Protein 5B0W (pdb70)

Radius of gyration: 25.66 Å; Cα contacts (8 Å, |Δi|>4): 11441; chains: 6; bounding box: 57×66×59 Å

Nearest PDB structures (foldseek):
  5etz-assembly1_A  TM=1.001E+00  e=5.081E-35  Natronomonas pharaonis DSM 2160
  5ahz-assembly1_A  TM=9.775E-01  e=1.800E-21  Halobacterium salinarum
  2jaf-assembly1_A  TM=9.583E-01  e=9.092E-22  Halobacterium salinarum R1
  1e12-assembly1_A  TM=9.573E-01  e=1.016E-20  Halobacterium salinarum
  4gyc-assembly1_A-2  TM=9.167E-01  e=1.493E-10  Natronomonas pharaonis

Sequence (1559 aa):
EVTQRELFEFVLNDPLLASSLYINIALAGLSILLFVFMTRGLDDPRAKLIAVSTILVPVVSIASYTGLASGLTISVLEMPAGHFAEGSSVMLGGEEVDGVVTMWGRYLTWALSTPMILLALGLLAGSNATKLFTAITFDIAMCVTGLAAALTTSSHLMRWFWYAISCACFIVVLYILLVEWAQDAKAAGTADIFSTLKLLTVVMWLGYPIVWALGVEGVAVLPVGYTSWAYSALDIVAKYIFAFLLLNYLTSNEGVVSGSIEVTQRELFEFVLNDPLLASSLYINIALAGLSILLFVFMTRGLDDPRAKLIAVSTILVPVVSIASYTGLASGLTISVLEMPAGHFAEGSSVMLGGEEVDGVVTMWGRYLTWALSTPMILLALGLLAGSNATKLFTAITFDIAMCVTGLAAALTTSSHLMRWFWYAISCACFIVVLYILLVEWAQDAKAAGTADIFSTLKLLTVVMWLGYPIVWALGVEGVAVLPVGYTSWAYSALDIVAKYIFAFLLLNYLTSNEGVVSGSEVTQRELFEFVLNDPLLASSLYINIALAGLSILLFVFMTRGLDDPRAKLIAVSTILVPVVSIASYTGLASGLTISVLEMPAGHFAEGSSVMLGGEEVDGVVTMWGRYLTWALSTPMILLALGLLAGSNATKLFTAITFDIAMCVTGLAAALTTSSHLMRWFWYAISCACFIVVLYILLVEWAQDAKAAGTADIFSTLKLLTVVMWLGYPIVWALGVEGVAVLPVGYTSWAYSALDIVAKYIFAFLLLNYLTSNEGVVSGEVTQRELFEFVLNDPLLASSLYINIALAGLSILLFVFMTRGLDDPRAKLIAVSTILVPVVSIASYTGLASGLTISVLEMPAGHFAEGSSVMLGGEEVDGVVTMWGRYLTWALSTPMILLALGLLAGSNATKLFTAITFDIAMCVTGLAAALTTSSHLMRWFWYAISCACFIVVLYILLVEWAQDAKAAGTADIFSTLKLLTVVMWLGYPIVWALGVEGVAVLPVGYTSWAYSALDIVAKYIFAFLLLNYLTSNEGVVSGSEVTQRELFEFVLNDPLLASSLYINIALAGLSILLFVFMTRGLDDPRAKLIAVSTILVPVVSIASYTGLASGLTISVLEMPAGHFAEGSSVMLGGEEVDGVVTMWGRYLTWALSTPMILLALGLLAGSNATKLFTAITFDIAMCVTGLAAALTTSSHLMRWFWYAISCACFIVVLYILLVEWAQDAKAAGTADIFSTLKLLTVVMWLGYPIVWALGVEGVAVLPVGYTSWAYSALDIVAKYIFAFLLLNYLTSNEGVVSGSEVTQRELFEFVLNDPLLASSLYINIALAGLSILLFVFMTRGLDDPRAKLIAVSTILVPVVSIASYTGLASGLTISVLEMPAGHFAEGSSVMLGGEEVDGVVTMWGRYLTWALSTPMILLALGLLAGSNATKLFTAITFDIAMCVTGLAAALTTSSHLMRWFWYAISCACFIVVLYILLVEWAQDAKAAGTADIFSTLKLLTVVMWLGYPIVWALGVEGVAVLPVGYTSWAYSALDIVAKYIFAFLLLNYLTSNEGVVSG

CATH classification: 1.20.1070.10

Structure (mmCIF, N/CA/C/O backbone):
data_5B0W
#
_entry.id   5B0W
#
_cell.length_a   154.320
_cell.length_b   97.930
_cell.length_c   101.530
_cell.angle_alpha   90.00
_cell.angle_beta   128.67
_cell.angle_gamma   90.00
#
_symmetry.space_group_name_H-M   'C 1 2 1'
#
loop_
_entity.id
_entity.type
_entity.pdbx_description
1 polymer Halorhodopsin
2 non-polymer RETINAL
3 non-polymer BACTERIORUBERIN
4 non-polymer "2,3-DI-O-PHYTANLY-3-SN-GLYCERO-1-PHOSPHORYL-3'-SN-GLYCEROL-1'-PHOSPHATE"
5 non-polymer 'nonyl beta-D-glucopyranoside'
6 non-polymer ISOLEUCINE
7 water water
#
loop_
_atom_site.group_PDB
_atom_site.id
_atom_site.type_symbol
_atom_site.label_atom_id
_atom_site.label_alt_id
_atom_site.label_comp_id
_atom_site.label_asym_id
_atom_site.label_entity_id
_atom_site.label_seq_id
_atom_site.pdbx_PDB_ins_code
_atom_site.Cartn_x
_atom_site.Cartn_y
_atom_site.Cartn_z
_atom_site.occupancy
_atom_site.B_iso_or_equiv
_atom_site.auth_seq_id
_atom_site.auth_comp_id
_atom_site.auth_asym_id
_atom_site.auth_atom_id
_atom_site.pdbx_PDB_model_num
ATOM 1 N N A GLU A 1 18 ? 22.593 -26.938 22.954 0.35 32.36 18 GLU A N 1
ATOM 2 C CA A GLU A 1 18 ? 23.333 -28.058 23.605 0.35 32.39 18 GLU A CA 1
ATOM 3 C C A GLU A 1 18 ? 23.794 -27.599 24.985 0.35 31.64 18 GLU A C 1
ATOM 4 O O A GLU A 1 18 ? 23.194 -27.968 25.998 0.35 33.38 18 GLU A O 1
ATOM 6 N N A VAL A 1 19 ? 24.857 -26.797 25.023 0.35 30.00 19 VAL A N 1
ATOM 7 C CA A VAL A 1 19 ? 25.376 -26.276 26.287 0.35 26.61 19 VAL A CA 1
ATOM 8 C C A VAL A 1 19 ? 24.369 -25.245 26.787 0.35 25.43 19 VAL A C 1
ATOM 9 O O A VAL A 1 19 ? 24.251 -24.177 26.194 0.35 25.83 19 VAL A O 1
ATOM 13 N N A THR A 1 20 ? 23.661 -25.548 27.876 0.35 22.52 20 THR A N 1
ATOM 14 C CA A THR A 1 20 ? 22.657 -24.614 28.379 0.35 20.36 20 THR A CA 1
ATOM 15 C C A THR A 1 20 ? 23.227 -23.519 29.233 0.35 18.32 20 THR A C 1
ATOM 16 O O A THR A 1 20 ? 24.314 -23.630 29.819 0.35 17.54 20 THR A O 1
ATOM 20 N N A GLN A 1 21 ? 22.463 -22.446 29.308 0.35 16.36 21 GLN A N 1
ATOM 21 C CA A GLN A 1 21 ? 22.865 -21.330 30.132 0.35 15.43 21 GLN A CA 1
ATOM 22 C C A GLN A 1 21 ? 23.080 -21.803 31.574 0.35 15.66 21 GLN A C 1
ATOM 23 O O A GLN A 1 21 ? 24.046 -21.407 32.239 0.35 15.30 21 GLN A O 1
ATOM 29 N N A ARG A 1 22 ? 22.179 -22.648 32.081 0.35 15.85 22 ARG A N 1
ATOM 30 C CA A ARG A 1 22 ? 22.351 -23.117 33.453 0.35 15.22 22 ARG A CA 1
ATOM 31 C C A ARG A 1 22 ? 23.654 -23.905 33.616 0.35 14.53 22 ARG A C 1
ATOM 32 O O A ARG A 1 22 ? 24.275 -23.838 34.666 0.35 14.34 22 ARG A O 1
ATOM 40 N N A GLU A 1 23 ? 24.058 -24.671 32.602 0.35 14.75 23 GLU A N 1
ATOM 41 C CA A GLU A 1 23 ? 25.321 -25.425 32.699 0.35 15.01 23 GLU A CA 1
ATOM 42 C C A GLU A 1 23 ? 26.522 -24.479 32.898 0.35 15.34 23 GLU A C 1
ATOM 43 O O A GLU A 1 23 ? 27.479 -24.805 33.617 0.35 15.57 23 GLU A O 1
ATOM 49 N N A LEU A 1 24 ? 26.484 -23.313 32.255 0.35 14.76 24 LEU A N 1
ATOM 50 C CA A LEU A 1 24 ? 27.585 -22.352 32.386 0.35 13.88 24 LEU A CA 1
ATOM 51 C C A LEU A 1 24 ? 27.578 -21.602 33.715 0.35 14.92 24 LEU A C 1
ATOM 52 O O A LEU A 1 24 ? 28.630 -21.314 34.280 0.35 14.76 24 LEU A O 1
ATOM 57 N N A PHE A 1 25 ? 26.387 -21.291 34.213 0.35 15.15 25 PHE A N 1
ATOM 58 C CA A PHE A 1 25 ? 26.194 -20.634 35.505 0.35 15.48 25 PHE A CA 1
ATOM 59 C C A PHE A 1 25 ? 26.798 -21.518 36.617 0.35 16.87 25 PHE A C 1
ATOM 60 O O A PHE A 1 25 ? 27.456 -21.020 37.533 0.35 15.93 25 PHE A O 1
ATOM 68 N N A GLU A 1 26 ? 26.563 -22.831 36.534 0.35 17.17 26 GLU A N 1
ATOM 69 C CA A GLU A 1 26 ? 27.107 -23.751 37.536 0.35 17.61 26 GLU A CA 1
ATOM 70 C C A GLU A 1 26 ? 28.622 -23.894 37.413 0.35 17.05 26 GLU A C 1
ATOM 71 O O A GLU A 1 26 ? 29.330 -23.886 38.422 0.35 17.09 26 GLU A O 1
ATOM 77 N N A PHE A 1 27 ? 29.118 -24.013 36.184 0.35 16.70 27 PHE A N 1
ATOM 78 C CA A PHE A 1 27 ? 30.554 -24.127 35.961 0.35 18.41 27 PHE A CA 1
ATOM 79 C C A PHE A 1 27 ? 31.253 -22.928 36.622 0.35 17.41 27 PHE A C 1
ATOM 80 O O A PHE A 1 27 ? 32.244 -23.079 37.354 0.35 16.34 27 PHE A O 1
ATOM 88 N N A VAL A 1 28 ? 30.730 -21.734 36.364 0.35 15.56 28 VAL A N 1
ATOM 89 C CA A VAL A 1 28 ? 31.289 -20.515 36.964 0.35 14.57 28 VAL A CA 1
ATOM 90 C C A VAL A 1 28 ? 31.242 -20.559 38.500 0.35 14.97 28 VAL A C 1
ATOM 91 O O A VAL A 1 28 ? 32.246 -20.279 39.162 0.35 13.11 28 VAL A O 1
ATOM 95 N N A LEU A 1 29 ? 30.093 -20.909 39.078 0.35 13.25 29 LEU A N 1
ATOM 96 C CA A LEU A 1 29 ? 29.986 -20.982 40.534 0.35 13.76 29 LEU A CA 1
ATOM 97 C C A LEU A 1 29 ? 30.980 -22.002 41.097 0.35 12.32 29 LEU A C 1
ATOM 98 O O A LEU A 1 29 ? 31.506 -21.832 42.197 0.35 8.75 29 LEU A O 1
ATOM 103 N N A ASN A 1 30 ? 31.213 -23.058 40.313 0.35 12.73 30 ASN A N 1
ATOM 104 C CA A ASN A 1 30 ? 32.125 -24.165 40.615 0.35 15.65 30 ASN A CA 1
ATOM 105 C C A ASN A 1 30 ? 33.625 -23.966 40.301 0.35 15.22 30 ASN A C 1
ATOM 106 O O A ASN A 1 30 ? 34.437 -24.855 40.579 0.35 15.57 30 ASN A O 1
ATOM 111 N N A ASP A 1 31 ? 34.003 -22.835 39.709 0.35 13.21 31 ASP A N 1
ATOM 112 C CA A ASP A 1 31 ? 35.417 -22.553 39.402 0.35 15.69 31 ASP A CA 1
ATOM 113 C C A ASP A 1 31 ? 35.899 -21.374 40.242 0.35 16.49 31 ASP A C 1
ATOM 114 O O A ASP A 1 31 ? 35.329 -20.264 40.183 0.35 14.78 31 ASP A O 1
ATOM 119 N N A PRO A 1 32 ? 36.957 -21.587 41.036 0.35 16.17 32 PRO A N 1
ATOM 120 C CA A PRO A 1 32 ? 37.503 -20.534 41.892 0.35 18.44 32 PRO A CA 1
ATOM 121 C C A PRO A 1 32 ? 37.796 -19.183 41.258 0.35 17.13 32 PRO A C 1
ATOM 122 O O A PRO A 1 32 ? 37.432 -18.156 41.816 0.35 18.58 32 PRO A O 1
ATOM 126 N N A LEU A 1 33 ? 38.437 -19.184 40.093 0.35 18.36 33 LEU A N 1
ATOM 127 C CA A LEU A 1 33 ? 38.807 -17.937 39.413 0.35 17.62 33 LEU A CA 1
ATOM 128 C C A LEU A 1 33 ? 37.670 -17.184 38.755 0.35 17.40 33 LEU A C 1
ATOM 129 O O A LEU A 1 33 ? 37.612 -15.955 38.826 0.35 15.24 33 LEU A O 1
ATOM 134 N N A LEU A 1 34 ? 36.766 -17.913 38.116 0.35 16.41 34 LEU A N 1
ATOM 135 C CA A LEU A 1 34 ? 35.643 -17.276 37.447 0.35 18.07 34 LEU A CA 1
ATOM 136 C C A LEU A 1 34 ? 34.617 -16.695 38.414 0.35 17.64 34 LEU A C 1
ATOM 137 O O A LEU A 1 34 ? 34.196 -15.540 38.266 0.35 16.67 34 LEU A O 1
ATOM 142 N N A ALA A 1 35 ? 34.201 -17.472 39.412 0.35 16.68 35 ALA A N 1
ATOM 143 C CA A ALA A 1 35 ? 33.209 -16.928 40.325 0.35 13.91 35 ALA A CA 1
ATOM 144 C C A ALA A 1 35 ? 33.772 -15.712 41.049 0.35 13.97 35 ALA A C 1
ATOM 145 O O A ALA A 1 35 ? 33.116 -14.679 41.115 0.35 13.27 35 ALA A O 1
ATOM 147 N N A SER A 1 36 ? 34.984 -15.818 41.584 0.35 11.20 36 SER A N 1
ATOM 148 C CA A SER A 1 36 ? 35.524 -14.673 42.288 0.35 11.81 36 SER A CA 1
ATOM 149 C C A SER A 1 36 ? 35.791 -13.514 41.324 0.35 11.01 36 SER A C 1
ATOM 150 O O A SER A 1 36 ? 35.457 -12.367 41.634 0.35 11.33 36 SER A O 1
ATOM 153 N N A SER A 1 37 ? 36.326 -13.795 40.141 0.35 11.72 37 SER A N 1
ATOM 154 C CA A SER A 1 37 ? 36.591 -12.682 39.216 0.35 11.53 37 SER A CA 1
ATOM 155 C C A SER A 1 37 ? 35.304 -11.969 38.776 0.35 11.81 37 SER A C 1
ATOM 156 O O A SER A 1 37 ? 35.297 -10.744 38.577 0.35 11.16 37 SER A O 1
ATOM 159 N N A LEU A 1 38 ? 34.203 -12.712 38.654 0.35 10.73 38 LEU A N 1
ATOM 160 C CA A LEU A 1 38 ? 32.955 -12.092 38.245 0.35 12.07 38 LEU A CA 1
ATOM 161 C C A LEU A 1 38 ? 32.178 -11.496 39.421 0.35 11.66 38 LEU A C 1
ATOM 162 O O A LEU A 1 38 ? 31.836 -10.307 39.413 0.35 9.94 38 LEU A O 1
ATOM 167 N N A TYR A 1 39 ? 31.879 -12.309 40.443 0.35 10.94 39 TYR A N 1
ATOM 168 C CA A TYR A 1 39 ? 31.093 -11.776 41.543 0.35 12.63 39 TYR A CA 1
ATOM 169 C C A TYR A 1 39 ? 31.760 -10.655 42.329 0.35 12.84 39 TYR A C 1
ATOM 170 O O A TYR A 1 39 ? 31.061 -9.803 42.869 0.35 13.14 39 TYR A O 1
ATOM 179 N N A ILE A 1 40 ? 33.090 -10.632 42.411 0.35 13.94 40 ILE A N 1
ATOM 180 C CA A ILE A 1 40 ? 33.727 -9.526 43.122 0.35 14.50 40 ILE A CA 1
ATOM 181 C C A ILE A 1 40 ? 33.435 -8.230 42.355 0.35 13.44 40 ILE A C 1
ATOM 182 O O A ILE A 1 40 ? 33.271 -7.162 42.964 0.35 11.76 40 ILE A O 1
ATOM 187 N N A ASN A 1 41 ? 33.343 -8.293 41.023 0.35 12.01 41 ASN A N 1
ATOM 188 C CA A ASN A 1 41 ? 33.072 -7.046 40.331 0.35 11.94 41 ASN A CA 1
ATOM 189 C C A ASN A 1 41 ? 31.638 -6.569 40.405 0.35 11.09 41 ASN A C 1
ATOM 190 O O A ASN A 1 41 ? 31.392 -5.365 40.371 0.35 12.11 41 ASN A O 1
ATOM 195 N N A ILE A 1 42 ? 30.694 -7.500 40.495 0.35 9.47 42 ILE A N 1
ATOM 196 C CA A ILE A 1 42 ? 29.302 -7.099 40.668 0.35 10.99 42 ILE A CA 1
ATOM 197 C C A ILE A 1 42 ? 29.269 -6.360 42.025 0.35 10.21 42 ILE A C 1
ATOM 198 O O A ILE A 1 42 ? 28.669 -5.285 42.136 0.35 10.86 42 ILE A O 1
ATOM 203 N N A ALA A 1 43 ? 29.922 -6.929 43.046 0.35 10.97 43 ALA A N 1
ATOM 204 C CA A ALA A 1 43 ? 29.974 -6.311 44.376 0.35 11.68 43 ALA A CA 1
ATOM 205 C C A ALA A 1 43 ? 30.620 -4.926 44.364 0.35 12.99 43 ALA A C 1
ATOM 206 O O A ALA A 1 43 ? 30.024 -3.966 44.844 0.35 12.12 43 ALA A O 1
ATOM 208 N N A LEU A 1 44 ? 31.825 -4.818 43.823 0.35 10.83 44 LEU A N 1
ATOM 209 C CA A LEU A 1 44 ? 32.497 -3.515 43.776 0.35 12.40 44 LEU A CA 1
ATOM 210 C C A LEU A 1 44 ? 31.737 -2.488 42.938 0.35 10.88 44 LEU A C 1
ATOM 211 O O A LEU A 1 44 ? 31.764 -1.295 43.262 0.35 10.17 44 LEU A O 1
ATOM 216 N N A ALA A 1 45 ? 31.074 -2.935 41.870 0.35 10.29 45 ALA A N 1
ATOM 217 C CA A ALA A 1 45 ? 30.293 -2.004 41.050 0.35 10.51 45 ALA A CA 1
ATOM 218 C C A ALA A 1 45 ? 29.163 -1.456 41.923 0.35 10.71 45 ALA A C 1
ATOM 219 O O A ALA A 1 45 ? 28.950 -0.260 41.991 0.35 9.32 45 ALA A O 1
ATOM 221 N N A GLY A 1 46 ? 28.445 -2.349 42.605 0.35 11.34 46 GLY A N 1
ATOM 222 C CA A GLY A 1 46 ? 27.341 -1.906 43.453 0.35 13.42 46 GLY A CA 1
ATOM 223 C C A GLY A 1 46 ? 27.797 -0.913 44.516 0.35 13.09 46 GLY A C 1
ATOM 224 O O A GLY A 1 46 ? 27.170 0.120 44.730 0.35 13.01 46 GLY A O 1
ATOM 225 N N A LEU A 1 47 ? 28.899 -1.210 45.181 0.35 13.06 47 LEU A N 1
ATOM 226 C CA A LEU A 1 47 ? 29.388 -0.293 46.202 0.35 13.05 47 LEU A CA 1
ATOM 227 C C A LEU A 1 47 ? 29.853 1.026 45.587 0.35 13.53 47 LEU A C 1
ATOM 228 O O A LEU A 1 47 ? 29.641 2.096 46.173 0.35 12.61 47 LEU A O 1
ATOM 233 N N A SER A 1 48 ? 30.482 0.952 44.411 0.35 11.25 48 SER A N 1
ATOM 234 C CA A SER A 1 48 ? 30.940 2.167 43.721 0.35 12.03 48 SER A CA 1
ATOM 235 C C A SER A 1 48 ? 29.752 3.109 43.437 0.35 12.52 48 SER A C 1
ATOM 236 O O A SER A 1 48 ? 29.848 4.330 43.616 0.35 12.84 48 SER A O 1
ATOM 239 N N A ILE A 1 49 ? 28.653 2.543 42.952 0.35 11.62 49 ILE A N 1
ATOM 240 C CA A ILE A 1 49 ? 27.457 3.347 42.657 0.35 12.84 49 ILE A CA 1
ATOM 241 C C A ILE A 1 49 ? 26.985 4.059 43.936 0.35 13.50 49 ILE A C 1
ATOM 242 O O A ILE A 1 49 ? 26.690 5.260 43.926 0.35 13.12 49 ILE A O 1
ATOM 247 N N A LEU A 1 50 ? 26.890 3.314 45.035 0.35 13.89 50 LEU A N 1
ATOM 248 C CA A LEU A 1 50 ? 26.460 3.911 46.308 0.35 15.72 50 LEU A CA 1
ATOM 249 C C A LEU A 1 50 ? 27.361 5.088 46.697 0.35 15.11 50 LEU A C 1
ATOM 250 O O A LEU A 1 50 ? 26.896 6.203 46.960 0.35 14.70 50 LEU A O 1
ATOM 255 N N A LEU A 1 51 ? 28.662 4.841 46.721 0.35 13.33 51 LEU A N 1
ATOM 256 C CA A LEU A 1 51 ? 29.611 5.883 47.070 0.35 13.10 51 LEU A CA 1
ATOM 257 C C A LEU A 1 51 ? 29.540 7.095 46.132 0.35 12.71 51 LEU A C 1
ATOM 258 O O A LEU A 1 51 ? 29.514 8.242 46.591 0.35 12.89 51 LEU A O 1
ATOM 263 N N A PHE A 1 52 ? 29.512 6.845 44.823 0.35 11.99 52 PHE A N 1
ATOM 264 C CA A PHE A 1 52 ? 29.516 7.931 43.838 0.35 11.91 52 PHE A CA 1
ATOM 265 C C A PHE A 1 52 ? 28.268 8.789 43.960 0.35 13.67 52 PHE A C 1
ATOM 266 O O A PHE A 1 52 ? 28.343 10.012 43.842 0.35 13.61 52 PHE A O 1
ATOM 274 N N A VAL A 1 53 ? 27.121 8.156 44.199 0.35 14.84 53 VAL A N 1
ATOM 275 C CA A VAL A 1 53 ? 25.892 8.942 44.378 0.35 17.33 53 VAL A CA 1
ATOM 276 C C A VAL A 1 53 ? 26.021 9.815 45.636 0.35 18.05 53 VAL A C 1
ATOM 277 O O A VAL A 1 53 ? 25.691 11.009 45.624 0.35 19.23 53 VAL A O 1
ATOM 281 N N A PHE A 1 54 ? 26.511 9.231 46.720 0.35 17.73 54 PHE A N 1
ATOM 282 C CA A PHE A 1 54 ? 26.684 9.998 47.951 0.35 18.66 54 PHE A CA 1
ATOM 283 C C A PHE A 1 54 ? 27.691 11.139 47.751 0.35 18.08 54 PHE A C 1
ATOM 284 O O A PHE A 1 54 ? 27.504 12.245 48.245 0.35 16.66 54 PHE A O 1
ATOM 292 N N A MET A 1 55 ? 28.773 10.875 47.026 0.35 15.16 55 MET A N 1
ATOM 293 C CA A MET A 1 55 ? 29.782 11.913 46.780 0.35 16.37 55 MET A CA 1
ATOM 294 C C A MET A 1 55 ? 29.293 13.101 45.976 0.35 16.66 55 MET A C 1
ATOM 295 O O A MET A 1 55 ? 29.683 14.243 46.225 0.35 17.29 55 MET A O 1
ATOM 300 N N A THR A 1 56 ? 28.432 12.819 45.005 0.35 16.67 56 THR A N 1
ATOM 301 C CA A THR A 1 56 ? 27.981 13.836 44.069 0.35 17.29 56 THR A CA 1
ATOM 302 C C A THR A 1 56 ? 26.733 14.649 44.372 0.35 19.26 56 THR A C 1
ATOM 303 O O A THR A 1 56 ? 26.373 15.507 43.578 0.35 18.86 56 THR A O 1
ATOM 307 N N A ARG A 1 57 ? 26.100 14.400 45.511 0.35 22.03 57 ARG A N 1
ATOM 308 C CA A ARG A 1 57 ? 24.884 15.129 45.874 0.35 25.16 57 ARG A CA 1
ATOM 309 C C A ARG A 1 57 ? 25.055 16.658 46.001 0.35 24.49 57 ARG A C 1
ATOM 310 O O A ARG A 1 57 ? 24.076 17.403 45.973 0.35 25.35 57 ARG A O 1
ATOM 318 N N A GLY A 1 58 ? 26.289 17.138 46.113 0.35 23.43 58 GLY A N 1
ATOM 319 C CA A GLY A 1 58 ? 26.496 18.582 46.218 0.35 22.64 58 GLY A CA 1
ATOM 320 C C A GLY A 1 58 ? 26.541 19.361 44.893 0.35 21.83 58 GLY A C 1
ATOM 321 O O A GLY A 1 58 ? 26.649 20.585 44.899 0.35 19.69 58 GLY A O 1
ATOM 322 N N A LEU A 1 59 ? 26.443 18.666 43.757 0.35 20.19 59 LEU A N 1
ATOM 323 C CA A LEU A 1 59 ? 26.494 19.310 42.434 0.35 19.06 59 LEU A CA 1
ATOM 324 C C A LEU A 1 59 ? 25.191 19.973 41.977 0.35 19.57 59 LEU A C 1
ATOM 325 O O A LEU A 1 59 ? 24.110 19.434 42.189 0.35 19.38 59 LEU A O 1
ATOM 330 N N A ASP A 1 60 ? 25.321 21.124 41.317 0.35 20.45 60 ASP A N 1
ATOM 331 C CA A ASP A 1 60 ? 24.166 21.865 40.799 0.35 21.78 60 ASP A CA 1
ATOM 332 C C A ASP A 1 60 ? 24.274 22.214 39.323 0.35 20.21 60 ASP A C 1
ATOM 333 O O A ASP A 1 60 ? 23.273 22.252 38.605 0.35 20.47 60 ASP A O 1
ATOM 338 N N A ASP A 1 61 ? 25.489 22.503 38.875 0.35 18.46 61 ASP A N 1
ATOM 339 C CA A ASP A 1 61 ? 25.692 22.913 37.492 0.35 17.96 61 ASP A CA 1
ATOM 340 C C A ASP A 1 61 ? 25.384 21.833 36.466 0.35 15.96 61 ASP A C 1
ATOM 341 O O A ASP A 1 61 ? 25.861 20.706 36.586 0.35 15.73 61 ASP A O 1
ATOM 346 N N A PRO A 1 62 ? 24.582 22.162 35.442 0.35 14.44 62 PRO A N 1
ATOM 347 C CA A PRO A 1 62 ? 24.272 21.134 34.437 0.35 12.94 62 PRO A CA 1
ATOM 348 C C A PRO A 1 62 ? 25.467 20.406 33.801 0.35 14.09 62 PRO A C 1
ATOM 349 O O A PRO A 1 62 ? 25.402 19.191 33.554 0.35 12.60 62 PRO A O 1
ATOM 353 N N A ARG A 1 63 ? 26.546 21.136 33.520 0.35 13.62 63 ARG A N 1
ATOM 354 C CA A ARG A 1 63 ? 27.704 20.510 32.897 0.35 13.66 63 ARG A CA 1
ATOM 355 C C A ARG A 1 63 ? 28.446 19.630 33.924 0.35 13.98 63 ARG A C 1
ATOM 356 O O A ARG A 1 63 ? 28.886 18.524 33.609 0.35 12.55 63 ARG A O 1
ATOM 364 N N A ALA A 1 64 ? 28.581 20.106 35.153 0.35 13.64 64 ALA A N 1
ATOM 365 C CA A ALA A 1 64 ? 29.245 19.304 36.175 0.35 13.72 64 ALA A CA 1
ATOM 366 C C A ALA A 1 64 ? 28.466 18.014 36.332 0.35 14.70 64 ALA A C 1
ATOM 367 O O A ALA A 1 64 ? 29.051 16.931 36.403 0.35 12.35 64 ALA A O 1
ATOM 369 N N A LYS A 1 65 ? 27.137 18.137 36.356 0.35 13.38 65 LYS A N 1
ATOM 370 C CA A LYS A 1 65 ? 26.272 16.972 36.527 0.35 12.17 65 LYS A CA 1
ATOM 371 C C A LYS A 1 65 ? 26.398 15.987 35.367 0.35 11.20 65 LYS A C 1
ATOM 372 O O A LYS A 1 65 ? 26.331 14.783 35.590 0.35 11.67 65 LYS A O 1
ATOM 378 N N A LEU A 1 66 ? 26.615 16.475 34.148 0.35 9.96 66 LEU A N 1
ATOM 379 C CA A LEU A 1 66 ? 26.770 15.573 32.998 0.35 9.82 66 LEU A CA 1
ATOM 380 C C A LEU A 1 66 ? 28.080 14.789 33.166 0.35 8.90 66 LEU A C 1
ATOM 381 O O A LEU A 1 66 ? 28.164 13.609 32.834 0.35 8.34 66 LEU A O 1
ATOM 386 N N A ILE A 1 67 ? 29.118 15.453 33.653 0.35 9.84 67 ILE A N 1
ATOM 387 C CA A ILE A 1 67 ? 30.373 14.737 33.877 0.35 9.50 67 ILE A CA 1
ATOM 388 C C A ILE A 1 67 ? 30.134 13.706 34.969 0.35 8.91 67 ILE A C 1
ATOM 389 O O A ILE A 1 67 ? 30.678 12.595 34.921 0.35 9.89 67 ILE A O 1
ATOM 394 N N A ALA A 1 68 ? 29.312 14.068 35.940 0.35 9.37 68 ALA A N 1
ATOM 395 C CA A ALA A 1 68 ? 28.962 13.150 37.030 0.35 10.11 68 ALA A CA 1
ATOM 396 C C A ALA A 1 68 ? 28.098 11.971 36.564 0.35 9.75 68 ALA A C 1
ATOM 397 O O A ALA A 1 68 ? 28.398 10.834 36.910 0.35 10.86 68 ALA A O 1
ATOM 399 N N A VAL A 1 69 ? 27.042 12.199 35.773 0.35 10.05 69 VAL A N 1
ATOM 400 C CA A VAL A 1 69 ? 26.204 11.051 35.375 0.35 9.20 69 VAL A CA 1
ATOM 401 C C A VAL A 1 69 ? 26.918 10.104 34.444 0.35 9.28 69 VAL A C 1
ATOM 402 O O A VAL A 1 69 ? 26.750 8.902 34.564 0.35 9.38 69 VAL A O 1
ATOM 406 N N A SER A 1 70 ? 27.692 10.640 33.509 0.35 8.34 70 SER A N 1
ATOM 407 C CA A SER A 1 70 ? 28.441 9.775 32.598 0.35 9.75 70 SER A CA 1
ATOM 408 C C A SER A 1 70 ? 29.381 8.884 33.426 0.35 9.22 70 SER A C 1
ATOM 409 O O A SER A 1 70 ? 29.536 7.698 33.150 0.35 8.57 70 SER A O 1
ATOM 412 N N A THR A 1 71 ? 30.006 9.460 34.446 0.35 8.54 71 THR A N 1
ATOM 413 C CA A THR A 1 71 ? 30.925 8.690 35.292 0.35 8.66 71 THR A CA 1
ATOM 414 C C A THR A 1 71 ? 30.175 7.616 36.095 0.35 9.64 71 THR A C 1
ATOM 415 O O A THR A 1 71 ? 30.644 6.487 36.241 0.35 8.37 71 THR A O 1
ATOM 419 N N A ILE A 1 72 ? 29.015 7.983 36.635 0.35 8.57 72 ILE A N 1
ATOM 420 C CA A ILE A 1 72 ? 28.190 7.053 37.399 0.35 8.34 72 ILE A CA 1
ATOM 421 C C A ILE A 1 72 ? 27.705 5.887 36.523 0.35 8.34 72 ILE A C 1
ATOM 422 O O A ILE A 1 72 ? 27.579 4.750 37.000 0.35 8.67 72 ILE A O 1
ATOM 427 N N A LEU A 1 73 ? 27.432 6.154 35.245 0.35 9.73 73 LEU A N 1
ATOM 428 C CA A LEU A 1 73 ? 26.995 5.070 34.351 0.35 9.04 73 LEU A CA 1
ATOM 429 C C A LEU A 1 73 ? 28.081 4.007 34.164 0.35 9.69 73 LEU A C 1
ATOM 430 O O A LEU A 1 73 ? 27.760 2.891 33.741 0.35 9.63 73 LEU A O 1
ATOM 435 N N A VAL A 1 74 ? 29.337 4.318 34.517 0.35 8.34 74 VAL A N 1
ATOM 436 C CA A VAL A 1 74 ? 30.392 3.301 34.361 0.35 8.34 74 VAL A CA 1
ATOM 437 C C A VAL A 1 74 ? 30.110 2.076 35.263 0.35 8.34 74 VAL A C 1
ATOM 438 O O A VAL A 1 74 ? 30.064 0.940 34.753 0.35 8.34 74 VAL A O 1
ATOM 442 N N A PRO A 1 75 ? 29.950 2.259 36.594 0.35 8.41 75 PRO A N 1
ATOM 443 C CA A PRO A 1 75 ? 29.657 1.038 37.372 0.35 8.34 75 PRO A CA 1
ATOM 444 C C A PRO A 1 75 ? 28.214 0.506 37.182 0.35 8.94 75 PRO A C 1
ATOM 445 O O A PRO A 1 75 ? 27.916 -0.619 37.594 0.35 9.11 75 PRO A O 1
ATOM 449 N N A VAL A 1 76 ? 27.321 1.305 36.593 0.35 9.04 76 VAL A N 1
ATOM 450 C CA A VAL A 1 76 ? 25.961 0.827 36.311 0.35 9.73 76 VAL A CA 1
ATOM 451 C C A VAL A 1 76 ? 26.074 -0.164 35.136 0.35 9.75 76 VAL A C 1
ATOM 452 O O A VAL A 1 76 ? 25.513 -1.265 35.172 0.35 9.80 76 VAL A O 1
ATOM 456 N N A VAL A 1 77 ? 26.819 0.218 34.098 0.35 9.30 77 VAL A N 1
ATOM 457 C CA A VAL A 1 77 ? 27.064 -0.679 32.961 0.35 9.85 77 VAL A CA 1
ATOM 458 C C A VAL A 1 77 ? 27.803 -1.927 33.473 0.35 10.25 77 VAL A C 1
ATOM 459 O O A VAL A 1 77 ? 27.551 -3.058 33.029 0.35 10.30 77 VAL A O 1
ATOM 463 N N A SER A 1 78 ? 28.714 -1.719 34.422 0.35 8.34 78 SER A N 1
ATOM 464 C CA A SER A 1 78 ? 29.496 -2.833 34.944 0.35 8.69 78 SER A CA 1
ATOM 465 C C A SER A 1 78 ? 28.657 -3.825 35.749 0.35 9.62 78 SER A C 1
ATOM 466 O O A SER A 1 78 ? 28.753 -5.037 35.538 0.35 8.34 78 SER A O 1
ATOM 469 N N A ILE A 1 79 ? 27.822 -3.341 36.665 0.35 8.34 79 ILE A N 1
ATOM 470 C CA A ILE A 1 79 ? 27.068 -4.312 37.469 0.35 8.80 79 ILE A CA 1
ATOM 471 C C A ILE A 1 79 ? 26.081 -5.111 36.633 0.35 9.44 79 ILE A C 1
ATOM 472 O O A ILE A 1 79 ? 25.873 -6.327 36.878 0.35 9.94 79 ILE A O 1
ATOM 477 N N A ALA A 1 80 ? 25.494 -4.452 35.642 0.35 9.78 80 ALA A N 1
ATOM 478 C CA A ALA A 1 80 ? 24.538 -5.114 34.768 0.35 10.19 80 ALA A CA 1
ATOM 479 C C A ALA A 1 80 ? 25.205 -6.123 33.831 0.35 10.23 80 ALA A C 1
ATOM 480 O O A ALA A 1 80 ? 24.771 -7.279 33.737 0.35 9.34 80 ALA A O 1
ATOM 482 N N A SER A 1 81 ? 26.253 -5.701 33.125 0.35 8.71 81 SER A N 1
ATOM 483 C CA A SER A 1 81 ? 26.922 -6.611 32.192 0.35 8.34 81 SER A CA 1
ATOM 484 C C A SER A 1 81 ? 27.704 -7.711 32.899 0.35 8.57 81 SER A C 1
ATOM 485 O O A SER A 1 81 ? 27.809 -8.831 32.377 0.35 9.90 81 SER A O 1
ATOM 488 N N A TYR A 1 82 ? 28.250 -7.450 34.094 0.35 8.42 82 TYR A N 1
ATOM 489 C CA A TYR A 1 82 ? 28.938 -8.554 34.771 0.35 8.78 82 TYR A CA 1
ATOM 490 C C A TYR A 1 82 ? 27.877 -9.571 35.180 0.35 9.22 82 TYR A C 1
ATOM 491 O O A TYR A 1 82 ? 28.141 -10.765 35.169 0.35 8.34 82 TYR A O 1
ATOM 500 N N A THR A 1 83 ? 26.690 -9.096 35.562 0.35 9.34 83 THR A N 1
ATOM 501 C CA A THR A 1 83 ? 25.612 -10.041 35.921 0.35 8.83 83 THR A CA 1
ATOM 502 C C A THR A 1 83 ? 25.316 -10.866 34.659 0.35 9.39 83 THR A C 1
ATOM 503 O O A THR A 1 83 ? 25.049 -12.077 34.742 0.35 8.34 83 THR A O 1
ATOM 507 N N A GLY A 1 84 ? 25.378 -10.226 33.488 0.35 8.34 84 GLY A N 1
ATOM 508 C CA A GLY A 1 84 ? 25.216 -10.980 32.238 0.35 9.84 84 GLY A CA 1
ATOM 509 C C A GLY A 1 84 ? 26.157 -12.185 32.236 0.35 9.44 84 GLY A C 1
ATOM 510 O O A GLY A 1 84 ? 25.740 -13.335 31.996 0.35 8.34 84 GLY A O 1
ATOM 511 N N A LEU A 1 85 ? 27.434 -11.949 32.529 0.35 8.47 85 LEU A N 1
ATOM 512 C CA A LEU A 1 85 ? 28.404 -13.054 32.591 0.35 8.65 85 LEU A CA 1
ATOM 513 C C A LEU A 1 85 ? 28.042 -14.052 33.695 0.35 8.34 85 LEU A C 1
ATOM 514 O O A LEU A 1 85 ? 27.889 -15.251 33.415 0.35 8.34 85 LEU A O 1
ATOM 519 N N A ALA A 1 86 ? 27.878 -13.564 34.927 0.35 8.71 86 ALA A N 1
ATOM 520 C CA A ALA A 1 86 ? 27.566 -14.430 36.071 0.35 9.77 86 ALA A CA 1
ATOM 521 C C A ALA A 1 86 ? 26.345 -15.319 35.862 0.35 10.74 86 ALA A C 1
ATOM 522 O O A ALA A 1 86 ? 26.376 -16.498 36.210 0.35 10.76 86 ALA A O 1
ATOM 524 N N A SER A 1 87 ? 25.290 -14.769 35.278 0.35 10.65 87 SER A N 1
ATOM 525 C CA A SER A 1 87 ? 24.073 -15.564 35.063 0.35 11.22 87 SER A CA 1
ATOM 526 C C A SER A 1 87 ? 24.268 -16.654 34.015 0.35 12.52 87 SER A C 1
ATOM 527 O O A SER A 1 87 ? 23.456 -17.596 33.937 0.35 11.36 87 SER A O 1
ATOM 530 N N A GLY A 1 88 ? 25.319 -16.508 33.201 0.35 11.93 88 GLY A N 1
ATOM 531 C CA A GLY A 1 88 ? 25.591 -17.439 32.110 0.35 11.74 88 GLY A CA 1
ATOM 532 C C A GLY A 1 88 ? 24.993 -16.959 30.779 0.35 10.94 88 GLY A C 1
ATOM 533 O O A GLY A 1 88 ? 25.189 -17.572 29.727 0.35 10.95 88 GLY A O 1
ATOM 534 N N A LEU A 1 89 ? 24.274 -15.837 30.818 0.35 9.51 89 LEU A N 1
ATOM 535 C CA A LEU A 1 89 ? 23.611 -15.297 29.633 0.35 9.12 89 LEU A CA 1
ATOM 536 C C A LEU A 1 89 ? 24.544 -14.889 28.489 0.35 9.95 89 LEU A C 1
ATOM 537 O O A LEU A 1 89 ? 24.252 -15.131 27.283 0.35 9.21 89 LEU A O 1
ATOM 542 N N A THR A 1 90 ? 25.674 -14.283 28.851 0.35 9.94 90 THR A N 1
ATOM 543 C CA A THR A 1 90 ? 26.605 -13.815 27.841 0.35 10.24 90 THR A CA 1
ATOM 544 C C A THR A 1 90 ? 27.907 -14.617 27.793 0.35 9.77 90 THR A C 1
ATOM 545 O O A THR A 1 90 ? 28.992 -14.088 27.569 0.35 10.44 90 THR A O 1
ATOM 549 N N A ILE A 1 91 ? 27.772 -15.931 27.975 0.35 11.17 91 ILE A N 1
ATOM 550 C CA A ILE A 1 91 ? 28.909 -16.837 27.859 0.35 10.29 91 ILE A CA 1
ATOM 551 C C A ILE A 1 91 ? 28.570 -17.818 26.723 0.35 10.26 91 ILE A C 1
ATOM 552 O O A ILE A 1 91 ? 27.401 -18.141 26.496 0.35 9.47 91 ILE A O 1
ATOM 557 N N A SER A 1 92 ? 29.598 -18.260 26.004 0.35 11.27 92 SER A N 1
ATOM 558 C CA A SER A 1 92 ? 29.438 -19.247 24.919 0.35 13.75 92 SER A CA 1
ATOM 559 C C A SER A 1 92 ? 30.539 -20.276 25.106 0.35 14.29 92 SER A C 1
ATOM 560 O O A SER A 1 92 ? 31.464 -20.048 25.871 0.35 14.28 92 SER A O 1
ATOM 563 N N A VAL A 1 93 ? 30.426 -21.433 24.449 0.35 14.30 93 VAL A N 1
ATOM 564 C CA A VAL A 1 93 ? 31.523 -22.404 24.494 0.35 14.37 93 VAL A CA 1
ATOM 565 C C A VAL A 1 93 ? 31.855 -22.479 23.018 0.35 14.91 93 VAL A C 1
ATOM 566 O O A VAL A 1 93 ? 31.016 -22.896 22.198 0.35 15.60 93 VAL A O 1
ATOM 570 N N A LEU A 1 94 ? 33.055 -22.028 22.676 0.35 14.29 94 LEU A N 1
ATOM 571 C CA A LEU A 1 94 ? 33.493 -21.983 21.287 0.35 15.55 94 LEU A CA 1
ATOM 572 C C A LEU A 1 94 ? 34.679 -22.891 21.060 0.35 16.13 94 LEU A C 1
ATOM 573 O O A LEU A 1 94 ? 35.546 -23.036 21.928 0.35 17.72 94 LEU A O 1
ATOM 578 N N A GLU A 1 95 ? 34.716 -23.508 19.886 0.35 17.38 95 GLU A N 1
ATOM 579 C CA A GLU A 1 95 ? 35.838 -24.371 19.552 0.35 17.28 95 GLU A CA 1
ATOM 580 C C A GLU A 1 95 ? 36.817 -23.534 18.716 0.35 16.22 95 GLU A C 1
ATOM 581 O O A GLU A 1 95 ? 36.426 -22.961 17.696 0.35 17.44 95 GLU A O 1
ATOM 587 N N A MET A 1 96 ? 38.078 -23.452 19.144 0.35 15.47 96 MET A N 1
ATOM 588 C CA A MET A 1 96 ? 39.071 -22.667 18.411 0.35 16.09 96 MET A CA 1
ATOM 589 C C A MET A 1 96 ? 39.569 -23.380 17.155 0.35 17.43 96 MET A C 1
ATOM 590 O O A MET A 1 96 ? 39.764 -24.608 17.140 0.35 16.55 96 MET A O 1
ATOM 595 N N A PRO A 1 97 ? 39.800 -22.602 16.097 0.35 17.12 97 PRO A N 1
ATOM 596 C CA A PRO A 1 97 ? 40.270 -23.080 14.798 0.35 18.06 97 PRO A CA 1
ATOM 597 C C A PRO A 1 97 ? 41.654 -23.696 14.819 0.35 18.21 97 PRO A C 1
ATOM 598 O O A PRO A 1 97 ? 42.398 -23.614 15.802 0.35 17.06 97 PRO A O 1
ATOM 602 N N A ALA A 1 98 ? 41.992 -24.287 13.682 0.35 19.01 98 ALA A N 1
ATOM 603 C CA A ALA A 1 98 ? 43.274 -24.953 13.467 0.35 20.37 98 ALA A CA 1
ATOM 604 C C A ALA A 1 98 ? 44.496 -24.091 13.760 0.35 19.98 98 ALA A C 1
ATOM 605 O O A ALA A 1 98 ? 44.654 -23.015 13.207 0.35 20.08 98 ALA A O 1
ATOM 607 N N A GLY A 1 99 ? 45.378 -24.587 14.617 0.35 20.67 99 GLY A N 1
ATOM 608 C CA A GLY A 1 99 ? 46.576 -23.842 14.929 0.35 20.72 99 GLY A CA 1
ATOM 609 C C A GLY A 1 99 ? 46.423 -22.888 16.103 0.35 21.28 99 GLY A C 1
ATOM 610 O O A GLY A 1 99 ? 47.429 -22.408 16.634 0.35 20.45 99 GLY A O 1
ATOM 611 N N A HIS A 1 100 ? 45.186 -22.588 16.500 0.35 20.31 100 HIS A N 1
ATOM 612 C CA A HIS A 1 100 ? 44.993 -21.701 17.649 0.35 20.39 100 HIS A CA 1
ATOM 613 C C A HIS A 1 100 ? 45.625 -22.469 18.800 0.35 21.10 100 HIS A C 1
ATOM 614 O O A HIS A 1 100 ? 45.532 -23.702 18.856 0.35 20.85 100 HIS A O 1
ATOM 621 N N A PHE A 1 101 ? 46.282 -21.766 19.716 0.35 21.09 101 PHE A N 1
ATOM 622 C CA A PHE A 1 101 ? 46.934 -22.466 20.805 0.35 22.29 101 PHE A CA 1
ATOM 623 C C A PHE A 1 101 ? 46.018 -23.126 21.827 0.35 22.19 101 PHE A C 1
ATOM 624 O O A PHE A 1 101 ? 46.485 -23.897 22.663 0.35 22.09 101 PHE A O 1
ATOM 632 N N A ALA A 1 102 ? 44.717 -22.839 21.760 0.35 21.57 102 ALA A N 1
ATOM 633 C CA A ALA A 1 102 ? 43.751 -23.465 22.658 0.35 21.65 102 ALA A CA 1
ATOM 634 C C A ALA A 1 102 ? 42.807 -24.384 21.848 0.35 22.57 102 ALA A C 1
ATOM 635 O O A ALA A 1 102 ? 41.745 -24.788 22.331 0.35 24.06 102 ALA A O 1
ATOM 637 N N A GLU A 1 103 ? 43.185 -24.709 20.617 0.35 23.45 103 GLU A N 1
ATOM 638 C CA A GLU A 1 103 ? 42.346 -25.591 19.803 0.35 25.30 103 GLU A CA 1
ATOM 639 C C A GLU A 1 103 ? 42.263 -26.955 20.508 0.35 25.71 103 GLU A C 1
ATOM 640 O O A GLU A 1 103 ? 43.183 -27.356 21.216 0.35 24.56 103 GLU A O 1
ATOM 646 N N A GLY A 1 104 ? 41.148 -27.658 20.348 0.35 26.90 104 GLY A N 1
ATOM 647 C CA A GLY A 1 104 ? 41.032 -28.967 20.978 0.35 29.91 104 GLY A CA 1
ATOM 648 C C A GLY A 1 104 ? 40.878 -29.025 22.493 0.35 31.12 104 GLY A C 1
ATOM 649 O O A GLY A 1 104 ? 40.851 -30.121 23.066 0.35 30.41 104 GLY A O 1
ATOM 650 N N A SER A 1 105 ? 40.804 -27.866 23.152 0.35 30.89 105 SER A N 1
ATOM 651 C CA A SER A 1 105 ? 40.599 -27.833 24.595 0.35 31.08 105 SER A CA 1
ATOM 652 C C A SER A 1 105 ? 39.205 -28.425 24.824 0.35 29.84 105 SER A C 1
ATOM 653 O O A SER A 1 105 ? 38.439 -28.565 23.877 0.35 28.28 105 SER A O 1
ATOM 656 N N A SER A 1 106 ? 38.888 -28.760 26.074 0.35 31.08 106 SER A N 1
ATOM 657 C CA A SER A 1 106 ? 37.591 -29.339 26.465 0.35 32.30 106 SER A CA 1
ATOM 658 C C A SER A 1 106 ? 37.311 -28.851 27.894 0.35 32.85 106 SER A C 1
ATOM 659 O O A SER A 1 106 ? 38.260 -28.530 28.608 0.35 31.96 106 SER A O 1
ATOM 662 N N A VAL A 1 107 ? 36.047 -28.824 28.336 0.35 34.02 107 VAL A N 1
ATOM 663 C CA A VAL A 1 107 ? 35.756 -28.275 29.671 0.35 37.42 107 VAL A CA 1
ATOM 664 C C A VAL A 1 107 ? 34.811 -28.900 30.717 0.35 38.50 107 VAL A C 1
ATOM 665 O O A VAL A 1 107 ? 34.535 -28.261 31.730 0.35 41.82 107 VAL A O 1
ATOM 669 N N A MET A 1 108 ? 34.289 -30.093 30.508 0.35 38.41 108 MET A N 1
ATOM 670 C CA A MET A 1 108 ? 33.387 -30.659 31.520 0.35 36.97 108 MET A CA 1
ATOM 671 C C A MET A 1 108 ? 32.218 -29.730 31.877 0.35 35.36 108 MET A C 1
ATOM 672 O O A MET A 1 108 ? 32.327 -28.866 32.749 0.35 33.56 108 MET A O 1
ATOM 677 N N A LEU A 1 109 ? 31.100 -29.927 31.194 0.35 34.71 109 LEU A N 1
ATOM 678 C CA A LEU A 1 109 ? 29.897 -29.133 31.403 0.35 36.23 109 LEU A CA 1
ATOM 679 C C A LEU A 1 109 ? 28.724 -30.085 31.548 0.35 36.95 109 LEU A C 1
ATOM 680 O O A LEU A 1 109 ? 28.583 -31.023 30.760 0.35 37.91 109 LEU A O 1
ATOM 685 N N A GLY A 1 110 ? 27.884 -29.849 32.548 0.35 36.98 110 GLY A N 1
ATOM 686 C CA A GLY A 1 110 ? 26.745 -30.722 32.756 0.35 38.24 110 GLY A CA 1
ATOM 687 C C A GLY A 1 110 ? 27.220 -32.155 32.915 0.35 38.75 110 GLY A C 1
ATOM 688 O O A GLY A 1 110 ? 26.519 -33.095 32.544 0.35 37.27 110 GLY A O 1
ATOM 689 N N A GLY A 1 111 ? 28.423 -32.308 33.468 0.35 39.30 111 GLY A N 1
ATOM 690 C CA A GLY A 1 111 ? 28.997 -33.623 33.676 0.35 40.86 111 GLY A CA 1
ATOM 691 C C A GLY A 1 111 ? 29.761 -34.133 32.466 0.35 41.83 111 GLY A C 1
ATOM 692 O O A GLY A 1 111 ? 30.810 -34.769 32.607 0.35 43.34 111 GLY A O 1
ATOM 693 N N A GLU A 1 112 ? 29.242 -33.850 31.274 0.35 41.58 112 GLU A N 1
ATOM 694 C CA A GLU A 1 112 ? 29.868 -34.306 30.039 0.35 41.16 112 GLU A CA 1
ATOM 695 C C A GLU A 1 112 ? 31.047 -33.453 29.605 0.35 39.74 112 GLU A C 1
ATOM 696 O O A GLU A 1 112 ? 31.210 -32.310 30.045 0.35 39.06 112 GLU A O 1
ATOM 702 N N A GLU A 1 113 ? 31.877 -34.020 28.741 0.35 37.65 113 GLU A N 1
ATOM 703 C CA A GLU A 1 113 ? 33.013 -33.285 28.218 0.35 36.05 113 GLU A CA 1
ATOM 704 C C A GLU A 1 113 ? 32.521 -32.655 26.923 0.35 33.52 113 GLU A C 1
ATOM 705 O O A GLU A 1 113 ? 31.889 -33.314 26.098 0.35 33.24 113 GLU A O 1
ATOM 711 N N A VAL A 1 114 ? 32.790 -31.365 26.765 0.35 29.77 114 VAL A N 1
ATOM 712 C CA A VAL A 1 114 ? 32.375 -30.628 25.586 0.35 27.15 114 VAL A CA 1
ATOM 713 C C A VAL A 1 114 ? 33.632 -30.033 24.972 0.35 25.53 114 VAL A C 1
ATOM 714 O O A VAL A 1 114 ? 34.496 -29.537 25.699 0.35 25.06 114 VAL A O 1
ATOM 718 N N A ASP A 1 115 ? 33.755 -30.088 23.649 0.35 24.45 115 ASP A N 1
ATOM 719 C CA A ASP A 1 115 ? 34.931 -29.503 23.010 0.35 23.17 115 ASP A CA 1
ATOM 720 C C A ASP A 1 115 ? 34.734 -27.986 23.036 0.35 21.45 115 ASP A C 1
ATOM 721 O O A ASP A 1 115 ? 33.627 -27.488 22.809 0.35 21.94 115 ASP A O 1
ATOM 726 N N A GLY A 1 116 ? 35.795 -27.250 23.315 0.35 19.37 116 GLY A N 1
ATOM 727 C CA A GLY A 1 116 ? 35.634 -25.808 23.325 0.35 18.46 116 GLY A CA 1
ATOM 728 C C A GLY A 1 116 ? 36.182 -25.139 24.559 0.35 17.14 116 GLY A C 1
ATOM 729 O O A GLY A 1 116 ? 36.597 -25.793 25.522 0.35 16.91 116 GLY A O 1
ATOM 730 N N A VAL A 1 117 ? 36.185 -23.813 24.511 0.35 15.18 117 VAL A N 1
ATOM 731 C CA A VAL A 1 117 ? 36.695 -23.006 25.608 0.35 13.93 117 VAL A CA 1
ATOM 732 C C A VAL A 1 117 ? 35.527 -22.129 26.044 0.35 13.40 117 VAL A C 1
ATOM 733 O O A VAL A 1 117 ? 34.820 -21.572 25.202 0.35 13.85 117 VAL A O 1
ATOM 737 N N A VAL A 1 118 ? 35.284 -22.081 27.350 0.35 12.63 118 VAL A N 1
ATOM 738 C CA A VAL A 1 118 ? 34.203 -21.259 27.897 0.35 10.86 118 VAL A CA 1
ATOM 739 C C A VAL A 1 118 ? 34.658 -19.822 27.582 0.35 11.43 118 VAL A C 1
ATOM 740 O O A VAL A 1 118 ? 35.717 -19.368 28.023 0.35 12.24 118 VAL A O 1
ATOM 744 N N A THR A 1 119 ? 33.827 -19.142 26.795 0.35 10.13 119 THR A N 1
ATOM 745 C CA A THR A 1 119 ? 34.135 -17.831 26.247 0.35 10.00 119 THR A CA 1
ATOM 746 C C A THR A 1 119 ? 33.217 -16.766 26.816 0.35 9.84 119 THR A C 1
ATOM 747 O O A THR A 1 119 ? 32.043 -16.693 26.477 0.35 10.53 119 THR A O 1
ATOM 751 N N A MET A 1 120 ? 33.766 -15.917 27.676 0.35 10.09 120 MET A N 1
ATOM 752 C CA A MET A 1 120 ? 32.920 -14.903 28.301 0.35 10.02 120 MET A CA 1
ATOM 753 C C A MET A 1 120 ? 32.857 -13.646 27.413 0.35 9.11 120 MET A C 1
ATOM 754 O O A MET A 1 120 ? 33.422 -12.568 27.716 0.35 10.29 120 MET A O 1
ATOM 759 N N A TRP A 1 121 ? 32.151 -13.808 26.292 0.35 9.63 121 TRP A N 1
ATOM 760 C CA A TRP A 1 121 ? 32.047 -12.735 25.305 0.35 8.70 121 TRP A CA 1
ATOM 761 C C A TRP A 1 121 ? 31.338 -11.488 25.836 0.35 9.42 121 TRP A C 1
ATOM 762 O O A TRP A 1 121 ? 31.534 -10.385 25.304 0.35 8.69 121 TRP A O 1
ATOM 773 N N A GLY A 1 122 ? 30.550 -11.648 26.896 0.35 8.34 122 GLY A N 1
ATOM 774 C CA A GLY A 1 122 ? 29.865 -10.492 27.483 0.35 9.08 122 GLY A CA 1
ATOM 775 C C A GLY A 1 122 ? 30.840 -9.424 27.978 0.35 8.95 122 GLY A C 1
ATOM 776 O O A GLY A 1 122 ? 30.432 -8.281 28.221 0.35 8.34 122 GLY A O 1
ATOM 777 N N A ARG A 1 123 ? 32.116 -9.777 28.133 0.35 8.34 123 ARG A N 1
ATOM 778 C CA A ARG A 1 123 ? 33.082 -8.768 28.564 0.35 8.85 123 ARG A CA 1
ATOM 779 C C A ARG A 1 123 ? 33.147 -7.612 27.556 0.35 8.34 123 ARG A C 1
ATOM 780 O O A ARG A 1 123 ? 33.362 -6.462 27.954 0.35 8.40 123 ARG A O 1
ATOM 788 N N A TYR A 1 124 ? 32.979 -7.916 26.262 0.35 8.86 124 TYR A N 1
ATOM 789 C CA A TYR A 1 124 ? 33.063 -6.860 25.240 0.35 8.34 124 TYR A CA 1
ATOM 790 C C A TYR A 1 124 ? 31.844 -5.956 25.336 0.35 10.71 124 TYR A C 1
ATOM 791 O O A TYR A 1 124 ? 31.911 -4.762 24.986 0.35 9.72 124 TYR A O 1
ATOM 800 N N A LEU A 1 125 ? 30.715 -6.523 25.787 0.35 9.68 125 LEU A N 1
ATOM 801 C CA A LEU A 1 125 ? 29.489 -5.733 25.994 0.35 10.30 125 LEU A CA 1
ATOM 802 C C A LEU A 1 125 ? 29.747 -4.764 27.141 0.35 9.47 125 LEU A C 1
ATOM 803 O O A LEU A 1 125 ? 29.286 -3.626 27.120 0.35 10.15 125 LEU A O 1
ATOM 808 N N A THR A 1 126 ? 30.453 -5.205 28.176 0.35 9.70 126 THR A N 1
ATOM 809 C CA A THR A 1 126 ? 30.740 -4.271 29.260 0.35 9.49 126 THR A CA 1
ATOM 810 C C A THR A 1 126 ? 31.568 -3.093 28.685 0.35 10.39 126 THR A C 1
ATOM 811 O O A THR A 1 126 ? 31.222 -1.898 28.816 0.35 9.00 126 THR A O 1
ATOM 815 N N A TRP A 1 127 ? 32.675 -3.457 28.053 0.35 8.95 127 TRP A N 1
ATOM 816 C CA A TRP A 1 127 ? 33.601 -2.476 27.483 0.35 8.34 127 TRP A CA 1
ATOM 817 C C A TRP A 1 127 ? 32.975 -1.554 26.442 0.35 9.13 127 TRP A C 1
ATOM 818 O O A TRP A 1 127 ? 33.285 -0.341 26.386 0.35 9.83 127 TRP A O 1
ATOM 829 N N A ALA A 1 128 ? 32.084 -2.106 25.628 0.35 9.09 128 ALA A N 1
ATOM 830 C CA A ALA A 1 128 ? 31.423 -1.307 24.606 0.35 8.76 128 ALA A CA 1
ATOM 831 C C A ALA A 1 128 ? 30.585 -0.189 25.236 0.35 9.22 128 ALA A C 1
ATOM 832 O O A ALA A 1 128 ? 30.505 0.901 24.682 0.35 8.34 128 ALA A O 1
ATOM 834 N N A LEU A 1 129 ? 29.957 -0.485 26.375 0.35 8.34 129 LEU A N 1
ATOM 835 C CA A LEU A 1 129 ? 29.099 0.459 27.107 0.35 9.96 129 LEU A CA 1
ATOM 836 C C A LEU A 1 129 ? 29.819 1.368 28.088 0.35 10.22 129 LEU A C 1
ATOM 837 O O A LEU A 1 129 ? 29.373 2.500 28.306 0.35 12.15 129 LEU A O 1
ATOM 842 N N A SER A 1 130 ? 30.900 0.887 28.701 0.35 10.07 130 SER A N 1
ATOM 843 C CA A SER A 1 130 ? 31.621 1.708 29.677 0.35 10.12 130 SER A CA 1
ATOM 844 C C A SER A 1 130 ? 32.578 2.709 29.035 0.35 9.93 130 SER A C 1
ATOM 845 O O A SER A 1 130 ? 32.617 3.883 29.417 0.35 8.34 130 SER A O 1
ATOM 848 N N A THR A 1 131 ? 33.353 2.244 28.062 0.35 9.41 131 THR A N 1
ATOM 849 C CA A THR A 1 131 ? 34.334 3.124 27.432 0.35 8.57 131 THR A CA 1
ATOM 850 C C A THR A 1 131 ? 33.760 4.411 26.815 0.35 9.63 131 THR A C 1
ATOM 851 O O A THR A 1 131 ? 34.383 5.467 26.929 0.35 8.40 131 THR A O 1
ATOM 855 N N A PRO A 1 132 ? 32.579 4.366 26.159 0.35 8.73 132 PRO A N 1
ATOM 856 C CA A PRO A 1 132 ? 32.160 5.694 25.663 0.35 9.96 132 PRO A CA 1
ATOM 857 C C A PRO A 1 132 ? 31.820 6.645 26.840 0.35 10.02 132 PRO A C 1
ATOM 858 O O A PRO A 1 132 ? 31.949 7.867 26.716 0.35 9.37 132 PRO A O 1
ATOM 862 N N A MET A 1 133 ? 31.383 6.099 27.985 0.35 9.88 133 MET A N 1
ATOM 863 C CA A MET A 1 133 ? 31.062 6.950 29.145 0.35 10.28 133 MET A CA 1
ATOM 864 C C A MET A 1 133 ? 32.360 7.503 29.782 0.35 10.04 133 MET A C 1
ATOM 865 O O A MET A 1 133 ? 32.382 8.593 30.355 0.35 10.50 133 MET A O 1
ATOM 870 N N A ILE A 1 134 ? 33.450 6.756 29.665 0.35 8.34 134 ILE A N 1
ATOM 871 C CA A ILE A 1 134 ? 34.749 7.204 30.189 0.35 8.34 134 ILE A CA 1
ATOM 872 C C A ILE A 1 134 ? 35.291 8.325 29.272 0.35 8.43 134 ILE A C 1
ATOM 873 O O A ILE A 1 134 ? 35.855 9.327 29.744 0.35 8.36 134 ILE A O 1
ATOM 878 N N A LEU A 1 135 ? 35.113 8.160 27.963 0.35 8.54 135 LEU A N 1
ATOM 879 C CA A LEU A 1 135 ? 35.634 9.183 27.044 0.35 8.45 135 LEU A CA 1
ATOM 880 C C A LEU A 1 135 ? 34.794 10.444 27.060 0.35 8.66 135 LEU A C 1
ATOM 881 O O A LEU A 1 135 ? 35.334 11.548 26.944 0.35 8.35 135 LEU A O 1
ATOM 886 N N A LEU A 1 136 ? 33.479 10.288 27.180 0.35 8.34 136 LEU A N 1
ATOM 887 C CA A LEU A 1 136 ? 32.621 11.467 27.260 0.35 8.57 136 LEU A CA 1
ATOM 888 C C A LEU A 1 136 ? 33.067 12.302 28.474 0.35 9.82 136 LEU A C 1
ATOM 889 O O A LEU A 1 136 ? 33.313 13.529 28.346 0.35 8.65 136 LEU A O 1
ATOM 894 N N A ALA A 1 137 ? 33.208 11.648 29.636 0.35 9.87 137 ALA A N 1
ATOM 895 C CA A ALA A 1 137 ? 33.616 12.365 30.854 0.35 9.57 137 ALA A CA 1
ATOM 896 C C A ALA A 1 137 ? 34.989 13.008 30.706 0.35 9.79 137 ALA A C 1
ATOM 897 O O A ALA A 1 137 ? 35.158 14.186 31.033 0.35 9.91 137 ALA A O 1
ATOM 899 N N A LEU A 1 138 ? 35.980 12.253 30.227 0.35 10.55 138 LEU A N 1
ATOM 900 C CA A LEU A 1 138 ? 37.319 12.819 30.065 0.35 9.82 138 LEU A CA 1
ATOM 901 C C A LEU A 1 138 ? 37.338 13.948 29.023 0.35 11.04 138 LEU A C 1
ATOM 902 O O A LEU A 1 138 ? 38.066 14.939 29.188 0.35 10.50 138 LEU A O 1
ATOM 907 N N A GLY A 1 139 ? 36.550 13.793 27.957 0.35 10.61 139 GLY A N 1
ATOM 908 C CA A GLY A 1 139 ? 36.502 14.807 26.905 0.35 10.92 139 GLY A CA 1
ATOM 909 C C A GLY A 1 139 ? 35.855 16.079 27.416 0.35 11.56 139 GLY A C 1
ATOM 910 O O A GLY A 1 139 ? 36.266 17.193 27.058 0.35 11.45 139 GLY A O 1
ATOM 911 N N A LEU A 1 140 ? 34.827 15.920 28.239 0.35 11.38 140 LEU A N 1
ATOM 912 C CA A LEU A 1 140 ? 34.182 17.087 28.858 0.35 11.91 140 LEU A CA 1
ATOM 913 C C A LEU A 1 140 ? 35.201 17.703 29.813 0.35 12.28 140 LEU A C 1
ATOM 914 O O A LEU A 1 140 ? 35.420 18.928 29.807 0.35 11.55 140 LEU A O 1
ATOM 919 N N A LEU A 1 141 ? 35.842 16.871 30.637 0.35 11.86 141 LEU A N 1
ATOM 920 C CA A LEU A 1 141 ? 36.849 17.404 31.553 0.35 11.84 141 LEU A CA 1
ATOM 921 C C A LEU A 1 141 ? 37.838 18.301 30.782 0.35 12.28 141 LEU A C 1
ATOM 922 O O A LEU A 1 141 ? 38.118 19.439 31.192 0.35 12.20 141 LEU A O 1
ATOM 927 N N A ALA A 1 142 ? 38.359 17.785 29.670 0.35 12.44 142 ALA A N 1
ATOM 928 C CA A ALA A 1 142 ? 39.331 18.504 28.832 0.35 12.99 142 ALA A CA 1
ATOM 929 C C A ALA A 1 142 ? 38.813 19.716 28.074 0.35 14.58 142 ALA A C 1
ATOM 930 O O A ALA A 1 142 ? 39.605 20.502 27.601 0.35 16.51 142 ALA A O 1
ATOM 932 N N A GLY A 1 143 ? 37.504 19.879 27.933 0.35 15.66 143 GLY A N 1
ATOM 933 C CA A GLY A 1 143 ? 37.030 21.015 27.152 0.35 15.43 143 GLY A CA 1
ATOM 934 C C A GLY A 1 143 ? 37.109 20.661 25.672 0.35 16.81 143 GLY A C 1
ATOM 935 O O A GLY A 1 143 ? 37.529 21.447 24.822 0.35 15.47 143 GLY A O 1
ATOM 936 N N A SER A 1 144 ? 36.692 19.443 25.364 0.35 15.55 144 SER A N 1
ATOM 937 C CA A SER A 1 144 ? 36.715 18.944 23.999 0.35 16.83 144 SER A CA 1
ATOM 938 C C A SER A 1 144 ? 35.612 19.516 23.136 0.35 16.89 144 SER A C 1
ATOM 939 O O A SER A 1 144 ? 34.506 19.724 23.625 0.35 17.60 144 SER A O 1
ATOM 942 N N A ASN A 1 145 ? 35.911 19.746 21.860 0.35 16.37 145 ASN A N 1
ATOM 943 C CA A ASN A 1 145 ? 34.872 20.194 20.933 0.35 17.27 145 ASN A CA 1
ATOM 944 C C A ASN A 1 145 ? 34.139 18.914 20.507 0.35 16.74 145 ASN A C 1
ATOM 945 O O A ASN A 1 145 ? 34.600 17.810 20.813 0.35 17.47 145 ASN A O 1
ATOM 950 N N A ALA A 1 146 ? 32.997 19.053 19.839 0.35 17.11 146 ALA A N 1
ATOM 951 C CA A ALA A 1 146 ? 32.189 17.906 19.409 0.35 17.12 146 ALA A CA 1
ATOM 952 C C A ALA A 1 146 ? 32.863 16.976 18.418 0.35 16.89 146 ALA A C 1
ATOM 953 O O A ALA A 1 146 ? 32.616 15.762 18.430 0.35 16.31 146 ALA A O 1
ATOM 955 N N A THR A 1 147 ? 33.707 17.530 17.552 0.35 14.50 147 THR A N 1
ATOM 956 C CA A THR A 1 147 ? 34.393 16.709 16.555 0.35 14.87 147 THR A CA 1
ATOM 957 C C A THR A 1 147 ? 35.253 15.632 17.207 0.35 14.29 147 THR A C 1
ATOM 958 O O A THR A 1 147 ? 35.161 14.453 16.857 0.35 15.27 147 THR A O 1
ATOM 962 N N A LYS A 1 148 ? 36.090 16.035 18.148 0.35 13.69 148 LYS A N 1
ATOM 963 C CA A LYS A 1 148 ? 36.954 15.073 18.799 0.35 13.76 148 LYS A CA 1
ATOM 964 C C A LYS A 1 148 ? 36.172 14.143 19.736 0.35 13.90 148 LYS A C 1
ATOM 965 O O A LYS A 1 148 ? 36.593 13.013 19.934 0.35 13.18 148 LYS A O 1
ATOM 971 N N A LEU A 1 149 ? 35.059 14.606 20.309 0.35 13.58 149 LEU A N 1
ATOM 972 C CA A LEU A 1 149 ? 34.245 13.731 21.168 0.35 14.03 149 LEU A CA 1
ATOM 973 C C A LEU A 1 149 ? 33.651 12.660 20.264 0.35 13.42 149 LEU A C 1
ATOM 974 O O A LEU A 1 149 ? 33.502 11.489 20.652 0.35 11.75 149 LEU A O 1
ATOM 979 N N A PHE A 1 150 ? 33.286 13.072 19.051 0.35 12.00 150 PHE A N 1
ATOM 980 C CA A PHE A 1 150 ? 32.702 12.147 18.089 0.35 12.04 150 PHE A CA 1
ATOM 981 C C A PHE A 1 150 ? 33.726 11.142 17.591 0.35 11.82 150 PHE A C 1
ATOM 982 O O A PHE A 1 150 ? 33.455 9.931 17.563 0.35 12.06 150 PHE A O 1
ATOM 990 N N A THR A 1 151 ? 34.910 11.632 17.223 0.35 10.38 151 THR A N 1
ATOM 991 C CA A THR A 1 151 ? 35.977 10.760 16.719 0.35 11.80 151 THR A CA 1
ATOM 992 C C A THR A 1 151 ? 36.423 9.722 17.761 0.35 11.23 151 THR A C 1
ATOM 993 O O A THR A 1 151 ? 36.553 8.536 17.460 0.35 10.37 151 THR A O 1
ATOM 997 N N A ALA A 1 152 ? 36.647 10.169 18.994 0.35 9.94 152 ALA A N 1
ATOM 998 C CA A ALA A 1 152 ? 37.093 9.230 20.028 0.35 9.22 152 ALA A CA 1
ATOM 999 C C A ALA A 1 152 ? 36.028 8.171 20.308 0.35 10.77 152 ALA A C 1
ATOM 1000 O O A ALA A 1 152 ? 36.329 6.982 20.344 0.35 10.99 152 ALA A O 1
ATOM 1002 N N A ILE A 1 153 ? 34.783 8.593 20.502 0.35 9.65 153 ILE A N 1
ATOM 1003 C CA A ILE A 1 153 ? 33.736 7.631 20.837 0.35 9.65 153 ILE A CA 1
ATOM 1004 C C A ILE A 1 153 ? 33.415 6.671 19.682 0.35 10.06 153 ILE A C 1
ATOM 1005 O O A ILE A 1 153 ? 33.339 5.454 19.886 0.35 8.34 153 ILE A O 1
ATOM 1010 N N A THR A 1 154 ? 33.238 7.176 18.463 0.35 8.94 154 THR A N 1
ATOM 1011 C CA A THR A 1 154 ? 32.942 6.223 17.390 0.35 10.29 154 THR A CA 1
ATOM 1012 C C A THR A 1 154 ? 34.087 5.228 17.181 0.35 9.74 154 THR A C 1
ATOM 1013 O O A THR A 1 154 ? 33.847 4.027 17.014 0.35 10.56 154 THR A O 1
ATOM 1017 N N A PHE A 1 155 ? 35.337 5.674 17.217 0.35 8.96 155 PHE A N 1
ATOM 1018 C CA A PHE A 1 155 ? 36.409 4.709 17.005 0.35 9.97 155 PHE A CA 1
ATOM 1019 C C A PHE A 1 155 ? 36.569 3.775 18.194 0.35 10.97 155 PHE A C 1
ATOM 1020 O O A PHE A 1 155 ? 36.947 2.624 18.050 0.35 10.68 155 PHE A O 1
ATOM 1028 N N A ASP A 1 156 ? 36.265 4.273 19.379 0.35 8.62 156 ASP A N 1
ATOM 1029 C CA A ASP A 1 156 ? 36.353 3.398 20.544 0.35 8.34 156 ASP A CA 1
ATOM 1030 C C A ASP A 1 156 ? 35.292 2.263 20.460 0.35 8.36 156 ASP A C 1
ATOM 1031 O O A ASP A 1 156 ? 35.594 1.092 20.708 0.35 9.53 156 ASP A O 1
ATOM 1036 N N A ILE A 1 157 ? 34.051 2.599 20.118 0.35 8.58 157 ILE A N 1
ATOM 1037 C CA A ILE A 1 157 ? 32.994 1.563 19.994 0.35 8.58 157 ILE A CA 1
ATOM 1038 C C A ILE A 1 157 ? 33.437 0.549 18.920 0.35 9.73 157 ILE A C 1
ATOM 1039 O O A ILE A 1 157 ? 33.325 -0.663 19.130 0.35 10.44 157 ILE A O 1
ATOM 1044 N N A ALA A 1 158 ? 33.972 1.043 17.797 0.35 10.27 158 ALA A N 1
ATOM 1045 C CA A ALA A 1 158 ? 34.468 0.152 16.717 0.35 8.34 158 ALA A CA 1
ATOM 1046 C C A ALA A 1 158 ? 35.545 -0.771 17.277 0.35 8.92 158 ALA A C 1
ATOM 1047 O O A ALA A 1 158 ? 35.614 -1.954 16.929 0.35 8.88 158 ALA A O 1
ATOM 1049 N N A MET A 1 159 ? 36.392 -0.229 18.146 0.35 8.34 159 MET A N 1
ATOM 1050 C CA A MET A 1 159 ? 37.439 -1.027 18.795 0.35 8.34 159 MET A CA 1
ATOM 1051 C C A MET A 1 159 ? 36.797 -2.226 19.528 0.35 9.05 159 MET A C 1
ATOM 1052 O O A MET A 1 159 ? 37.171 -3.383 19.298 0.35 8.34 159 MET A O 1
ATOM 1057 N N A CYS A 1 160 ? 35.820 -1.951 20.388 0.35 8.34 160 CYS A N 1
ATOM 1058 C CA A CYS A 1 160 ? 35.192 -3.040 21.146 0.35 9.28 160 CYS A CA 1
ATOM 1059 C C A CYS A 1 160 ? 34.508 -4.094 20.291 0.35 8.34 160 CYS A C 1
ATOM 1060 O O A CYS A 1 160 ? 34.665 -5.276 20.507 0.35 10.68 160 CYS A O 1
ATOM 1063 N N A VAL A 1 161 ? 33.701 -3.649 19.348 0.35 8.34 161 VAL A N 1
ATOM 1064 C CA A VAL A 1 161 ? 32.962 -4.579 18.511 0.35 9.24 161 VAL A CA 1
ATOM 1065 C C A VAL A 1 161 ? 33.896 -5.418 17.648 0.35 8.69 161 VAL A C 1
ATOM 1066 O O A VAL A 1 161 ? 33.688 -6.632 17.517 0.35 8.34 161 VAL A O 1
ATOM 1070 N N A THR A 1 162 ? 34.910 -4.796 17.053 0.35 10.00 162 THR A N 1
ATOM 1071 C CA A THR A 1 162 ? 35.863 -5.588 16.266 0.35 10.42 162 THR A CA 1
ATOM 1072 C C A THR A 1 162 ? 36.638 -6.518 17.209 0.35 12.16 162 THR A C 1
ATOM 1073 O O A THR A 1 162 ? 37.144 -7.556 16.781 0.35 9.66 162 THR A O 1
ATOM 1077 N N A GLY A 1 163 ? 36.721 -6.167 18.494 0.35 11.14 163 GLY A N 1
ATOM 1078 C CA A GLY A 1 163 ? 37.375 -7.071 19.444 0.35 10.35 163 GLY A CA 1
ATOM 1079 C C A GLY A 1 163 ? 36.460 -8.277 19.724 0.35 9.13 163 GLY A C 1
ATOM 1080 O O A GLY A 1 163 ? 36.903 -9.442 19.758 0.35 10.01 163 GLY A O 1
ATOM 1081 N N A LEU A 1 164 ? 35.176 -7.996 19.940 0.35 9.05 164 LEU A N 1
ATOM 1082 C CA A LEU A 1 164 ? 34.179 -9.055 20.161 0.35 9.30 164 LEU A CA 1
ATOM 1083 C C A LEU A 1 164 ? 34.215 -9.989 18.923 0.35 9.79 164 LEU A C 1
ATOM 1084 O O A LEU A 1 164 ? 34.194 -11.219 19.052 0.35 9.37 164 LEU A O 1
ATOM 1089 N N A ALA A 1 165 ? 34.280 -9.387 17.734 0.35 10.32 165 ALA A N 1
ATOM 1090 C CA A ALA A 1 165 ? 34.323 -10.171 16.478 0.35 10.94 165 ALA A CA 1
ATOM 1091 C C A ALA A 1 165 ? 35.527 -11.099 16.495 0.35 11.50 165 ALA A C 1
ATOM 1092 O O A ALA A 1 165 ? 35.428 -12.290 16.134 0.35 10.56 165 ALA A O 1
ATOM 1094 N N A ALA A 1 166 ? 36.675 -10.564 16.898 0.35 11.26 166 ALA A N 1
ATOM 1095 C CA A ALA A 1 166 ? 37.866 -11.397 16.992 0.35 11.20 166 ALA A CA 1
ATOM 1096 C C A ALA A 1 166 ? 37.551 -12.581 17.902 0.35 12.26 166 ALA A C 1
ATOM 1097 O O A ALA A 1 166 ? 37.754 -13.741 17.521 0.35 11.52 166 ALA A O 1
ATOM 1099 N N A ALA A 1 167 ? 37.056 -12.301 19.109 0.35 10.61 167 ALA A N 1
ATOM 1100 C CA A ALA A 1 167 ? 36.734 -13.360 20.072 0.35 10.31 167 ALA A CA 1
ATOM 1101 C C A ALA A 1 167 ? 35.767 -14.415 19.544 0.35 10.48 167 ALA A C 1
ATOM 1102 O O A ALA A 1 167 ? 35.985 -15.608 19.771 0.35 11.49 167 ALA A O 1
ATOM 1104 N N A LEU A 1 168 ? 34.704 -13.991 18.855 0.35 10.19 168 LEU A N 1
ATOM 1105 C CA A LEU A 1 168 ? 33.710 -14.936 18.323 0.35 10.39 168 LEU A CA 1
ATOM 1106 C C A LEU A 1 168 ? 34.108 -15.639 17.028 0.35 12.40 168 LEU A C 1
ATOM 1107 O O A LEU A 1 168 ? 33.354 -16.474 16.549 0.35 13.86 168 LEU A O 1
ATOM 1112 N N A THR A 1 169 ? 35.259 -15.326 16.454 0.35 12.96 169 THR A N 1
ATOM 1113 C CA A THR A 1 169 ? 35.612 -15.964 15.186 0.35 12.96 169 THR A CA 1
ATOM 1114 C C A THR A 1 169 ? 36.195 -17.354 15.418 0.35 13.96 169 THR A C 1
ATOM 1115 O O A THR A 1 169 ? 37.225 -17.518 16.097 0.35 13.59 169 THR A O 1
ATOM 1119 N N A THR A 1 170 ? 35.506 -18.363 14.881 0.35 13.74 170 THR A N 1
ATOM 1120 C CA A THR A 1 170 ? 35.952 -19.750 15.034 0.35 14.17 170 THR A CA 1
ATOM 1121 C C A THR A 1 170 ? 36.319 -20.356 13.681 0.35 14.67 170 THR A C 1
ATOM 1122 O O A THR A 1 170 ? 36.855 -21.464 13.616 0.35 13.95 170 THR A O 1
ATOM 1126 N N A SER A 1 171 ? 36.047 -19.616 12.614 0.35 13.50 171 SER A N 1
ATOM 1127 C CA A SER A 1 171 ? 36.299 -20.120 11.255 0.35 15.11 171 SER A CA 1
ATOM 1128 C C A SER A 1 171 ? 37.763 -20.272 10.888 0.35 15.35 171 SER A C 1
ATOM 1129 O O A SER A 1 171 ? 38.138 -21.168 10.107 0.35 15.32 171 SER A O 1
ATOM 1132 N N A SER A 1 172 ? 38.596 -19.413 11.462 0.35 14.27 172 SER A N 1
ATOM 1133 C CA A SER A 1 172 ? 39.982 -19.360 11.080 0.35 16.41 172 SER A CA 1
ATOM 1134 C C A SER A 1 172 ? 40.826 -18.660 12.139 0.35 17.64 172 SER A C 1
ATOM 1135 O O A SER A 1 172 ? 40.379 -17.680 12.739 0.35 16.07 172 SER A O 1
ATOM 1138 N N A HIS A 1 173 ? 42.042 -19.161 12.346 0.35 17.81 173 HIS A N 1
ATOM 1139 C CA A HIS A 1 173 ? 42.973 -18.581 13.323 0.35 18.70 173 HIS A CA 1
ATOM 1140 C C A HIS A 1 173 ? 43.427 -17.224 12.784 0.35 19.27 173 HIS A C 1
ATOM 1141 O O A HIS A 1 173 ? 43.344 -16.200 13.467 0.35 19.21 173 HIS A O 1
ATOM 1148 N N A LEU A 1 174 ? 43.904 -17.216 11.543 0.35 20.13 174 LEU A N 1
ATOM 1149 C CA A LEU A 1 174 ? 44.356 -15.989 10.897 0.35 20.71 174 LEU A CA 1
ATOM 1150 C C A LEU A 1 174 ? 43.285 -14.884 10.962 0.35 20.19 174 LEU A C 1
ATOM 1151 O O A LEU A 1 174 ? 43.592 -13.723 11.267 0.35 20.72 174 LEU A O 1
ATOM 1156 N N A MET A 1 175 ? 42.031 -15.237 10.691 0.35 19.26 175 MET A N 1
ATOM 1157 C CA A MET A 1 175 ? 40.935 -14.256 10.740 0.35 18.42 175 MET A CA 1
ATOM 1158 C C A MET A 1 175 ? 40.870 -13.563 12.109 0.35 16.98 175 MET A C 1
ATOM 1159 O O A MET A 1 175 ? 40.583 -12.374 12.190 0.35 17.18 175 MET A O 1
ATOM 1164 N N A ARG A 1 176 ? 41.093 -14.324 13.175 0.35 16.86 176 ARG A N 1
ATOM 1165 C CA A ARG A 1 176 ? 41.039 -13.769 14.538 0.35 15.54 176 ARG A CA 1
ATOM 1166 C C A ARG A 1 176 ? 42.049 -12.640 14.722 0.35 16.40 176 ARG A C 1
ATOM 1167 O O A ARG A 1 176 ? 41.722 -11.563 15.257 0.35 14.93 176 ARG A O 1
ATOM 1175 N N A TRP A 1 177 ? 43.276 -12.860 14.271 0.35 15.32 177 TRP A N 1
ATOM 1176 C CA A TRP A 1 177 ? 44.292 -11.837 14.435 0.35 15.47 177 TRP A CA 1
ATOM 1177 C C A TRP A 1 177 ? 44.128 -10.635 13.505 0.35 15.31 177 TRP A C 1
ATOM 1178 O O A TRP A 1 177 ? 44.662 -9.557 13.786 0.35 16.87 177 TRP A O 1
ATOM 1189 N N A PHE A 1 178 ? 43.386 -10.800 12.403 0.35 15.41 178 PHE A N 1
ATOM 1190 C CA A PHE A 1 178 ? 43.117 -9.683 11.480 0.35 14.78 178 PHE A CA 1
ATOM 1191 C C A PHE A 1 178 ? 42.118 -8.737 12.177 0.35 14.62 178 PHE A C 1
ATOM 1192 O O A PHE A 1 178 ? 42.267 -7.518 12.114 0.35 13.42 178 PHE A O 1
ATOM 1200 N N A TRP A 1 179 ? 41.097 -9.306 12.819 0.35 13.81 179 TRP A N 1
ATOM 1201 C CA A TRP A 1 179 ? 40.110 -8.495 13.577 0.35 14.23 179 TRP A CA 1
ATOM 1202 C C A TRP A 1 179 ? 40.879 -7.765 14.695 0.35 13.25 179 TRP A C 1
ATOM 1203 O O A TRP A 1 179 ? 40.615 -6.587 15.013 0.35 12.34 179 TRP A O 1
ATOM 1214 N N A TYR A 1 180 ? 41.795 -8.496 15.325 0.35 12.86 180 TYR A N 1
ATOM 1215 C CA A TYR A 1 180 ? 42.630 -7.937 16.398 0.35 13.52 180 TYR A CA 1
ATOM 1216 C C A TYR A 1 180 ? 43.426 -6.726 15.916 0.35 13.78 180 TYR A C 1
ATOM 1217 O O A TYR A 1 180 ? 43.504 -5.701 16.603 0.35 14.00 180 TYR A O 1
ATOM 1226 N N A ALA A 1 181 ? 44.004 -6.819 14.726 0.35 13.69 181 ALA A N 1
ATOM 1227 C CA A ALA A 1 181 ? 44.766 -5.707 14.173 0.35 13.53 181 ALA A CA 1
ATOM 1228 C C A ALA A 1 181 ? 43.871 -4.514 13.811 0.35 13.62 181 ALA A C 1
ATOM 1229 O O A ALA A 1 181 ? 44.247 -3.366 14.048 0.35 14.37 181 ALA A O 1
ATOM 1231 N N A ILE A 1 182 ? 42.699 -4.758 13.224 0.35 13.50 182 ILE A N 1
ATOM 1232 C CA A ILE A 1 182 ? 41.779 -3.648 12.914 0.35 13.87 182 ILE A CA 1
ATOM 1233 C C A ILE A 1 182 ? 41.421 -2.940 14.232 0.35 13.24 182 ILE A C 1
ATOM 1234 O O A ILE A 1 182 ? 41.428 -1.711 14.309 0.35 12.77 182 ILE A O 1
ATOM 1239 N N A SER A 1 183 ? 41.094 -3.732 15.256 0.35 12.61 183 SER A N 1
ATOM 1240 C CA A SER A 1 183 ? 40.755 -3.185 16.579 0.35 13.63 183 SER A CA 1
ATOM 1241 C C A SER A 1 183 ? 41.870 -2.245 17.072 0.35 14.72 183 SER A C 1
ATOM 1242 O O A SER A 1 183 ? 41.599 -1.089 17.484 0.35 13.29 183 SER A O 1
ATOM 1245 N N A CYS A 1 184 ? 43.111 -2.732 17.019 0.35 13.13 184 CYS A N 1
ATOM 1246 C CA A CYS A 1 184 ? 44.283 -1.943 17.432 0.35 15.08 184 CYS A CA 1
ATOM 1247 C C A CYS A 1 184 ? 44.368 -0.641 16.638 0.35 14.58 184 CYS A C 1
ATOM 1248 O O A CYS A 1 184 ? 44.765 0.392 17.183 0.35 14.74 184 CYS A O 1
ATOM 1251 N N A ALA A 1 185 ? 43.991 -0.676 15.356 0.35 14.52 185 ALA A N 1
ATOM 1252 C CA A ALA A 1 185 ? 44.016 0.527 14.529 0.35 13.52 185 ALA A CA 1
ATOM 1253 C C A ALA A 1 185 ? 43.060 1.551 15.126 0.35 14.99 185 ALA A C 1
ATOM 1254 O O A ALA A 1 185 ? 43.384 2.731 15.219 0.35 14.12 185 ALA A O 1
ATOM 1256 N N A CYS A 1 186 ? 41.878 1.086 15.526 0.35 13.10 186 CYS A N 1
ATOM 1257 C CA A CYS A 1 186 ? 40.875 1.961 16.131 0.35 11.79 186 CYS A CA 1
ATOM 1258 C C A CYS A 1 186 ? 41.412 2.523 17.461 0.35 11.58 186 CYS A C 1
ATOM 1259 O O A CYS A 1 186 ? 41.219 3.706 17.756 0.35 12.24 186 CYS A O 1
ATOM 1262 N N A PHE A 1 187 ? 42.056 1.662 18.253 0.35 12.23 187 PHE A N 1
ATOM 1263 C CA A PHE A 1 187 ? 42.645 2.049 19.559 0.35 12.48 187 PHE A CA 1
ATOM 1264 C C A PHE A 1 187 ? 43.611 3.214 19.364 0.35 12.44 187 PHE A C 1
ATOM 1265 O O A PHE A 1 187 ? 43.498 4.256 20.015 0.35 9.92 187 PHE A O 1
ATOM 1273 N N A ILE A 1 188 ? 44.541 3.058 18.434 0.35 11.67 188 ILE A N 1
ATOM 1274 C CA A ILE A 1 188 ? 45.509 4.124 18.190 0.35 13.93 188 ILE A CA 1
ATOM 1275 C C A ILE A 1 188 ? 44.850 5.488 17.936 0.35 13.14 188 ILE A C 1
ATOM 1276 O O A ILE A 1 188 ? 45.382 6.517 18.355 0.35 13.47 188 ILE A O 1
ATOM 1281 N N A VAL A 1 189 ? 43.688 5.514 17.283 0.35 13.79 189 VAL A N 1
ATOM 1282 C CA A VAL A 1 189 ? 42.989 6.786 17.064 0.35 13.65 189 VAL A CA 1
ATOM 1283 C C A VAL A 1 189 ? 42.539 7.380 18.409 0.35 13.18 189 VAL A C 1
ATOM 1284 O O A VAL A 1 189 ? 42.705 8.571 18.663 0.35 14.57 189 VAL A O 1
ATOM 1288 N N A VAL A 1 190 ? 41.954 6.552 19.273 0.35 12.25 190 VAL A N 1
ATOM 1289 C CA A VAL A 1 190 ? 41.515 7.045 20.596 0.35 11.23 190 VAL A CA 1
ATOM 1290 C C A VAL A 1 190 ? 42.711 7.519 21.435 0.35 10.80 190 VAL A C 1
ATOM 1291 O O A VAL A 1 190 ? 42.606 8.528 22.139 0.35 11.84 190 VAL A O 1
ATOM 1295 N N A LEU A 1 191 ? 43.829 6.789 21.375 0.35 11.20 191 LEU A N 1
ATOM 1296 C CA A LEU A 1 191 ? 45.045 7.175 22.121 0.35 10.81 191 LEU A CA 1
ATOM 1297 C C A LEU A 1 191 ? 45.519 8.546 21.633 0.35 11.81 191 LEU A C 1
ATOM 1298 O O A LEU A 1 191 ? 45.908 9.398 22.427 0.35 12.72 191 LEU A O 1
ATOM 1303 N N A TYR A 1 192 ? 45.466 8.756 20.319 0.35 13.36 192 TYR A N 1
ATOM 1304 C CA A TYR A 1 192 ? 45.918 10.027 19.756 0.35 14.41 192 TYR A CA 1
ATOM 1305 C C A TYR A 1 192 ? 45.127 11.178 20.329 0.35 14.04 192 TYR A C 1
ATOM 1306 O O A TYR A 1 192 ? 45.697 12.183 20.745 0.35 15.07 192 TYR A O 1
ATOM 1315 N N A ILE A 1 193 ? 43.806 11.050 20.329 0.35 12.03 193 ILE A N 1
ATOM 1316 C CA A ILE A 1 193 ? 42.983 12.105 20.885 0.35 12.00 193 ILE A CA 1
ATOM 1317 C C A ILE A 1 193 ? 43.364 12.276 22.352 0.35 10.66 193 ILE A C 1
ATOM 1318 O O A ILE A 1 193 ? 43.706 13.367 22.784 0.35 10.50 193 ILE A O 1
ATOM 1323 N N A LEU A 1 194 ? 43.321 11.192 23.125 0.35 10.77 194 LEU A N 1
ATOM 1324 C CA A LEU A 1 194 ? 43.693 11.294 24.540 0.35 10.94 194 LEU A CA 1
ATOM 1325 C C A LEU A 1 194 ? 45.056 11.924 24.797 0.35 11.40 194 LEU A C 1
ATOM 1326 O O A LEU A 1 194 ? 45.183 12.778 25.666 0.35 11.55 194 LEU A O 1
ATOM 1331 N N A LEU A 1 195 ? 46.064 11.509 24.035 0.35 11.84 195 LEU A N 1
ATOM 1332 C CA A LEU A 1 195 ? 47.437 11.954 24.288 0.35 13.18 195 LEU A CA 1
ATOM 1333 C C A LEU A 1 195 ? 47.930 13.158 23.545 0.35 14.47 195 LEU A C 1
ATOM 1334 O O A LEU A 1 195 ? 48.928 13.769 23.950 0.35 15.14 195 LEU A O 1
ATOM 1339 N N A VAL A 1 196 ? 47.240 13.492 22.465 0.35 14.02 196 VAL A N 1
ATOM 1340 C CA A VAL A 1 196 ? 47.647 14.643 21.666 0.35 15.92 196 VAL A CA 1
ATOM 1341 C C A VAL A 1 196 ? 46.685 15.806 21.735 0.35 15.96 196 VAL A C 1
ATOM 1342 O O A VAL A 1 196 ? 47.088 16.949 21.968 0.35 19.24 196 VAL A O 1
ATOM 1346 N N A GLU A 1 197 ? 45.403 15.520 21.555 0.35 14.73 197 GLU A N 1
ATOM 1347 C CA A GLU A 1 197 ? 44.417 16.577 21.497 0.35 14.28 197 GLU A CA 1
ATOM 1348 C C A GLU A 1 197 ? 43.793 17.055 22.817 0.35 14.99 197 GLU A C 1
ATOM 1349 O O A GLU A 1 197 ? 43.750 18.256 23.065 0.35 14.62 197 GLU A O 1
ATOM 1355 N N A TRP A 1 198 ? 43.302 16.151 23.670 0.35 13.18 198 TRP A N 1
ATOM 1356 C CA A TRP A 1 198 ? 42.687 16.616 24.908 0.35 13.72 198 TRP A CA 1
ATOM 1357 C C A TRP A 1 198 ? 43.716 17.117 25.910 0.35 13.65 198 TRP A C 1
ATOM 1358 O O A TRP A 1 198 ? 43.393 17.897 26.800 0.35 13.35 198 TRP A O 1
ATOM 1369 N N A ALA A 1 199 ? 44.952 16.671 25.748 0.35 14.89 199 ALA A N 1
ATOM 1370 C CA A ALA A 1 199 ? 46.021 17.136 26.619 0.35 16.54 199 ALA A CA 1
ATOM 1371 C C A ALA A 1 199 ? 46.112 18.646 26.370 0.35 16.58 199 ALA A C 1
ATOM 1372 O O A ALA A 1 199 ? 46.059 19.444 27.301 0.35 16.28 199 ALA A O 1
ATOM 1374 N N A GLN A 1 200 ? 46.209 19.037 25.106 0.35 17.33 200 GLN A N 1
ATOM 1375 C CA A GLN A 1 200 ? 46.278 20.462 24.772 0.35 19.34 200 GLN A CA 1
ATOM 1376 C C A GLN A 1 200 ? 44.969 21.172 25.161 0.35 19.14 200 GLN A C 1
ATOM 1377 O O A GLN A 1 200 ? 44.993 22.270 25.713 0.35 20.06 200 GLN A O 1
ATOM 1383 N N A ASP A 1 201 ? 43.828 20.544 24.879 0.35 18.61 201 ASP A N 1
ATOM 1384 C CA A ASP A 1 201 ? 42.522 21.116 25.220 0.35 18.58 201 ASP A CA 1
ATOM 1385 C C A ASP A 1 201 ? 42.336 21.418 26.707 0.35 17.16 201 ASP A C 1
ATOM 1386 O O A ASP A 1 201 ? 41.744 22.435 27.076 0.35 18.48 201 ASP A O 1
ATOM 1391 N N A ALA A 1 202 ? 42.819 20.522 27.558 0.35 16.29 202 ALA A N 1
ATOM 1392 C CA A ALA A 1 202 ? 42.663 20.678 29.000 0.35 15.52 202 ALA A CA 1
ATOM 1393 C C A ALA A 1 202 ? 43.453 21.877 29.527 0.35 16.92 202 ALA A C 1
ATOM 1394 O O A ALA A 1 202 ? 43.083 22.496 30.516 0.35 15.20 202 ALA A O 1
ATOM 1396 N N A LYS A 1 203 ? 44.558 22.192 28.878 0.35 18.14 203 LYS A N 1
ATOM 1397 C CA A LYS A 1 203 ? 45.334 23.335 29.341 0.35 21.72 203 LYS A CA 1
ATOM 1398 C C A LYS A 1 203 ? 44.489 24.585 29.096 0.35 21.67 203 LYS A C 1
ATOM 1399 O O A LYS A 1 203 ? 44.403 25.479 29.943 0.35 24.19 203 LYS A O 1
ATOM 1405 N N A ALA A 1 204 ? 43.818 24.628 27.955 0.35 22.33 204 ALA A N 1
ATOM 1406 C CA A ALA A 1 204 ? 42.990 25.779 27.639 0.35 22.60 204 ALA A CA 1
ATOM 1407 C C A ALA A 1 204 ? 41.738 25.786 28.527 0.35 22.21 204 ALA A C 1
ATOM 1408 O O A ALA A 1 204 ? 41.236 26.847 28.903 0.35 22.21 204 ALA A O 1
ATOM 1410 N N A ALA A 1 205 ? 41.270 24.595 28.906 0.35 19.92 205 ALA A N 1
ATOM 1411 C CA A ALA A 1 205 ? 40.069 24.454 29.721 0.35 18.76 205 ALA A CA 1
ATOM 1412 C C A ALA A 1 205 ? 40.257 24.719 31.212 0.35 17.00 205 ALA A C 1
ATOM 1413 O O A ALA A 1 205 ? 39.281 24.857 31.936 0.35 19.36 205 ALA A O 1
ATOM 1415 N N A GLY A 1 206 ? 41.503 24.765 31.674 0.35 18.81 206 GLY A N 1
ATOM 1416 C CA A GLY A 1 206 ? 41.765 24.992 33.091 0.35 17.93 206 GLY A CA 1
ATOM 1417 C C A GLY A 1 206 ? 41.662 23.724 33.928 0.35 17.42 206 GLY A C 1
ATOM 1418 O O A GLY A 1 206 ? 41.346 23.771 35.115 0.35 15.81 206 GLY A O 1
ATOM 1419 N N A THR A 1 207 ? 41.931 22.585 33.292 0.35 16.15 207 THR A N 1
ATOM 1420 C CA A THR A 1 207 ? 41.852 21.289 33.959 0.35 15.79 207 THR A CA 1
ATOM 1421 C C A THR A 1 207 ? 43.074 20.433 33.614 0.35 15.92 207 THR A C 1
ATOM 1422 O O A THR A 1 207 ? 43.057 19.217 33.820 0.35 15.16 207 THR A O 1
ATOM 1426 N N A ALA A 1 208 ? 44.137 21.059 33.116 0.35 15.90 208 ALA A N 1
ATOM 1427 C CA A ALA A 1 208 ? 45.329 20.316 32.698 0.35 17.54 208 ALA A CA 1
ATOM 1428 C C A ALA A 1 208 ? 45.922 19.290 33.650 0.35 18.06 208 ALA A C 1
ATOM 1429 O O A ALA A 1 208 ? 46.282 18.183 33.217 0.35 18.06 208 ALA A O 1
ATOM 1431 N N A ASP A 1 209 ? 46.045 19.648 34.927 0.35 17.72 209 ASP A N 1
ATOM 1432 C CA A ASP A 1 209 ? 46.639 18.757 35.919 0.35 18.15 209 ASP A CA 1
ATOM 1433 C C A ASP A 1 209 ? 45.820 17.484 36.130 0.35 17.20 209 ASP A C 1
ATOM 1434 O O A ASP A 1 209 ? 46.355 16.371 35.986 0.35 16.78 209 ASP A O 1
ATOM 1439 N N A ILE A 1 210 ? 44.551 17.646 36.510 0.35 15.90 210 ILE A N 1
ATOM 1440 C CA A ILE A 1 210 ? 43.697 16.478 36.755 0.35 14.22 210 ILE A CA 1
ATOM 1441 C C A ILE A 1 210 ? 43.512 15.719 35.444 0.35 13.39 210 ILE A C 1
ATOM 1442 O O A ILE A 1 210 ? 43.492 14.466 35.436 0.35 13.42 210 ILE A O 1
ATOM 1447 N N A PHE A 1 211 ? 43.401 16.440 34.327 0.35 11.96 211 PHE A N 1
ATOM 1448 C CA A PHE A 1 211 ? 43.237 15.720 33.071 0.35 10.47 211 PHE A CA 1
ATOM 1449 C C A PHE A 1 211 ? 44.502 14.932 32.799 0.35 11.47 211 PHE A C 1
ATOM 1450 O O A PHE A 1 211 ? 44.439 13.809 32.271 0.35 9.85 211 PHE A O 1
ATOM 1458 N N A SER A 1 212 ? 45.663 15.498 33.146 0.35 8.39 212 SER A N 1
ATOM 1459 C CA A SER A 1 212 ? 46.876 14.751 32.865 0.35 9.87 212 SER A CA 1
ATOM 1460 C C A SER A 1 212 ? 46.999 13.465 33.706 0.35 8.97 212 SER A C 1
ATOM 1461 O O A SER A 1 212 ? 47.440 12.423 33.201 0.35 8.34 212 SER A O 1
ATOM 1464 N N A THR A 1 213 ? 46.648 13.530 34.989 0.35 8.34 213 THR A N 1
ATOM 1465 C CA A THR A 1 213 ? 46.725 12.323 35.805 0.35 8.68 213 THR A CA 1
ATOM 1466 C C A THR A 1 213 ? 45.734 11.253 35.337 0.35 9.87 213 THR A C 1
ATOM 1467 O O A THR A 1 213 ? 46.068 10.069 35.283 0.35 8.53 213 THR A O 1
ATOM 1471 N N A LEU A 1 214 ? 44.507 11.669 35.014 0.35 8.78 214 LEU A N 1
ATOM 1472 C CA A LEU A 1 214 ? 43.479 10.693 34.599 0.35 10.64 214 LEU A CA 1
ATOM 1473 C C A LEU A 1 214 ? 43.800 10.099 33.234 0.35 9.38 214 LEU A C 1
ATOM 1474 O O A LEU A 1 214 ? 43.645 8.891 32.995 0.35 8.37 214 LEU A O 1
ATOM 1479 N N A LYS A 1 215 ? 44.248 10.961 32.329 0.35 9.24 215 LYS A N 1
ATOM 1480 C CA A LYS A 1 215 ? 44.656 10.541 30.994 0.35 9.40 215 LYS A CA 1
ATOM 1481 C C A LYS A 1 215 ? 45.750 9.478 31.100 0.35 8.78 215 LYS A C 1
ATOM 1482 O O A LYS A 1 215 ? 45.680 8.441 30.443 0.35 8.34 215 LYS A O 1
ATOM 1488 N N A LEU A 1 216 ? 46.779 9.719 31.917 0.35 8.43 216 LEU A N 1
ATOM 1489 C CA A LEU A 1 216 ? 47.831 8.722 32.035 0.35 8.66 216 LEU A CA 1
ATOM 1490 C C A LEU A 1 216 ? 47.326 7.444 32.704 0.35 9.39 216 LEU A C 1
ATOM 1491 O O A LEU A 1 216 ? 47.737 6.347 32.345 0.35 8.34 216 LEU A O 1
ATOM 1496 N N A LEU A 1 217 ? 46.447 7.576 33.682 0.35 9.76 217 LEU A N 1
ATOM 1497 C CA A LEU A 1 217 ? 45.937 6.357 34.334 0.35 9.35 217 LEU A CA 1
ATOM 1498 C C A LEU A 1 217 ? 45.095 5.583 33.309 0.35 9.87 217 LEU A C 1
ATOM 1499 O O A LEU A 1 217 ? 45.095 4.332 33.277 0.35 9.21 217 LEU A O 1
ATOM 1504 N N A THR A 1 218 ? 44.402 6.326 32.453 0.35 8.34 218 THR A N 1
ATOM 1505 C CA A THR A 1 218 ? 43.591 5.717 31.389 0.35 8.38 218 THR A CA 1
ATOM 1506 C C A THR A 1 218 ? 44.474 5.029 30.351 0.35 9.21 218 THR A C 1
ATOM 1507 O O A THR A 1 218 ? 44.288 3.854 30.044 0.35 8.34 218 THR A O 1
ATOM 1511 N N A VAL A 1 219 ? 45.438 5.750 29.794 0.35 8.34 219 VAL A N 1
ATOM 1512 C CA A VAL A 1 219 ? 46.307 5.126 28.806 0.35 9.46 219 VAL A CA 1
ATOM 1513 C C A VAL A 1 219 ? 47.044 3.894 29.362 0.35 9.23 219 VAL A C 1
ATOM 1514 O O A VAL A 1 219 ? 47.145 2.864 28.693 0.35 9.05 219 VAL A O 1
ATOM 1518 N N A VAL A 1 220 ? 47.555 3.987 30.590 0.35 8.34 220 VAL A N 1
ATOM 1519 C CA A VAL A 1 220 ? 48.270 2.848 31.179 0.35 9.24 220 VAL A CA 1
ATOM 1520 C C A VAL A 1 220 ? 47.393 1.600 31.333 0.35 8.96 220 VAL A C 1
ATOM 1521 O O A VAL A 1 220 ? 47.769 0.481 30.962 0.35 8.51 220 VAL A O 1
ATOM 1525 N N A MET A 1 221 ? 46.207 1.783 31.881 0.35 8.34 221 MET A N 1
ATOM 1526 C CA A MET A 1 221 ? 45.340 0.625 32.093 0.35 8.56 221 MET A CA 1
ATOM 1527 C C A MET A 1 221 ? 44.746 0.096 30.790 0.35 8.70 221 MET A C 1
ATOM 1528 O O A MET A 1 221 ? 44.515 -1.118 30.642 0.35 9.57 221 MET A O 1
ATOM 1533 N N A TRP A 1 222 ? 44.487 0.997 29.852 0.35 8.34 222 TRP A N 1
ATOM 1534 C CA A TRP A 1 222 ? 43.884 0.578 28.590 0.35 8.55 222 TRP A CA 1
ATOM 1535 C C A TRP A 1 222 ? 44.870 -0.254 27.795 0.35 8.97 222 TRP A C 1
ATOM 1536 O O A TRP A 1 222 ? 44.479 -1.253 27.190 0.35 8.34 222 TRP A O 1
ATOM 1547 N N A LEU A 1 223 ? 46.150 0.111 27.807 0.35 8.94 223 LEU A N 1
ATOM 1548 C CA A LEU A 1 223 ? 47.143 -0.698 27.080 0.35 9.81 223 LEU A CA 1
ATOM 1549 C C A LEU A 1 223 ? 47.162 -2.142 27.585 0.35 10.14 223 LEU A C 1
ATOM 1550 O O A LEU A 1 223 ? 47.612 -3.065 26.888 0.35 9.21 223 LEU A O 1
ATOM 1555 N N A GLY A 1 224 ? 46.699 -2.327 28.817 0.35 9.62 224 GLY A N 1
ATOM 1556 C CA A GLY A 1 224 ? 46.651 -3.650 29.395 0.35 11.23 224 GLY A CA 1
ATOM 1557 C C A GLY A 1 224 ? 45.703 -4.623 28.706 0.35 11.08 224 GLY A C 1
ATOM 1558 O O A GLY A 1 224 ? 46.026 -5.809 28.635 0.35 10.93 224 GLY A O 1
ATOM 1559 N N A TYR A 1 225 ? 44.570 -4.150 28.169 0.35 9.43 225 TYR A N 1
ATOM 1560 C CA A TYR A 1 225 ? 43.614 -5.078 27.568 0.35 10.77 225 TYR A CA 1
ATOM 1561 C C A TYR A 1 225 ? 44.126 -5.851 26.328 0.35 8.53 225 TYR A C 1
ATOM 1562 O O A TYR A 1 225 ? 44.033 -7.067 26.310 0.35 9.77 225 TYR A O 1
ATOM 1571 N N A PRO A 1 226 ? 44.657 -5.167 25.292 0.35 10.80 226 PRO A N 1
ATOM 1572 C CA A PRO A 1 226 ? 45.134 -5.988 24.161 0.35 10.30 226 PRO A CA 1
ATOM 1573 C C A PRO A 1 226 ? 46.290 -6.899 24.583 0.35 11.53 226 PRO A C 1
ATOM 1574 O O A PRO A 1 226 ? 46.477 -7.981 24.022 0.35 10.13 226 PRO A O 1
ATOM 1578 N N A ILE A 1 227 ? 47.070 -6.486 25.580 0.35 11.20 227 ILE A N 1
ATOM 1579 C CA A ILE A 1 227 ? 48.161 -7.361 26.022 0.35 12.06 227 ILE A CA 1
ATOM 1580 C C A ILE A 1 227 ? 47.562 -8.635 26.606 0.35 11.08 227 ILE A C 1
ATOM 1581 O O A ILE A 1 227 ? 47.941 -9.746 26.220 0.35 11.23 227 ILE A O 1
ATOM 1586 N N A VAL A 1 228 ? 46.610 -8.486 27.526 0.35 9.60 228 VAL A N 1
ATOM 1587 C CA A VAL A 1 228 ? 45.952 -9.638 28.131 0.35 9.40 228 VAL A CA 1
ATOM 1588 C C A VAL A 1 228 ? 45.240 -10.476 27.053 0.35 9.06 228 VAL A C 1
ATOM 1589 O O A VAL A 1 228 ? 45.323 -11.710 27.054 0.35 11.26 228 VAL A O 1
ATOM 1593 N N A TRP A 1 229 ? 44.548 -9.817 26.124 0.35 8.91 229 TRP A N 1
ATOM 1594 C CA A TRP A 1 229 ? 43.858 -10.558 25.066 0.35 10.47 229 TRP A CA 1
ATOM 1595 C C A TRP A 1 229 ? 44.902 -11.457 24.367 0.35 10.09 229 TRP A C 1
ATOM 1596 O O A TRP A 1 229 ? 44.689 -12.645 24.181 0.35 10.61 229 TRP A O 1
ATOM 1607 N N A ALA A 1 230 ? 46.030 -10.878 24.002 0.35 10.98 230 ALA A N 1
ATOM 1608 C CA A ALA A 1 230 ? 47.060 -11.657 23.304 0.35 13.05 230 ALA A CA 1
ATOM 1609 C C A ALA A 1 230 ? 47.634 -12.801 24.142 0.35 14.06 230 ALA A C 1
ATOM 1610 O O A ALA A 1 230 ? 47.791 -13.927 23.650 0.35 15.07 230 ALA A O 1
ATOM 1612 N N A LEU A 1 231 ? 47.930 -12.528 25.408 0.35 13.66 231 LEU A N 1
ATOM 1613 C CA A LEU A 1 231 ? 48.508 -13.545 26.285 0.35 15.22 231 LEU A CA 1
ATOM 1614 C C A LEU A 1 231 ? 47.514 -14.596 26.748 0.35 14.84 231 LEU A C 1
ATOM 1615 O O A LEU A 1 231 ? 47.898 -15.736 27.050 0.35 14.76 231 LEU A O 1
ATOM 1620 N N A GLY A 1 232 ? 46.244 -14.200 26.799 0.35 14.15 232 GLY A N 1
ATOM 1621 C CA A GLY A 1 232 ? 45.182 -15.062 27.271 0.35 11.96 232 GLY A CA 1
ATOM 1622 C C A GLY A 1 232 ? 44.533 -16.035 26.311 0.35 13.49 232 GLY A C 1
ATOM 1623 O O A GLY A 1 232 ? 44.896 -16.155 25.138 0.35 12.29 232 GLY A O 1
ATOM 1624 N N A VAL A 1 233 ? 43.538 -16.718 26.846 0.35 13.35 233 VAL A N 1
ATOM 1625 C CA A VAL A 1 233 ? 42.820 -17.759 26.138 0.35 14.05 233 VAL A CA 1
ATOM 1626 C C A VAL A 1 233 ? 42.321 -17.370 24.753 0.35 12.92 233 VAL A C 1
ATOM 1627 O O A VAL A 1 233 ? 42.141 -18.240 23.896 0.35 14.49 233 VAL A O 1
ATOM 1631 N N A GLU A 1 234 ? 42.118 -16.074 24.514 0.35 11.62 234 GLU A N 1
ATOM 1632 C CA A GLU A 1 234 ? 41.651 -15.638 23.200 0.35 12.18 234 GLU A CA 1
ATOM 1633 C C A GLU A 1 234 ? 42.820 -15.573 22.203 0.35 12.70 234 GLU A C 1
ATOM 1634 O O A GLU A 1 234 ? 42.640 -15.853 21.012 0.35 13.90 234 GLU A O 1
ATOM 1640 N N A GLY A 1 235 ? 44.007 -15.219 22.703 0.35 12.45 235 GLY A N 1
ATOM 1641 C CA A GLY A 1 235 ? 45.197 -15.089 21.879 0.35 12.78 235 GLY A CA 1
ATOM 1642 C C A GLY A 1 235 ? 46.031 -16.363 21.876 0.35 14.07 235 GLY A C 1
ATOM 1643 O O A GLY A 1 235 ? 45.589 -17.345 21.282 0.35 14.06 235 GLY A O 1
ATOM 1644 N N A VAL A 1 236 ? 47.201 -16.377 22.540 0.35 14.03 236 VAL A N 1
ATOM 1645 C CA A VAL A 1 236 ? 48.040 -17.603 22.561 0.35 15.06 236 VAL A CA 1
ATOM 1646 C C A VAL A 1 236 ? 47.836 -18.510 23.790 0.35 16.40 236 VAL A C 1
ATOM 1647 O O A VAL A 1 236 ? 48.465 -19.561 23.922 0.35 15.50 236 VAL A O 1
ATOM 1651 N N A ALA A 1 237 ? 46.949 -18.103 24.689 0.35 13.84 237 ALA A N 1
ATOM 1652 C CA A ALA A 1 237 ? 46.599 -18.919 25.840 0.35 15.58 237 ALA A CA 1
ATOM 1653 C C A ALA A 1 237 ? 47.700 -19.316 26.808 0.35 16.24 237 ALA A C 1
ATOM 1654 O O A ALA A 1 237 ? 47.755 -20.477 27.254 0.35 17.20 237 ALA A O 1
ATOM 1656 N N A VAL A 1 238 ? 48.576 -18.375 27.131 0.35 17.19 238 VAL A N 1
ATOM 1657 C CA A VAL A 1 238 ? 49.578 -18.663 28.146 0.35 18.47 238 VAL A CA 1
ATOM 1658 C C A VAL A 1 238 ? 48.831 -18.466 29.468 0.35 18.33 238 VAL A C 1
ATOM 1659 O O A VAL A 1 238 ? 49.284 -18.914 30.520 0.35 19.25 238 VAL A O 1
ATOM 1663 N N A LEU A 1 239 ? 47.682 -17.781 29.408 0.35 17.84 239 LEU A N 1
ATOM 1664 C CA A LEU A 1 239 ? 46.828 -17.602 30.589 0.35 16.85 239 LEU A CA 1
ATOM 1665 C C A LEU A 1 239 ? 45.578 -18.419 30.309 0.35 16.84 239 LEU A C 1
ATOM 1666 O O A LEU A 1 239 ? 44.888 -18.146 29.326 0.35 16.70 239 LEU A O 1
ATOM 1671 N N A PRO A 1 240 ? 45.263 -19.426 31.147 0.35 16.80 240 PRO A N 1
ATOM 1672 C CA A PRO A 1 240 ? 44.048 -20.214 30.894 0.35 17.61 240 PRO A CA 1
ATOM 1673 C C A PRO A 1 240 ? 42.801 -19.358 31.174 0.35 17.28 240 PRO A C 1
ATOM 1674 O O A PRO A 1 240 ? 42.926 -18.202 31.622 0.35 16.60 240 PRO A O 1
ATOM 1678 N N A VAL A 1 241 ? 41.609 -19.914 30.959 0.35 15.95 241 VAL A N 1
ATOM 1679 C CA A VAL A 1 241 ? 40.370 -19.137 31.142 0.35 15.80 241 VAL A CA 1
ATOM 1680 C C A VAL A 1 241 ? 40.186 -18.397 32.470 0.35 15.62 241 VAL A C 1
ATOM 1681 O O A VAL A 1 241 ? 39.761 -17.235 32.467 0.35 14.37 241 VAL A O 1
ATOM 1685 N N A GLY A 1 242 ? 40.478 -19.049 33.600 0.35 13.61 242 GLY A N 1
ATOM 1686 C CA A GLY A 1 242 ? 40.301 -18.384 34.882 0.35 13.36 242 GLY A CA 1
ATOM 1687 C C A GLY A 1 242 ? 41.288 -17.245 35.093 0.35 13.36 242 GLY A C 1
ATOM 1688 O O A GLY A 1 242 ? 40.939 -16.209 35.695 0.35 13.05 242 GLY A O 1
ATOM 1689 N N A TYR A 1 243 ? 42.520 -17.433 34.613 0.35 12.04 243 TYR A N 1
ATOM 1690 C CA A TYR A 1 243 ? 43.544 -16.411 34.763 0.35 12.53 243 TYR A CA 1
ATOM 1691 C C A TYR A 1 243 ? 43.321 -15.267 33.794 0.35 12.16 243 TYR A C 1
ATOM 1692 O O A TYR A 1 243 ? 43.625 -14.109 34.095 0.35 11.51 243 TYR A O 1
ATOM 1701 N N A THR A 1 244 ? 42.825 -15.598 32.613 0.35 10.64 244 THR A N 1
ATOM 1702 C CA A THR A 1 244 ? 42.500 -14.551 31.634 0.35 10.58 244 THR A CA 1
ATOM 1703 C C A THR A 1 244 ? 41.407 -13.690 32.277 0.35 10.90 244 THR A C 1
ATOM 1704 O O A THR A 1 244 ? 41.489 -12.456 32.278 0.35 8.76 244 THR A O 1
ATOM 1708 N N A SER A 1 245 ? 40.393 -14.352 32.834 0.35 9.67 245 SER A N 1
ATOM 1709 C CA A SER A 1 245 ? 39.287 -13.643 33.468 0.35 10.17 245 SER A CA 1
ATOM 1710 C C A SER A 1 245 ? 39.752 -12.736 34.609 0.35 9.39 245 SER A C 1
ATOM 1711 O O A SER A 1 245 ? 39.303 -11.581 34.717 0.35 9.12 245 SER A O 1
ATOM 1714 N N A TRP A 1 246 ? 40.650 -13.221 35.469 0.35 8.58 246 TRP A N 1
ATOM 1715 C CA A TRP A 1 246 ? 41.088 -12.348 36.541 0.35 9.95 246 TRP A CA 1
ATOM 1716 C C A TRP A 1 246 ? 41.908 -11.172 36.023 0.35 10.81 246 TRP A C 1
ATOM 1717 O O A TRP A 1 246 ? 41.789 -10.070 36.551 0.35 8.99 246 TRP A O 1
ATOM 1728 N N A ALA A 1 247 ? 42.729 -11.395 34.998 0.35 9.15 247 ALA A N 1
ATOM 1729 C CA A ALA A 1 247 ? 43.549 -10.298 34.450 0.35 8.62 247 ALA A CA 1
ATOM 1730 C C A ALA A 1 247 ? 42.614 -9.200 33.941 0.35 9.72 247 ALA A C 1
ATOM 1731 O O A ALA A 1 247 ? 42.881 -8.005 34.124 0.35 9.17 247 ALA A O 1
ATOM 1733 N N A TYR A 1 248 ? 41.544 -9.603 33.251 0.35 9.14 248 TYR A N 1
ATOM 1734 C CA A TYR A 1 248 ? 40.606 -8.592 32.789 0.35 9.23 248 TYR A CA 1
ATOM 1735 C C A TYR A 1 248 ? 39.825 -7.953 33.953 0.35 8.60 248 TYR A C 1
ATOM 1736 O O A TYR A 1 248 ? 39.504 -6.766 33.880 0.35 8.34 248 TYR A O 1
ATOM 1745 N N A SER A 1 249 ? 39.481 -8.724 34.997 0.35 8.34 249 SER A N 1
ATOM 1746 C CA A SER A 1 249 ? 38.731 -8.154 36.115 0.35 9.20 249 SER A CA 1
ATOM 1747 C C A SER A 1 249 ? 39.562 -7.187 36.948 0.35 8.34 249 SER A C 1
ATOM 1748 O O A SER A 1 249 ? 39.020 -6.230 37.505 0.35 9.23 249 SER A O 1
ATOM 1751 N N A ALA A 1 250 ? 40.857 -7.454 37.054 0.35 9.10 250 ALA A N 1
ATOM 1752 C CA A ALA A 1 250 ? 41.731 -6.565 37.838 0.35 9.20 250 ALA A CA 1
ATOM 1753 C C A ALA A 1 250 ? 41.877 -5.247 37.077 0.35 9.30 250 ALA A C 1
ATOM 1754 O O A ALA A 1 250 ? 41.818 -4.173 37.682 0.35 8.42 250 ALA A O 1
ATOM 1756 N N A LEU A 1 251 ? 42.071 -5.318 35.760 0.35 8.60 251 LEU A N 1
ATOM 1757 C CA A LEU A 1 251 ? 42.192 -4.083 34.971 0.35 8.36 251 LEU A CA 1
ATOM 1758 C C A LEU A 1 251 ? 40.881 -3.297 35.109 0.35 9.75 251 LEU A C 1
ATOM 1759 O O A LEU A 1 251 ? 40.911 -2.081 35.245 0.35 8.61 251 LEU A O 1
ATOM 1764 N N A ASP A 1 252 ? 39.735 -3.986 35.059 0.35 8.34 252 ASP A N 1
ATOM 1765 C CA A ASP A 1 252 ? 38.453 -3.275 35.176 0.35 10.03 252 ASP A CA 1
ATOM 1766 C C A ASP A 1 252 ? 38.345 -2.557 36.525 0.35 8.34 252 ASP A C 1
ATOM 1767 O O A ASP A 1 252 ? 37.742 -1.482 36.613 0.35 8.84 252 ASP A O 1
ATOM 1772 N N A ILE A 1 253 ? 38.865 -3.149 37.599 0.35 8.34 253 ILE A N 1
ATOM 1773 C CA A ILE A 1 253 ? 38.740 -2.482 38.894 0.35 8.80 253 ILE A CA 1
ATOM 1774 C C A ILE A 1 253 ? 39.452 -1.130 38.905 0.35 11.10 253 ILE A C 1
ATOM 1775 O O A ILE A 1 253 ? 38.929 -0.139 39.446 0.35 8.96 253 ILE A O 1
ATOM 1780 N N A VAL A 1 254 ? 40.615 -1.059 38.278 0.35 9.56 254 VAL A N 1
ATOM 1781 C CA A VAL A 1 254 ? 41.315 0.220 38.259 0.35 9.84 254 VAL A CA 1
ATOM 1782 C C A VAL A 1 254 ? 40.755 1.146 37.174 0.35 8.88 254 VAL A C 1
ATOM 1783 O O A VAL A 1 254 ? 40.329 2.267 37.469 0.35 10.16 254 VAL A O 1
ATOM 1787 N N A ALA A 1 255 ? 40.732 0.683 35.925 0.35 8.34 255 ALA A N 1
ATOM 1788 C CA A ALA A 1 255 ? 40.242 1.527 34.826 0.35 8.34 255 ALA A CA 1
ATOM 1789 C C A ALA A 1 255 ? 38.789 1.970 34.979 0.35 10.53 255 ALA A C 1
ATOM 1790 O O A ALA A 1 255 ? 38.390 3.001 34.420 0.35 10.65 255 ALA A O 1
ATOM 1792 N N A LYS A 1 256 ? 37.988 1.205 35.726 0.35 8.34 256 LYS A N 1
ATOM 1793 C CA A LYS A 1 256 ? 36.598 1.596 35.912 0.35 9.98 256 LYS A CA 1
ATOM 1794 C C A LYS A 1 256 ? 36.286 2.238 37.245 0.35 9.77 256 LYS A C 1
ATOM 1795 O O A LYS A 1 256 ? 35.983 3.431 37.299 0.35 9.80 256 LYS A O 1
ATOM 1801 N N A TYR A 1 257 ? 36.379 1.450 38.327 0.35 8.61 257 TYR A N 1
ATOM 1802 C CA A TYR A 1 257 ? 35.974 1.965 39.639 0.35 9.77 257 TYR A CA 1
ATOM 1803 C C A TYR A 1 257 ? 36.925 2.946 40.314 0.35 8.94 257 TYR A C 1
ATOM 1804 O O A TYR A 1 257 ? 36.472 3.934 40.909 0.35 8.37 257 TYR A O 1
ATOM 1813 N N A ILE A 1 258 ? 38.223 2.679 40.269 0.35 8.34 258 ILE A N 1
ATOM 1814 C CA A ILE A 1 258 ? 39.175 3.610 40.879 0.35 9.29 258 ILE A CA 1
ATOM 1815 C C A ILE A 1 258 ? 39.278 4.861 40.018 0.35 8.41 258 ILE A C 1
ATOM 1816 O O A ILE A 1 258 ? 39.237 6.004 40.531 0.35 10.31 258 ILE A O 1
ATOM 1821 N N A PHE A 1 259 ? 39.349 4.667 38.702 0.35 8.56 259 PHE A N 1
ATOM 1822 C CA A PHE A 1 259 ? 39.416 5.800 37.775 0.35 8.34 259 PHE A CA 1
ATOM 1823 C C A PHE A 1 259 ? 38.256 6.767 38.044 0.35 8.72 259 PHE A C 1
ATOM 1824 O O A PHE A 1 259 ? 38.446 7.994 38.090 0.35 10.12 259 PHE A O 1
ATOM 1832 N N A ALA A 1 260 ? 37.059 6.206 38.203 0.35 8.67 260 ALA A N 1
ATOM 1833 C CA A ALA A 1 260 ? 35.856 7.009 38.458 0.35 9.56 260 ALA A CA 1
ATOM 1834 C C A ALA A 1 260 ? 35.875 7.714 39.826 0.35 8.95 260 ALA A C 1
ATOM 1835 O O A ALA A 1 260 ? 35.486 8.893 39.935 0.35 10.67 260 ALA A O 1
ATOM 1837 N N A PHE A 1 261 ? 36.322 7.002 40.858 0.35 9.28 261 PHE A N 1
ATOM 1838 C CA A PHE A 1 261 ? 36.422 7.558 42.218 0.35 9.98 261 PHE A CA 1
ATOM 1839 C C A PHE A 1 261 ? 37.321 8.803 42.129 0.35 11.66 261 PHE A C 1
ATOM 1840 O O A PHE A 1 261 ? 36.967 9.900 42.622 0.35 10.08 261 PHE A O 1
ATOM 1848 N N A LEU A 1 262 ? 38.475 8.663 41.481 0.35 9.82 262 LEU A N 1
ATOM 1849 C CA A LEU A 1 262 ? 39.397 9.803 41.370 0.35 9.90 262 LEU A CA 1
ATOM 1850 C C A LEU A 1 262 ? 38.796 10.948 40.544 0.35 10.24 262 LEU A C 1
ATOM 1851 O O A LEU A 1 262 ? 38.954 12.138 40.883 0.35 10.84 262 LEU A O 1
ATOM 1856 N N A LEU A 1 263 ? 38.093 10.615 39.464 0.35 8.34 263 LEU A N 1
ATOM 1857 C CA A LEU A 1 263 ? 37.511 11.684 38.657 0.35 10.42 263 LEU A CA 1
ATOM 1858 C C A LEU A 1 263 ? 36.446 12.431 39.482 0.35 9.19 263 LEU A C 1
ATOM 1859 O O A LEU A 1 263 ? 36.436 13.668 39.526 0.35 11.19 263 LEU A O 1
ATOM 1864 N N A LEU A 1 264 ? 35.566 11.707 40.172 0.35 8.92 264 LEU A N 1
ATOM 1865 C CA A LEU A 1 264 ? 34.513 12.380 40.952 0.35 10.09 264 LEU A CA 1
ATOM 1866 C C A LEU A 1 264 ? 35.050 13.101 42.207 0.35 11.49 264 LEU A C 1
ATOM 1867 O O A LEU A 1 264 ? 34.406 14.014 42.734 0.35 10.77 264 LEU A O 1
ATOM 1872 N N A ASN A 1 265 ? 36.231 12.698 42.668 0.35 11.38 265 ASN A N 1
ATOM 1873 C CA A ASN A 1 265 ? 36.875 13.328 43.832 0.35 12.04 265 ASN A CA 1
ATOM 1874 C C A ASN A 1 265 ? 37.307 14.738 43.398 0.35 13.77 265 ASN A C 1
ATOM 1875 O O A ASN A 1 265 ? 37.177 15.709 44.158 0.35 13.66 265 ASN A O 1
ATOM 1880 N N A TYR A 1 266 ? 37.803 14.858 42.170 0.35 11.87 266 TYR A N 1
ATOM 1881 C CA A TYR A 1 266 ? 38.215 16.165 41.653 0.35 12.81 266 TYR A CA 1
ATOM 1882 C C A TYR A 1 266 ? 36.994 17.026 41.330 0.35 12.68 266 TYR A C 1
ATOM 1883 O O A TYR A 1 266 ? 36.974 18.241 41.575 0.35 12.76 266 TYR A O 1
ATOM 1892 N N A LEU A 1 267 ? 35.988 16.384 40.742 0.35 12.03 267 LEU A N 1
ATOM 1893 C CA A LEU A 1 267 ? 34.786 17.091 40.323 0.35 13.91 267 LEU A CA 1
ATOM 1894 C C A LEU A 1 267 ? 33.988 17.709 41.459 0.35 14.36 267 LEU A C 1
ATOM 1895 O O A LEU A 1 267 ? 33.508 18.836 41.333 0.35 14.08 267 LEU A O 1
ATOM 1900 N N A THR A 1 268 ? 33.842 16.981 42.561 0.35 15.37 268 THR A N 1
ATOM 1901 C CA A THR A 1 268 ? 33.029 17.494 43.659 0.35 18.25 268 THR A CA 1
ATOM 1902 C C A THR A 1 268 ? 33.742 18.488 44.565 0.35 18.70 268 THR A C 1
ATOM 1903 O O A THR A 1 268 ? 33.163 18.959 45.550 0.35 19.12 268 THR A O 1
ATOM 1907 N N A SER A 1 269 ? 34.983 18.816 44.217 0.35 18.44 269 SER A N 1
ATOM 1908 C CA A SER A 1 269 ? 35.765 19.813 44.954 0.35 18.45 269 SER A CA 1
ATOM 1909 C C A SER A 1 269 ? 36.027 20.987 44.026 0.35 16.92 269 SER A C 1
ATOM 1910 O O A SER A 1 269 ? 36.509 22.029 44.462 0.35 18.17 269 SER A O 1
ATOM 1913 N N A ASN A 1 270 ? 35.691 20.817 42.743 0.35 14.28 270 ASN A N 1
ATOM 1914 C CA A ASN A 1 270 ? 35.971 21.822 41.724 0.35 14.72 270 ASN A CA 1
ATOM 1915 C C A ASN A 1 270 ? 34.822 22.061 40.766 0.35 14.21 270 ASN A C 1
ATOM 1916 O O A ASN A 1 270 ? 35.040 22.269 39.571 0.35 14.48 270 ASN A O 1
ATOM 1921 N N A GLU A 1 271 ? 33.602 22.032 41.284 0.35 14.99 271 GLU A N 1
ATOM 1922 C CA A GLU A 1 271 ? 32.433 22.233 40.433 0.35 15.54 271 GLU A CA 1
ATOM 1923 C C A GLU A 1 271 ? 32.576 23.480 39.560 0.35 17.10 271 GLU A C 1
ATOM 1924 O O A GLU A 1 271 ? 32.199 23.473 38.374 0.35 16.25 271 GLU A O 1
ATOM 1930 N N A GLY A 1 272 ? 33.129 24.547 40.148 0.35 16.98 272 GLY A N 1
ATOM 1931 C CA A GLY A 1 272 ? 33.311 25.801 39.426 0.35 17.89 272 GLY A CA 1
ATOM 1932 C C A GLY A 1 272 ? 34.168 25.828 38.165 0.35 18.44 272 GLY A C 1
ATOM 1933 O O A GLY A 1 272 ? 33.906 26.614 37.242 0.35 18.03 272 GLY A O 1
ATOM 1934 N N A VAL A 1 273 ? 35.196 24.984 38.092 0.35 17.75 273 VAL A N 1
ATOM 1935 C CA A VAL A 1 273 ? 36.060 24.974 36.912 0.35 17.02 273 VAL A CA 1
ATOM 1936 C C A VAL A 1 273 ? 35.399 24.407 35.651 0.35 17.73 273 VAL A C 1
ATOM 1937 O O A VAL A 1 273 ? 35.635 24.892 34.542 0.35 17.68 273 VAL A O 1
ATOM 1941 N N A VAL A 1 274 ? 34.588 23.367 35.828 0.35 18.32 274 VAL A N 1
ATOM 1942 C CA A VAL A 1 274 ? 33.939 22.693 34.715 0.35 19.48 274 VAL A CA 1
ATOM 1943 C C A VAL A 1 274 ? 32.483 23.114 34.541 0.35 22.27 274 VAL A C 1
ATOM 1944 O O A VAL A 1 274 ? 31.731 22.475 33.800 0.35 21.74 274 VAL A O 1
ATOM 1948 N N A SER A 1 275 ? 32.070 24.170 35.235 0.35 24.32 275 SER A N 1
ATOM 1949 C CA A SER A 1 275 ? 30.687 24.622 35.107 0.35 28.08 275 SER A CA 1
ATOM 1950 C C A SER A 1 275 ? 30.492 25.303 33.763 0.35 30.99 275 SER A C 1
ATOM 1951 O O A SER A 1 275 ? 31.386 25.986 33.272 0.35 31.32 275 SER A O 1
ATOM 1954 N N A GLY A 1 276 ? 29.321 25.121 33.163 0.35 34.73 276 GLY A N 1
ATOM 1955 C CA A GLY A 1 276 ? 29.074 25.746 31.878 0.35 38.67 276 GLY A CA 1
ATOM 1956 C C A GLY A 1 276 ? 28.068 24.996 31.030 0.35 41.08 276 GLY A C 1
ATOM 1957 O O A GLY A 1 276 ? 27.340 24.136 31.528 0.35 41.41 276 GLY A O 1
ATOM 1958 N N A SER A 1 277 ? 28.020 25.330 29.745 0.35 43.13 277 SER A N 1
ATOM 1959 C CA A SER A 1 277 ? 27.095 24.683 28.823 0.35 44.61 277 SER A CA 1
ATOM 1960 C C A SER A 1 277 ? 27.730 23.403 28.311 0.35 45.55 277 SER A C 1
ATOM 1961 O O A SER A 1 277 ? 28.931 23.205 28.466 0.35 45.11 277 SER A O 1
ATOM 1964 N N A ILE A 1 278 ? 26.930 22.533 27.705 0.35 45.89 278 ILE A N 1
ATOM 1965 C CA A ILE A 1 278 ? 27.451 21.275 27.192 0.35 46.65 278 ILE A CA 1
ATOM 1966 C C A ILE A 1 278 ? 27.315 21.143 25.689 0.35 46.48 278 ILE A C 1
ATOM 1967 O O A ILE A 1 278 ? 28.310 20.960 24.991 0.35 46.49 278 ILE A O 1
ATOM 1972 N N A GLU B 1 18 ? 23.063 -25.995 11.715 0.38 35.53 18 GLU B N 1
ATOM 1973 C CA A GLU B 1 18 ? 24.172 -26.917 12.109 0.38 34.79 18 GLU B CA 1
ATOM 1974 C C A GLU B 1 18 ? 25.435 -26.554 11.347 0.38 33.10 18 GLU B C 1
ATOM 1975 O O A GLU B 1 18 ? 26.528 -26.987 11.707 0.38 34.91 18 GLU B O 1
ATOM 1977 N N A VAL B 1 19 ? 25.278 -25.753 10.297 0.38 30.07 19 VAL B N 1
ATOM 1978 C CA A VAL B 1 19 ? 26.408 -25.335 9.474 0.38 26.81 19 VAL B CA 1
ATOM 1979 C C A VAL B 1 19 ? 27.372 -24.528 10.334 0.38 26.52 19 VAL B C 1
ATOM 1980 O O A VAL B 1 19 ? 26.939 -23.656 11.089 0.38 27.57 19 VAL B O 1
ATOM 1984 N N A THR B 1 20 ? 28.671 -24.797 10.220 0.38 23.27 20 THR B N 1
ATOM 1985 C CA A THR B 1 20 ? 29.620 -24.060 11.040 0.38 20.57 20 THR B CA 1
ATOM 1986 C C A THR B 1 20 ? 30.131 -22.795 10.391 0.38 18.83 20 THR B C 1
ATOM 1987 O O A THR B 1 20 ? 29.944 -22.533 9.192 0.38 16.33 20 THR B O 1
ATOM 1991 N N A GLN B 1 21 ? 30.786 -21.984 11.213 0.38 16.41 21 GLN B N 1
ATOM 1992 C CA A GLN B 1 21 ? 31.351 -20.766 10.716 0.38 14.60 21 GLN B CA 1
ATOM 1993 C C A GLN B 1 21 ? 32.458 -21.080 9.699 0.38 15.25 21 GLN B C 1
ATOM 1994 O O A GLN B 1 21 ? 32.558 -20.421 8.660 0.38 14.96 21 GLN B O 1
ATOM 2000 N N A ARG B 1 22 ? 33.307 -22.061 10.013 0.38 14.29 22 ARG B N 1
ATOM 2001 C CA A ARG B 1 22 ? 34.399 -22.418 9.110 0.38 16.73 22 ARG B CA 1
ATOM 2002 C C A ARG B 1 22 ? 33.843 -22.856 7.754 0.38 16.10 22 ARG B C 1
ATOM 2003 O O A ARG B 1 22 ? 34.388 -22.511 6.696 0.38 17.01 22 ARG B O 1
ATOM 2011 N N A GLU B 1 23 ? 32.773 -23.636 7.798 0.38 15.42 23 GLU B N 1
ATOM 2012 C CA A GLU B 1 23 ? 32.162 -24.102 6.559 0.38 16.92 23 GLU B CA 1
ATOM 2013 C C A GLU B 1 23 ? 31.636 -22.960 5.687 0.38 17.56 23 GLU B C 1
ATOM 2014 O O A GLU B 1 23 ? 31.654 -23.067 4.466 0.38 15.78 23 GLU B O 1
ATOM 2020 N N A LEU B 1 24 ? 31.186 -21.856 6.298 0.38 15.86 24 LEU B N 1
ATOM 2021 C CA A LEU B 1 24 ? 30.695 -20.712 5.518 0.38 13.99 24 LEU B CA 1
ATOM 2022 C C A LEU B 1 24 ? 31.874 -19.838 5.028 0.38 14.69 24 LEU B C 1
ATOM 2023 O O A LEU B 1 24 ? 31.798 -19.246 3.954 0.38 15.78 24 LEU B O 1
ATOM 2028 N N A PHE B 1 25 ? 32.965 -19.765 5.806 0.38 13.11 25 PHE B N 1
ATOM 2029 C CA A PHE B 1 25 ? 34.199 -19.054 5.408 0.38 15.23 25 PHE B CA 1
ATOM 2030 C C A PHE B 1 25 ? 34.798 -19.789 4.182 0.38 15.93 25 PHE B C 1
ATOM 2031 O O A PHE B 1 25 ? 35.339 -19.162 3.250 0.38 16.26 25 PHE B O 1
ATOM 2039 N N A GLU B 1 26 ? 34.712 -21.116 4.200 0.38 18.05 26 GLU B N 1
ATOM 2040 C CA A GLU B 1 26 ? 35.259 -21.917 3.080 0.38 18.31 26 GLU B CA 1
ATOM 2041 C C A GLU B 1 26 ? 34.366 -21.821 1.845 0.38 18.78 26 GLU B C 1
ATOM 2042 O O A GLU B 1 26 ? 34.854 -21.670 0.714 0.38 19.78 26 GLU B O 1
ATOM 2048 N N A PHE B 1 27 ? 33.058 -21.922 2.054 0.38 18.13 27 PHE B N 1
ATOM 2049 C CA A PHE B 1 27 ? 32.118 -21.809 0.936 0.38 20.17 27 PHE B CA 1
ATOM 2050 C C A PHE B 1 27 ? 32.469 -20.499 0.207 0.38 20.92 27 PHE B C 1
ATOM 2051 O O A PHE B 1 27 ? 32.781 -20.485 -0.990 0.38 20.01 27 PHE B O 1
ATOM 2059 N N A VAL B 1 28 ? 32.451 -19.391 0.945 0.38 20.56 28 VAL B N 1
ATOM 2060 C CA A VAL B 1 28 ? 32.781 -18.099 0.366 0.38 19.39 28 VAL B CA 1
ATOM 2061 C C A VAL B 1 28 ? 34.142 -18.079 -0.335 0.38 18.89 28 VAL B C 1
ATOM 2062 O O A VAL B 1 28 ? 34.256 -17.694 -1.517 0.38 20.13 28 VAL B O 1
ATOM 2066 N N A LEU B 1 29 ? 35.170 -18.494 0.388 0.38 17.34 29 LEU B N 1
ATOM 2067 C CA A LEU B 1 29 ? 36.538 -18.497 -0.113 0.38 17.69 29 LEU B CA 1
ATOM 2068 C C A LEU B 1 29 ? 36.695 -19.276 -1.412 0.38 17.62 29 LEU B C 1
ATOM 2069 O O A LEU B 1 29 ? 37.489 -18.904 -2.275 0.38 13.83 29 LEU B O 1
ATOM 2074 N N A ASN B 1 30 ? 35.927 -20.358 -1.531 0.38 19.61 30 ASN B N 1
ATOM 2075 C CA A ASN B 1 30 ? 36.012 -21.225 -2.690 0.38 22.62 30 ASN B CA 1
ATOM 2076 C C A ASN B 1 30 ? 34.964 -21.099 -3.779 0.38 24.55 30 ASN B C 1
ATOM 2077 O O A ASN B 1 30 ? 34.805 -21.998 -4.614 0.38 25.98 30 ASN B O 1
ATOM 2082 N N A ASP B 1 31 ? 34.268 -19.970 -3.778 0.38 24.01 31 ASP B N 1
ATOM 2083 C CA A ASP B 1 31 ? 33.288 -19.651 -4.801 0.38 26.23 31 ASP B CA 1
ATOM 2084 C C A ASP B 1 31 ? 33.796 -18.356 -5.418 0.38 27.26 31 ASP B C 1
ATOM 2085 O O A ASP B 1 31 ? 33.929 -17.338 -4.728 0.38 24.17 31 ASP B O 1
ATOM 2090 N N A PRO B 1 32 ? 34.105 -18.380 -6.724 0.38 28.19 32 PRO B N 1
ATOM 2091 C CA A PRO B 1 32 ? 34.608 -17.220 -7.460 0.38 28.52 32 PRO B CA 1
ATOM 2092 C C A PRO B 1 32 ? 33.847 -15.913 -7.267 0.38 27.88 32 PRO B C 1
ATOM 2093 O O A PRO B 1 32 ? 34.459 -14.891 -6.943 0.38 27.73 32 PRO B O 1
ATOM 2097 N N A LEU B 1 33 ? 32.527 -15.943 -7.466 0.38 28.63 33 LEU B N 1
ATOM 2098 C CA A LEU B 1 33 ? 31.683 -14.750 -7.319 0.38 29.43 33 LEU B CA 1
ATOM 2099 C C A LEU B 1 33 ? 31.616 -14.220 -5.893 0.38 28.78 33 LEU B C 1
ATOM 2100 O O A LEU B 1 33 ? 31.570 -13.005 -5.667 0.38 27.86 33 LEU B O 1
ATOM 2105 N N A LEU B 1 34 ? 31.578 -15.135 -4.934 0.38 28.58 34 LEU B N 1
ATOM 2106 C CA A LEU B 1 34 ? 31.495 -14.758 -3.527 0.38 27.43 34 LEU B CA 1
ATOM 2107 C C A LEU B 1 34 ? 32.794 -14.191 -2.989 0.38 26.20 34 LEU B C 1
ATOM 2108 O O A LEU B 1 34 ? 32.816 -13.084 -2.430 0.38 25.11 34 LEU B O 1
ATOM 2113 N N A ALA B 1 35 ? 33.877 -14.948 -3.144 0.38 23.88 35 ALA B N 1
ATOM 2114 C CA A ALA B 1 35 ? 35.159 -14.491 -2.642 0.38 23.04 35 ALA B CA 1
ATOM 2115 C C A ALA B 1 35 ? 35.435 -13.131 -3.247 0.38 23.90 35 ALA B C 1
ATOM 2116 O O A ALA B 1 35 ? 35.944 -12.229 -2.577 0.38 22.23 35 ALA B O 1
ATOM 2118 N N A SER B 1 36 ? 35.080 -12.977 -4.523 0.38 21.87 36 SER B N 1
ATOM 2119 C CA A SER B 1 36 ? 35.321 -11.716 -5.185 0.38 21.92 36 SER B CA 1
ATOM 2120 C C A SER B 1 36 ? 34.436 -10.601 -4.636 0.38 19.33 36 SER B C 1
ATOM 2121 O O A SER B 1 36 ? 34.938 -9.564 -4.238 0.38 21.99 36 SER B O 1
ATOM 2124 N N A SER B 1 37 ? 33.124 -10.792 -4.591 0.38 20.20 37 SER B N 1
ATOM 2125 C CA A SER B 1 37 ? 32.298 -9.694 -4.097 0.38 19.30 37 SER B CA 1
ATOM 2126 C C A SER B 1 37 ? 32.797 -9.204 -2.722 0.38 19.79 37 SER B C 1
ATOM 2127 O O A SER B 1 37 ? 33.148 -8.031 -2.538 0.38 18.17 37 SER B O 1
ATOM 2130 N N A LEU B 1 38 ? 32.898 -10.122 -1.781 0.38 17.93 38 LEU B N 1
ATOM 2131 C CA A LEU B 1 38 ? 33.319 -9.755 -0.432 0.38 20.43 38 LEU B CA 1
ATOM 2132 C C A LEU B 1 38 ? 34.753 -9.255 -0.260 0.38 20.00 38 LEU B C 1
ATOM 2133 O O A LEU B 1 38 ? 34.966 -8.129 0.186 0.38 19.55 38 LEU B O 1
ATOM 2138 N N A TYR B 1 39 ? 35.743 -10.075 -0.606 0.38 21.07 39 TYR B N 1
ATOM 2139 C CA A TYR B 1 39 ? 37.124 -9.654 -0.413 0.38 20.72 39 TYR B CA 1
ATOM 2140 C C A TYR B 1 39 ? 37.538 -8.418 -1.206 0.38 21.72 39 TYR B C 1
ATOM 2141 O O A TYR B 1 39 ? 38.469 -7.708 -0.814 0.38 20.23 39 TYR B O 1
ATOM 2150 N N A ILE B 1 40 ? 36.856 -8.139 -2.314 0.38 21.25 40 ILE B N 1
ATOM 2151 C CA A ILE B 1 40 ? 37.203 -6.945 -3.072 0.38 22.63 40 ILE B CA 1
ATOM 2152 C C A ILE B 1 40 ? 36.780 -5.715 -2.296 0.38 21.71 40 ILE B C 1
ATOM 2153 O O A ILE B 1 40 ? 37.407 -4.661 -2.380 0.38 20.08 40 ILE B O 1
ATOM 2158 N N A ASN B 1 41 ? 35.703 -5.832 -1.539 0.38 22.60 41 ASN B N 1
ATOM 2159 C CA A ASN B 1 41 ? 35.293 -4.673 -0.782 0.38 21.98 41 ASN B CA 1
ATOM 2160 C C A ASN B 1 41 ? 36.090 -4.492 0.503 0.38 20.58 41 ASN B C 1
ATOM 2161 O O A ASN B 1 41 ? 36.205 -3.377 0.994 0.38 21.22 41 ASN B O 1
ATOM 2166 N N A ILE B 1 42 ? 36.686 -5.559 1.026 0.38 19.15 42 ILE B N 1
ATOM 2167 C CA A ILE B 1 42 ? 37.536 -5.397 2.212 0.38 18.40 42 ILE B CA 1
ATOM 2168 C C A ILE B 1 42 ? 38.742 -4.559 1.735 0.38 19.98 42 ILE B C 1
ATOM 2169 O O A ILE B 1 42 ? 39.053 -3.511 2.298 0.38 19.06 42 ILE B O 1
ATOM 2174 N N A ALA B 1 43 ? 39.399 -5.030 0.670 0.38 19.54 43 ALA B N 1
ATOM 2175 C CA A ALA B 1 43 ? 40.543 -4.329 0.104 0.38 20.80 43 ALA B CA 1
ATOM 2176 C C A ALA B 1 43 ? 40.248 -2.882 -0.290 0.38 18.26 43 ALA B C 1
ATOM 2177 O O A ALA B 1 43 ? 41.013 -1.994 0.063 0.38 19.92 43 ALA B O 1
ATOM 2179 N N A LEU B 1 44 ? 39.154 -2.617 -0.995 0.38 19.57 44 LEU B N 1
ATOM 2180 C CA A LEU B 1 44 ? 38.878 -1.231 -1.379 0.38 19.61 44 LEU B CA 1
ATOM 2181 C C A LEU B 1 44 ? 38.641 -0.339 -0.150 0.38 19.89 44 LEU B C 1
ATOM 2182 O O A LEU B 1 44 ? 39.162 0.777 -0.083 0.38 19.88 44 LEU B O 1
ATOM 2187 N N A ALA B 1 45 ? 37.884 -0.833 0.828 0.38 19.02 45 ALA B N 1
ATOM 2188 C CA A ALA B 1 45 ? 37.631 -0.042 2.045 0.38 17.96 45 ALA B CA 1
ATOM 2189 C C A ALA B 1 45 ? 38.964 0.258 2.726 0.38 17.23 45 ALA B C 1
ATOM 2190 O O A ALA B 1 45 ? 39.228 1.395 3.133 0.38 18.28 45 ALA B O 1
ATOM 2192 N N A GLY B 1 46 ? 39.819 -0.759 2.836 0.38 18.02 46 GLY B N 1
ATOM 2193 C CA A GLY B 1 46 ? 41.126 -0.581 3.447 0.38 19.79 46 GLY B CA 1
ATOM 2194 C C A GLY B 1 46 ? 41.909 0.504 2.717 0.38 21.35 46 GLY B C 1
ATOM 2195 O O A GLY B 1 46 ? 42.608 1.308 3.332 0.38 20.46 46 GLY B O 1
ATOM 2196 N N A LEU B 1 47 ? 41.788 0.531 1.395 0.38 21.68 47 LEU B N 1
ATOM 2197 C CA A LEU B 1 47 ? 42.474 1.561 0.618 0.38 23.06 47 LEU B CA 1
ATOM 2198 C C A LEU B 1 47 ? 41.736 2.896 0.732 0.38 21.45 47 LEU B C 1
ATOM 2199 O O A LEU B 1 47 ? 42.366 3.955 0.730 0.38 23.02 47 LEU B O 1
ATOM 2204 N N A SER B 1 48 ? 40.409 2.861 0.817 0.38 21.60 48 SER B N 1
ATOM 2205 C CA A SER B 1 48 ? 39.660 4.109 0.960 0.38 20.25 48 SER B CA 1
ATOM 2206 C C A SER B 1 48 ? 40.111 4.782 2.253 0.38 20.23 48 SER B C 1
ATOM 2207 O O A SER B 1 48 ? 40.402 5.970 2.276 0.38 20.35 48 SER B O 1
ATOM 2210 N N A ILE B 1 49 ? 40.170 4.013 3.333 0.38 19.10 49 ILE B N 1
ATOM 2211 C CA A ILE B 1 49 ? 40.598 4.574 4.611 0.38 19.69 49 ILE B CA 1
ATOM 2212 C C A ILE B 1 49 ? 41.970 5.239 4.477 0.38 19.77 49 ILE B C 1
ATOM 2213 O O A ILE B 1 49 ? 42.152 6.398 4.864 0.38 18.88 49 ILE B O 1
ATOM 2218 N N A LEU B 1 50 ? 42.933 4.518 3.915 0.38 19.66 50 LEU B N 1
ATOM 2219 C CA A LEU B 1 50 ? 44.279 5.074 3.755 0.38 22.27 50 LEU B CA 1
ATOM 2220 C C A LEU B 1 50 ? 44.280 6.352 2.929 0.38 22.31 50 LEU B C 1
ATOM 2221 O O A LEU B 1 50 ? 44.914 7.337 3.306 0.38 22.65 50 LEU B O 1
ATOM 2226 N N A LEU B 1 51 ? 43.554 6.333 1.815 0.38 21.67 51 LEU B N 1
ATOM 2227 C CA A LEU B 1 51 ? 43.446 7.491 0.933 0.38 22.20 51 LEU B CA 1
ATOM 2228 C C A LEU B 1 51 ? 42.716 8.668 1.580 0.38 22.59 51 LEU B C 1
ATOM 2229 O O A LEU B 1 51 ? 43.146 9.824 1.487 0.38 22.08 51 LEU B O 1
ATOM 2234 N N A PHE B 1 52 ? 41.593 8.379 2.225 0.38 21.60 52 PHE B N 1
ATOM 2235 C CA A PHE B 1 52 ? 40.800 9.435 2.830 0.38 20.99 52 PHE B CA 1
ATOM 2236 C C A PHE B 1 52 ? 41.497 10.126 3.982 0.38 20.32 52 PHE B C 1
ATOM 2237 O O A PHE B 1 52 ? 41.303 11.325 4.193 0.38 20.35 52 PHE B O 1
ATOM 2245 N N A VAL B 1 53 ? 42.301 9.375 4.727 0.38 21.88 53 VAL B N 1
ATOM 2246 C CA A VAL B 1 53 ? 43.046 9.944 5.844 0.38 22.36 53 VAL B CA 1
ATOM 2247 C C A VAL B 1 53 ? 44.115 10.866 5.258 0.38 21.94 53 VAL B C 1
ATOM 2248 O O A VAL B 1 53 ? 44.428 11.911 5.816 0.38 20.53 53 VAL B O 1
ATOM 2252 N N A PHE B 1 54 ? 44.657 10.469 4.114 0.38 23.18 54 PHE B N 1
ATOM 2253 C CA A PHE B 1 54 ? 45.672 11.267 3.416 0.38 21.93 54 PHE B CA 1
ATOM 2254 C C A PHE B 1 54 ? 45.041 12.563 2.899 0.38 21.56 54 PHE B C 1
ATOM 2255 O O A PHE B 1 54 ? 45.521 13.664 3.178 0.38 22.68 54 PHE B O 1
ATOM 2263 N N A MET B 1 55 ? 43.964 12.425 2.137 0.38 20.85 55 MET B N 1
ATOM 2264 C CA A MET B 1 55 ? 43.262 13.579 1.564 0.38 21.52 55 MET B CA 1
ATOM 2265 C C A MET B 1 55 ? 42.939 14.661 2.571 0.38 21.30 55 MET B C 1
ATOM 2266 O O A MET B 1 55 ? 43.142 15.847 2.315 0.38 20.09 55 MET B O 1
ATOM 2271 N N A THR B 1 56 ? 42.419 14.237 3.724 0.38 19.74 56 THR B N 1
ATOM 2272 C CA A THR B 1 56 ? 41.982 15.150 4.762 0.38 18.21 56 THR B CA 1
ATOM 2273 C C A THR B 1 56 ? 43.032 15.597 5.793 0.38 19.24 56 THR B C 1
ATOM 2274 O O A THR B 1 56 ? 42.710 16.306 6.739 0.38 19.92 56 THR B O 1
ATOM 2278 N N A ARG B 1 57 ? 44.283 15.216 5.591 0.38 20.84 57 ARG B N 1
ATOM 2279 C CA A ARG B 1 57 ? 45.336 15.569 6.541 0.38 23.40 57 ARG B CA 1
ATOM 2280 C C A ARG B 1 57 ? 45.571 17.075 6.712 0.38 24.86 57 ARG B C 1
ATOM 2281 O O A ARG B 1 57 ? 46.238 17.483 7.663 0.38 26.27 57 ARG B O 1
ATOM 2289 N N A GLY B 1 58 ? 45.027 17.893 5.809 0.38 23.75 58 GLY B N 1
ATOM 2290 C CA A GLY B 1 58 ? 45.208 19.332 5.920 0.38 24.28 58 GLY B CA 1
ATOM 2291 C C A GLY B 1 58 ? 44.017 20.119 6.439 0.38 24.11 58 GLY B C 1
ATOM 2292 O O A GLY B 1 58 ? 44.021 21.354 6.405 0.38 24.23 58 GLY B O 1
ATOM 2293 N N A LEU B 1 59 ? 42.976 19.434 6.915 0.38 22.72 59 LEU B N 1
ATOM 2294 C CA A LEU B 1 59 ? 41.801 20.142 7.431 0.38 22.76 59 LEU B CA 1
ATOM 2295 C C A LEU B 1 59 ? 42.090 20.731 8.801 0.38 23.43 59 LEU B C 1
ATOM 2296 O O A LEU B 1 59 ? 42.792 20.114 9.597 0.38 24.26 59 LEU B O 1
ATOM 2301 N N A ASP B 1 60 ? 41.543 21.914 9.075 0.38 24.35 60 ASP B N 1
ATOM 2302 C CA A ASP B 1 60 ? 41.732 22.579 10.363 0.38 25.59 60 ASP B CA 1
ATOM 2303 C C A ASP B 1 60 ? 40.418 22.913 11.067 0.38 24.80 60 ASP B C 1
ATOM 2304 O O A ASP B 1 60 ? 40.329 22.836 12.286 0.38 23.05 60 ASP B O 1
ATOM 2309 N N A ASP B 1 61 ? 39.399 23.292 10.301 0.38 23.43 61 ASP B N 1
ATOM 2310 C CA A ASP B 1 61 ? 38.119 23.668 10.886 0.38 23.12 61 ASP B CA 1
ATOM 2311 C C A ASP B 1 61 ? 37.391 22.492 11.531 0.38 22.29 61 ASP B C 1
ATOM 2312 O O A ASP B 1 61 ? 37.335 21.416 10.957 0.38 21.64 61 ASP B O 1
ATOM 2317 N N A PRO B 1 62 ? 36.817 22.692 12.731 0.38 22.18 62 PRO B N 1
ATOM 2318 C CA A PRO B 1 62 ? 36.099 21.585 13.386 0.38 21.72 62 PRO B CA 1
ATOM 2319 C C A PRO B 1 62 ? 34.927 20.976 12.594 0.38 21.93 62 PRO B C 1
ATOM 2320 O O A PRO B 1 62 ? 34.729 19.758 12.621 0.38 20.76 62 PRO B O 1
ATOM 2324 N N A ARG B 1 63 ? 34.134 21.810 11.913 0.38 19.40 63 ARG B N 1
ATOM 2325 C CA A ARG B 1 63 ? 32.983 21.299 11.161 0.38 19.05 63 ARG B CA 1
ATOM 2326 C C A ARG B 1 63 ? 33.419 20.441 9.975 0.38 19.11 63 ARG B C 1
ATOM 2327 O O A ARG B 1 63 ? 32.890 19.342 9.759 0.38 15.93 63 ARG B O 1
ATOM 2335 N N A ALA B 1 64 ? 34.382 20.931 9.203 0.38 17.67 64 ALA B N 1
ATOM 2336 C CA A ALA B 1 64 ? 34.894 20.155 8.078 0.38 18.70 64 ALA B CA 1
ATOM 2337 C C A ALA B 1 64 ? 35.487 18.829 8.570 0.38 18.41 64 ALA B C 1
ATOM 2338 O O A ALA B 1 64 ? 35.370 17.788 7.911 0.38 16.95 64 ALA B O 1
ATOM 2340 N N A LYS B 1 65 ? 36.147 18.864 9.722 0.38 17.96 65 LYS B N 1
ATOM 2341 C CA A LYS B 1 65 ? 36.744 17.638 10.236 0.38 17.65 65 LYS B CA 1
ATOM 2342 C C A LYS B 1 65 ? 35.653 16.667 10.655 0.38 17.30 65 LYS B C 1
ATOM 2343 O O A LYS B 1 65 ? 35.812 15.452 10.494 0.38 18.16 65 LYS B O 1
ATOM 2349 N N A LEU B 1 66 ? 34.547 17.189 11.172 0.38 16.74 66 LEU B N 1
ATOM 2350 C CA A LEU B 1 66 ? 33.440 16.309 11.568 0.38 17.30 66 LEU B CA 1
ATOM 2351 C C A LEU B 1 66 ? 32.842 15.668 10.304 0.38 18.67 66 LEU B C 1
ATOM 2352 O O A LEU B 1 66 ? 32.286 14.572 10.358 0.38 18.34 66 LEU B O 1
ATOM 2357 N N A ILE B 1 67 ? 32.917 16.363 9.167 0.38 18.22 67 ILE B N 1
ATOM 2358 C CA A ILE B 1 67 ? 32.377 15.791 7.935 0.38 18.29 67 ILE B CA 1
ATOM 2359 C C A ILE B 1 67 ? 33.335 14.712 7.455 0.38 17.58 67 ILE B C 1
ATOM 2360 O O A ILE B 1 67 ? 32.920 13.623 7.042 0.38 18.67 67 ILE B O 1
ATOM 2365 N N A ALA B 1 68 ? 34.626 15.016 7.526 0.38 17.06 68 ALA B N 1
ATOM 2366 C CA A ALA B 1 68 ? 35.642 14.065 7.106 0.38 17.31 68 ALA B CA 1
ATOM 2367 C C A ALA B 1 68 ? 35.549 12.776 7.927 0.38 17.23 68 ALA B C 1
ATOM 2368 O O A ALA B 1 68 ? 35.391 11.697 7.357 0.38 16.99 68 ALA B O 1
ATOM 2370 N N A VAL B 1 69 ? 35.648 12.875 9.256 0.38 17.04 69 VAL B N 1
ATOM 2371 C CA A VAL B 1 69 ? 35.581 11.654 10.078 0.38 15.12 69 VAL B CA 1
ATOM 2372 C C A VAL B 1 69 ? 34.269 10.882 9.901 0.38 15.36 69 VAL B C 1
ATOM 2373 O O A VAL B 1 69 ? 34.286 9.651 9.882 0.38 16.42 69 VAL B O 1
ATOM 2377 N N A SER B 1 70 ? 33.135 11.564 9.762 0.38 15.07 70 SER B N 1
ATOM 2378 C CA A SER B 1 70 ? 31.901 10.832 9.536 0.38 16.00 70 SER B CA 1
ATOM 2379 C C A SER B 1 70 ? 32.006 10.041 8.218 0.38 15.98 70 SER B C 1
ATOM 2380 O O A SER B 1 70 ? 31.572 8.895 8.119 0.38 11.94 70 SER B O 1
ATOM 2383 N N A THR B 1 71 ? 32.591 10.663 7.197 0.38 15.95 71 THR B N 1
ATOM 2384 C CA A THR B 1 71 ? 32.727 10.012 5.901 0.38 14.63 71 THR B CA 1
ATOM 2385 C C A THR B 1 71 ? 33.824 8.929 5.950 0.38 15.11 71 THR B C 1
ATOM 2386 O O A THR B 1 71 ? 33.742 7.888 5.285 0.38 14.91 71 THR B O 1
ATOM 2390 N N A ILE B 1 72 ? 34.853 9.139 6.764 0.38 14.12 72 ILE B N 1
ATOM 2391 C CA A ILE B 1 72 ? 35.900 8.135 6.854 0.38 13.41 72 ILE B CA 1
ATOM 2392 C C A ILE B 1 72 ? 35.336 6.911 7.574 0.38 14.41 72 ILE B C 1
ATOM 2393 O O A ILE B 1 72 ? 35.740 5.787 7.300 0.38 13.76 72 ILE B O 1
ATOM 2398 N N A LEU B 1 73 ? 34.375 7.131 8.467 0.38 15.16 73 LEU B N 1
ATOM 2399 C CA A LEU B 1 73 ? 33.790 5.995 9.182 0.38 15.01 73 LEU B CA 1
ATOM 2400 C C A LEU B 1 73 ? 33.114 5.074 8.164 0.38 16.48 73 LEU B C 1
ATOM 2401 O O A LEU B 1 73 ? 32.852 3.913 8.455 0.38 14.95 73 LEU B O 1
ATOM 2406 N N A VAL B 1 74 ? 32.865 5.568 6.943 0.38 15.50 74 VAL B N 1
ATOM 2407 C CA A VAL B 1 74 ? 32.227 4.701 5.956 0.38 16.08 74 VAL B CA 1
ATOM 2408 C C A VAL B 1 74 ? 33.088 3.485 5.600 0.38 15.86 74 VAL B C 1
ATOM 2409 O O A VAL B 1 74 ? 32.646 2.330 5.750 0.38 15.47 74 VAL B O 1
ATOM 2413 N N A PRO B 1 75 ? 34.324 3.706 5.131 0.38 15.68 75 PRO B N 1
ATOM 2414 C CA A PRO B 1 75 ? 35.092 2.490 4.821 0.38 16.01 75 PRO B CA 1
ATOM 2415 C C A PRO B 1 75 ? 35.552 1.707 6.090 0.38 14.99 75 PRO B C 1
ATOM 2416 O O A PRO B 1 75 ? 35.861 0.516 6.013 0.38 16.18 75 PRO B O 1
ATOM 2420 N N A VAL B 1 76 ? 35.603 2.357 7.253 0.38 13.73 76 VAL B N 1
ATOM 2421 C CA A VAL B 1 76 ? 35.959 1.628 8.483 0.38 13.32 76 VAL B CA 1
ATOM 2422 C C A VAL B 1 76 ? 34.788 0.675 8.815 0.38 13.15 76 VAL B C 1
ATOM 2423 O O A VAL B 1 76 ? 34.994 -0.517 9.065 0.38 13.67 76 VAL B O 1
ATOM 2427 N N A VAL B 1 77 ? 33.564 1.190 8.822 0.38 13.84 77 VAL B N 1
ATOM 2428 C CA A VAL B 1 77 ? 32.406 0.309 9.055 0.38 14.56 77 VAL B CA 1
ATOM 2429 C C A VAL B 1 77 ? 32.486 -0.779 7.956 0.38 15.82 77 VAL B C 1
ATOM 2430 O O A VAL B 1 77 ? 32.230 -1.969 8.188 0.38 14.75 77 VAL B O 1
ATOM 2434 N N A SER B 1 78 ? 32.844 -0.357 6.746 0.38 14.89 78 SER B N 1
ATOM 2435 C CA A SER B 1 78 ? 32.970 -1.260 5.606 0.38 15.60 78 SER B CA 1
ATOM 2436 C C A SER B 1 78 ? 34.005 -2.378 5.746 0.38 14.82 78 SER B C 1
ATOM 2437 O O A SER B 1 78 ? 33.714 -3.549 5.496 0.38 14.25 78 SER B O 1
ATOM 2440 N N A ILE B 1 79 ? 35.229 -2.035 6.133 0.38 13.48 79 ILE B N 1
ATOM 2441 C CA A ILE B 1 79 ? 36.221 -3.086 6.223 0.38 13.49 79 ILE B CA 1
ATOM 2442 C C A ILE B 1 79 ? 35.872 -4.093 7.324 0.38 13.50 79 ILE B C 1
ATOM 2443 O O A ILE B 1 79 ? 36.085 -5.304 7.170 0.38 13.98 79 ILE B O 1
ATOM 2448 N N A ALA B 1 80 ? 35.280 -3.613 8.413 0.38 12.42 80 ALA B N 1
ATOM 2449 C CA A ALA B 1 80 ? 34.940 -4.526 9.504 0.38 11.41 80 ALA B CA 1
ATOM 2450 C C A ALA B 1 80 ? 33.667 -5.358 9.274 0.38 10.90 80 ALA B C 1
ATOM 2451 O O A ALA B 1 80 ? 33.637 -6.529 9.639 0.38 12.07 80 ALA B O 1
ATOM 2453 N N A SER B 1 81 ? 32.621 -4.788 8.676 0.38 12.17 81 SER B N 1
ATOM 2454 C CA A SER B 1 81 ? 31.393 -5.571 8.483 0.38 11.62 81 SER B CA 1
ATOM 2455 C C A SER B 1 81 ? 31.512 -6.545 7.302 0.38 12.42 81 SER B C 1
ATOM 2456 O O A SER B 1 81 ? 30.884 -7.600 7.311 0.38 11.85 81 SER B O 1
ATOM 2459 N N A TYR B 1 82 ? 32.325 -6.207 6.295 0.38 14.04 82 TYR B N 1
ATOM 2460 C CA A TYR B 1 82 ? 32.557 -7.156 5.188 0.38 13.96 82 TYR B CA 1
ATOM 2461 C C A TYR B 1 82 ? 33.393 -8.329 5.746 0.38 15.08 82 TYR B C 1
ATOM 2462 O O A TYR B 1 82 ? 33.158 -9.495 5.376 0.38 16.46 82 TYR B O 1
ATOM 2471 N N A THR B 1 83 ? 34.339 -8.048 6.661 0.38 13.03 83 THR B N 1
ATOM 2472 C CA A THR B 1 83 ? 35.138 -9.134 7.266 0.38 11.73 83 THR B CA 1
ATOM 2473 C C A THR B 1 83 ? 34.119 -9.976 8.025 0.38 11.47 83 THR B C 1
ATOM 2474 O O A THR B 1 83 ? 34.215 -11.206 8.074 0.38 11.73 83 THR B O 1
ATOM 2478 N N A GLY B 1 84 ? 33.139 -9.318 8.640 0.38 10.11 84 GLY B N 1
ATOM 2479 C CA A GLY B 1 84 ? 32.104 -10.066 9.325 0.38 10.90 84 GLY B CA 1
ATOM 2480 C C A GLY B 1 84 ? 31.576 -11.132 8.367 0.38 12.86 84 GLY B C 1
ATOM 2481 O O A GLY B 1 84 ? 31.440 -12.317 8.713 0.38 12.80 84 GLY B O 1
ATOM 2482 N N A LEU B 1 85 ? 31.270 -10.701 7.149 0.38 13.53 85 LEU B N 1
ATOM 2483 C CA A LEU B 1 85 ? 30.754 -11.628 6.142 0.38 13.87 85 LEU B CA 1
ATOM 2484 C C A LEU B 1 85 ? 31.817 -12.655 5.736 0.38 14.63 85 LEU B C 1
ATOM 2485 O O A LEU B 1 85 ? 31.573 -13.859 5.818 0.38 15.67 85 LEU B O 1
ATOM 2490 N N A ALA B 1 86 ? 32.990 -12.189 5.315 0.38 14.95 86 ALA B N 1
ATOM 2491 C CA A ALA B 1 86 ? 34.046 -13.107 4.867 0.38 15.56 86 ALA B CA 1
ATOM 2492 C C A ALA B 1 86 ? 34.454 -14.198 5.877 0.38 16.81 86 ALA B C 1
ATOM 2493 O O A ALA B 1 86 ? 34.970 -15.254 5.481 0.38 15.85 86 ALA B O 1
ATOM 2495 N N A SER B 1 87 ? 34.204 -13.974 7.170 0.38 15.30 87 SER B N 1
ATOM 2496 C CA A SER B 1 87 ? 34.569 -14.982 8.176 0.38 14.29 87 SER B CA 1
ATOM 2497 C C A SER B 1 87 ? 33.468 -15.990 8.509 0.38 13.95 87 SER B C 1
ATOM 2498 O O A SER B 1 87 ? 33.714 -16.961 9.222 0.38 14.14 87 SER B O 1
ATOM 2501 N N A GLY B 1 88 ? 32.253 -15.757 8.017 0.38 15.15 88 GLY B N 1
ATOM 2502 C CA A GLY B 1 88 ? 31.153 -16.641 8.342 0.38 14.83 88 GLY B CA 1
ATOM 2503 C C A GLY B 1 88 ? 30.401 -16.180 9.580 0.38 16.25 88 GLY B C 1
ATOM 2504 O O A GLY B 1 88 ? 29.324 -16.674 9.890 0.38 16.40 88 GLY B O 1
ATOM 2505 N N A LEU B 1 89 ? 30.985 -15.231 10.306 0.38 15.78 89 LEU B N 1
ATOM 2506 C CA A LEU B 1 89 ? 30.372 -14.726 11.530 0.38 13.28 89 LEU B CA 1
ATOM 2507 C C A LEU B 1 89 ? 28.960 -14.198 11.295 0.38 14.30 89 LEU B C 1
ATOM 2508 O O A LEU B 1 89 ? 28.032 -14.509 12.058 0.38 12.33 89 LEU B O 1
ATOM 2513 N N A THR B 1 90 ? 28.782 -13.420 10.222 0.38 13.34 90 THR B N 1
ATOM 2514 C CA A THR B 1 90 ? 27.480 -12.837 9.927 0.38 14.15 90 THR B CA 1
ATOM 2515 C C A THR B 1 90 ? 26.786 -13.406 8.681 0.38 16.06 90 THR B C 1
ATOM 2516 O O A THR B 1 90 ? 26.157 -12.678 7.888 0.38 14.86 90 THR B O 1
ATOM 2520 N N A ILE B 1 91 ? 26.896 -14.724 8.533 0.38 15.31 91 ILE B N 1
ATOM 2521 C CA A ILE B 1 91 ? 26.219 -15.438 7.448 0.38 16.82 91 ILE B CA 1
ATOM 2522 C C A ILE B 1 91 ? 25.378 -16.525 8.113 0.38 16.71 91 ILE B C 1
ATOM 2523 O O A ILE B 1 91 ? 25.786 -17.104 9.123 0.38 16.24 91 ILE B O 1
ATOM 2528 N N A SER B 1 92 ? 24.191 -16.779 7.572 0.38 17.29 92 SER B N 1
ATOM 2529 C CA A SER B 1 92 ? 23.320 -17.842 8.089 0.38 19.51 92 SER B CA 1
ATOM 2530 C C A SER B 1 92 ? 22.751 -18.593 6.869 0.38 19.67 92 SER B C 1
ATOM 2531 O O A SER B 1 92 ? 22.396 -17.966 5.889 0.38 17.36 92 SER B O 1
ATOM 2534 N N A VAL B 1 93 ? 22.696 -19.921 6.912 0.38 21.05 93 VAL B N 1
ATOM 2535 C CA A VAL B 1 93 ? 22.073 -20.647 5.793 0.38 19.62 93 VAL B CA 1
ATOM 2536 C C A VAL B 1 93 ? 20.623 -20.696 6.227 0.38 18.96 93 VAL B C 1
ATOM 2537 O O A VAL B 1 93 ? 20.340 -21.201 7.313 0.38 21.35 93 VAL B O 1
ATOM 2541 N N A LEU B 1 94 ? 19.715 -20.158 5.408 0.38 19.35 94 LEU B N 1
ATOM 2542 C CA A LEU B 1 94 ? 18.283 -20.102 5.750 0.38 18.95 94 LEU B CA 1
ATOM 2543 C C A LEU B 1 94 ? 17.324 -20.821 4.772 0.38 19.90 94 LEU B C 1
ATOM 2544 O O A LEU B 1 94 ? 17.379 -20.586 3.569 0.38 20.97 94 LEU B O 1
ATOM 2549 N N A GLU B 1 95 ? 16.424 -21.643 5.307 0.38 19.87 95 GLU B N 1
ATOM 2550 C CA A GLU B 1 95 ? 15.424 -22.356 4.494 0.38 21.26 95 GLU B CA 1
ATOM 2551 C C A GLU B 1 95 ? 14.273 -21.399 4.179 0.38 21.69 95 GLU B C 1
ATOM 2552 O O A GLU B 1 95 ? 13.578 -20.953 5.087 0.38 21.74 95 GLU B O 1
ATOM 2558 N N A MET B 1 96 ? 14.066 -21.075 2.900 0.38 23.21 96 MET B N 1
ATOM 2559 C CA A MET B 1 96 ? 12.992 -20.145 2.531 0.38 23.46 96 MET B CA 1
ATOM 2560 C C A MET B 1 96 ? 11.633 -20.808 2.698 0.38 25.04 96 MET B C 1
ATOM 2561 O O A MET B 1 96 ? 11.491 -22.027 2.507 0.38 24.66 96 MET B O 1
ATOM 2566 N N A PRO B 1 97 ? 10.609 -20.020 3.067 0.38 24.88 97 PRO B N 1
ATOM 2567 C CA A PRO B 1 97 ? 9.258 -20.543 3.269 0.38 24.69 97 PRO B CA 1
ATOM 2568 C C A PRO B 1 97 ? 8.567 -20.975 1.976 0.38 25.17 97 PRO B C 1
ATOM 2569 O O A PRO B 1 97 ? 8.985 -20.616 0.876 0.38 24.90 97 PRO B O 1
ATOM 2573 N N A ALA B 1 98 ? 7.512 -21.763 2.135 0.38 26.13 98 ALA B N 1
ATOM 2574 C CA A ALA B 1 98 ? 6.725 -22.248 1.003 0.38 26.22 98 ALA B CA 1
ATOM 2575 C C A ALA B 1 98 ? 6.277 -21.067 0.137 0.38 26.72 98 ALA B C 1
ATOM 2576 O O A ALA B 1 98 ? 5.778 -20.067 0.651 0.38 27.61 98 ALA B O 1
ATOM 2578 N N A GLY B 1 99 ? 6.450 -21.186 -1.177 0.38 26.71 99 GLY B N 1
ATOM 2579 C CA A GLY B 1 99 ? 6.047 -20.118 -2.080 0.38 25.76 99 GLY B CA 1
ATOM 2580 C C A GLY B 1 99 ? 7.205 -19.240 -2.524 0.38 26.64 99 GLY B C 1
ATOM 2581 O O A GLY B 1 99 ? 7.222 -18.722 -3.649 0.38 24.87 99 GLY B O 1
ATOM 2582 N N A HIS B 1 100 ? 8.181 -19.044 -1.640 0.38 24.94 100 HIS B N 1
ATOM 2583 C CA A HIS B 1 100 ? 9.327 -18.231 -2.000 0.38 24.35 100 HIS B CA 1
ATOM 2584 C C A HIS B 1 100 ? 9.908 -18.930 -3.215 0.38 25.58 100 HIS B C 1
ATOM 2585 O O A HIS B 1 100 ? 9.885 -20.159 -3.286 0.38 25.82 100 HIS B O 1
ATOM 2592 N N A PHE B 1 101 ? 10.414 -18.166 -4.175 0.38 26.85 101 PHE B N 1
ATOM 2593 C CA A PHE B 1 101 ? 10.964 -18.777 -5.374 0.38 28.66 101 PHE B CA 1
ATOM 2594 C C A PHE B 1 101 ? 12.273 -19.507 -5.169 0.38 29.21 101 PHE B C 1
ATOM 2595 O O A PHE B 1 101 ? 12.822 -20.081 -6.112 0.38 27.84 101 PHE B O 1
ATOM 2603 N N A ALA B 1 102 ? 12.777 -19.479 -3.935 0.38 28.33 102 ALA B N 1
ATOM 2604 C CA A ALA B 1 102 ? 14.009 -20.181 -3.610 0.38 28.05 102 ALA B CA 1
ATOM 2605 C C A ALA B 1 102 ? 13.710 -21.288 -2.603 0.38 28.93 102 ALA B C 1
ATOM 2606 O O A ALA B 1 102 ? 14.624 -21.936 -2.097 0.38 29.08 102 ALA B O 1
ATOM 2608 N N A GLU B 1 103 ? 12.438 -21.505 -2.293 0.38 30.25 103 GLU B N 1
ATOM 2609 C CA A GLU B 1 103 ? 12.105 -22.555 -1.339 0.38 33.20 103 GLU B CA 1
ATOM 2610 C C A GLU B 1 103 ? 12.631 -23.882 -1.877 0.38 33.98 103 GLU B C 1
ATOM 2611 O O A GLU B 1 103 ? 12.743 -24.069 -3.092 0.38 35.69 103 GLU B O 1
ATOM 2617 N N A GLY B 1 104 ? 12.986 -24.789 -0.977 0.38 33.81 104 GLY B N 1
ATOM 2618 C CA A GLY B 1 104 ? 13.498 -26.073 -1.420 0.38 35.49 104 GLY B CA 1
ATOM 2619 C C A GLY B 1 104 ? 14.940 -26.054 -1.899 0.38 35.85 104 GLY B C 1
ATOM 2620 O O A GLY B 1 104 ? 15.538 -27.122 -2.085 0.38 35.46 104 GLY B O 1
ATOM 2621 N N A SER B 1 105 ? 15.504 -24.862 -2.120 0.38 35.13 105 SER B N 1
ATOM 2622 C CA A SER B 1 105 ? 16.903 -24.759 -2.557 0.38 34.20 105 SER B CA 1
ATOM 2623 C C A SER B 1 105 ? 17.780 -25.525 -1.571 0.38 31.90 105 SER B C 1
ATOM 2624 O O A SER B 1 105 ? 17.327 -25.872 -0.487 0.38 29.27 105 SER B O 1
ATOM 2627 N N A SER B 1 106 ? 19.025 -25.785 -1.965 0.38 33.08 106 SER B N 1
ATOM 2628 C CA A SER B 1 106 ? 20.013 -26.491 -1.135 0.38 33.14 106 SER B CA 1
ATOM 2629 C C A SER B 1 106 ? 21.402 -26.002 -1.556 0.38 33.04 106 SER B C 1
ATOM 2630 O O A SER B 1 106 ? 21.531 -25.402 -2.624 0.38 32.83 106 SER B O 1
ATOM 2633 N N A VAL B 1 107 ? 22.439 -26.270 -0.757 0.38 32.64 107 VAL B N 1
ATOM 2634 C CA A VAL B 1 107 ? 23.775 -25.759 -1.094 0.38 33.68 107 VAL B CA 1
ATOM 2635 C C A VAL B 1 107 ? 25.025 -26.638 -1.185 0.38 34.52 107 VAL B C 1
ATOM 2636 O O A VAL B 1 107 ? 25.776 -26.571 -2.153 0.38 35.92 107 VAL B O 1
ATOM 2640 N N A MET B 1 108 ? 25.264 -27.435 -0.164 0.38 34.26 108 MET B N 1
ATOM 2641 C CA A MET B 1 108 ? 26.485 -28.253 -0.081 0.38 32.80 108 MET B CA 1
ATOM 2642 C C A MET B 1 108 ? 27.462 -27.348 0.652 0.38 30.35 108 MET B C 1
ATOM 2643 O O A MET B 1 108 ? 28.047 -26.398 0.101 0.38 28.56 108 MET B O 1
ATOM 2648 N N A LEU B 1 109 ? 27.574 -27.658 1.923 0.38 28.00 109 LEU B N 1
ATOM 2649 C CA A LEU B 1 109 ? 28.405 -26.959 2.873 0.38 26.30 109 LEU B CA 1
ATOM 2650 C C A LEU B 1 109 ? 28.893 -28.117 3.726 0.38 24.95 109 LEU B C 1
ATOM 2651 O O A LEU B 1 109 ? 28.141 -29.077 3.953 0.38 22.95 109 LEU B O 1
ATOM 2656 N N A GLY B 1 110 ? 30.129 -28.029 4.198 0.38 22.30 110 GLY B N 1
ATOM 2657 C CA A GLY B 1 110 ? 30.682 -29.100 5.001 0.38 25.83 110 GLY B CA 1
ATOM 2658 C C A GLY B 1 110 ? 30.668 -30.404 4.224 0.38 28.01 110 GLY B C 1
ATOM 2659 O O A GLY B 1 110 ? 30.633 -31.484 4.807 0.38 29.40 110 GLY B O 1
ATOM 2660 N N A GLY B 1 111 ? 30.684 -30.301 2.899 0.38 29.31 111 GLY B N 1
ATOM 2661 C CA A GLY B 1 111 ? 30.669 -31.488 2.058 0.38 31.47 111 GLY B CA 1
ATOM 2662 C C A GLY B 1 111 ? 29.318 -32.173 1.997 0.38 33.55 111 GLY B C 1
ATOM 2663 O O A GLY B 1 111 ? 29.158 -33.179 1.297 0.38 33.95 111 GLY B O 1
ATOM 2664 N N A GLU B 1 112 ? 28.339 -31.624 2.717 0.38 34.37 112 GLU B N 1
ATOM 2665 C CA A GLU B 1 112 ? 26.996 -32.199 2.765 0.38 35.81 112 GLU B CA 1
ATOM 2666 C C A GLU B 1 112 ? 26.007 -31.364 1.975 0.38 35.11 112 GLU B C 1
ATOM 2667 O O A GLU B 1 112 ? 26.188 -30.163 1.789 0.38 35.10 112 GLU B O 1
ATOM 2673 N N A GLU B 1 113 ? 24.944 -31.999 1.515 0.38 34.04 113 GLU B N 1
ATOM 2674 C CA A GLU B 1 113 ? 23.933 -31.263 0.787 0.38 33.34 113 GLU B CA 1
ATOM 2675 C C A GLU B 1 113 ? 23.070 -30.655 1.894 0.38 31.92 113 GLU B C 1
ATOM 2676 O O A GLU B 1 113 ? 22.539 -31.379 2.734 0.38 32.67 113 GLU B O 1
ATOM 2682 N N A VAL B 1 114 ? 22.953 -29.329 1.916 0.38 29.65 114 VAL B N 1
ATOM 2683 C CA A VAL B 1 114 ? 22.178 -28.655 2.958 0.38 27.08 114 VAL B CA 1
ATOM 2684 C C A VAL B 1 114 ? 20.979 -27.865 2.439 0.38 26.15 114 VAL B C 1
ATOM 2685 O O A VAL B 1 114 ? 21.099 -27.101 1.490 0.38 26.61 114 VAL B O 1
ATOM 2689 N N A ASP B 1 115 ? 19.833 -28.060 3.082 0.38 24.42 115 ASP B N 1
ATOM 2690 C CA A ASP B 1 115 ? 18.591 -27.375 2.724 0.38 25.81 115 ASP B CA 1
ATOM 2691 C C A ASP B 1 115 ? 18.664 -25.871 3.018 0.38 24.69 115 ASP B C 1
ATOM 2692 O O A ASP B 1 115 ? 18.894 -25.484 4.167 0.38 26.64 115 ASP B O 1
ATOM 2697 N N A GLY B 1 116 ? 18.460 -25.035 2.002 0.38 23.98 116 GLY B N 1
ATOM 2698 C CA A GLY B 1 116 ? 18.467 -23.597 2.230 0.38 23.81 116 GLY B CA 1
ATOM 2699 C C A GLY B 1 116 ? 19.347 -22.753 1.335 0.38 23.69 116 GLY B C 1
ATOM 2700 O O A GLY B 1 116 ? 19.926 -23.248 0.362 0.38 23.11 116 GLY B O 1
ATOM 2701 N N A VAL B 1 117 ? 19.449 -21.460 1.666 0.38 20.65 117 VAL B N 1
ATOM 2702 C CA A VAL B 1 117 ? 20.259 -20.547 0.880 0.38 20.91 117 VAL B CA 1
ATOM 2703 C C A VAL B 1 117 ? 21.238 -19.832 1.804 0.38 19.96 117 VAL B C 1
ATOM 2704 O O A VAL B 1 117 ? 20.872 -19.460 2.915 0.38 19.43 117 VAL B O 1
ATOM 2708 N N A VAL B 1 118 ? 22.472 -19.669 1.345 0.38 18.69 118 VAL B N 1
ATOM 2709 C CA A VAL B 1 118 ? 23.490 -18.975 2.136 0.38 18.66 118 VAL B CA 1
ATOM 2710 C C A VAL B 1 118 ? 23.026 -17.516 2.161 0.38 17.88 118 VAL B C 1
ATOM 2711 O O A VAL B 1 118 ? 22.892 -16.867 1.111 0.38 18.14 118 VAL B O 1
ATOM 2715 N N A THR B 1 119 ? 22.783 -17.020 3.381 0.38 16.04 119 THR B N 1
ATOM 2716 C CA A THR B 1 119 ? 22.232 -15.692 3.611 0.38 14.48 119 THR B CA 1
ATOM 2717 C C A THR B 1 119 ? 23.217 -14.745 4.270 0.38 15.20 119 THR B C 1
ATOM 2718 O O A THR B 1 119 ? 23.523 -14.853 5.461 0.38 13.24 119 THR B O 1
ATOM 2722 N N A MET B 1 120 ? 23.728 -13.813 3.491 0.38 14.45 120 MET B N 1
ATOM 2723 C CA A MET B 1 120 ? 24.710 -12.894 4.041 0.38 14.79 120 MET B CA 1
ATOM 2724 C C A MET B 1 120 ? 24.024 -11.724 4.745 0.38 12.82 120 MET B C 1
ATOM 2725 O O A MET B 1 120 ? 24.077 -10.570 4.301 0.38 13.84 120 MET B O 1
ATOM 2730 N N A TRP B 1 121 ? 23.382 -12.038 5.866 0.38 10.93 121 TRP B N 1
ATOM 2731 C CA A TRP B 1 121 ? 22.638 -11.009 6.603 0.38 11.73 121 TRP B CA 1
ATOM 2732 C C A TRP B 1 121 ? 23.572 -9.916 7.140 0.38 11.84 121 TRP B C 1
ATOM 2733 O O A TRP B 1 121 ? 23.124 -8.812 7.472 0.38 13.26 121 TRP B O 1
ATOM 2744 N N A GLY B 1 122 ? 24.868 -10.226 7.202 0.38 11.56 122 GLY B N 1
ATOM 2745 C CA A GLY B 1 122 ? 25.865 -9.264 7.654 0.38 11.61 122 GLY B CA 1
ATOM 2746 C C A GLY B 1 122 ? 25.893 -7.992 6.808 0.38 10.64 122 GLY B C 1
ATOM 2747 O O A GLY B 1 122 ? 26.425 -6.956 7.224 0.38 9.70 122 GLY B O 1
ATOM 2748 N N A ARG B 1 123 ? 25.291 -8.041 5.617 0.38 10.32 123 ARG B N 1
ATOM 2749 C CA A ARG B 1 123 ? 25.257 -6.839 4.795 0.38 9.90 123 ARG B CA 1
ATOM 2750 C C A ARG B 1 123 ? 24.403 -5.744 5.434 0.38 9.88 123 ARG B C 1
ATOM 2751 O O A ARG B 1 123 ? 24.711 -4.566 5.307 0.38 10.24 123 ARG B O 1
ATOM 2759 N N A TYR B 1 124 ? 23.322 -6.116 6.104 0.38 10.65 124 TYR B N 1
ATOM 2760 C CA A TYR B 1 124 ? 22.481 -5.103 6.729 0.38 12.10 124 TYR B CA 1
ATOM 2761 C C A TYR B 1 124 ? 23.197 -4.418 7.885 0.38 13.50 124 TYR B C 1
ATOM 2762 O O A TYR B 1 124 ? 22.825 -3.292 8.258 0.38 14.01 124 TYR B O 1
ATOM 2771 N N A LEU B 1 125 ? 24.208 -5.084 8.455 0.38 13.98 125 LEU B N 1
ATOM 2772 C CA A LEU B 1 125 ? 24.989 -4.471 9.542 0.38 12.67 125 LEU B CA 1
ATOM 2773 C C A LEU B 1 125 ? 25.775 -3.364 8.896 0.38 11.42 125 LEU B C 1
ATOM 2774 O O A LEU B 1 125 ? 25.807 -2.250 9.396 0.38 13.00 125 LEU B O 1
ATOM 2779 N N A THR B 1 126 ? 26.440 -3.688 7.798 0.38 11.82 126 THR B N 1
ATOM 2780 C CA A THR B 1 126 ? 27.193 -2.697 7.056 0.38 12.29 126 THR B CA 1
ATOM 2781 C C A THR B 1 126 ? 26.313 -1.478 6.734 0.38 13.80 126 THR B C 1
ATOM 2782 O O A THR B 1 126 ? 26.727 -0.322 6.891 0.38 17.14 126 THR B O 1
ATOM 2786 N N A TRP B 1 127 ? 25.109 -1.727 6.228 0.38 12.39 127 TRP B N 1
ATOM 2787 C CA A TRP B 1 127 ? 24.232 -0.618 5.855 0.38 10.44 127 TRP B CA 1
ATOM 2788 C C A TRP B 1 127 ? 23.678 0.147 7.031 0.38 9.73 127 TRP B C 1
ATOM 2789 O O A TRP B 1 127 ? 23.635 1.370 7.008 0.38 10.52 127 TRP B O 1
ATOM 2800 N N A ALA B 1 128 ? 23.252 -0.570 8.068 0.38 8.58 128 ALA B N 1
ATOM 2801 C CA A ALA B 1 128 ? 22.716 0.096 9.235 0.38 9.32 128 ALA B CA 1
ATOM 2802 C C A ALA B 1 128 ? 23.784 0.980 9.891 0.38 10.08 128 ALA B C 1
ATOM 2803 O O A ALA B 1 128 ? 23.461 2.016 10.475 0.38 9.83 128 ALA B O 1
ATOM 2805 N N A LEU B 1 129 ? 25.040 0.573 9.780 0.38 10.52 129 LEU B N 1
ATOM 2806 C CA A LEU B 1 129 ? 26.132 1.313 10.397 0.38 13.48 129 LEU B CA 1
ATOM 2807 C C A LEU B 1 129 ? 26.722 2.397 9.514 0.38 13.85 129 LEU B C 1
ATOM 2808 O O A LEU B 1 129 ? 27.252 3.396 10.011 0.38 15.14 129 LEU B O 1
ATOM 2813 N N A SER B 1 130 ? 26.648 2.223 8.201 0.38 13.78 130 SER B N 1
ATOM 2814 C CA A SER B 1 130 ? 27.236 3.256 7.364 0.38 13.51 130 SER B CA 1
ATOM 2815 C C A SER B 1 130 ? 26.246 4.294 6.818 0.38 15.15 130 SER B C 1
ATOM 2816 O O A SER B 1 130 ? 26.616 5.465 6.667 0.38 13.45 130 SER B O 1
ATOM 2819 N N A THR B 1 131 ? 25.000 3.900 6.542 0.38 15.08 131 THR B N 1
ATOM 2820 C CA A THR B 1 131 ? 24.048 4.878 6.007 0.38 16.22 131 THR B CA 1
ATOM 2821 C C A THR B 1 131 ? 23.811 6.092 6.925 0.38 16.78 131 THR B C 1
ATOM 2822 O O A THR B 1 131 ? 23.635 7.221 6.437 0.38 15.75 131 THR B O 1
ATOM 2826 N N A PRO B 1 132 ? 23.812 5.897 8.257 0.38 15.48 132 PRO B N 1
ATOM 2827 C CA A PRO B 1 132 ? 23.609 7.076 9.116 0.38 15.77 132 PRO B CA 1
ATOM 2828 C C A PRO B 1 132 ? 24.783 8.043 8.950 0.38 15.07 132 PRO B C 1
ATOM 2829 O O A PRO B 1 132 ? 24.615 9.268 9.057 0.38 15.77 132 PRO B O 1
ATOM 2833 N N A MET B 1 133 ? 25.979 7.501 8.723 0.38 15.55 133 MET B N 1
ATOM 2834 C CA A MET B 1 133 ? 27.149 8.359 8.554 0.38 17.18 133 MET B CA 1
ATOM 2835 C C A MET B 1 133 ? 26.992 9.106 7.238 0.38 17.56 133 MET B C 1
ATOM 2836 O O A MET B 1 133 ? 27.379 10.264 7.125 0.38 17.30 133 MET B O 1
ATOM 2841 N N A ILE B 1 134 ? 26.404 8.440 6.251 0.38 18.02 134 ILE B N 1
ATOM 2842 C CA A ILE B 1 134 ? 26.174 9.083 4.948 0.38 17.59 134 ILE B CA 1
ATOM 2843 C C A ILE B 1 134 ? 25.241 10.292 5.103 0.38 17.39 134 ILE B C 1
ATOM 2844 O O A ILE B 1 134 ? 25.522 11.381 4.576 0.38 17.55 134 ILE B O 1
ATOM 2849 N N A LEU B 1 135 ? 24.145 10.118 5.833 0.38 17.92 135 LEU B N 1
ATOM 2850 C CA A LEU B 1 135 ? 23.197 11.211 6.014 0.38 18.41 135 LEU B CA 1
ATOM 2851 C C A LEU B 1 135 ? 23.739 12.334 6.885 0.38 18.80 135 LEU B C 1
ATOM 2852 O O A LEU B 1 135 ? 23.486 13.502 6.600 0.38 16.06 135 LEU B O 1
ATOM 2857 N N A LEU B 1 136 ? 24.494 12.005 7.941 0.38 17.43 136 LEU B N 1
ATOM 2858 C CA A LEU B 1 136 ? 25.064 13.061 8.781 0.38 15.84 136 LEU B CA 1
ATOM 2859 C C A LEU B 1 136 ? 25.969 13.956 7.936 0.38 17.65 136 LEU B C 1
ATOM 2860 O O A LEU B 1 136 ? 25.820 15.182 7.944 0.38 17.19 136 LEU B O 1
ATOM 2865 N N A ALA B 1 137 ? 26.894 13.341 7.194 0.38 18.18 137 ALA B N 1
ATOM 2866 C CA A ALA B 1 137 ? 27.825 14.096 6.352 0.38 19.21 137 ALA B CA 1
ATOM 2867 C C A ALA B 1 137 ? 27.120 14.885 5.246 0.38 19.94 137 ALA B C 1
ATOM 2868 O O A ALA B 1 137 ? 27.511 16.024 4.957 0.38 21.21 137 ALA B O 1
ATOM 2870 N N A LEU B 1 138 ? 26.105 14.283 4.629 0.38 20.55 138 LEU B N 1
ATOM 2871 C CA A LEU B 1 138 ? 25.338 14.947 3.551 0.38 20.84 138 LEU B CA 1
ATOM 2872 C C A LEU B 1 138 ? 24.512 16.072 4.141 0.38 20.51 138 LEU B C 1
ATOM 2873 O O A LEU B 1 138 ? 24.474 17.187 3.599 0.38 19.34 138 LEU B O 1
ATOM 2878 N N A GLY B 1 139 ? 23.832 15.766 5.249 0.38 18.69 139 GLY B N 1
ATOM 2879 C CA A GLY B 1 139 ? 23.008 16.758 5.921 0.38 18.54 139 GLY B CA 1
ATOM 2880 C C A GLY B 1 139 ? 23.825 17.951 6.390 0.38 19.97 139 GLY B C 1
ATOM 2881 O O A GLY B 1 139 ? 23.458 19.113 6.155 0.38 19.66 139 GLY B O 1
ATOM 2882 N N A LEU B 1 140 ? 24.927 17.685 7.083 0.38 18.66 140 LEU B N 1
ATOM 2883 C CA A LEU B 1 140 ? 25.779 18.789 7.526 0.38 18.25 140 LEU B CA 1
ATOM 2884 C C A LEU B 1 140 ? 26.246 19.580 6.286 0.38 18.29 140 LEU B C 1
ATOM 2885 O O A LEU B 1 140 ? 26.331 20.816 6.320 0.38 18.82 140 LEU B O 1
ATOM 2890 N N A LEU B 1 141 ? 26.544 18.883 5.194 0.38 18.51 141 LEU B N 1
ATOM 2891 C CA A LEU B 1 141 ? 26.982 19.594 3.981 0.38 21.12 141 LEU B CA 1
ATOM 2892 C C A LEU B 1 141 ? 25.881 20.557 3.522 0.38 21.60 141 LEU B C 1
ATOM 2893 O O A LEU B 1 141 ? 26.155 21.702 3.106 0.38 21.45 141 LEU B O 1
ATOM 2898 N N A ALA B 1 142 ? 24.636 20.109 3.639 0.38 21.52 142 ALA B N 1
ATOM 2899 C CA A ALA B 1 142 ? 23.471 20.896 3.225 0.38 21.73 142 ALA B CA 1
ATOM 2900 C C A ALA B 1 142 ? 22.975 21.947 4.217 0.38 22.14 142 ALA B C 1
ATOM 2901 O O A ALA B 1 142 ? 22.005 22.663 3.923 0.38 22.13 142 ALA B O 1
ATOM 2903 N N A GLY B 1 143 ? 23.611 22.033 5.390 0.38 21.16 143 GLY B N 1
ATOM 2904 C CA A GLY B 1 143 ? 23.200 23.016 6.383 0.38 21.58 143 GLY B CA 1
ATOM 2905 C C A GLY B 1 143 ? 21.920 22.646 7.096 0.38 22.16 143 GLY B C 1
ATOM 2906 O O A GLY B 1 143 ? 21.175 23.504 7.576 0.38 20.76 143 GLY B O 1
ATOM 2907 N N A SER B 1 144 ? 21.646 21.348 7.172 0.38 21.83 144 SER B N 1
ATOM 2908 C CA A SER B 1 144 ? 20.439 20.883 7.837 0.38 21.29 144 SER B CA 1
ATOM 2909 C C A SER B 1 144 ? 20.346 21.275 9.304 0.38 21.06 144 SER B C 1
ATOM 2910 O O A SER B 1 144 ? 21.364 21.382 9.997 0.38 21.85 144 SER B O 1
ATOM 2913 N N A ASN B 1 145 ? 19.122 21.489 9.776 0.38 20.92 145 ASN B N 1
ATOM 2914 C CA A ASN B 1 145 ? 18.923 21.766 11.187 0.38 20.57 145 ASN B CA 1
ATOM 2915 C C A ASN B 1 145 ? 18.839 20.365 11.840 0.38 20.67 145 ASN B C 1
ATOM 2916 O O A ASN B 1 145 ? 18.557 19.364 11.163 0.38 19.88 145 ASN B O 1
ATOM 2921 N N A ALA B 1 146 ? 19.111 20.282 13.134 0.38 21.80 146 ALA B N 1
ATOM 2922 C CA A ALA B 1 146 ? 19.110 18.977 13.817 0.38 20.62 146 ALA B CA 1
ATOM 2923 C C A ALA B 1 146 ? 17.859 18.122 13.586 0.38 20.42 146 ALA B C 1
ATOM 2924 O O A ALA B 1 146 ? 17.941 16.892 13.518 0.38 19.25 146 ALA B O 1
ATOM 2926 N N A THR B 1 147 ? 16.704 18.770 13.469 0.38 19.98 147 THR B N 1
ATOM 2927 C CA A THR B 1 147 ? 15.432 18.064 13.284 0.38 19.81 147 THR B CA 1
ATOM 2928 C C A THR B 1 147 ? 15.366 17.191 12.029 0.38 19.97 147 THR B C 1
ATOM 2929 O O A THR B 1 147 ? 14.963 16.025 12.094 0.38 19.76 147 THR B O 1
ATOM 2933 N N A LYS B 1 148 ? 15.755 17.738 10.886 0.38 18.94 148 LYS B N 1
ATOM 2934 C CA A LYS B 1 148 ? 15.718 16.947 9.655 0.38 18.28 148 LYS B CA 1
ATOM 2935 C C A LYS B 1 148 ? 16.837 15.906 9.665 0.38 17.81 148 LYS B C 1
ATOM 2936 O O A LYS B 1 148 ? 16.701 14.833 9.076 0.38 18.40 148 LYS B O 1
ATOM 2942 N N A LEU B 1 149 ? 17.945 16.227 10.325 0.38 16.83 149 LEU B N 1
ATOM 2943 C CA A LEU B 1 149 ? 19.065 15.283 10.415 0.38 17.11 149 LEU B CA 1
ATOM 2944 C C A LEU B 1 149 ? 18.601 14.085 11.256 0.38 16.83 149 LEU B C 1
ATOM 2945 O O A LEU B 1 149 ? 18.900 12.925 10.930 0.38 18.17 149 LEU B O 1
ATOM 2950 N N A PHE B 1 150 ? 17.853 14.372 12.321 0.38 15.53 150 PHE B N 1
ATOM 2951 C CA A PHE B 1 150 ? 17.325 13.333 13.202 0.38 16.98 150 PHE B CA 1
ATOM 2952 C C A PHE B 1 150 ? 16.309 12.510 12.408 0.38 16.77 150 PHE B C 1
ATOM 2953 O O A PHE B 1 150 ? 16.259 11.290 12.505 0.38 15.80 150 PHE B O 1
ATOM 2961 N N A THR B 1 151 ? 15.483 13.187 11.621 0.38 16.76 151 THR B N 1
ATOM 2962 C CA A THR B 1 151 ? 14.474 12.493 10.827 0.38 16.29 151 THR B CA 1
ATOM 2963 C C A THR B 1 151 ? 15.129 11.578 9.771 0.38 17.08 151 THR B C 1
ATOM 2964 O O A THR B 1 151 ? 14.749 10.400 9.624 0.38 17.08 151 THR B O 1
ATOM 2968 N N A ALA B 1 152 ? 16.095 12.102 9.016 0.38 16.09 152 ALA B N 1
ATOM 2969 C CA A ALA B 1 152 ? 16.775 11.291 7.997 0.38 15.52 152 ALA B CA 1
ATOM 2970 C C A ALA B 1 152 ? 17.512 10.070 8.571 0.38 16.46 152 ALA B C 1
ATOM 2971 O O A ALA B 1 152 ? 17.542 8.991 7.957 0.38 14.01 152 ALA B O 1
ATOM 2973 N N A ILE B 1 153 ? 18.123 10.238 9.743 0.38 15.59 153 ILE B N 1
ATOM 2974 C CA A ILE B 1 153 ? 18.868 9.115 10.313 0.38 15.33 153 ILE B CA 1
ATOM 2975 C C A ILE B 1 153 ? 18.008 8.065 10.996 0.38 14.81 153 ILE B C 1
ATOM 2976 O O A ILE B 1 153 ? 18.270 6.865 10.838 0.38 15.27 153 ILE B O 1
ATOM 2981 N N A THR B 1 154 ? 16.991 8.482 11.749 0.38 14.74 154 THR B N 1
ATOM 2982 C CA A THR B 1 154 ? 16.149 7.498 12.425 0.38 14.69 154 THR B CA 1
ATOM 2983 C C A THR B 1 154 ? 15.402 6.667 11.398 0.38 14.88 154 THR B C 1
ATOM 2984 O O A THR B 1 154 ? 15.452 5.433 11.434 0.38 13.71 154 THR B O 1
ATOM 2988 N N A PHE B 1 155 ? 14.730 7.324 10.449 0.38 13.92 155 PHE B N 1
ATOM 2989 C CA A PHE B 1 155 ? 14.020 6.542 9.459 0.38 14.27 155 PHE B CA 1
ATOM 2990 C C A PHE B 1 155 ? 14.962 5.691 8.624 0.38 14.28 155 PHE B C 1
ATOM 2991 O O A PHE B 1 155 ? 14.603 4.575 8.211 0.38 14.74 155 PHE B O 1
ATOM 2999 N N A ASP B 1 156 ? 16.168 6.190 8.377 0.38 15.14 156 ASP B N 1
ATOM 3000 C CA A ASP B 1 156 ? 17.151 5.415 7.621 0.38 14.73 156 ASP B CA 1
ATOM 3001 C C A ASP B 1 156 ? 17.438 4.131 8.407 0.38 16.30 156 ASP B C 1
ATOM 3002 O O A ASP B 1 156 ? 17.347 3.021 7.879 0.38 15.90 156 ASP B O 1
ATOM 3007 N N A ILE B 1 157 ? 17.814 4.281 9.677 0.38 15.16 157 ILE B N 1
ATOM 3008 C CA A ILE B 1 157 ? 18.105 3.098 10.480 0.38 15.05 157 ILE B CA 1
ATOM 3009 C C A ILE B 1 157 ? 16.924 2.125 10.497 0.38 15.37 157 ILE B C 1
ATOM 3010 O O A ILE B 1 157 ? 17.127 0.917 10.346 0.38 14.53 157 ILE B O 1
ATOM 3015 N N A ALA B 1 158 ? 15.701 2.639 10.625 0.38 15.49 158 ALA B N 1
ATOM 3016 C CA A ALA B 1 158 ? 14.502 1.787 10.648 0.38 16.55 158 ALA B CA 1
ATOM 3017 C C A ALA B 1 158 ? 14.409 1.027 9.318 0.38 16.62 158 ALA B C 1
ATOM 3018 O O A ALA B 1 158 ? 14.120 -0.170 9.287 0.38 17.14 158 ALA B O 1
ATOM 3020 N N A MET B 1 159 ? 14.636 1.735 8.215 0.38 15.84 159 MET B N 1
ATOM 3021 C CA A MET B 1 159 ? 14.609 1.095 6.890 0.38 16.55 159 MET B CA 1
ATOM 3022 C C A MET B 1 159 ? 15.586 -0.103 6.854 0.38 16.10 159 MET B C 1
ATOM 3023 O O A MET B 1 159 ? 15.231 -1.201 6.423 0.38 15.76 159 MET B O 1
ATOM 3028 N N A CYS B 1 160 ? 16.812 0.101 7.339 0.38 15.48 160 CYS B N 1
ATOM 3029 C CA A CYS B 1 160 ? 17.822 -0.960 7.329 0.38 15.15 160 CYS B CA 1
ATOM 3030 C C A CYS B 1 160 ? 17.510 -2.177 8.193 0.38 14.85 160 CYS B C 1
ATOM 3031 O O A CYS B 1 160 ? 17.843 -3.302 7.811 0.38 15.47 160 CYS B O 1
ATOM 3034 N N A VAL B 1 161 ? 16.914 -1.934 9.359 0.38 15.13 161 VAL B N 1
ATOM 3035 C CA A VAL B 1 161 ? 16.582 -2.992 10.310 0.38 15.12 161 VAL B CA 1
ATOM 3036 C C A VAL B 1 161 ? 15.366 -3.770 9.842 0.38 15.04 161 VAL B C 1
ATOM 3037 O O A VAL B 1 161 ? 15.262 -4.974 10.098 0.38 14.78 161 VAL B O 1
ATOM 3041 N N A THR B 1 162 ? 14.434 -3.098 9.161 0.38 15.62 162 THR B N 1
ATOM 3042 C CA A THR B 1 162 ? 13.267 -3.820 8.663 0.38 16.02 162 THR B CA 1
ATOM 3043 C C A THR B 1 162 ? 13.720 -4.658 7.469 0.38 15.75 162 THR B C 1
ATOM 3044 O O A THR B 1 162 ? 13.220 -5.761 7.262 0.38 17.05 162 THR B O 1
ATOM 3048 N N A GLY B 1 163 ? 14.702 -4.149 6.725 0.38 16.07 163 GLY B N 1
ATOM 3049 C CA A GLY B 1 163 ? 15.285 -4.884 5.608 0.38 16.27 163 GLY B CA 1
ATOM 3050 C C A GLY B 1 163 ? 15.953 -6.149 6.132 0.38 16.90 163 GLY B C 1
ATOM 3051 O O A GLY B 1 163 ? 15.810 -7.237 5.566 0.38 16.82 163 GLY B O 1
ATOM 3052 N N A LEU B 1 164 ? 16.691 -6.014 7.236 0.38 15.70 164 LEU B N 1
ATOM 3053 C CA A LEU B 1 164 ? 17.333 -7.161 7.826 0.38 15.42 164 LEU B CA 1
ATOM 3054 C C A LEU B 1 164 ? 16.243 -8.138 8.303 0.38 15.09 164 LEU B C 1
ATOM 3055 O O A LEU B 1 164 ? 16.338 -9.351 8.075 0.38 15.90 164 LEU B O 1
ATOM 3060 N N A ALA B 1 165 ? 15.201 -7.625 8.950 0.38 14.26 165 ALA B N 1
ATOM 3061 C CA A ALA B 1 165 ? 14.144 -8.502 9.420 0.38 14.79 165 ALA B CA 1
ATOM 3062 C C A ALA B 1 165 ? 13.530 -9.237 8.223 0.38 16.15 165 ALA B C 1
ATOM 3063 O O A ALA B 1 165 ? 13.323 -10.446 8.280 0.38 16.59 165 ALA B O 1
ATOM 3065 N N A ALA B 1 166 ? 13.253 -8.514 7.143 0.38 16.04 166 ALA B N 1
ATOM 3066 C CA A ALA B 1 166 ? 12.688 -9.144 5.938 0.38 16.78 166 ALA B CA 1
ATOM 3067 C C A ALA B 1 166 ? 13.581 -10.296 5.459 0.38 17.15 166 ALA B C 1
ATOM 3068 O O A ALA B 1 166 ? 13.097 -11.348 5.024 0.38 17.35 166 ALA B O 1
ATOM 3070 N N A ALA B 1 167 ? 14.888 -10.111 5.571 0.38 17.05 167 ALA B N 1
ATOM 3071 C CA A ALA B 1 167 ? 15.832 -11.116 5.116 0.38 17.23 167 ALA B CA 1
ATOM 3072 C C A ALA B 1 167 ? 15.937 -12.318 6.057 0.38 17.44 167 ALA B C 1
ATOM 3073 O O A ALA B 1 167 ? 16.197 -13.435 5.619 0.38 16.72 167 ALA B O 1
ATOM 3075 N N A LEU B 1 168 ? 15.711 -12.076 7.349 0.38 17.65 168 LEU B N 1
ATOM 3076 C CA A LEU B 1 168 ? 15.797 -13.113 8.379 0.38 17.99 168 LEU B CA 1
ATOM 3077 C C A LEU B 1 168 ? 14.472 -13.862 8.606 0.38 17.94 168 LEU B C 1
ATOM 3078 O O A LEU B 1 168 ? 14.433 -14.861 9.320 0.38 17.10 168 LEU B O 1
ATOM 3083 N N A THR B 1 169 ? 13.392 -13.399 7.982 0.38 17.47 169 THR B N 1
ATOM 3084 C CA A THR B 1 169 ? 12.114 -14.058 8.180 0.38 18.89 169 THR B CA 1
ATOM 3085 C C A THR B 1 169 ? 11.951 -15.293 7.279 0.38 19.37 169 THR B C 1
ATOM 3086 O O A THR B 1 169 ? 12.037 -15.211 6.051 0.38 21.03 169 THR B O 1
ATOM 3090 N N A THR B 1 170 ? 11.722 -16.437 7.911 0.38 19.77 170 THR B N 1
ATOM 3091 C CA A THR B 1 170 ? 11.546 -17.693 7.184 0.38 20.45 170 THR B CA 1
ATOM 3092 C C A THR B 1 170 ? 10.168 -18.297 7.418 0.38 20.35 170 THR B C 1
ATOM 3093 O O A THR B 1 170 ? 9.835 -19.310 6.791 0.38 20.65 170 THR B O 1
ATOM 3097 N N A SER B 1 171 ? 9.370 -17.679 8.296 0.38 19.40 171 SER B N 1
ATOM 3098 C CA A SER B 1 171 ? 8.042 -18.200 8.644 0.38 19.82 171 SER B CA 1
ATOM 3099 C C A SER B 1 171 ? 6.990 -18.249 7.528 0.38 20.55 171 SER B C 1
ATOM 3100 O O A SER B 1 171 ? 6.158 -19.157 7.516 0.38 20.15 171 SER B O 1
ATOM 3103 N N A SER B 1 172 ? 6.998 -17.259 6.641 0.38 22.32 172 SER B N 1
ATOM 3104 C CA A SER B 1 172 ? 6.072 -17.216 5.508 0.38 22.64 172 SER B CA 1
ATOM 3105 C C A SER B 1 172 ? 6.614 -16.258 4.461 0.38 23.01 172 SER B C 1
ATOM 3106 O O A SER B 1 172 ? 7.225 -15.234 4.774 0.38 21.83 172 SER B O 1
ATOM 3109 N N A HIS B 1 173 ? 6.402 -16.605 3.201 0.38 23.31 173 HIS B N 1
ATOM 3110 C CA A HIS B 1 173 ? 6.877 -15.783 2.101 0.38 24.14 173 HIS B CA 1
ATOM 3111 C C A HIS B 1 173 ? 6.241 -14.395 2.176 0.38 24.68 173 HIS B C 1
ATOM 3112 O O A HIS B 1 173 ? 6.896 -13.373 1.955 0.38 24.60 173 HIS B O 1
ATOM 3119 N N A LEU B 1 174 ? 4.952 -14.370 2.486 0.38 25.44 174 LEU B N 1
ATOM 3120 C CA A LEU B 1 174 ? 4.213 -13.120 2.579 0.38 26.21 174 LEU B CA 1
ATOM 3121 C C A LEU B 1 174 ? 4.883 -12.119 3.526 0.38 24.79 174 LEU B C 1
ATOM 3122 O O A LEU B 1 174 ? 5.326 -11.044 3.103 0.38 23.30 174 LEU B O 1
ATOM 3127 N N A MET B 1 175 ? 4.925 -12.476 4.810 0.38 22.79 175 MET B N 1
ATOM 3128 C CA A MET B 1 175 ? 5.505 -11.616 5.842 0.38 20.73 175 MET B CA 1
ATOM 3129 C C A MET B 1 175 ? 6.836 -11.005 5.410 0.38 21.24 175 MET B C 1
ATOM 3130 O O A MET B 1 175 ? 7.132 -9.869 5.779 0.38 20.39 175 MET B O 1
ATOM 3135 N N A ARG B 1 176 ? 7.640 -11.742 4.639 0.38 19.71 176 ARG B N 1
ATOM 3136 C CA A ARG B 1 176 ? 8.922 -11.213 4.152 0.38 20.64 176 ARG B CA 1
ATOM 3137 C C A ARG B 1 176 ? 8.723 -9.990 3.271 0.38 20.60 176 ARG B C 1
ATOM 3138 O O A ARG B 1 176 ? 9.337 -8.941 3.485 0.38 18.40 176 ARG B O 1
ATOM 3146 N N A TRP B 1 177 ? 7.872 -10.128 2.255 0.38 18.78 177 TRP B N 1
ATOM 3147 C CA A TRP B 1 177 ? 7.621 -9.014 1.362 0.38 20.22 177 TRP B CA 1
ATOM 3148 C C A TRP B 1 177 ? 6.954 -7.872 2.111 0.38 19.51 177 TRP B C 1
ATOM 3149 O O A TRP B 1 177 ? 7.051 -6.718 1.714 0.38 19.10 177 TRP B O 1
ATOM 3160 N N A PHE B 1 178 ? 6.253 -8.200 3.195 0.38 20.38 178 PHE B N 1
ATOM 3161 C CA A PHE B 1 178 ? 5.608 -7.169 4.010 0.38 20.44 178 PHE B CA 1
ATOM 3162 C C A PHE B 1 178 ? 6.722 -6.315 4.662 0.38 20.35 178 PHE B C 1
ATOM 3163 O O A PHE B 1 178 ? 6.754 -5.074 4.533 0.38 18.11 178 PHE B O 1
ATOM 3171 N N A TRP B 1 179 ? 7.645 -6.970 5.365 0.38 19.81 179 TRP B N 1
ATOM 3172 C CA A TRP B 1 179 ? 8.742 -6.204 5.984 0.38 19.18 179 TRP B CA 1
ATOM 3173 C C A TRP B 1 179 ? 9.358 -5.322 4.902 0.38 19.15 179 TRP B C 1
ATOM 3174 O O A TRP B 1 179 ? 9.777 -4.183 5.141 0.38 18.92 179 TRP B O 1
ATOM 3185 N N A TYR B 1 180 ? 9.425 -5.861 3.694 0.38 19.07 180 TYR B N 1
ATOM 3186 C CA A TYR B 1 180 ? 10.002 -5.122 2.588 0.38 19.99 180 TYR B CA 1
ATOM 3187 C C A TYR B 1 180 ? 9.237 -3.820 2.373 0.38 20.01 180 TYR B C 1
ATOM 3188 O O A TYR B 1 180 ? 9.842 -2.781 2.099 0.38 19.15 180 TYR B O 1
ATOM 3197 N N A ALA B 1 181 ? 7.912 -3.878 2.525 0.38 21.15 181 ALA B N 1
ATOM 3198 C CA A ALA B 1 181 ? 7.057 -2.712 2.339 0.38 21.96 181 ALA B CA 1
ATOM 3199 C C A ALA B 1 181 ? 7.205 -1.703 3.483 0.38 22.86 181 ALA B C 1
ATOM 3200 O O A ALA B 1 181 ? 7.221 -0.493 3.242 0.38 23.98 181 ALA B O 1
ATOM 3202 N N A ILE B 1 182 ? 7.294 -2.188 4.725 0.38 21.45 182 ILE B N 1
ATOM 3203 C CA A ILE B 1 182 ? 7.482 -1.277 5.858 0.38 20.67 182 ILE B CA 1
ATOM 3204 C C A ILE B 1 182 ? 8.808 -0.556 5.604 0.38 19.34 182 ILE B C 1
ATOM 3205 O O A ILE B 1 182 ? 8.913 0.651 5.772 0.38 20.10 182 ILE B O 1
ATOM 3210 N N A SER B 1 183 ? 9.806 -1.313 5.163 0.38 20.04 183 SER B N 1
ATOM 3211 C CA A SER B 1 183 ? 11.128 -0.779 4.868 0.38 20.69 183 SER B CA 1
ATOM 3212 C C A SER B 1 183 ? 11.087 0.230 3.719 0.38 22.57 183 SER B C 1
ATOM 3213 O O A SER B 1 183 ? 12.081 0.927 3.478 0.38 21.38 183 SER B O 1
ATOM 3216 N N A CYS B 1 184 ? 9.942 0.292 3.022 0.38 21.78 184 CYS B N 1
ATOM 3217 C CA A CYS B 1 184 ? 9.734 1.233 1.917 0.38 22.01 184 CYS B CA 1
ATOM 3218 C C A CYS B 1 184 ? 9.091 2.514 2.443 0.38 20.82 184 CYS B C 1
ATOM 3219 O O A CYS B 1 184 ? 9.473 3.617 2.057 0.38 20.90 184 CYS B O 1
ATOM 3222 N N A ALA B 1 185 ? 8.111 2.369 3.330 0.38 20.24 185 ALA B N 1
ATOM 3223 C CA A ALA B 1 185 ? 7.453 3.538 3.894 0.38 19.79 185 ALA B CA 1
ATOM 3224 C C A ALA B 1 185 ? 8.495 4.380 4.626 0.38 19.32 185 ALA B C 1
ATOM 3225 O O A ALA B 1 185 ? 8.419 5.614 4.618 0.38 18.26 185 ALA B O 1
ATOM 3227 N N A CYS B 1 186 ? 9.460 3.709 5.264 0.38 19.74 186 CYS B N 1
ATOM 3228 C CA A CYS B 1 186 ? 10.544 4.404 5.975 0.38 18.86 186 CYS B CA 1
ATOM 3229 C C A CYS B 1 186 ? 11.465 5.058 4.946 0.38 18.56 186 CYS B C 1
ATOM 3230 O O A CYS B 1 186 ? 11.837 6.221 5.082 0.38 20.10 186 CYS B O 1
ATOM 3233 N N A PHE B 1 187 ? 11.831 4.304 3.912 0.38 18.90 187 PHE B N 1
ATOM 3234 C CA A PHE B 1 187 ? 12.716 4.791 2.853 0.38 19.44 187 PHE B CA 1
ATOM 3235 C C A PHE B 1 187 ? 12.112 6.038 2.171 0.38 20.65 187 PHE B C 1
ATOM 3236 O O A PHE B 1 187 ? 12.820 6.991 1.833 0.38 19.88 187 PHE B O 1
ATOM 3244 N N A ILE B 1 188 ? 10.795 6.034 2.003 0.38 21.25 188 ILE B N 1
ATOM 3245 C CA A ILE B 1 188 ? 10.116 7.170 1.391 0.38 22.58 188 ILE B CA 1
ATOM 3246 C C A ILE B 1 188 ? 10.313 8.446 2.206 0.38 21.89 188 ILE B C 1
ATOM 3247 O O A ILE B 1 188 ? 10.432 9.539 1.640 0.38 21.88 188 ILE B O 1
ATOM 3252 N N A VAL B 1 189 ? 10.344 8.322 3.533 0.38 21.34 189 VAL B N 1
ATOM 3253 C CA A VAL B 1 189 ? 10.566 9.497 4.379 0.38 19.96 189 VAL B CA 1
ATOM 3254 C C A VAL B 1 189 ? 11.953 10.052 4.117 0.38 19.21 189 VAL B C 1
ATOM 3255 O O A VAL B 1 189 ? 12.142 11.267 4.029 0.38 18.99 189 VAL B O 1
ATOM 3259 N N A VAL B 1 190 ? 12.932 9.157 4.012 0.38 17.85 190 VAL B N 1
ATOM 3260 C CA A VAL B 1 190 ? 14.300 9.578 3.772 0.38 17.83 190 VAL B CA 1
ATOM 3261 C C A VAL B 1 190 ? 14.397 10.272 2.419 0.38 19.04 190 VAL B C 1
ATOM 3262 O O A VAL B 1 190 ? 15.016 11.333 2.294 0.38 20.04 190 VAL B O 1
ATOM 3266 N N A LEU B 1 191 ? 13.788 9.668 1.403 0.38 20.15 191 LEU B N 1
ATOM 3267 C CA A LEU B 1 191 ? 13.802 10.257 0.059 0.38 20.59 191 LEU B CA 1
ATOM 3268 C C A LEU B 1 191 ? 13.219 11.663 0.062 0.38 20.25 191 LEU B C 1
ATOM 3269 O O A LEU B 1 191 ? 13.728 12.551 -0.614 0.38 22.19 191 LEU B O 1
ATOM 3274 N N A TYR B 1 192 ? 12.144 11.887 0.808 0.38 21.23 192 TYR B N 1
ATOM 3275 C CA A TYR B 1 192 ? 11.593 13.236 0.827 0.38 22.20 192 TYR B CA 1
ATOM 3276 C C A TYR B 1 192 ? 12.609 14.234 1.373 0.38 21.39 192 TYR B C 1
ATOM 3277 O O A TYR B 1 192 ? 12.706 15.375 0.907 0.38 22.41 192 TYR B O 1
ATOM 3286 N N A ILE B 1 193 ? 13.375 13.814 2.374 0.38 21.24 193 ILE B N 1
ATOM 3287 C CA A ILE B 1 193 ? 14.384 14.711 2.947 0.38 19.95 193 ILE B CA 1
ATOM 3288 C C A ILE B 1 193 ? 15.525 15.013 1.985 0.38 19.58 193 ILE B C 1
ATOM 3289 O O A ILE B 1 193 ? 15.915 16.173 1.822 0.38 18.60 193 ILE B O 1
ATOM 3294 N N A LEU B 1 194 ? 16.071 13.985 1.337 0.38 20.98 194 LEU B N 1
ATOM 3295 C CA A LEU B 1 194 ? 17.166 14.189 0.397 0.38 21.93 194 LEU B CA 1
ATOM 3296 C C A LEU B 1 194 ? 16.768 15.098 -0.779 0.38 23.34 194 LEU B C 1
ATOM 3297 O O A LEU B 1 194 ? 17.178 16.259 -0.873 0.38 22.60 194 LEU B O 1
ATOM 3302 N N A LEU B 1 195 ? 15.985 14.514 -1.679 0.38 25.59 195 LEU B N 1
ATOM 3303 C CA A LEU B 1 195 ? 15.498 15.172 -2.891 0.38 26.04 195 LEU B CA 1
ATOM 3304 C C A LEU B 1 195 ? 14.990 16.594 -2.656 0.38 26.85 195 LEU B C 1
ATOM 3305 O O A LEU B 1 195 ? 15.470 17.551 -3.277 0.38 28.73 195 LEU B O 1
ATOM 3310 N N A VAL B 1 196 ? 14.025 16.721 -1.753 0.38 26.23 196 VAL B N 1
ATOM 3311 C CA A VAL B 1 196 ? 13.413 17.998 -1.451 0.38 26.80 196 VAL B CA 1
ATOM 3312 C C A VAL B 1 196 ? 14.091 18.921 -0.436 0.38 28.43 196 VAL B C 1
ATOM 3313 O O A VAL B 1 196 ? 14.838 19.837 -0.807 0.38 28.77 196 VAL B O 1
ATOM 3317 N N A GLU B 1 197 ? 13.832 18.663 0.845 0.38 28.58 197 GLU B N 1
ATOM 3318 C CA A GLU B 1 197 ? 14.327 19.500 1.923 0.38 28.09 197 GLU B CA 1
ATOM 3319 C C A GLU B 1 197 ? 15.799 19.884 1.953 0.38 26.08 197 GLU B C 1
ATOM 3320 O O A GLU B 1 197 ? 16.113 21.067 2.078 0.38 25.26 197 GLU B O 1
ATOM 3326 N N A TRP B 1 198 ? 16.709 18.922 1.845 0.38 24.25 198 TRP B N 1
ATOM 3327 C CA A TRP B 1 198 ? 18.113 19.290 1.887 0.38 24.62 198 TRP B CA 1
ATOM 3328 C C A TRP B 1 198 ? 18.557 20.033 0.628 0.38 25.19 198 TRP B C 1
ATOM 3329 O O A TRP B 1 198 ? 19.497 20.823 0.668 0.38 24.13 198 TRP B O 1
ATOM 3340 N N A ALA B 1 199 ? 17.877 19.776 -0.485 0.38 25.89 199 ALA B N 1
ATOM 3341 C CA A ALA B 1 199 ? 18.191 20.480 -1.725 0.38 27.01 199 ALA B CA 1
ATOM 3342 C C A ALA B 1 199 ? 17.902 21.964 -1.455 0.38 27.33 199 ALA B C 1
ATOM 3343 O O A ALA B 1 199 ? 18.671 22.839 -1.858 0.38 29.03 199 ALA B O 1
ATOM 3345 N N A GLN B 1 200 ? 16.807 22.244 -0.754 0.38 27.30 200 GLN B N 1
ATOM 3346 C CA A GLN B 1 200 ? 16.459 23.630 -0.421 0.38 27.72 200 GLN B CA 1
ATOM 3347 C C A GLN B 1 200 ? 17.438 24.197 0.606 0.38 27.17 200 GLN B C 1
ATOM 3348 O O A GLN B 1 200 ? 17.894 25.331 0.491 0.38 25.34 200 GLN B O 1
ATOM 3354 N N A ASP B 1 201 ? 17.767 23.397 1.617 0.38 25.14 201 ASP B N 1
ATOM 3355 C CA A ASP B 1 201 ? 18.691 23.847 2.648 0.38 23.57 201 ASP B CA 1
ATOM 3356 C C A ASP B 1 201 ? 20.079 24.163 2.096 0.38 21.59 201 ASP B C 1
ATOM 3357 O O A ASP B 1 201 ? 20.696 25.148 2.505 0.38 20.80 201 ASP B O 1
ATOM 3362 N N A ALA B 1 202 ? 20.560 23.344 1.166 0.38 21.87 202 ALA B N 1
ATOM 3363 C CA A ALA B 1 202 ? 21.885 23.520 0.574 0.38 22.68 202 ALA B CA 1
ATOM 3364 C C A ALA B 1 202 ? 22.075 24.856 -0.147 0.38 25.47 202 ALA B C 1
ATOM 3365 O O A ALA B 1 202 ? 23.008 25.606 0.159 0.38 24.14 202 ALA B O 1
ATOM 3367 N N A LYS B 1 203 ? 21.198 25.152 -1.100 0.38 26.67 203 LYS B N 1
ATOM 3368 C CA A LYS B 1 203 ? 21.305 26.416 -1.848 0.38 29.40 203 LYS B CA 1
ATOM 3369 C C A LYS B 1 203 ? 22.000 27.489 -0.996 0.38 30.09 203 LYS B C 1
ATOM 3370 O O A LYS B 1 203 ? 23.064 28.001 -1.368 0.38 30.52 203 LYS B O 1
ATOM 3376 N N A ALA B 1 204 ? 21.426 27.784 0.172 0.38 31.40 204 ALA B N 1
ATOM 3377 C CA A ALA B 1 204 ? 21.972 28.791 1.093 0.38 31.54 204 ALA B CA 1
ATOM 3378 C C A ALA B 1 204 ? 23.323 28.461 1.736 0.38 32.61 204 ALA B C 1
ATOM 3379 O O A ALA B 1 204 ? 24.126 29.356 2.004 0.38 32.35 204 ALA B O 1
ATOM 3381 N N A ALA B 1 205 ? 23.567 27.185 2.014 0.38 31.78 205 ALA B N 1
ATOM 3382 C CA A ALA B 1 205 ? 24.820 26.779 2.633 0.38 30.60 205 ALA B CA 1
ATOM 3383 C C A ALA B 1 205 ? 25.984 26.965 1.668 0.38 29.95 205 ALA B C 1
ATOM 3384 O O A ALA B 1 205 ? 27.144 26.771 2.032 0.38 30.62 205 ALA B O 1
ATOM 3386 N N A GLY B 1 206 ? 25.674 27.337 0.431 0.38 29.50 206 GLY B N 1
ATOM 3387 C CA A GLY B 1 206 ? 26.717 27.533 -0.558 0.38 26.78 206 GLY B CA 1
ATOM 3388 C C A GLY B 1 206 ? 27.239 26.220 -1.109 0.38 26.75 206 GLY B C 1
ATOM 3389 O O A GLY B 1 206 ? 28.304 26.173 -1.741 0.38 25.19 206 GLY B O 1
ATOM 3390 N N A THR B 1 207 ? 26.482 25.151 -0.855 0.38 25.44 207 THR B N 1
ATOM 3391 C CA A THR B 1 207 ? 26.827 23.814 -1.306 0.38 24.66 207 THR B CA 1
ATOM 3392 C C A THR B 1 207 ? 25.739 23.262 -2.223 0.38 25.67 207 THR B C 1
ATOM 3393 O O A THR B 1 207 ? 25.669 22.046 -2.447 0.38 26.42 207 THR B O 1
ATOM 3397 N N A ALA B 1 208 ? 24.888 24.137 -2.761 0.38 25.65 208 ALA B N 1
ATOM 3398 C CA A ALA B 1 208 ? 23.811 23.667 -3.628 0.38 25.15 208 ALA B CA 1
ATOM 3399 C C A ALA B 1 208 ? 24.352 22.827 -4.771 0.38 24.98 208 ALA B C 1
ATOM 3400 O O A ALA B 1 208 ? 23.764 21.799 -5.119 0.38 23.79 208 ALA B O 1
ATOM 3402 N N A ASP B 1 209 ? 25.466 23.262 -5.357 0.38 26.57 209 ASP B N 1
ATOM 3403 C CA A ASP B 1 209 ? 26.051 22.545 -6.489 0.38 26.78 209 ASP B CA 1
ATOM 3404 C C A ASP B 1 209 ? 26.579 21.161 -6.126 0.38 27.34 209 ASP B C 1
ATOM 3405 O O A ASP B 1 209 ? 26.160 20.171 -6.721 0.38 25.63 209 ASP B O 1
ATOM 3410 N N A ILE B 1 210 ? 27.498 21.066 -5.162 0.38 26.47 210 ILE B N 1
ATOM 3411 C CA A ILE B 1 210 ? 27.993 19.746 -4.805 0.38 25.65 210 ILE B CA 1
ATOM 3412 C C A ILE B 1 210 ? 26.838 18.908 -4.238 0.38 24.56 210 ILE B C 1
ATOM 3413 O O A ILE B 1 210 ? 26.783 17.704 -4.457 0.38 25.08 210 ILE B O 1
ATOM 3418 N N A PHE B 1 211 ? 25.892 19.534 -3.542 0.38 25.18 211 PHE B N 1
ATOM 3419 C CA A PHE B 1 211 ? 24.786 18.744 -2.987 0.38 24.78 211 PHE B CA 1
ATOM 3420 C C A PHE B 1 211 ? 23.934 18.075 -4.070 0.38 25.42 211 PHE B C 1
ATOM 3421 O O A PHE B 1 211 ? 23.305 17.043 -3.831 0.38 22.77 211 PHE B O 1
ATOM 3429 N N A SER B 1 212 ? 23.908 18.656 -5.267 0.38 25.56 212 SER B N 1
ATOM 3430 C CA A SER B 1 212 ? 23.126 18.057 -6.348 0.38 25.78 212 SER B CA 1
ATOM 3431 C C A SER B 1 212 ? 23.801 16.810 -6.890 0.38 24.25 212 SER B C 1
ATOM 3432 O O A SER B 1 212 ? 23.139 15.805 -7.177 0.38 25.62 212 SER B O 1
ATOM 3435 N N A THR B 1 213 ? 25.120 16.871 -7.026 0.38 24.46 213 THR B N 1
ATOM 3436 C CA A THR B 1 213 ? 25.880 15.750 -7.550 0.38 25.22 213 THR B CA 1
ATOM 3437 C C A THR B 1 213 ? 25.898 14.555 -6.600 0.38 25.44 213 THR B C 1
ATOM 3438 O O A THR B 1 213 ? 25.761 13.408 -7.031 0.38 25.19 213 THR B O 1
ATOM 3442 N N A LEU B 1 214 ? 26.086 14.823 -5.311 0.38 24.47 214 LEU B N 1
ATOM 3443 C CA A LEU B 1 214 ? 26.127 13.730 -4.344 0.38 24.57 214 LEU B CA 1
ATOM 3444 C C A LEU B 1 214 ? 24.728 13.178 -4.089 0.38 24.39 214 LEU B C 1
ATOM 3445 O O A LEU B 1 214 ? 24.567 11.986 -3.842 0.38 25.50 214 LEU B O 1
ATOM 3450 N N A LYS B 1 215 ? 23.722 14.049 -4.151 0.38 24.94 215 LYS B N 1
ATOM 3451 C CA A LYS B 1 215 ? 22.328 13.653 -3.965 0.38 25.36 215 LYS B CA 1
ATOM 3452 C C A LYS B 1 215 ? 21.887 12.770 -5.126 0.38 25.24 215 LYS B C 1
ATOM 3453 O O A LYS B 1 215 ? 21.163 11.792 -4.925 0.38 22.96 215 LYS B O 1
ATOM 3459 N N A LEU B 1 216 ? 22.308 13.131 -6.341 0.38 24.55 216 LEU B N 1
ATOM 3460 C CA A LEU B 1 216 ? 21.955 12.372 -7.548 0.38 25.07 216 LEU B CA 1
ATOM 3461 C C A LEU B 1 216 ? 22.528 10.958 -7.448 0.38 24.60 216 LEU B C 1
ATOM 3462 O O A LEU B 1 216 ? 21.810 9.964 -7.603 0.38 24.20 216 LEU B O 1
ATOM 3467 N N A LEU B 1 217 ? 23.829 10.880 -7.192 0.38 23.37 217 LEU B N 1
ATOM 3468 C CA A LEU B 1 217 ? 24.497 9.598 -7.048 0.38 24.06 217 LEU B CA 1
ATOM 3469 C C A LEU B 1 217 ? 23.782 8.824 -5.927 0.38 23.92 217 LEU B C 1
ATOM 3470 O O A LEU B 1 217 ? 23.403 7.668 -6.106 0.38 22.94 217 LEU B O 1
ATOM 3475 N N A THR B 1 218 ? 23.561 9.482 -4.791 0.38 23.23 218 THR B N 1
ATOM 3476 C CA A THR B 1 218 ? 22.907 8.825 -3.654 0.38 22.39 218 THR B CA 1
ATOM 3477 C C A THR B 1 218 ? 21.501 8.304 -3.941 0.38 22.08 218 THR B C 1
ATOM 3478 O O A THR B 1 218 ? 21.195 7.134 -3.667 0.38 21.63 218 THR B O 1
ATOM 3482 N N A VAL B 1 219 ? 20.625 9.152 -4.474 0.38 22.19 219 VAL B N 1
ATOM 3483 C CA A VAL B 1 219 ? 19.267 8.695 -4.751 0.38 22.28 219 VAL B CA 1
ATOM 3484 C C A VAL B 1 219 ? 19.284 7.547 -5.748 0.38 23.03 219 VAL B C 1
ATOM 3485 O O A VAL B 1 219 ? 18.608 6.541 -5.541 0.38 22.61 219 VAL B O 1
ATOM 3489 N N A VAL B 1 220 ? 20.070 7.689 -6.816 0.38 23.47 220 VAL B N 1
ATOM 3490 C CA A VAL B 1 220 ? 20.165 6.642 -7.838 0.38 23.65 220 VAL B CA 1
ATOM 3491 C C A VAL B 1 220 ? 20.671 5.308 -7.278 0.38 23.71 220 VAL B C 1
ATOM 3492 O O A VAL B 1 220 ? 20.001 4.269 -7.413 0.38 23.41 220 VAL B O 1
ATOM 3496 N N A MET B 1 221 ? 21.853 5.320 -6.669 0.38 22.31 221 MET B N 1
ATOM 3497 C CA A MET B 1 221 ? 22.398 4.079 -6.100 0.38 21.54 221 MET B CA 1
ATOM 3498 C C A MET B 1 221 ? 21.495 3.501 -5.003 0.38 20.85 221 MET B C 1
ATOM 3499 O O A MET B 1 221 ? 21.211 2.302 -4.984 0.38 20.57 221 MET B O 1
ATOM 3504 N N A TRP B 1 222 ? 21.025 4.347 -4.091 0.38 20.76 222 TRP B N 1
ATOM 3505 C CA A TRP B 1 222 ? 20.181 3.843 -3.012 0.38 19.63 222 TRP B CA 1
ATOM 3506 C C A TRP B 1 222 ? 18.908 3.170 -3.526 0.38 20.57 222 TRP B C 1
ATOM 3507 O O A TRP B 1 222 ? 18.519 2.122 -3.022 0.38 18.01 222 TRP B O 1
ATOM 3518 N N A LEU B 1 223 ? 18.259 3.768 -4.530 0.38 19.84 223 LEU B N 1
ATOM 3519 C CA A LEU B 1 223 ? 17.038 3.183 -5.095 0.38 19.93 223 LEU B CA 1
ATOM 3520 C C A LEU B 1 223 ? 17.241 1.732 -5.532 0.38 18.95 223 LEU B C 1
ATOM 3521 O O A LEU B 1 223 ? 16.333 0.892 -5.437 0.38 19.53 223 LEU B O 1
ATOM 3526 N N A GLY B 1 224 ? 18.435 1.431 -6.014 0.38 17.74 224 GLY B N 1
ATOM 3527 C CA A GLY B 1 224 ? 18.701 0.080 -6.457 0.38 17.52 224 GLY B CA 1
ATOM 3528 C C A GLY B 1 224 ? 18.619 -1.002 -5.395 0.38 17.66 224 GLY B C 1
ATOM 3529 O O A GLY B 1 224 ? 18.253 -2.141 -5.683 0.38 18.87 224 GLY B O 1
ATOM 3530 N N A TYR B 1 225 ? 18.944 -0.676 -4.151 0.38 18.92 225 TYR B N 1
ATOM 3531 C CA A TYR B 1 225 ? 18.911 -1.738 -3.145 0.38 18.21 225 TYR B CA 1
ATOM 3532 C C A TYR B 1 225 ? 17.577 -2.480 -3.035 0.38 18.97 225 TYR B C 1
ATOM 3533 O O A TYR B 1 225 ? 17.554 -3.715 -2.966 0.38 19.98 225 TYR B O 1
ATOM 3542 N N A PRO B 1 226 ? 16.448 -1.752 -2.986 0.38 19.85 226 PRO B N 1
ATOM 3543 C CA A PRO B 1 226 ? 15.190 -2.502 -2.895 0.38 20.07 226 PRO B CA 1
ATOM 3544 C C A PRO B 1 226 ? 14.878 -3.267 -4.197 0.38 20.89 226 PRO B C 1
ATOM 3545 O O A PRO B 1 226 ? 14.162 -4.275 -4.172 0.38 20.24 226 PRO B O 1
ATOM 3549 N N A ILE B 1 227 ? 15.418 -2.795 -5.318 0.38 20.39 227 ILE B N 1
ATOM 3550 C CA A ILE B 1 227 ? 15.217 -3.476 -6.608 0.38 21.07 227 ILE B CA 1
ATOM 3551 C C A ILE B 1 227 ? 16.081 -4.747 -6.633 0.38 20.85 227 ILE B C 1
ATOM 3552 O O A ILE B 1 227 ? 15.618 -5.821 -7.037 0.38 23.19 227 ILE B O 1
ATOM 3557 N N A VAL B 1 228 ? 17.330 -4.645 -6.183 0.38 21.53 228 VAL B N 1
ATOM 3558 C CA A VAL B 1 228 ? 18.189 -5.831 -6.138 0.38 19.88 228 VAL B CA 1
ATOM 3559 C C A VAL B 1 228 ? 17.599 -6.833 -5.141 0.38 19.56 228 VAL B C 1
ATOM 3560 O O A VAL B 1 228 ? 17.556 -8.039 -5.397 0.38 20.84 228 VAL B O 1
ATOM 3564 N N A TRP B 1 229 ? 17.140 -6.336 -3.996 0.38 20.59 229 TRP B N 1
ATOM 3565 C CA A TRP B 1 229 ? 16.559 -7.220 -2.985 0.38 19.60 229 TRP B CA 1
ATOM 3566 C C A 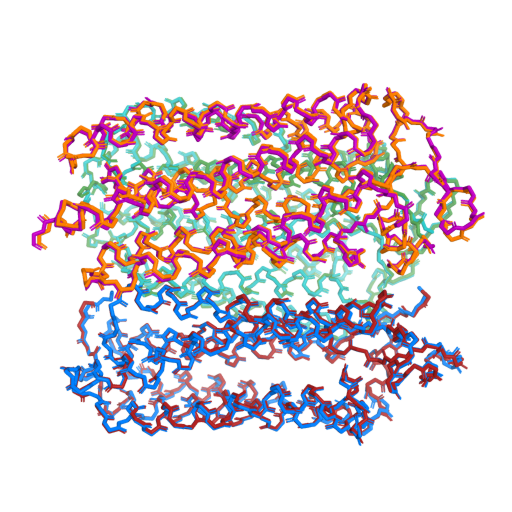TRP B 1 229 ? 15.408 -8.026 -3.614 0.38 21.13 229 TRP B C 1
ATOM 3567 O O A TRP B 1 229 ? 15.309 -9.246 -3.441 0.38 20.27 229 TRP B O 1
ATOM 3578 N N A ALA B 1 230 ? 14.543 -7.325 -4.336 0.38 19.77 230 ALA B N 1
ATOM 3579 C CA A ALA B 1 230 ? 13.387 -7.941 -4.984 0.38 21.52 230 ALA B CA 1
ATOM 3580 C C A ALA B 1 230 ? 13.766 -8.965 -6.052 0.38 21.73 230 ALA B C 1
ATOM 3581 O O A ALA B 1 230 ? 13.113 -10.003 -6.177 0.38 22.72 230 ALA B O 1
ATOM 3583 N N A LEU B 1 231 ? 14.820 -8.679 -6.806 0.38 22.84 231 LEU B N 1
ATOM 3584 C CA A LEU B 1 231 ? 15.278 -9.572 -7.877 0.38 23.86 231 LEU B CA 1
ATOM 3585 C C A LEU B 1 231 ? 16.257 -10.665 -7.450 0.38 24.04 231 LEU B C 1
ATOM 3586 O O A LEU B 1 231 ? 16.313 -11.734 -8.067 0.38 24.40 231 LEU B O 1
ATOM 3591 N N A GLY B 1 232 ? 17.043 -10.392 -6.407 0.38 23.25 232 GLY B N 1
ATOM 3592 C CA A GLY B 1 232 ? 18.022 -11.360 -5.942 0.38 20.33 232 GLY B CA 1
ATOM 3593 C C A GLY B 1 232 ? 17.457 -12.507 -5.129 0.38 20.78 232 GLY B C 1
ATOM 3594 O O A GLY B 1 232 ? 16.244 -12.604 -4.973 0.38 19.49 232 GLY B O 1
ATOM 3595 N N A VAL B 1 233 ? 18.337 -13.349 -4.571 0.38 19.38 233 VAL B N 1
ATOM 3596 C CA A VAL B 1 233 ? 17.904 -14.514 -3.796 0.38 19.51 233 VAL B CA 1
ATOM 3597 C C A VAL B 1 233 ? 16.980 -14.273 -2.623 0.38 19.37 233 VAL B C 1
ATOM 3598 O O A VAL B 1 233 ? 16.308 -15.195 -2.189 0.38 19.23 233 VAL B O 1
ATOM 3602 N N A GLU B 1 234 ? 16.980 -13.059 -2.084 0.38 20.26 234 GLU B N 1
ATOM 3603 C CA A GLU B 1 234 ? 16.104 -12.718 -0.975 0.38 20.81 234 GLU B CA 1
ATOM 3604 C C A GLU B 1 234 ? 14.716 -12.463 -1.543 0.38 22.47 234 GLU B C 1
ATOM 3605 O O A GLU B 1 234 ? 13.706 -12.594 -0.842 0.38 20.46 234 GLU B O 1
ATOM 3611 N N A GLY B 1 235 ? 14.692 -12.107 -2.830 0.38 23.67 235 GLY B N 1
ATOM 3612 C CA A GLY B 1 235 ? 13.444 -11.828 -3.511 0.38 23.58 235 GLY B CA 1
ATOM 3613 C C A GLY B 1 235 ? 13.039 -12.996 -4.395 0.38 24.70 235 GLY B C 1
ATOM 3614 O O A GLY B 1 235 ? 12.969 -14.135 -3.928 0.38 23.23 235 GLY B O 1
ATOM 3615 N N A VAL B 1 236 ? 12.789 -12.727 -5.674 0.38 25.04 236 VAL B N 1
ATOM 3616 C CA A VAL B 1 236 ? 12.352 -13.785 -6.582 0.38 27.07 236 VAL B CA 1
ATOM 3617 C C A VAL B 1 236 ? 13.469 -14.681 -7.104 0.38 28.85 236 VAL B C 1
ATOM 3618 O O A VAL B 1 236 ? 13.235 -15.589 -7.910 0.38 28.51 236 VAL B O 1
ATOM 3622 N N A ALA B 1 237 ? 14.690 -14.417 -6.658 0.38 27.59 237 ALA B N 1
ATOM 3623 C CA A ALA B 1 237 ? 15.828 -15.251 -7.010 0.38 28.49 237 ALA B CA 1
ATOM 3624 C C A ALA B 1 237 ? 16.235 -15.431 -8.482 0.38 29.07 237 ALA B C 1
ATOM 3625 O O A ALA B 1 237 ? 16.739 -16.496 -8.860 0.38 29.34 237 ALA B O 1
ATOM 3627 N N A VAL B 1 238 ? 16.038 -14.417 -9.313 0.38 29.03 238 VAL B N 1
ATOM 3628 C CA A VAL B 1 238 ? 16.489 -14.545 -10.696 0.38 30.40 238 VAL B CA 1
ATOM 3629 C C A VAL B 1 238 ? 18.011 -14.493 -10.576 0.38 30.13 238 VAL B C 1
ATOM 3630 O O A VAL B 1 238 ? 18.742 -15.123 -11.341 0.38 27.50 238 VAL B O 1
ATOM 3634 N N A LEU B 1 239 ? 18.483 -13.742 -9.576 0.38 29.79 239 LEU B N 1
ATOM 3635 C CA A LEU B 1 239 ? 19.912 -13.616 -9.301 0.38 29.19 239 LEU B CA 1
ATOM 3636 C C A LEU B 1 239 ? 20.228 -14.622 -8.199 0.38 28.77 239 LEU B C 1
ATOM 3637 O O A LEU B 1 239 ? 19.677 -14.522 -7.107 0.38 28.08 239 LEU B O 1
ATOM 3642 N N A PRO B 1 240 ? 21.094 -15.613 -8.473 0.38 27.31 240 PRO B N 1
ATOM 3643 C CA A PRO B 1 240 ? 21.424 -16.597 -7.434 0.38 27.62 240 PRO B CA 1
ATOM 3644 C C A PRO B 1 240 ? 22.209 -15.893 -6.327 0.38 26.77 240 PRO B C 1
ATOM 3645 O O A PRO B 1 240 ? 22.300 -14.664 -6.320 0.38 26.44 240 PRO B O 1
ATOM 3649 N N A VAL B 1 241 ? 22.791 -16.664 -5.413 0.38 26.55 241 VAL B N 1
ATOM 3650 C CA A VAL B 1 241 ? 23.566 -16.079 -4.316 0.38 26.77 241 VAL B CA 1
ATOM 3651 C C A VAL B 1 241 ? 24.742 -15.203 -4.782 0.38 25.76 241 VAL B C 1
ATOM 3652 O O A VAL B 1 241 ? 24.855 -14.030 -4.384 0.38 25.57 241 VAL B O 1
ATOM 3656 N N A GLY B 1 242 ? 25.609 -15.764 -5.621 0.38 24.58 242 GLY B N 1
ATOM 3657 C CA A GLY B 1 242 ? 26.768 -15.041 -6.112 0.38 22.85 242 GLY B CA 1
ATOM 3658 C C A GLY B 1 242 ? 26.486 -13.750 -6.859 0.38 24.30 242 GLY B C 1
ATOM 3659 O O A GLY B 1 242 ? 27.234 -12.773 -6.724 0.38 22.39 242 GLY B O 1
ATOM 3660 N N A TYR B 1 243 ? 25.429 -13.734 -7.671 0.38 24.49 243 TYR B N 1
ATOM 3661 C CA A TYR B 1 243 ? 25.087 -12.522 -8.414 0.38 25.33 243 TYR B CA 1
ATOM 3662 C C A TYR B 1 243 ? 24.358 -11.551 -7.489 0.38 23.34 243 TYR B C 1
ATOM 3663 O O A TYR B 1 243 ? 24.429 -10.334 -7.654 0.38 21.26 243 TYR B O 1
ATOM 3672 N N A THR B 1 244 ? 23.609 -12.099 -6.545 0.38 22.61 244 THR B N 1
ATOM 3673 C CA A THR B 1 244 ? 22.915 -11.265 -5.594 0.38 22.15 244 THR B CA 1
ATOM 3674 C C A THR B 1 244 ? 24.010 -10.539 -4.810 0.38 21.31 244 THR B C 1
ATOM 3675 O O A THR B 1 244 ? 23.969 -9.323 -4.652 0.38 20.13 244 THR B O 1
ATOM 3679 N N A SER B 1 245 ? 25.015 -11.282 -4.369 0.38 21.28 245 SER B N 1
ATOM 3680 C CA A SER B 1 245 ? 26.107 -10.666 -3.623 0.38 20.89 245 SER B CA 1
ATOM 3681 C C A SER B 1 245 ? 26.725 -9.538 -4.457 0.38 20.92 245 SER B C 1
ATOM 3682 O O A SER B 1 245 ? 26.790 -8.395 -3.999 0.38 17.80 245 SER B O 1
ATOM 3685 N N A TRP B 1 246 ? 27.138 -9.840 -5.693 0.38 20.65 246 TRP B N 1
ATOM 3686 C CA A TRP B 1 246 ? 27.761 -8.811 -6.534 0.38 19.73 246 TRP B CA 1
ATOM 3687 C C A TRP B 1 246 ? 26.848 -7.626 -6.843 0.38 19.98 246 TRP B C 1
ATOM 3688 O O A TRP B 1 246 ? 27.312 -6.481 -6.941 0.38 21.66 246 TRP B O 1
ATOM 3699 N N A ALA B 1 247 ? 25.552 -7.875 -6.980 0.38 18.43 247 ALA B N 1
ATOM 3700 C CA A ALA B 1 247 ? 24.629 -6.783 -7.251 0.38 19.23 247 ALA B CA 1
ATOM 3701 C C A ALA B 1 247 ? 24.680 -5.799 -6.063 0.38 19.56 247 ALA B C 1
ATOM 3702 O O A ALA B 1 247 ? 24.802 -4.599 -6.244 0.38 16.70 247 ALA B O 1
ATOM 3704 N N A TYR B 1 248 ? 24.617 -6.320 -4.843 0.38 17.26 248 TYR B N 1
ATOM 3705 C CA A TYR B 1 248 ? 24.675 -5.426 -3.685 0.38 18.51 248 TYR B CA 1
ATOM 3706 C C A TYR B 1 248 ? 26.064 -4.842 -3.488 0.38 17.90 248 TYR B C 1
ATOM 3707 O O A TYR B 1 248 ? 26.197 -3.702 -3.055 0.38 19.80 248 TYR B O 1
ATOM 3716 N N A SER B 1 249 ? 27.099 -5.632 -3.765 0.38 17.82 249 SER B N 1
ATOM 3717 C CA A SER B 1 249 ? 28.462 -5.149 -3.587 0.38 19.30 249 SER B CA 1
ATOM 3718 C C A SER B 1 249 ? 28.807 -4.046 -4.564 0.38 20.66 249 SER B C 1
ATOM 3719 O O A SER B 1 249 ? 29.667 -3.201 -4.287 0.38 19.79 249 SER B O 1
ATOM 3722 N N A ALA B 1 250 ? 28.133 -4.052 -5.717 0.38 20.20 250 ALA B N 1
ATOM 3723 C CA A ALA B 1 250 ? 28.358 -3.039 -6.735 0.38 19.86 250 ALA B CA 1
ATOM 3724 C C A ALA B 1 250 ? 27.747 -1.713 -6.299 0.38 19.27 250 ALA B C 1
ATOM 3725 O O A ALA B 1 250 ? 28.347 -0.656 -6.461 0.38 18.96 250 ALA B O 1
ATOM 3727 N N A LEU B 1 251 ? 26.539 -1.765 -5.752 0.38 18.35 251 LEU B N 1
ATOM 3728 C CA A LEU B 1 251 ? 25.901 -0.553 -5.283 0.38 18.61 251 LEU B CA 1
ATOM 3729 C C A LEU B 1 251 ? 26.721 0.038 -4.151 0.38 19.04 251 LEU B C 1
ATOM 3730 O O A LEU B 1 251 ? 26.797 1.261 -4.022 0.38 16.90 251 LEU B O 1
ATOM 3735 N N A ASP B 1 252 ? 27.314 -0.832 -3.329 0.38 18.82 252 ASP B N 1
ATOM 3736 C CA A ASP B 1 252 ? 28.127 -0.350 -2.205 0.38 20.45 252 ASP B CA 1
ATOM 3737 C C A ASP B 1 252 ? 29.366 0.382 -2.679 0.38 21.29 252 ASP B C 1
ATOM 3738 O O A ASP B 1 252 ? 29.658 1.470 -2.189 0.38 21.77 252 ASP B O 1
ATOM 3743 N N A ILE B 1 253 ? 30.108 -0.221 -3.615 0.38 21.51 253 ILE B N 1
ATOM 3744 C CA A ILE B 1 253 ? 31.329 0.405 -4.116 0.38 21.73 253 ILE B CA 1
ATOM 3745 C C A ILE B 1 253 ? 31.065 1.824 -4.602 0.38 21.02 253 ILE B C 1
ATOM 3746 O O A ILE B 1 253 ? 31.897 2.711 -4.406 0.38 22.35 253 ILE B O 1
ATOM 3751 N N A VAL B 1 254 ? 29.902 2.059 -5.197 0.38 20.50 254 VAL B N 1
ATOM 3752 C CA A VAL B 1 254 ? 29.591 3.404 -5.662 0.38 20.98 254 VAL B CA 1
ATOM 3753 C C A VAL B 1 254 ? 28.893 4.240 -4.573 0.38 20.83 254 VAL B C 1
ATOM 3754 O O A VAL B 1 254 ? 29.229 5.404 -4.339 0.38 20.23 254 VAL B O 1
ATOM 3758 N N A ALA B 1 255 ? 27.912 3.651 -3.905 0.38 20.19 255 ALA B N 1
ATOM 3759 C CA A ALA B 1 255 ? 27.194 4.373 -2.866 0.38 19.55 255 ALA B CA 1
ATOM 3760 C C A ALA B 1 255 ? 28.101 4.698 -1.679 0.38 20.05 255 ALA B C 1
ATOM 3761 O O A ALA B 1 255 ? 27.784 5.586 -0.886 0.38 20.86 255 ALA B O 1
ATOM 3763 N N A LYS B 1 256 ? 29.227 3.994 -1.575 0.38 18.67 256 LYS B N 1
ATOM 3764 C CA A LYS B 1 256 ? 30.142 4.194 -0.455 0.38 19.59 256 LYS B CA 1
ATOM 3765 C C A LYS B 1 256 ? 31.480 4.834 -0.743 0.38 18.72 256 LYS B C 1
ATOM 3766 O O A LYS B 1 256 ? 31.703 5.985 -0.355 0.38 18.88 256 LYS B O 1
ATOM 3772 N N A TYR B 1 257 ? 32.365 4.101 -1.422 0.38 18.52 257 TYR B N 1
ATOM 3773 C CA A TYR B 1 257 ? 33.703 4.596 -1.671 0.38 19.11 257 TYR B CA 1
ATOM 3774 C C A TYR B 1 257 ? 33.763 5.725 -2.685 0.38 20.15 257 TYR B C 1
ATOM 3775 O O A TYR B 1 257 ? 34.513 6.674 -2.488 0.38 18.83 257 TYR B O 1
ATOM 3784 N N A ILE B 1 258 ? 33.001 5.638 -3.771 0.38 20.35 258 ILE B N 1
ATOM 3785 C CA A ILE B 1 258 ? 33.058 6.738 -4.732 0.38 19.06 258 ILE B CA 1
ATOM 3786 C C A ILE B 1 258 ? 32.327 7.920 -4.153 0.38 19.12 258 ILE B C 1
ATOM 3787 O O A ILE B 1 258 ? 32.813 9.036 -4.230 0.38 19.64 258 ILE B O 1
ATOM 3792 N N A PHE B 1 259 ? 31.164 7.680 -3.551 0.38 19.19 259 PHE B N 1
ATOM 3793 C CA A PHE B 1 259 ? 30.421 8.762 -2.926 0.38 20.97 259 PHE B CA 1
ATOM 3794 C C A PHE B 1 259 ? 31.322 9.485 -1.924 0.38 21.38 259 PHE B C 1
ATOM 3795 O O A PHE B 1 259 ? 31.282 10.717 -1.817 0.38 23.20 259 PHE B O 1
ATOM 3803 N N A ALA B 1 260 ? 32.122 8.708 -1.193 0.38 21.43 260 ALA B N 1
ATOM 3804 C CA A ALA B 1 260 ? 33.020 9.249 -0.178 0.38 21.28 260 ALA B CA 1
ATOM 3805 C C A ALA B 1 260 ? 34.153 10.043 -0.795 0.38 22.16 260 ALA B C 1
ATOM 3806 O O A ALA B 1 260 ? 34.455 11.137 -0.335 0.38 22.76 260 ALA B O 1
ATOM 3808 N N A PHE B 1 261 ? 34.784 9.473 -1.821 0.38 21.79 261 PHE B N 1
ATOM 3809 C CA A PHE B 1 261 ? 35.882 10.139 -2.513 0.38 23.21 261 PHE B CA 1
ATOM 3810 C C A PHE B 1 261 ? 35.384 11.482 -3.025 0.38 22.12 261 PHE B C 1
ATOM 3811 O O A PHE B 1 261 ? 36.003 12.515 -2.769 0.38 23.55 261 PHE B O 1
ATOM 3819 N N A LEU B 1 262 ? 34.266 11.462 -3.748 0.38 22.09 262 LEU B N 1
ATOM 3820 C CA A LEU B 1 262 ? 33.687 12.681 -4.305 0.38 23.17 262 LEU B CA 1
ATOM 3821 C C A LEU B 1 262 ? 33.371 13.722 -3.247 0.38 23.15 262 LEU B C 1
ATOM 3822 O O A LEU B 1 262 ? 33.669 14.910 -3.423 0.38 22.44 262 LEU B O 1
ATOM 3827 N N A LEU B 1 263 ? 32.772 13.287 -2.138 0.38 21.03 263 LEU B N 1
ATOM 3828 C CA A LEU B 1 263 ? 32.405 14.223 -1.089 0.38 20.06 263 LEU B CA 1
ATOM 3829 C C A LEU B 1 263 ? 33.631 14.821 -0.411 0.38 18.36 263 LEU B C 1
ATOM 3830 O O A LEU B 1 263 ? 33.622 15.996 -0.047 0.38 18.35 263 LEU B O 1
ATOM 3835 N N A LEU B 1 264 ? 34.671 14.012 -0.233 0.38 19.44 264 LEU B N 1
ATOM 3836 C CA A LEU B 1 264 ? 35.904 14.475 0.399 0.38 21.23 264 LEU B CA 1
ATOM 3837 C C A LEU B 1 264 ? 36.668 15.365 -0.564 0.38 21.91 264 LEU B C 1
ATOM 3838 O O A LEU B 1 264 ? 37.421 16.241 -0.140 0.38 21.52 264 LEU B O 1
ATOM 3843 N N A ASN B 1 265 ? 36.497 15.099 -1.856 0.38 22.19 265 ASN B N 1
ATOM 3844 C CA A ASN B 1 265 ? 37.160 15.893 -2.888 0.38 24.59 265 ASN B CA 1
ATOM 3845 C C A ASN B 1 265 ? 36.607 17.309 -2.849 0.38 22.77 265 ASN B C 1
ATOM 3846 O O A ASN B 1 265 ? 37.336 18.273 -3.084 0.38 25.11 265 ASN B O 1
ATOM 3851 N N A TYR B 1 266 ? 35.314 17.447 -2.573 0.38 22.88 266 TYR B N 1
ATOM 3852 C CA A TYR B 1 266 ? 34.725 18.769 -2.474 0.38 22.59 266 TYR B CA 1
ATOM 3853 C C A TYR B 1 266 ? 35.120 19.399 -1.139 0.38 23.16 266 TYR B C 1
ATOM 3854 O O A TYR B 1 266 ? 35.217 20.625 -1.025 0.38 21.85 266 TYR B O 1
ATOM 3863 N N A LEU B 1 267 ? 35.326 18.563 -0.116 0.38 21.84 267 LEU B N 1
ATOM 3864 C CA A LEU B 1 267 ? 35.702 19.068 1.209 0.38 20.73 267 LEU B CA 1
ATOM 3865 C C A LEU B 1 267 ? 37.132 19.593 1.267 0.38 19.74 267 LEU B C 1
ATOM 3866 O O A LEU B 1 267 ? 37.419 20.621 1.880 0.38 19.14 267 LEU B O 1
ATOM 3871 N N A THR B 1 268 ? 38.036 18.850 0.654 0.38 21.10 268 THR B N 1
ATOM 3872 C CA A THR B 1 268 ? 39.439 19.200 0.615 0.38 22.29 268 THR B CA 1
ATOM 3873 C C A THR B 1 268 ? 39.616 20.526 -0.144 0.38 22.54 268 THR B C 1
ATOM 3874 O O A THR B 1 268 ? 40.597 21.240 0.058 0.38 22.50 268 THR B O 1
ATOM 3878 N N A SER B 1 269 ? 38.619 20.859 -0.960 0.38 23.23 269 SER B N 1
ATOM 3879 C CA A SER B 1 269 ? 38.630 22.080 -1.789 0.38 24.89 269 SER B CA 1
ATOM 3880 C C A SER B 1 269 ? 37.783 23.245 -1.268 0.38 25.43 269 SER B C 1
ATOM 3881 O O A SER B 1 269 ? 38.050 24.417 -1.602 0.38 25.29 269 SER B O 1
ATOM 3884 N N A ASN B 1 270 ? 36.762 22.934 -0.468 0.38 24.74 270 ASN B N 1
ATOM 3885 C CA A ASN B 1 270 ? 35.853 23.959 0.063 0.38 25.62 270 ASN B CA 1
ATOM 3886 C C A ASN B 1 270 ? 35.769 24.039 1.575 0.38 25.49 270 ASN B C 1
ATOM 3887 O O A ASN B 1 270 ? 34.725 24.403 2.118 0.38 25.60 270 ASN B O 1
ATOM 3892 N N A GLU B 1 271 ? 36.856 23.708 2.253 0.38 25.67 271 GLU B N 1
ATOM 3893 C CA A GLU B 1 271 ? 36.859 23.732 3.709 0.38 25.26 271 GLU B CA 1
ATOM 3894 C C A GLU B 1 271 ? 36.261 25.024 4.247 0.38 24.67 271 GLU B C 1
ATOM 3895 O O A GLU B 1 271 ? 35.396 25.005 5.124 0.38 23.30 271 GLU B O 1
ATOM 3901 N N A GLY B 1 272 ? 36.707 26.153 3.703 0.38 25.06 272 GLY B N 1
ATOM 3902 C CA A GLY B 1 272 ? 36.201 27.432 4.166 0.38 24.70 272 GLY B CA 1
ATOM 3903 C C A GLY B 1 272 ? 34.696 27.546 4.085 0.38 25.75 272 GLY B C 1
ATOM 3904 O O A GLY B 1 272 ? 34.060 28.117 4.964 0.38 25.52 272 GLY B O 1
ATOM 3905 N N A VAL B 1 273 ? 34.118 26.994 3.023 0.38 27.40 273 VAL B N 1
ATOM 3906 C CA A VAL B 1 273 ? 32.669 27.025 2.819 0.38 28.92 273 VAL B CA 1
ATOM 3907 C C A VAL B 1 273 ? 31.829 26.401 3.942 0.38 28.69 273 VAL B C 1
ATOM 3908 O O A VAL B 1 273 ? 30.859 27.000 4.417 0.38 27.68 273 VAL B O 1
ATOM 3912 N N A VAL B 1 274 ? 32.190 25.199 4.379 0.38 29.24 274 VAL B N 1
ATOM 3913 C CA A VAL B 1 274 ? 31.382 24.549 5.408 0.38 29.81 274 VAL B CA 1
ATOM 3914 C C A VAL B 1 274 ? 31.751 24.856 6.851 0.38 31.60 274 VAL B C 1
ATOM 3915 O O A VAL B 1 274 ? 31.065 24.423 7.771 0.38 31.96 274 VAL B O 1
ATOM 3919 N N A SER B 1 275 ? 32.821 25.613 7.062 0.38 33.75 275 SER B N 1
ATOM 3920 C CA A SER B 1 275 ? 33.210 25.959 8.423 0.38 35.83 275 SER B CA 1
ATOM 3921 C C A SER B 1 275 ? 32.129 26.876 8.985 0.38 38.72 275 SER B C 1
ATOM 3922 O O A SER B 1 275 ? 32.054 27.099 10.190 0.38 38.96 275 SER B O 1
ATOM 3925 N N A GLY B 1 276 ? 31.297 27.406 8.092 0.38 42.09 276 GLY B N 1
ATOM 3926 C CA A GLY B 1 276 ? 30.229 28.301 8.497 0.38 45.38 276 GLY B CA 1
ATOM 3927 C C A GLY B 1 276 ? 30.736 29.702 8.788 0.38 47.44 276 GLY B C 1
ATOM 3928 O O A GLY B 1 276 ? 30.311 30.673 8.160 0.38 47.49 276 GLY B O 1
ATOM 3929 N N A SER B 1 277 ? 31.646 29.803 9.752 0.38 48.83 277 SER B N 1
ATOM 3930 C CA A SER B 1 277 ? 32.226 31.083 10.143 0.38 50.22 277 SER B CA 1
ATOM 3931 C C A SER B 1 277 ? 33.661 30.873 10.596 0.38 50.48 277 SER B C 1
ATOM 3932 O O A SER B 1 277 ? 33.999 29.821 11.142 0.38 50.74 277 SER B O 1
ATOM 3935 N N A GLU C 1 18 ? 14.494 -27.083 19.606 0.37 37.28 18 GLU D N 1
ATOM 3936 C CA A GLU C 1 18 ? 14.881 -26.249 18.431 0.37 37.30 18 GLU D CA 1
ATOM 3937 C C A GLU C 1 18 ? 13.663 -26.034 17.536 0.37 36.51 18 GLU D C 1
ATOM 3938 O O A GLU C 1 18 ? 13.577 -26.589 16.441 0.37 37.27 18 GLU D O 1
ATOM 3940 N N A VAL C 1 19 ? 12.724 -25.222 18.014 0.37 35.35 19 VAL D N 1
ATOM 3941 C CA A VAL C 1 19 ? 11.507 -24.951 17.273 0.37 32.97 19 VAL D CA 1
ATOM 3942 C C A VAL C 1 19 ? 11.815 -24.075 16.068 0.37 31.33 19 VAL D C 1
ATOM 3943 O O A VAL C 1 19 ? 12.883 -23.470 15.986 0.37 31.47 19 VAL D O 1
ATOM 3947 N N A THR C 1 20 ? 10.888 -24.033 15.119 0.37 28.57 20 THR D N 1
ATOM 3948 C CA A THR C 1 20 ? 11.081 -23.225 13.927 0.37 24.89 20 THR D CA 1
ATOM 3949 C C A THR C 1 20 ? 10.345 -21.906 14.074 0.37 22.77 20 THR D C 1
ATOM 3950 O O A THR C 1 20 ? 9.395 -21.773 14.837 0.37 19.44 20 THR D O 1
ATOM 3954 N N A GLN C 1 21 ? 10.790 -20.926 13.311 0.37 23.02 21 GLN D N 1
ATOM 3955 C CA A GLN C 1 21 ? 10.137 -19.642 13.328 0.37 22.55 21 GLN D CA 1
ATOM 3956 C C A GLN C 1 21 ? 8.716 -19.861 12.781 0.37 22.70 21 GLN D C 1
ATOM 3957 O O A GLN C 1 21 ? 7.750 -19.282 13.282 0.37 21.28 21 GLN D O 1
ATOM 3963 N N A ARG C 1 22 ? 8.582 -20.721 11.771 0.37 22.55 22 ARG D N 1
ATOM 3964 C CA A ARG C 1 22 ? 7.256 -20.999 11.206 0.37 22.86 22 ARG D CA 1
ATOM 3965 C C A ARG C 1 22 ? 6.350 -21.597 12.282 0.37 21.69 22 ARG D C 1
ATOM 3966 O O A ARG C 1 22 ? 5.175 -21.259 12.358 0.37 21.16 22 ARG D O 1
ATOM 3974 N N A GLU C 1 23 ? 6.895 -22.489 13.110 0.37 22.35 23 GLU D N 1
ATOM 3975 C CA A GLU C 1 23 ? 6.115 -23.097 14.180 0.37 21.96 23 GLU D CA 1
ATOM 3976 C C A GLU C 1 23 ? 5.573 -22.042 15.136 0.37 21.17 23 GLU D C 1
ATOM 3977 O O A GLU C 1 23 ? 4.414 -22.096 15.548 0.37 20.09 23 GLU D O 1
ATOM 3983 N N A LEU C 1 24 ? 6.411 -21.072 15.498 0.37 20.90 24 LEU D N 1
ATOM 3984 C CA A LEU C 1 24 ? 5.954 -20.015 16.389 0.37 20.60 24 LEU D CA 1
ATOM 3985 C C A LEU C 1 24 ? 4.988 -19.089 15.632 0.37 21.04 24 LEU D C 1
ATOM 3986 O O A LEU C 1 24 ? 4.018 -18.590 16.200 0.37 21.46 24 LEU D O 1
ATOM 3991 N N A PHE C 1 25 ? 5.250 -18.873 14.346 0.37 20.87 25 PHE D N 1
ATOM 3992 C CA A PHE C 1 25 ? 4.373 -18.040 13.514 0.37 21.51 25 PHE D CA 1
ATOM 3993 C C A PHE C 1 25 ? 2.963 -18.663 13.488 0.37 23.09 25 PHE D C 1
ATOM 3994 O O A PHE C 1 25 ? 1.950 -17.955 13.474 0.37 22.82 25 PHE D O 1
ATOM 4002 N N A GLU C 1 26 ? 2.901 -19.991 13.489 0.37 22.62 26 GLU D N 1
ATOM 4003 C CA A GLU C 1 26 ? 1.604 -20.672 13.497 0.37 23.82 26 GLU D CA 1
ATOM 4004 C C A GLU C 1 26 ? 1.021 -20.815 14.898 0.37 24.19 26 GLU D C 1
ATOM 4005 O O A GLU C 1 26 ? -0.194 -20.703 15.090 0.37 25.17 26 GLU D O 1
ATOM 4011 N N A PHE C 1 27 ? 1.880 -21.070 15.882 0.37 24.55 27 PHE D N 1
ATOM 4012 C CA A PHE C 1 27 ? 1.397 -21.199 17.251 0.37 24.26 27 PHE D CA 1
ATOM 4013 C C A PHE C 1 27 ? 0.599 -19.938 17.595 0.37 24.34 27 PHE D C 1
ATOM 4014 O O A PHE C 1 27 ? -0.522 -20.019 18.102 0.37 25.13 27 PHE D O 1
ATOM 4022 N N A VAL C 1 28 ? 1.161 -18.769 17.290 0.37 23.11 28 VAL D N 1
ATOM 4023 C CA A VAL C 1 28 ? 0.475 -17.510 17.571 0.37 23.24 28 VAL D CA 1
ATOM 4024 C C A VAL C 1 28 ? -0.875 -17.426 16.836 0.37 24.23 28 VAL D C 1
ATOM 4025 O O A VAL C 1 28 ? -1.901 -17.161 17.454 0.37 24.24 28 VAL D O 1
ATOM 4029 N N A LEU C 1 29 ? -0.868 -17.647 15.528 0.37 25.25 29 LEU D N 1
ATOM 4030 C CA A LEU C 1 29 ? -2.106 -17.588 14.743 0.37 27.35 29 LEU D CA 1
ATOM 4031 C C A LEU C 1 29 ? -3.185 -18.486 15.367 0.37 28.66 29 LEU D C 1
ATOM 4032 O O A LEU C 1 29 ? -4.370 -18.148 15.380 0.37 26.13 29 LEU D O 1
ATOM 4037 N N A ASN C 1 30 ? -2.742 -19.633 15.876 0.37 30.45 30 ASN D N 1
ATOM 4038 C CA A ASN C 1 30 ? -3.605 -20.623 16.508 0.37 32.73 30 ASN D CA 1
ATOM 4039 C C A ASN C 1 30 ? -4.003 -20.360 17.959 0.37 32.68 30 ASN D C 1
ATOM 4040 O O A ASN C 1 30 ? -4.793 -21.113 18.527 0.37 32.78 30 ASN D O 1
ATOM 4045 N N A ASP C 1 31 ? -3.466 -19.311 18.575 0.37 31.89 31 ASP D N 1
ATOM 4046 C CA A ASP C 1 31 ? -3.842 -18.988 19.949 0.37 32.63 31 ASP D CA 1
ATOM 4047 C C A ASP C 1 31 ? -4.682 -17.715 19.940 0.37 32.84 31 ASP D C 1
ATOM 4048 O O A ASP C 1 31 ? -4.236 -16.661 19.470 0.37 31.24 31 ASP D O 1
ATOM 4053 N N A PRO C 1 32 ? -5.907 -17.796 20.482 0.37 32.37 32 PRO D N 1
ATOM 4054 C CA A PRO C 1 32 ? -6.856 -16.681 20.552 0.37 32.19 32 PRO D CA 1
ATOM 4055 C C A PRO C 1 32 ? -6.267 -15.372 21.053 0.37 30.44 32 PRO D C 1
ATOM 4056 O O A PRO C 1 32 ? -6.287 -14.363 20.344 0.37 30.23 32 PRO D O 1
ATOM 4060 N N A LEU C 1 33 ? -5.746 -15.411 22.274 0.37 29.41 33 LEU D N 1
ATOM 4061 C CA A LEU C 1 33 ? -5.174 -14.243 22.935 0.37 28.74 33 LEU D CA 1
ATOM 4062 C C A LEU C 1 33 ? -3.945 -13.661 22.260 0.37 28.24 33 LEU D C 1
ATOM 4063 O O A LEU C 1 33 ? -3.866 -12.452 22.072 0.37 27.78 33 LEU D O 1
ATOM 4068 N N A LEU C 1 34 ? -2.987 -14.512 21.899 0.37 27.51 34 LEU D N 1
ATOM 4069 C CA A LEU C 1 34 ? -1.760 -14.035 21.258 0.37 26.82 34 LEU D CA 1
ATOM 4070 C C A LEU C 1 34 ? -2.004 -13.399 19.903 0.37 26.40 34 LEU D C 1
ATOM 4071 O O A LEU C 1 34 ? -1.532 -12.283 19.621 0.37 23.21 34 LEU D O 1
ATOM 4076 N N A ALA C 1 35 ? -2.731 -14.115 19.051 0.37 25.07 35 ALA D N 1
ATOM 4077 C CA A ALA C 1 35 ? -3.016 -13.612 17.725 0.37 25.29 35 ALA D CA 1
ATOM 4078 C C A ALA C 1 35 ? -3.566 -12.205 17.836 0.37 24.49 35 ALA D C 1
ATOM 4079 O O A ALA C 1 35 ? -3.042 -11.283 17.223 0.37 25.35 35 ALA D O 1
ATOM 4081 N N A SER C 1 36 ? -4.616 -12.043 18.632 0.37 22.90 36 SER D N 1
ATOM 4082 C CA A SER C 1 36 ? -5.234 -10.742 18.780 0.37 22.45 36 SER D CA 1
ATOM 4083 C C A SER C 1 36 ? -4.335 -9.742 19.490 0.37 21.49 36 SER D C 1
ATOM 4084 O O A SER C 1 36 ? -4.281 -8.575 19.084 0.37 21.82 36 SER D O 1
ATOM 4087 N N A SER C 1 37 ? -3.622 -10.183 20.528 0.37 20.11 37 SER D N 1
ATOM 4088 C CA A SER C 1 37 ? -2.758 -9.241 21.267 0.37 19.04 37 SER D CA 1
ATOM 4089 C C A SER C 1 37 ? -1.700 -8.586 20.379 0.37 18.46 37 SER D C 1
ATOM 4090 O O A SER C 1 37 ? -1.322 -7.444 20.608 0.37 17.64 37 SER D O 1
ATOM 4093 N N A LEU C 1 38 ? -1.220 -9.308 19.375 0.37 17.82 38 LEU D N 1
ATOM 4094 C CA A LEU C 1 38 ? -0.197 -8.784 18.462 0.37 20.04 38 LEU D CA 1
ATOM 4095 C C A LEU C 1 38 ? -0.776 -8.087 17.235 0.37 20.19 38 LEU D C 1
ATOM 4096 O O A LEU C 1 38 ? -0.328 -7.004 16.841 0.37 19.80 38 LEU D O 1
ATOM 4101 N N A TYR C 1 39 ? -1.772 -8.705 16.605 0.37 20.49 39 TYR D N 1
ATOM 4102 C CA A TYR C 1 39 ? -2.310 -8.085 15.411 0.37 21.24 39 TYR D CA 1
ATOM 4103 C C A TYR C 1 39 ? -3.151 -6.842 15.661 0.37 21.43 39 TYR D C 1
ATOM 4104 O O A TYR C 1 39 ? -3.138 -5.925 14.846 0.37 23.75 39 TYR D O 1
ATOM 4113 N N A ILE C 1 40 ? -3.870 -6.778 16.774 0.37 22.76 40 ILE D N 1
ATOM 4114 C CA A ILE C 1 40 ? -4.658 -5.574 17.034 0.37 23.24 40 ILE D CA 1
ATOM 4115 C C A ILE C 1 40 ? -3.735 -4.390 17.283 0.37 22.82 40 ILE D C 1
ATOM 4116 O O A ILE C 1 40 ? -4.084 -3.248 16.980 0.37 21.61 40 ILE D O 1
ATOM 4121 N N A ASN C 1 41 ? -2.548 -4.640 17.833 0.37 21.03 41 ASN D N 1
ATOM 4122 C CA A ASN C 1 41 ? -1.654 -3.508 18.048 0.37 20.88 41 ASN D CA 1
ATOM 4123 C C A ASN C 1 41 ? -0.889 -3.182 16.792 0.37 19.71 41 ASN D C 1
ATOM 4124 O O A ASN C 1 41 ? -0.445 -2.047 16.610 0.37 19.35 41 ASN D O 1
ATOM 4129 N N A ILE C 1 42 ? -0.733 -4.162 15.909 0.37 19.07 42 ILE D N 1
ATOM 4130 C CA A ILE C 1 42 ? -0.088 -3.878 14.635 0.37 19.55 42 ILE D CA 1
ATOM 4131 C C A ILE C 1 42 ? -1.088 -2.944 13.923 0.37 20.75 42 ILE D C 1
ATOM 4132 O O A ILE C 1 42 ? -0.722 -1.905 13.371 0.37 20.31 42 ILE D O 1
ATOM 4137 N N A ALA C 1 43 ? -2.365 -3.306 13.974 0.37 20.01 43 ALA D N 1
ATOM 4138 C CA A ALA C 1 43 ? -3.400 -2.496 13.315 0.37 21.20 43 ALA D CA 1
ATOM 4139 C C A ALA C 1 43 ? -3.472 -1.080 13.887 0.37 19.51 43 ALA D C 1
ATOM 4140 O O A ALA C 1 43 ? -3.420 -0.103 13.139 0.37 21.67 43 ALA D O 1
ATOM 4142 N N A LEU C 1 44 ? -3.575 -0.964 15.207 0.37 20.21 44 LEU D N 1
ATOM 4143 C CA A LEU C 1 44 ? -3.659 0.357 15.826 0.37 20.52 44 LEU D CA 1
ATOM 4144 C C A LEU C 1 44 ? -2.414 1.225 15.568 0.37 21.02 44 LEU D C 1
ATOM 4145 O O A LEU C 1 44 ? -2.522 2.447 15.459 0.37 19.92 44 LEU D O 1
ATOM 4150 N N A ALA C 1 45 ? -1.235 0.607 15.475 0.37 21.18 45 ALA D N 1
ATOM 4151 C CA A ALA C 1 45 ? -0.009 1.371 15.197 0.37 21.08 45 ALA D CA 1
ATOM 4152 C C A ALA C 1 45 ? -0.075 1.974 13.787 0.37 21.32 45 ALA D C 1
ATOM 4153 O O A ALA C 1 45 ? 0.329 3.108 13.560 0.37 20.52 45 ALA D O 1
ATOM 4155 N N A GLY C 1 46 ? -0.556 1.191 12.828 0.37 20.69 46 GLY D N 1
ATOM 4156 C CA A GLY C 1 46 ? -0.673 1.695 11.472 0.37 21.95 46 GLY D CA 1
ATOM 4157 C C A GLY C 1 46 ? -1.646 2.866 11.441 0.37 22.84 46 GLY D C 1
ATOM 4158 O O A GLY C 1 46 ? -1.358 3.902 10.856 0.37 22.36 46 GLY D O 1
ATOM 4159 N N A LEU C 1 47 ? -2.784 2.716 12.106 0.37 23.32 47 LEU D N 1
ATOM 4160 C CA A LEU C 1 47 ? -3.794 3.769 12.133 0.37 23.64 47 LEU D CA 1
ATOM 4161 C C A LEU C 1 47 ? -3.330 5.013 12.906 0.37 23.73 47 LEU D C 1
ATOM 4162 O O A LEU C 1 47 ? -3.988 6.061 12.868 0.37 21.85 47 LEU D O 1
ATOM 4167 N N A SER C 1 48 ? -2.196 4.895 13.604 0.37 22.70 48 SER D N 1
ATOM 4168 C CA A SER C 1 48 ? -1.637 6.028 14.355 0.37 21.93 48 SER D CA 1
ATOM 4169 C C A SER C 1 48 ? -0.698 6.821 13.470 0.37 21.32 48 SER D C 1
ATOM 4170 O O A SER C 1 48 ? -0.723 8.051 13.457 0.37 21.37 48 SER D O 1
ATOM 4173 N N A ILE C 1 49 ? 0.176 6.114 12.762 0.37 20.16 49 ILE D N 1
ATOM 4174 C CA A ILE C 1 49 ? 1.126 6.772 11.876 0.37 20.39 49 ILE D CA 1
ATOM 4175 C C A ILE C 1 49 ? 0.324 7.636 10.887 0.37 22.75 49 ILE D C 1
ATOM 4176 O O A ILE C 1 49 ? 0.747 8.743 10.496 0.37 21.52 49 ILE D O 1
ATOM 4181 N N A LEU C 1 50 ? -0.850 7.129 10.511 0.37 23.58 50 LEU D N 1
ATOM 4182 C CA A LEU C 1 50 ? -1.724 7.838 9.577 0.37 23.92 50 LEU D CA 1
ATOM 4183 C C A LEU C 1 50 ? -2.362 9.043 10.250 0.37 22.45 50 LEU D C 1
ATOM 4184 O O A LEU C 1 50 ? -2.207 10.164 9.777 0.37 22.93 50 LEU D O 1
ATOM 4189 N N A LEU C 1 51 ? -3.058 8.818 11.360 0.37 22.97 51 LEU D N 1
ATOM 4190 C CA A LEU C 1 51 ? -3.719 9.910 12.082 0.37 22.63 51 LEU D CA 1
ATOM 4191 C C A LEU C 1 51 ? -2.745 10.999 12.529 0.37 23.47 51 LEU D C 1
ATOM 4192 O O A LEU C 1 51 ? -3.122 12.177 12.620 0.37 22.60 51 LEU D O 1
ATOM 4197 N N A PHE C 1 52 ? -1.498 10.603 12.810 0.37 22.87 52 PHE D N 1
ATOM 4198 C CA A PHE C 1 52 ? -0.479 11.547 13.270 0.37 22.80 52 PHE D CA 1
ATOM 4199 C C A PHE C 1 52 ? 0.184 12.340 12.146 0.37 23.26 52 PHE D C 1
ATOM 4200 O O A PHE C 1 52 ? 0.509 13.518 12.313 0.37 23.27 52 PHE D O 1
ATOM 4208 N N A VAL C 1 53 ? 0.419 11.698 11.008 0.37 24.40 53 VAL D N 1
ATOM 4209 C CA A VAL C 1 53 ? 1.027 12.404 9.895 0.37 26.23 53 VAL D CA 1
ATOM 4210 C C A VAL C 1 53 ? 0.006 13.439 9.419 0.37 27.37 53 VAL D C 1
ATOM 4211 O O A VAL C 1 53 ? 0.372 14.528 8.969 0.37 28.33 53 VAL D O 1
ATOM 4215 N N A PHE C 1 54 ? -1.271 13.090 9.569 0.37 28.92 54 PHE D N 1
ATOM 4216 C CA A PHE C 1 54 ? -2.403 13.951 9.193 0.37 30.02 54 PHE D CA 1
ATOM 4217 C C A PHE C 1 54 ? -2.501 15.142 10.149 0.37 29.21 54 PHE D C 1
ATOM 4218 O O A PHE C 1 54 ? -2.505 16.303 9.712 0.37 29.46 54 PHE D O 1
ATOM 4226 N N A MET C 1 55 ? -2.592 14.833 11.444 0.37 28.35 55 MET D N 1
ATOM 4227 C CA A MET C 1 55 ? -2.691 15.826 12.518 0.37 27.67 55 MET D CA 1
ATOM 4228 C C A MET C 1 55 ? -1.592 16.884 12.518 0.37 28.18 55 MET D C 1
ATOM 4229 O O A MET C 1 55 ? -1.838 18.064 12.804 0.37 27.05 55 MET D O 1
ATOM 4234 N N A THR C 1 56 ? -0.375 16.452 12.211 0.37 27.53 56 THR D N 1
ATOM 4235 C CA A THR C 1 56 ? 0.780 17.334 12.263 0.37 27.42 56 THR D CA 1
ATOM 4236 C C A THR C 1 56 ? 1.203 18.076 11.005 0.37 28.35 56 THR D C 1
ATOM 4237 O O A THR C 1 56 ? 2.281 18.667 10.974 0.37 27.52 56 THR D O 1
ATOM 4241 N N A ARG C 1 57 ? 0.359 18.065 9.976 0.37 29.86 57 ARG D N 1
ATOM 4242 C CA A ARG C 1 57 ? 0.695 18.770 8.744 0.37 32.31 57 ARG D CA 1
ATOM 4243 C C A ARG C 1 57 ? 0.793 20.277 8.983 0.37 31.55 57 ARG D C 1
ATOM 4244 O O A ARG C 1 57 ? 1.590 20.963 8.343 0.37 31.94 57 ARG D O 1
ATOM 4252 N N A GLY C 1 58 ? -0.007 20.788 9.912 0.37 31.24 58 GLY D N 1
ATOM 4253 C CA A GLY C 1 58 ? 0.011 22.217 10.196 0.37 30.03 58 GLY D CA 1
ATOM 4254 C C A GLY C 1 58 ? 1.256 22.787 10.872 0.37 29.65 58 GLY D C 1
ATOM 4255 O O A GLY C 1 58 ? 1.349 24.005 11.052 0.37 28.65 58 GLY D O 1
ATOM 4256 N N A LEU C 1 59 ? 2.217 21.929 11.233 0.37 27.98 59 LEU D N 1
ATOM 4257 C CA A LEU C 1 59 ? 3.446 22.369 11.907 0.37 26.62 59 LEU D CA 1
ATOM 4258 C C A LEU C 1 59 ? 4.549 22.871 10.989 0.37 27.13 59 LEU D C 1
ATOM 4259 O O A LEU C 1 59 ? 4.775 22.317 9.912 0.37 28.03 59 LEU D O 1
ATOM 4264 N N A ASP C 1 60 ? 5.253 23.907 11.443 0.37 27.80 60 ASP D N 1
ATOM 4265 C CA A ASP C 1 60 ? 6.337 24.510 10.679 0.37 28.45 60 ASP D CA 1
ATOM 4266 C C A ASP C 1 60 ? 7.603 24.808 11.494 0.37 27.10 60 ASP D C 1
ATOM 4267 O O A ASP C 1 60 ? 8.693 24.902 10.931 0.37 27.02 60 ASP D O 1
ATOM 4272 N N A ASP C 1 61 ? 7.467 24.981 12.807 0.37 26.11 61 ASP D N 1
ATOM 4273 C CA A ASP C 1 61 ? 8.639 25.281 13.635 0.37 25.58 61 ASP D CA 1
ATOM 4274 C C A ASP C 1 61 ? 9.554 24.052 13.809 0.37 25.39 61 ASP D C 1
ATOM 4275 O O A ASP C 1 61 ? 9.079 22.955 14.061 0.37 24.98 61 ASP D O 1
ATOM 4280 N N A PRO C 1 62 ? 10.875 24.237 13.699 0.37 25.68 62 PRO D N 1
ATOM 4281 C CA A PRO C 1 62 ? 11.821 23.121 13.847 0.37 25.87 62 PRO D CA 1
ATOM 4282 C C A PRO C 1 62 ? 11.736 22.340 15.151 0.37 24.35 62 PRO D C 1
ATOM 4283 O O A PRO C 1 62 ? 11.902 21.113 15.152 0.37 23.10 62 PRO D O 1
ATOM 4287 N N A ARG C 1 63 ? 11.474 23.032 16.258 0.37 22.47 63 ARG D N 1
ATOM 4288 C CA A ARG C 1 63 ? 11.391 22.356 17.549 0.37 20.86 63 ARG D CA 1
ATOM 4289 C C A ARG C 1 63 ? 10.047 21.641 17.686 0.37 21.27 63 ARG D C 1
ATOM 4290 O O A ARG C 1 63 ? 9.970 20.518 18.185 0.37 18.70 63 ARG D O 1
ATOM 4298 N N A ALA C 1 64 ? 8.970 22.286 17.249 0.37 19.75 64 ALA D N 1
ATOM 4299 C CA A ALA C 1 64 ? 7.678 21.629 17.302 0.37 20.09 64 ALA D CA 1
ATOM 4300 C C A ALA C 1 64 ? 7.769 20.354 16.449 0.37 19.51 64 ALA D C 1
ATOM 4301 O O A ALA C 1 64 ? 7.230 19.307 16.819 0.37 18.59 64 ALA D O 1
ATOM 4303 N N A LYS C 1 65 ? 8.471 20.442 15.325 0.37 18.89 65 LYS D N 1
ATOM 4304 C CA A LYS C 1 65 ? 8.594 19.289 14.429 0.37 20.29 65 LYS D CA 1
ATOM 4305 C C A LYS C 1 65 ? 9.537 18.193 14.939 0.37 19.82 65 LYS D C 1
ATOM 4306 O O A LYS C 1 65 ? 9.504 17.067 14.440 0.37 20.84 65 LYS D O 1
ATOM 4312 N N A LEU C 1 66 ? 10.383 18.512 15.918 0.37 19.55 66 LEU D N 1
ATOM 4313 C CA A LEU C 1 66 ? 11.267 17.480 16.481 0.37 18.85 66 LEU D CA 1
ATOM 4314 C C A LEU C 1 66 ? 10.400 16.705 17.460 0.37 18.30 66 LEU D C 1
ATOM 4315 O O A LEU C 1 66 ? 10.464 15.471 17.549 0.37 18.39 66 LEU D O 1
ATOM 4320 N N A ILE C 1 67 ? 9.597 17.435 18.227 0.37 16.87 67 ILE D N 1
ATOM 4321 C CA A ILE C 1 67 ? 8.708 16.799 19.181 0.37 16.85 67 ILE D CA 1
ATOM 4322 C C A ILE C 1 67 ? 7.712 15.939 18.409 0.37 17.08 67 ILE D C 1
ATOM 4323 O O A ILE C 1 67 ? 7.351 14.838 18.850 0.37 17.02 67 ILE D O 1
ATOM 4328 N N A ALA C 1 68 ? 7.263 16.434 17.257 0.37 16.37 68 ALA D N 1
ATOM 4329 C CA A ALA C 1 68 ? 6.306 15.669 16.462 0.37 17.31 68 ALA D CA 1
ATOM 4330 C C A ALA C 1 68 ? 6.878 14.351 15.934 0.37 16.96 68 ALA D C 1
ATOM 4331 O O A ALA C 1 68 ? 6.261 13.291 16.091 0.37 16.50 68 ALA D O 1
ATOM 4333 N N A VAL C 1 69 ? 8.053 14.416 15.324 0.37 17.06 69 VAL D N 1
ATOM 4334 C CA A VAL C 1 69 ? 8.650 13.211 14.736 0.37 17.53 69 VAL D CA 1
ATOM 4335 C C A VAL C 1 69 ? 9.162 12.190 15.759 0.37 16.82 69 VAL D C 1
ATOM 4336 O O A VAL C 1 69 ? 9.070 10.973 15.524 0.37 15.26 69 VAL D O 1
ATOM 4340 N N A SER C 1 70 ? 9.715 12.654 16.877 0.37 16.77 70 SER D N 1
ATOM 4341 C CA A SER C 1 70 ? 10.142 11.668 17.861 0.37 18.23 70 SER D CA 1
ATOM 4342 C C A SER C 1 70 ? 8.860 10.971 18.311 0.37 17.71 70 SER D C 1
ATOM 4343 O O A SER C 1 70 ? 8.828 9.748 18.438 0.37 18.23 70 SER D O 1
ATOM 4346 N N A THR C 1 71 ? 7.774 11.730 18.509 0.37 18.04 71 THR D N 1
ATOM 4347 C CA A THR C 1 71 ? 6.504 11.119 18.907 0.37 17.65 71 THR D CA 1
ATOM 4348 C C A THR C 1 71 ? 6.002 10.133 17.830 0.37 17.68 71 THR D C 1
ATOM 4349 O O A THR C 1 71 ? 5.616 9.006 18.127 0.37 17.27 71 THR D O 1
ATOM 4353 N N A ILE C 1 72 ? 5.995 10.562 16.576 0.37 16.98 72 ILE D N 1
ATOM 4354 C CA A ILE C 1 72 ? 5.532 9.704 15.489 0.37 16.26 72 ILE D CA 1
ATOM 4355 C C A ILE C 1 72 ? 6.362 8.408 15.358 0.37 16.73 72 ILE D C 1
ATOM 4356 O O A ILE C 1 72 ? 5.842 7.359 14.963 0.37 16.60 72 ILE D O 1
ATOM 4361 N N A LEU C 1 73 ? 7.644 8.473 15.707 0.37 16.34 73 LEU D N 1
ATOM 4362 C CA A LEU C 1 73 ? 8.488 7.279 15.659 0.37 15.51 73 LEU D CA 1
ATOM 4363 C C A LEU C 1 73 ? 7.978 6.192 16.600 0.37 15.86 73 LEU D C 1
ATOM 4364 O O A LEU C 1 73 ? 8.235 5.007 16.372 0.37 14.40 73 LEU D O 1
ATOM 4369 N N A VAL C 1 74 ? 7.238 6.585 17.638 0.37 15.37 74 VAL D N 1
ATOM 4370 C CA A VAL C 1 74 ? 6.711 5.611 18.601 0.37 16.27 74 VAL D CA 1
ATOM 4371 C C A VAL C 1 74 ? 5.880 4.522 17.893 0.37 17.50 74 VAL D C 1
ATOM 4372 O O A VAL C 1 74 ? 6.187 3.324 18.004 0.37 16.25 74 VAL D O 1
ATOM 4376 N N A PRO C 1 75 ? 4.827 4.909 17.142 0.37 17.47 75 PRO D N 1
ATOM 4377 C CA A PRO C 1 75 ? 4.067 3.839 16.468 0.37 17.41 75 PRO D CA 1
ATOM 4378 C C A PRO C 1 75 ? 4.841 3.197 15.318 0.37 16.72 75 PRO D C 1
ATOM 4379 O O A PRO C 1 75 ? 4.512 2.084 14.887 0.37 17.62 75 PRO D O 1
ATOM 4383 N N A VAL C 1 76 ? 5.856 3.895 14.805 0.37 16.44 76 VAL D N 1
ATOM 4384 C CA A VAL C 1 76 ? 6.679 3.334 13.734 0.37 16.56 76 VAL D CA 1
ATOM 4385 C C A VAL C 1 76 ? 7.499 2.195 14.345 0.37 17.07 76 VAL D C 1
ATOM 4386 O O A VAL C 1 76 ? 7.700 1.155 13.720 0.37 16.79 76 VAL D O 1
ATOM 4390 N N A VAL C 1 77 ? 8.013 2.414 15.555 0.37 16.84 77 VAL D N 1
ATOM 4391 C CA A VAL C 1 77 ? 8.774 1.363 16.238 0.37 16.88 77 VAL D CA 1
ATOM 4392 C C A VAL C 1 77 ? 7.800 0.264 16.619 0.37 16.05 77 VAL D C 1
ATOM 4393 O O A VAL C 1 77 ? 8.101 -0.918 16.496 0.37 15.49 77 VAL D O 1
ATOM 4397 N N A SER C 1 78 ? 6.620 0.657 17.083 0.37 15.88 78 SER D N 1
ATOM 4398 C CA A SER C 1 78 ? 5.633 -0.329 17.500 0.37 15.73 78 SER D CA 1
ATOM 4399 C C A SER C 1 78 ? 5.182 -1.210 16.323 0.37 15.76 78 SER D C 1
ATOM 4400 O O A SER C 1 78 ? 5.164 -2.449 16.430 0.37 12.45 78 SER D O 1
ATOM 4403 N N A ILE C 1 79 ? 4.831 -0.615 15.189 0.37 14.08 79 ILE D N 1
ATOM 4404 C CA A ILE C 1 79 ? 4.399 -1.497 14.103 0.37 15.77 79 ILE D CA 1
ATOM 4405 C C A ILE C 1 79 ? 5.507 -2.471 13.657 0.37 15.61 79 ILE D C 1
ATOM 4406 O O A ILE C 1 79 ? 5.248 -3.648 13.417 0.37 16.63 79 ILE D O 1
ATOM 4411 N N A ALA C 1 80 ? 6.744 -2.006 13.564 0.37 16.20 80 ALA D N 1
ATOM 4412 C CA A ALA C 1 80 ? 7.822 -2.897 13.137 0.37 16.03 80 ALA D CA 1
ATOM 4413 C C A ALA C 1 80 ? 8.118 -3.995 14.167 0.37 15.98 80 ALA D C 1
ATOM 4414 O O A ALA C 1 80 ? 8.149 -5.183 13.828 0.37 15.24 80 ALA D O 1
ATOM 4416 N N A SER C 1 81 ? 8.293 -3.611 15.433 0.37 14.65 81 SER D N 1
ATOM 4417 C CA A SER C 1 81 ? 8.622 -4.597 16.461 0.37 15.42 81 SER D CA 1
ATOM 4418 C C A SER C 1 81 ? 7.501 -5.614 16.706 0.37 15.57 81 SER D C 1
ATOM 4419 O O A SER C 1 81 ? 7.784 -6.791 16.941 0.37 13.24 81 SER D O 1
ATOM 4422 N N A TYR C 1 82 ? 6.234 -5.191 16.640 0.37 15.95 82 TYR D N 1
ATOM 4423 C CA A TYR C 1 82 ? 5.147 -6.156 16.802 0.37 16.06 82 TYR D CA 1
ATOM 4424 C C A TYR C 1 82 ? 5.191 -7.102 15.597 0.37 16.51 82 TYR D C 1
ATOM 4425 O O A TYR C 1 82 ? 4.866 -8.270 15.727 0.37 16.37 82 TYR D O 1
ATOM 4434 N N A THR C 1 83 ? 5.594 -6.609 14.428 0.37 16.16 83 THR D N 1
ATOM 4435 C CA A THR C 1 83 ? 5.721 -7.491 13.267 0.37 16.29 83 THR D CA 1
ATOM 4436 C C A THR C 1 83 ? 6.852 -8.520 13.506 0.37 15.59 83 THR D C 1
ATOM 4437 O O A THR C 1 83 ? 6.793 -9.653 13.027 0.37 15.21 83 THR D O 1
ATOM 4441 N N A GLY C 1 84 ? 7.871 -8.139 14.276 0.37 14.76 84 GLY D N 1
ATOM 4442 C CA A GLY C 1 84 ? 8.948 -9.076 14.584 0.37 13.89 84 GLY D CA 1
ATOM 4443 C C A GLY C 1 84 ? 8.407 -10.239 15.404 0.37 15.12 84 GLY D C 1
ATOM 4444 O O A GLY C 1 84 ? 8.805 -11.392 15.209 0.37 13.73 84 GLY D O 1
ATOM 4445 N N A LEU C 1 85 ? 7.514 -9.932 16.342 0.37 14.30 85 LEU D N 1
ATOM 4446 C CA A LEU C 1 85 ? 6.898 -10.969 17.162 0.37 15.64 85 LEU D CA 1
ATOM 4447 C C A LEU C 1 85 ? 5.952 -11.796 16.274 0.37 18.33 85 LEU D C 1
ATOM 4448 O O A LEU C 1 85 ? 6.034 -13.034 16.220 0.37 17.56 85 LEU D O 1
ATOM 4453 N N A ALA C 1 86 ? 5.072 -11.092 15.564 0.37 18.59 86 ALA D N 1
ATOM 4454 C CA A ALA C 1 86 ? 4.090 -11.737 14.704 0.37 20.43 86 ALA D CA 1
ATOM 4455 C C A ALA C 1 86 ? 4.715 -12.759 13.774 0.37 20.61 86 ALA D C 1
ATOM 4456 O O A ALA C 1 86 ? 4.218 -13.884 13.652 0.37 21.34 86 ALA D O 1
ATOM 4458 N N A SER C 1 87 ? 5.809 -12.374 13.131 0.37 19.54 87 SER D N 1
ATOM 4459 C CA A SER C 1 87 ? 6.504 -13.248 12.195 0.37 19.50 87 SER D CA 1
ATOM 4460 C C A SER C 1 87 ? 7.206 -14.415 12.875 0.37 19.84 87 SER D C 1
ATOM 4461 O O A SER C 1 87 ? 7.693 -15.315 12.197 0.37 19.11 87 SER D O 1
ATOM 4464 N N A GLY C 1 88 ? 7.281 -14.380 14.205 0.37 19.32 88 GLY D N 1
ATOM 4465 C CA A GLY C 1 88 ? 7.957 -15.427 14.952 0.37 19.43 88 GLY D CA 1
ATOM 4466 C C A GLY C 1 88 ? 9.453 -15.169 15.021 0.37 19.08 88 GLY D C 1
ATOM 4467 O O A GLY C 1 88 ? 10.219 -16.004 15.500 0.37 19.10 88 GLY D O 1
ATOM 4468 N N A LEU C 1 89 ? 9.875 -13.999 14.558 0.37 17.80 89 LEU D N 1
ATOM 4469 C CA A LEU C 1 89 ? 11.291 -13.662 14.548 0.37 17.64 89 LEU D CA 1
ATOM 4470 C C A LEU C 1 89 ? 11.834 -13.369 15.939 0.37 17.52 89 LEU D C 1
ATOM 4471 O O A LEU C 1 89 ? 12.962 -13.755 16.253 0.37 17.07 89 LEU D O 1
ATOM 4476 N N A THR C 1 90 ? 11.034 -12.724 16.787 0.37 15.86 90 THR D N 1
ATOM 4477 C CA A THR C 1 90 ? 11.516 -12.378 18.133 0.37 16.05 90 THR D CA 1
ATOM 4478 C C A THR C 1 90 ? 10.775 -13.032 19.296 0.37 15.00 90 THR D C 1
ATOM 4479 O O A THR C 1 90 ? 10.522 -12.407 20.337 0.37 13.81 90 THR D O 1
ATOM 4483 N N A ILE C 1 91 ? 10.427 -14.301 19.105 0.37 15.33 91 ILE D N 1
ATOM 4484 C CA A ILE C 1 91 ? 9.770 -15.097 20.148 0.37 16.57 91 ILE D CA 1
ATOM 4485 C C A ILE C 1 91 ? 10.694 -16.302 20.341 0.37 16.00 91 ILE D C 1
ATOM 4486 O O A ILE C 1 91 ? 11.319 -16.757 19.388 0.37 17.00 91 ILE D O 1
ATOM 4491 N N A SER C 1 92 ? 10.805 -16.790 21.567 0.37 16.82 92 SER D N 1
ATOM 4492 C CA A SER C 1 92 ? 11.621 -17.976 21.837 0.37 17.36 92 SER D CA 1
ATOM 4493 C C A SER C 1 92 ? 10.843 -18.855 22.787 0.37 16.37 92 SER D C 1
ATOM 4494 O O A SER C 1 92 ? 9.895 -18.398 23.428 0.37 16.39 92 SER D O 1
ATOM 4497 N N A VAL C 1 93 ? 11.219 -20.132 22.844 0.37 16.80 93 VAL D N 1
ATOM 4498 C CA A VAL C 1 93 ? 10.626 -21.037 23.823 0.37 16.64 93 VAL D CA 1
ATOM 4499 C C A VAL C 1 93 ? 11.760 -21.245 24.830 0.37 16.75 93 VAL D C 1
ATOM 4500 O O A VAL C 1 93 ? 12.816 -21.791 24.494 0.37 18.45 93 VAL D O 1
ATOM 4504 N N A LEU C 1 94 ? 11.550 -20.788 26.056 0.37 16.15 94 LEU D N 1
ATOM 4505 C CA A LEU C 1 94 ? 12.567 -20.898 27.096 0.37 16.49 94 LEU D CA 1
ATOM 4506 C C A LEU C 1 94 ? 12.149 -21.820 28.221 0.37 17.05 94 LEU D C 1
ATOM 4507 O O A LEU C 1 94 ? 11.002 -21.790 28.647 0.37 18.07 94 LEU D O 1
ATOM 4512 N N A GLU C 1 95 ? 13.086 -22.619 28.715 0.37 17.47 95 GLU D N 1
ATOM 4513 C CA A GLU C 1 95 ? 12.792 -23.517 29.840 0.37 18.26 95 GLU D CA 1
ATOM 4514 C C A GLU C 1 95 ? 13.181 -22.791 31.130 0.37 17.94 95 GLU D C 1
ATOM 4515 O O A GLU C 1 95 ? 14.371 -22.507 31.360 0.37 18.57 95 GLU D O 1
ATOM 4521 N N A MET C 1 96 ? 12.190 -22.485 31.967 0.37 16.68 96 MET D N 1
ATOM 4522 C CA A MET C 1 96 ? 12.419 -21.768 33.225 0.37 15.00 96 MET D CA 1
ATOM 4523 C C A MET C 1 96 ? 13.203 -22.577 34.247 0.37 16.18 96 MET D C 1
ATOM 4524 O O A MET C 1 96 ? 13.137 -23.817 34.265 0.37 16.83 96 MET D O 1
ATOM 4529 N N A PRO C 1 97 ? 13.968 -21.885 35.110 0.37 15.42 97 PRO D N 1
ATOM 4530 C CA A PRO C 1 97 ? 14.783 -22.540 36.130 0.37 16.30 97 PRO D CA 1
ATOM 4531 C C A PRO C 1 97 ? 13.997 -23.198 37.251 0.37 15.97 97 PRO D C 1
ATOM 4532 O O A PRO C 1 97 ? 12.869 -22.818 37.548 0.37 16.69 97 PRO D O 1
ATOM 4536 N N A ALA C 1 98 ? 14.631 -24.180 37.875 0.37 17.88 98 ALA D N 1
ATOM 4537 C CA A ALA C 1 98 ? 14.032 -24.904 38.985 0.37 19.00 98 ALA D CA 1
ATOM 4538 C C A ALA C 1 98 ? 13.494 -23.891 39.977 0.37 19.68 98 ALA D C 1
ATOM 4539 O O A ALA C 1 98 ? 14.163 -22.903 40.297 0.37 20.01 98 ALA D O 1
ATOM 4541 N N A GLY C 1 99 ? 12.282 -24.134 40.464 0.37 18.98 99 GLY D N 1
ATOM 4542 C CA A GLY C 1 99 ? 11.689 -23.235 41.433 0.37 18.45 99 GLY D CA 1
ATOM 4543 C C A GLY C 1 99 ? 10.852 -22.148 40.793 0.37 16.76 99 GLY D C 1
ATOM 4544 O O A GLY C 1 99 ? 10.036 -21.513 41.460 0.37 17.06 99 GLY D O 1
ATOM 4545 N N A HIS C 1 100 ? 11.049 -21.912 39.500 0.37 17.54 100 HIS D N 1
ATOM 4546 C CA A HIS C 1 100 ? 10.279 -20.878 38.813 0.37 17.57 100 HIS D CA 1
ATOM 4547 C C A HIS C 1 100 ? 8.845 -21.370 38.641 0.37 18.11 100 HIS D C 1
ATOM 4548 O O A HIS C 1 100 ? 8.633 -22.527 38.298 0.37 19.10 100 HIS D O 1
ATOM 4555 N N A PHE C 1 101 ? 7.868 -20.495 38.858 0.37 18.94 101 PHE D N 1
ATOM 4556 C CA A PHE C 1 101 ? 6.471 -20.922 38.754 0.37 19.81 101 PHE D CA 1
ATOM 4557 C C A PHE C 1 101 ? 6.024 -21.485 37.414 0.37 20.92 101 PHE D C 1
ATOM 4558 O O A PHE C 1 101 ? 5.042 -22.241 37.364 0.37 21.16 101 PHE D O 1
ATOM 4566 N N A ALA C 1 102 ? 6.729 -21.155 36.329 0.37 18.58 102 ALA D N 1
ATOM 4567 C CA A ALA C 1 102 ? 6.368 -21.685 35.021 0.37 17.34 102 ALA D CA 1
ATOM 4568 C C A ALA C 1 102 ? 7.327 -22.776 34.534 0.37 16.87 102 ALA D C 1
ATOM 4569 O O A ALA C 1 102 ? 7.245 -23.240 33.395 0.37 17.33 102 ALA D O 1
ATOM 4571 N N A GLU C 1 103 ? 8.262 -23.181 35.378 0.37 17.55 103 GLU D N 1
ATOM 4572 C CA A GLU C 1 103 ? 9.155 -24.267 35.003 0.37 18.59 103 GLU D CA 1
ATOM 4573 C C A GLU C 1 103 ? 8.175 -25.451 34.948 0.37 20.37 103 GLU D C 1
ATOM 4574 O O A GLU C 1 103 ? 7.175 -25.454 35.665 0.37 21.48 103 GLU D O 1
ATOM 4580 N N A GLY C 1 104 ? 8.442 -26.432 34.102 0.37 21.53 104 GLY D N 1
ATOM 4581 C CA A GLY C 1 104 ? 7.530 -27.566 33.999 0.37 22.82 104 GLY D CA 1
ATOM 4582 C C A GLY C 1 104 ? 6.523 -27.388 32.872 0.37 24.36 104 GLY D C 1
ATOM 4583 O O A GLY C 1 104 ? 5.882 -28.356 32.429 0.37 23.20 104 GLY D O 1
ATOM 4584 N N A SER C 1 105 ? 6.373 -26.145 32.416 0.37 24.53 105 SER D N 1
ATOM 4585 C CA A SER C 1 105 ? 5.465 -25.810 31.317 0.37 25.58 105 SER D CA 1
ATOM 4586 C C A SER C 1 105 ? 5.876 -26.559 30.062 0.37 25.13 105 SER D C 1
ATOM 4587 O O A SER C 1 105 ? 7.021 -26.979 29.932 0.37 23.47 105 SER D O 1
ATOM 4590 N N A SER C 1 106 ? 4.934 -26.707 29.135 0.37 25.85 106 SER D N 1
ATOM 4591 C CA A SER C 1 106 ? 5.190 -27.371 27.864 0.37 26.18 106 SER D CA 1
ATOM 4592 C C A SER C 1 106 ? 4.258 -26.754 26.828 0.37 27.10 106 SER D C 1
ATOM 4593 O O A SER C 1 106 ? 3.216 -26.198 27.171 0.37 27.68 106 SER D O 1
ATOM 4596 N N A VAL C 1 107 ? 4.644 -26.843 25.562 0.37 27.00 107 VAL D N 1
ATOM 4597 C CA A VAL C 1 107 ? 3.846 -26.275 24.484 0.37 28.84 107 VAL D CA 1
ATOM 4598 C C A VAL C 1 107 ? 3.814 -27.166 23.256 0.37 28.83 107 VAL D C 1
ATOM 4599 O O A VAL C 1 107 ? 4.814 -27.781 22.906 0.37 28.30 107 VAL D O 1
ATOM 4603 N N A MET C 1 108 ? 2.654 -27.215 22.604 0.37 30.18 108 MET D N 1
ATOM 4604 C CA A MET C 1 108 ? 2.481 -27.994 21.387 0.37 30.89 108 MET D CA 1
ATOM 4605 C C A MET C 1 108 ? 3.019 -27.156 20.228 0.37 30.11 108 MET D C 1
ATOM 4606 O O A MET C 1 108 ? 2.441 -26.131 19.881 0.37 29.00 108 MET D O 1
ATOM 4611 N N A LEU C 1 109 ? 4.132 -27.587 19.644 0.37 31.12 109 LEU D N 1
ATOM 4612 C CA A LEU C 1 109 ? 4.752 -26.877 18.522 0.37 33.54 109 LEU D CA 1
ATOM 4613 C C A LEU C 1 109 ? 5.027 -27.878 17.409 0.37 34.51 109 LEU D C 1
ATOM 4614 O O A LEU C 1 109 ? 5.655 -28.908 17.640 0.37 34.89 109 LEU D O 1
ATOM 4619 N N A GLY C 1 110 ? 4.568 -27.571 16.201 0.37 35.68 110 GLY D N 1
ATOM 4620 C CA A GLY C 1 110 ? 4.778 -28.486 15.098 0.37 37.79 110 GLY D CA 1
ATOM 4621 C C A GLY C 1 110 ? 4.098 -29.794 15.455 0.37 38.93 110 GLY D C 1
ATOM 4622 O O A GLY C 1 110 ? 2.931 -29.802 15.842 0.37 39.95 110 GLY D O 1
ATOM 4623 N N A GLY C 1 111 ? 4.818 -30.900 15.352 0.37 40.09 111 GLY D N 1
ATOM 4624 C CA A GLY C 1 111 ? 4.208 -32.174 15.687 0.37 42.24 111 GLY D CA 1
ATOM 4625 C C A GLY C 1 111 ? 4.711 -32.767 16.991 0.37 43.30 111 GLY D C 1
ATOM 4626 O O A GLY C 1 111 ? 4.771 -33.994 17.126 0.37 44.22 111 GLY D O 1
ATOM 4627 N N A GLU C 1 112 ? 5.051 -31.918 17.962 0.37 43.14 112 GLU D N 1
ATOM 4628 C CA A GLU C 1 112 ? 5.568 -32.422 19.230 0.37 42.82 112 GLU D CA 1
ATOM 4629 C C A GLU C 1 112 ? 5.405 -31.534 20.464 0.37 41.81 112 GLU D C 1
ATOM 4630 O O A GLU C 1 112 ? 5.184 -30.321 20.366 0.37 41.10 112 GLU D O 1
ATOM 4636 N N A GLU C 1 113 ? 5.509 -32.163 21.634 0.37 39.79 113 GLU D N 1
ATOM 4637 C CA A GLU C 1 113 ? 5.422 -31.444 22.899 0.37 37.87 113 GLU D CA 1
ATOM 4638 C C A GLU C 1 113 ? 6.839 -30.917 23.103 0.37 35.12 113 GLU D C 1
ATOM 4639 O O A GLU C 1 113 ? 7.812 -31.631 22.850 0.37 34.59 113 GLU D O 1
ATOM 4645 N N A VAL C 1 114 ? 6.959 -29.663 23.528 0.37 32.04 114 VAL D N 1
ATOM 4646 C CA A VAL C 1 114 ? 8.270 -29.062 23.748 0.37 28.66 114 VAL D CA 1
ATOM 4647 C C A VAL C 1 114 ? 8.323 -28.440 25.137 0.37 26.13 114 VAL D C 1
ATOM 4648 O O A VAL C 1 114 ? 7.400 -27.748 25.552 0.37 25.24 114 VAL D O 1
ATOM 4652 N N A ASP C 1 115 ? 9.403 -28.701 25.860 0.37 23.98 115 ASP D N 1
ATOM 4653 C CA A ASP C 1 115 ? 9.544 -28.156 27.201 0.37 23.70 115 ASP D CA 1
ATOM 4654 C C A ASP C 1 115 ? 9.775 -26.650 27.166 0.37 22.13 115 ASP D C 1
ATOM 4655 O O A ASP C 1 115 ? 10.584 -26.161 26.388 0.37 22.38 115 ASP D O 1
ATOM 4660 N N A GLY C 1 116 ? 9.063 -25.914 28.006 0.37 20.89 116 GLY D N 1
ATOM 4661 C CA A GLY C 1 116 ? 9.294 -24.483 28.030 0.37 21.34 116 GLY D CA 1
ATOM 4662 C C A GLY C 1 116 ? 8.099 -23.576 27.922 0.37 20.75 116 GLY D C 1
ATOM 4663 O O A GLY C 1 116 ? 6.941 -24.019 27.845 0.37 20.41 116 GLY D O 1
ATOM 4664 N N A VAL C 1 117 ? 8.403 -22.280 27.923 0.37 18.21 117 VAL D N 1
ATOM 4665 C CA A VAL C 1 117 ? 7.396 -21.226 27.855 0.37 17.29 117 VAL D CA 1
ATOM 4666 C C A VAL C 1 117 ? 7.644 -20.411 26.594 0.37 17.23 117 VAL D C 1
ATOM 4667 O O A VAL C 1 117 ? 8.779 -20.026 26.335 0.37 14.62 117 VAL D O 1
ATOM 4671 N N A VAL C 1 118 ? 6.602 -20.193 25.795 0.37 16.17 118 VAL D N 1
ATOM 4672 C CA A VAL C 1 118 ? 6.723 -19.359 24.607 0.37 15.17 118 VAL D CA 1
ATOM 4673 C C A VAL C 1 118 ? 6.931 -17.951 25.201 0.37 16.51 118 VAL D C 1
ATOM 4674 O O A VAL C 1 118 ? 6.094 -17.441 25.967 0.37 16.79 118 VAL D O 1
ATOM 4678 N N A THR C 1 119 ? 8.063 -17.354 24.830 0.37 15.93 119 THR D N 1
ATOM 4679 C CA A THR C 1 119 ? 8.542 -16.091 25.366 0.37 14.33 119 THR D CA 1
ATOM 4680 C C A THR C 1 119 ? 8.636 -15.037 24.258 0.37 14.25 119 THR D C 1
ATOM 4681 O O A THR C 1 119 ? 9.453 -15.143 23.352 0.37 13.17 119 THR D O 1
ATOM 4685 N N A MET C 1 120 ? 7.793 -14.021 24.350 0.37 14.56 120 MET D N 1
ATOM 4686 C CA A MET C 1 120 ? 7.762 -12.965 23.347 0.37 13.64 120 MET D CA 1
ATOM 4687 C C A MET C 1 120 ? 8.742 -11.854 23.702 0.37 13.34 120 MET D C 1
ATOM 4688 O O A MET C 1 120 ? 8.367 -10.685 23.798 0.37 11.52 120 MET D O 1
ATOM 4693 N N A TRP C 1 121 ? 10.007 -12.219 23.876 0.37 13.08 121 TRP D N 1
ATOM 4694 C CA A TRP C 1 121 ? 10.993 -11.227 24.280 0.37 13.61 121 TRP D CA 1
ATOM 4695 C C A TRP C 1 121 ? 11.104 -10.056 23.313 0.37 14.10 121 TRP D C 1
ATOM 4696 O O A TRP C 1 121 ? 11.769 -9.068 23.616 0.37 13.69 121 TRP D O 1
ATOM 4707 N N A GLY C 1 122 ? 10.469 -10.156 22.145 0.37 13.47 122 GLY D N 1
ATOM 4708 C CA A GLY C 1 122 ? 10.508 -9.034 21.212 0.37 13.08 122 GLY D CA 1
ATOM 4709 C C A GLY C 1 122 ? 9.867 -7.786 21.810 0.37 11.45 122 GLY D C 1
ATOM 4710 O O A GLY C 1 122 ? 10.075 -6.662 21.320 0.37 11.91 122 GLY D O 1
ATOM 4711 N N A ARG C 1 123 ? 9.055 -7.976 22.839 0.37 11.02 123 ARG D N 1
ATOM 4712 C CA A ARG C 1 123 ? 8.440 -6.843 23.520 0.37 11.74 123 ARG D CA 1
ATOM 4713 C C A ARG C 1 123 ? 9.506 -5.871 24.096 0.37 11.53 123 ARG D C 1
ATOM 4714 O O A ARG C 1 123 ? 9.301 -4.653 24.093 0.37 11.58 123 ARG D O 1
ATOM 4722 N N A TYR C 1 124 ? 10.631 -6.390 24.582 0.37 11.41 124 TYR D N 1
ATOM 4723 C CA A TYR C 1 124 ? 11.656 -5.494 25.123 0.37 11.62 124 TYR D CA 1
ATOM 4724 C C A TYR C 1 124 ? 12.311 -4.670 24.014 0.37 11.59 124 TYR D C 1
ATOM 4725 O O A TYR C 1 124 ? 12.749 -3.545 24.249 0.37 12.14 124 TYR D O 1
ATOM 4734 N N A LEU C 1 125 ? 12.411 -5.222 22.809 0.37 12.03 125 LEU D N 1
ATOM 4735 C CA A LEU C 1 125 ? 12.970 -4.446 21.708 0.37 11.60 125 LEU D CA 1
ATOM 4736 C C A LEU C 1 125 ? 11.981 -3.332 21.399 0.37 13.67 125 LEU D C 1
ATOM 4737 O O A LEU C 1 125 ? 12.387 -2.196 21.192 0.37 12.99 125 LEU D O 1
ATOM 4742 N N A THR C 1 126 ? 10.676 -3.620 21.394 0.37 14.13 126 THR D N 1
ATOM 4743 C CA A THR C 1 126 ? 9.752 -2.524 21.145 0.37 13.99 126 THR D CA 1
ATOM 4744 C C A THR C 1 126 ? 9.989 -1.464 22.238 0.37 14.16 126 THR D C 1
ATOM 4745 O O A THR C 1 126 ? 10.170 -0.277 21.936 0.37 14.51 126 THR D O 1
ATOM 4749 N N A TRP C 1 127 ? 10.005 -1.894 23.505 0.37 12.34 127 TRP D N 1
ATOM 4750 C CA A TRP C 1 127 ? 10.193 -0.941 24.613 0.37 12.42 127 TRP D CA 1
ATOM 4751 C C A TRP C 1 127 ? 11.516 -0.172 24.593 0.37 11.60 127 TRP D C 1
ATOM 4752 O O A TRP C 1 127 ? 11.535 1.027 24.873 0.37 12.31 127 TRP D O 1
ATOM 4763 N N A ALA C 1 128 ? 12.611 -0.843 24.256 0.37 10.39 128 ALA D N 1
ATOM 4764 C CA A ALA C 1 128 ? 13.901 -0.187 24.227 0.37 10.50 128 ALA D CA 1
ATOM 4765 C C A ALA C 1 128 ? 13.908 0.929 23.197 0.37 10.52 128 ALA D C 1
ATOM 4766 O O A ALA C 1 128 ? 14.607 1.931 23.368 0.37 11.91 128 ALA D O 1
ATOM 4768 N N A LEU C 1 129 ? 13.131 0.748 22.138 0.37 11.28 129 LEU D N 1
ATOM 4769 C CA A LEU C 1 129 ? 13.077 1.719 21.051 0.37 13.48 129 LEU D CA 1
ATOM 4770 C C A LEU C 1 129 ? 12.021 2.794 21.237 0.37 14.15 129 LEU D C 1
ATOM 4771 O O A LEU C 1 129 ? 12.241 3.947 20.850 0.37 16.67 129 LEU D O 1
ATOM 4776 N N A SER C 1 130 ? 10.889 2.468 21.850 0.37 13.83 130 SER D N 1
ATOM 4777 C CA A SER C 1 130 ? 9.890 3.527 21.993 0.37 14.78 130 SER D CA 1
ATOM 4778 C C A SER C 1 130 ? 10.012 4.399 23.229 0.37 15.07 130 SER D C 1
ATOM 4779 O O A SER C 1 130 ? 9.616 5.572 23.190 0.37 14.02 130 SER D O 1
ATOM 4782 N N A THR C 1 131 ? 10.547 3.863 24.327 0.37 14.14 131 THR D N 1
ATOM 4783 C CA A THR C 1 131 ? 10.641 4.677 25.538 0.37 12.79 131 THR D CA 1
ATOM 4784 C C A THR C 1 131 ? 11.621 5.865 25.408 0.37 12.97 131 THR D C 1
ATOM 4785 O O A THR C 1 131 ? 11.367 6.942 25.985 0.37 12.88 131 THR D O 1
ATOM 4789 N N A PRO C 1 132 ? 12.755 5.701 24.694 0.37 13.39 132 PRO D N 1
ATOM 4790 C CA A PRO C 1 132 ? 13.627 6.897 24.601 0.37 11.64 132 PRO D CA 1
ATOM 4791 C C A PRO C 1 132 ? 12.947 7.979 23.733 0.37 13.17 132 PRO D C 1
ATOM 4792 O O A PRO C 1 132 ? 13.251 9.175 23.856 0.37 13.10 132 PRO D O 1
ATOM 4796 N N A MET C 1 133 ? 12.035 7.566 22.846 0.37 12.77 133 MET D N 1
ATOM 4797 C CA A MET C 1 133 ? 11.325 8.553 22.016 0.37 12.42 133 MET D CA 1
ATOM 4798 C C A MET C 1 133 ? 10.272 9.247 22.881 0.37 14.28 133 MET D C 1
ATOM 4799 O O A MET C 1 133 ? 10.072 10.462 22.766 0.37 14.05 133 MET D O 1
ATOM 4804 N N A ILE C 1 134 ? 9.595 8.490 23.741 0.37 14.03 134 ILE D N 1
ATOM 4805 C CA A ILE C 1 134 ? 8.617 9.109 24.656 0.37 14.18 134 ILE D CA 1
ATOM 4806 C C A ILE C 1 134 ? 9.332 10.108 25.586 0.37 15.11 134 ILE D C 1
ATOM 4807 O O A ILE C 1 134 ? 8.852 11.226 25.792 0.37 13.68 134 ILE D O 1
ATOM 4812 N N A LEU C 1 135 ? 10.480 9.715 26.151 0.37 12.66 135 LEU D N 1
ATOM 4813 C CA A LEU C 1 135 ? 11.225 10.607 27.048 0.37 13.03 135 LEU D CA 1
ATOM 4814 C C A LEU C 1 135 ? 11.785 11.828 26.288 0.37 13.64 135 LEU D C 1
ATOM 4815 O O A LEU C 1 135 ? 11.825 12.947 26.829 0.37 13.14 135 LEU D O 1
ATOM 4820 N N A LEU C 1 136 ? 12.213 11.630 25.047 0.37 13.34 136 LEU D N 1
ATOM 4821 C CA A LEU C 1 136 ? 12.738 12.764 24.273 0.37 14.23 136 LEU D CA 1
ATOM 4822 C C A LEU C 1 136 ? 11.620 13.779 24.003 0.37 15.46 136 LEU D C 1
ATOM 4823 O O A LEU C 1 136 ? 11.770 14.992 24.242 0.37 15.59 136 LEU D O 1
ATOM 4828 N N A ALA C 1 137 ? 10.497 13.295 23.490 0.37 15.84 137 ALA D N 1
ATOM 4829 C CA A ALA C 1 137 ? 9.380 14.207 23.226 0.37 16.12 137 ALA D CA 1
ATOM 4830 C C A ALA C 1 137 ? 8.936 14.882 24.534 0.37 16.06 137 ALA D C 1
ATOM 4831 O O A ALA C 1 137 ? 8.783 16.105 24.592 0.37 15.69 137 ALA D O 1
ATOM 4833 N N A LEU C 1 138 ? 8.729 14.095 25.583 0.37 15.80 138 LEU D N 1
ATOM 4834 C CA A LEU C 1 138 ? 8.316 14.660 26.865 0.37 16.73 138 LEU D CA 1
ATOM 4835 C C A LEU C 1 138 ? 9.363 15.605 27.448 0.37 16.32 138 LEU D C 1
ATOM 4836 O O A LEU C 1 138 ? 9.021 16.612 28.074 0.37 14.87 138 LEU D O 1
ATOM 4841 N N A GLY C 1 139 ? 10.639 15.265 27.271 0.37 14.97 139 GLY D N 1
ATOM 4842 C CA A GLY C 1 139 ? 11.698 16.126 27.782 0.37 15.57 139 GLY D CA 1
ATOM 4843 C C A GLY C 1 139 ? 11.723 17.467 27.071 0.37 16.11 139 GLY D C 1
ATOM 4844 O O A GLY C 1 139 ? 11.791 18.535 27.704 0.37 17.64 139 GLY D O 1
ATOM 4845 N N A LEU C 1 140 ? 11.698 17.436 25.747 0.37 16.40 140 LEU D N 1
ATOM 4846 C CA A LEU C 1 140 ? 11.691 18.689 24.998 0.37 16.39 140 LEU D CA 1
ATOM 4847 C C A LEU C 1 140 ? 10.417 19.481 25.380 0.37 17.90 140 LEU D C 1
ATOM 4848 O O A LEU C 1 140 ? 10.474 20.702 25.560 0.37 16.64 140 LEU D O 1
ATOM 4853 N N A LEU C 1 141 ? 9.282 18.796 25.507 0.37 17.12 141 LEU D N 1
ATOM 4854 C CA A LEU C 1 141 ? 8.037 19.483 25.882 0.37 18.07 141 LEU D CA 1
ATOM 4855 C C A LEU C 1 141 ? 8.234 20.292 27.172 0.37 18.07 141 LEU D C 1
ATOM 4856 O O A LEU C 1 141 ? 7.777 21.445 27.274 0.37 18.28 141 LEU D O 1
ATOM 4861 N N A ALA C 1 142 ? 8.910 19.685 28.156 0.37 16.66 142 ALA D N 1
ATOM 4862 C CA A ALA C 1 142 ? 9.169 20.335 29.441 0.37 16.13 142 ALA D CA 1
ATOM 4863 C C A ALA C 1 142 ? 10.330 21.333 29.375 0.37 16.18 142 ALA D C 1
ATOM 4864 O O A ALA C 1 142 ? 10.626 21.992 30.363 0.37 17.01 142 ALA D O 1
ATOM 4866 N N A GLY C 1 143 ? 10.984 21.455 28.216 0.37 15.22 143 GLY D N 1
ATOM 4867 C CA A GLY C 1 143 ? 12.111 22.372 28.118 0.37 14.77 143 GLY D CA 1
ATOM 4868 C C A GLY C 1 143 ? 13.262 21.904 29.007 0.37 16.11 143 GLY D C 1
ATOM 4869 O O A GLY C 1 143 ? 13.885 22.677 29.728 0.37 17.00 143 GLY D O 1
ATOM 4870 N N A SER C 1 144 ? 13.545 20.612 28.964 0.37 14.87 144 SER D N 1
ATOM 4871 C CA A SER C 1 144 ? 14.630 20.050 29.781 0.37 14.85 144 SER D CA 1
ATOM 4872 C C A SER C 1 144 ? 16.011 20.368 29.186 0.37 15.02 144 SER D C 1
ATOM 4873 O O A SER C 1 144 ? 16.145 20.518 27.969 0.37 16.38 144 SER D O 1
ATOM 4876 N N A ASN C 1 145 ? 17.040 20.501 30.027 0.37 15.46 145 ASN D N 1
ATOM 4877 C CA A ASN C 1 145 ? 18.367 20.722 29.458 0.37 14.97 145 ASN D CA 1
ATOM 4878 C C A ASN C 1 145 ? 18.885 19.334 29.006 0.37 16.03 145 ASN D C 1
ATOM 4879 O O A ASN C 1 145 ? 18.251 18.299 29.281 0.37 14.96 145 ASN D O 1
ATOM 4884 N N A ALA C 1 146 ? 20.024 19.311 28.323 0.37 14.98 146 ALA D N 1
ATOM 4885 C CA A ALA C 1 146 ? 20.567 18.046 27.814 0.37 15.55 146 ALA D CA 1
ATOM 4886 C C A ALA C 1 146 ? 20.950 17.023 28.881 0.37 14.96 146 ALA D C 1
ATOM 4887 O O A ALA C 1 146 ? 20.803 15.810 28.668 0.37 14.09 146 ALA D O 1
ATOM 4889 N N A THR C 1 147 ? 21.469 17.492 30.013 0.37 13.99 147 THR D N 1
ATOM 4890 C CA A THR C 1 147 ? 21.889 16.567 31.069 0.37 14.42 147 THR D CA 1
ATOM 4891 C C A THR C 1 147 ? 20.725 15.691 31.523 0.37 14.49 147 THR D C 1
ATOM 4892 O O A THR C 1 147 ? 20.813 14.463 31.490 0.37 12.50 147 THR D O 1
ATOM 4896 N N A LYS C 1 148 ? 19.621 16.296 31.953 0.37 13.68 148 LYS D N 1
ATOM 4897 C CA A LYS C 1 148 ? 18.490 15.473 32.376 0.37 13.74 148 LYS D CA 1
ATOM 4898 C C A LYS C 1 148 ? 17.980 14.592 31.237 0.37 13.31 148 LYS D C 1
ATOM 4899 O O A LYS C 1 148 ? 17.505 13.479 31.473 0.37 13.23 148 LYS D O 1
ATOM 4905 N N A LEU C 1 149 ? 18.058 15.085 30.000 0.37 13.34 149 LEU D N 1
ATOM 4906 C CA A LEU C 1 149 ? 17.609 14.293 28.859 0.37 13.32 149 LEU D CA 1
ATOM 4907 C C A LEU C 1 149 ? 18.518 13.071 28.782 0.37 13.45 149 LEU D C 1
ATOM 4908 O O A LEU C 1 149 ? 18.056 11.930 28.607 0.37 13.23 149 LEU D O 1
ATOM 4913 N N A PHE C 1 150 ? 19.817 13.331 28.902 0.37 12.66 150 PHE D N 1
ATOM 4914 C CA A PHE C 1 150 ? 20.820 12.269 28.894 0.37 12.33 150 PHE D CA 1
ATOM 4915 C C A PHE C 1 150 ? 20.526 11.252 29.998 0.37 12.60 150 PHE D C 1
ATOM 4916 O O A PHE C 1 150 ? 20.393 10.043 29.739 0.37 12.28 150 PHE D O 1
ATOM 4924 N N A THR C 1 151 ? 20.440 11.742 31.235 0.37 10.19 151 THR D N 1
ATOM 4925 C CA A THR C 1 151 ? 20.182 10.882 32.389 0.37 10.31 151 THR D CA 1
ATOM 4926 C C A THR C 1 151 ? 18.922 10.036 32.204 0.37 11.10 151 THR D C 1
ATOM 4927 O O A THR C 1 151 ? 18.919 8.825 32.466 0.37 10.30 151 THR D O 1
ATOM 4931 N N A ALA C 1 152 ? 17.831 10.673 31.786 0.37 11.07 152 ALA D N 1
ATOM 4932 C CA A ALA C 1 152 ? 16.593 9.922 31.624 0.37 11.55 152 ALA D CA 1
ATOM 4933 C C A ALA C 1 152 ? 16.738 8.805 30.610 0.37 11.32 152 ALA D C 1
ATOM 4934 O O A ALA C 1 152 ? 16.420 7.641 30.902 0.37 10.27 152 ALA D O 1
ATOM 4936 N N A ILE C 1 153 ? 17.239 9.147 29.427 0.37 11.24 153 ILE D N 1
ATOM 4937 C CA A ILE C 1 153 ? 17.309 8.152 28.357 0.37 11.29 153 ILE D CA 1
ATOM 4938 C C A ILE C 1 153 ? 18.301 7.022 28.614 0.37 11.10 153 ILE D C 1
ATOM 4939 O O A ILE C 1 153 ? 18.011 5.859 28.271 0.37 10.52 153 ILE D O 1
ATOM 4944 N N A THR C 1 154 ? 19.437 7.321 29.245 0.37 9.84 154 THR D N 1
ATOM 4945 C CA A THR C 1 154 ? 20.401 6.251 29.501 0.37 10.30 154 THR D CA 1
ATOM 4946 C C A THR C 1 154 ? 19.830 5.268 30.514 0.37 10.13 154 THR D C 1
ATOM 4947 O O A THR C 1 154 ? 19.831 4.059 30.269 0.37 9.25 154 THR D O 1
ATOM 4951 N N A PHE C 1 155 ? 19.323 5.772 31.640 0.37 9.80 155 PHE D N 1
ATOM 4952 C CA A PHE C 1 155 ? 18.760 4.855 32.640 0.37 9.51 155 PHE D CA 1
ATOM 4953 C C A PHE C 1 155 ? 17.520 4.146 32.145 0.37 9.81 155 PHE D C 1
ATOM 4954 O O A PHE C 1 155 ? 17.229 3.038 32.592 0.37 9.66 155 PHE D O 1
ATOM 4962 N N A ASP C 1 156 ? 16.799 4.772 31.217 0.37 9.80 156 ASP D N 1
ATOM 4963 C CA A ASP C 1 156 ? 15.611 4.144 30.645 0.37 10.31 156 ASP D CA 1
ATOM 4964 C C A ASP C 1 156 ? 16.033 2.950 29.756 0.37 11.51 156 ASP D C 1
ATOM 4965 O O A ASP C 1 156 ? 15.433 1.872 29.809 0.37 11.72 156 ASP D O 1
ATOM 4970 N N A ILE C 1 157 ? 17.067 3.139 28.938 0.37 10.16 157 ILE D N 1
ATOM 4971 C CA A ILE C 1 157 ? 17.521 2.043 28.070 0.37 9.78 157 ILE D CA 1
ATOM 4972 C C A ILE C 1 157 ? 18.058 0.916 28.961 0.37 10.78 157 ILE D C 1
ATOM 4973 O O A ILE C 1 157 ? 17.740 -0.265 28.760 0.37 10.86 157 ILE D O 1
ATOM 4978 N N A ALA C 1 158 ? 18.850 1.273 29.962 0.37 10.57 158 ALA D N 1
ATOM 4979 C CA A ALA C 1 158 ? 19.364 0.274 30.901 0.37 10.79 158 ALA D CA 1
ATOM 4980 C C A ALA C 1 158 ? 18.198 -0.460 31.561 0.37 12.04 158 ALA D C 1
ATOM 4981 O O A ALA C 1 158 ? 18.219 -1.685 31.721 0.37 11.08 158 ALA D O 1
ATOM 4983 N N A MET C 1 159 ? 17.161 0.283 31.930 0.37 11.29 159 MET D N 1
ATOM 4984 C CA A MET C 1 159 ? 15.983 -0.326 32.543 0.37 12.82 159 MET D CA 1
ATOM 4985 C C A MET C 1 159 ? 15.383 -1.386 31.605 0.37 10.41 159 MET D C 1
ATOM 4986 O O A MET C 1 159 ? 15.058 -2.500 32.037 0.37 11.74 159 MET D O 1
ATOM 4991 N N A CYS C 1 160 ? 15.242 -1.050 30.327 0.37 10.03 160 CYS D N 1
ATOM 4992 C CA A CYS C 1 160 ? 14.661 -2.003 29.375 0.37 11.25 160 CYS D CA 1
ATOM 4993 C C A CYS C 1 160 ? 15.545 -3.183 29.084 0.37 10.68 160 CYS D C 1
ATOM 4994 O O A CYS C 1 160 ? 15.061 -4.311 29.018 0.37 11.25 160 CYS D O 1
ATOM 4997 N N A VAL C 1 161 ? 16.844 -2.932 28.922 0.37 11.31 161 VAL D N 1
ATOM 4998 C CA A VAL C 1 161 ? 17.767 -4.004 28.596 0.37 10.52 161 VAL D CA 1
ATOM 4999 C C A VAL C 1 161 ? 17.985 -4.981 29.745 0.37 10.12 161 VAL D C 1
ATOM 5000 O O A VAL C 1 161 ? 18.191 -6.171 29.491 0.37 11.24 161 VAL D O 1
ATOM 5004 N N A THR C 1 162 ? 17.981 -4.496 30.992 0.37 10.15 162 THR D N 1
ATOM 5005 C CA A THR C 1 162 ? 18.146 -5.420 32.111 0.37 10.27 162 THR D CA 1
ATOM 5006 C C A THR C 1 162 ? 16.844 -6.212 32.256 0.37 9.58 162 THR D C 1
ATOM 5007 O O A THR C 1 162 ? 16.879 -7.392 32.576 0.37 8.34 162 THR D O 1
ATOM 5011 N N A GLY C 1 163 ? 15.702 -5.583 31.997 0.37 10.24 163 GLY D N 1
ATOM 5012 C CA A GLY C 1 163 ? 14.458 -6.351 32.014 0.37 10.01 163 GLY D CA 1
ATOM 5013 C C A GLY C 1 163 ? 14.554 -7.511 31.000 0.37 10.00 163 GLY D C 1
ATOM 5014 O O A GLY C 1 163 ? 14.219 -8.676 31.305 0.37 10.05 163 GLY D O 1
ATOM 5015 N N A LEU C 1 164 ? 14.998 -7.218 29.779 0.37 9.73 164 LEU D N 1
ATOM 5016 C CA A LEU C 1 164 ? 15.158 -8.266 28.766 0.37 10.86 164 LEU D CA 1
ATOM 5017 C C A LEU C 1 164 ? 16.105 -9.350 29.311 0.37 11.01 164 LEU D C 1
ATOM 5018 O O A LEU C 1 164 ? 15.831 -10.553 29.178 0.37 11.31 164 LEU D O 1
ATOM 5023 N N A ALA C 1 165 ? 17.212 -8.960 29.939 0.37 10.35 165 ALA D N 1
ATOM 5024 C CA A ALA C 1 165 ? 18.110 -10.003 30.473 0.37 9.22 165 ALA D CA 1
ATOM 5025 C C A ALA C 1 165 ? 17.371 -10.765 31.578 0.37 9.97 165 ALA D C 1
ATOM 5026 O O A ALA C 1 165 ? 17.560 -11.965 31.734 0.37 9.93 165 ALA D O 1
ATOM 5028 N N A ALA C 1 166 ? 16.534 -10.084 32.363 0.37 9.14 166 ALA D N 1
ATOM 5029 C CA A ALA C 1 166 ? 15.771 -10.832 33.365 0.37 10.60 166 ALA D CA 1
ATOM 5030 C C A ALA C 1 166 ? 14.919 -11.883 32.626 0.37 11.10 166 ALA D C 1
ATOM 5031 O O A ALA C 1 166 ? 14.901 -13.069 33.004 0.37 13.00 166 ALA D O 1
ATOM 5033 N N A ALA C 1 167 ? 14.244 -11.472 31.555 0.37 12.72 167 ALA D N 1
ATOM 5034 C CA A ALA C 1 167 ? 13.388 -12.407 30.790 0.37 14.09 167 ALA D CA 1
ATOM 5035 C C A ALA C 1 167 ? 14.152 -13.593 30.186 0.37 15.15 167 ALA D C 1
ATOM 5036 O O A ALA C 1 167 ? 13.677 -14.735 30.229 0.37 14.51 167 ALA D O 1
ATOM 5038 N N A LEU C 1 168 ? 15.340 -13.321 29.641 0.37 13.27 168 LEU D N 1
ATOM 5039 C CA A LEU C 1 168 ? 16.176 -14.329 28.994 0.37 13.91 168 LEU D CA 1
ATOM 5040 C C A LEU C 1 168 ? 17.000 -15.255 29.910 0.37 13.90 168 LEU D C 1
ATOM 5041 O O A LEU C 1 168 ? 17.621 -16.214 29.420 0.37 14.14 168 LEU D O 1
ATOM 5046 N N A THR C 1 169 ? 17.009 -14.991 31.211 0.37 12.33 169 THR D N 1
ATOM 5047 C CA A THR C 1 169 ? 17.813 -15.793 32.135 0.37 13.26 169 THR D CA 1
ATOM 5048 C C A THR C 1 169 ? 17.096 -17.062 32.559 0.37 14.09 169 THR D C 1
ATOM 5049 O O A THR C 1 169 ? 16.084 -17.000 33.234 0.37 15.66 169 THR D O 1
ATOM 5053 N N A THR C 1 170 ? 17.662 -18.192 32.147 0.37 13.60 170 THR D N 1
ATOM 5054 C CA A THR C 1 170 ? 17.119 -19.520 32.451 0.37 15.64 170 THR D CA 1
ATOM 5055 C C A THR C 1 170 ? 17.994 -20.275 33.445 0.37 16.48 170 THR D C 1
ATOM 5056 O O A THR C 1 170 ? 17.593 -21.319 33.970 0.37 16.28 170 THR D O 1
ATOM 5060 N N A SER C 1 171 ? 19.193 -19.758 33.696 0.37 14.88 171 SER D N 1
ATOM 5061 C CA A SER C 1 171 ? 20.143 -20.414 34.590 0.37 14.54 171 SER D CA 1
ATOM 5062 C C A SER C 1 171 ? 19.693 -20.594 36.038 0.37 14.41 171 SER D C 1
ATOM 5063 O O A SER C 1 171 ? 19.974 -21.620 36.673 0.37 14.98 171 SER D O 1
ATOM 5066 N N A SER C 1 172 ? 19.016 -19.586 36.563 0.37 13.75 172 SER D N 1
ATOM 5067 C CA A SER C 1 172 ? 18.634 -19.583 37.945 0.37 15.26 172 SER D CA 1
ATOM 5068 C C A SER C 1 172 ? 17.429 -18.677 38.159 0.37 14.67 172 SER D C 1
ATOM 5069 O O A SER C 1 172 ? 17.263 -17.687 37.452 0.37 13.47 172 SER D O 1
ATOM 5072 N N A HIS C 1 173 ? 16.598 -19.027 39.137 0.37 14.67 173 HIS D N 1
ATOM 5073 C CA A HIS C 1 173 ? 15.408 -18.244 39.471 0.37 15.67 173 HIS D CA 1
ATOM 5074 C C A HIS C 1 173 ? 15.794 -16.960 40.211 0.37 16.23 173 HIS D C 1
ATOM 5075 O O A HIS C 1 173 ? 15.291 -15.881 39.889 0.37 16.55 173 HIS D O 1
ATOM 5082 N N A LEU C 1 174 ? 16.680 -17.058 41.204 0.37 16.52 174 LEU D N 1
ATOM 5083 C CA A LEU C 1 174 ? 17.127 -15.872 41.947 0.37 17.20 174 LEU D CA 1
ATOM 5084 C C A LEU C 1 174 ? 17.780 -14.863 41.007 0.37 15.58 174 LEU D C 1
ATOM 5085 O O A LEU C 1 174 ? 17.557 -13.665 41.143 0.37 13.40 174 LEU D O 1
ATOM 5090 N N A MET C 1 175 ? 18.581 -15.345 40.055 0.37 14.53 175 MET D N 1
ATOM 5091 C CA A MET C 1 175 ? 19.232 -14.438 39.122 0.37 15.93 175 MET D CA 1
ATOM 5092 C C A MET C 1 175 ? 18.174 -13.600 38.383 0.37 14.79 175 MET D C 1
ATOM 5093 O O A MET C 1 175 ? 18.329 -12.388 38.242 0.37 15.01 175 MET D O 1
ATOM 5098 N N A ARG C 1 176 ? 17.078 -14.216 37.948 0.37 14.07 176 ARG D N 1
ATOM 5099 C CA A ARG C 1 176 ? 16.040 -13.438 37.255 0.37 13.59 176 ARG D CA 1
ATOM 5100 C C A ARG C 1 176 ? 15.538 -12.265 38.121 0.37 13.31 176 ARG D C 1
ATOM 5101 O O A ARG C 1 176 ? 15.401 -11.133 37.640 0.37 13.28 176 ARG D O 1
ATOM 5109 N N A TRP C 1 177 ? 15.250 -12.520 39.394 0.37 13.26 177 TRP D N 1
ATOM 5110 C CA A TRP C 1 177 ? 14.760 -11.454 40.261 0.37 12.97 177 TRP D CA 1
ATOM 5111 C C A TRP C 1 177 ? 15.843 -10.426 40.587 0.37 13.67 177 TRP D C 1
ATOM 5112 O O A TRP C 1 177 ? 15.546 -9.279 40.925 0.37 12.93 177 TRP D O 1
ATOM 5123 N N A PHE C 1 178 ? 17.103 -10.832 40.503 0.37 12.26 178 PHE D N 1
ATOM 5124 C CA A PHE C 1 178 ? 18.203 -9.883 40.747 0.37 13.21 178 PHE D CA 1
ATOM 5125 C C A PHE C 1 178 ? 18.205 -8.870 39.576 0.37 11.85 178 PHE D C 1
ATOM 5126 O O A PHE C 1 178 ? 18.309 -7.659 39.804 0.37 12.41 178 PHE D O 1
ATOM 5134 N N A TRP C 1 179 ? 18.090 -9.352 38.330 0.37 11.18 179 TRP D N 1
ATOM 5135 C CA A TRP C 1 179 ? 18.026 -8.435 37.181 0.37 10.45 179 TRP D CA 1
ATOM 5136 C C A TRP C 1 179 ? 16.811 -7.515 37.388 0.37 11.53 179 TRP D C 1
ATOM 5137 O O A TRP C 1 179 ? 16.878 -6.287 37.212 0.37 9.92 179 TRP D O 1
ATOM 5148 N N A TYR C 1 180 ? 15.670 -8.117 37.729 0.37 11.54 180 TYR D N 1
ATOM 5149 C CA A TYR C 1 180 ? 14.450 -7.327 37.967 0.37 12.62 180 TYR D CA 1
ATOM 5150 C C A TYR C 1 180 ? 14.762 -6.167 38.927 0.37 13.56 180 TYR D C 1
ATOM 5151 O O A TYR C 1 180 ? 14.366 -5.024 38.682 0.37 14.31 180 TYR D O 1
ATOM 5160 N N A ALA C 1 181 ? 15.488 -6.443 40.005 0.37 13.11 181 ALA D N 1
ATOM 5161 C CA A ALA C 1 181 ? 15.845 -5.387 40.955 0.37 13.18 181 ALA D CA 1
ATOM 5162 C C A ALA C 1 181 ? 16.711 -4.308 40.286 0.37 12.83 181 ALA D C 1
ATOM 5163 O O A ALA C 1 181 ? 16.556 -3.107 40.547 0.37 12.18 181 ALA D O 1
ATOM 5165 N N A ILE C 1 182 ? 17.637 -4.726 39.433 0.37 11.28 182 ILE D N 1
ATOM 5166 C CA A ILE C 1 182 ? 18.511 -3.750 38.762 0.37 11.84 182 ILE D CA 1
ATOM 5167 C C A ILE C 1 182 ? 17.668 -2.849 37.851 0.37 11.57 182 ILE D C 1
ATOM 5168 O O A ILE C 1 182 ? 17.932 -1.647 37.697 0.37 12.36 182 ILE D O 1
ATOM 5173 N N A SER C 1 183 ? 16.653 -3.441 37.247 0.37 11.23 183 SER D N 1
ATOM 5174 C CA A SER C 1 183 ? 15.761 -2.713 36.353 0.37 12.60 183 SER D CA 1
ATOM 5175 C C A SER C 1 183 ? 14.901 -1.731 37.158 0.37 13.97 183 SER D C 1
ATOM 5176 O O A SER C 1 183 ? 14.571 -0.650 36.672 0.37 13.71 183 SER D O 1
ATOM 5179 N N A CYS C 1 184 ? 14.527 -2.128 38.374 0.37 15.51 184 CYS D N 1
ATOM 5180 C CA A CYS C 1 184 ? 13.735 -1.267 39.264 0.37 16.64 184 CYS D CA 1
ATOM 5181 C C A CYS C 1 184 ? 14.519 -0.029 39.678 0.37 16.13 184 CYS D C 1
ATOM 5182 O O A CYS C 1 184 ? 13.966 1.064 39.796 0.37 13.99 184 CYS D O 1
ATOM 5185 N N A ALA C 1 185 ? 15.806 -0.212 39.948 0.37 14.65 185 ALA D N 1
ATOM 5186 C CA A ALA C 1 185 ? 16.653 0.902 40.358 0.37 14.41 185 ALA D CA 1
ATOM 5187 C C A ALA C 1 185 ? 16.782 1.925 39.229 0.37 14.69 185 ALA D C 1
ATOM 5188 O O A ALA C 1 185 ? 16.696 3.142 39.468 0.37 13.59 185 ALA D O 1
ATOM 5190 N N A CYS C 1 186 ? 16.953 1.472 37.990 0.37 13.39 186 CYS D N 1
ATOM 5191 C CA A CYS C 1 186 ? 17.044 2.462 36.907 0.37 15.98 186 CYS D CA 1
ATOM 5192 C C A CYS C 1 186 ? 15.694 3.118 36.651 0.37 14.41 186 CYS D C 1
ATOM 5193 O O A CYS C 1 186 ? 15.631 4.197 36.075 0.37 12.85 186 CYS D O 1
ATOM 5196 N N A PHE C 1 187 ? 14.614 2.421 37.003 0.37 14.23 187 PHE D N 1
ATOM 5197 C CA A PHE C 1 187 ? 13.262 2.959 36.832 0.37 13.52 187 PHE D CA 1
ATOM 5198 C C A PHE C 1 187 ? 13.116 4.119 37.811 0.37 14.84 187 PHE D C 1
ATOM 5199 O O A PHE C 1 187 ? 12.548 5.170 37.488 0.37 12.58 187 PHE D O 1
ATOM 5207 N N A ILE C 1 188 ? 13.648 3.952 39.011 0.37 14.60 188 ILE D N 1
ATOM 5208 C CA A ILE C 1 188 ? 13.521 5.033 39.995 0.37 14.88 188 ILE D CA 1
ATOM 5209 C C A ILE C 1 188 ? 14.196 6.341 39.557 0.37 13.87 188 ILE D C 1
ATOM 5210 O O A ILE C 1 188 ? 13.711 7.438 39.879 0.37 12.38 188 ILE D O 1
ATOM 5215 N N A VAL C 1 189 ? 15.305 6.254 38.826 0.37 12.10 189 VAL D N 1
ATOM 5216 C CA A VAL C 1 189 ? 15.971 7.468 38.352 0.37 11.94 189 VAL D CA 1
ATOM 5217 C C A VAL C 1 189 ? 15.093 8.180 37.322 0.37 12.88 189 VAL D C 1
ATOM 5218 O O A VAL C 1 189 ? 14.983 9.423 37.336 0.37 12.19 189 VAL D O 1
ATOM 5222 N N A VAL C 1 190 ? 14.480 7.401 36.431 0.37 12.12 190 VAL D N 1
ATOM 5223 C CA A VAL C 1 190 ? 13.593 7.978 35.417 0.37 12.20 190 VAL D CA 1
ATOM 5224 C C A VAL C 1 190 ? 12.367 8.593 36.111 0.37 11.96 190 VAL D C 1
ATOM 5225 O O A VAL C 1 190 ? 11.934 9.685 35.763 0.37 12.92 190 VAL D O 1
ATOM 5229 N N A LEU C 1 191 ? 11.807 7.882 37.093 0.37 12.95 191 LEU D N 1
ATOM 5230 C CA A LEU C 1 191 ? 10.641 8.406 37.813 0.37 13.88 191 LEU D CA 1
ATOM 5231 C C A LEU C 1 191 ? 10.967 9.711 38.500 0.37 15.72 191 LEU D C 1
ATOM 5232 O O A LEU C 1 191 ? 10.126 10.619 38.576 0.37 14.56 191 LEU D O 1
ATOM 5237 N N A TYR C 1 192 ? 12.181 9.816 39.025 0.37 15.20 192 TYR D N 1
ATOM 5238 C CA A TYR C 1 192 ? 12.562 11.055 39.677 0.37 16.86 192 TYR D CA 1
ATOM 5239 C C A TYR C 1 192 ? 12.629 12.222 38.688 0.37 17.03 192 TYR D C 1
ATOM 5240 O O A TYR C 1 192 ? 12.208 13.357 38.995 0.37 17.38 192 TYR D O 1
ATOM 5249 N N A ILE C 1 193 ? 13.145 11.962 37.490 0.37 15.28 193 ILE D N 1
ATOM 5250 C CA A ILE C 1 193 ? 13.229 13.013 36.487 0.37 14.97 193 ILE D CA 1
ATOM 5251 C C A ILE C 1 193 ? 11.820 13.427 36.052 0.37 15.95 193 ILE D C 1
ATOM 5252 O O A ILE C 1 193 ? 11.507 14.623 35.984 0.37 17.42 193 ILE D O 1
ATOM 5257 N N A LEU C 1 194 ? 10.954 12.457 35.797 0.37 14.87 194 LEU D N 1
ATOM 5258 C CA A LEU C 1 194 ? 9.583 12.776 35.378 0.37 16.58 194 LEU D CA 1
ATOM 5259 C C A LEU C 1 194 ? 8.809 13.555 36.444 0.37 17.86 194 LEU D C 1
ATOM 5260 O O A LEU C 1 194 ? 8.201 14.598 36.156 0.37 19.02 194 LEU D O 1
ATOM 5265 N N A LEU C 1 195 ? 8.861 13.056 37.674 0.37 17.99 195 LEU D N 1
ATOM 5266 C CA A LEU C 1 195 ? 8.079 13.617 38.768 0.37 18.42 195 LEU D CA 1
ATOM 5267 C C A LEU C 1 195 ? 8.620 14.810 39.531 0.37 19.49 195 LEU D C 1
ATOM 5268 O O A LEU C 1 195 ? 7.840 15.590 40.106 0.37 17.75 195 LEU D O 1
ATOM 5273 N N A VAL C 1 196 ? 9.935 14.964 39.546 0.37 18.99 196 VAL D N 1
ATOM 5274 C CA A VAL C 1 196 ? 10.550 16.051 40.306 0.37 19.71 196 VAL D CA 1
ATOM 5275 C C A VAL C 1 196 ? 11.285 17.090 39.468 0.37 20.10 196 VAL D C 1
ATOM 5276 O O A VAL C 1 196 ? 11.267 18.291 39.786 0.37 19.21 196 VAL D O 1
ATOM 5280 N N A GLU C 1 197 ? 11.939 16.652 38.397 0.37 18.86 197 GLU D N 1
ATOM 5281 C CA A GLU C 1 197 ? 12.701 17.604 37.602 0.37 18.39 197 GLU D CA 1
ATOM 5282 C C A GLU C 1 197 ? 11.944 18.176 36.422 0.37 17.00 197 GLU D C 1
ATOM 5283 O O A GLU C 1 197 ? 11.824 19.398 36.313 0.37 16.43 197 GLU D O 1
ATOM 5289 N N A TRP C 1 198 ? 11.400 17.330 35.554 0.37 15.30 198 TRP D N 1
ATOM 5290 C CA A TRP C 1 198 ? 10.687 17.911 34.431 0.37 15.56 198 TRP D CA 1
ATOM 5291 C C A TRP C 1 198 ? 9.364 18.558 34.865 0.37 16.17 198 TRP D C 1
ATOM 5292 O O A TRP C 1 198 ? 8.886 19.467 34.184 0.37 18.05 198 TRP D O 1
ATOM 5303 N N A ALA C 1 199 ? 8.795 18.108 35.987 0.37 16.16 199 ALA D N 1
ATOM 5304 C CA A ALA C 1 199 ? 7.548 18.712 36.514 0.37 16.43 199 ALA D CA 1
ATOM 5305 C C A ALA C 1 199 ? 7.853 20.177 36.816 0.37 17.41 199 ALA D C 1
ATOM 5306 O O A ALA C 1 199 ? 7.004 21.068 36.647 0.37 16.64 199 ALA D O 1
ATOM 5308 N N A GLN C 1 200 ? 9.073 20.430 37.272 0.37 15.65 200 GLN D N 1
ATOM 5309 C CA A GLN C 1 200 ? 9.471 21.797 37.576 0.37 16.59 200 GLN D CA 1
ATOM 5310 C C A GLN C 1 200 ? 9.903 22.551 36.316 0.37 16.11 200 GLN D C 1
ATOM 5311 O O A GLN C 1 200 ? 9.574 23.722 36.140 0.37 17.00 200 GLN D O 1
ATOM 5317 N N A ASP C 1 201 ? 10.658 21.890 35.440 0.37 14.76 201 ASP D N 1
ATOM 5318 C CA A ASP C 1 201 ? 11.129 22.522 34.207 0.37 14.59 201 ASP D CA 1
ATOM 5319 C C A ASP C 1 201 ? 9.982 23.003 33.304 0.37 14.60 201 ASP D C 1
ATOM 5320 O O A ASP C 1 201 ? 10.098 24.042 32.647 0.37 14.30 201 ASP D O 1
ATOM 5325 N N A ALA C 1 202 ? 8.889 22.246 33.262 0.37 13.80 202 ALA D N 1
ATOM 5326 C CA A ALA C 1 202 ? 7.776 22.596 32.383 0.37 15.41 202 ALA D CA 1
ATOM 5327 C C A ALA C 1 202 ? 7.212 23.993 32.694 0.37 15.57 202 ALA D C 1
ATOM 5328 O O A ALA C 1 202 ? 6.644 24.644 31.819 0.37 16.66 202 ALA D O 1
ATOM 5330 N N A LYS C 1 203 ? 7.394 24.453 33.925 0.37 17.42 203 LYS D N 1
ATOM 5331 C CA A LYS C 1 203 ? 6.893 25.782 34.302 0.37 17.93 203 LYS D CA 1
ATOM 5332 C C A LYS C 1 203 ? 7.618 26.860 33.492 0.37 19.67 203 LYS D C 1
ATOM 5333 O O A LYS C 1 203 ? 6.968 27.721 32.890 0.37 19.57 203 LYS D O 1
ATOM 5339 N N A ALA C 1 204 ? 8.952 26.813 33.448 0.37 18.54 204 ALA D N 1
ATOM 5340 C CA A ALA C 1 204 ? 9.703 27.795 32.665 0.37 19.53 204 ALA D CA 1
ATOM 5341 C C A ALA C 1 204 ? 9.342 27.694 31.179 0.37 19.49 204 ALA D C 1
ATOM 5342 O O A ALA C 1 204 ? 9.401 28.688 30.445 0.37 19.95 204 ALA D O 1
ATOM 5344 N N A ALA C 1 205 ? 8.977 26.498 30.724 0.37 18.24 205 ALA D N 1
ATOM 5345 C CA A ALA C 1 205 ? 8.607 26.325 29.318 0.37 19.57 205 ALA D CA 1
ATOM 5346 C C A ALA C 1 205 ? 7.129 26.655 29.033 0.37 19.05 205 ALA D C 1
ATOM 5347 O O A ALA C 1 205 ? 6.720 26.652 27.879 0.37 20.22 205 ALA D O 1
ATOM 5349 N N A GLY C 1 206 ? 6.336 26.904 30.076 0.37 21.06 206 GLY D N 1
ATOM 5350 C CA A GLY C 1 206 ? 4.913 27.200 29.885 0.37 20.89 206 GLY D CA 1
ATOM 5351 C C A GLY C 1 206 ? 4.032 26.000 29.543 0.37 21.60 206 GLY D C 1
ATOM 5352 O O A GLY C 1 206 ? 2.894 26.158 29.080 0.37 19.03 206 GLY D O 1
ATOM 5353 N N A THR C 1 207 ? 4.548 24.793 29.778 0.37 20.39 207 THR D N 1
ATOM 5354 C CA A THR C 1 207 ? 3.817 23.558 29.480 0.37 19.84 207 THR D CA 1
ATOM 5355 C C A THR C 1 207 ? 3.400 22.784 30.728 0.37 20.06 207 THR D C 1
ATOM 5356 O O A THR C 1 207 ? 3.154 21.583 30.656 0.37 20.33 207 THR D O 1
ATOM 5360 N N A ALA C 1 208 ? 3.306 23.451 31.874 0.37 20.40 208 ALA D N 1
ATOM 5361 C CA A ALA C 1 208 ? 2.957 22.741 33.102 0.37 21.06 208 ALA D CA 1
ATOM 5362 C C A ALA C 1 208 ? 1.652 21.964 33.011 0.37 21.68 208 ALA D C 1
ATOM 5363 O O A ALA C 1 208 ? 1.602 20.789 33.349 0.37 21.56 208 ALA D O 1
ATOM 5365 N N A ASP C 1 209 ? 0.582 22.624 32.580 0.37 22.92 209 ASP D N 1
ATOM 5366 C CA A ASP C 1 209 ? -0.714 21.964 32.486 0.37 23.33 209 ASP D CA 1
ATOM 5367 C C A ASP C 1 209 ? -0.662 20.609 31.785 0.37 22.63 209 ASP D C 1
ATOM 5368 O O A ASP C 1 209 ? -0.920 19.554 32.395 0.37 22.08 209 ASP D O 1
ATOM 5373 N N A ILE C 1 210 ? -0.342 20.646 30.498 0.37 21.49 210 ILE D N 1
ATOM 5374 C CA A ILE C 1 210 ? -0.273 19.430 29.710 0.37 21.99 210 ILE D CA 1
ATOM 5375 C C A ILE C 1 210 ? 0.782 18.471 30.252 0.37 21.38 210 ILE D C 1
ATOM 5376 O O A ILE C 1 210 ? 0.585 17.260 30.213 0.37 20.89 210 ILE D O 1
ATOM 5381 N N A PHE C 1 211 ? 1.884 18.993 30.788 0.37 20.76 211 PHE D N 1
ATOM 5382 C CA A PHE C 1 211 ? 2.909 18.080 31.301 0.37 18.71 211 PHE D CA 1
ATOM 5383 C C A PHE C 1 211 ? 2.345 17.254 32.446 0.37 18.14 211 PHE D C 1
ATOM 5384 O O A PHE C 1 211 ? 2.536 16.050 32.509 0.37 15.19 211 PHE D O 1
ATOM 5392 N N A SER C 1 212 ? 1.637 17.896 33.365 0.37 17.43 212 SER D N 1
ATOM 5393 C CA A SER C 1 212 ? 1.094 17.138 34.491 0.37 17.45 212 SER D CA 1
ATOM 5394 C C A SER C 1 212 ? 0.184 16.010 34.027 0.37 18.28 212 SER D C 1
ATOM 5395 O O A SER C 1 212 ? 0.131 14.947 34.645 0.37 17.94 212 SER D O 1
ATOM 5398 N N A THR C 1 213 ? -0.552 16.243 32.948 0.37 18.36 213 THR D N 1
ATOM 5399 C CA A THR C 1 213 ? -1.445 15.221 32.443 0.37 18.89 213 THR D CA 1
ATOM 5400 C C A THR C 1 213 ? -0.656 14.079 31.792 0.37 18.57 213 THR D C 1
ATOM 5401 O O A THR C 1 213 ? -0.837 12.915 32.160 0.37 17.08 213 THR D O 1
ATOM 5405 N N A LEU C 1 214 ? 0.217 14.416 30.844 0.37 17.59 214 LEU D N 1
ATOM 5406 C CA A LEU C 1 214 ? 1.012 13.396 30.143 0.37 18.05 214 LEU D CA 1
ATOM 5407 C C A LEU C 1 214 ? 1.934 12.635 31.087 0.37 17.97 214 LEU D C 1
ATOM 5408 O O A LEU C 1 214 ? 2.208 11.442 30.881 0.37 18.24 214 LEU D O 1
ATOM 5413 N N A LYS C 1 215 ? 2.401 13.331 32.118 0.37 17.86 215 LYS D N 1
ATOM 5414 C CA A LYS C 1 215 ? 3.279 12.750 33.140 0.37 18.67 215 LYS D CA 1
ATOM 5415 C C A LYS C 1 215 ? 2.461 11.817 34.039 0.37 19.19 215 LYS D C 1
ATOM 5416 O O A LYS C 1 215 ? 2.901 10.719 34.399 0.37 17.28 215 LYS D O 1
ATOM 5422 N N A LEU C 1 216 ? 1.257 12.250 34.407 0.37 19.14 216 LEU D N 1
ATOM 5423 C CA A LEU C 1 216 ? 0.423 11.417 35.264 0.37 20.28 216 LEU D CA 1
ATOM 5424 C C A LEU C 1 216 ? 0.091 10.102 34.551 0.37 19.10 216 LEU D C 1
ATOM 5425 O O A LEU C 1 216 ? 0.173 9.016 35.133 0.37 19.79 216 LEU D O 1
ATOM 5430 N N A LEU C 1 217 ? -0.279 10.204 33.286 0.37 18.42 217 LEU D N 1
ATOM 5431 C CA A LEU C 1 217 ? -0.605 9.018 32.502 0.37 18.14 217 LEU D CA 1
ATOM 5432 C C A LEU C 1 217 ? 0.630 8.109 32.441 0.37 17.41 217 LEU D C 1
ATOM 5433 O O A LEU C 1 217 ? 0.575 6.921 32.775 0.37 14.37 217 LEU D O 1
ATOM 5438 N N A THR C 1 218 ? 1.739 8.695 32.009 0.37 16.99 218 THR D N 1
ATOM 5439 C CA A THR C 1 218 ? 3.014 7.978 31.863 0.37 16.41 218 THR D CA 1
ATOM 5440 C C A THR C 1 218 ? 3.405 7.265 33.149 0.37 16.44 218 THR D C 1
ATOM 5441 O O A THR C 1 218 ? 3.576 6.049 33.159 0.37 16.22 218 THR D O 1
ATOM 5445 N N A VAL C 1 219 ? 3.514 7.992 34.254 0.37 16.36 219 VAL D N 1
ATOM 5446 C CA A VAL C 1 219 ? 3.911 7.345 35.497 0.37 16.75 219 VAL D CA 1
ATOM 5447 C C A VAL C 1 219 ? 2.955 6.221 35.918 0.37 18.14 219 VAL D C 1
ATOM 5448 O O A VAL C 1 219 ? 3.385 5.175 36.390 0.37 16.71 219 VAL D O 1
ATOM 5452 N N A VAL C 1 220 ? 1.656 6.429 35.737 0.37 17.14 220 VAL D N 1
ATOM 5453 C CA A VAL C 1 220 ? 0.696 5.402 36.094 0.37 17.83 220 VAL D CA 1
ATOM 5454 C C A VAL C 1 220 ? 0.838 4.184 35.196 0.37 17.51 220 VAL D C 1
ATOM 5455 O O A VAL C 1 220 ? 0.964 3.061 35.688 0.37 18.08 220 VAL D O 1
ATOM 5459 N N A MET C 1 221 ? 0.838 4.393 33.887 0.37 17.40 221 MET D N 1
ATOM 5460 C CA A MET C 1 221 ? 0.977 3.265 32.981 0.37 18.00 221 MET D CA 1
ATOM 5461 C C A MET C 1 221 ? 2.360 2.616 33.093 0.37 17.56 221 MET D C 1
ATOM 5462 O O A MET C 1 221 ? 2.481 1.395 32.973 0.37 16.59 221 MET D O 1
ATOM 5467 N N A TRP C 1 222 ? 3.399 3.417 33.325 0.37 14.94 222 TRP D N 1
ATOM 5468 C CA A TRP C 1 222 ? 4.736 2.832 33.434 0.37 15.19 222 TRP D CA 1
ATOM 5469 C C A TRP C 1 222 ? 4.891 1.941 34.664 0.37 14.96 222 TRP D C 1
ATOM 5470 O O A TRP C 1 222 ? 5.557 0.911 34.607 0.37 14.05 222 TRP D O 1
ATOM 5481 N N A LEU C 1 223 ? 4.281 2.325 35.777 0.37 15.32 223 LEU D N 1
ATOM 5482 C CA A LEU C 1 223 ? 4.376 1.517 36.987 0.37 17.03 223 LEU D CA 1
ATOM 5483 C C A LEU C 1 223 ? 3.698 0.182 36.775 0.37 16.21 223 LEU D C 1
ATOM 5484 O O A LEU C 1 223 ? 3.989 -0.785 37.473 0.37 17.59 223 LEU D O 1
ATOM 5489 N N A GLY C 1 224 ? 2.787 0.127 35.808 0.37 15.73 224 GLY D N 1
ATOM 5490 C CA A GLY C 1 224 ? 2.077 -1.109 35.546 0.37 15.89 224 GLY D CA 1
ATOM 5491 C C A GLY C 1 224 ? 2.968 -2.217 35.013 0.37 14.93 224 GLY D C 1
ATOM 5492 O O A GLY C 1 224 ? 2.754 -3.379 35.333 0.37 14.32 224 GLY D O 1
ATOM 5493 N N A TYR C 1 225 ? 3.974 -1.863 34.213 0.37 13.90 225 TYR D N 1
ATOM 5494 C CA A TYR C 1 225 ? 4.853 -2.869 33.628 0.37 13.69 225 TYR D CA 1
ATOM 5495 C C A TYR C 1 225 ? 5.565 -3.782 34.623 0.37 12.58 225 TYR D C 1
ATOM 5496 O O A TYR C 1 225 ? 5.482 -5.000 34.489 0.37 14.36 225 TYR D O 1
ATOM 5505 N N A PRO C 1 226 ? 6.253 -3.231 35.633 0.37 13.12 226 PRO D N 1
ATOM 5506 C CA A PRO C 1 226 ? 6.907 -4.164 36.570 0.37 14.94 226 PRO D CA 1
ATOM 5507 C C A PRO C 1 226 ? 5.912 -4.925 37.461 0.37 14.01 226 PRO D C 1
ATOM 5508 O O A PRO C 1 226 ? 6.258 -5.953 38.036 0.37 15.70 226 PRO D O 1
ATOM 5512 N N A ILE C 1 227 ? 4.694 -4.411 37.605 0.37 14.76 227 ILE D N 1
ATOM 5513 C CA A ILE C 1 227 ? 3.713 -5.137 38.418 0.37 14.41 227 ILE D CA 1
ATOM 5514 C C A ILE C 1 227 ? 3.250 -6.338 37.598 0.37 14.58 227 ILE D C 1
ATOM 5515 O O A ILE C 1 227 ? 3.147 -7.449 38.119 0.37 16.27 227 ILE D O 1
ATOM 5520 N N A VAL C 1 228 ? 2.999 -6.128 36.308 0.37 16.65 228 VAL D N 1
ATOM 5521 C CA A VAL C 1 228 ? 2.567 -7.220 35.431 0.37 15.64 228 VAL D CA 1
ATOM 5522 C C A VAL C 1 228 ? 3.681 -8.243 35.256 0.37 16.37 228 VAL D C 1
ATOM 5523 O O A VAL C 1 228 ? 3.436 -9.467 35.218 0.37 15.71 228 VAL D O 1
ATOM 5527 N N A TRP C 1 229 ? 4.915 -7.748 35.136 0.37 15.23 229 TRP D N 1
ATOM 5528 C CA A TRP C 1 229 ? 6.048 -8.654 34.977 0.37 15.75 229 TRP D CA 1
ATOM 5529 C C A TRP C 1 229 ? 6.002 -9.607 36.155 0.37 14.78 229 TRP D C 1
ATOM 5530 O O A TRP C 1 229 ? 6.041 -10.822 35.982 0.37 16.23 229 TRP D O 1
ATOM 5541 N N A ALA C 1 230 ? 5.923 -9.034 37.353 0.37 15.62 230 ALA D N 1
ATOM 5542 C CA A ALA C 1 230 ? 5.915 -9.808 38.594 0.37 15.88 230 ALA D CA 1
ATOM 5543 C C A ALA C 1 230 ? 4.773 -10.794 38.757 0.37 16.71 230 ALA D C 1
ATOM 5544 O O A ALA C 1 230 ? 4.972 -11.880 39.304 0.37 17.07 230 ALA D O 1
ATOM 5546 N N A LEU C 1 231 ? 3.582 -10.432 38.290 0.37 18.12 231 LEU D N 1
ATOM 5547 C CA A LEU C 1 231 ? 2.429 -11.323 38.455 0.37 17.76 231 LEU D CA 1
ATOM 5548 C C A LEU C 1 231 ? 2.229 -12.230 37.261 0.37 17.11 231 LEU D C 1
ATOM 5549 O O A LEU C 1 231 ? 1.585 -13.288 37.366 0.37 15.86 231 LEU D O 1
ATOM 5554 N N A GLY C 1 232 ? 2.778 -11.794 36.129 0.37 17.28 232 GLY D N 1
ATOM 5555 C CA A GLY C 1 232 ? 2.676 -12.536 34.889 0.37 16.90 232 GLY D CA 1
ATOM 5556 C C A GLY C 1 232 ? 3.620 -13.712 34.824 0.37 16.02 232 GLY D C 1
ATOM 5557 O O A GLY C 1 232 ? 4.339 -14.011 35.794 0.37 15.24 232 GLY D O 1
ATOM 5558 N N A VAL C 1 233 ? 3.643 -14.372 33.669 0.37 16.61 233 VAL D N 1
ATOM 5559 C CA A VAL C 1 233 ? 4.468 -15.561 33.481 0.37 17.42 233 VAL D CA 1
ATOM 5560 C C A VAL C 1 233 ? 5.976 -15.410 33.676 0.37 18.04 233 VAL D C 1
ATOM 5561 O O A VAL C 1 233 ? 6.648 -16.377 34.055 0.37 16.97 233 VAL D O 1
ATOM 5565 N N A GLU C 1 234 ? 6.518 -14.222 33.406 0.37 17.29 234 GLU D N 1
ATOM 5566 C CA A GLU C 1 234 ? 7.954 -14.018 33.617 0.37 15.96 234 GLU D CA 1
ATOM 5567 C C A GLU C 1 234 ? 8.244 -14.027 35.118 0.37 16.10 234 GLU D C 1
ATOM 5568 O O A GLU C 1 234 ? 9.382 -14.266 35.560 0.37 14.98 234 GLU D O 1
ATOM 5574 N N A GLY C 1 235 ? 7.207 -13.744 35.899 0.37 15.78 235 GLY D N 1
ATOM 5575 C CA A GLY C 1 235 ? 7.324 -13.709 37.344 0.37 16.71 235 GLY D CA 1
ATOM 5576 C C A GLY C 1 235 ? 6.666 -14.926 37.974 0.37 18.18 235 GLY D C 1
ATOM 5577 O O A GLY C 1 235 ? 6.989 -16.044 37.591 0.37 19.60 235 GLY D O 1
ATOM 5578 N N A VAL C 1 236 ? 5.727 -14.719 38.896 0.37 18.66 236 VAL D N 1
ATOM 5579 C CA A VAL C 1 236 ? 5.083 -15.850 39.589 0.37 18.33 236 VAL D CA 1
ATOM 5580 C C A VAL C 1 236 ? 3.888 -16.487 38.876 0.37 19.29 236 VAL D C 1
ATOM 5581 O O A VAL C 1 236 ? 3.208 -17.359 39.428 0.37 19.67 236 VAL D O 1
ATOM 5585 N N A ALA C 1 237 ? 3.634 -16.028 37.657 0.37 18.98 237 ALA D N 1
ATOM 5586 C CA A ALA C 1 237 ? 2.604 -16.575 36.794 0.37 21.50 237 ALA D CA 1
ATOM 5587 C C A ALA C 1 237 ? 1.169 -16.731 37.299 0.37 22.55 237 ALA D C 1
ATOM 5588 O O A ALA C 1 237 ? 0.594 -17.824 37.194 0.37 21.75 237 ALA D O 1
ATOM 5590 N N A VAL C 1 238 ? 0.591 -15.670 37.850 0.37 24.45 238 VAL D N 1
ATOM 5591 C CA A VAL C 1 238 ? -0.807 -15.758 38.264 0.37 25.35 238 VAL D CA 1
ATOM 5592 C C A VAL C 1 238 ? -1.531 -15.483 36.944 0.37 25.30 238 VAL D C 1
ATOM 5593 O O A VAL C 1 238 ? -2.709 -15.785 36.787 0.37 24.70 238 VAL D O 1
ATOM 5597 N N A LEU C 1 239 ? -0.799 -14.898 35.991 0.37 25.45 239 LEU D N 1
ATOM 5598 C CA A LEU C 1 239 ? -1.335 -14.584 34.663 0.37 24.79 239 LEU D CA 1
ATOM 5599 C C A LEU C 1 239 ? -0.708 -15.491 33.601 0.37 24.74 239 LEU D C 1
ATOM 5600 O O A LEU C 1 239 ? 0.508 -15.488 33.424 0.37 24.05 239 LEU D O 1
ATOM 5605 N N A PRO C 1 240 ? -1.527 -16.283 32.884 0.37 24.64 240 PRO D N 1
ATOM 5606 C CA A PRO C 1 240 ? -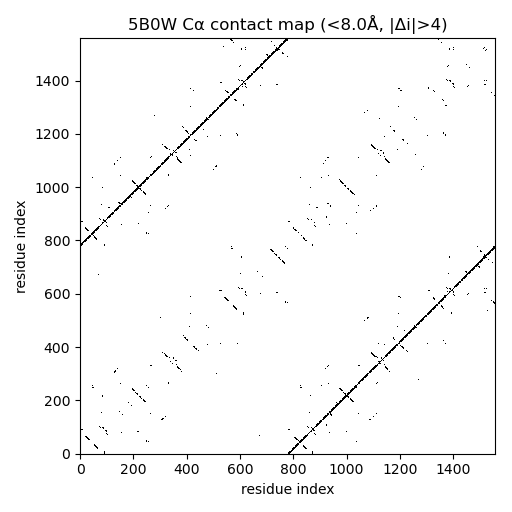1.012 -17.178 31.837 0.37 25.04 240 PRO D CA 1
ATOM 5607 C C A PRO C 1 240 ? -0.332 -16.392 30.702 0.37 24.86 240 PRO D C 1
ATOM 5608 O O A PRO C 1 240 ? -0.402 -15.155 30.662 0.37 24.81 240 PRO D O 1
ATOM 5612 N N A VAL C 1 241 ? 0.307 -17.105 29.778 0.37 24.55 241 VAL D N 1
ATOM 5613 C CA A VAL C 1 241 ? 1.000 -16.457 28.677 0.37 25.05 241 VAL D CA 1
ATOM 5614 C C A VAL C 1 241 ? 0.106 -15.481 27.896 0.37 24.20 241 VAL D C 1
ATOM 5615 O O A VAL C 1 241 ? 0.473 -14.312 27.717 0.37 22.65 241 VAL D O 1
ATOM 5619 N N A GLY C 1 242 ? -1.070 -15.939 27.457 0.37 22.78 242 GLY D N 1
ATOM 5620 C CA A GLY C 1 242 ? -1.970 -15.070 26.699 0.37 21.24 242 GLY D CA 1
ATOM 5621 C C A GLY C 1 242 ? -2.461 -13.844 27.452 0.37 21.17 242 GLY D C 1
ATOM 5622 O O A GLY C 1 242 ? -2.644 -12.767 26.861 0.37 22.40 242 GLY D O 1
ATOM 5623 N N A TYR C 1 243 ? -2.695 -13.989 28.752 0.37 20.64 243 TYR D N 1
ATOM 5624 C CA A TYR C 1 243 ? -3.144 -12.864 29.558 0.37 21.27 243 TYR D CA 1
ATOM 5625 C C A TYR C 1 243 ? -1.960 -11.978 29.946 0.37 19.74 243 TYR D C 1
ATOM 5626 O O A TYR C 1 243 ? -2.114 -10.777 30.183 0.37 16.73 243 TYR D O 1
ATOM 5635 N N A THR C 1 244 ? -0.787 -12.584 30.059 0.37 17.21 244 THR D N 1
ATOM 5636 C CA A THR C 1 244 ? 0.375 -11.767 30.369 0.37 17.79 244 THR D CA 1
ATOM 5637 C C A THR C 1 244 ? 0.531 -10.866 29.131 0.37 15.37 244 THR D C 1
ATOM 5638 O O A THR C 1 244 ? 0.718 -9.652 29.247 0.37 17.14 244 THR D O 1
ATOM 5642 N N A SER C 1 245 ? 0.401 -11.457 27.945 0.37 15.79 245 SER D N 1
ATOM 5643 C CA A SER C 1 245 ? 0.494 -10.718 26.685 0.37 16.61 245 SER D CA 1
ATOM 5644 C C A SER C 1 245 ? -0.575 -9.613 26.534 0.37 18.11 245 SER D C 1
ATOM 5645 O O A SER C 1 245 ? -0.252 -8.453 26.217 0.37 14.55 245 SER D O 1
ATOM 5648 N N A TRP C 1 246 ? -1.850 -9.926 26.755 0.37 17.71 246 TRP D N 1
ATOM 5649 C CA A TRP C 1 246 ? -2.825 -8.854 26.583 0.37 18.58 246 TRP D CA 1
ATOM 5650 C C A TRP C 1 246 ? -2.656 -7.741 27.615 0.37 17.36 246 TRP D C 1
ATOM 5651 O O A TRP C 1 246 ? -3.009 -6.591 27.351 0.37 17.92 246 TRP D O 1
ATOM 5662 N N A ALA C 1 247 ? -2.125 -8.045 28.796 0.37 16.32 247 ALA D N 1
ATOM 5663 C CA A ALA C 1 247 ? -1.938 -6.967 29.760 0.37 15.68 247 ALA D CA 1
ATOM 5664 C C A ALA C 1 247 ? -0.874 -6.019 29.179 0.37 15.70 247 ALA D C 1
ATOM 5665 O O A ALA C 1 247 ? -1.076 -4.795 29.135 0.37 14.11 247 ALA D O 1
ATOM 5667 N N A TYR C 1 248 ? 0.256 -6.571 28.729 0.37 13.97 248 TYR D N 1
ATOM 5668 C CA A TYR C 1 248 ? 1.297 -5.715 28.137 0.37 15.21 248 TYR D CA 1
ATOM 5669 C C A TYR C 1 248 ? 0.763 -4.980 26.900 0.37 15.15 248 TYR D C 1
ATOM 5670 O O A TYR C 1 248 ? 1.062 -3.801 26.667 0.37 14.32 248 TYR D O 1
ATOM 5679 N N A SER C 1 249 ? -0.025 -5.675 26.087 0.37 15.84 249 SER D N 1
ATOM 5680 C CA A SER C 1 249 ? -0.568 -5.049 24.886 0.37 15.92 249 SER D CA 1
ATOM 5681 C C A SER C 1 249 ? -1.532 -3.893 25.209 0.37 16.29 249 SER D C 1
ATOM 5682 O O A SER C 1 249 ? -1.536 -2.868 24.511 0.37 16.29 249 SER D O 1
ATOM 5685 N N A ALA C 1 250 ? -2.332 -4.054 26.259 0.37 15.57 250 ALA D N 1
ATOM 5686 C CA A ALA C 1 250 ? -3.279 -3.021 26.668 0.37 17.58 250 ALA D CA 1
ATOM 5687 C C A ALA C 1 250 ? -2.506 -1.803 27.161 0.37 16.83 250 ALA D C 1
ATOM 5688 O O A ALA C 1 250 ? -2.746 -0.672 26.716 0.37 17.38 250 ALA D O 1
ATOM 5690 N N A LEU C 1 251 ? -1.568 -2.043 28.074 0.37 16.87 251 LEU D N 1
ATOM 5691 C CA A LEU C 1 251 ? -0.728 -0.966 28.597 0.37 16.13 251 LEU D CA 1
ATOM 5692 C C A LEU C 1 251 ? -0.067 -0.227 27.427 0.37 14.63 251 LEU D C 1
ATOM 5693 O O A LEU C 1 251 ? 0.028 0.992 27.466 0.37 16.56 251 LEU D O 1
ATOM 5698 N N A ASP C 1 252 ? 0.385 -0.940 26.383 0.37 15.85 252 ASP D N 1
ATOM 5699 C CA A ASP C 1 252 ? 1.025 -0.279 25.230 0.37 16.60 252 ASP D CA 1
ATOM 5700 C C A ASP C 1 252 ? 0.052 0.647 24.470 0.37 18.02 252 ASP D C 1
ATOM 5701 O O A ASP C 1 252 ? 0.410 1.753 24.042 0.37 16.22 252 ASP D O 1
ATOM 5706 N N A ILE C 1 253 ? -1.171 0.186 24.253 0.37 16.81 253 ILE D N 1
ATOM 5707 C CA A ILE C 1 253 ? -2.108 1.039 23.519 0.37 16.54 253 ILE D CA 1
ATOM 5708 C C A ILE C 1 253 ? -2.273 2.379 24.247 0.37 16.78 253 ILE D C 1
ATOM 5709 O O A ILE C 1 253 ? -2.337 3.431 23.607 0.37 17.31 253 ILE D O 1
ATOM 5714 N N A VAL C 1 254 ? -2.303 2.341 25.575 0.37 16.34 254 VAL D N 1
ATOM 5715 C CA A VAL C 1 254 ? -2.453 3.553 26.381 0.37 18.28 254 VAL D CA 1
ATOM 5716 C C A VAL C 1 254 ? -1.162 4.373 26.557 0.37 18.55 254 VAL D C 1
ATOM 5717 O O A VAL C 1 254 ? -1.140 5.580 26.295 0.37 18.26 254 VAL D O 1
ATOM 5721 N N A ALA C 1 255 ? -0.094 3.726 27.018 0.37 16.84 255 ALA D N 1
ATOM 5722 C CA A ALA C 1 255 ? 1.167 4.438 27.232 0.37 17.74 255 ALA D CA 1
ATOM 5723 C C A ALA C 1 255 ? 1.769 4.933 25.932 0.37 16.73 255 ALA D C 1
ATOM 5724 O O A ALA C 1 255 ? 2.584 5.865 25.929 0.37 19.08 255 ALA D O 1
ATOM 5726 N N A LYS C 1 256 ? 1.376 4.318 24.822 0.37 16.40 256 LYS D N 1
ATOM 5727 C CA A LYS C 1 256 ? 1.906 4.701 23.527 0.37 16.27 256 LYS D CA 1
ATOM 5728 C C A LYS C 1 256 ? 0.998 5.484 22.570 0.37 16.64 256 LYS D C 1
ATOM 5729 O O A LYS C 1 256 ? 1.105 6.705 22.465 0.37 18.32 256 LYS D O 1
ATOM 5735 N N A TYR C 1 257 ? 0.106 4.793 21.867 0.37 17.54 257 TYR D N 1
ATOM 5736 C CA A TYR C 1 257 ? -0.741 5.478 20.878 0.37 17.38 257 TYR D CA 1
ATOM 5737 C C A TYR C 1 257 ? -1.604 6.604 21.436 0.37 17.57 257 TYR D C 1
ATOM 5738 O O A TYR C 1 257 ? -1.638 7.681 20.847 0.37 17.77 257 TYR D O 1
ATOM 5747 N N A ILE C 1 258 ? -2.294 6.381 22.550 0.37 17.13 258 ILE D N 1
ATOM 5748 C CA A ILE C 1 258 ? -3.105 7.461 23.089 0.37 19.53 258 ILE D CA 1
ATOM 5749 C C A ILE C 1 258 ? -2.215 8.557 23.643 0.37 19.63 258 ILE D C 1
ATOM 5750 O O A ILE C 1 258 ? -2.437 9.737 23.378 0.37 17.64 258 ILE D O 1
ATOM 5755 N N A PHE C 1 259 ? -1.184 8.166 24.388 0.37 18.97 259 PHE D N 1
ATOM 5756 C CA A PHE C 1 259 ? -0.240 9.133 24.903 0.37 18.27 259 PHE D CA 1
ATOM 5757 C C A PHE C 1 259 ? 0.174 10.017 23.728 0.37 18.06 259 PHE D C 1
ATOM 5758 O O A PHE C 1 259 ? 0.149 11.241 23.830 0.37 17.14 259 PHE D O 1
ATOM 5766 N N A ALA C 1 260 ? 0.537 9.390 22.608 0.37 17.29 260 ALA D N 1
ATOM 5767 C CA A ALA C 1 260 ? 0.984 10.112 21.418 0.37 16.89 260 ALA D CA 1
ATOM 5768 C C A ALA C 1 260 ? -0.154 10.973 20.860 0.37 17.59 260 ALA D C 1
ATOM 5769 O O A ALA C 1 260 ? 0.078 12.059 20.311 0.37 14.97 260 ALA D O 1
ATOM 5771 N N A PHE C 1 261 ? -1.379 10.476 20.987 0.37 16.80 261 PHE D N 1
ATOM 5772 C CA A PHE C 1 261 ? -2.521 11.258 20.527 0.37 20.03 261 PHE D CA 1
ATOM 5773 C C A PHE C 1 261 ? -2.747 12.434 21.478 0.37 18.24 261 PHE D C 1
ATOM 5774 O O A PHE C 1 261 ? -2.950 13.571 21.037 0.37 20.69 261 PHE D O 1
ATOM 5782 N N A LEU C 1 262 ? -2.701 12.173 22.783 0.37 19.80 262 LEU D N 1
ATOM 5783 C CA A LEU C 1 262 ? -2.931 13.226 23.765 0.37 19.37 262 LEU D CA 1
ATOM 5784 C C A LEU C 1 262 ? -1.869 14.313 23.711 0.37 20.80 262 LEU D C 1
ATOM 5785 O O A LEU C 1 262 ? -2.171 15.481 23.950 0.37 18.16 262 LEU D O 1
ATOM 5790 N N A LEU C 1 263 ? -0.622 13.928 23.413 0.37 20.62 263 LEU D N 1
ATOM 5791 C CA A LEU C 1 263 ? 0.466 14.900 23.324 0.37 20.75 263 LEU D CA 1
ATOM 5792 C C A LEU C 1 263 ? 0.407 15.652 21.999 0.37 20.49 263 LEU D C 1
ATOM 5793 O O A LEU C 1 263 ? 0.689 16.853 21.949 0.37 23.08 263 LEU D O 1
ATOM 5798 N N A LEU C 1 264 ? 0.020 14.961 20.930 0.37 20.96 264 LEU D N 1
ATOM 5799 C CA A LEU C 1 264 ? -0.055 15.566 19.602 0.37 21.58 264 LEU D CA 1
ATOM 5800 C C A LEU C 1 264 ? -1.308 16.447 19.449 0.37 21.65 264 LEU D C 1
ATOM 5801 O O A LEU C 1 264 ? -1.326 17.351 18.619 0.37 23.19 264 LEU D O 1
ATOM 5806 N N A ASN C 1 265 ? -2.352 16.176 20.228 0.37 21.29 265 ASN D N 1
ATOM 5807 C CA A ASN C 1 265 ? -3.565 17.002 20.141 0.37 23.12 265 ASN D CA 1
ATOM 5808 C C A ASN C 1 265 ? -3.286 18.320 20.882 0.37 22.49 265 ASN D C 1
ATOM 5809 O O A ASN C 1 265 ? -3.925 19.337 20.622 0.37 22.95 265 ASN D O 1
ATOM 5814 N N A TYR C 1 266 ? -2.329 18.306 21.811 0.37 21.52 266 TYR D N 1
ATOM 5815 C CA A TYR C 1 266 ? -1.977 19.541 22.504 0.37 21.75 266 TYR D CA 1
ATOM 5816 C C A TYR C 1 266 ? -1.018 20.352 21.643 0.37 22.06 266 TYR D C 1
ATOM 5817 O O A TYR C 1 266 ? -1.114 21.579 21.583 0.37 22.69 266 TYR D O 1
ATOM 5826 N N A LEU C 1 267 ? -0.088 19.654 20.991 0.37 23.26 267 LEU D N 1
ATOM 5827 C CA A LEU C 1 267 ? 0.961 20.272 20.176 0.37 23.92 267 LEU D CA 1
ATOM 5828 C C A LEU C 1 267 ? 0.508 21.029 18.933 0.37 25.81 267 LEU D C 1
ATOM 5829 O O A LEU C 1 267 ? 1.001 22.127 18.629 0.37 25.77 267 LEU D O 1
ATOM 5834 N N A THR C 1 268 ? -0.436 20.435 18.219 0.37 26.41 268 THR D N 1
ATOM 5835 C CA A THR C 1 268 ? -0.922 21.009 16.983 0.37 28.42 268 THR D CA 1
ATOM 5836 C C A THR C 1 268 ? -2.004 22.080 17.233 0.37 28.47 268 THR D C 1
ATOM 5837 O O A THR C 1 268 ? -2.735 22.480 16.322 0.37 28.61 268 THR D O 1
ATOM 5841 N N A SER C 1 269 ? -2.069 22.530 18.486 0.37 29.04 269 SER D N 1
ATOM 5842 C CA A SER C 1 269 ? -2.978 23.586 18.947 0.37 29.78 269 SER D CA 1
ATOM 5843 C C A SER C 1 269 ? -2.121 24.672 19.599 0.37 29.61 269 SER D C 1
ATOM 5844 O O A SER C 1 269 ? -2.581 25.801 19.793 0.37 30.09 269 SER D O 1
ATOM 5847 N N A ASN C 1 270 ? -0.872 24.338 19.934 0.37 28.68 270 ASN D N 1
ATOM 5848 C CA A ASN C 1 270 ? 0.013 25.302 20.607 0.37 28.22 270 ASN D CA 1
ATOM 5849 C C A ASN C 1 270 ? 1.427 25.386 20.057 0.37 27.85 270 ASN D C 1
ATOM 5850 O O A ASN C 1 270 ? 2.387 25.524 20.829 0.37 28.65 270 ASN D O 1
ATOM 5855 N N A GLU C 1 271 ? 1.564 25.316 18.741 0.37 26.85 271 GLU D N 1
ATOM 5856 C CA A GLU C 1 271 ? 2.875 25.356 18.108 0.37 26.89 271 GLU D CA 1
ATOM 5857 C C A GLU C 1 271 ? 3.768 26.501 18.571 0.37 27.87 271 GLU D C 1
ATOM 5858 O O A GLU C 1 271 ? 4.995 26.350 18.646 0.37 28.38 271 GLU D O 1
ATOM 5864 N N A GLY C 1 272 ? 3.158 27.644 18.885 0.37 27.03 272 GLY D N 1
ATOM 5865 C CA A GLY C 1 272 ? 3.929 28.792 19.332 0.37 28.03 272 GLY D CA 1
ATOM 5866 C C A GLY C 1 272 ? 4.599 28.617 20.692 0.37 27.40 272 GLY D C 1
ATOM 5867 O O A GLY C 1 272 ? 5.727 29.059 20.886 0.37 28.46 272 GLY D O 1
ATOM 5868 N N A VAL C 1 273 ? 3.915 27.976 21.634 0.37 26.56 273 VAL D N 1
ATOM 5869 C CA A VAL C 1 273 ? 4.485 27.788 22.962 0.37 26.48 273 VAL D CA 1
ATOM 5870 C C A VAL C 1 273 ? 5.788 26.985 22.928 0.37 27.16 273 VAL D C 1
ATOM 5871 O O A VAL C 1 273 ? 6.779 27.356 23.576 0.37 25.59 273 VAL D O 1
ATOM 5875 N N A VAL C 1 274 ? 5.800 25.913 22.139 0.37 28.01 274 VAL D N 1
ATOM 5876 C CA A VAL C 1 274 ? 6.969 25.035 22.054 0.37 30.51 274 VAL D CA 1
ATOM 5877 C C A VAL C 1 274 ? 8.051 25.420 21.053 0.37 32.79 274 VAL D C 1
ATOM 5878 O O A VAL C 1 274 ? 9.095 24.768 21.008 0.37 33.11 274 VAL D O 1
ATOM 5882 N N A SER C 1 275 ? 7.822 26.453 20.244 0.37 34.53 275 SER D N 1
ATOM 5883 C CA A SER C 1 275 ? 8.810 26.828 19.237 0.37 37.39 275 SER D CA 1
ATOM 5884 C C A SER C 1 275 ? 10.074 27.476 19.787 0.37 39.19 275 SER D C 1
ATOM 5885 O O A SER C 1 275 ? 10.327 27.474 20.997 0.37 39.93 275 SER D O 1
ATOM 5888 N N A GLY C 1 276 ? 10.875 28.024 18.879 0.37 40.36 276 GLY D N 1
ATOM 5889 C CA A GLY C 1 276 ? 12.112 28.668 19.272 0.37 41.41 276 GLY D CA 1
ATOM 5890 C C A GLY C 1 276 ? 13.269 27.998 18.572 0.37 42.09 276 GLY D C 1
ATOM 5891 O O A GLY C 1 276 ? 13.077 26.969 17.924 0.37 42.81 276 GLY D O 1
ATOM 5892 N N B GLU D 1 18 ? 23.660 -27.420 22.634 0.65 35.45 18 GLU E N 1
ATOM 5893 C CA B GLU D 1 18 ? 23.828 -28.532 23.616 0.65 34.56 18 GLU E CA 1
ATOM 5894 C C B GLU D 1 18 ? 24.091 -28.009 25.029 0.65 33.42 18 GLU E C 1
ATOM 5895 O O B GLU D 1 18 ? 23.451 -28.453 25.986 0.65 35.08 18 GLU E O 1
ATOM 5897 N N B VAL D 1 19 ? 25.028 -27.071 25.165 0.65 31.50 19 VAL E N 1
ATOM 5898 C CA B VAL D 1 19 ? 25.353 -26.512 26.477 0.65 27.04 19 VAL E CA 1
ATOM 5899 C C B VAL D 1 19 ? 24.280 -25.510 26.899 0.65 25.87 19 VAL E C 1
ATOM 5900 O O B VAL D 1 19 ? 23.862 -24.678 26.099 0.65 26.24 19 VAL E O 1
ATOM 5904 N N B THR D 1 20 ? 23.835 -25.594 28.152 0.65 22.94 20 THR E N 1
ATOM 5905 C CA B THR D 1 20 ? 22.801 -24.686 28.639 0.65 21.40 20 THR E CA 1
ATOM 5906 C C B THR D 1 20 ? 23.371 -23.563 29.483 0.65 19.75 20 THR E C 1
ATOM 5907 O O B THR D 1 20 ? 24.512 -23.618 29.954 0.65 18.49 20 THR E O 1
ATOM 5911 N N B GLN D 1 21 ? 22.550 -22.542 29.679 0.65 18.88 21 GLN E N 1
ATOM 5912 C CA B GLN D 1 21 ? 22.938 -21.397 30.489 0.65 16.88 21 GLN E CA 1
ATOM 5913 C C B GLN D 1 21 ? 23.208 -21.859 31.928 0.65 17.79 21 GLN E C 1
ATOM 5914 O O B GLN D 1 21 ? 24.122 -21.380 32.611 0.65 15.74 21 GLN E O 1
ATOM 5920 N N B ARG D 1 22 ? 22.382 -22.794 32.392 0.65 17.20 22 ARG E N 1
ATOM 5921 C CA B ARG D 1 22 ? 22.515 -23.341 33.732 0.65 16.99 22 ARG E CA 1
ATOM 5922 C C B ARG D 1 22 ? 23.880 -24.012 33.893 0.65 15.28 22 ARG E C 1
ATOM 5923 O O B ARG D 1 22 ? 24.566 -23.823 34.898 0.65 16.49 22 ARG E O 1
ATOM 5931 N N B GLU D 1 23 ? 24.249 -24.838 32.917 0.65 16.46 23 GLU E N 1
ATOM 5932 C CA B GLU D 1 23 ? 25.532 -25.530 32.973 0.65 15.29 23 GLU E CA 1
ATOM 5933 C C B GLU D 1 23 ? 26.686 -24.529 33.028 0.65 16.19 23 GLU E C 1
ATOM 5934 O O B GLU D 1 23 ? 27.688 -24.768 33.709 0.65 15.60 23 GLU E O 1
ATOM 5940 N N B LEU D 1 24 ? 26.558 -23.414 32.308 0.65 15.47 24 LEU E N 1
ATOM 5941 C CA B LEU D 1 24 ? 27.615 -22.405 32.318 0.65 14.44 24 LEU E CA 1
ATOM 5942 C C B LEU D 1 24 ? 27.624 -21.630 33.625 0.65 15.31 24 LEU E C 1
ATOM 5943 O O B LEU D 1 24 ? 28.680 -21.283 34.145 0.65 15.23 24 LEU E O 1
ATOM 5948 N N B PHE D 1 25 ? 26.436 -21.360 34.154 0.65 15.93 25 PHE E N 1
ATOM 5949 C CA B PHE D 1 25 ? 26.271 -20.689 35.437 0.65 15.88 25 PHE E CA 1
ATOM 5950 C C B PHE D 1 25 ? 26.930 -21.574 36.515 0.65 17.26 25 PHE E C 1
ATOM 5951 O O B PHE D 1 25 ? 27.654 -21.086 37.382 0.65 15.98 25 PHE E O 1
ATOM 5959 N N B GLU D 1 26 ? 26.676 -22.881 36.452 0.65 17.61 26 GLU E N 1
ATOM 5960 C CA B GLU D 1 26 ? 27.260 -23.793 37.437 0.65 18.51 26 GLU E CA 1
ATOM 5961 C C B GLU D 1 26 ? 28.759 -23.971 37.234 0.65 17.75 26 GLU E C 1
ATOM 5962 O O B GLU D 1 26 ? 29.490 -24.178 38.197 0.65 18.56 26 GLU E O 1
ATOM 5968 N N B PHE D 1 27 ? 29.217 -23.884 35.989 0.65 17.88 27 PHE E N 1
ATOM 5969 C CA B PHE D 1 27 ? 30.644 -24.002 35.709 0.65 20.19 27 PHE E CA 1
ATOM 5970 C C B PHE D 1 27 ? 31.375 -22.833 36.382 0.65 19.40 27 PHE E C 1
ATOM 5971 O O B PHE D 1 27 ? 32.405 -23.023 37.046 0.65 18.13 27 PHE E O 1
ATOM 5979 N N B VAL D 1 28 ? 30.847 -21.624 36.200 0.65 18.40 28 VAL E N 1
ATOM 5980 C CA B VAL D 1 28 ? 31.431 -20.433 36.832 0.65 18.98 28 VAL E CA 1
ATOM 5981 C C B VAL D 1 28 ? 31.469 -20.672 38.341 0.65 21.20 28 VAL E C 1
ATOM 5982 O O B VAL D 1 28 ? 32.517 -20.497 38.976 0.65 19.43 28 VAL E O 1
ATOM 5986 N N B LEU D 1 29 ? 30.329 -21.057 38.920 0.65 22.65 29 LEU E N 1
ATOM 5987 C CA B LEU D 1 29 ? 30.295 -21.380 40.344 0.65 25.78 29 LEU E CA 1
ATOM 5988 C C B LEU D 1 29 ? 31.141 -22.647 40.352 0.65 27.28 29 LEU E C 1
ATOM 5989 O O B LEU D 1 29 ? 31.334 -23.253 39.305 0.65 31.17 29 LEU E O 1
ATOM 5994 N N B ASN D 1 30 ? 31.661 -23.056 41.494 0.65 28.43 30 ASN E N 1
ATOM 5995 C CA B ASN D 1 30 ? 32.471 -24.267 41.524 0.65 28.94 30 ASN E CA 1
ATOM 5996 C C B ASN D 1 30 ? 33.872 -24.012 40.969 0.65 27.23 30 ASN E C 1
ATOM 5997 O O B ASN D 1 30 ? 34.761 -24.838 41.135 0.65 26.61 30 ASN E O 1
ATOM 6002 N N B ASP D 1 31 ? 34.066 -22.884 40.284 0.65 24.51 31 ASP E N 1
ATOM 6003 C CA B ASP D 1 31 ? 35.397 -22.521 39.793 0.65 23.63 31 ASP E CA 1
ATOM 6004 C C B ASP D 1 31 ? 35.735 -21.240 40.560 0.65 22.79 31 ASP E C 1
ATOM 6005 O O B ASP D 1 31 ? 35.415 -20.125 40.124 0.65 19.72 31 ASP E O 1
ATOM 6010 N N B PRO D 1 32 ? 36.360 -21.392 41.739 0.65 21.06 32 PRO E N 1
ATOM 6011 C CA B PRO D 1 32 ? 36.769 -20.313 42.640 0.65 22.04 32 PRO E CA 1
ATOM 6012 C C B PRO D 1 32 ? 37.333 -19.073 41.944 0.65 20.24 32 PRO E C 1
ATOM 6013 O O B PRO D 1 32 ? 36.873 -17.954 42.188 0.65 19.35 32 PRO E O 1
ATOM 6017 N N B LEU D 1 33 ? 38.338 -19.285 41.103 0.65 20.27 33 LEU E N 1
ATOM 6018 C CA B LEU D 1 33 ? 38.988 -18.198 40.379 0.65 21.36 33 LEU E CA 1
ATOM 6019 C C B LEU D 1 33 ? 37.993 -17.483 39.503 0.65 19.53 33 LEU E C 1
ATOM 6020 O O B LEU D 1 33 ? 37.798 -16.274 39.609 0.65 20.03 33 LEU E O 1
ATOM 6025 N N B LEU D 1 34 ? 37.355 -18.255 38.635 0.65 17.79 34 LEU E N 1
ATOM 6026 C CA B LEU D 1 34 ? 36.398 -17.698 37.715 0.65 17.51 34 LEU E CA 1
ATOM 6027 C C B LEU D 1 34 ? 35.258 -17.028 38.462 0.65 17.03 34 LEU E C 1
ATOM 6028 O O B LEU D 1 34 ? 34.918 -15.880 38.164 0.65 17.53 34 LEU E O 1
ATOM 6033 N N B ALA D 1 35 ? 34.683 -17.711 39.452 0.65 15.50 35 ALA E N 1
ATOM 6034 C CA B ALA D 1 35 ? 33.573 -17.123 40.206 0.65 15.69 35 ALA E CA 1
ATOM 6035 C C B ALA D 1 35 ? 33.930 -15.793 40.879 0.65 16.24 35 ALA E C 1
ATOM 6036 O O B ALA D 1 35 ? 33.198 -14.809 40.741 0.65 15.24 35 ALA E O 1
ATOM 6038 N N B SER D 1 36 ? 35.046 -15.770 41.605 0.65 13.41 36 SER E N 1
ATOM 6039 C CA B SER D 1 36 ? 35.467 -14.565 42.309 0.65 14.81 36 SER E CA 1
ATOM 6040 C C B SER D 1 36 ? 35.721 -13.379 41.379 0.65 13.58 36 SER E C 1
ATOM 6041 O O B SER D 1 36 ? 35.348 -12.248 41.701 0.65 13.70 36 SER E O 1
ATOM 6044 N N B SER D 1 37 ? 36.327 -13.634 40.226 0.65 14.44 37 SER E N 1
ATOM 6045 C CA B SER D 1 37 ? 36.621 -12.538 39.292 0.65 13.67 37 SER E CA 1
ATOM 6046 C C B SER D 1 37 ? 35.342 -11.845 38.826 0.65 13.94 37 SER E C 1
ATOM 6047 O O B SER D 1 37 ? 35.351 -10.655 38.491 0.65 13.31 37 SER E O 1
ATOM 6050 N N B LEU D 1 38 ? 34.236 -12.586 38.815 0.65 13.40 38 LEU E N 1
ATOM 6051 C CA B LEU D 1 38 ? 32.969 -12.031 38.385 0.65 14.22 38 LEU E CA 1
ATOM 6052 C C B LEU D 1 38 ? 32.154 -11.408 39.513 0.65 13.98 38 LEU E C 1
ATOM 6053 O O B LEU D 1 38 ? 31.715 -10.256 39.417 0.65 11.77 38 LEU E O 1
ATOM 6058 N N B TYR D 1 39 ? 31.921 -12.177 40.583 0.65 13.88 39 TYR E N 1
ATOM 6059 C CA B TYR D 1 39 ? 31.112 -11.663 41.678 0.65 15.33 39 TYR E CA 1
ATOM 6060 C C B TYR D 1 39 ? 31.740 -10.522 42.463 0.65 15.71 39 TYR E C 1
ATOM 6061 O O B TYR D 1 39 ? 31.027 -9.676 42.990 0.65 16.02 39 TYR E O 1
ATOM 6070 N N B ILE D 1 40 ? 33.064 -10.491 42.565 0.65 16.33 40 ILE E N 1
ATOM 6071 C CA B ILE D 1 40 ? 33.697 -9.384 43.270 0.65 17.20 40 ILE E CA 1
ATOM 6072 C C B ILE D 1 40 ? 33.426 -8.084 42.507 0.65 16.65 40 ILE E C 1
ATOM 6073 O O B ILE D 1 40 ? 33.239 -7.023 43.112 0.65 15.06 40 ILE E O 1
ATOM 6078 N N B ASN D 1 41 ? 33.381 -8.148 41.177 0.65 15.96 41 ASN E N 1
ATOM 6079 C CA B ASN D 1 41 ? 33.130 -6.921 40.439 0.65 15.56 41 ASN E CA 1
ATOM 6080 C C B ASN D 1 41 ? 31.664 -6.512 40.462 0.65 14.87 41 ASN E C 1
ATOM 6081 O O B ASN D 1 41 ? 31.350 -5.332 40.326 0.65 15.96 41 ASN E O 1
ATOM 6086 N N B ILE D 1 42 ? 30.766 -7.477 40.648 0.65 13.79 42 ILE E N 1
ATOM 6087 C CA B ILE D 1 42 ? 29.350 -7.144 40.782 0.65 14.96 42 ILE E CA 1
ATOM 6088 C C B ILE D 1 42 ? 29.247 -6.338 42.092 0.65 13.73 42 ILE E C 1
ATOM 6089 O O B ILE D 1 42 ? 28.587 -5.293 42.136 0.65 13.89 42 ILE E O 1
ATOM 6094 N N B ALA D 1 43 ? 29.907 -6.830 43.147 0.65 13.65 43 ALA E N 1
ATOM 6095 C CA B ALA D 1 43 ? 29.903 -6.170 44.458 0.65 13.97 43 ALA E CA 1
ATOM 6096 C C B ALA D 1 43 ? 30.595 -4.811 44.436 0.65 15.16 43 ALA E C 1
ATOM 6097 O O B ALA D 1 43 ? 30.081 -3.844 44.983 0.65 14.75 43 ALA E O 1
ATOM 6099 N N B LEU D 1 44 ? 31.758 -4.736 43.813 0.65 13.56 44 LEU E N 1
ATOM 6100 C CA B LEU D 1 44 ? 32.468 -3.462 43.755 0.65 15.12 44 LEU E CA 1
ATOM 6101 C C B LEU D 1 44 ? 31.743 -2.422 42.904 0.65 13.93 44 LEU E C 1
ATOM 6102 O O B LEU D 1 44 ? 31.755 -1.234 43.248 0.65 13.12 44 LEU E O 1
ATOM 6107 N N B ALA D 1 45 ? 31.114 -2.855 41.809 0.65 13.37 45 ALA E N 1
ATOM 6108 C CA B ALA D 1 45 ? 30.378 -1.913 40.965 0.65 13.73 45 ALA E CA 1
ATOM 6109 C C B ALA D 1 45 ? 29.179 -1.367 41.744 0.65 14.14 45 ALA E C 1
ATOM 6110 O O B ALA D 1 45 ? 28.870 -0.192 41.661 0.65 14.28 45 ALA E O 1
ATOM 6112 N N B GLY D 1 46 ? 28.506 -2.227 42.509 0.65 15.13 46 GLY E N 1
ATOM 6113 C CA B GLY D 1 46 ? 27.348 -1.773 43.272 0.65 16.30 46 GLY E CA 1
ATOM 6114 C C B GLY D 1 46 ? 27.741 -0.785 44.361 0.65 16.44 46 GLY E C 1
ATOM 6115 O O B GLY D 1 46 ? 27.091 0.242 44.545 0.65 16.32 46 GLY E O 1
ATOM 6116 N N B LEU D 1 47 ? 28.803 -1.100 45.090 0.65 15.86 47 LEU E N 1
ATOM 6117 C CA B LEU D 1 47 ? 29.286 -0.213 46.143 0.65 16.28 47 LEU E CA 1
ATOM 6118 C C B LEU D 1 47 ? 29.736 1.111 45.524 0.65 16.42 47 LEU E C 1
ATOM 6119 O O B LEU D 1 47 ? 29.519 2.182 46.106 0.65 16.16 47 LEU E O 1
ATOM 6124 N N B SER D 1 48 ? 30.382 1.031 44.357 0.65 14.27 48 SER E N 1
ATOM 6125 C CA B SER D 1 48 ? 30.838 2.236 43.655 0.65 13.88 48 SER E CA 1
ATOM 6126 C C B SER D 1 48 ? 29.649 3.147 43.300 0.65 13.58 48 SER E C 1
ATOM 6127 O O B SER D 1 48 ? 29.715 4.365 43.474 0.65 13.57 48 SER E O 1
ATOM 6130 N N B ILE D 1 49 ? 28.582 2.561 42.775 0.65 13.46 49 ILE E N 1
ATOM 6131 C CA B ILE D 1 49 ? 27.411 3.368 42.417 0.65 13.90 49 ILE E CA 1
ATOM 6132 C C B ILE D 1 49 ? 26.900 4.121 43.652 0.65 14.90 49 ILE E C 1
ATOM 6133 O O B ILE D 1 49 ? 26.653 5.329 43.600 0.65 14.83 49 ILE E O 1
ATOM 6138 N N B LEU D 1 50 ? 26.734 3.404 44.762 0.65 15.12 50 LEU E N 1
ATOM 6139 C CA B LEU D 1 50 ? 26.251 4.036 45.992 0.65 17.10 50 LEU E CA 1
ATOM 6140 C C B LEU D 1 50 ? 27.197 5.149 46.459 0.65 16.95 50 LEU E C 1
ATOM 6141 O O B LEU D 1 50 ? 26.764 6.259 46.789 0.65 17.00 50 LEU E O 1
ATOM 6146 N N B LEU D 1 51 ? 28.496 4.862 46.473 0.65 15.48 51 LEU E N 1
ATOM 6147 C CA B LEU D 1 51 ? 29.477 5.855 46.885 0.65 15.08 51 LEU E CA 1
ATOM 6148 C C B LEU D 1 51 ? 29.497 7.088 45.970 0.65 14.47 51 LEU E C 1
ATOM 6149 O O B LEU D 1 51 ? 29.597 8.227 46.451 0.65 14.93 51 LEU E O 1
ATOM 6154 N N B PHE D 1 52 ? 29.412 6.864 44.659 0.65 12.94 52 PHE E N 1
ATOM 6155 C CA B PHE D 1 52 ? 29.479 7.962 43.689 0.65 12.65 52 PHE E CA 1
ATOM 6156 C C B PHE D 1 52 ? 28.229 8.828 43.735 0.65 14.05 52 PHE E C 1
ATOM 6157 O O B PHE D 1 52 ? 28.313 10.044 43.564 0.65 14.85 52 PHE E O 1
ATOM 6165 N N B VAL D 1 53 ? 27.070 8.206 43.950 0.65 15.16 53 VAL E N 1
ATOM 6166 C CA B VAL D 1 53 ? 25.836 9.004 44.047 0.65 17.62 53 VAL E CA 1
ATOM 6167 C C B VAL D 1 53 ? 25.901 9.870 45.316 0.65 18.78 53 VAL E C 1
ATOM 6168 O O B VAL D 1 53 ? 25.490 11.041 45.305 0.65 20.21 53 VAL E O 1
ATOM 6172 N N B PHE D 1 54 ? 26.436 9.311 46.400 0.65 18.20 54 PHE E N 1
ATOM 6173 C CA B PHE D 1 54 ? 26.581 10.048 47.662 0.65 19.96 54 PHE E CA 1
ATOM 6174 C C B PHE D 1 54 ? 27.531 11.238 47.474 0.65 19.26 54 PHE E C 1
ATOM 6175 O O B PHE D 1 54 ? 27.199 12.369 47.831 0.65 17.77 54 PHE E O 1
ATOM 6183 N N B MET D 1 55 ? 28.710 10.977 46.900 0.65 15.61 55 MET E N 1
ATOM 6184 C CA B MET D 1 55 ? 29.723 12.016 46.646 0.65 16.33 55 MET E CA 1
ATOM 6185 C C B MET D 1 55 ? 29.255 13.209 45.824 0.65 16.86 55 MET E C 1
ATOM 6186 O O B MET D 1 55 ? 29.683 14.347 46.047 0.65 17.02 55 MET E O 1
ATOM 6191 N N B THR D 1 56 ? 28.385 12.938 44.860 0.65 16.17 56 THR E N 1
ATOM 6192 C CA B THR D 1 56 ? 27.938 13.964 43.935 0.65 17.08 56 THR E CA 1
ATOM 6193 C C B THR D 1 56 ? 26.597 14.598 44.248 0.65 19.05 56 THR E C 1
ATOM 6194 O O B THR D 1 56 ? 26.096 15.369 43.446 0.65 20.12 56 THR E O 1
ATOM 6198 N N B ARG D 1 57 ? 26.039 14.271 45.407 0.65 21.70 57 ARG E N 1
ATOM 6199 C CA B ARG D 1 57 ? 24.744 14.799 45.837 0.65 25.48 57 ARG E CA 1
ATOM 6200 C C B ARG D 1 57 ? 24.663 16.330 45.873 0.65 24.68 57 ARG E C 1
ATOM 6201 O O B ARG D 1 57 ? 23.591 16.898 45.655 0.65 26.59 57 ARG E O 1
ATOM 6209 N N B GLY D 1 58 ? 25.781 17.001 46.130 0.65 24.08 58 GLY E N 1
ATOM 6210 C CA B GLY D 1 58 ? 25.752 18.456 46.188 0.65 23.47 58 GLY E CA 1
ATOM 6211 C C B GLY D 1 58 ? 25.886 19.225 44.881 0.65 23.33 58 GLY E C 1
ATOM 6212 O O B GLY D 1 58 ? 25.693 20.435 44.871 0.65 22.33 58 GLY E O 1
ATOM 6213 N N B LEU D 1 59 ? 26.219 18.542 43.781 0.65 21.33 59 LEU E N 1
ATOM 6214 C CA B LEU D 1 59 ? 26.384 19.199 42.478 0.65 20.49 59 LEU E CA 1
ATOM 6215 C C B LEU D 1 59 ? 25.089 19.852 41.984 0.65 21.04 59 LEU E C 1
ATOM 6216 O O B LEU D 1 59 ? 24.017 19.270 42.102 0.65 21.05 59 LEU E O 1
ATOM 6221 N N B ASP D 1 60 ? 25.205 21.049 41.415 0.65 22.10 60 ASP E N 1
ATOM 6222 C CA B ASP D 1 60 ? 24.036 21.759 40.897 0.65 23.74 60 ASP E CA 1
ATOM 6223 C C B ASP D 1 60 ? 24.193 22.173 39.443 0.65 21.77 60 ASP E C 1
ATOM 6224 O O B ASP D 1 60 ? 23.214 22.248 38.699 0.65 21.97 60 ASP E O 1
ATOM 6229 N N B ASP D 1 61 ? 25.422 22.455 39.033 0.65 20.14 61 ASP E N 1
ATOM 6230 C CA B ASP D 1 61 ? 25.648 22.893 37.665 0.65 19.71 61 ASP E CA 1
ATOM 6231 C C B ASP D 1 61 ? 25.358 21.787 36.655 0.65 19.08 61 ASP E C 1
ATOM 6232 O O B ASP D 1 61 ? 25.823 20.659 36.813 0.65 17.43 61 ASP E O 1
ATOM 6237 N N B PRO D 1 62 ? 24.595 22.101 35.600 0.65 19.10 62 PRO E N 1
ATOM 6238 C CA B PRO D 1 62 ? 24.256 21.099 34.576 0.65 18.10 62 PRO E CA 1
ATOM 6239 C C B PRO D 1 62 ? 25.431 20.389 33.897 0.65 17.59 62 PRO E C 1
ATOM 6240 O O B PRO D 1 62 ? 25.388 19.166 33.689 0.65 15.60 62 PRO E O 1
ATOM 6244 N N B ARG D 1 63 ? 26.466 21.146 33.536 0.65 16.36 63 ARG E N 1
ATOM 6245 C CA B ARG D 1 63 ? 27.620 20.552 32.877 0.65 15.99 63 ARG E CA 1
ATOM 6246 C C B ARG D 1 63 ? 28.354 19.643 33.880 0.65 15.83 63 ARG E C 1
ATOM 6247 O O B ARG D 1 63 ? 28.789 18.544 33.534 0.65 14.54 63 ARG E O 1
ATOM 6255 N N B ALA D 1 64 ? 28.482 20.090 35.123 0.65 15.02 64 ALA E N 1
ATOM 6256 C CA B ALA D 1 64 ? 29.141 19.276 36.140 0.65 14.73 64 ALA E CA 1
ATOM 6257 C C B ALA D 1 64 ? 28.332 18.007 36.369 0.65 16.04 64 ALA E C 1
ATOM 6258 O O B ALA D 1 64 ? 28.895 16.927 36.577 0.65 13.38 64 ALA E O 1
ATOM 6260 N N B LYS D 1 65 ? 27.007 18.134 36.314 0.65 14.21 65 LYS E N 1
ATOM 6261 C CA B LYS D 1 65 ? 26.147 16.976 36.540 0.65 13.59 65 LYS E CA 1
ATOM 6262 C C B LYS D 1 65 ? 26.198 15.996 35.374 0.65 12.83 65 LYS E C 1
ATOM 6263 O O B LYS D 1 65 ? 25.975 14.806 35.567 0.65 13.66 65 LYS E O 1
ATOM 6269 N N B LEU D 1 66 ? 26.500 16.486 34.174 0.65 12.34 66 LEU E N 1
ATOM 6270 C CA B LEU D 1 66 ? 26.591 15.611 33.001 0.65 13.10 66 LEU E CA 1
ATOM 6271 C C B LEU D 1 66 ? 27.860 14.765 33.176 0.65 12.86 66 LEU E C 1
ATOM 6272 O O B LEU D 1 66 ? 27.874 13.569 32.910 0.65 12.67 66 LEU E O 1
ATOM 6277 N N B ILE D 1 67 ? 28.942 15.403 33.604 0.65 13.16 67 ILE E N 1
ATOM 6278 C CA B ILE D 1 67 ? 30.181 14.656 33.838 0.65 12.21 67 ILE E CA 1
ATOM 6279 C C B ILE D 1 67 ? 29.930 13.586 34.887 0.65 11.07 67 ILE E C 1
ATOM 6280 O O B ILE D 1 67 ? 30.351 12.444 34.719 0.65 10.75 67 ILE E O 1
ATOM 6285 N N B ALA D 1 68 ? 29.260 13.966 35.965 0.65 11.84 68 ALA E N 1
ATOM 6286 C CA B ALA D 1 68 ? 28.934 13.032 37.049 0.65 11.52 68 ALA E CA 1
ATOM 6287 C C B ALA D 1 68 ? 28.108 11.844 36.564 0.65 11.63 68 ALA E C 1
ATOM 6288 O O B ALA D 1 68 ? 28.451 10.703 36.852 0.65 12.83 68 ALA E O 1
ATOM 6290 N N B VAL D 1 69 ? 27.029 12.088 35.818 0.65 11.63 69 VAL E N 1
ATOM 6291 C CA B VAL D 1 69 ? 26.203 10.968 35.358 0.65 10.00 69 VAL E CA 1
ATOM 6292 C C B VAL D 1 69 ? 26.928 10.074 34.368 0.65 10.20 69 VAL E C 1
ATOM 6293 O O B VAL D 1 69 ? 26.795 8.862 34.435 0.65 11.59 69 VAL E O 1
ATOM 6297 N N B SER D 1 70 ? 27.697 10.665 33.461 0.65 9.71 70 SER E N 1
ATOM 6298 C CA B SER D 1 70 ? 28.461 9.862 32.499 0.65 11.65 70 SER E CA 1
ATOM 6299 C C B SER D 1 70 ? 29.414 8.928 33.266 0.65 11.82 70 SER E C 1
ATOM 6300 O O B SER D 1 70 ? 29.573 7.760 32.911 0.65 11.83 70 SER E O 1
ATOM 6303 N N B THR D 1 71 ? 30.044 9.445 34.318 0.65 10.51 71 THR E N 1
ATOM 6304 C CA B THR D 1 71 ? 30.973 8.640 35.117 0.65 10.59 71 THR E CA 1
ATOM 6305 C C B THR D 1 71 ? 30.224 7.554 35.902 0.65 11.66 71 THR E C 1
ATOM 6306 O O B THR D 1 71 ? 30.632 6.397 35.909 0.65 11.77 71 THR E O 1
ATOM 6310 N N B ILE D 1 72 ? 29.131 7.926 36.567 0.65 10.99 72 ILE E N 1
ATOM 6311 C CA B ILE D 1 72 ? 28.343 6.959 37.331 0.65 10.25 72 ILE E CA 1
ATOM 6312 C C B ILE D 1 72 ? 27.790 5.841 36.425 0.65 10.22 72 ILE E C 1
ATOM 6313 O O B ILE D 1 72 ? 27.625 4.696 36.873 0.65 10.80 72 ILE E O 1
ATOM 6318 N N B LEU D 1 73 ? 27.506 6.162 35.160 0.65 11.52 73 LEU E N 1
ATOM 6319 C CA B LEU D 1 73 ? 27.017 5.139 34.212 0.65 10.95 73 LEU E CA 1
ATOM 6320 C C B LEU D 1 73 ? 28.062 4.033 34.007 0.65 10.72 73 LEU E C 1
ATOM 6321 O O B LEU D 1 73 ? 27.700 2.903 33.670 0.65 11.50 73 LEU E O 1
ATOM 6326 N N B VAL D 1 74 ? 29.337 4.340 34.256 0.65 10.14 74 VAL E N 1
ATOM 6327 C CA B VAL D 1 74 ? 30.381 3.316 34.092 0.65 9.33 74 VAL E CA 1
ATOM 6328 C C B VAL D 1 74 ? 30.105 2.109 35.013 0.65 10.49 74 VAL E C 1
ATOM 6329 O O B VAL D 1 74 ? 29.993 0.976 34.523 0.65 9.89 74 VAL E O 1
ATOM 6333 N N B PRO D 1 75 ? 30.009 2.312 36.343 0.65 10.59 75 PRO E N 1
ATOM 6334 C CA B PRO D 1 75 ? 29.727 1.126 37.174 0.65 10.93 75 PRO E CA 1
ATOM 6335 C C B PRO D 1 75 ? 28.301 0.572 36.992 0.65 10.98 75 PRO E C 1
ATOM 6336 O O B PRO D 1 75 ? 28.037 -0.600 37.295 0.65 11.83 75 PRO E O 1
ATOM 6340 N N B VAL D 1 76 ? 27.377 1.408 36.526 0.65 11.24 76 VAL E N 1
ATOM 6341 C CA B VAL D 1 76 ? 26.023 0.923 36.261 0.65 11.83 76 VAL E CA 1
ATOM 6342 C C B VAL D 1 76 ? 26.123 -0.132 35.142 0.65 11.63 76 VAL E C 1
ATOM 6343 O O B VAL D 1 76 ? 25.636 -1.260 35.279 0.65 11.10 76 VAL E O 1
ATOM 6347 N N B VAL D 1 77 ? 26.770 0.226 34.035 0.65 11.01 77 VAL E N 1
ATOM 6348 C CA B VAL D 1 77 ? 26.963 -0.721 32.934 0.65 11.04 77 VAL E CA 1
ATOM 6349 C C B VAL D 1 77 ? 27.736 -1.955 33.424 0.65 11.91 77 VAL E C 1
ATOM 6350 O O B VAL D 1 77 ? 27.370 -3.102 33.125 0.65 11.91 77 VAL E O 1
ATOM 6354 N N B SER D 1 78 ? 28.792 -1.721 34.203 0.65 9.90 78 SER E N 1
ATOM 6355 C CA B SER D 1 78 ? 29.613 -2.822 34.679 0.65 9.56 78 SER E CA 1
ATOM 6356 C C B SER D 1 78 ? 28.826 -3.813 35.542 0.65 11.04 78 SER E C 1
ATOM 6357 O O B SER D 1 78 ? 28.949 -5.018 35.346 0.65 11.23 78 SER E O 1
ATOM 6360 N N B ILE D 1 79 ? 27.997 -3.334 36.472 0.65 10.12 79 ILE E N 1
ATOM 6361 C CA B ILE D 1 79 ? 27.261 -4.285 37.324 0.65 11.49 79 ILE E CA 1
ATOM 6362 C C B ILE D 1 79 ? 26.305 -5.136 36.485 0.65 11.52 79 ILE E C 1
ATOM 6363 O O B ILE D 1 79 ? 26.209 -6.366 36.677 0.65 12.91 79 ILE E O 1
ATOM 6368 N N B ALA D 1 80 ? 25.610 -4.498 35.552 0.65 12.71 80 ALA E N 1
ATOM 6369 C CA B ALA D 1 80 ? 24.687 -5.224 34.683 0.65 13.64 80 ALA E CA 1
ATOM 6370 C C B ALA D 1 80 ? 25.444 -6.238 33.824 0.65 14.77 80 ALA E C 1
ATOM 6371 O O B ALA D 1 80 ? 25.053 -7.402 33.700 0.65 13.53 80 ALA E O 1
ATOM 6373 N N B SER D 1 81 ? 26.525 -5.781 33.206 0.65 14.49 81 SER E N 1
ATOM 6374 C CA B SER D 1 81 ? 27.331 -6.638 32.343 0.65 15.31 81 SER E CA 1
ATOM 6375 C C B SER D 1 81 ? 27.981 -7.812 33.065 0.65 14.37 81 SER E C 1
ATOM 6376 O O B SER D 1 81 ? 28.012 -8.933 32.542 0.65 14.59 81 SER E O 1
ATOM 6379 N N B TYR D 1 82 ? 28.488 -7.587 34.275 0.65 12.44 82 TYR E N 1
ATOM 6380 C CA B TYR D 1 82 ? 29.085 -8.696 35.009 0.65 12.48 82 TYR E CA 1
ATOM 6381 C C B TYR D 1 82 ? 27.988 -9.673 35.449 0.65 11.80 82 TYR E C 1
ATOM 6382 O O B TYR D 1 82 ? 28.262 -10.844 35.691 0.65 12.06 82 TYR E O 1
ATOM 6391 N N B THR D 1 83 ? 26.756 -9.183 35.568 0.65 12.56 83 THR E N 1
ATOM 6392 C CA B THR D 1 83 ? 25.641 -10.079 35.922 0.65 12.26 83 THR E CA 1
ATOM 6393 C C B THR D 1 83 ? 25.346 -10.925 34.679 0.65 12.15 83 THR E C 1
ATOM 6394 O O B THR D 1 83 ? 24.949 -12.092 34.790 0.65 10.77 83 THR E O 1
ATOM 6398 N N B GLY D 1 84 ? 25.541 -10.333 33.498 0.65 12.26 84 GLY E N 1
ATOM 6399 C CA B GLY D 1 84 ? 25.358 -11.068 32.244 0.65 12.04 84 GLY E CA 1
ATOM 6400 C C B GLY D 1 84 ? 26.306 -12.257 32.181 0.65 12.17 84 GLY E C 1
ATOM 6401 O O B GLY D 1 84 ? 25.935 -13.353 31.727 0.65 10.16 84 GLY E O 1
ATOM 6402 N N B LEU D 1 85 ? 27.528 -12.050 32.668 0.65 11.03 85 LEU E N 1
ATOM 6403 C CA B LEU D 1 85 ? 28.553 -13.099 32.694 0.65 11.03 85 LEU E CA 1
ATOM 6404 C C B LEU D 1 85 ? 28.312 -14.138 33.790 0.65 11.22 85 LEU E C 1
ATOM 6405 O O B LEU D 1 85 ? 28.290 -15.332 33.504 0.65 11.84 85 LEU E O 1
ATOM 6410 N N B ALA D 1 86 ? 28.121 -13.692 35.031 0.65 11.62 86 ALA E N 1
ATOM 6411 C CA B ALA D 1 86 ? 27.920 -14.624 36.146 0.65 11.69 86 ALA E CA 1
ATOM 6412 C C B ALA D 1 86 ? 26.674 -15.495 35.974 0.65 13.82 86 ALA E C 1
ATOM 6413 O O B ALA D 1 86 ? 26.657 -16.641 36.423 0.65 12.95 86 ALA E O 1
ATOM 6415 N N B SER D 1 87 ? 25.653 -14.956 35.311 0.65 12.82 87 SER E N 1
ATOM 6416 C CA B SER D 1 87 ? 24.405 -15.693 35.077 0.65 14.84 87 SER E CA 1
ATOM 6417 C C B SER D 1 87 ? 24.550 -16.714 33.943 0.65 15.66 87 SER E C 1
ATOM 6418 O O B SER D 1 87 ? 23.694 -17.604 33.780 0.65 16.38 87 SER E O 1
ATOM 6421 N N B GLY D 1 88 ? 25.606 -16.562 33.143 0.65 14.11 88 GLY E N 1
ATOM 6422 C CA B GLY D 1 88 ? 25.831 -17.441 32.001 0.65 14.35 88 GLY E CA 1
ATOM 6423 C C B GLY D 1 88 ? 25.182 -16.926 30.717 0.65 13.52 88 GLY E C 1
ATOM 6424 O O B GLY D 1 88 ? 25.397 -17.462 29.626 0.65 13.72 88 GLY E O 1
ATOM 6425 N N B LEU D 1 89 ? 24.385 -15.868 30.840 0.65 12.76 89 LEU E N 1
ATOM 6426 C CA B LEU D 1 89 ? 23.687 -15.305 29.694 0.65 11.79 89 LEU E CA 1
ATOM 6427 C C B LEU D 1 89 ? 24.617 -14.898 28.554 0.65 12.96 89 LEU E C 1
ATOM 6428 O O B LEU D 1 89 ? 24.326 -15.153 27.362 0.65 12.82 89 LEU E O 1
ATOM 6433 N N B THR D 1 90 ? 25.744 -14.280 28.910 0.65 12.41 90 THR E N 1
ATOM 6434 C CA B THR D 1 90 ? 26.680 -13.815 27.895 0.65 12.95 90 THR E CA 1
ATOM 6435 C C B THR D 1 90 ? 27.988 -14.606 27.852 0.65 12.64 90 THR E C 1
ATOM 6436 O O B THR D 1 90 ? 29.067 -14.066 27.610 0.65 13.48 90 THR E O 1
ATOM 6440 N N B ILE D 1 91 ? 27.868 -15.915 28.066 0.65 14.15 91 ILE E N 1
ATOM 6441 C CA B ILE D 1 91 ? 29.014 -16.818 27.979 0.65 13.71 91 ILE E CA 1
ATOM 6442 C C B ILE D 1 91 ? 28.606 -17.918 26.998 0.65 14.23 91 ILE E C 1
ATOM 6443 O O B ILE D 1 91 ? 27.458 -18.363 27.016 0.65 13.66 91 ILE E O 1
ATOM 6448 N N B SER D 1 92 ? 29.539 -18.346 26.150 0.65 14.38 92 SER E N 1
ATOM 6449 C CA B SER D 1 92 ? 29.276 -19.438 25.192 0.65 15.13 92 SER E CA 1
ATOM 6450 C C B SER D 1 92 ? 30.525 -20.303 25.096 0.65 16.16 92 SER E C 1
ATOM 6451 O O B SER D 1 92 ? 31.612 -19.875 25.481 0.65 16.48 92 SER E O 1
ATOM 6454 N N B VAL D 1 93 ? 30.378 -21.525 24.580 0.65 16.01 93 VAL E N 1
ATOM 6455 C CA B VAL D 1 93 ? 31.540 -22.400 24.413 0.65 15.90 93 VAL E CA 1
ATOM 6456 C C B VAL D 1 93 ? 31.853 -22.403 22.919 0.65 16.51 93 VAL E C 1
ATOM 6457 O O B VAL D 1 93 ? 30.990 -22.739 22.092 0.65 17.13 93 VAL E O 1
ATOM 6461 N N B LEU D 1 94 ? 33.073 -22.011 22.570 0.65 15.64 94 LEU E N 1
ATOM 6462 C CA B LEU D 1 94 ? 33.484 -21.935 21.169 0.65 16.76 94 LEU E CA 1
ATOM 6463 C C B LEU D 1 94 ? 34.701 -22.797 20.903 0.65 17.14 94 LEU E C 1
ATOM 6464 O O B LEU D 1 94 ? 35.605 -22.896 21.736 0.65 18.65 94 LEU E O 1
ATOM 6469 N N B GLU D 1 95 ? 34.725 -23.429 19.734 0.65 18.24 95 GLU E N 1
ATOM 6470 C CA B GLU D 1 95 ? 35.872 -24.248 19.368 0.65 17.56 95 GLU E CA 1
ATOM 6471 C C B GLU D 1 95 ? 36.820 -23.398 18.535 0.65 16.61 95 GLU E C 1
ATOM 6472 O O B GLU D 1 95 ? 36.441 -22.858 17.492 0.65 17.91 95 GLU E O 1
ATOM 6478 N N B MET D 1 96 ? 38.057 -23.273 18.995 0.65 16.11 96 MET E N 1
ATOM 6479 C CA B MET D 1 96 ? 39.033 -22.468 18.285 0.65 17.22 96 MET E CA 1
ATOM 6480 C C B MET D 1 96 ? 39.440 -23.132 16.968 0.65 17.91 96 MET E C 1
ATOM 6481 O O B MET D 1 96 ? 39.370 -24.357 16.826 0.65 18.01 96 MET E O 1
ATOM 6486 N N B PRO D 1 97 ? 39.842 -22.325 15.986 0.65 18.54 97 PRO E N 1
ATOM 6487 C CA B PRO D 1 97 ? 40.248 -22.865 14.686 0.65 18.87 97 PRO E CA 1
ATOM 6488 C C B PRO D 1 97 ? 41.605 -23.550 14.725 0.65 18.84 97 PRO E C 1
ATOM 6489 O O B PRO D 1 97 ? 42.418 -23.339 15.628 0.65 17.78 97 PRO E O 1
ATOM 6493 N N B ALA D 1 98 ? 41.839 -24.382 13.723 0.65 19.20 98 ALA E N 1
ATOM 6494 C CA B ALA D 1 98 ? 43.096 -25.116 13.622 0.65 20.50 98 ALA E CA 1
ATOM 6495 C C B ALA D 1 98 ? 44.295 -24.177 13.749 0.65 19.71 98 ALA E C 1
ATOM 6496 O O B ALA D 1 98 ? 44.333 -23.118 13.137 0.65 20.39 98 ALA E O 1
ATOM 6498 N N B GLY D 1 99 ? 45.281 -24.572 14.545 0.65 20.06 99 GLY E N 1
ATOM 6499 C CA B GLY D 1 99 ? 46.458 -23.744 14.704 0.65 19.26 99 GLY E CA 1
ATOM 6500 C C B GLY D 1 99 ? 46.369 -22.780 15.878 0.65 19.83 99 GLY E C 1
ATOM 6501 O O B GLY D 1 99 ? 47.395 -22.285 16.356 0.65 18.23 99 GLY E O 1
ATOM 6502 N N B HIS D 1 100 ? 45.153 -22.501 16.339 0.65 18.16 100 HIS E N 1
ATOM 6503 C CA B HIS D 1 100 ? 44.995 -21.601 17.481 0.65 19.08 100 HIS E CA 1
ATOM 6504 C C B HIS D 1 100 ? 45.555 -22.346 18.695 0.65 19.39 100 HIS E C 1
ATOM 6505 O O B HIS D 1 100 ? 45.321 -23.550 18.865 0.65 19.96 100 HIS E O 1
ATOM 6512 N N B PHE D 1 101 ? 46.315 -21.639 19.532 0.65 19.58 101 PHE E N 1
ATOM 6513 C CA B PHE D 1 101 ? 46.934 -22.258 20.695 0.65 21.17 101 PHE E CA 1
ATOM 6514 C C B PHE D 1 101 ? 45.994 -22.948 21.689 0.65 21.06 101 PHE E C 1
ATOM 6515 O O B PHE D 1 101 ? 46.452 -23.725 22.528 0.65 21.26 101 PHE E O 1
ATOM 6523 N N B ALA D 1 102 ? 44.692 -22.668 21.614 0.65 20.39 102 ALA E N 1
ATOM 6524 C CA B ALA D 1 102 ? 43.725 -23.311 22.500 0.65 21.43 102 ALA E CA 1
ATOM 6525 C C B ALA D 1 102 ? 42.858 -24.319 21.714 0.65 22.60 102 ALA E C 1
ATOM 6526 O O B ALA D 1 102 ? 41.843 -24.818 22.209 0.65 23.87 102 ALA E O 1
ATOM 6528 N N B GLU D 1 103 ? 43.257 -24.610 20.483 0.65 24.03 103 GLU E N 1
ATOM 6529 C CA B GLU D 1 103 ? 42.516 -25.573 19.666 0.65 26.63 103 GLU E CA 1
ATOM 6530 C C B GLU D 1 103 ? 42.561 -26.905 20.429 0.65 27.44 103 GLU E C 1
ATOM 6531 O O B GLU D 1 103 ? 43.544 -27.198 21.100 0.65 27.43 103 GLU E O 1
ATOM 6537 N N B GLY D 1 104 ? 41.508 -27.707 20.354 0.65 28.95 104 GLY E N 1
ATOM 6538 C CA B GLY D 1 104 ? 41.550 -28.985 21.054 0.65 31.74 104 GLY E CA 1
ATOM 6539 C C B GLY D 1 104 ? 41.345 -28.975 22.563 0.65 32.68 104 GLY E C 1
ATOM 6540 O O B GLY D 1 104 ? 41.539 -29.994 23.231 0.65 32.53 104 GLY E O 1
ATOM 6541 N N B SER D 1 105 ? 40.961 -27.829 23.114 0.65 32.42 105 SER E N 1
ATOM 6542 C CA B SER D 1 105 ? 40.697 -27.737 24.541 0.65 32.14 105 SER E CA 1
ATOM 6543 C C B SER D 1 105 ? 39.340 -28.389 24.839 0.65 30.98 105 SER E C 1
ATOM 6544 O O B SER D 1 105 ? 38.518 -28.544 23.939 0.65 28.95 105 SER E O 1
ATOM 6547 N N B SER D 1 106 ? 39.131 -28.766 26.101 0.65 32.36 106 SER E N 1
ATOM 6548 C CA B SER D 1 106 ? 37.891 -29.398 26.585 0.65 34.47 106 SER E CA 1
ATOM 6549 C C B SER D 1 106 ? 37.464 -28.647 27.836 0.65 35.05 106 SER E C 1
ATOM 6550 O O B SER D 1 106 ? 38.310 -28.058 28.508 0.65 35.03 106 SER E O 1
ATOM 6553 N N B VAL D 1 107 ? 36.177 -28.697 28.182 0.65 36.68 107 VAL E N 1
ATOM 6554 C CA B VAL D 1 107 ? 35.709 -27.953 29.349 0.65 40.23 107 VAL E CA 1
ATOM 6555 C C B VAL D 1 107 ? 34.949 -28.681 30.460 0.65 42.03 107 VAL E C 1
ATOM 6556 O O B VAL D 1 107 ? 34.913 -28.199 31.591 0.65 45.02 107 VAL E O 1
ATOM 6560 N N B MET D 1 108 ? 34.323 -29.809 30.167 0.65 41.31 108 MET E N 1
ATOM 6561 C CA B MET D 1 108 ? 33.593 -30.520 31.224 0.65 40.90 108 MET E CA 1
ATOM 6562 C C B MET D 1 108 ? 32.402 -29.693 31.716 0.65 39.34 108 MET E C 1
ATOM 6563 O O B MET D 1 108 ? 32.510 -28.933 32.679 0.65 37.66 108 MET E O 1
ATOM 6568 N N B LEU D 1 109 ? 31.266 -29.853 31.053 0.65 38.57 109 LEU E N 1
ATOM 6569 C CA B LEU D 1 109 ? 30.065 -29.109 31.402 0.65 39.86 109 LEU E CA 1
ATOM 6570 C C B LEU D 1 109 ? 28.876 -30.030 31.591 0.65 40.90 109 LEU E C 1
ATOM 6571 O O B LEU D 1 109 ? 28.694 -30.985 30.834 0.65 41.45 109 LEU E O 1
ATOM 6576 N N B GLY D 1 110 ? 28.068 -29.735 32.602 0.65 41.49 110 GLY E N 1
ATOM 6577 C CA B GLY D 1 110 ? 26.897 -30.543 32.881 0.65 43.68 110 GLY E CA 1
ATOM 6578 C C B GLY D 1 110 ? 27.267 -31.876 33.506 0.65 44.94 110 GLY E C 1
ATOM 6579 O O B GLY D 1 110 ? 26.846 -32.192 34.624 0.65 46.23 110 GLY E O 1
ATOM 6580 N N B GLY D 1 111 ? 28.062 -32.654 32.780 0.65 44.93 111 GLY E N 1
ATOM 6581 C CA B GLY D 1 111 ? 28.489 -33.952 33.267 0.65 44.53 111 GLY E CA 1
ATOM 6582 C C B GLY D 1 111 ? 29.382 -34.649 32.258 0.65 44.60 111 GLY E C 1
ATOM 6583 O O B GLY D 1 111 ? 29.895 -35.740 32.519 0.65 44.47 111 GLY E O 1
ATOM 6584 N N B GLU D 1 112 ? 29.565 -34.021 31.098 0.65 43.70 112 GLU E N 1
ATOM 6585 C CA B GLU D 1 112 ? 30.406 -34.586 30.049 0.65 43.16 112 GLU E CA 1
ATOM 6586 C C B GLU D 1 112 ? 31.511 -33.639 29.623 0.65 41.19 112 GLU E C 1
ATOM 6587 O O B GLU D 1 112 ? 31.555 -32.473 30.029 0.65 40.64 112 GLU E O 1
ATOM 6593 N N B GLU D 1 113 ? 32.411 -34.158 28.799 0.65 38.83 113 GLU E N 1
ATOM 6594 C CA B GLU D 1 113 ? 33.513 -33.367 28.283 0.65 36.97 113 GLU E CA 1
ATOM 6595 C C B GLU D 1 113 ? 33.033 -32.723 26.996 0.65 34.52 113 GLU E C 1
ATOM 6596 O O B GLU D 1 113 ? 32.628 -33.412 26.064 0.65 34.31 113 GLU E O 1
ATOM 6602 N N B VAL D 1 114 ? 33.075 -31.397 26.951 0.65 30.88 114 VAL E N 1
ATOM 6603 C CA B VAL D 1 114 ? 32.637 -30.653 25.784 0.65 28.17 114 VAL E CA 1
ATOM 6604 C C B VAL D 1 114 ? 33.851 -29.988 25.149 0.65 26.65 114 VAL E C 1
ATOM 6605 O O B VAL D 1 114 ? 34.678 -29.408 25.851 0.65 26.33 114 VAL E O 1
ATOM 6609 N N B ASP D 1 115 ? 33.958 -30.077 23.830 0.65 25.75 115 ASP E N 1
ATOM 6610 C CA B ASP D 1 115 ? 35.078 -29.472 23.108 0.65 24.42 115 ASP E CA 1
ATOM 6611 C C B ASP D 1 115 ? 34.939 -27.949 23.063 0.65 22.59 115 ASP E C 1
ATOM 6612 O O B ASP D 1 115 ? 33.832 -27.422 22.929 0.65 23.36 115 ASP E O 1
ATOM 6617 N N B GLY D 1 116 ? 36.064 -27.253 23.150 0.65 20.64 116 GLY E N 1
ATOM 6618 C CA B GLY D 1 116 ? 36.014 -25.803 23.069 0.65 19.65 116 GLY E CA 1
ATOM 6619 C C B GLY D 1 116 ? 36.544 -25.049 24.269 0.65 18.42 116 GLY E C 1
ATOM 6620 O O B GLY D 1 116 ? 37.151 -25.621 25.195 0.65 18.66 116 GLY E O 1
ATOM 6621 N N B VAL D 1 117 ? 36.294 -23.743 24.252 0.65 16.81 117 VAL E N 1
ATOM 6622 C CA B VAL D 1 117 ? 36.761 -22.869 25.312 0.65 16.17 117 VAL E CA 1
ATOM 6623 C C B VAL D 1 117 ? 35.587 -22.041 25.845 0.65 16.52 117 VAL E C 1
ATOM 6624 O O B VAL D 1 117 ? 34.767 -21.554 25.063 0.65 16.63 117 VAL E O 1
ATOM 6628 N N B VAL D 1 118 ? 35.489 -21.930 27.168 0.65 16.44 118 VAL E N 1
ATOM 6629 C CA B VAL D 1 118 ? 34.432 -21.134 27.797 0.65 17.13 118 VAL E CA 1
ATOM 6630 C C B VAL D 1 118 ? 34.826 -19.692 27.432 0.65 16.56 118 VAL E C 1
ATOM 6631 O O B VAL D 1 118 ? 35.855 -19.171 27.878 0.65 17.53 118 VAL E O 1
ATOM 6635 N N B THR D 1 119 ? 33.993 -19.078 26.598 0.65 15.98 119 THR E N 1
ATOM 6636 C CA B THR D 1 119 ? 34.244 -17.750 26.049 0.65 14.51 119 THR E CA 1
ATOM 6637 C C B THR D 1 119 ? 33.339 -16.682 26.647 0.65 14.60 119 THR E C 1
ATOM 6638 O O B THR D 1 119 ? 32.151 -16.598 26.331 0.65 14.07 119 THR E O 1
ATOM 6642 N N B MET D 1 120 ? 33.934 -15.852 27.497 0.65 13.39 120 MET E N 1
ATOM 6643 C CA B MET D 1 120 ? 33.196 -14.793 28.179 0.65 15.03 120 MET E CA 1
ATOM 6644 C C B MET D 1 120 ? 33.058 -13.560 27.274 0.65 13.33 120 MET E C 1
ATOM 6645 O O B MET D 1 120 ? 33.630 -12.482 27.547 0.65 13.34 120 MET E O 1
ATOM 6650 N N B TRP D 1 121 ? 32.285 -13.714 26.197 0.65 12.86 121 TRP E N 1
ATOM 6651 C CA B TRP D 1 121 ? 32.123 -12.612 25.250 0.65 10.43 121 TRP E CA 1
ATOM 6652 C C B TRP D 1 121 ? 31.336 -11.438 25.821 0.65 10.95 121 TRP E C 1
ATOM 6653 O O B TRP D 1 121 ? 31.411 -10.329 25.284 0.65 11.01 121 TRP E O 1
ATOM 6664 N N B GLY D 1 122 ? 30.610 -11.669 26.913 0.65 10.16 122 GLY E N 1
ATOM 6665 C CA B GLY D 1 122 ? 29.860 -10.580 27.542 0.65 10.95 122 GLY E CA 1
ATOM 6666 C C B GLY D 1 122 ? 30.767 -9.434 27.986 0.65 10.64 122 GLY E C 1
ATOM 6667 O O B GLY D 1 122 ? 30.302 -8.298 28.170 0.65 10.20 122 GLY E O 1
ATOM 6668 N N B ARG D 1 123 ? 32.053 -9.716 28.168 0.65 9.61 123 ARG E N 1
ATOM 6669 C CA B ARG D 1 123 ? 32.954 -8.638 28.564 0.65 9.91 123 ARG E CA 1
ATOM 6670 C C B ARG D 1 123 ? 32.977 -7.542 27.492 0.65 9.95 123 ARG E C 1
ATOM 6671 O O B ARG D 1 123 ? 33.116 -6.367 27.826 0.65 10.69 123 ARG E O 1
ATOM 6679 N N B TYR D 1 124 ? 32.839 -7.918 26.215 0.65 10.80 124 TYR E N 1
ATOM 6680 C CA B TYR D 1 124 ? 32.875 -6.906 25.155 0.65 11.01 124 TYR E CA 1
ATOM 6681 C C B TYR D 1 124 ? 31.690 -5.962 25.221 0.65 14.39 124 TYR E C 1
ATOM 6682 O O B TYR D 1 124 ? 31.748 -4.848 24.688 0.65 13.13 124 TYR E O 1
ATOM 6691 N N B LEU D 1 125 ? 30.599 -6.410 25.847 0.65 14.37 125 LEU E N 1
ATOM 6692 C CA B LEU D 1 125 ? 29.429 -5.543 26.017 0.65 14.32 125 LEU E CA 1
ATOM 6693 C C B LEU D 1 125 ? 29.753 -4.593 27.164 0.65 14.61 125 LEU E C 1
ATOM 6694 O O B LEU D 1 125 ? 29.430 -3.403 27.114 0.65 15.17 125 LEU E O 1
ATOM 6699 N N B THR D 1 126 ? 30.391 -5.114 28.209 0.65 14.70 126 THR E N 1
ATOM 6700 C CA B THR D 1 126 ? 30.782 -4.254 29.319 0.65 14.24 126 THR E CA 1
ATOM 6701 C C B THR D 1 126 ? 31.651 -3.117 28.728 0.65 15.18 126 THR E C 1
ATOM 6702 O O B THR D 1 126 ? 31.542 -1.943 29.120 0.65 14.01 126 THR E O 1
ATOM 6706 N N B TRP D 1 127 ? 32.499 -3.472 27.769 0.65 13.25 127 TRP E N 1
ATOM 6707 C CA B TRP D 1 127 ? 33.410 -2.490 27.167 0.65 11.98 127 TRP E CA 1
ATOM 6708 C C B TRP D 1 127 ? 32.756 -1.499 26.203 0.65 13.10 127 TRP E C 1
ATOM 6709 O O B TRP D 1 127 ? 32.965 -0.277 26.310 0.65 12.54 127 TRP E O 1
ATOM 6720 N N B ALA D 1 128 ? 31.966 -2.011 25.267 0.65 12.59 128 ALA E N 1
ATOM 6721 C CA B ALA D 1 128 ? 31.306 -1.150 24.286 0.65 12.71 128 ALA E CA 1
ATOM 6722 C C B ALA D 1 128 ? 30.342 -0.124 24.896 0.65 13.32 128 ALA E C 1
ATOM 6723 O O B ALA D 1 128 ? 30.118 0.943 24.317 0.65 13.46 128 ALA E O 1
ATOM 6725 N N B LEU D 1 129 ? 29.759 -0.447 26.046 0.65 12.52 129 LEU E N 1
ATOM 6726 C CA B LEU D 1 129 ? 28.807 0.459 26.687 0.65 13.19 129 LEU E CA 1
ATOM 6727 C C B LEU D 1 129 ? 29.423 1.360 27.735 0.65 12.77 129 LEU E C 1
ATOM 6728 O O B LEU D 1 129 ? 28.920 2.468 27.971 0.65 13.23 129 LEU E O 1
ATOM 6733 N N B SER D 1 130 ? 30.503 0.899 28.357 0.65 12.48 130 SER E N 1
ATOM 6734 C CA B SER D 1 130 ? 31.154 1.691 29.395 0.65 11.58 130 SER E CA 1
ATOM 6735 C C B SER D 1 130 ? 32.291 2.603 28.898 0.65 12.16 130 SER E C 1
ATOM 6736 O O B SER D 1 130 ? 32.459 3.718 29.408 0.65 9.12 130 SER E O 1
ATOM 6739 N N B THR D 1 131 ? 33.082 2.137 27.931 0.65 10.62 131 THR E N 1
ATOM 6740 C CA B THR D 1 131 ? 34.196 2.958 27.437 0.65 11.49 131 THR E CA 1
ATOM 6741 C C B THR D 1 131 ? 33.750 4.285 26.827 0.65 11.99 131 THR E C 1
ATOM 6742 O O B THR D 1 131 ? 34.457 5.292 26.943 0.65 11.45 131 THR E O 1
ATOM 6746 N N B PRO D 1 132 ? 32.590 4.309 26.142 0.65 11.69 132 PRO E N 1
ATOM 6747 C CA B PRO D 1 132 ? 32.147 5.596 25.584 0.65 12.70 132 PRO E CA 1
ATOM 6748 C C B PRO D 1 132 ? 31.834 6.575 26.733 0.65 12.73 132 PRO E C 1
ATOM 6749 O O B PRO D 1 132 ? 31.996 7.785 26.582 0.65 11.76 132 PRO E O 1
ATOM 6753 N N B MET D 1 133 ? 31.387 6.054 27.885 0.65 11.87 133 MET E N 1
ATOM 6754 C CA B MET D 1 133 ? 31.082 6.919 29.039 0.65 12.03 133 MET E CA 1
ATOM 6755 C C B MET D 1 133 ? 32.370 7.461 29.692 0.65 11.72 133 MET E C 1
ATOM 6756 O O B MET D 1 133 ? 32.442 8.623 30.095 0.65 11.41 133 MET E O 1
ATOM 6761 N N B ILE D 1 134 ? 33.392 6.622 29.791 0.65 8.64 134 ILE E N 1
ATOM 6762 C CA B ILE D 1 134 ? 34.683 7.061 30.339 0.65 9.42 134 ILE E CA 1
ATOM 6763 C C B ILE D 1 134 ? 35.179 8.207 29.442 0.65 10.79 134 ILE E C 1
ATOM 6764 O O B ILE D 1 134 ? 35.590 9.277 29.919 0.65 10.89 134 ILE E O 1
ATOM 6769 N N B LEU D 1 135 ? 35.125 7.966 28.134 0.65 10.33 135 LEU E N 1
ATOM 6770 C CA B LEU D 1 135 ? 35.571 8.958 27.162 0.65 12.20 135 LEU E CA 1
ATOM 6771 C C B LEU D 1 135 ? 34.740 10.245 27.212 0.65 10.96 135 LEU E C 1
ATOM 6772 O O B LEU D 1 135 ? 35.300 11.348 27.101 0.65 11.13 135 LEU E O 1
ATOM 6777 N N B LEU D 1 136 ? 33.419 10.113 27.356 0.65 10.77 136 LEU E N 1
ATOM 6778 C CA B LEU D 1 136 ? 32.543 11.295 27.450 0.65 11.66 136 LEU E CA 1
ATOM 6779 C C B LEU D 1 136 ? 32.939 12.114 28.680 0.65 11.74 136 LEU E C 1
ATOM 6780 O O B LEU D 1 136 ? 33.085 13.351 28.608 0.65 12.31 136 LEU E O 1
ATOM 6785 N N B ALA D 1 137 ? 33.130 11.430 29.811 0.65 10.35 137 ALA E N 1
ATOM 6786 C CA B ALA D 1 137 ? 33.509 12.129 31.039 0.65 9.67 137 ALA E CA 1
ATOM 6787 C C B ALA D 1 137 ? 34.869 12.809 30.883 0.65 10.73 137 ALA E C 1
ATOM 6788 O O B ALA D 1 137 ? 35.057 13.940 31.340 0.65 11.09 137 ALA E O 1
ATOM 6790 N N B LEU D 1 138 ? 35.826 12.128 30.248 0.65 11.14 138 LEU E N 1
ATOM 6791 C CA B LEU D 1 138 ? 37.156 12.711 30.066 0.65 11.56 138 LEU E CA 1
ATOM 6792 C C B LEU D 1 138 ? 37.167 13.891 29.091 0.65 12.66 138 LEU E C 1
ATOM 6793 O O B LEU D 1 138 ? 37.848 14.900 29.336 0.65 12.64 138 LEU E O 1
ATOM 6798 N N B GLY D 1 139 ? 36.431 13.758 27.988 0.65 12.16 139 GLY E N 1
ATOM 6799 C CA B GLY D 1 139 ? 36.375 14.823 26.994 0.65 13.01 139 GLY E CA 1
ATOM 6800 C C B GLY D 1 139 ? 35.762 16.076 27.587 0.65 13.14 139 GLY E C 1
ATOM 6801 O O B GLY D 1 139 ? 36.277 17.186 27.382 0.65 14.04 139 GLY E O 1
ATOM 6802 N N B LEU D 1 140 ? 34.667 15.906 28.321 0.65 13.00 140 LEU E N 1
ATOM 6803 C CA B LEU D 1 140 ? 34.011 17.042 28.992 0.65 12.58 140 LEU E CA 1
ATOM 6804 C C B LEU D 1 140 ? 34.956 17.660 30.022 0.65 12.67 140 LEU E C 1
ATOM 6805 O O B LEU D 1 140 ? 35.032 18.897 30.163 0.65 12.39 140 LEU E O 1
ATOM 6810 N N B LEU D 1 141 ? 35.686 16.822 30.757 0.65 11.99 141 LEU E N 1
ATOM 6811 C CA B LEU D 1 141 ? 36.627 17.363 31.733 0.65 11.76 141 LEU E CA 1
ATOM 6812 C C B LEU D 1 141 ? 37.688 18.233 31.024 0.65 12.84 141 LEU E C 1
ATOM 6813 O O B LEU D 1 141 ? 38.064 19.309 31.523 0.65 13.03 141 LEU E O 1
ATOM 6818 N N B ALA D 1 142 ? 38.170 17.769 29.871 0.65 12.73 142 ALA E N 1
ATOM 6819 C CA B ALA D 1 142 ? 39.184 18.494 29.091 0.65 12.96 142 ALA E CA 1
ATOM 6820 C C B ALA D 1 142 ? 38.596 19.649 28.290 0.65 13.58 142 ALA E C 1
ATOM 6821 O O B ALA D 1 142 ? 39.331 20.341 27.606 0.65 14.54 142 ALA E O 1
ATOM 6823 N N B GLY D 1 143 ? 37.280 19.850 28.353 0.65 13.30 143 GLY E N 1
ATOM 6824 C CA B GLY D 1 143 ? 36.670 20.940 27.589 0.65 14.94 143 GLY E CA 1
ATOM 6825 C C B GLY D 1 143 ? 36.678 20.722 26.078 0.65 15.50 143 GLY E C 1
ATOM 6826 O O B GLY D 1 143 ? 36.786 21.678 25.294 0.65 15.40 143 GLY E O 1
ATOM 6827 N N B SER D 1 144 ? 36.551 19.460 25.666 0.65 14.48 144 SER E N 1
ATOM 6828 C CA B SER D 1 144 ? 36.562 19.062 24.257 0.65 15.31 144 SER E CA 1
ATOM 6829 C C B SER D 1 144 ? 35.377 19.580 23.459 0.65 15.34 144 SER E C 1
ATOM 6830 O O B SER D 1 144 ? 34.271 19.703 23.996 0.65 14.43 144 SER E O 1
ATOM 6833 N N B ASN D 1 145 ? 35.610 19.872 22.181 0.65 14.39 145 ASN E N 1
ATOM 6834 C CA B ASN D 1 145 ? 34.505 20.283 21.319 0.65 15.86 145 ASN E CA 1
ATOM 6835 C C B ASN D 1 145 ? 33.779 18.991 20.914 0.65 15.58 145 ASN E C 1
ATOM 6836 O O B ASN D 1 145 ? 34.230 17.885 21.243 0.65 15.28 145 ASN E O 1
ATOM 6841 N N B ALA D 1 146 ? 32.643 19.122 20.239 0.65 14.74 146 ALA E N 1
ATOM 6842 C CA B ALA D 1 146 ? 31.861 17.958 19.829 0.65 15.66 146 ALA E CA 1
ATOM 6843 C C B ALA D 1 146 ? 32.546 17.063 18.810 0.65 14.77 146 ALA E C 1
ATOM 6844 O O B ALA D 1 146 ? 32.351 15.847 18.820 0.65 15.47 146 ALA E O 1
ATOM 6846 N N B THR D 1 147 ? 33.339 17.650 17.915 0.65 13.99 147 THR E N 1
ATOM 6847 C CA B THR D 1 147 ? 34.019 16.871 16.890 0.65 14.32 147 THR E CA 1
ATOM 6848 C C B THR D 1 147 ? 34.955 15.804 17.455 0.65 14.16 147 THR E C 1
ATOM 6849 O O B THR D 1 147 ? 34.893 14.637 17.049 0.65 14.81 147 THR E O 1
ATOM 6853 N N B LYS D 1 148 ? 35.802 16.196 18.395 0.65 13.01 148 LYS E N 1
ATOM 6854 C CA B LYS D 1 148 ? 36.748 15.256 18.988 0.65 14.00 148 LYS E CA 1
ATOM 6855 C C B LYS D 1 148 ? 36.028 14.183 19.813 0.65 13.64 148 LYS E C 1
ATOM 6856 O O B LYS D 1 148 ? 36.438 13.026 19.802 0.65 13.74 148 LYS E O 1
ATOM 6862 N N B LEU D 1 149 ? 34.968 14.566 20.522 0.65 13.40 149 LEU E N 1
ATOM 6863 C CA B LEU D 1 149 ? 34.209 13.598 21.326 0.65 12.99 149 LEU E CA 1
ATOM 6864 C C B LEU D 1 149 ? 33.562 12.576 20.385 0.65 13.54 149 LEU E C 1
ATOM 6865 O O B LEU D 1 149 ? 33.623 11.357 20.616 0.65 12.59 149 LEU E O 1
ATOM 6870 N N B PHE D 1 150 ? 32.928 13.073 19.320 0.65 12.94 150 PHE E N 1
ATOM 6871 C CA B PHE D 1 150 ? 32.273 12.170 18.371 0.65 13.18 150 PHE E CA 1
ATOM 6872 C C B PHE D 1 150 ? 33.299 11.215 17.784 0.65 13.16 150 PHE E C 1
ATOM 6873 O O B PHE D 1 150 ? 33.042 10.012 17.660 0.65 14.16 150 PHE E O 1
ATOM 6881 N N B THR D 1 151 ? 34.475 11.735 17.445 0.65 13.08 151 THR E N 1
ATOM 6882 C CA B THR D 1 151 ? 35.514 10.889 16.886 0.65 13.86 151 THR E CA 1
ATOM 6883 C C B THR D 1 151 ? 36.020 9.858 17.906 0.65 13.44 151 THR E C 1
ATOM 6884 O O B THR D 1 151 ? 36.170 8.670 17.597 0.65 13.00 151 THR E O 1
ATOM 6888 N N B ALA D 1 152 ? 36.302 10.322 19.119 0.65 11.75 152 ALA E N 1
ATOM 6889 C CA B ALA D 1 152 ? 36.797 9.403 20.149 0.65 12.40 152 ALA E CA 1
ATOM 6890 C C B ALA D 1 152 ? 35.797 8.278 20.412 0.65 13.22 152 ALA E C 1
ATOM 6891 O O B ALA D 1 152 ? 36.165 7.103 20.471 0.65 12.79 152 ALA E O 1
ATOM 6893 N N B ILE D 1 153 ? 34.531 8.647 20.571 0.65 12.52 153 ILE E N 1
ATOM 6894 C CA B ILE D 1 153 ? 33.488 7.675 20.889 0.65 12.56 153 ILE E CA 1
ATOM 6895 C C B ILE D 1 153 ? 33.169 6.681 19.775 0.65 13.13 153 ILE E C 1
ATOM 6896 O O B ILE D 1 153 ? 32.989 5.484 20.033 0.65 11.62 153 ILE E O 1
ATOM 6901 N N B THR D 1 154 ? 33.098 7.162 18.535 0.65 11.90 154 THR E N 1
ATOM 6902 C CA B THR D 1 154 ? 32.805 6.252 17.429 0.65 12.05 154 THR E CA 1
ATOM 6903 C C B THR D 1 154 ? 33.929 5.233 17.231 0.65 11.77 154 THR E C 1
ATOM 6904 O O B THR D 1 154 ? 33.667 4.033 17.089 0.65 13.10 154 THR E O 1
ATOM 6908 N N B PHE D 1 155 ? 35.183 5.675 17.237 0.65 11.37 155 PHE E N 1
ATOM 6909 C CA B PHE D 1 155 ? 36.268 4.727 17.044 0.65 11.50 155 PHE E CA 1
ATOM 6910 C C B PHE D 1 155 ? 36.451 3.810 18.245 0.65 13.03 155 PHE E C 1
ATOM 6911 O O B PHE D 1 155 ? 36.902 2.678 18.116 0.65 12.56 155 PHE E O 1
ATOM 6919 N N B ASP D 1 156 ? 36.089 4.314 19.413 0.65 11.23 156 ASP E N 1
ATOM 6920 C CA B ASP D 1 156 ? 36.161 3.504 20.629 0.65 10.80 156 ASP E CA 1
ATOM 6921 C C B ASP D 1 156 ? 35.136 2.353 20.509 0.65 10.52 156 ASP E C 1
ATOM 6922 O O B ASP D 1 156 ? 35.401 1.208 20.902 0.65 11.88 156 ASP E O 1
ATOM 6927 N N B ILE D 1 157 ? 33.964 2.658 19.970 0.65 10.93 157 ILE E N 1
ATOM 6928 C CA B ILE D 1 157 ? 32.926 1.632 19.791 0.65 11.07 157 ILE E CA 1
ATOM 6929 C C B ILE D 1 157 ? 33.373 0.649 18.712 0.65 11.83 157 ILE E C 1
ATOM 6930 O O B ILE D 1 157 ? 33.163 -0.558 18.847 0.65 12.65 157 ILE E O 1
ATOM 6935 N N B ALA D 1 158 ? 34.005 1.170 17.660 0.65 12.18 158 ALA E N 1
ATOM 6936 C CA B ALA D 1 158 ? 34.519 0.324 16.564 0.65 11.18 158 ALA E CA 1
ATOM 6937 C C B ALA D 1 158 ? 35.563 -0.636 17.130 0.65 10.56 158 ALA E C 1
ATOM 6938 O O B ALA D 1 158 ? 35.569 -1.827 16.812 0.65 11.01 158 ALA E O 1
ATOM 6940 N N B MET D 1 159 ? 36.449 -0.117 17.973 0.65 10.28 159 MET E N 1
ATOM 6941 C CA B MET D 1 159 ? 37.477 -0.946 18.614 0.65 10.10 159 MET E CA 1
ATOM 6942 C C B MET D 1 159 ? 36.859 -2.078 19.459 0.65 12.67 159 MET E C 1
ATOM 6943 O O B MET D 1 159 ? 37.318 -3.231 19.401 0.65 11.03 159 MET E O 1
ATOM 6948 N N B CYS D 1 160 ? 35.832 -1.745 20.241 0.65 11.93 160 CYS E N 1
ATOM 6949 C CA B CYS D 1 160 ? 35.182 -2.740 21.101 0.65 14.36 160 CYS E CA 1
ATOM 6950 C C B CYS D 1 160 ? 34.395 -3.766 20.311 0.65 11.88 160 CYS E C 1
ATOM 6951 O O B CYS D 1 160 ? 34.324 -4.931 20.691 0.65 11.90 160 CYS E O 1
ATOM 6954 N N B VAL D 1 161 ? 33.782 -3.314 19.226 0.65 12.19 161 VAL E N 1
ATOM 6955 C CA B VAL D 1 161 ? 32.954 -4.202 18.423 0.65 12.59 161 VAL E CA 1
ATOM 6956 C C B VAL D 1 161 ? 33.775 -5.149 17.572 0.65 11.89 161 VAL E C 1
ATOM 6957 O O B VAL D 1 161 ? 33.402 -6.317 17.417 0.65 11.15 161 VAL E O 1
ATOM 6961 N N B THR D 1 162 ? 34.870 -4.658 17.009 0.65 12.05 162 THR E N 1
ATOM 6962 C CA B THR D 1 162 ? 35.727 -5.537 16.212 0.65 12.73 162 THR E CA 1
ATOM 6963 C C B THR D 1 162 ? 36.450 -6.504 17.151 0.65 14.33 162 THR E C 1
ATOM 6964 O O B THR D 1 162 ? 36.791 -7.623 16.753 0.65 12.48 162 THR E O 1
ATOM 6968 N N B GLY D 1 163 ? 36.678 -6.089 18.399 0.65 13.45 163 GLY E N 1
ATOM 6969 C CA B GLY D 1 163 ? 37.305 -7.000 19.356 0.65 12.95 163 GLY E CA 1
ATOM 6970 C C B GLY D 1 163 ? 36.356 -8.172 19.648 0.65 12.15 163 GLY E C 1
ATOM 6971 O O B GLY D 1 163 ? 36.782 -9.333 19.747 0.65 12.50 163 GLY E O 1
ATOM 6972 N N B LEU D 1 164 ? 35.066 -7.869 19.796 0.65 11.89 164 LEU E N 1
ATOM 6973 C CA B LEU D 1 164 ? 34.051 -8.910 20.032 0.65 12.59 164 LEU E CA 1
ATOM 6974 C C B LEU D 1 164 ? 34.001 -9.871 18.827 0.65 12.22 164 LEU E C 1
ATOM 6975 O O B LEU D 1 164 ? 33.905 -11.099 18.986 0.65 12.23 164 LEU E O 1
ATOM 6980 N N B ALA D 1 165 ? 34.056 -9.295 17.628 0.65 12.68 165 ALA E N 1
ATOM 6981 C CA B ALA D 1 165 ? 34.037 -10.103 16.394 0.65 12.53 165 ALA E CA 1
ATOM 6982 C C B ALA D 1 165 ? 35.246 -11.033 16.378 0.65 12.60 165 ALA E C 1
ATOM 6983 O O B ALA D 1 165 ? 35.140 -12.199 15.963 0.65 11.66 165 ALA E O 1
ATOM 6985 N N B ALA D 1 166 ? 36.398 -10.530 16.829 0.65 12.76 166 ALA E N 1
ATOM 6986 C CA B ALA D 1 166 ? 37.609 -11.352 16.891 0.65 12.61 166 ALA E CA 1
ATOM 6987 C C B ALA D 1 166 ? 37.412 -12.554 17.817 0.65 13.67 166 ALA E C 1
ATOM 6988 O O B ALA D 1 166 ? 37.781 -13.683 17.466 0.65 13.54 166 ALA E O 1
ATOM 6990 N N B ALA D 1 167 ? 36.851 -12.322 19.005 0.65 12.47 167 ALA E N 1
ATOM 6991 C CA B ALA D 1 167 ? 36.630 -13.404 19.978 0.65 11.65 167 ALA E CA 1
ATOM 6992 C C B ALA D 1 167 ? 35.565 -14.386 19.507 0.65 12.06 167 ALA E C 1
ATOM 6993 O O B ALA D 1 167 ? 35.575 -15.564 19.878 0.65 12.82 167 ALA E O 1
ATOM 6995 N N B LEU D 1 168 ? 34.645 -13.898 18.687 0.65 11.97 168 LEU E N 1
ATOM 6996 C CA B LEU D 1 168 ? 33.558 -14.732 18.182 0.65 13.28 168 LEU E CA 1
ATOM 6997 C C B LEU D 1 168 ? 33.891 -15.502 16.899 0.65 14.33 168 LEU E C 1
ATOM 6998 O O B LEU D 1 168 ? 33.128 -16.372 16.495 0.65 15.53 168 LEU E O 1
ATOM 7003 N N B THR D 1 169 ? 35.021 -15.194 16.279 0.65 15.20 169 THR E N 1
ATOM 7004 C CA B THR D 1 169 ? 35.415 -15.841 15.024 0.65 13.79 169 THR E CA 1
ATOM 7005 C C B THR D 1 169 ? 36.114 -17.179 15.261 0.65 14.84 169 THR E C 1
ATOM 7006 O O B THR D 1 169 ? 37.155 -17.257 15.934 0.65 15.41 169 THR E O 1
ATOM 7010 N N B THR D 1 170 ? 35.526 -18.242 14.712 0.65 14.44 170 THR E N 1
ATOM 7011 C CA B THR D 1 170 ? 36.084 -19.586 14.884 0.65 15.70 170 THR E CA 1
ATOM 7012 C C B THR D 1 170 ? 36.492 -20.222 13.550 0.65 15.86 170 THR E C 1
ATOM 7013 O O B THR D 1 170 ? 37.092 -21.303 13.520 0.65 15.53 170 THR E O 1
ATOM 7017 N N B SER D 1 171 ? 36.184 -19.548 12.455 0.65 16.00 171 SER E N 1
ATOM 7018 C CA B SER D 1 171 ? 36.475 -20.112 11.129 0.65 17.18 171 SER E CA 1
ATOM 7019 C C B SER D 1 171 ? 37.938 -20.161 10.712 0.65 18.37 171 SER E C 1
ATOM 7020 O O B SER D 1 171 ? 38.374 -21.090 10.012 0.65 17.82 171 SER E O 1
ATOM 7023 N N B SER D 1 172 ? 38.700 -19.175 11.166 0.65 17.02 172 SER E N 1
ATOM 7024 C CA B SER D 1 172 ? 40.065 -19.011 10.729 0.65 17.10 172 SER E CA 1
ATOM 7025 C C B SER D 1 172 ? 40.921 -18.303 11.776 0.65 18.23 172 SER E C 1
ATOM 7026 O O B SER D 1 172 ? 40.524 -17.253 12.291 0.65 15.52 172 SER E O 1
ATOM 7029 N N B HIS D 1 173 ? 42.091 -18.871 12.064 0.65 17.54 173 HIS E N 1
ATOM 7030 C CA B HIS D 1 173 ? 43.020 -18.297 13.045 0.65 17.87 173 HIS E CA 1
ATOM 7031 C C B HIS D 1 173 ? 43.496 -16.924 12.567 0.65 18.87 173 HIS E C 1
ATOM 7032 O O B HIS D 1 173 ? 43.540 -15.959 13.341 0.65 17.02 173 HIS E O 1
ATOM 7039 N N B LEU D 1 174 ? 43.848 -16.822 11.284 0.65 18.21 174 LEU E N 1
ATOM 7040 C CA B LEU D 1 174 ? 44.304 -15.550 10.730 0.65 19.19 174 LEU E CA 1
ATOM 7041 C C B LEU D 1 174 ? 43.210 -14.484 10.810 0.65 18.17 174 LEU E C 1
ATOM 7042 O O B LEU D 1 174 ? 43.487 -13.321 11.109 0.65 17.46 174 LEU E O 1
ATOM 7047 N N B MET D 1 175 ? 41.971 -14.865 10.532 0.65 17.09 175 MET E N 1
ATOM 7048 C CA B MET D 1 175 ? 40.880 -13.903 10.602 0.65 15.93 175 MET E CA 1
ATOM 7049 C C B MET D 1 175 ? 40.742 -13.321 12.013 0.65 15.53 175 MET E C 1
ATOM 7050 O O B MET D 1 175 ? 40.488 -12.128 12.158 0.65 15.86 175 MET E O 1
ATOM 7055 N N B ARG D 1 176 ? 40.881 -14.159 13.036 0.65 15.68 176 ARG E N 1
ATOM 7056 C CA B ARG D 1 176 ? 40.778 -13.683 14.430 0.65 15.25 176 ARG E CA 1
ATOM 7057 C C B ARG D 1 176 ? 41.783 -12.552 14.636 0.65 16.27 176 ARG E C 1
ATOM 7058 O O B ARG D 1 176 ? 41.442 -11.489 15.181 0.65 15.10 176 ARG E O 1
ATOM 7066 N N B TRP D 1 177 ? 43.022 -12.774 14.201 0.65 15.44 177 TRP E N 1
ATOM 7067 C CA B TRP D 1 177 ? 44.060 -11.760 14.346 0.65 15.44 177 TRP E CA 1
ATOM 7068 C C B TRP D 1 177 ? 43.875 -10.553 13.431 0.65 16.24 177 TRP E C 1
ATOM 7069 O O B TRP D 1 177 ? 44.337 -9.449 13.750 0.65 16.74 177 TRP E O 1
ATOM 7080 N N B PHE D 1 178 ? 43.190 -10.738 12.299 0.65 15.83 178 PHE E N 1
ATOM 7081 C CA B PHE D 1 178 ? 42.925 -9.609 11.397 0.65 15.45 178 PHE E CA 1
ATOM 7082 C C B PHE D 1 178 ? 41.932 -8.673 12.107 0.65 15.28 178 PHE E C 1
ATOM 7083 O O B PHE D 1 178 ? 42.065 -7.455 12.040 0.65 14.53 178 PHE E O 1
ATOM 7091 N N B TRP D 1 179 ? 40.928 -9.248 12.766 0.65 15.38 179 TRP E N 1
ATOM 7092 C CA B TRP D 1 179 ? 39.959 -8.425 13.526 0.65 15.60 179 TRP E CA 1
ATOM 7093 C C B TRP D 1 179 ? 40.736 -7.669 14.617 0.65 15.03 179 TRP E C 1
ATOM 7094 O O B TRP D 1 179 ? 40.509 -6.469 14.864 0.65 13.73 179 TRP E O 1
ATOM 7105 N N B TYR D 1 180 ? 41.620 -8.400 15.296 0.65 13.72 180 TYR E N 1
ATOM 7106 C CA B TYR D 1 180 ? 42.458 -7.823 16.358 0.65 15.07 180 TYR E CA 1
ATOM 7107 C C B TYR D 1 180 ? 43.225 -6.602 15.845 0.65 15.85 180 TYR E C 1
ATOM 7108 O O B TYR D 1 180 ? 43.319 -5.569 16.517 0.65 15.41 180 TYR E O 1
ATOM 7117 N N B ALA D 1 181 ? 43.738 -6.696 14.628 0.65 15.87 181 ALA E N 1
ATOM 7118 C CA B ALA D 1 181 ? 44.481 -5.600 14.019 0.65 15.13 181 ALA E CA 1
ATOM 7119 C C B ALA D 1 181 ? 43.597 -4.399 13.702 0.65 15.43 181 ALA E C 1
ATOM 7120 O O B ALA D 1 181 ? 44.002 -3.249 13.888 0.65 15.92 181 ALA E O 1
ATOM 7122 N N B ILE D 1 182 ? 42.400 -4.657 13.183 0.65 14.95 182 ILE E N 1
ATOM 7123 C CA B ILE D 1 182 ? 41.460 -3.577 12.891 0.65 15.47 182 ILE E CA 1
ATOM 7124 C C B ILE D 1 182 ? 41.094 -2.881 14.209 0.65 14.06 182 ILE E C 1
ATOM 7125 O O B ILE D 1 182 ? 40.971 -1.658 14.259 0.65 13.96 182 ILE E O 1
ATOM 7130 N N B SER D 1 183 ? 40.923 -3.673 15.268 0.65 13.75 183 SER E N 1
ATOM 7131 C CA B SER D 1 183 ? 40.581 -3.123 16.585 0.65 14.97 183 SER E CA 1
ATOM 7132 C C B SER D 1 183 ? 41.714 -2.244 17.139 0.65 16.31 183 SER E C 1
ATOM 7133 O O B SER D 1 183 ? 41.454 -1.168 17.718 0.65 14.69 183 SER E O 1
ATOM 7136 N N B CYS D 1 184 ? 42.961 -2.687 16.948 0.65 14.25 184 CYS E N 1
ATOM 7137 C CA B CYS D 1 184 ? 44.137 -1.935 17.407 0.65 16.41 184 CYS E CA 1
ATOM 7138 C C B CYS D 1 184 ? 44.243 -0.594 16.687 0.65 16.08 184 CYS E C 1
ATOM 7139 O O B CYS D 1 184 ? 44.606 0.412 17.303 0.65 16.16 184 CYS E O 1
ATOM 7142 N N B ALA D 1 185 ? 43.927 -0.569 15.386 0.65 16.28 185 ALA E N 1
ATOM 7143 C CA B ALA D 1 185 ? 43.983 0.673 14.620 0.65 15.68 185 ALA E CA 1
ATOM 7144 C C B ALA D 1 185 ? 42.939 1.663 15.143 0.65 17.41 185 ALA E C 1
ATOM 7145 O O B ALA D 1 185 ? 43.182 2.864 15.178 0.65 16.34 185 ALA E O 1
ATOM 7147 N N B CYS D 1 186 ? 41.770 1.163 15.535 0.65 16.16 186 CYS E N 1
ATOM 7148 C CA B CYS D 1 186 ? 40.737 2.049 16.068 0.65 14.78 186 CYS E CA 1
ATOM 7149 C C B CYS D 1 186 ? 41.199 2.590 17.418 0.65 14.69 186 CYS E C 1
ATOM 7150 O O B CYS D 1 186 ? 40.924 3.745 17.750 0.65 14.14 186 CYS E O 1
ATOM 7153 N N B PHE D 1 187 ? 41.873 1.735 18.187 0.65 14.60 187 PHE E N 1
ATOM 7154 C CA B PHE D 1 187 ? 42.401 2.097 19.513 0.65 15.44 187 PHE E CA 1
ATOM 7155 C C B PHE D 1 187 ? 43.403 3.235 19.356 0.65 15.14 187 PHE E C 1
ATOM 7156 O O B PHE D 1 187 ? 43.469 4.128 20.194 0.65 13.15 187 PHE E O 1
ATOM 7164 N N B ILE D 1 188 ? 44.164 3.214 18.266 0.65 14.35 188 ILE E N 1
ATOM 7165 C CA B ILE D 1 188 ? 45.139 4.275 18.005 0.65 15.76 188 ILE E CA 1
ATOM 7166 C C B ILE D 1 188 ? 44.490 5.655 17.897 0.65 14.69 188 ILE E C 1
ATOM 7167 O O B ILE D 1 188 ? 45.032 6.639 18.413 0.65 14.04 188 ILE E O 1
ATOM 7172 N N B VAL D 1 189 ? 43.336 5.740 17.229 0.65 14.28 189 VAL E N 1
ATOM 7173 C CA B VAL D 1 189 ? 42.622 7.017 17.100 0.65 14.37 189 VAL E CA 1
ATOM 7174 C C B VAL D 1 189 ? 42.266 7.536 18.500 0.65 14.04 189 VAL E C 1
ATOM 7175 O O B VAL D 1 189 ? 42.448 8.715 18.820 0.65 13.85 189 VAL E O 1
ATOM 7179 N N B VAL D 1 190 ? 41.729 6.651 19.336 0.65 13.05 190 VAL E N 1
ATOM 7180 C CA B VAL D 1 190 ? 41.370 7.044 20.710 0.65 12.17 190 VAL E CA 1
ATOM 7181 C C B VAL D 1 190 ? 42.604 7.516 21.491 0.65 12.55 190 VAL E C 1
ATOM 7182 O O B VAL D 1 190 ? 42.551 8.538 22.179 0.65 13.45 190 VAL E O 1
ATOM 7186 N N B LEU D 1 191 ? 43.697 6.755 21.405 0.65 12.83 191 LEU E N 1
ATOM 7187 C CA B LEU D 1 191 ? 44.945 7.113 22.099 0.65 12.68 191 LEU E CA 1
ATOM 7188 C C B LEU D 1 191 ? 45.463 8.466 21.618 0.65 13.88 191 LEU E C 1
ATOM 7189 O O B LEU D 1 191 ? 45.975 9.252 22.405 0.65 14.07 191 LEU E O 1
ATOM 7194 N N B TYR D 1 192 ? 45.315 8.735 20.323 0.65 14.88 192 TYR E N 1
ATOM 7195 C CA B TYR D 1 192 ? 45.793 10.005 19.777 0.65 16.00 192 TYR E CA 1
ATOM 7196 C C B TYR D 1 192 ? 44.981 11.162 20.322 0.65 15.54 192 TYR E C 1
ATOM 7197 O O B TYR D 1 192 ? 45.523 12.217 20.650 0.65 16.45 192 TYR E O 1
ATOM 7206 N N B ILE D 1 193 ? 43.671 10.976 20.403 0.65 13.38 193 ILE E N 1
ATOM 7207 C CA B ILE D 1 193 ? 42.808 12.022 20.932 0.65 13.57 193 ILE E CA 1
ATOM 7208 C C B ILE D 1 193 ? 43.106 12.282 22.408 0.65 13.59 193 ILE E C 1
ATOM 7209 O O B ILE D 1 193 ? 43.117 13.426 22.854 0.65 12.20 193 ILE E O 1
ATOM 7214 N N B LEU D 1 194 ? 43.331 11.215 23.174 0.65 12.85 194 LEU E N 1
ATOM 7215 C CA B LEU D 1 194 ? 43.643 11.372 24.598 0.65 13.14 194 LEU E CA 1
ATOM 7216 C C B LEU D 1 194 ? 44.979 12.056 24.847 0.65 13.62 194 LEU E C 1
ATOM 7217 O O B LEU D 1 194 ? 45.062 13.007 25.616 0.65 13.84 194 LEU E O 1
ATOM 7222 N N B LEU D 1 195 ? 46.010 11.569 24.166 0.65 14.17 195 LEU E N 1
ATOM 7223 C CA B LEU D 1 195 ? 47.380 12.031 24.378 0.65 15.19 195 LEU E CA 1
ATOM 7224 C C B LEU D 1 195 ? 47.782 13.332 23.730 0.65 16.48 195 LEU E C 1
ATOM 7225 O O B LEU D 1 195 ? 48.585 14.092 24.294 0.65 17.15 195 LEU E O 1
ATOM 7230 N N B VAL D 1 196 ? 47.218 13.598 22.560 0.65 15.76 196 VAL E N 1
ATOM 7231 C CA B VAL D 1 196 ? 47.566 14.821 21.845 0.65 17.26 196 VAL E CA 1
ATOM 7232 C C B VAL D 1 196 ? 46.525 15.933 21.902 0.65 17.64 196 VAL E C 1
ATOM 7233 O O B VAL D 1 196 ? 46.805 17.057 22.344 0.65 19.93 196 VAL E O 1
ATOM 7237 N N B GLU D 1 197 ? 45.315 15.619 21.472 0.65 16.62 197 GLU E N 1
ATOM 7238 C CA B GLU D 1 197 ? 44.256 16.605 21.415 0.65 16.98 197 GLU E CA 1
ATOM 7239 C C B GLU D 1 197 ? 43.726 17.112 22.744 0.65 17.40 197 GLU E C 1
ATOM 7240 O O B GLU D 1 197 ? 43.804 18.302 23.032 0.65 16.95 197 GLU E O 1
ATOM 7246 N N B TRP D 1 198 ? 43.165 16.214 23.550 0.65 15.43 198 TRP E N 1
ATOM 7247 C CA B TRP D 1 198 ? 42.600 16.627 24.820 0.65 15.14 198 TRP E CA 1
ATOM 7248 C C B TRP D 1 198 ? 43.676 17.082 25.796 0.65 15.19 198 TRP E C 1
ATOM 7249 O O B TRP D 1 198 ? 43.426 17.936 26.639 0.65 14.03 198 TRP E O 1
ATOM 7260 N N B ALA D 1 199 ? 44.871 16.524 25.660 0.65 15.96 199 ALA E N 1
ATOM 7261 C CA B ALA D 1 199 ? 45.975 16.927 26.523 0.65 18.41 199 ALA E CA 1
ATOM 7262 C C B ALA D 1 199 ? 46.132 18.448 26.389 0.65 18.58 199 ALA E C 1
ATOM 7263 O O B ALA D 1 199 ? 46.374 19.146 27.368 0.65 19.21 199 ALA E O 1
ATOM 7265 N N B GLN D 1 200 ? 45.964 18.959 25.176 0.65 19.25 200 GLN E N 1
ATOM 7266 C CA B GLN D 1 200 ? 46.075 20.399 24.936 0.65 21.47 200 GLN E CA 1
ATOM 7267 C C B GLN D 1 200 ? 44.808 21.168 25.320 0.65 20.56 200 GLN E C 1
ATOM 7268 O O B GLN D 1 200 ? 44.881 22.262 25.880 0.65 21.28 200 GLN E O 1
ATOM 7274 N N B ASP D 1 201 ? 43.646 20.598 25.021 0.65 19.39 201 ASP E N 1
ATOM 7275 C CA B ASP D 1 201 ? 42.376 21.243 25.346 0.65 18.58 201 ASP E CA 1
ATOM 7276 C C B ASP D 1 201 ? 42.191 21.503 26.842 0.65 17.32 201 ASP E C 1
ATOM 7277 O O B ASP D 1 201 ? 41.619 22.520 27.247 0.65 17.87 201 ASP E O 1
ATOM 7282 N N B ALA D 1 202 ? 42.663 20.576 27.666 0.65 16.01 202 ALA E N 1
ATOM 7283 C CA B ALA D 1 202 ? 42.516 20.694 29.112 0.65 15.31 202 ALA E CA 1
ATOM 7284 C C B ALA D 1 202 ? 43.226 21.941 29.653 0.65 17.03 202 ALA E C 1
ATOM 7285 O O B ALA D 1 202 ? 42.802 22.529 30.644 0.65 16.34 202 ALA E O 1
ATOM 7287 N N B LYS D 1 203 ? 44.315 22.326 29.012 0.65 18.29 203 LYS E N 1
ATOM 7288 C CA B LYS D 1 203 ? 45.031 23.522 29.457 0.65 21.71 203 LYS E CA 1
ATOM 7289 C C B LYS D 1 203 ? 44.104 24.751 29.350 0.65 21.57 203 LYS E C 1
ATOM 7290 O O B LYS D 1 203 ? 44.055 25.588 30.256 0.65 22.77 203 LYS E O 1
ATOM 7296 N N B ALA D 1 204 ? 43.338 24.837 28.270 0.65 21.43 204 ALA E N 1
ATOM 7297 C CA B ALA D 1 204 ? 42.426 25.966 28.079 0.65 22.17 204 ALA E CA 1
ATOM 7298 C C B ALA D 1 204 ? 41.213 25.872 29.004 0.65 22.32 204 ALA E C 1
ATOM 7299 O O B ALA D 1 204 ? 40.627 26.883 29.387 0.65 20.52 204 ALA E O 1
ATOM 7301 N N B ALA D 1 205 ? 40.844 24.650 29.375 0.65 19.03 205 ALA E N 1
ATOM 7302 C CA B ALA D 1 205 ? 39.699 24.434 30.247 0.65 18.49 205 ALA E CA 1
ATOM 7303 C C B ALA D 1 205 ? 40.036 24.653 31.714 0.65 17.46 205 ALA E C 1
ATOM 7304 O O B ALA D 1 205 ? 39.139 24.732 32.556 0.65 18.22 205 ALA E O 1
ATOM 7306 N N B GLY D 1 206 ? 41.326 24.716 32.024 0.65 18.19 206 GLY E N 1
ATOM 7307 C CA B GLY D 1 206 ? 41.762 24.909 33.400 0.65 17.54 206 GLY E CA 1
ATOM 7308 C C B GLY D 1 206 ? 41.791 23.615 34.201 0.65 16.56 206 GLY E C 1
ATOM 7309 O O B GLY D 1 206 ? 41.843 23.630 35.422 0.65 16.36 206 GLY E O 1
ATOM 7310 N N B THR D 1 207 ? 41.769 22.486 33.499 0.65 16.06 207 THR E N 1
ATOM 7311 C CA B THR D 1 207 ? 41.764 21.189 34.164 0.65 16.23 207 THR E CA 1
ATOM 7312 C C B THR D 1 207 ? 43.008 20.386 33.787 0.65 16.98 207 THR E C 1
ATOM 7313 O O B THR D 1 207 ? 42.987 19.154 33.800 0.65 16.29 207 THR E O 1
ATOM 7317 N N B ALA D 1 208 ? 44.097 21.080 33.470 0.65 17.55 208 ALA E N 1
ATOM 7318 C CA B ALA D 1 208 ? 45.330 20.407 33.072 0.65 19.16 208 ALA E CA 1
ATOM 7319 C C B ALA D 1 208 ? 45.885 19.356 34.038 0.65 19.54 208 ALA E C 1
ATOM 7320 O O B ALA D 1 208 ? 46.201 18.227 33.629 0.65 20.82 208 ALA E O 1
ATOM 7322 N N B ASP D 1 209 ? 46.024 19.713 35.310 0.65 19.23 209 ASP E N 1
ATOM 7323 C CA B ASP D 1 209 ? 46.584 18.786 36.287 0.65 19.25 209 ASP E CA 1
ATOM 7324 C C B ASP D 1 209 ? 45.771 17.500 36.445 0.65 17.89 209 ASP E C 1
ATOM 7325 O O B ASP D 1 209 ? 46.342 16.398 36.430 0.65 17.48 209 ASP E O 1
ATOM 7330 N N B ILE D 1 210 ? 44.458 17.635 36.624 0.65 16.78 210 ILE E N 1
ATOM 7331 C CA B ILE D 1 210 ? 43.621 16.446 36.810 0.65 15.16 210 ILE E CA 1
ATOM 7332 C C B ILE D 1 210 ? 43.473 15.652 35.515 0.65 15.10 210 ILE E C 1
ATOM 7333 O O B ILE D 1 210 ? 43.534 14.404 35.533 0.65 14.21 210 ILE E O 1
ATOM 7338 N N B PHE D 1 211 ? 43.298 16.343 34.388 0.65 13.50 211 PHE E N 1
ATOM 7339 C CA B PHE D 1 211 ? 43.141 15.605 33.138 0.65 12.37 211 PHE E CA 1
ATOM 7340 C C B PHE D 1 211 ? 44.391 14.814 32.802 0.65 13.06 211 PHE E C 1
ATOM 7341 O O B PHE D 1 211 ? 44.310 13.623 32.474 0.65 12.33 211 PHE E O 1
ATOM 7349 N N B SER D 1 212 ? 45.556 15.466 32.872 0.65 12.41 212 SER E N 1
ATOM 7350 C CA B SER D 1 212 ? 46.780 14.755 32.536 0.65 11.59 212 SER E CA 1
ATOM 7351 C C B SER D 1 212 ? 46.887 13.465 33.370 0.65 10.96 212 SER E C 1
ATOM 7352 O O B SER D 1 212 ? 47.240 12.400 32.858 0.65 8.91 212 SER E O 1
ATOM 7355 N N B THR D 1 213 ? 46.590 13.569 34.661 0.65 10.65 213 THR E N 1
ATOM 7356 C CA B THR D 1 213 ? 46.639 12.410 35.547 0.65 10.74 213 THR E CA 1
ATOM 7357 C C B THR D 1 213 ? 45.681 11.298 35.087 0.65 11.74 213 THR E C 1
ATOM 7358 O O B THR D 1 213 ? 46.078 10.144 34.928 0.65 11.27 213 THR E O 1
ATOM 7362 N N B LEU D 1 214 ? 44.414 11.657 34.889 0.65 11.55 214 LEU E N 1
ATOM 7363 C CA B LEU D 1 214 ? 43.399 10.663 34.494 0.65 12.47 214 LEU E CA 1
ATOM 7364 C C B LEU D 1 214 ? 43.638 10.132 33.091 0.65 12.28 214 LEU E C 1
ATOM 7365 O O B LEU D 1 214 ? 43.262 9.000 32.755 0.65 12.19 214 LEU E O 1
ATOM 7370 N N B LYS D 1 215 ? 44.275 10.961 32.272 0.65 12.31 215 LYS E N 1
ATOM 7371 C CA B LYS D 1 215 ? 44.622 10.594 30.905 0.65 12.17 215 LYS E CA 1
ATOM 7372 C C B LYS D 1 215 ? 45.700 9.519 30.954 0.65 11.20 215 LYS E C 1
ATOM 7373 O O B LYS D 1 215 ? 45.618 8.523 30.247 0.65 11.21 215 LYS E O 1
ATOM 7379 N N B LEU D 1 216 ? 46.720 9.719 31.794 0.65 11.94 216 LEU E N 1
ATOM 7380 C CA B LEU D 1 216 ? 47.798 8.745 31.911 0.65 10.99 216 LEU E CA 1
ATOM 7381 C C B LEU D 1 216 ? 47.280 7.428 32.510 0.65 11.74 216 LEU E C 1
ATOM 7382 O O B LEU D 1 216 ? 47.555 6.342 31.998 0.65 9.46 216 LEU E O 1
ATOM 7387 N N B LEU D 1 217 ? 46.528 7.524 33.591 0.65 11.51 217 LEU E N 1
ATOM 7388 C CA B LEU D 1 217 ? 45.981 6.310 34.221 0.65 10.85 217 LEU E CA 1
ATOM 7389 C C B LEU D 1 217 ? 45.174 5.513 33.190 0.65 11.76 217 LEU E C 1
ATOM 7390 O O B LEU D 1 217 ? 45.364 4.294 33.034 0.65 10.84 217 LEU E O 1
ATOM 7395 N N B THR D 1 218 ? 44.283 6.203 32.481 0.65 9.73 218 THR E N 1
ATOM 7396 C CA B THR D 1 218 ? 43.456 5.562 31.442 0.65 9.59 218 THR E CA 1
ATOM 7397 C C B THR D 1 218 ? 44.304 4.909 30.346 0.65 10.50 218 THR E C 1
ATOM 7398 O O B THR D 1 218 ? 44.103 3.739 30.011 0.65 10.48 218 THR E O 1
ATOM 7402 N N B VAL D 1 219 ? 45.254 5.648 29.777 0.65 9.88 219 VAL E N 1
ATOM 7403 C CA B VAL D 1 219 ? 46.088 5.066 28.730 0.65 10.82 219 VAL E CA 1
ATOM 7404 C C B VAL D 1 219 ? 46.849 3.827 29.205 0.65 10.72 219 VAL E C 1
ATOM 7405 O O B VAL D 1 219 ? 46.869 2.800 28.528 0.65 11.99 219 VAL E O 1
ATOM 7409 N N B VAL D 1 220 ? 47.468 3.904 30.379 0.65 10.29 220 VAL E N 1
ATOM 7410 C CA B VAL D 1 220 ? 48.210 2.746 30.865 0.65 10.78 220 VAL E CA 1
ATOM 7411 C C B VAL D 1 220 ? 47.315 1.522 31.082 0.65 10.52 220 VAL E C 1
ATOM 7412 O O B VAL D 1 220 ? 47.641 0.398 30.674 0.65 9.34 220 VAL E O 1
ATOM 7416 N N B MET D 1 221 ? 46.171 1.730 31.710 0.65 9.24 221 MET E N 1
ATOM 7417 C CA B MET D 1 221 ? 45.277 0.601 31.954 0.65 10.88 221 MET E CA 1
ATOM 7418 C C B MET D 1 221 ? 44.666 0.050 30.650 0.65 10.38 221 MET E C 1
ATOM 7419 O O B MET D 1 221 ? 44.641 -1.174 30.434 0.65 11.42 221 MET E O 1
ATOM 7424 N N B TRP D 1 222 ? 44.177 0.933 29.783 0.65 10.14 222 TRP E N 1
ATOM 7425 C CA B TRP D 1 222 ? 43.560 0.468 28.533 0.65 9.28 222 TRP E CA 1
ATOM 7426 C C B TRP D 1 222 ? 44.552 -0.322 27.693 0.65 10.45 222 TRP E C 1
ATOM 7427 O O B TRP D 1 222 ? 44.157 -1.253 26.990 0.65 9.82 222 TRP E O 1
ATOM 7438 N N B LEU D 1 223 ? 45.832 0.031 27.757 0.65 11.50 223 LEU E N 1
ATOM 7439 C CA B LEU D 1 223 ? 46.839 -0.724 26.997 0.65 12.21 223 LEU E CA 1
ATOM 7440 C C B LEU D 1 223 ? 46.882 -2.187 27.471 0.65 13.00 223 LEU E C 1
ATOM 7441 O O B LEU D 1 223 ? 47.213 -3.105 26.709 0.65 13.15 223 LEU E O 1
ATOM 7446 N N B GLY D 1 224 ? 46.554 -2.399 28.740 0.65 12.59 224 GLY E N 1
ATOM 7447 C CA B GLY D 1 224 ? 46.553 -3.741 29.284 0.65 13.59 224 GLY E CA 1
ATOM 7448 C C B GLY D 1 224 ? 45.548 -4.692 28.649 0.65 12.82 224 GLY E C 1
ATOM 7449 O O B GLY D 1 224 ? 45.797 -5.897 28.606 0.65 13.64 224 GLY E O 1
ATOM 7450 N N B TYR D 1 225 ? 44.434 -4.174 28.130 0.65 10.51 225 TYR E N 1
ATOM 7451 C CA B TYR D 1 225 ? 43.419 -5.058 27.566 0.65 11.99 225 TYR E CA 1
ATOM 7452 C C B TYR D 1 225 ? 43.878 -5.846 26.323 0.65 11.33 225 TYR E C 1
ATOM 7453 O O B TYR D 1 225 ? 43.682 -7.052 26.271 0.65 11.91 225 TYR E O 1
ATOM 7462 N N B PRO D 1 226 ? 44.471 -5.173 25.315 0.65 13.07 226 PRO E N 1
ATOM 7463 C CA B PRO D 1 226 ? 44.913 -5.952 24.148 0.65 13.12 226 PRO E CA 1
ATOM 7464 C C B PRO D 1 226 ? 46.110 -6.835 24.502 0.65 14.16 226 PRO E C 1
ATOM 7465 O O B PRO D 1 226 ? 46.408 -7.788 23.783 0.65 13.46 226 PRO E O 1
ATOM 7469 N N B ILE D 1 227 ? 46.806 -6.534 25.602 0.65 13.91 227 ILE E N 1
ATOM 7470 C CA B ILE D 1 227 ? 47.932 -7.393 25.994 0.65 14.88 227 ILE E CA 1
ATOM 7471 C C B ILE D 1 227 ? 47.363 -8.668 26.611 0.65 14.25 227 ILE E C 1
ATOM 7472 O O B ILE D 1 227 ? 47.839 -9.774 26.328 0.65 13.67 227 ILE E O 1
ATOM 7477 N N B VAL D 1 228 ? 46.335 -8.518 27.447 0.65 12.37 228 VAL E N 1
ATOM 7478 C CA B VAL D 1 228 ? 45.682 -9.669 28.064 0.65 12.16 228 VAL E CA 1
ATOM 7479 C C B VAL D 1 228 ? 45.002 -10.502 26.971 0.65 11.53 228 VAL E C 1
ATOM 7480 O O B VAL D 1 228 ? 45.009 -11.734 27.008 0.65 13.31 228 VAL E O 1
ATOM 7484 N N B TRP D 1 229 ? 44.406 -9.829 25.994 0.65 11.18 229 TRP E N 1
ATOM 7485 C CA B TRP D 1 229 ? 43.739 -10.559 24.921 0.65 12.71 229 TRP E CA 1
ATOM 7486 C C B TRP D 1 229 ? 44.782 -11.445 24.215 0.65 12.80 229 TRP E C 1
ATOM 7487 O O B TRP D 1 229 ? 44.571 -12.636 24.015 0.65 13.11 229 TRP E O 1
ATOM 7498 N N B ALA D 1 230 ? 45.908 -10.854 23.859 0.65 13.42 230 ALA E N 1
ATOM 7499 C CA B ALA D 1 230 ? 46.954 -11.599 23.150 0.65 15.55 230 ALA E CA 1
ATOM 7500 C C B ALA D 1 230 ? 47.555 -12.749 23.964 0.65 15.86 230 ALA E C 1
ATOM 7501 O O B ALA D 1 230 ? 47.909 -13.799 23.404 0.65 17.19 230 ALA E O 1
ATOM 7503 N N B LEU D 1 231 ? 47.651 -12.565 25.281 0.65 15.74 231 LEU E N 1
ATOM 7504 C CA B LEU D 1 231 ? 48.228 -13.578 26.164 0.65 16.93 231 LEU E CA 1
ATOM 7505 C C B LEU D 1 231 ? 47.232 -14.604 26.701 0.65 17.20 231 LEU E C 1
ATOM 7506 O O B LEU D 1 231 ? 47.602 -15.746 27.005 0.65 17.83 231 LEU E O 1
ATOM 7511 N N B GLY D 1 232 ? 45.970 -14.202 26.797 0.65 16.44 232 GLY E N 1
ATOM 7512 C CA B GLY D 1 232 ? 44.942 -15.075 27.317 0.65 14.58 232 GLY E CA 1
ATOM 7513 C C B GLY D 1 232 ? 44.454 -16.122 26.341 0.65 15.60 232 GLY E C 1
ATOM 7514 O O B GLY D 1 232 ? 45.052 -16.332 25.278 0.65 14.94 232 GLY E O 1
ATOM 7515 N N B VAL D 1 233 ? 43.352 -16.762 26.701 0.65 15.54 233 VAL E N 1
ATOM 7516 C CA B VAL D 1 233 ? 42.793 -17.838 25.894 0.65 16.44 233 VAL E CA 1
ATOM 7517 C C B VAL D 1 233 ? 42.321 -17.398 24.512 0.65 15.60 233 VAL E C 1
ATOM 7518 O O B VAL D 1 233 ? 42.248 -18.219 23.593 0.65 16.46 233 VAL E O 1
ATOM 7522 N N B GLU D 1 234 ? 42.015 -16.112 24.344 0.65 13.99 234 GLU E N 1
ATOM 7523 C CA B GLU D 1 234 ? 41.559 -15.633 23.033 0.65 13.36 234 GLU E CA 1
ATOM 7524 C C B GLU D 1 234 ? 42.753 -15.512 22.066 0.65 13.96 234 GLU E C 1
ATOM 7525 O O B GLU D 1 234 ? 42.584 -15.552 20.832 0.65 13.80 234 GLU E O 1
ATOM 7531 N N B GLY D 1 235 ? 43.949 -15.365 22.637 0.65 13.18 235 GLY E N 1
ATOM 7532 C CA B GLY D 1 235 ? 45.156 -15.212 21.845 0.65 15.28 235 GLY E CA 1
ATOM 7533 C C B GLY D 1 235 ? 46.060 -16.433 21.918 0.65 17.08 235 GLY E C 1
ATOM 7534 O O B GLY D 1 235 ? 45.633 -17.519 21.522 0.65 16.96 235 GLY E O 1
ATOM 7535 N N B VAL D 1 236 ? 47.277 -16.274 22.454 0.65 17.56 236 VAL E N 1
ATOM 7536 C CA B VAL D 1 236 ? 48.248 -17.389 22.541 0.65 20.53 236 VAL E CA 1
ATOM 7537 C C B VAL D 1 236 ? 47.999 -18.372 23.690 0.65 20.87 236 VAL E C 1
ATOM 7538 O O B VAL D 1 236 ? 48.712 -19.365 23.834 0.65 20.08 236 VAL E O 1
ATOM 7542 N N B ALA D 1 237 ? 46.997 -18.076 24.517 0.65 18.72 237 ALA E N 1
ATOM 7543 C CA B ALA D 1 237 ? 46.579 -18.958 25.601 0.65 18.78 237 ALA E CA 1
ATOM 7544 C C B ALA D 1 237 ? 47.604 -19.353 26.656 0.65 18.97 237 ALA E C 1
ATOM 7545 O O B ALA D 1 237 ? 47.593 -20.495 27.151 0.65 19.51 237 ALA E O 1
ATOM 7547 N N B VAL D 1 238 ? 48.481 -18.423 27.005 0.65 19.13 238 VAL E N 1
ATOM 7548 C CA B VAL D 1 238 ? 49.445 -18.684 28.066 0.65 20.99 238 VAL E CA 1
ATOM 7549 C C B VAL D 1 238 ? 48.646 -18.559 29.369 0.65 20.30 238 VAL E C 1
ATOM 7550 O O B VAL D 1 238 ? 48.959 -19.206 30.365 0.65 20.79 238 VAL E O 1
ATOM 7554 N N B LEU D 1 239 ? 47.597 -17.732 29.348 0.65 19.59 239 LEU E N 1
ATOM 7555 C CA B LEU D 1 239 ? 46.728 -17.552 30.514 0.65 18.94 239 LEU E CA 1
ATOM 7556 C C B LEU D 1 239 ? 45.450 -18.380 30.337 0.65 19.10 239 LEU E C 1
ATOM 7557 O O B LEU D 1 239 ? 44.682 -18.129 29.410 0.65 18.69 239 LEU E O 1
ATOM 7562 N N B PRO D 1 240 ? 45.197 -19.372 31.214 0.65 18.89 240 PRO E N 1
ATOM 7563 C CA B PRO D 1 240 ? 43.966 -20.158 31.051 0.65 19.91 240 PRO E CA 1
ATOM 7564 C C B PRO D 1 240 ? 42.722 -19.286 31.261 0.65 19.59 240 PRO E C 1
ATOM 7565 O O B PRO D 1 240 ? 42.827 -18.115 31.667 0.65 18.40 240 PRO E O 1
ATOM 7569 N N B VAL D 1 241 ? 41.548 -19.861 31.022 0.65 18.32 241 VAL E N 1
ATOM 7570 C CA B VAL D 1 241 ? 40.293 -19.115 31.144 0.65 17.63 241 VAL E CA 1
ATOM 7571 C C B VAL D 1 241 ? 40.111 -18.329 32.449 0.65 17.99 241 VAL E C 1
ATOM 7572 O O B VAL D 1 241 ? 39.730 -17.153 32.416 0.65 16.29 241 VAL E O 1
ATOM 7576 N N B GLY D 1 242 ? 40.365 -18.968 33.595 0.65 16.39 242 GLY E N 1
ATOM 7577 C CA B GLY D 1 242 ? 40.190 -18.283 34.869 0.65 15.72 242 GLY E CA 1
ATOM 7578 C C B GLY D 1 242 ? 41.179 -17.155 35.118 0.65 15.87 242 GLY E C 1
ATOM 7579 O O B GLY D 1 242 ? 40.841 -16.154 35.774 0.65 15.29 242 GLY E O 1
ATOM 7580 N N B TYR D 1 243 ? 42.403 -17.314 34.614 0.65 14.60 243 TYR E N 1
ATOM 7581 C CA B TYR D 1 243 ? 43.427 -16.300 34.805 0.65 14.86 243 TYR E CA 1
ATOM 7582 C C B TYR D 1 243 ? 43.183 -15.140 33.841 0.65 14.63 243 TYR E C 1
ATOM 7583 O O B TYR D 1 243 ? 43.401 -13.973 34.180 0.65 14.88 243 TYR E O 1
ATOM 7592 N N B THR D 1 244 ? 42.733 -15.471 32.636 0.65 14.12 244 THR E N 1
ATOM 7593 C CA B THR D 1 244 ? 42.396 -14.440 31.640 0.65 12.98 244 THR E CA 1
ATOM 7594 C C B THR D 1 244 ? 41.305 -13.544 32.252 0.65 13.39 244 THR E C 1
ATOM 7595 O O B THR D 1 244 ? 41.362 -12.314 32.162 0.65 11.38 244 THR E O 1
ATOM 7599 N N B SER D 1 245 ? 40.314 -14.178 32.877 0.65 12.33 245 SER E N 1
ATOM 7600 C CA B SER D 1 245 ? 39.208 -13.452 33.490 0.65 12.06 245 SER E CA 1
ATOM 7601 C C B SER D 1 245 ? 39.666 -12.537 34.634 0.65 11.62 245 SER E C 1
ATOM 7602 O O B SER D 1 245 ? 39.242 -11.373 34.717 0.65 10.54 245 SER E O 1
ATOM 7605 N N B TRP D 1 246 ? 40.529 -13.040 35.521 0.65 11.05 246 TRP E N 1
ATOM 7606 C CA B TRP D 1 246 ? 40.987 -12.193 36.617 0.65 11.80 246 TRP E CA 1
ATOM 7607 C C B TRP D 1 246 ? 41.837 -11.037 36.104 0.65 12.32 246 TRP E C 1
ATOM 7608 O O B TRP D 1 246 ? 41.832 -9.958 36.686 0.65 11.65 246 TRP E O 1
ATOM 7619 N N B ALA D 1 247 ? 42.573 -11.268 35.021 0.65 10.65 247 ALA E N 1
ATOM 7620 C CA B ALA D 1 247 ? 43.420 -10.209 34.460 0.65 10.03 247 ALA E CA 1
ATOM 7621 C C B ALA D 1 247 ? 42.489 -9.067 34.058 0.65 10.57 247 ALA E C 1
ATOM 7622 O O B ALA D 1 247 ? 42.694 -7.920 34.446 0.65 9.71 247 ALA E O 1
ATOM 7624 N N B TYR D 1 248 ? 41.467 -9.388 33.260 0.65 11.12 248 TYR E N 1
ATOM 7625 C CA B TYR D 1 248 ? 40.524 -8.355 32.851 0.65 11.08 248 TYR E CA 1
ATOM 7626 C C B TYR D 1 248 ? 39.784 -7.720 34.030 0.65 9.91 248 TYR E C 1
ATOM 7627 O O B TYR D 1 248 ? 39.556 -6.512 34.035 0.65 10.47 248 TYR E O 1
ATOM 7636 N N B SER D 1 249 ? 39.357 -8.536 35.002 0.65 9.78 249 SER E N 1
ATOM 7637 C CA B SER D 1 249 ? 38.627 -8.004 36.145 0.65 10.52 249 SER E CA 1
ATOM 7638 C C B SER D 1 249 ? 39.498 -7.025 36.935 0.65 10.20 249 SER E C 1
ATOM 7639 O O B SER D 1 249 ? 38.996 -6.030 37.465 0.65 9.81 249 SER E O 1
ATOM 7642 N N B ALA D 1 250 ? 40.791 -7.313 37.013 0.65 10.61 250 ALA E N 1
ATOM 7643 C CA B ALA D 1 250 ? 41.725 -6.439 37.744 0.65 10.64 250 ALA E CA 1
ATOM 7644 C C B ALA D 1 250 ? 41.900 -5.131 36.969 0.65 10.44 250 ALA E C 1
ATOM 7645 O O B ALA D 1 250 ? 41.970 -4.051 37.563 0.65 9.38 250 ALA E O 1
ATOM 7647 N N B LEU D 1 251 ? 41.987 -5.226 35.645 0.65 9.80 251 LEU E N 1
ATOM 7648 C CA B LEU D 1 251 ? 42.130 -4.014 34.833 0.65 9.98 251 LEU E CA 1
ATOM 7649 C C B LEU D 1 251 ? 40.866 -3.173 35.027 0.65 11.19 251 LEU E C 1
ATOM 7650 O O B LEU D 1 251 ? 40.945 -1.966 35.205 0.65 11.18 251 LEU E O 1
ATOM 7655 N N B ASP D 1 252 ? 39.702 -3.825 34.998 0.65 10.82 252 ASP E N 1
ATOM 7656 C CA B ASP D 1 252 ? 38.432 -3.105 35.164 0.65 10.90 252 ASP E CA 1
ATOM 7657 C C B ASP D 1 252 ? 38.368 -2.366 36.500 0.65 9.81 252 ASP E C 1
ATOM 7658 O O B ASP D 1 252 ? 37.892 -1.226 36.569 0.65 9.61 252 ASP E O 1
ATOM 7663 N N B ILE D 1 253 ? 38.803 -3.016 37.579 0.65 9.68 253 ILE E N 1
ATOM 7664 C CA B ILE D 1 253 ? 38.748 -2.368 38.888 0.65 10.68 253 ILE E CA 1
ATOM 7665 C C B ILE D 1 253 ? 39.465 -1.010 38.856 0.65 12.62 253 ILE E C 1
ATOM 7666 O O B ILE D 1 253 ? 38.952 -0.008 39.374 0.65 10.38 253 ILE E O 1
ATOM 7671 N N B VAL D 1 254 ? 40.622 -0.966 38.212 0.65 11.69 254 V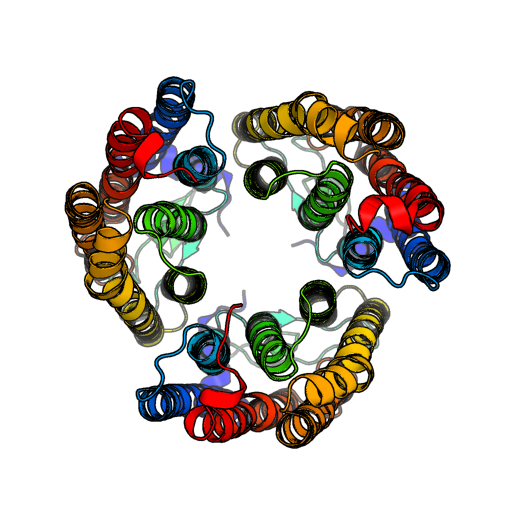AL E N 1
ATOM 7672 C CA B VAL D 1 254 ? 41.375 0.286 38.139 0.65 11.39 254 VAL E CA 1
ATOM 7673 C C B VAL D 1 254 ? 40.866 1.243 37.061 0.65 10.26 254 VAL E C 1
ATOM 7674 O O B VAL D 1 254 ? 40.691 2.444 37.307 0.65 10.46 254 VAL E O 1
ATOM 7678 N N B ALA D 1 255 ? 40.645 0.720 35.859 0.65 9.17 255 ALA E N 1
ATOM 7679 C CA B ALA D 1 255 ? 40.182 1.553 34.745 0.65 8.38 255 ALA E CA 1
ATOM 7680 C C B ALA D 1 255 ? 38.778 2.117 34.914 0.65 10.87 255 ALA E C 1
ATOM 7681 O O B ALA D 1 255 ? 38.464 3.163 34.333 0.65 11.22 255 ALA E O 1
ATOM 7683 N N B LYS D 1 256 ? 37.925 1.426 35.679 0.65 9.92 256 LYS E N 1
ATOM 7684 C CA B LYS D 1 256 ? 36.574 1.931 35.899 0.65 9.50 256 LYS E CA 1
ATOM 7685 C C B LYS D 1 256 ? 36.353 2.502 37.291 0.65 10.50 256 LYS E C 1
ATOM 7686 O O B LYS D 1 256 ? 36.145 3.699 37.441 0.65 11.34 256 LYS E O 1
ATOM 7692 N N B TYR D 1 257 ? 36.400 1.640 38.317 0.65 10.65 257 TYR E N 1
ATOM 7693 C CA B TYR D 1 257 ? 36.076 2.099 39.673 0.65 10.48 257 TYR E CA 1
ATOM 7694 C C B TYR D 1 257 ? 37.052 3.080 40.305 0.65 9.72 257 TYR E C 1
ATOM 7695 O O B TYR D 1 257 ? 36.631 4.132 40.813 0.65 8.34 257 TYR E O 1
ATOM 7704 N N B ILE D 1 258 ? 38.337 2.756 40.306 0.65 8.96 258 ILE E N 1
ATOM 7705 C CA B ILE D 1 258 ? 39.313 3.694 40.873 0.65 10.25 258 ILE E CA 1
ATOM 7706 C C B ILE D 1 258 ? 39.339 4.963 40.039 0.65 9.55 258 ILE E C 1
ATOM 7707 O O B ILE D 1 258 ? 39.289 6.088 40.578 0.65 11.38 258 ILE E O 1
ATOM 7712 N N B PHE D 1 259 ? 39.371 4.796 38.718 0.65 9.26 259 PHE E N 1
ATOM 7713 C CA B PHE D 1 259 ? 39.368 5.935 37.797 0.65 8.80 259 PHE E CA 1
ATOM 7714 C C B PHE D 1 259 ? 38.192 6.8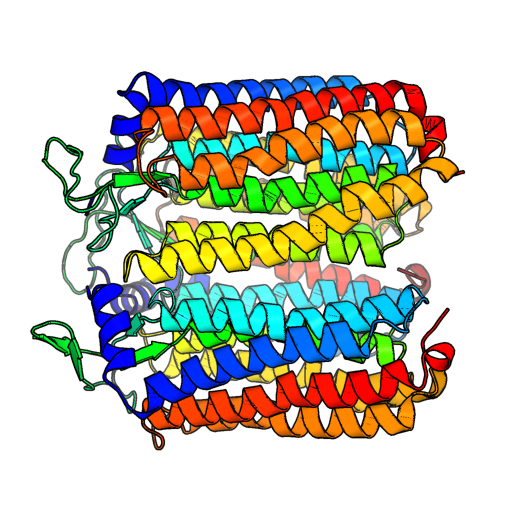70 38.107 0.65 9.40 259 PHE E C 1
ATOM 7715 O O B PHE D 1 259 ? 38.372 8.083 38.304 0.65 10.20 259 PHE E O 1
ATOM 7723 N N B ALA D 1 260 ? 36.990 6.302 38.131 0.65 9.54 260 ALA E N 1
ATOM 7724 C CA B ALA D 1 260 ? 35.779 7.083 38.399 0.65 10.20 260 ALA E CA 1
ATOM 7725 C C B ALA D 1 260 ? 35.801 7.778 39.772 0.65 9.94 260 ALA E C 1
ATOM 7726 O O B ALA D 1 260 ? 35.338 8.926 39.907 0.65 11.02 260 ALA E O 1
ATOM 7728 N N B PHE D 1 261 ? 36.331 7.095 40.780 0.65 10.34 261 PHE E N 1
ATOM 7729 C CA B PHE D 1 261 ? 36.425 7.661 42.131 0.65 11.15 261 PHE E CA 1
ATOM 7730 C C B PHE D 1 261 ? 37.353 8.880 42.105 0.65 13.36 261 PHE E C 1
ATOM 7731 O O B PHE D 1 261 ? 37.062 9.921 42.728 0.65 11.66 261 PHE E O 1
ATOM 7739 N N B LEU D 1 262 ? 38.466 8.769 41.381 0.65 11.59 262 LEU E N 1
ATOM 7740 C CA B LEU D 1 262 ? 39.415 9.887 41.299 0.65 11.71 262 LEU E CA 1
ATOM 7741 C C B LEU D 1 262 ? 38.825 11.066 40.523 0.65 12.33 262 LEU E C 1
ATOM 7742 O O B LEU D 1 262 ? 39.024 12.238 40.891 0.65 13.21 262 LEU E O 1
ATOM 7747 N N B LEU D 1 263 ? 38.096 10.768 39.449 0.65 10.72 263 LEU E N 1
ATOM 7748 C CA B LEU D 1 263 ? 37.498 11.846 38.661 0.65 12.46 263 LEU E CA 1
ATOM 7749 C C B LEU D 1 263 ? 36.438 12.555 39.523 0.65 11.63 263 LEU E C 1
ATOM 7750 O O B LEU D 1 263 ? 36.428 13.789 39.629 0.65 13.23 263 LEU E O 1
ATOM 7755 N N B LEU D 1 264 ? 35.558 11.794 40.168 0.65 12.02 264 LEU E N 1
ATOM 7756 C CA B LEU D 1 264 ? 34.512 12.412 40.992 0.65 12.59 264 LEU E CA 1
ATOM 7757 C C B LEU D 1 264 ? 35.077 13.184 42.191 0.65 13.78 264 LEU E C 1
ATOM 7758 O O B LEU D 1 264 ? 34.524 14.210 42.608 0.65 12.54 264 LEU E O 1
ATOM 7763 N N B ASN D 1 265 ? 36.186 12.696 42.732 0.65 13.34 265 ASN E N 1
ATOM 7764 C CA B ASN D 1 265 ? 36.839 13.363 43.857 0.65 13.62 265 ASN E CA 1
ATOM 7765 C C B ASN D 1 265 ? 37.199 14.781 43.420 0.65 15.33 265 ASN E C 1
ATOM 7766 O O B ASN D 1 265 ? 36.958 15.757 44.148 0.65 15.18 265 ASN E O 1
ATOM 7771 N N B TYR D 1 266 ? 37.779 14.895 42.230 0.65 13.00 266 TYR E N 1
ATOM 7772 C CA B TYR D 1 266 ? 38.149 16.204 41.703 0.65 13.62 266 TYR E CA 1
ATOM 7773 C C B TYR D 1 266 ? 36.888 17.039 41.463 0.65 13.02 266 TYR E C 1
ATOM 7774 O O B TYR D 1 266 ? 36.766 18.177 41.935 0.65 13.56 266 TYR E O 1
ATOM 7783 N N B LEU D 1 267 ? 35.956 16.453 40.717 0.65 12.74 267 LEU E N 1
ATOM 7784 C CA B LEU D 1 267 ? 34.712 17.127 40.358 0.65 14.43 267 LEU E CA 1
ATOM 7785 C C B LEU D 1 267 ? 33.996 17.789 41.525 0.65 14.49 267 LEU E C 1
ATOM 7786 O O B LEU D 1 267 ? 33.611 18.955 41.440 0.65 14.88 267 LEU E O 1
ATOM 7791 N N B THR D 1 268 ? 33.809 17.040 42.603 0.65 15.04 268 THR E N 1
ATOM 7792 C CA B THR D 1 268 ? 33.081 17.561 43.754 0.65 16.87 268 THR E CA 1
ATOM 7793 C C B THR D 1 268 ? 33.798 18.681 44.506 0.65 17.54 268 THR E C 1
ATOM 7794 O O B THR D 1 268 ? 33.180 19.367 45.321 0.65 17.52 268 THR E O 1
ATOM 7798 N N B SER D 1 269 ? 35.080 18.893 44.224 0.65 17.11 269 SER E N 1
ATOM 7799 C CA B SER D 1 269 ? 35.820 19.986 44.871 0.65 17.96 269 SER E CA 1
ATOM 7800 C C B SER D 1 269 ? 36.115 21.104 43.878 0.65 17.36 269 SER E C 1
ATOM 7801 O O B SER D 1 269 ? 36.732 22.115 44.230 0.65 18.05 269 SER E O 1
ATOM 7804 N N B ASN D 1 270 ? 35.666 20.936 42.633 0.65 14.67 270 ASN E N 1
ATOM 7805 C CA B ASN D 1 270 ? 35.957 21.912 41.589 0.65 16.30 270 ASN E CA 1
ATOM 7806 C C B ASN D 1 270 ? 34.799 22.096 40.629 0.65 15.89 270 ASN E C 1
ATOM 7807 O O B ASN D 1 270 ? 35.001 22.228 39.419 0.65 16.15 270 ASN E O 1
ATOM 7812 N N B GLU D 1 271 ? 33.586 22.112 41.168 0.65 16.61 271 GLU E N 1
ATOM 7813 C CA B GLU D 1 271 ? 32.401 22.262 40.327 0.65 16.64 271 GLU E CA 1
ATOM 7814 C C B GLU D 1 271 ? 32.469 23.528 39.485 0.65 18.50 271 GLU E C 1
ATOM 7815 O O B GLU D 1 271 ? 32.152 23.509 38.286 0.65 17.51 271 GLU E O 1
ATOM 7821 N N B GLY D 1 272 ? 32.879 24.634 40.117 0.65 17.72 272 GLY E N 1
ATOM 7822 C CA B GLY D 1 272 ? 32.973 25.895 39.397 0.65 18.24 272 GLY E CA 1
ATOM 7823 C C B GLY D 1 272 ? 33.872 25.848 38.175 0.65 17.89 272 GLY E C 1
ATOM 7824 O O B GLY D 1 272 ? 33.581 26.461 37.133 0.65 17.95 272 GLY E O 1
ATOM 7825 N N B VAL D 1 273 ? 34.971 25.105 38.280 0.65 17.25 273 VAL E N 1
ATOM 7826 C CA B VAL D 1 273 ? 35.916 25.003 37.175 0.65 15.77 273 VAL E CA 1
ATOM 7827 C C B VAL D 1 273 ? 35.318 24.414 35.896 0.65 15.89 273 VAL E C 1
ATOM 7828 O O B VAL D 1 273 ? 35.580 24.901 34.799 0.65 16.50 273 VAL E O 1
ATOM 7832 N N B VAL D 1 274 ? 34.520 23.359 36.042 0.65 15.64 274 VAL E N 1
ATOM 7833 C CA B VAL D 1 274 ? 33.944 22.683 34.891 0.65 15.32 274 VAL E CA 1
ATOM 7834 C C B VAL D 1 274 ? 32.564 23.216 34.518 0.65 16.87 274 VAL E C 1
ATOM 7835 O O B VAL D 1 274 ? 31.966 22.764 33.538 0.65 16.12 274 VAL E O 1
ATOM 7839 N N B SER D 1 275 ? 32.055 24.167 35.297 0.65 16.16 275 SER E N 1
ATOM 7840 C CA B SER D 1 275 ? 30.723 24.712 35.020 0.65 19.11 275 SER E CA 1
ATOM 7841 C C B SER D 1 275 ? 30.604 25.475 33.713 0.65 21.12 275 SER E C 1
ATOM 7842 O O B SER D 1 275 ? 31.563 26.073 33.242 0.65 21.41 275 SER E O 1
ATOM 7845 N N B GLY D 1 276 ? 29.417 25.450 33.118 0.65 23.38 276 GLY E N 1
ATOM 7846 C CA B GLY D 1 276 ? 29.235 26.174 31.871 0.65 26.45 276 GLY E CA 1
ATOM 7847 C C B GLY D 1 276 ? 28.127 25.586 31.027 0.65 29.83 276 GLY E C 1
ATOM 7848 O O B GLY D 1 276 ? 27.374 24.735 31.502 0.65 29.35 276 GLY E O 1
ATOM 7849 N N B SER D 1 277 ? 28.008 26.051 29.785 0.65 33.05 277 SER E N 1
ATOM 7850 C CA B SER D 1 277 ? 26.976 25.530 28.890 0.65 35.46 277 SER E CA 1
ATOM 7851 C C B SER D 1 277 ? 27.416 24.159 28.403 0.65 35.85 277 SER E C 1
ATOM 7852 O O B SER D 1 277 ? 28.590 23.961 28.111 0.65 35.34 277 SER E O 1
ATOM 7855 N N B GLU E 1 18 ? 23.799 -26.431 12.959 0.62 38.14 18 GLU F N 1
ATOM 7856 C CA B GLU E 1 18 ? 24.427 -27.537 12.177 0.62 36.99 18 GLU F CA 1
ATOM 7857 C C B GLU E 1 18 ? 25.592 -27.013 11.340 0.62 36.24 18 GLU F C 1
ATOM 7858 O O B GLU E 1 18 ? 26.720 -27.493 11.468 0.62 37.31 18 GLU F O 1
ATOM 7860 N N B VAL E 1 19 ? 25.325 -26.029 10.484 0.62 34.37 19 VAL F N 1
ATOM 7861 C CA B VAL E 1 19 ? 26.377 -25.471 9.638 0.62 32.00 19 VAL F CA 1
ATOM 7862 C C B VAL E 1 19 ? 27.297 -24.579 10.465 0.62 30.80 19 VAL F C 1
ATOM 7863 O O B VAL E 1 19 ? 26.829 -23.696 11.188 0.62 31.68 19 VAL F O 1
ATOM 7867 N N B THR E 1 20 ? 28.604 -24.801 10.351 0.62 27.57 20 THR F N 1
ATOM 7868 C CA B THR E 1 20 ? 29.559 -24.018 11.123 0.62 24.58 20 THR F CA 1
ATOM 7869 C C B THR E 1 20 ? 30.068 -22.773 10.420 0.62 22.73 20 THR F C 1
ATOM 7870 O O B THR E 1 20 ? 29.940 -22.608 9.202 0.62 21.15 20 THR F O 1
ATOM 7874 N N B GLN E 1 21 ? 30.657 -21.885 11.213 0.62 20.04 21 GLN F N 1
ATOM 7875 C CA B GLN E 1 21 ? 31.205 -20.663 10.680 0.62 17.52 21 GLN F CA 1
ATOM 7876 C C B GLN E 1 21 ? 32.314 -20.994 9.672 0.62 18.47 21 GLN F C 1
ATOM 7877 O O B GLN E 1 21 ? 32.453 -20.320 8.644 0.62 18.23 21 GLN F O 1
ATOM 7883 N N B ARG E 1 22 ? 33.121 -22.011 9.978 0.62 17.78 22 ARG F N 1
ATOM 7884 C CA B ARG E 1 22 ? 34.203 -22.400 9.080 0.62 19.33 22 ARG F CA 1
ATOM 7885 C C B ARG E 1 22 ? 33.635 -22.873 7.736 0.62 18.33 22 ARG F C 1
ATOM 7886 O O B ARG E 1 22 ? 34.182 -22.558 6.674 0.62 18.92 22 ARG F O 1
ATOM 7894 N N B GLU E 1 23 ? 32.556 -23.644 7.792 0.62 18.21 23 GLU F N 1
ATOM 7895 C CA B GLU E 1 23 ? 31.921 -24.132 6.563 0.62 18.88 23 GLU F CA 1
ATOM 7896 C C B GLU E 1 23 ? 31.432 -22.981 5.687 0.62 20.07 23 GLU F C 1
ATOM 7897 O O B GLU E 1 23 ? 31.545 -23.037 4.464 0.62 18.05 23 GLU F O 1
ATOM 7903 N N B LEU E 1 24 ? 30.879 -21.934 6.303 0.62 18.89 24 LEU F N 1
ATOM 7904 C CA B LEU E 1 24 ? 30.425 -20.778 5.530 0.62 19.30 24 LEU F CA 1
ATOM 7905 C C B LEU E 1 24 ? 31.618 -19.987 5.021 0.62 18.13 24 LEU F C 1
ATOM 7906 O O B LEU E 1 24 ? 31.600 -19.480 3.901 0.62 18.72 24 LEU F O 1
ATOM 7911 N N B PHE E 1 25 ? 32.652 -19.866 5.855 0.62 16.70 25 PHE F N 1
ATOM 7912 C CA B PHE E 1 25 ? 33.891 -19.189 5.485 0.62 17.09 25 PHE F CA 1
ATOM 7913 C C B PHE E 1 25 ? 34.483 -19.882 4.243 0.62 17.80 25 PHE F C 1
ATOM 7914 O O B PHE E 1 25 ? 34.983 -19.227 3.314 0.62 18.67 25 PHE F O 1
ATOM 7922 N N B GLU E 1 26 ? 34.440 -21.207 4.242 0.62 19.08 26 GLU F N 1
ATOM 7923 C CA B GLU E 1 26 ? 34.991 -21.951 3.098 0.62 20.06 26 GLU F CA 1
ATOM 7924 C C B GLU E 1 26 ? 34.094 -21.845 1.867 0.62 20.50 26 GLU F C 1
ATOM 7925 O O B GLU E 1 26 ? 34.581 -21.838 0.727 0.62 21.64 26 GLU F O 1
ATOM 7931 N N B PHE E 1 27 ? 32.789 -21.749 2.093 0.62 20.57 27 PHE F N 1
ATOM 7932 C CA B PHE E 1 27 ? 31.837 -21.606 0.989 0.62 21.78 27 PHE F CA 1
ATOM 7933 C C B PHE E 1 27 ? 32.139 -20.310 0.224 0.62 22.82 27 PHE F C 1
ATOM 7934 O O B PHE E 1 27 ? 32.105 -20.276 -1.011 0.62 21.06 27 PHE F O 1
ATOM 7942 N N B VAL E 1 28 ? 32.430 -19.239 0.965 0.62 21.86 28 VAL F N 1
ATOM 7943 C CA B VAL E 1 28 ? 32.770 -17.958 0.353 0.62 22.22 28 VAL F CA 1
ATOM 7944 C C B VAL E 1 28 ? 34.086 -18.112 -0.393 0.62 23.18 28 VAL F C 1
ATOM 7945 O O B VAL E 1 28 ? 34.197 -17.736 -1.574 0.62 23.39 28 VAL F O 1
ATOM 7949 N N B LEU E 1 29 ? 35.099 -18.637 0.285 0.62 23.92 29 LEU F N 1
ATOM 7950 C CA B LEU E 1 29 ? 36.363 -18.878 -0.396 0.62 27.79 29 LEU F CA 1
ATOM 7951 C C B LEU E 1 29 ? 35.956 -19.984 -1.374 0.62 29.10 29 LEU F C 1
ATOM 7952 O O B LEU E 1 29 ? 34.828 -20.470 -1.328 0.62 30.97 29 LEU F O 1
ATOM 7957 N N B ASN E 1 30 ? 36.851 -20.387 -2.257 0.62 31.96 30 ASN F N 1
ATOM 7958 C CA B ASN E 1 30 ? 36.528 -21.467 -3.180 0.62 31.41 30 ASN F CA 1
ATOM 7959 C C B ASN E 1 30 ? 35.378 -21.167 -4.141 0.62 31.44 30 ASN F C 1
ATOM 7960 O O B ASN E 1 30 ? 35.018 -22.007 -4.967 0.62 31.33 30 ASN F O 1
ATOM 7965 N N B ASP E 1 31 ? 34.792 -19.980 -4.015 0.62 30.05 31 ASP F N 1
ATOM 7966 C CA B ASP E 1 31 ? 33.734 -19.535 -4.915 0.62 29.92 31 ASP F CA 1
ATOM 7967 C C B ASP E 1 31 ? 34.222 -18.177 -5.420 0.62 29.12 31 ASP F C 1
ATOM 7968 O O B ASP E 1 31 ? 33.947 -17.143 -4.807 0.62 25.43 31 ASP F O 1
ATOM 7973 N N B PRO E 1 32 ? 34.971 -18.170 -6.543 0.62 28.05 32 PRO F N 1
ATOM 7974 C CA B PRO E 1 32 ? 35.531 -16.969 -7.169 0.62 28.62 32 PRO F CA 1
ATOM 7975 C C B PRO E 1 32 ? 34.621 -15.741 -7.187 0.62 28.27 32 PRO F C 1
ATOM 7976 O O B PRO E 1 32 ? 35.071 -14.638 -6.883 0.62 26.70 32 PRO F O 1
ATOM 7980 N N B LEU E 1 33 ? 33.359 -15.934 -7.560 0.62 29.01 33 LEU F N 1
ATOM 7981 C CA B LEU E 1 33 ? 32.396 -14.833 -7.618 0.62 30.47 33 LEU F CA 1
ATOM 7982 C C B LEU E 1 33 ? 32.128 -14.231 -6.244 0.62 29.98 33 LEU F C 1
ATOM 7983 O O B LEU E 1 33 ? 32.283 -13.026 -6.028 0.62 30.69 33 LEU F O 1
ATOM 7988 N N B LEU E 1 34 ? 31.702 -15.084 -5.323 0.62 29.55 34 LEU F N 1
ATOM 7989 C CA B LEU E 1 34 ? 31.378 -14.659 -3.970 0.62 28.78 34 LEU F CA 1
ATOM 7990 C C B LEU E 1 34 ? 32.607 -14.103 -3.259 0.62 27.31 34 LEU F C 1
ATOM 7991 O O B LEU E 1 34 ? 32.540 -13.045 -2.623 0.62 26.65 34 LEU F O 1
ATOM 7996 N N B ALA E 1 35 ? 33.732 -14.808 -3.378 0.62 25.24 35 ALA F N 1
ATOM 7997 C CA B ALA E 1 35 ? 34.967 -14.379 -2.733 0.62 24.52 35 ALA F CA 1
ATOM 7998 C C B ALA E 1 35 ? 35.462 -13.026 -3.243 0.62 25.11 35 ALA F C 1
ATOM 7999 O O B ALA E 1 35 ? 35.843 -12.166 -2.454 0.62 23.95 35 ALA F O 1
ATOM 8001 N N B SER E 1 36 ? 35.460 -12.827 -4.562 0.62 23.00 36 SER F N 1
ATOM 8002 C CA B SER E 1 36 ? 35.927 -11.557 -5.099 0.62 22.41 36 SER F CA 1
ATOM 8003 C C B SER E 1 36 ? 35.003 -10.417 -4.671 0.62 22.00 36 SER F C 1
ATOM 8004 O O B SER E 1 36 ? 35.468 -9.306 -4.421 0.62 23.91 36 SER F O 1
ATOM 8007 N N B SER E 1 37 ? 33.707 -10.692 -4.575 0.62 21.48 37 SER F N 1
ATOM 8008 C CA B SER E 1 37 ? 32.739 -9.660 -4.196 0.62 22.18 37 SER F CA 1
ATOM 8009 C C B SER E 1 37 ? 32.883 -9.216 -2.743 0.62 21.71 37 SER F C 1
ATOM 8010 O O B SER E 1 37 ? 32.390 -8.149 -2.368 0.62 20.43 37 SER F O 1
ATOM 8013 N N B LEU E 1 38 ? 33.538 -10.041 -1.935 0.62 19.73 38 LEU F N 1
ATOM 8014 C CA B LEU E 1 38 ? 33.740 -9.704 -0.526 0.62 21.48 38 LEU F CA 1
ATOM 8015 C C B LEU E 1 38 ? 35.152 -9.196 -0.258 0.62 20.74 38 LEU F C 1
ATOM 8016 O O B LEU E 1 38 ? 35.328 -8.110 0.293 0.62 19.46 38 LEU F O 1
ATOM 8021 N N B TYR E 1 39 ? 36.162 -9.969 -0.655 0.62 20.92 39 TYR F N 1
ATOM 8022 C CA B TYR E 1 39 ? 37.538 -9.561 -0.404 0.62 20.76 39 TYR F CA 1
ATOM 8023 C C B TYR E 1 39 ? 37.980 -8.299 -1.147 0.62 21.70 39 TYR F C 1
ATOM 8024 O O B TYR E 1 39 ? 38.851 -7.572 -0.670 0.62 21.14 39 TYR F O 1
ATOM 8033 N N B ILE E 1 40 ? 37.401 -8.028 -2.316 0.62 21.59 40 ILE F N 1
ATOM 8034 C CA B ILE E 1 40 ? 37.784 -6.814 -3.029 0.62 22.55 40 ILE F CA 1
ATOM 8035 C C B ILE E 1 40 ? 37.289 -5.603 -2.238 0.62 23.15 40 ILE F C 1
ATOM 8036 O O B ILE E 1 40 ? 38.001 -4.610 -2.110 0.62 23.49 40 ILE F O 1
ATOM 8041 N N B ASN E 1 41 ? 36.076 -5.684 -1.699 0.62 24.44 41 ASN F N 1
ATOM 8042 C CA B ASN E 1 41 ? 35.559 -4.569 -0.910 0.62 24.44 41 ASN F CA 1
ATOM 8043 C C B ASN E 1 41 ? 36.360 -4.382 0.381 0.62 23.41 41 ASN F C 1
ATOM 8044 O O B ASN E 1 41 ? 36.556 -3.255 0.832 0.62 23.86 41 ASN F O 1
ATOM 8049 N N B ILE E 1 42 ? 36.851 -5.469 0.965 0.62 22.35 42 ILE F N 1
ATOM 8050 C CA B ILE E 1 42 ? 37.676 -5.337 2.169 0.62 21.36 42 ILE F CA 1
ATOM 8051 C C B ILE E 1 42 ? 38.936 -4.537 1.773 0.62 22.41 42 ILE F C 1
ATOM 8052 O O B ILE E 1 42 ? 39.385 -3.649 2.498 0.62 21.53 42 ILE F O 1
ATOM 8057 N N B ALA E 1 43 ? 39.493 -4.860 0.606 0.62 22.00 43 ALA F N 1
ATOM 8058 C CA B ALA E 1 43 ? 40.675 -4.168 0.104 0.62 23.16 43 ALA F CA 1
ATOM 8059 C C B ALA E 1 43 ? 40.369 -2.717 -0.257 0.62 21.16 43 ALA F C 1
ATOM 8060 O O B ALA E 1 43 ? 41.108 -1.814 0.131 0.62 22.39 43 ALA F O 1
ATOM 8062 N N B LEU E 1 44 ? 39.284 -2.485 -0.988 0.62 22.35 44 LEU F N 1
ATOM 8063 C CA B LEU E 1 44 ? 38.919 -1.124 -1.381 0.62 22.20 44 LEU F CA 1
ATOM 8064 C C B LEU E 1 44 ? 38.563 -0.267 -0.166 0.62 22.30 44 LEU F C 1
ATOM 8065 O O B LEU E 1 44 ? 38.902 0.916 -0.114 0.62 22.54 44 LEU F O 1
ATOM 8070 N N B ALA E 1 45 ? 37.885 -0.864 0.810 0.62 21.51 45 ALA F N 1
ATOM 8071 C CA B ALA E 1 45 ? 37.515 -0.120 2.015 0.62 20.98 45 ALA F CA 1
ATOM 8072 C C B ALA E 1 45 ? 38.781 0.290 2.751 0.62 19.94 45 ALA F C 1
ATOM 8073 O O B ALA E 1 45 ? 38.931 1.446 3.144 0.62 21.03 45 ALA F O 1
ATOM 8075 N N B GLY E 1 46 ? 39.702 -0.656 2.926 0.62 20.69 46 GLY F N 1
ATOM 8076 C CA B GLY E 1 46 ? 40.952 -0.368 3.612 0.62 21.91 46 GLY F CA 1
ATOM 8077 C C B GLY E 1 46 ? 41.779 0.698 2.908 0.62 23.29 46 GLY F C 1
ATOM 8078 O O B GLY E 1 46 ? 42.230 1.669 3.523 0.62 22.59 46 GLY F O 1
ATOM 8079 N N B LEU E 1 47 ? 41.990 0.521 1.609 0.62 23.35 47 LEU F N 1
ATOM 8080 C CA B LEU E 1 47 ? 42.751 1.508 0.850 0.62 24.12 47 LEU F CA 1
ATOM 8081 C C B LEU E 1 47 ? 42.066 2.872 0.926 0.62 23.01 47 LEU F C 1
ATOM 8082 O O B LEU E 1 47 ? 42.737 3.903 1.005 0.62 24.36 47 LEU F O 1
ATOM 8087 N N B SER E 1 48 ? 40.736 2.875 0.905 0.62 22.52 48 SER F N 1
ATOM 8088 C CA B SER E 1 48 ? 39.970 4.119 0.984 0.62 21.61 48 SER F CA 1
ATOM 8089 C C B SER E 1 48 ? 40.200 4.860 2.302 0.62 21.29 48 SER F C 1
ATOM 8090 O O B SER E 1 48 ? 40.362 6.075 2.314 0.62 21.48 48 SER F O 1
ATOM 8093 N N B ILE E 1 49 ? 40.200 4.136 3.415 0.62 20.70 49 ILE F N 1
ATOM 8094 C CA B ILE E 1 49 ? 40.423 4.793 4.704 0.62 20.91 49 ILE F CA 1
ATOM 8095 C C B ILE E 1 49 ? 41.775 5.498 4.676 0.62 21.19 49 ILE F C 1
ATOM 8096 O O B ILE E 1 49 ? 41.884 6.656 5.074 0.62 21.82 49 ILE F O 1
ATOM 8101 N N B LEU E 1 50 ? 42.802 4.802 4.192 0.62 21.31 50 LEU F N 1
ATOM 8102 C CA B LEU E 1 50 ? 44.144 5.386 4.123 0.62 22.90 50 LEU F CA 1
ATOM 8103 C C B LEU E 1 50 ? 44.129 6.629 3.231 0.62 23.13 50 LEU F C 1
ATOM 8104 O O B LEU E 1 50 ? 44.614 7.692 3.622 0.62 22.86 50 LEU F O 1
ATOM 8109 N N B LEU E 1 51 ? 43.553 6.500 2.039 0.62 22.71 51 LEU F N 1
ATOM 8110 C CA B LEU E 1 51 ? 43.467 7.628 1.119 0.62 22.86 51 LEU F CA 1
ATOM 8111 C C B LEU E 1 51 ? 42.729 8.824 1.726 0.62 23.34 51 LEU F C 1
ATOM 8112 O O B LEU E 1 51 ? 43.181 9.968 1.617 0.62 22.49 51 LEU F O 1
ATOM 8117 N N B PHE E 1 52 ? 41.588 8.568 2.362 0.62 21.89 52 PHE F N 1
ATOM 8118 C CA B PHE E 1 52 ? 40.809 9.656 2.940 0.62 20.98 52 PHE F CA 1
ATOM 8119 C C B PHE E 1 52 ? 41.517 10.347 4.089 0.62 20.75 52 PHE F C 1
ATOM 8120 O O B PHE E 1 52 ? 41.476 11.570 4.189 0.62 21.37 52 PHE F O 1
ATOM 8128 N N B VAL E 1 53 ? 42.150 9.575 4.966 0.62 21.94 53 VAL F N 1
ATOM 8129 C CA B VAL E 1 53 ? 42.874 10.165 6.089 0.62 21.96 53 VAL F CA 1
ATOM 8130 C C B VAL E 1 53 ? 43.958 11.092 5.519 0.62 22.52 53 VAL F C 1
ATOM 8131 O O B VAL E 1 53 ? 44.082 12.242 5.933 0.62 21.92 53 VAL F O 1
ATOM 8135 N N B PHE E 1 54 ? 44.721 10.581 4.556 0.62 23.76 54 PHE F N 1
ATOM 8136 C CA B PHE E 1 54 ? 45.780 11.356 3.893 0.62 24.06 54 PHE F CA 1
ATOM 8137 C C B PHE E 1 54 ? 45.208 12.644 3.281 0.62 23.80 54 PHE F C 1
ATOM 8138 O O B PHE E 1 54 ? 45.722 13.744 3.522 0.62 25.18 54 PHE F O 1
ATOM 8146 N N B MET E 1 55 ? 44.143 12.501 2.498 0.62 22.80 55 MET F N 1
ATOM 8147 C CA B MET E 1 55 ? 43.486 13.636 1.844 0.62 23.64 55 MET F CA 1
ATOM 8148 C C B MET E 1 55 ? 43.008 14.740 2.791 0.62 24.28 55 MET F C 1
ATOM 8149 O O B MET E 1 55 ? 43.056 15.921 2.441 0.62 22.86 55 MET F O 1
ATOM 8154 N N B THR E 1 56 ? 42.547 14.367 3.989 0.62 22.03 56 THR F N 1
ATOM 8155 C CA B THR E 1 56 ? 42.019 15.346 4.942 0.62 21.71 56 THR F CA 1
ATOM 8156 C C B THR E 1 56 ? 42.998 15.809 6.027 0.62 21.79 56 THR F C 1
ATOM 8157 O O B THR E 1 56 ? 42.607 16.520 6.949 0.62 22.68 56 THR F O 1
ATOM 8161 N N B ARG E 1 57 ? 44.259 15.427 5.903 0.62 22.74 57 ARG F N 1
ATOM 8162 C CA B ARG E 1 57 ? 45.263 15.788 6.898 0.62 24.63 57 ARG F CA 1
ATOM 8163 C C B ARG E 1 57 ? 45.444 17.298 7.086 0.62 25.83 57 ARG F C 1
ATOM 8164 O O B ARG E 1 57 ? 45.936 17.734 8.124 0.62 26.48 57 ARG F O 1
ATOM 8172 N N B GLY E 1 58 ? 45.037 18.094 6.098 0.62 25.14 58 GLY F N 1
ATOM 8173 C CA B GLY E 1 58 ? 45.186 19.539 6.214 0.62 24.86 58 GLY F CA 1
ATOM 8174 C C B GLY E 1 58 ? 44.021 20.289 6.831 0.62 25.23 58 GLY F C 1
ATOM 8175 O O B GLY E 1 58 ? 44.117 21.493 7.095 0.62 24.14 58 GLY F O 1
ATOM 8176 N N B LEU E 1 59 ? 42.905 19.603 7.067 0.62 24.30 59 LEU F N 1
ATOM 8177 C CA B LEU E 1 59 ? 41.739 20.263 7.652 0.62 25.14 59 LEU F CA 1
ATOM 8178 C C B LEU E 1 59 ? 42.032 20.778 9.054 0.62 25.28 59 LEU F C 1
ATOM 8179 O O B LEU E 1 59 ? 42.726 20.121 9.825 0.62 26.15 59 LEU F O 1
ATOM 8184 N N B ASP E 1 60 ? 41.504 21.954 9.378 0.62 25.53 60 ASP F N 1
ATOM 8185 C CA B ASP E 1 60 ? 41.693 22.543 10.701 0.62 26.53 60 ASP F CA 1
ATOM 8186 C C B ASP E 1 60 ? 40.357 22.938 11.330 0.62 25.25 60 ASP F C 1
ATOM 8187 O O B ASP E 1 60 ? 40.225 22.950 12.547 0.62 24.44 60 ASP F O 1
ATOM 8192 N N B ASP E 1 61 ? 39.366 23.261 10.504 0.62 23.61 61 ASP F N 1
ATOM 8193 C CA B ASP E 1 61 ? 38.070 23.669 11.025 0.62 23.17 61 ASP F CA 1
ATOM 8194 C C B ASP E 1 61 ? 37.316 22.510 11.680 0.62 22.37 61 ASP F C 1
ATOM 8195 O O B ASP E 1 61 ? 37.178 21.452 11.085 0.62 22.06 61 ASP F O 1
ATOM 8200 N N B PRO E 1 62 ? 36.807 22.710 12.908 0.62 22.93 62 PRO F N 1
ATOM 8201 C CA B PRO E 1 62 ? 36.061 21.658 13.622 0.62 22.04 62 PRO F CA 1
ATOM 8202 C C B PRO E 1 62 ? 34.802 21.138 12.924 0.62 21.75 62 PRO F C 1
ATOM 8203 O O B PRO E 1 62 ? 34.504 19.936 12.988 0.62 19.78 62 PRO F O 1
ATOM 8207 N N B ARG E 1 63 ? 34.043 22.031 12.283 0.62 18.93 63 ARG F N 1
ATOM 8208 C CA B ARG E 1 63 ? 32.836 21.593 11.599 0.62 18.91 63 ARG F CA 1
ATOM 8209 C C B ARG E 1 63 ? 33.230 20.792 10.362 0.62 18.52 63 ARG F C 1
ATOM 8210 O O B ARG E 1 63 ? 32.631 19.754 10.059 0.62 18.25 63 ARG F O 1
ATOM 8218 N N B ALA E 1 64 ? 34.246 21.266 9.648 0.62 18.24 64 ALA F N 1
ATOM 8219 C CA B ALA E 1 64 ? 34.742 20.549 8.483 0.62 17.85 64 ALA F CA 1
ATOM 8220 C C B ALA E 1 64 ? 35.241 19.175 8.929 0.62 17.51 64 ALA F C 1
ATOM 8221 O O B ALA E 1 64 ? 35.012 18.161 8.260 0.62 17.09 64 ALA F O 1
ATOM 8223 N N B LYS E 1 65 ? 35.949 19.150 10.054 0.62 16.99 65 LYS F N 1
ATOM 8224 C CA B LYS E 1 65 ? 36.488 17.893 10.559 0.62 17.63 65 LYS F CA 1
ATOM 8225 C C B LYS E 1 65 ? 35.378 16.932 10.955 0.62 16.42 65 LYS F C 1
ATOM 8226 O O B LYS E 1 65 ? 35.547 15.722 10.831 0.62 18.11 65 LYS F O 1
ATOM 8232 N N B LEU E 1 66 ? 34.250 17.450 11.428 0.62 16.52 66 LEU F N 1
ATOM 8233 C CA B LEU E 1 66 ? 33.142 16.560 11.810 0.62 17.65 66 LEU F CA 1
ATOM 8234 C C B LEU E 1 66 ? 32.604 15.880 10.546 0.62 17.30 66 LEU F C 1
ATOM 8235 O O B LEU E 1 66 ? 32.341 14.678 10.522 0.62 17.92 66 LEU F O 1
ATOM 8240 N N B ILE E 1 67 ? 32.420 16.665 9.486 0.62 15.74 67 ILE F N 1
ATOM 8241 C CA B ILE E 1 67 ? 31.928 16.097 8.240 0.62 13.74 67 ILE F CA 1
ATOM 8242 C C B ILE E 1 67 ? 32.930 15.064 7.716 0.62 13.20 67 ILE F C 1
ATOM 8243 O O B ILE E 1 67 ? 32.538 14.010 7.219 0.62 14.42 67 ILE F O 1
ATOM 8248 N N B ALA E 1 68 ? 34.224 15.359 7.832 0.62 13.53 68 ALA F N 1
ATOM 8249 C CA B ALA E 1 68 ? 35.255 14.430 7.373 0.62 14.44 68 ALA F CA 1
ATOM 8250 C C B ALA E 1 68 ? 35.267 13.100 8.141 0.62 14.97 68 ALA F C 1
ATOM 8251 O O B ALA E 1 68 ? 35.444 12.036 7.543 0.62 15.35 68 ALA F O 1
ATOM 8253 N N B VAL E 1 69 ? 35.114 13.165 9.465 0.62 15.26 69 VAL F N 1
ATOM 8254 C CA B VAL E 1 69 ? 35.134 11.936 10.278 0.62 14.12 69 VAL F CA 1
ATOM 8255 C C B VAL E 1 69 ? 33.913 11.088 9.992 0.62 14.01 69 VAL F C 1
ATOM 8256 O O B VAL E 1 69 ? 34.018 9.866 9.844 0.62 15.85 69 VAL F O 1
ATOM 8260 N N B SER E 1 70 ? 32.757 11.731 9.896 0.62 14.34 70 SER F N 1
ATOM 8261 C CA B SER E 1 70 ? 31.524 11.018 9.618 0.62 16.38 70 SER F CA 1
ATOM 8262 C C B SER E 1 70 ? 31.672 10.262 8.292 0.62 17.09 70 SER F C 1
ATOM 8263 O O B SER E 1 70 ? 31.227 9.116 8.154 0.62 15.04 70 SER F O 1
ATOM 8266 N N B THR E 1 71 ? 32.325 10.902 7.320 0.62 16.76 71 THR F N 1
ATOM 8267 C CA B THR E 1 71 ? 32.536 10.290 6.011 0.62 15.58 71 THR F CA 1
ATOM 8268 C C B THR E 1 71 ? 33.509 9.127 6.084 0.62 15.26 71 THR F C 1
ATOM 8269 O O B THR E 1 71 ? 33.238 8.057 5.540 0.62 15.76 71 THR F O 1
ATOM 8273 N N B ILE E 1 72 ? 34.637 9.327 6.771 0.62 15.35 72 ILE F N 1
ATOM 8274 C CA B ILE E 1 72 ? 35.653 8.290 6.915 0.62 14.38 72 ILE F CA 1
ATOM 8275 C C B ILE E 1 72 ? 35.092 7.056 7.635 0.62 14.90 72 ILE F C 1
ATOM 8276 O O B ILE E 1 72 ? 35.521 5.939 7.362 0.62 14.15 72 ILE F O 1
ATOM 8281 N N B LEU E 1 73 ? 34.132 7.264 8.537 0.62 14.91 73 LEU F N 1
ATOM 8282 C CA B LEU E 1 73 ? 33.524 6.131 9.257 0.62 14.92 73 LEU F CA 1
ATOM 8283 C C B LEU E 1 73 ? 32.768 5.215 8.294 0.62 15.90 73 LEU F C 1
ATOM 8284 O O B LEU E 1 73 ? 32.588 4.035 8.572 0.62 14.69 73 LEU F O 1
ATOM 8289 N N B VAL E 1 74 ? 32.339 5.741 7.140 0.62 14.22 74 VAL F N 1
ATOM 8290 C CA B VAL E 1 74 ? 31.618 4.894 6.197 0.62 12.98 74 VAL F CA 1
ATOM 8291 C C B VAL E 1 74 ? 32.497 3.710 5.767 0.62 13.79 74 VAL F C 1
ATOM 8292 O O B VAL E 1 74 ? 32.071 2.546 5.878 0.62 13.13 74 VAL F O 1
ATOM 8296 N N B PRO E 1 75 ? 33.720 3.967 5.268 0.62 13.65 75 PRO F N 1
ATOM 8297 C CA B PRO E 1 75 ? 34.555 2.821 4.881 0.62 14.96 75 PRO F CA 1
ATOM 8298 C C B PRO E 1 75 ? 35.094 2.035 6.114 0.62 14.50 75 PRO F C 1
ATOM 8299 O O B PRO E 1 75 ? 35.501 0.884 5.993 0.62 15.87 75 PRO F O 1
ATOM 8303 N N B VAL E 1 76 ? 35.116 2.664 7.287 0.62 14.37 76 VAL F N 1
ATOM 8304 C CA B VAL E 1 76 ? 35.556 1.967 8.509 0.62 13.98 76 VAL F CA 1
ATOM 8305 C C B VAL E 1 76 ? 34.502 0.889 8.813 0.62 12.94 76 VAL F C 1
ATOM 8306 O O B VAL E 1 76 ? 34.826 -0.288 9.016 0.62 14.23 76 VAL F O 1
ATOM 8310 N N B VAL E 1 77 ? 33.240 1.292 8.821 0.62 14.08 77 VAL F N 1
ATOM 8311 C CA B VAL E 1 77 ? 32.155 0.333 9.062 0.62 14.05 77 VAL F CA 1
ATOM 8312 C C B VAL E 1 77 ? 32.127 -0.729 7.951 0.62 15.24 77 VAL F C 1
ATOM 8313 O O B VAL E 1 77 ? 31.917 -1.925 8.213 0.62 14.72 77 VAL F O 1
ATOM 8317 N N B SER E 1 78 ? 32.322 -0.303 6.702 0.62 12.97 78 SER F N 1
ATOM 8318 C CA B SER E 1 78 ? 32.290 -1.255 5.604 0.62 13.78 78 SER F CA 1
ATOM 8319 C C B SER E 1 78 ? 33.378 -2.326 5.697 0.62 13.11 78 SER F C 1
ATOM 8320 O O B SER E 1 78 ? 33.082 -3.504 5.525 0.62 14.47 78 SER F O 1
ATOM 8323 N N B ILE E 1 79 ? 34.626 -1.957 6.002 0.62 14.43 79 ILE F N 1
ATOM 8324 C CA B ILE E 1 79 ? 35.676 -2.975 6.087 0.62 14.74 79 ILE F CA 1
ATOM 8325 C C B ILE E 1 79 ? 35.400 -3.978 7.213 0.62 15.44 79 ILE F C 1
ATOM 8326 O O B ILE E 1 79 ? 35.649 -5.182 7.066 0.62 15.02 79 ILE F O 1
ATOM 8331 N N B ALA E 1 80 ? 34.866 -3.488 8.326 0.62 14.94 80 ALA F N 1
ATOM 8332 C CA B ALA E 1 80 ? 34.568 -4.373 9.448 0.62 16.61 80 ALA F CA 1
ATOM 8333 C C B ALA E 1 80 ? 33.422 -5.298 9.066 0.62 16.85 80 ALA F C 1
ATOM 8334 O O B ALA E 1 80 ? 33.496 -6.509 9.275 0.62 17.41 80 ALA F O 1
ATOM 8336 N N B SER E 1 81 ? 32.364 -4.716 8.508 0.62 18.84 81 SER F N 1
ATOM 8337 C CA B SER E 1 81 ? 31.188 -5.472 8.096 0.62 20.73 81 SER F CA 1
ATOM 8338 C C B SER E 1 81 ? 31.534 -6.527 7.039 0.62 19.66 81 SER F C 1
ATOM 8339 O O B SER E 1 81 ? 31.095 -7.671 7.145 0.62 19.46 81 SER F O 1
ATOM 8342 N N B TYR E 1 82 ? 32.323 -6.157 6.027 0.62 19.44 82 TYR F N 1
ATOM 8343 C CA B TYR E 1 82 ? 32.725 -7.142 5.004 0.62 17.89 82 TYR F CA 1
ATOM 8344 C C B TYR E 1 82 ? 33.608 -8.244 5.591 0.62 18.53 82 TYR F C 1
ATOM 8345 O O B TYR E 1 82 ? 33.650 -9.363 5.073 0.62 19.34 82 TYR F O 1
ATOM 8354 N N B THR E 1 83 ? 34.328 -7.946 6.670 0.62 17.13 83 THR F N 1
ATOM 8355 C CA B THR E 1 83 ? 35.158 -8.982 7.276 0.62 16.68 83 THR F CA 1
ATOM 8356 C C B THR E 1 83 ? 34.218 -9.895 8.052 0.62 16.43 83 THR F C 1
ATOM 8357 O O B THR E 1 83 ? 34.494 -11.083 8.219 0.62 17.28 83 THR F O 1
ATOM 8361 N N B GLY E 1 84 ? 33.101 -9.338 8.521 0.62 15.71 84 GLY F N 1
ATOM 8362 C CA B GLY E 1 84 ? 32.120 -10.131 9.236 0.62 15.74 84 GLY F CA 1
ATOM 8363 C C B GLY E 1 84 ? 31.494 -11.158 8.299 0.62 16.88 84 GLY F C 1
ATOM 8364 O O B GLY E 1 84 ? 31.193 -12.298 8.691 0.62 17.06 84 GLY F O 1
ATOM 8365 N N B LEU E 1 85 ? 31.280 -10.743 7.054 0.62 17.51 85 LEU F N 1
ATOM 8366 C CA B LEU E 1 85 ? 30.700 -11.636 6.051 0.62 16.73 85 LEU F CA 1
ATOM 8367 C C B LEU E 1 85 ? 31.739 -12.657 5.581 0.62 17.23 85 LEU F C 1
ATOM 8368 O O B LEU E 1 85 ? 31.476 -13.860 5.604 0.62 17.47 85 LEU F O 1
ATOM 8373 N N B ALA E 1 86 ? 32.913 -12.180 5.170 0.62 16.76 86 ALA F N 1
ATOM 8374 C CA B ALA E 1 86 ? 33.969 -13.071 4.668 0.62 16.40 86 ALA F CA 1
ATOM 8375 C C B ALA E 1 86 ? 34.365 -14.140 5.684 0.62 17.47 86 ALA F C 1
ATOM 8376 O O B ALA E 1 86 ? 34.554 -15.315 5.336 0.62 16.59 86 ALA F O 1
ATOM 8378 N N B SER E 1 87 ? 34.478 -13.732 6.946 0.62 15.79 87 SER F N 1
ATOM 8379 C CA B SER E 1 87 ? 34.841 -14.656 8.016 0.62 15.34 87 SER F CA 1
ATOM 8380 C C B SER E 1 87 ? 33.752 -15.689 8.262 0.62 13.16 87 SER F C 1
ATOM 8381 O O B SER E 1 87 ? 33.999 -16.715 8.894 0.62 14.20 87 SER F O 1
ATOM 8384 N N B GLY E 1 88 ? 32.542 -15.413 7.774 0.62 15.46 88 GLY F N 1
ATOM 8385 C CA B GLY E 1 88 ? 31.426 -16.310 8.006 0.62 14.68 88 GLY F CA 1
ATOM 8386 C C B GLY E 1 88 ? 30.659 -15.967 9.277 0.62 16.16 88 GLY F C 1
ATOM 8387 O O B GLY E 1 88 ? 29.611 -16.531 9.569 0.62 16.38 88 GLY F O 1
ATOM 8388 N N B LEU E 1 89 ? 31.191 -15.026 10.051 0.62 15.31 89 LEU F N 1
ATOM 8389 C CA B LEU E 1 89 ? 30.539 -14.632 11.303 0.62 14.81 89 LEU F CA 1
ATOM 8390 C C B LEU E 1 89 ? 29.098 -14.142 11.135 0.62 15.69 89 LEU F C 1
ATOM 8391 O O B LEU E 1 89 ? 28.215 -14.496 11.929 0.62 15.35 89 LEU F O 1
ATOM 8396 N N B THR E 1 90 ? 28.852 -13.335 10.100 0.62 14.69 90 THR F N 1
ATOM 8397 C CA B THR E 1 90 ? 27.522 -12.778 9.868 0.62 15.59 90 THR F CA 1
ATOM 8398 C C B THR E 1 90 ? 26.767 -13.370 8.673 0.62 17.09 90 THR F C 1
ATOM 8399 O O B THR E 1 90 ? 26.013 -12.671 7.973 0.62 16.03 90 THR F O 1
ATOM 8403 N N B ILE E 1 91 ? 26.971 -14.665 8.455 0.62 16.15 91 ILE F N 1
ATOM 8404 C CA B ILE E 1 91 ? 26.259 -15.385 7.398 0.62 17.43 91 ILE F CA 1
ATOM 8405 C C B ILE E 1 91 ? 25.575 -16.568 8.076 0.62 17.11 91 ILE F C 1
ATOM 8406 O O B ILE E 1 91 ? 26.126 -17.151 9.015 0.62 17.03 91 ILE F O 1
ATOM 8411 N N B SER E 1 92 ? 24.373 -16.910 7.622 0.62 16.89 92 SER F N 1
ATOM 8412 C CA B SER E 1 92 ? 23.642 -18.058 8.170 0.62 17.05 92 SER F CA 1
ATOM 8413 C C B SER E 1 92 ? 22.969 -18.791 7.001 0.62 17.74 92 SER F C 1
ATOM 8414 O O B SER E 1 92 ? 23.084 -18.358 5.859 0.62 15.51 92 SER F O 1
ATOM 8417 N N B VAL E 1 93 ? 22.274 -19.888 7.310 0.62 18.32 93 VAL F N 1
ATOM 8418 C CA B VAL E 1 93 ? 21.550 -20.675 6.296 0.62 17.36 93 VAL F CA 1
ATOM 8419 C C B VAL E 1 93 ? 20.099 -20.712 6.746 0.62 18.74 93 VAL F C 1
ATOM 8420 O O B VAL E 1 93 ? 19.783 -21.184 7.848 0.62 19.69 93 VAL F O 1
ATOM 8424 N N B LEU E 1 94 ? 19.223 -20.167 5.910 0.62 17.06 94 LEU F N 1
ATOM 8425 C CA B LEU E 1 94 ? 17.804 -20.122 6.195 0.62 18.15 94 LEU F CA 1
ATOM 8426 C C B LEU E 1 94 ? 17.039 -20.893 5.125 0.62 18.83 94 LEU F C 1
ATOM 8427 O O B LEU E 1 94 ? 17.456 -20.937 3.975 0.62 20.04 94 LEU F O 1
ATOM 8432 N N B GLU E 1 95 ? 15.934 -21.499 5.527 0.62 20.45 95 GLU F N 1
ATOM 8433 C CA B GLU E 1 95 ? 15.082 -22.233 4.595 0.62 20.70 95 GLU F CA 1
ATOM 8434 C C B GLU E 1 95 ? 13.924 -21.297 4.306 0.62 21.54 95 GLU F C 1
ATOM 8435 O O B GLU E 1 95 ? 13.255 -20.834 5.222 0.62 21.73 95 GLU F O 1
ATOM 8441 N N B MET E 1 96 ? 13.680 -21.006 3.033 0.62 22.05 96 MET F N 1
ATOM 8442 C CA B MET E 1 96 ? 12.602 -20.092 2.697 0.62 22.63 96 MET F CA 1
ATOM 8443 C C B MET E 1 96 ? 11.232 -20.713 2.906 0.62 24.49 96 MET F C 1
ATOM 8444 O O B MET E 1 96 ? 11.056 -21.936 2.794 0.62 24.80 96 MET F O 1
ATOM 8449 N N B PRO E 1 97 ? 10.241 -19.877 3.238 0.62 24.84 97 PRO F N 1
ATOM 8450 C CA B PRO E 1 97 ? 8.874 -20.329 3.476 0.62 24.88 97 PRO F CA 1
ATOM 8451 C C B PRO E 1 97 ? 8.192 -20.801 2.200 0.62 25.94 97 PRO F C 1
ATOM 8452 O O B PRO E 1 97 ? 8.656 -20.534 1.092 0.62 25.22 97 PRO F O 1
ATOM 8456 N N B ALA E 1 98 ? 7.089 -21.516 2.380 0.62 26.98 98 ALA F N 1
ATOM 8457 C CA B ALA E 1 98 ? 6.310 -22.024 1.253 0.62 27.70 98 ALA F CA 1
ATOM 8458 C C B ALA E 1 98 ? 5.867 -20.853 0.380 0.62 28.02 98 ALA F C 1
ATOM 8459 O O B ALA E 1 98 ? 5.370 -19.849 0.889 0.62 28.62 98 ALA F O 1
ATOM 8461 N N B GLY E 1 99 ? 6.050 -20.985 -0.932 0.62 28.29 99 GLY F N 1
ATOM 8462 C CA B GLY E 1 99 ? 5.654 -19.925 -1.844 0.62 27.46 99 GLY F CA 1
ATOM 8463 C C B GLY E 1 99 ? 6.818 -19.078 -2.319 0.62 27.92 99 GLY F C 1
ATOM 8464 O O B GLY E 1 99 ? 6.753 -18.464 -3.386 0.62 26.67 99 GLY F O 1
ATOM 8465 N N B HIS E 1 100 ? 7.888 -19.036 -1.524 0.62 27.05 100 HIS F N 1
ATOM 8466 C CA B HIS E 1 100 ? 9.067 -18.261 -1.881 0.62 26.72 100 HIS F CA 1
ATOM 8467 C C B HIS E 1 100 ? 9.722 -18.926 -3.088 0.62 27.86 100 HIS F C 1
ATOM 8468 O O B HIS E 1 100 ? 9.782 -20.154 -3.162 0.62 28.18 100 HIS F O 1
ATOM 8475 N N B PHE E 1 101 ? 10.206 -18.123 -4.033 0.62 28.84 101 PHE F N 1
ATOM 8476 C CA B PHE E 1 101 ? 10.833 -18.659 -5.238 0.62 30.19 101 PHE F CA 1
ATOM 8477 C C B PHE E 1 101 ? 12.081 -19.487 -4.974 0.62 30.77 101 PHE F C 1
ATOM 8478 O O B PHE E 1 101 ? 12.481 -20.285 -5.821 0.62 29.34 101 PHE F O 1
ATOM 8486 N N B ALA E 1 102 ? 12.696 -19.305 -3.805 0.62 29.77 102 ALA F N 1
ATOM 8487 C CA B ALA E 1 102 ? 13.898 -20.060 -3.452 0.62 29.98 102 ALA F CA 1
ATOM 8488 C C B ALA E 1 102 ? 13.583 -21.223 -2.515 0.62 30.76 102 ALA F C 1
ATOM 8489 O O B ALA E 1 102 ? 14.486 -21.833 -1.940 0.62 30.72 102 ALA F O 1
ATOM 8491 N N B GLU E 1 103 ? 12.306 -21.524 -2.339 0.62 32.28 103 GLU F N 1
ATOM 8492 C CA B GLU E 1 103 ? 11.933 -22.629 -1.469 0.62 35.03 103 GLU F CA 1
ATOM 8493 C C B GLU E 1 103 ? 12.565 -23.906 -2.021 0.62 35.95 103 GLU F C 1
ATOM 8494 O O B GLU E 1 103 ? 12.793 -24.026 -3.229 0.62 37.50 103 GLU F O 1
ATOM 8500 N N B GLY E 1 104 ? 12.873 -24.847 -1.138 0.62 36.11 104 GLY F N 1
ATOM 8501 C CA B GLY E 1 104 ? 13.469 -26.093 -1.592 0.62 37.16 104 GLY F CA 1
ATOM 8502 C C B GLY E 1 104 ? 14.811 -25.965 -2.295 0.62 37.36 104 GLY F C 1
ATOM 8503 O O B GLY E 1 104 ? 15.153 -26.785 -3.152 0.62 36.42 104 GLY F O 1
ATOM 8504 N N B SER E 1 105 ? 15.583 -24.937 -1.949 0.62 37.28 105 SER F N 1
ATOM 8505 C CA B SER E 1 105 ? 16.907 -24.760 -2.548 0.62 36.94 105 SER F CA 1
ATOM 8506 C C B SER E 1 105 ? 17.928 -25.537 -1.720 0.62 35.42 105 SER F C 1
ATOM 8507 O O B SER E 1 105 ? 17.658 -25.882 -0.575 0.62 33.94 105 SER F O 1
ATOM 8510 N N B SER E 1 106 ? 19.087 -25.812 -2.318 0.62 36.32 106 SER F N 1
ATOM 8511 C CA B SER E 1 106 ? 20.190 -26.543 -1.674 0.62 37.31 106 SER F CA 1
ATOM 8512 C C B SER E 1 106 ? 21.472 -25.753 -1.895 0.62 37.53 106 SER F C 1
ATOM 8513 O O B SER E 1 106 ? 21.527 -24.924 -2.801 0.62 37.65 106 SER F O 1
ATOM 8516 N N B VAL E 1 107 ? 22.511 -26.025 -1.103 0.62 38.00 107 VAL F N 1
ATOM 8517 C CA B VAL E 1 107 ? 23.765 -25.280 -1.241 0.62 39.62 107 VAL F CA 1
ATOM 8518 C C B VAL E 1 107 ? 25.092 -26.052 -1.243 0.62 40.01 107 VAL F C 1
ATOM 8519 O O B VAL E 1 107 ? 26.049 -25.639 -1.901 0.62 42.44 107 VAL F O 1
ATOM 8523 N N B MET E 1 108 ? 25.160 -27.150 -0.506 0.62 38.46 108 MET F N 1
ATOM 8524 C CA B MET E 1 108 ? 26.402 -27.924 -0.393 0.62 37.13 108 MET F CA 1
ATOM 8525 C C B MET E 1 108 ? 27.310 -27.156 0.566 0.62 36.30 108 MET F C 1
ATOM 8526 O O B MET E 1 108 ? 28.256 -26.479 0.151 0.62 34.92 108 MET F O 1
ATOM 8531 N N B LEU E 1 109 ? 26.971 -27.226 1.847 0.62 36.23 109 LEU F N 1
ATOM 8532 C CA B LEU E 1 109 ? 27.753 -26.566 2.886 0.62 36.15 109 LEU F CA 1
ATOM 8533 C C B LEU E 1 109 ? 28.743 -27.623 3.315 0.62 35.31 109 LEU F C 1
ATOM 8534 O O B LEU E 1 109 ? 28.364 -28.715 3.750 0.62 33.93 109 LEU F O 1
ATOM 8539 N N B GLY E 1 110 ? 30.016 -27.289 3.188 0.62 35.50 110 GLY F N 1
ATOM 8540 C CA B GLY E 1 110 ? 31.048 -28.245 3.498 0.62 36.55 110 GLY F CA 1
ATOM 8541 C C B GLY E 1 110 ? 31.037 -29.166 2.289 0.62 35.29 110 GLY F C 1
ATOM 8542 O O B GLY E 1 110 ? 31.260 -28.724 1.153 0.62 35.77 110 GLY F O 1
ATOM 8543 N N B GLY E 1 111 ? 30.742 -30.437 2.534 0.62 34.77 111 GLY F N 1
ATOM 8544 C CA B GLY E 1 111 ? 30.692 -31.415 1.465 0.62 33.81 111 GLY F CA 1
ATOM 8545 C C B GLY E 1 111 ? 29.356 -32.126 1.388 0.62 33.71 111 GLY F C 1
ATOM 8546 O O B GLY E 1 111 ? 29.210 -33.094 0.637 0.62 32.45 111 GLY F O 1
ATOM 8547 N N B GLU E 1 112 ? 28.380 -31.642 2.156 0.62 33.36 112 GLU F N 1
ATOM 8548 C CA B GLU E 1 112 ? 27.047 -32.235 2.185 0.62 34.19 112 GLU F CA 1
ATOM 8549 C C B GLU E 1 112 ? 26.014 -31.321 1.544 0.62 33.41 112 GLU F C 1
ATOM 8550 O O B GLU E 1 112 ? 26.234 -30.120 1.378 0.62 32.63 112 GLU F O 1
ATOM 8556 N N B GLU E 1 113 ? 24.877 -31.901 1.186 0.62 32.89 113 GLU F N 1
ATOM 8557 C CA B GLU E 1 113 ? 23.796 -31.145 0.577 0.62 33.12 113 GLU F CA 1
ATOM 8558 C C B GLU E 1 113 ? 22.928 -30.590 1.699 0.62 31.71 113 GLU F C 1
ATOM 8559 O O B GLU E 1 113 ? 22.287 -31.349 2.422 0.62 32.20 113 GLU F O 1
ATOM 8565 N N B VAL E 1 114 ? 22.906 -29.269 1.850 0.62 29.86 114 VAL F N 1
ATOM 8566 C CA B VAL E 1 114 ? 22.105 -28.657 2.903 0.62 28.12 114 VAL F CA 1
ATOM 8567 C C B VAL E 1 114 ? 20.971 -27.820 2.328 0.62 27.05 114 VAL F C 1
ATOM 8568 O O B VAL E 1 114 ? 21.176 -27.026 1.413 0.62 27.67 114 VAL F O 1
ATOM 8572 N N B ASP E 1 115 ? 19.778 -28.021 2.871 0.62 25.73 115 ASP F N 1
ATOM 8573 C CA B ASP E 1 115 ? 18.590 -27.295 2.442 0.62 27.14 115 ASP F CA 1
ATOM 8574 C C B ASP E 1 115 ? 18.663 -25.834 2.863 0.62 26.02 115 ASP F C 1
ATOM 8575 O O B ASP E 1 115 ? 19.209 -25.511 3.919 0.62 27.81 115 ASP F O 1
ATOM 8580 N N B GLY E 1 116 ? 18.102 -24.957 2.040 0.62 25.76 116 GLY F N 1
ATOM 8581 C CA B GLY E 1 116 ? 18.098 -23.545 2.373 0.62 25.00 116 GLY F CA 1
ATOM 8582 C C B GLY E 1 116 ? 18.949 -22.700 1.457 0.62 24.72 116 GLY F C 1
ATOM 8583 O O B GLY E 1 116 ? 19.421 -23.162 0.410 0.62 24.79 116 GLY F O 1
ATOM 8584 N N B VAL E 1 117 ? 19.161 -21.451 1.871 0.62 22.12 117 VAL F N 1
ATOM 8585 C CA B VAL E 1 117 ? 19.937 -20.508 1.092 0.62 21.93 117 VAL F CA 1
ATOM 8586 C C B VAL E 1 117 ? 20.942 -19.810 1.998 0.62 22.19 117 VAL F C 1
ATOM 8587 O O B VAL E 1 117 ? 20.619 -19.493 3.141 0.62 20.89 117 VAL F O 1
ATOM 8591 N N B VAL E 1 118 ? 22.151 -19.598 1.489 0.62 21.76 118 VAL F N 1
ATOM 8592 C CA B VAL E 1 118 ? 23.184 -18.907 2.254 0.62 23.19 118 VAL F CA 1
ATOM 8593 C C B VAL E 1 118 ? 22.701 -17.459 2.321 0.62 23.01 118 VAL F C 1
ATOM 8594 O O B VAL E 1 118 ? 22.542 -16.782 1.287 0.62 22.75 118 VAL F O 1
ATOM 8598 N N B THR E 1 119 ? 22.459 -17.001 3.551 0.62 21.68 119 THR F N 1
ATOM 8599 C CA B THR E 1 119 ? 21.931 -15.668 3.805 0.62 20.77 119 THR F CA 1
ATOM 8600 C C B THR E 1 119 ? 22.958 -14.736 4.425 0.62 21.09 119 THR F C 1
ATOM 8601 O O B THR E 1 119 ? 23.319 -14.878 5.594 0.62 20.21 119 THR F O 1
ATOM 8605 N N B MET E 1 120 ? 23.438 -13.787 3.632 0.62 19.97 120 MET F N 1
ATOM 8606 C CA B MET E 1 120 ? 24.441 -12.846 4.125 0.62 21.25 120 MET F CA 1
ATOM 8607 C C B MET E 1 120 ? 23.764 -11.680 4.848 0.62 18.84 120 MET F C 1
ATOM 8608 O O B MET E 1 120 ? 23.788 -10.533 4.390 0.62 19.03 120 MET F O 1
ATOM 8613 N N B TRP E 1 121 ? 23.155 -11.980 5.987 0.62 17.69 121 TRP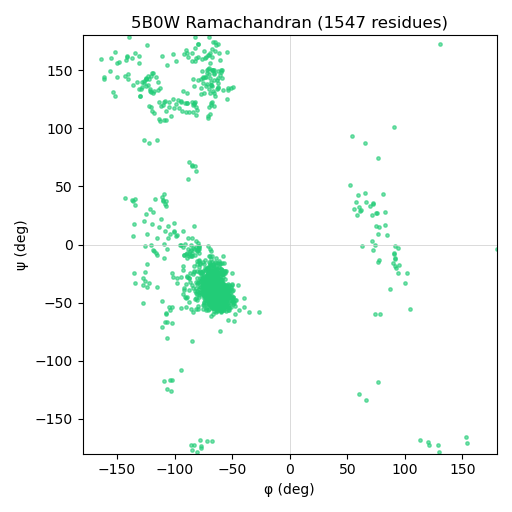 F N 1
ATOM 8614 C CA B TRP E 1 121 ? 22.451 -10.937 6.734 0.62 16.66 121 TRP F CA 1
ATOM 8615 C C B TRP E 1 121 ? 23.396 -9.851 7.256 0.62 16.85 121 TRP F C 1
ATOM 8616 O O B TRP E 1 121 ? 22.951 -8.774 7.657 0.62 17.16 121 TRP F O 1
ATOM 8627 N N B GLY E 1 122 ? 24.696 -10.136 7.243 0.62 16.69 122 GLY F N 1
ATOM 8628 C CA B GLY E 1 122 ? 25.684 -9.170 7.703 0.62 17.59 122 GLY F CA 1
ATOM 8629 C C B GLY E 1 122 ? 25.633 -7.851 6.943 0.62 18.12 122 GLY F C 1
ATOM 8630 O O B GLY E 1 122 ? 25.983 -6.793 7.487 0.62 16.58 122 GLY F O 1
ATOM 8631 N N B ARG E 1 123 ? 25.182 -7.901 5.684 0.62 17.63 123 ARG F N 1
ATOM 8632 C CA B ARG E 1 123 ? 25.080 -6.684 4.882 0.62 17.57 123 ARG F CA 1
ATOM 8633 C C B ARG E 1 123 ? 24.185 -5.650 5.565 0.62 17.47 123 ARG F C 1
ATOM 8634 O O B ARG E 1 123 ? 24.438 -4.449 5.487 0.62 17.29 123 ARG F O 1
ATOM 8642 N N B TYR E 1 124 ? 23.133 -6.114 6.226 0.62 18.93 124 TYR F N 1
ATOM 8643 C CA B TYR E 1 124 ? 22.230 -5.199 6.911 0.62 20.43 124 TYR F CA 1
ATOM 8644 C C B TYR E 1 124 ? 22.936 -4.450 8.032 0.62 22.09 124 TYR F C 1
ATOM 8645 O O B TYR E 1 124 ? 22.531 -3.336 8.383 0.62 22.51 124 TYR F O 1
ATOM 8654 N N B LEU E 1 125 ? 23.980 -5.060 8.597 0.62 23.08 125 LEU F N 1
ATOM 8655 C CA B LEU E 1 125 ? 24.763 -4.406 9.649 0.62 22.45 125 LEU F CA 1
ATOM 8656 C C B LEU E 1 125 ? 25.631 -3.366 8.961 0.62 22.28 125 LEU F C 1
ATOM 8657 O O B LEU E 1 125 ? 25.825 -2.270 9.476 0.62 23.05 125 LEU F O 1
ATOM 8662 N N B THR E 1 126 ? 26.168 -3.711 7.798 0.62 22.62 126 THR F N 1
ATOM 8663 C CA B THR E 1 126 ? 26.967 -2.754 7.045 0.62 22.68 126 THR F CA 1
ATOM 8664 C C B THR E 1 126 ? 26.091 -1.520 6.797 0.62 23.23 126 THR F C 1
ATOM 8665 O O B THR E 1 126 ? 26.531 -0.381 6.945 0.62 25.16 126 THR F O 1
ATOM 8669 N N B TRP E 1 127 ? 24.842 -1.758 6.409 0.62 22.38 127 TRP F N 1
ATOM 8670 C CA B TRP E 1 127 ? 23.924 -0.665 6.101 0.62 20.51 127 TRP F CA 1
ATOM 8671 C C B TRP E 1 127 ? 23.454 0.169 7.292 0.62 20.01 127 TRP F C 1
ATOM 8672 O O B TRP E 1 127 ? 23.540 1.393 7.260 0.62 19.39 127 TRP F O 1
ATOM 8683 N N B ALA E 1 128 ? 22.962 -0.485 8.341 0.62 18.46 128 ALA F N 1
ATOM 8684 C CA B ALA E 1 128 ? 22.462 0.227 9.517 0.62 19.00 128 ALA F CA 1
ATOM 8685 C C B ALA E 1 128 ? 23.479 1.141 10.208 0.62 18.53 128 ALA F C 1
ATOM 8686 O O B ALA E 1 128 ? 23.097 2.110 10.870 0.62 17.98 128 ALA F O 1
ATOM 8688 N N B LEU E 1 129 ? 24.760 0.832 10.055 0.62 17.58 129 LEU F N 1
ATOM 8689 C CA B LEU E 1 129 ? 25.804 1.619 10.699 0.62 18.59 129 LEU F CA 1
ATOM 8690 C C B LEU E 1 129 ? 26.478 2.588 9.729 0.62 19.11 129 LEU F C 1
ATOM 8691 O O B LEU E 1 129 ? 26.958 3.649 10.134 0.62 20.36 129 LEU F O 1
ATOM 8696 N N B SER E 1 130 ? 26.502 2.242 8.446 0.62 18.80 130 SER F N 1
ATOM 8697 C CA B SER E 1 130 ? 27.144 3.124 7.479 0.62 18.62 130 SER F CA 1
ATOM 8698 C C B SER E 1 130 ? 26.211 4.199 6.904 0.62 19.24 130 SER F C 1
ATOM 8699 O O B SER E 1 130 ? 26.639 5.345 6.720 0.62 18.11 130 SER F O 1
ATOM 8702 N N B THR E 1 131 ? 24.950 3.854 6.631 0.62 18.33 131 THR F N 1
ATOM 8703 C CA B THR E 1 131 ? 24.027 4.844 6.064 0.62 18.47 131 THR F CA 1
ATOM 8704 C C B THR E 1 131 ? 23.768 6.071 6.954 0.62 18.72 131 THR F C 1
ATOM 8705 O O B THR E 1 131 ? 23.552 7.183 6.445 0.62 17.88 131 THR F O 1
ATOM 8709 N N B PRO E 1 132 ? 23.783 5.900 8.287 0.62 17.59 132 PRO F N 1
ATOM 8710 C CA B PRO E 1 132 ? 23.554 7.082 9.131 0.62 17.53 132 PRO F CA 1
ATOM 8711 C C B PRO E 1 132 ? 24.738 8.042 8.999 0.62 16.58 132 PRO F C 1
ATOM 8712 O O B PRO E 1 132 ? 24.580 9.262 9.135 0.62 17.41 132 PRO F O 1
ATOM 8716 N N B MET E 1 133 ? 25.928 7.491 8.758 0.62 16.82 133 MET F N 1
ATOM 8717 C CA B MET E 1 133 ? 27.126 8.318 8.623 0.62 17.96 133 MET F CA 1
ATOM 8718 C C B MET E 1 133 ? 27.141 9.046 7.285 0.62 17.90 133 MET F C 1
ATOM 8719 O O B MET E 1 133 ? 27.599 10.179 7.204 0.62 17.50 133 MET F O 1
ATOM 8724 N N B ILE E 1 134 ? 26.650 8.384 6.243 0.62 17.41 134 ILE F N 1
ATOM 8725 C CA B ILE E 1 134 ? 26.558 9.008 4.909 0.62 17.66 134 ILE F CA 1
ATOM 8726 C C B ILE E 1 134 ? 25.578 10.188 5.041 0.62 17.52 134 ILE F C 1
ATOM 8727 O O B ILE E 1 134 ? 25.844 11.310 4.574 0.62 18.22 134 ILE F O 1
ATOM 8732 N N B LEU E 1 135 ? 24.452 9.918 5.691 0.62 16.80 135 LEU F N 1
ATOM 8733 C CA B LEU E 1 135 ? 23.396 10.903 5.905 0.62 17.34 135 LEU F CA 1
ATOM 8734 C C B LEU E 1 135 ? 23.806 12.059 6.808 0.62 17.84 135 LEU F C 1
ATOM 8735 O O B LEU E 1 135 ? 23.404 13.209 6.574 0.62 15.55 135 LEU F O 1
ATOM 8740 N N B LEU E 1 136 ? 24.605 11.771 7.843 0.62 16.46 136 LEU F N 1
ATOM 8741 C CA B LEU E 1 136 ? 25.079 12.825 8.744 0.62 16.04 136 LEU F CA 1
ATOM 8742 C C B LEU E 1 136 ? 26.033 13.735 7.965 0.62 17.57 136 LEU F C 1
ATOM 8743 O O B LEU E 1 136 ? 25.979 14.963 8.079 0.62 17.94 136 LEU F O 1
ATOM 8748 N N B ALA E 1 137 ? 26.900 13.130 7.154 0.62 17.56 137 ALA F N 1
ATOM 8749 C CA B ALA E 1 137 ? 27.849 13.918 6.372 0.62 18.64 137 ALA F CA 1
ATOM 8750 C C B ALA E 1 137 ? 27.112 14.829 5.383 0.62 19.21 137 ALA F C 1
ATOM 8751 O O B ALA E 1 137 ? 27.389 16.033 5.313 0.62 20.63 137 ALA F O 1
ATOM 8753 N N B LEU E 1 138 ? 26.181 14.255 4.629 0.62 19.35 138 LEU F N 1
ATOM 8754 C CA B LEU E 1 138 ? 25.399 15.016 3.636 0.62 20.08 138 LEU F CA 1
ATOM 8755 C C B LEU E 1 138 ? 24.533 16.096 4.274 0.62 20.52 138 LEU F C 1
ATOM 8756 O O B LEU E 1 138 ? 24.441 17.222 3.758 0.62 19.72 138 LEU F O 1
ATOM 8761 N N B GLY E 1 139 ? 23.887 15.751 5.388 0.62 18.71 139 GLY F N 1
ATOM 8762 C CA B GLY E 1 139 ? 23.042 16.704 6.093 0.62 19.35 139 GLY F CA 1
ATOM 8763 C C B GLY E 1 139 ? 23.831 17.898 6.607 0.62 20.78 139 GLY F C 1
ATOM 8764 O O B GLY E 1 139 ? 23.363 19.051 6.559 0.62 19.92 139 GLY F O 1
ATOM 8765 N N B LEU E 1 140 ? 25.025 17.628 7.124 0.62 20.12 140 LEU F N 1
ATOM 8766 C CA B LEU E 1 140 ? 25.891 18.702 7.611 0.62 20.45 140 LEU F CA 1
ATOM 8767 C C B LEU E 1 140 ? 26.374 19.541 6.415 0.62 21.13 140 LEU F C 1
ATOM 8768 O O B LEU E 1 140 ? 26.404 20.774 6.480 0.62 22.47 140 LEU F O 1
ATOM 8773 N N B LEU E 1 141 ? 26.738 18.879 5.322 0.62 20.58 141 LEU F N 1
ATOM 8774 C CA B LEU E 1 141 ? 27.216 19.605 4.139 0.62 22.33 141 LEU F CA 1
ATOM 8775 C C B LEU E 1 141 ? 26.113 20.541 3.615 0.62 22.62 141 LEU F C 1
ATOM 8776 O O B LEU E 1 141 ? 26.384 21.677 3.181 0.62 22.27 141 LEU F O 1
ATOM 8781 N N B ALA E 1 142 ? 24.870 20.081 3.692 0.62 21.85 142 ALA F N 1
ATOM 8782 C CA B ALA E 1 142 ? 23.721 20.865 3.233 0.62 22.38 142 ALA F CA 1
ATOM 8783 C C B ALA E 1 142 ? 23.261 21.922 4.237 0.62 22.66 142 ALA F C 1
ATOM 8784 O O B ALA E 1 142 ? 22.362 22.714 3.937 0.62 23.22 142 ALA F O 1
ATOM 8786 N N B GLY E 1 143 ? 23.868 21.935 5.425 0.62 21.67 143 GLY F N 1
ATOM 8787 C CA B GLY E 1 143 ? 23.481 22.902 6.439 0.62 22.56 143 GLY F CA 1
ATOM 8788 C C B GLY E 1 143 ? 22.131 22.590 7.052 0.62 22.65 143 GLY F C 1
ATOM 8789 O O B GLY E 1 143 ? 21.359 23.487 7.388 0.62 22.15 143 GLY F O 1
ATOM 8790 N N B SER E 1 144 ? 21.832 21.302 7.200 0.62 22.38 144 SER F N 1
ATOM 8791 C CA B SER E 1 144 ? 20.562 20.880 7.784 0.62 21.65 144 SER F CA 1
ATOM 8792 C C B SER E 1 144 ? 20.440 21.233 9.261 0.62 21.11 144 SER F C 1
ATOM 8793 O O B SER E 1 144 ? 21.445 21.291 9.976 0.62 21.71 144 SER F O 1
ATOM 8796 N N B ASN E 1 145 ? 19.214 21.471 9.723 0.62 20.52 145 ASN F N 1
ATOM 8797 C CA B ASN E 1 145 ? 19.029 21.723 11.141 0.62 20.03 145 ASN F CA 1
ATOM 8798 C C B ASN E 1 145 ? 19.015 20.341 11.826 0.62 20.01 145 ASN F C 1
ATOM 8799 O O B ASN E 1 145 ? 19.191 19.303 11.158 0.62 19.59 145 ASN F O 1
ATOM 8804 N N B ALA E 1 146 ? 18.827 20.318 13.141 0.62 20.33 146 ALA F N 1
ATOM 8805 C CA B ALA E 1 146 ? 18.851 19.045 13.881 0.62 19.38 146 ALA F CA 1
ATOM 8806 C C B ALA E 1 146 ? 17.619 18.172 13.655 0.62 19.23 146 ALA F C 1
ATOM 8807 O O B ALA E 1 146 ? 17.696 16.939 13.680 0.62 17.54 146 ALA F O 1
ATOM 8809 N N B THR E 1 147 ? 16.479 18.817 13.446 0.62 18.88 147 THR F N 1
ATOM 8810 C CA B THR E 1 147 ? 15.224 18.103 13.235 0.62 18.74 147 THR F CA 1
ATOM 8811 C C B THR E 1 147 ? 15.281 17.215 11.996 0.62 18.94 147 THR F C 1
ATOM 8812 O O B THR E 1 147 ? 14.898 16.042 12.040 0.62 18.84 147 THR F O 1
ATOM 8816 N N B LYS E 1 148 ? 15.770 17.766 10.892 0.62 18.33 148 LYS F N 1
ATOM 8817 C CA B LYS E 1 148 ? 15.850 16.994 9.655 0.62 17.90 148 LYS F CA 1
ATOM 8818 C C B LYS E 1 148 ? 16.913 15.899 9.734 0.62 17.31 148 LYS F C 1
ATOM 8819 O O B LYS E 1 148 ? 16.722 14.817 9.182 0.62 17.85 148 LYS F O 1
ATOM 8825 N N B LEU E 1 149 ? 18.029 16.166 10.409 0.62 17.16 149 LEU F N 1
ATOM 8826 C CA B LEU E 1 149 ? 19.061 15.125 10.534 0.62 18.22 149 LEU F CA 1
ATOM 8827 C C B LEU E 1 149 ? 18.467 13.973 11.351 0.62 17.68 149 LEU F C 1
ATOM 8828 O O B LEU E 1 149 ? 18.588 12.802 10.976 0.62 18.21 149 LEU F O 1
ATOM 8833 N N B PHE E 1 150 ? 17.815 14.313 12.461 0.62 16.38 150 PHE F N 1
ATOM 8834 C CA B PHE E 1 150 ? 17.203 13.310 13.331 0.62 17.64 150 PHE F CA 1
ATOM 8835 C C B PHE E 1 150 ? 16.153 12.490 12.577 0.62 17.74 150 PHE F C 1
ATOM 8836 O O B PHE E 1 150 ? 16.120 11.266 12.666 0.62 17.23 150 PHE F O 1
ATOM 8844 N N B THR E 1 151 ? 15.283 13.167 11.836 0.62 17.53 151 THR F N 1
ATOM 8845 C CA B THR E 1 151 ? 14.245 12.468 11.085 0.62 16.85 151 THR F CA 1
ATOM 8846 C C B THR E 1 151 ? 14.851 11.523 10.044 0.62 17.55 151 THR F C 1
ATOM 8847 O O B THR E 1 151 ? 14.434 10.359 9.929 0.62 18.14 151 THR F O 1
ATOM 8851 N N B ALA E 1 152 ? 15.808 12.021 9.261 0.62 16.65 152 ALA F N 1
ATOM 8852 C CA B ALA E 1 152 ? 16.452 11.195 8.233 0.62 15.45 152 ALA F CA 1
ATOM 8853 C C B ALA E 1 152 ? 17.137 9.966 8.838 0.62 16.55 152 ALA F C 1
ATOM 8854 O O B ALA E 1 152 ? 16.934 8.825 8.388 0.62 14.50 152 ALA F O 1
ATOM 8856 N N B ILE E 1 153 ? 17.965 10.213 9.852 0.62 15.44 153 ILE F N 1
ATOM 8857 C CA B ILE E 1 153 ? 18.719 9.128 10.478 0.62 15.78 153 ILE F CA 1
ATOM 8858 C C B ILE E 1 153 ? 17.850 8.073 11.150 0.62 15.14 153 ILE F C 1
ATOM 8859 O O B ILE E 1 153 ? 18.107 6.874 10.996 0.62 15.54 153 ILE F O 1
ATOM 8864 N N B THR E 1 154 ? 16.825 8.490 11.886 0.62 15.54 154 THR F N 1
ATOM 8865 C CA B THR E 1 154 ? 15.965 7.516 12.557 0.62 15.63 154 THR F CA 1
ATOM 8866 C C B THR E 1 154 ? 15.192 6.660 11.565 0.62 16.03 154 THR F C 1
ATOM 8867 O O B THR E 1 154 ? 15.113 5.444 11.725 0.62 15.58 154 THR F O 1
ATOM 8871 N N B PHE E 1 155 ? 14.625 7.278 10.526 0.62 15.63 155 PHE F N 1
ATOM 8872 C CA B PHE E 1 155 ? 13.895 6.479 9.557 0.62 16.09 155 PHE F CA 1
ATOM 8873 C C B PHE E 1 155 ? 14.830 5.633 8.704 0.62 15.69 155 PHE F C 1
ATOM 8874 O O B PHE E 1 155 ? 14.436 4.572 8.198 0.62 16.20 155 PHE F O 1
ATOM 8882 N N B ASP E 1 156 ? 16.069 6.086 8.546 0.62 16.58 156 ASP F N 1
ATOM 8883 C CA B ASP E 1 156 ? 17.058 5.334 7.774 0.62 15.45 156 ASP F CA 1
ATOM 8884 C C B ASP E 1 156 ? 17.415 4.051 8.537 0.62 16.85 156 ASP F C 1
ATOM 8885 O O B ASP E 1 156 ? 17.594 2.978 7.949 0.62 15.14 156 ASP F O 1
ATOM 8890 N N B ILE E 1 157 ? 17.562 4.179 9.852 0.62 15.09 157 ILE F N 1
ATOM 8891 C CA B ILE E 1 157 ? 17.894 3.021 10.674 0.62 14.96 157 ILE F CA 1
ATOM 8892 C C B ILE E 1 157 ? 16.713 2.058 10.663 0.62 15.08 157 ILE F C 1
ATOM 8893 O O B ILE E 1 157 ? 16.897 0.844 10.560 0.62 14.91 157 ILE F O 1
ATOM 8898 N N B ALA E 1 158 ? 15.503 2.604 10.734 0.62 15.13 158 ALA F N 1
ATOM 8899 C CA B ALA E 1 158 ? 14.286 1.794 10.724 0.62 15.43 158 ALA F CA 1
ATOM 8900 C C B ALA E 1 158 ? 14.206 1.040 9.394 0.62 16.03 158 ALA F C 1
ATOM 8901 O O B ALA E 1 158 ? 13.746 -0.101 9.352 0.62 16.20 158 ALA F O 1
ATOM 8903 N N B MET E 1 159 ? 14.639 1.694 8.313 0.62 15.45 159 MET F N 1
ATOM 8904 C CA B MET E 1 159 ? 14.646 1.073 6.974 0.62 16.30 159 MET F CA 1
ATOM 8905 C C B MET E 1 159 ? 15.593 -0.135 6.982 0.62 16.00 159 MET F C 1
ATOM 8906 O O B MET E 1 159 ? 15.245 -1.224 6.521 0.62 15.39 159 MET F O 1
ATOM 8911 N N B CYS E 1 160 ? 16.794 0.055 7.527 0.62 15.16 160 CYS F N 1
ATOM 8912 C CA B CYS E 1 160 ? 17.765 -1.027 7.556 0.62 15.65 160 CYS F CA 1
ATOM 8913 C C B CYS E 1 160 ? 17.369 -2.179 8.472 0.62 15.40 160 CYS F C 1
ATOM 8914 O O B CYS E 1 160 ? 17.575 -3.338 8.124 0.62 16.69 160 CYS F O 1
ATOM 8917 N N B VAL E 1 161 ? 16.805 -1.866 9.635 0.62 16.08 161 VAL F N 1
ATOM 8918 C CA B VAL E 1 161 ? 16.424 -2.920 10.572 0.62 16.39 161 VAL F CA 1
ATOM 8919 C C B VAL E 1 161 ? 15.212 -3.710 10.091 0.62 16.25 161 VAL F C 1
ATOM 8920 O O B VAL E 1 161 ? 15.159 -4.930 10.265 0.62 15.98 161 VAL F O 1
ATOM 8924 N N B THR E 1 162 ? 14.230 -3.036 9.489 0.62 16.68 162 THR F N 1
ATOM 8925 C CA B THR E 1 162 ? 13.067 -3.780 9.007 0.62 16.65 162 THR F CA 1
ATOM 8926 C C B THR E 1 162 ? 13.433 -4.623 7.790 0.62 16.29 162 THR F C 1
ATOM 8927 O O B THR E 1 162 ? 12.812 -5.652 7.541 0.62 17.23 162 THR F O 1
ATOM 8931 N N B GLY E 1 163 ? 14.454 -4.190 7.055 0.62 16.74 163 GLY F N 1
ATOM 8932 C CA B GLY E 1 163 ? 14.945 -4.941 5.908 0.62 17.43 163 GLY F CA 1
ATOM 8933 C C B GLY E 1 163 ? 15.641 -6.197 6.421 0.62 17.38 163 GLY F C 1
ATOM 8934 O O B GLY E 1 163 ? 15.510 -7.288 5.850 0.62 17.26 163 GLY F O 1
ATOM 8935 N N B LEU E 1 164 ? 16.394 -6.051 7.512 0.62 15.78 164 LEU F N 1
ATOM 8936 C CA B LEU E 1 164 ? 17.062 -7.198 8.086 0.62 15.67 164 LEU F CA 1
ATOM 8937 C C B LEU E 1 164 ? 15.986 -8.173 8.571 0.62 15.58 164 LEU F C 1
ATOM 8938 O O B LEU E 1 164 ? 16.107 -9.392 8.402 0.62 15.79 164 LEU F O 1
ATOM 8943 N N B ALA E 1 165 ? 14.928 -7.638 9.170 0.62 14.92 165 ALA F N 1
ATOM 8944 C CA B ALA E 1 165 ? 13.857 -8.480 9.671 0.62 15.63 165 ALA F CA 1
ATOM 8945 C C B ALA E 1 165 ? 13.205 -9.245 8.522 0.62 16.94 165 ALA F C 1
ATOM 8946 O O B ALA E 1 165 ? 12.791 -10.396 8.694 0.62 17.23 165 ALA F O 1
ATOM 8948 N N B ALA E 1 166 ? 13.102 -8.598 7.366 0.62 15.94 166 ALA F N 1
ATOM 8949 C CA B ALA E 1 166 ? 12.515 -9.240 6.188 0.62 17.26 166 ALA F CA 1
ATOM 8950 C C B ALA E 1 166 ? 13.360 -10.456 5.815 0.62 17.64 166 ALA F C 1
ATOM 8951 O O B ALA E 1 166 ? 12.842 -11.569 5.685 0.62 16.96 166 ALA F O 1
ATOM 8953 N N B ALA E 1 167 ? 14.662 -10.244 5.668 0.62 16.53 167 ALA F N 1
ATOM 8954 C CA B ALA E 1 167 ? 15.568 -11.318 5.292 0.62 17.02 167 ALA F CA 1
ATOM 8955 C C B ALA E 1 167 ? 15.586 -12.482 6.286 0.62 17.17 167 ALA F C 1
ATOM 8956 O O B ALA E 1 167 ? 15.744 -13.632 5.884 0.62 16.88 167 ALA F O 1
ATOM 8958 N N B LEU E 1 168 ? 15.414 -12.182 7.575 0.62 16.78 168 LEU F N 1
ATOM 8959 C CA B LEU E 1 168 ? 15.440 -13.213 8.620 0.62 18.13 168 LEU F CA 1
ATOM 8960 C C B LEU E 1 168 ? 14.095 -13.894 8.850 0.62 18.10 168 LEU F C 1
ATOM 8961 O O B LEU E 1 168 ? 14.004 -14.843 9.623 0.62 18.30 168 LEU F O 1
ATOM 8966 N N B THR E 1 169 ? 13.059 -13.422 8.171 0.62 18.39 169 THR F N 1
ATOM 8967 C CA B THR E 1 169 ? 11.747 -14.010 8.354 0.62 19.32 169 THR F CA 1
ATOM 8968 C C B THR E 1 169 ? 11.549 -15.240 7.473 0.62 20.39 169 THR F C 1
ATOM 8969 O O B THR E 1 169 ? 11.670 -15.176 6.250 0.62 21.45 169 THR F O 1
ATOM 8973 N N B THR E 1 170 ? 11.244 -16.360 8.115 0.62 19.93 170 THR F N 1
ATOM 8974 C CA B THR E 1 170 ? 11.041 -17.609 7.390 0.62 20.51 170 THR F CA 1
ATOM 8975 C C B THR E 1 170 ? 9.696 -18.232 7.725 0.62 20.34 170 THR F C 1
ATOM 8976 O O B THR E 1 170 ? 9.351 -19.284 7.180 0.62 21.41 170 THR F O 1
ATOM 8980 N N B SER E 1 171 ? 8.929 -17.598 8.608 0.62 19.29 171 SER F N 1
ATOM 8981 C CA B SER E 1 171 ? 7.637 -18.157 9.001 0.62 20.25 171 SER F CA 1
ATOM 8982 C C B SER E 1 171 ? 6.570 -18.049 7.914 0.62 21.73 171 SER F C 1
ATOM 8983 O O B SER E 1 171 ? 5.674 -18.899 7.840 0.62 20.63 171 SER F O 1
ATOM 8986 N N B SER E 1 172 ? 6.664 -16.993 7.108 0.62 22.98 172 SER F N 1
ATOM 8987 C CA B SER E 1 172 ? 5.717 -16.731 6.030 0.62 24.73 172 SER F CA 1
ATOM 8988 C C B SER E 1 172 ? 6.340 -15.978 4.852 0.62 24.64 172 SER F C 1
ATOM 8989 O O B SER E 1 172 ? 7.196 -15.109 5.028 0.62 24.69 172 SER F O 1
ATOM 8992 N N B HIS E 1 173 ? 5.900 -16.303 3.641 0.62 24.62 173 HIS F N 1
ATOM 8993 C CA B HIS E 1 173 ? 6.427 -15.643 2.455 0.62 25.18 173 HIS F CA 1
ATOM 8994 C C B HIS E 1 173 ? 5.936 -14.199 2.393 0.62 25.76 173 HIS F C 1
ATOM 8995 O O B HIS E 1 173 ? 6.707 -13.265 2.166 0.62 25.21 173 HIS F O 1
ATOM 9002 N N B LEU E 1 174 ? 4.636 -14.022 2.591 0.62 25.98 174 LEU F N 1
ATOM 9003 C CA B LEU E 1 174 ? 4.034 -12.697 2.554 0.62 27.01 174 LEU F CA 1
ATOM 9004 C C B LEU E 1 174 ? 4.540 -11.808 3.708 0.62 26.18 174 LEU F C 1
ATOM 9005 O O B LEU E 1 174 ? 4.540 -10.580 3.599 0.62 24.75 174 LEU F O 1
ATOM 9010 N N B MET E 1 175 ? 4.965 -12.425 4.810 0.62 25.00 175 MET F N 1
ATOM 9011 C CA B MET E 1 175 ? 5.481 -11.650 5.939 0.62 24.48 175 MET F CA 1
ATOM 9012 C C B MET E 1 175 ? 6.755 -10.942 5.517 0.62 23.63 175 MET F C 1
ATOM 9013 O O B MET E 1 175 ? 6.998 -9.802 5.914 0.62 22.87 175 MET F O 1
ATOM 9018 N N B ARG E 1 176 ? 7.576 -11.624 4.721 0.62 21.69 176 ARG F N 1
ATOM 9019 C CA B ARG E 1 176 ? 8.816 -11.032 4.243 0.62 21.74 176 ARG F CA 1
ATOM 9020 C C B ARG E 1 176 ? 8.524 -9.777 3.433 0.62 21.41 176 ARG F C 1
ATOM 9021 O O B ARG E 1 176 ? 9.248 -8.785 3.537 0.62 19.59 176 ARG F O 1
ATOM 9029 N N B TRP E 1 177 ? 7.454 -9.806 2.630 0.62 19.06 177 TRP F N 1
ATOM 9030 C CA B TRP E 1 177 ? 7.129 -8.636 1.822 0.62 18.41 177 TRP F CA 1
ATOM 9031 C C B TRP E 1 177 ? 6.448 -7.528 2.623 0.62 18.37 177 TRP F C 1
ATOM 9032 O O B TRP E 1 177 ? 6.483 -6.362 2.236 0.62 16.85 177 TRP F O 1
ATOM 9043 N N B PHE E 1 178 ? 5.821 -7.890 3.737 0.62 17.84 178 PHE F N 1
ATOM 9044 C CA B PHE E 1 178 ? 5.197 -6.885 4.587 0.62 18.21 178 PHE F CA 1
ATOM 9045 C C B PHE E 1 178 ? 6.334 -6.091 5.244 0.62 17.92 178 PHE F C 1
ATOM 9046 O O B PHE E 1 178 ? 6.236 -4.878 5.391 0.62 16.17 178 PHE F O 1
ATOM 9054 N N B TRP E 1 179 ? 7.410 -6.787 5.628 0.62 18.94 179 TRP F N 1
ATOM 9055 C CA B TRP E 1 179 ? 8.586 -6.111 6.213 0.62 18.08 179 TRP F CA 1
ATOM 9056 C C B TRP E 1 179 ? 9.199 -5.222 5.137 0.62 18.08 179 TRP F C 1
ATOM 9057 O O B TRP E 1 179 ? 9.615 -4.088 5.393 0.62 18.73 179 TRP F O 1
ATOM 9068 N N B TYR E 1 180 ? 9.278 -5.760 3.925 0.62 17.93 180 TYR F N 1
ATOM 9069 C CA B TYR E 1 180 ? 9.844 -5.034 2.798 0.62 18.55 180 TYR F CA 1
ATOM 9070 C C B TYR E 1 180 ? 9.071 -3.740 2.559 0.62 18.60 180 TYR F C 1
ATOM 9071 O O B TYR E 1 180 ? 9.671 -2.695 2.295 0.62 17.13 180 TYR F O 1
ATOM 9080 N N B ALA E 1 181 ? 7.744 -3.811 2.676 0.62 19.65 181 ALA F N 1
ATOM 9081 C CA B ALA E 1 181 ? 6.889 -2.645 2.473 0.62 21.33 181 ALA F CA 1
ATOM 9082 C C B ALA E 1 181 ? 7.141 -1.592 3.557 0.62 22.10 181 ALA F C 1
ATOM 9083 O O B ALA E 1 181 ? 7.227 -0.396 3.265 0.62 23.24 181 ALA F O 1
ATOM 9085 N N B ILE E 1 182 ? 7.249 -2.038 4.808 0.62 20.66 182 ILE F N 1
ATOM 9086 C CA B ILE E 1 182 ? 7.512 -1.122 5.918 0.62 19.93 182 ILE F CA 1
ATOM 9087 C C B ILE E 1 182 ? 8.846 -0.410 5.675 0.62 17.94 182 ILE F C 1
ATOM 9088 O O B ILE E 1 182 ? 8.963 0.792 5.887 0.62 19.35 182 ILE F O 1
ATOM 9093 N N B SER E 1 183 ? 9.840 -1.163 5.215 0.62 17.79 183 SER F N 1
ATOM 9094 C CA B SER E 1 183 ? 11.172 -0.634 4.935 0.62 17.62 183 SER F CA 1
ATOM 9095 C C B SER E 1 183 ? 11.133 0.394 3.797 0.62 18.60 183 SER F C 1
ATOM 9096 O O B SER E 1 183 ? 11.682 1.494 3.943 0.62 16.91 183 SER F O 1
ATOM 9099 N N B CYS E 1 184 ? 10.483 0.041 2.677 0.62 17.20 184 CYS F N 1
ATOM 9100 C CA B CYS E 1 184 ? 10.362 0.968 1.548 0.62 16.50 184 CYS F CA 1
ATOM 9101 C C B CYS E 1 184 ? 9.720 2.279 2.025 0.62 16.51 184 CYS F C 1
ATOM 9102 O O B CYS E 1 184 ? 10.128 3.356 1.595 0.62 16.98 184 CYS F O 1
ATOM 9105 N N B ALA E 1 185 ? 8.722 2.189 2.907 0.62 16.56 185 ALA F N 1
ATOM 9106 C CA B ALA E 1 185 ? 8.063 3.387 3.434 0.62 16.43 185 ALA F CA 1
ATOM 9107 C C B ALA E 1 185 ? 9.079 4.278 4.159 0.62 17.38 185 ALA F C 1
ATOM 9108 O O B ALA E 1 185 ? 9.104 5.497 3.967 0.62 16.42 185 ALA F O 1
ATOM 9110 N N B CYS E 1 186 ? 9.928 3.671 4.990 0.62 17.29 186 CYS F N 1
ATOM 9111 C CA B CYS E 1 186 ? 10.930 4.457 5.718 0.62 16.46 186 CYS F CA 1
ATOM 9112 C C B CYS E 1 186 ? 11.907 5.084 4.718 0.62 17.37 186 CYS F C 1
ATOM 9113 O O B CYS E 1 186 ? 12.402 6.199 4.915 0.62 18.28 186 CYS F O 1
ATOM 9116 N N B PHE E 1 187 ? 12.184 4.364 3.635 0.62 17.00 187 PHE F N 1
ATOM 9117 C CA B PHE E 1 187 ? 13.090 4.843 2.603 0.62 18.50 187 PHE F CA 1
ATOM 9118 C C B PHE E 1 187 ? 12.541 6.122 1.948 0.62 19.30 187 PHE F C 1
ATOM 9119 O O B PHE E 1 187 ? 13.291 7.050 1.659 0.62 18.40 187 PHE F O 1
ATOM 9127 N N B ILE E 1 188 ? 11.233 6.165 1.726 0.62 19.54 188 ILE F N 1
ATOM 9128 C CA B ILE E 1 188 ? 10.596 7.340 1.129 0.62 21.19 188 ILE F CA 1
ATOM 9129 C C B ILE E 1 188 ? 10.849 8.588 1.973 0.62 21.32 188 ILE F C 1
ATOM 9130 O O B ILE E 1 188 ? 11.105 9.661 1.426 0.62 20.97 188 ILE F O 1
ATOM 9135 N N B VAL E 1 189 ? 10.788 8.449 3.300 0.62 20.47 189 VAL F N 1
ATOM 9136 C CA B VAL E 1 189 ? 11.036 9.585 4.193 0.62 18.30 189 VAL F CA 1
ATOM 9137 C C B VAL E 1 189 ? 12.446 10.108 3.949 0.62 18.79 189 VAL F C 1
ATOM 9138 O O B VAL E 1 189 ? 12.658 11.316 3.810 0.62 18.54 189 VAL F O 1
ATOM 9142 N N B VAL E 1 190 ? 13.414 9.195 3.904 0.62 16.49 190 VAL F N 1
ATOM 9143 C CA B VAL E 1 190 ? 14.798 9.573 3.679 0.62 17.87 190 VAL F CA 1
ATOM 9144 C C B VAL E 1 190 ? 14.945 10.222 2.300 0.62 19.12 190 VAL F C 1
ATOM 9145 O O B VAL E 1 190 ? 15.632 11.228 2.151 0.62 19.51 190 VAL F O 1
ATOM 9149 N N B LEU E 1 191 ? 14.307 9.633 1.293 0.62 19.79 191 LEU F N 1
ATOM 9150 C CA B LEU E 1 191 ? 14.351 10.194 -0.065 0.62 21.10 191 LEU F CA 1
ATOM 9151 C C B LEU E 1 191 ? 13.743 11.597 -0.127 0.62 21.50 191 LEU F C 1
ATOM 9152 O O B LEU E 1 191 ? 14.248 12.466 -0.850 0.62 23.91 191 LEU F O 1
ATOM 9157 N N B TYR E 1 192 ? 12.660 11.814 0.617 0.62 23.24 192 TYR F N 1
ATOM 9158 C CA B TYR E 1 192 ? 11.996 13.120 0.649 0.62 25.00 192 TYR F CA 1
ATOM 9159 C C B TYR E 1 192 ? 12.956 14.169 1.201 0.62 24.96 192 TYR F C 1
ATOM 9160 O O B TYR E 1 192 ? 13.133 15.250 0.625 0.62 25.39 192 TYR F O 1
ATOM 9169 N N B ILE E 1 193 ? 13.588 13.850 2.323 0.62 25.25 193 ILE F N 1
ATOM 9170 C CA B ILE E 1 193 ? 14.535 14.785 2.926 0.62 24.05 193 ILE F CA 1
ATOM 9171 C C B ILE E 1 193 ? 15.695 15.068 1.976 0.62 24.09 193 ILE F C 1
ATOM 9172 O O B ILE E 1 193 ? 16.142 16.211 1.841 0.62 23.14 193 ILE F O 1
ATOM 9177 N N B LEU E 1 194 ? 16.184 14.031 1.303 0.62 24.85 194 LEU F N 1
ATOM 9178 C CA B LEU E 1 194 ? 17.289 14.197 0.373 0.62 25.39 194 LEU F CA 1
ATOM 9179 C C B LEU E 1 194 ? 16.938 15.038 -0.862 0.62 26.34 194 LEU F C 1
ATOM 9180 O O B LEU E 1 194 ? 17.718 15.904 -1.288 0.62 25.41 194 LEU F O 1
ATOM 9185 N N B LEU E 1 195 ? 15.760 14.766 -1.421 0.62 27.29 195 LEU F N 1
ATOM 9186 C CA B LEU E 1 195 ? 15.296 15.409 -2.656 0.62 27.91 195 LEU F CA 1
ATOM 9187 C C B LEU E 1 195 ? 14.601 16.759 -2.524 0.62 28.15 195 LEU F C 1
ATOM 9188 O O B LEU E 1 195 ? 14.744 17.630 -3.393 0.62 28.97 195 LEU F O 1
ATOM 9193 N N B VAL E 1 196 ? 13.845 16.933 -1.450 0.62 27.29 196 VAL F N 1
ATOM 9194 C CA B VAL E 1 196 ? 13.112 18.165 -1.245 0.62 27.98 196 VAL F CA 1
ATOM 9195 C C B VAL E 1 196 ? 13.692 19.115 -0.203 0.62 28.74 196 VAL F C 1
ATOM 9196 O O B VAL E 1 196 ? 13.950 20.282 -0.495 0.62 28.87 196 VAL F O 1
ATOM 9200 N N B GLU E 1 197 ? 13.920 18.616 1.008 0.62 27.90 197 GLU F N 1
ATOM 9201 C CA B GLU E 1 197 ? 14.410 19.478 2.067 0.62 28.10 197 GLU F CA 1
ATOM 9202 C C B GLU E 1 197 ? 15.878 19.882 2.023 0.62 26.22 197 GLU F C 1
ATOM 9203 O O B GLU E 1 197 ? 16.184 21.074 2.037 0.62 25.42 197 GLU F O 1
ATOM 9209 N N B TRP E 1 198 ? 16.794 18.921 1.976 0.62 24.64 198 TRP F N 1
ATOM 9210 C CA B TRP E 1 198 ? 18.201 19.287 1.954 0.62 25.15 198 TRP F CA 1
ATOM 9211 C C B TRP E 1 198 ? 18.598 19.977 0.648 0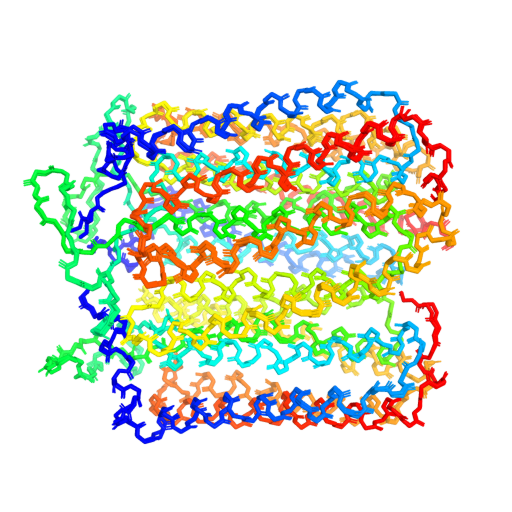.62 25.72 198 TRP F C 1
ATOM 9212 O O B TRP E 1 198 ? 19.584 20.710 0.598 0.62 24.93 198 TRP F O 1
ATOM 9223 N N B ALA E 1 199 ? 17.815 19.743 -0.401 0.62 26.08 199 ALA F N 1
ATOM 9224 C CA B ALA E 1 199 ? 18.070 20.387 -1.686 0.62 27.52 199 ALA F CA 1
ATOM 9225 C C B ALA E 1 199 ? 17.957 21.897 -1.454 0.62 27.91 199 ALA F C 1
ATOM 9226 O O B ALA E 1 199 ? 18.778 22.678 -1.946 0.62 29.63 199 ALA F O 1
ATOM 9228 N N B GLN E 1 200 ? 16.951 22.299 -0.685 0.62 27.74 200 GLN F N 1
ATOM 9229 C CA B GLN E 1 200 ? 16.742 23.714 -0.375 0.62 28.13 200 GLN F CA 1
ATOM 9230 C C B GLN E 1 200 ? 17.770 24.241 0.620 0.62 27.93 200 GLN F C 1
ATOM 9231 O O B GLN E 1 200 ? 18.365 25.296 0.412 0.62 25.51 200 GLN F O 1
ATOM 9237 N N B ASP E 1 201 ? 17.978 23.500 1.705 0.62 26.26 201 ASP F N 1
ATOM 9238 C CA B ASP E 1 201 ? 18.937 23.910 2.721 0.62 25.86 201 ASP F CA 1
ATOM 9239 C C B ASP E 1 201 ? 20.316 24.170 2.124 0.62 24.65 201 ASP F C 1
ATOM 9240 O O B ASP E 1 201 ? 20.997 25.121 2.513 0.62 24.35 201 ASP F O 1
ATOM 9245 N N B ALA E 1 202 ? 20.721 23.333 1.176 0.62 24.57 202 ALA F N 1
ATOM 9246 C CA B ALA E 1 202 ? 22.026 23.460 0.539 0.62 25.17 202 ALA F CA 1
ATOM 9247 C C B ALA E 1 202 ? 22.226 24.811 -0.145 0.62 27.45 202 ALA F C 1
ATOM 9248 O O B ALA E 1 202 ? 23.360 25.271 -0.301 0.62 27.15 202 ALA F O 1
ATOM 9250 N N B LYS E 1 203 ? 21.129 25.442 -0.553 0.62 27.96 203 LYS F N 1
ATOM 9251 C CA B LYS E 1 203 ? 21.227 26.749 -1.203 0.62 29.76 203 LYS F CA 1
ATOM 9252 C C B LYS E 1 203 ? 21.627 27.800 -0.168 0.62 29.92 203 LYS F C 1
ATOM 9253 O O B LYS E 1 203 ? 22.550 28.588 -0.388 0.62 30.16 203 LYS F O 1
ATOM 9259 N N B ALA E 1 204 ? 20.944 27.791 0.974 0.62 30.10 204 ALA F N 1
ATOM 9260 C CA B ALA E 1 204 ? 21.236 28.749 2.040 0.62 29.50 204 ALA F CA 1
ATOM 9261 C C B ALA E 1 204 ? 22.603 28.517 2.670 0.62 28.90 204 ALA F C 1
ATOM 9262 O O B ALA E 1 204 ? 23.216 29.441 3.197 0.62 27.30 204 ALA F O 1
ATOM 9264 N N B ALA E 1 205 ? 23.081 27.276 2.609 0.62 28.22 205 ALA F N 1
ATOM 9265 C CA B ALA E 1 205 ? 24.380 26.923 3.163 0.62 27.49 205 ALA F CA 1
ATOM 9266 C C B ALA E 1 205 ? 25.504 27.188 2.161 0.62 27.44 205 ALA F C 1
ATOM 9267 O O B ALA E 1 205 ? 26.684 27.113 2.505 0.62 28.53 205 ALA F O 1
ATOM 9269 N N B GLY E 1 206 ? 25.138 27.489 0.920 0.62 26.43 206 GLY F N 1
ATOM 9270 C CA B GLY E 1 206 ? 26.145 27.756 -0.099 0.62 25.11 206 GLY F CA 1
ATOM 9271 C C B GLY E 1 206 ? 26.856 26.532 -0.646 0.62 25.09 206 GLY F C 1
ATOM 9272 O O B GLY E 1 206 ? 27.995 26.630 -1.119 0.62 24.22 206 GLY F O 1
ATOM 9273 N N B THR E 1 207 ? 26.180 25.382 -0.601 0.62 24.00 207 THR F N 1
ATOM 9274 C CA B THR E 1 207 ? 26.749 24.125 -1.076 0.62 23.23 207 THR F CA 1
ATOM 9275 C C B THR E 1 207 ? 25.843 23.432 -2.093 0.62 24.35 207 THR F C 1
ATOM 9276 O O B THR E 1 207 ? 25.981 22.227 -2.329 0.62 24.83 207 THR F O 1
ATOM 9280 N N B ALA E 1 208 ? 24.937 24.188 -2.715 0.62 24.52 208 ALA F N 1
ATOM 9281 C CA B ALA E 1 208 ? 23.989 23.612 -3.673 0.62 24.04 208 ALA F CA 1
ATOM 9282 C C B ALA E 1 208 ? 24.578 22.777 -4.806 0.62 23.87 208 ALA F C 1
ATOM 9283 O O B ALA E 1 208 ? 24.051 21.707 -5.121 0.62 23.28 208 ALA F O 1
ATOM 9285 N N B ASP E 1 209 ? 25.652 23.254 -5.431 0.62 25.40 209 ASP F N 1
ATOM 9286 C CA B ASP E 1 209 ? 26.242 22.523 -6.554 0.62 25.52 209 ASP F CA 1
ATOM 9287 C C B ASP E 1 209 ? 26.861 21.173 -6.179 0.62 26.25 209 ASP F C 1
ATOM 9288 O O B ASP E 1 209 ? 26.650 20.172 -6.868 0.62 23.92 209 ASP F O 1
ATOM 9293 N N B ILE E 1 210 ? 27.630 21.128 -5.093 0.62 25.86 210 ILE F N 1
ATOM 9294 C CA B ILE E 1 210 ? 28.218 19.860 -4.702 0.62 25.74 210 ILE F CA 1
ATOM 9295 C C B ILE E 1 210 ? 27.121 18.920 -4.187 0.62 25.50 210 ILE F C 1
ATOM 9296 O O B ILE E 1 210 ? 27.145 17.724 -4.473 0.62 26.14 210 ILE F O 1
ATOM 9301 N N B PHE E 1 211 ? 26.150 19.461 -3.455 0.62 26.52 211 PHE F N 1
ATOM 9302 C CA B PHE E 1 211 ? 25.066 18.631 -2.918 0.62 26.40 211 PHE F CA 1
ATOM 9303 C C B PHE E 1 211 ? 24.272 17.981 -4.050 0.62 26.92 211 PHE F C 1
ATOM 9304 O O B PHE E 1 211 ? 23.960 16.784 -4.014 0.62 25.59 211 PHE F O 1
ATOM 9312 N N B SER E 1 212 ? 23.939 18.777 -5.061 0.62 26.83 212 SER F N 1
ATOM 9313 C CA B SER E 1 212 ? 23.186 18.262 -6.198 0.62 26.73 212 SER F CA 1
ATOM 9314 C C B SER E 1 212 ? 23.843 17.009 -6.745 0.62 24.49 212 SER F C 1
ATOM 9315 O O B SER E 1 212 ? 23.166 16.026 -7.051 0.62 26.11 212 SER F O 1
ATOM 9318 N N B THR E 1 213 ? 25.164 17.045 -6.860 0.62 24.71 213 THR F N 1
ATOM 9319 C CA B THR E 1 213 ? 25.905 15.909 -7.375 0.62 25.24 213 THR F CA 1
ATOM 9320 C C B THR E 1 213 ? 25.799 14.717 -6.421 0.62 25.70 213 THR F C 1
ATOM 9321 O O B THR E 1 213 ? 25.436 13.612 -6.826 0.62 24.82 213 THR F O 1
ATOM 9325 N N B LEU E 1 214 ? 26.110 14.958 -5.151 0.62 24.80 214 LEU F N 1
ATOM 9326 C CA B LEU E 1 214 ? 26.071 13.891 -4.150 0.62 26.11 214 LEU F CA 1
ATOM 9327 C C B LEU E 1 214 ? 24.662 13.351 -3.916 0.62 25.85 214 LEU F C 1
ATOM 9328 O O B LEU E 1 214 ? 24.478 12.163 -3.650 0.62 26.92 214 LEU F O 1
ATOM 9333 N N B LYS E 1 215 ? 23.673 14.232 -4.007 0.62 26.68 215 LYS F N 1
ATOM 9334 C CA B LYS E 1 215 ? 22.283 13.846 -3.823 0.62 27.55 215 LYS F CA 1
ATOM 9335 C C B LYS E 1 215 ? 21.849 12.910 -4.943 0.62 27.30 215 LYS F C 1
ATOM 9336 O O B LYS E 1 215 ? 21.232 11.875 -4.690 0.62 25.67 215 LYS F O 1
ATOM 9342 N N B LEU E 1 216 ? 22.163 13.283 -6.184 0.62 26.73 216 LEU F N 1
ATOM 9343 C CA B LEU E 1 216 ? 21.786 12.464 -7.337 0.62 27.19 216 LEU F CA 1
ATOM 9344 C C B LEU E 1 216 ? 22.428 11.078 -7.248 0.62 27.01 216 LEU F C 1
ATOM 9345 O O B LEU E 1 216 ? 21.754 10.056 -7.413 0.62 26.05 216 LEU F O 1
ATOM 9350 N N B LEU E 1 217 ? 23.732 11.056 -6.984 0.62 25.88 217 LEU F N 1
ATOM 9351 C CA B LEU E 1 217 ? 24.477 9.809 -6.857 0.62 26.65 217 LEU F CA 1
ATOM 9352 C C B LEU E 1 217 ? 23.862 8.926 -5.760 0.62 26.52 217 LEU F C 1
ATOM 9353 O O B LEU E 1 217 ? 23.651 7.728 -5.960 0.62 25.87 217 LEU F O 1
ATOM 9358 N N B THR E 1 218 ? 23.562 9.525 -4.610 0.62 25.98 218 THR F N 1
ATOM 9359 C CA B THR E 1 218 ? 22.986 8.765 -3.496 0.62 25.22 218 THR F CA 1
ATOM 9360 C C B THR E 1 218 ? 21.599 8.199 -3.812 0.62 25.52 218 THR F C 1
ATOM 9361 O O B THR E 1 218 ? 21.338 7.011 -3.595 0.62 25.57 218 THR F O 1
ATOM 9365 N N B VAL E 1 219 ? 20.700 9.040 -4.318 0.62 26.31 219 VAL F N 1
ATOM 9366 C CA B VAL E 1 219 ? 19.349 8.574 -4.628 0.62 26.19 219 VAL F CA 1
ATOM 9367 C C B VAL E 1 219 ? 19.346 7.446 -5.652 0.62 26.48 219 VAL F C 1
ATOM 9368 O O B VAL E 1 219 ? 18.649 6.447 -5.473 0.62 26.28 219 VAL F O 1
ATOM 9372 N N B VAL E 1 220 ? 20.124 7.602 -6.722 0.62 27.11 220 VAL F N 1
ATOM 9373 C CA B VAL E 1 220 ? 20.197 6.577 -7.764 0.62 26.81 220 VAL F CA 1
ATOM 9374 C C B VAL E 1 220 ? 20.805 5.266 -7.255 0.62 26.83 220 VAL F C 1
ATOM 9375 O O B VAL E 1 220 ? 20.274 4.176 -7.515 0.62 26.28 220 VAL F O 1
ATOM 9379 N N B MET E 1 221 ? 21.927 5.361 -6.546 0.62 25.74 221 MET F N 1
ATOM 9380 C CA B MET E 1 221 ? 22.560 4.151 -6.014 0.62 24.85 221 MET F CA 1
ATOM 9381 C C B MET E 1 221 ? 21.701 3.498 -4.930 0.62 24.26 221 MET F C 1
ATOM 9382 O O B MET E 1 221 ? 21.555 2.276 -4.917 0.62 24.40 221 MET F O 1
ATOM 9387 N N B TRP E 1 222 ? 21.125 4.299 -4.027 0.62 23.67 222 TRP F N 1
ATOM 9388 C CA B TRP E 1 222 ? 20.294 3.739 -2.957 0.62 22.20 222 TRP F CA 1
ATOM 9389 C C B TRP E 1 222 ? 19.060 3.051 -3.524 0.62 22.85 222 TRP F C 1
ATOM 9390 O O B TRP E 1 222 ? 18.595 2.064 -2.967 0.62 21.85 222 TRP F O 1
ATOM 9401 N N B LEU E 1 223 ? 18.514 3.579 -4.625 0.62 22.57 223 LEU F N 1
ATOM 9402 C CA B LEU E 1 223 ? 17.345 2.950 -5.239 0.62 21.96 223 LEU F CA 1
ATOM 9403 C C B LEU E 1 223 ? 17.740 1.558 -5.732 0.62 20.46 223 LEU F C 1
ATOM 9404 O O B LEU E 1 223 ? 16.908 0.651 -5.819 0.62 21.18 223 LEU F O 1
ATOM 9409 N N B GLY E 1 224 ? 19.022 1.387 -6.033 0.62 19.43 224 GLY F N 1
ATOM 9410 C CA B GLY E 1 224 ? 19.506 0.103 -6.510 0.62 19.12 224 GLY F CA 1
ATOM 9411 C C B GLY E 1 224 ? 19.421 -1.046 -5.514 0.62 20.38 224 GLY F C 1
ATOM 9412 O O B GLY E 1 224 ? 19.218 -2.197 -5.908 0.62 20.55 224 GLY F O 1
ATOM 9413 N N B TYR E 1 225 ? 19.579 -0.751 -4.222 0.62 20.87 225 TYR F N 1
ATOM 9414 C CA B TYR E 1 225 ? 19.529 -1.817 -3.216 0.62 20.81 225 TYR F CA 1
ATOM 9415 C C B TYR E 1 225 ? 18.202 -2.567 -3.121 0.62 21.21 225 TYR F C 1
ATOM 9416 O O B TYR E 1 225 ? 18.190 -3.801 -3.153 0.62 21.40 225 TYR F O 1
ATOM 9425 N N B PRO E 1 226 ? 17.069 -1.849 -2.983 0.62 22.54 226 PRO F N 1
ATOM 9426 C CA B PRO E 1 226 ? 15.788 -2.564 -2.892 0.62 23.20 226 PRO F CA 1
ATOM 9427 C C B PRO E 1 226 ? 15.420 -3.295 -4.192 0.62 24.43 226 PRO F C 1
ATOM 9428 O O B PRO E 1 226 ? 14.550 -4.178 -4.202 0.62 24.52 226 PRO F O 1
ATOM 9432 N N B ILE E 1 227 ? 16.087 -2.916 -5.277 0.62 24.31 227 ILE F N 1
ATOM 9433 C CA B ILE E 1 227 ? 15.870 -3.549 -6.577 0.62 24.82 227 ILE F CA 1
ATOM 9434 C C B ILE E 1 227 ? 16.636 -4.877 -6.557 0.62 24.20 227 ILE F C 1
ATOM 9435 O O B ILE E 1 227 ? 16.119 -5.932 -6.949 0.62 24.03 227 ILE F O 1
ATOM 9440 N N B VAL E 1 228 ? 17.874 -4.829 -6.076 0.62 24.29 228 VAL F N 1
ATOM 9441 C CA B VAL E 1 228 ? 18.680 -6.034 -5.983 0.62 23.41 228 VAL F CA 1
ATOM 9442 C C B VAL E 1 228 ? 18.039 -7.002 -4.998 0.62 23.41 228 VAL F C 1
ATOM 9443 O O B VAL E 1 228 ? 18.086 -8.218 -5.197 0.62 24.48 228 VAL F O 1
ATOM 9447 N N B TRP E 1 229 ? 17.435 -6.465 -3.937 0.62 24.64 229 TRP F N 1
ATOM 9448 C CA B TRP E 1 229 ? 16.781 -7.300 -2.929 0.62 23.32 229 TRP F CA 1
ATOM 9449 C C B TRP E 1 229 ? 15.666 -8.119 -3.595 0.62 25.48 229 TRP F C 1
ATOM 9450 O O B TRP E 1 229 ? 15.630 -9.346 -3.485 0.62 24.60 229 TRP F O 1
ATOM 9461 N N B ALA E 1 230 ? 14.763 -7.423 -4.283 0.62 24.54 230 ALA F N 1
ATOM 9462 C CA B ALA E 1 230 ? 13.634 -8.058 -4.961 0.62 26.38 230 ALA F CA 1
ATOM 9463 C C B ALA E 1 230 ? 14.053 -9.064 -6.029 0.62 26.80 230 ALA F C 1
ATOM 9464 O O B ALA E 1 230 ? 13.428 -10.113 -6.178 0.62 27.63 230 ALA F O 1
ATOM 9466 N N B LEU E 1 231 ? 15.111 -8.751 -6.765 0.62 28.04 231 LEU F N 1
ATOM 9467 C CA B LEU E 1 231 ? 15.591 -9.635 -7.828 0.62 28.56 231 LEU F CA 1
ATOM 9468 C C B LEU E 1 231 ? 16.502 -10.771 -7.357 0.62 28.82 231 LEU F C 1
ATOM 9469 O O B LEU E 1 231 ? 16.638 -11.791 -8.045 0.62 28.37 231 LEU F O 1
ATOM 9474 N N B GLY E 1 232 ? 17.130 -10.596 -6.193 0.62 27.37 232 GLY F N 1
ATOM 9475 C CA B GLY E 1 232 ? 18.034 -11.608 -5.673 0.62 25.56 232 GLY F CA 1
ATOM 9476 C C B GLY E 1 232 ? 17.378 -12.716 -4.867 0.62 25.41 232 GLY F C 1
ATOM 9477 O O B GLY E 1 232 ? 16.151 -12.779 -4.782 0.62 24.65 232 GLY F O 1
ATOM 9478 N N B VAL E 1 233 ? 18.195 -13.573 -4.250 0.62 23.68 233 VAL F N 1
ATOM 9479 C CA B VAL E 1 233 ? 17.678 -14.696 -3.472 0.62 23.69 233 VAL F CA 1
ATOM 9480 C C B VAL E 1 233 ? 16.725 -14.330 -2.340 0.62 23.22 233 VAL F C 1
ATOM 9481 O O B VAL E 1 233 ? 15.934 -15.157 -1.916 0.62 24.25 233 VAL F O 1
ATOM 9485 N N B GLU E 1 234 ? 16.797 -13.099 -1.845 0.62 22.72 234 GLU F N 1
ATOM 9486 C CA B GLU E 1 234 ? 15.899 -12.663 -0.782 0.62 22.68 234 GLU F CA 1
ATOM 9487 C C B GLU E 1 234 ? 14.492 -12.441 -1.330 0.62 23.75 234 GLU F C 1
ATOM 9488 O O B GLU E 1 234 ? 13.499 -12.645 -0.624 0.62 21.65 234 GLU F O 1
ATOM 9494 N N B GLY E 1 235 ? 14.424 -12.022 -2.594 0.62 25.42 235 GLY F N 1
ATOM 9495 C CA B GLY E 1 235 ? 13.148 -11.756 -3.233 0.62 25.76 235 GLY F CA 1
ATOM 9496 C C B GLY E 1 235 ? 12.692 -12.858 -4.170 0.62 28.09 235 GLY F C 1
ATOM 9497 O O B GLY E 1 235 ? 12.461 -13.986 -3.726 0.62 26.94 235 GLY F O 1
ATOM 9498 N N B VAL E 1 236 ? 12.576 -12.533 -5.461 0.62 28.63 236 VAL F N 1
ATOM 9499 C CA B VAL E 1 236 ? 12.117 -13.484 -6.478 0.62 31.34 236 VAL F CA 1
ATOM 9500 C C B VAL E 1 236 ? 13.194 -14.467 -6.916 0.62 31.99 236 VAL F C 1
ATOM 9501 O O B VAL E 1 236 ? 12.904 -15.464 -7.590 0.62 32.65 236 VAL F O 1
ATOM 9505 N N B ALA E 1 237 ? 14.440 -14.173 -6.556 0.62 31.28 237 ALA F N 1
ATOM 9506 C CA B ALA E 1 237 ? 15.566 -15.052 -6.853 0.62 31.85 237 ALA F CA 1
ATOM 9507 C C B ALA E 1 237 ? 15.971 -15.258 -8.316 0.62 32.99 237 ALA F C 1
ATOM 9508 O O B ALA E 1 237 ? 16.390 -16.353 -8.702 0.62 33.54 237 ALA F O 1
ATOM 9510 N N B VAL E 1 238 ? 15.869 -14.214 -9.126 0.62 33.05 238 VAL F N 1
ATOM 9511 C CA B VAL E 1 238 ? 16.287 -14.326 -10.516 0.62 34.57 238 VAL F CA 1
ATOM 9512 C C B VAL E 1 238 ? 17.815 -14.218 -10.552 0.62 34.31 238 VAL F C 1
ATOM 9513 O O B VAL E 1 238 ? 18.458 -14.627 -11.517 0.62 32.91 238 VAL F O 1
ATOM 9517 N N B LEU E 1 239 ? 18.396 -13.669 -9.483 0.62 34.12 239 LEU F N 1
ATOM 9518 C CA B LEU E 1 239 ? 19.853 -13.536 -9.374 0.62 34.10 239 LEU F CA 1
ATOM 9519 C C B LEU E 1 239 ? 20.383 -14.526 -8.336 0.62 33.82 239 LEU F C 1
ATOM 9520 O O B LEU E 1 239 ? 19.946 -14.510 -7.190 0.62 33.29 239 LEU F O 1
ATOM 9525 N N B PRO E 1 240 ? 21.328 -15.400 -8.727 0.62 32.76 240 PRO F N 1
ATOM 9526 C CA B PRO E 1 240 ? 21.896 -16.386 -7.800 0.62 33.19 240 PRO F CA 1
ATOM 9527 C C B PRO E 1 240 ? 22.592 -15.699 -6.624 0.62 32.64 240 PRO F C 1
ATOM 9528 O O B PRO E 1 240 ? 22.877 -14.499 -6.679 0.62 31.98 240 PRO F O 1
ATOM 9532 N N B VAL E 1 241 ? 22.874 -16.466 -5.575 0.62 32.58 241 VAL F N 1
ATOM 9533 C CA B VAL E 1 241 ? 23.530 -15.927 -4.386 0.62 32.67 241 VAL F CA 1
ATOM 9534 C C B VAL E 1 241 ? 24.799 -15.136 -4.725 0.62 32.08 241 VAL F C 1
ATOM 9535 O O B VAL E 1 241 ? 25.078 -14.099 -4.109 0.62 31.47 241 VAL F O 1
ATOM 9539 N N B GLY E 1 242 ? 25.555 -15.613 -5.711 0.62 31.00 242 GLY F N 1
ATOM 9540 C CA B GLY E 1 242 ? 26.781 -14.944 -6.105 0.62 29.82 242 GLY F CA 1
ATOM 9541 C C B GLY E 1 242 ? 26.578 -13.636 -6.850 0.62 30.57 242 GLY F C 1
ATOM 9542 O O B GLY E 1 242 ? 27.348 -12.686 -6.673 0.62 29.34 242 GLY F O 1
ATOM 9543 N N B TYR E 1 243 ? 25.554 -13.577 -7.699 0.62 30.59 243 TYR F N 1
ATOM 9544 C CA B TYR E 1 243 ? 25.281 -12.356 -8.453 0.62 30.75 243 TYR F CA 1
ATOM 9545 C C B TYR E 1 243 ? 24.621 -11.309 -7.569 0.62 28.99 243 TYR F C 1
ATOM 9546 O O B TYR E 1 243 ? 24.815 -10.113 -7.767 0.62 28.46 243 TYR F O 1
ATOM 9555 N N B THR E 1 244 ? 23.815 -11.761 -6.616 0.62 27.72 244 THR F N 1
ATOM 9556 C CA B THR E 1 244 ? 23.163 -10.850 -5.686 0.62 26.99 244 THR F CA 1
ATOM 9557 C C B THR E 1 244 ? 24.284 -10.130 -4.922 0.62 25.05 244 THR F C 1
ATOM 9558 O O B THR E 1 244 ? 24.251 -8.918 -4.752 0.62 25.10 244 THR F O 1
ATOM 9562 N N B SER E 1 245 ? 25.279 -10.892 -4.483 0.62 24.50 245 SER F N 1
ATOM 9563 C CA B SER E 1 245 ? 26.400 -10.339 -3.716 0.62 23.46 245 SER F CA 1
ATOM 9564 C C B SER E 1 245 ? 27.212 -9.328 -4.516 0.62 23.18 245 SER F C 1
ATOM 9565 O O B SER E 1 245 ? 27.556 -8.254 -4.017 0.62 20.91 245 SER F O 1
ATOM 9568 N N B TRP E 1 246 ? 27.520 -9.655 -5.769 0.62 22.62 246 TRP F N 1
ATOM 9569 C CA B TRP E 1 246 ? 28.297 -8.720 -6.566 0.62 21.24 246 TRP F CA 1
ATOM 9570 C C B TRP E 1 246 ? 27.521 -7.457 -6.874 0.62 21.02 246 TRP F C 1
ATOM 9571 O O B TRP E 1 246 ? 28.110 -6.383 -6.991 0.62 21.84 246 TRP F O 1
ATOM 9582 N N B ALA E 1 247 ? 26.199 -7.570 -6.989 0.62 19.26 247 ALA F N 1
ATOM 9583 C CA B ALA E 1 247 ? 25.378 -6.400 -7.266 0.62 19.49 247 ALA F CA 1
ATOM 9584 C C B ALA E 1 247 ? 25.497 -5.433 -6.074 0.62 19.02 247 ALA F C 1
ATOM 9585 O O B ALA E 1 247 ? 25.738 -4.236 -6.247 0.62 18.10 247 ALA F O 1
ATOM 9587 N N B TYR E 1 248 ? 25.323 -5.959 -4.864 0.62 18.09 248 TYR F N 1
ATOM 9588 C CA B TYR E 1 248 ? 25.432 -5.115 -3.670 0.62 17.24 248 TYR F CA 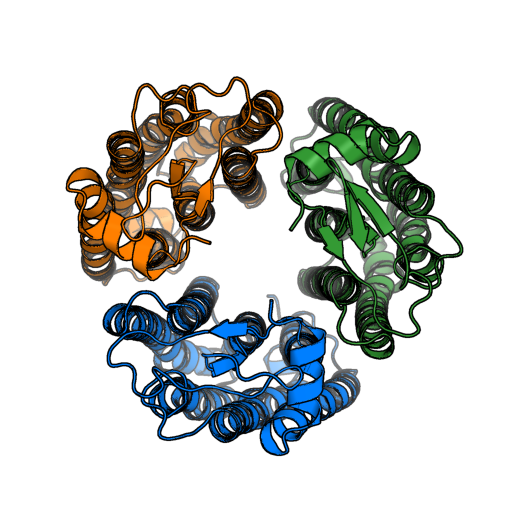1
ATOM 9589 C C B TYR E 1 248 ? 26.847 -4.554 -3.547 0.62 18.31 248 TYR F C 1
ATOM 9590 O O B TYR E 1 248 ? 27.035 -3.381 -3.218 0.62 19.88 248 TYR F O 1
ATOM 9599 N N B SER E 1 249 ? 27.847 -5.388 -3.814 0.62 17.58 249 SER F N 1
ATOM 9600 C CA B SER E 1 249 ? 29.232 -4.944 -3.712 0.62 18.95 249 SER F CA 1
ATOM 9601 C C B SER E 1 249 ? 29.521 -3.800 -4.672 0.62 20.75 249 SER F C 1
ATOM 9602 O O B SER E 1 249 ? 30.208 -2.838 -4.319 0.62 19.91 249 SER F O 1
ATOM 9605 N N B ALA E 1 250 ? 28.997 -3.899 -5.895 0.62 21.25 250 ALA F N 1
ATOM 9606 C CA B ALA E 1 250 ? 29.207 -2.841 -6.876 0.62 20.75 250 ALA F CA 1
ATOM 9607 C C B ALA E 1 250 ? 28.509 -1.562 -6.417 0.62 20.26 250 ALA F C 1
ATOM 9608 O O B ALA E 1 250 ? 29.069 -0.467 -6.523 0.62 21.32 250 ALA F O 1
ATOM 9610 N N B LEU E 1 251 ? 27.280 -1.692 -5.928 0.62 20.15 251 LEU F N 1
ATOM 9611 C CA B LEU E 1 251 ? 26.554 -0.542 -5.424 0.62 20.14 251 LEU F CA 1
ATOM 9612 C C B LEU E 1 251 ? 27.361 0.069 -4.268 0.62 20.00 251 LEU F C 1
ATOM 9613 O O B LEU E 1 251 ? 27.495 1.279 -4.184 0.62 20.89 251 LEU F O 1
ATOM 9618 N N B ASP E 1 252 ? 27.885 -0.766 -3.373 0.62 21.44 252 ASP F N 1
ATOM 9619 C CA B ASP E 1 252 ? 28.666 -0.239 -2.238 0.62 21.13 252 ASP F CA 1
ATOM 9620 C C B ASP E 1 252 ? 29.871 0.576 -2.696 0.62 22.94 252 ASP F C 1
ATOM 9621 O O B ASP E 1 252 ? 30.194 1.617 -2.118 0.62 22.52 252 ASP F O 1
ATOM 9626 N N B ILE E 1 253 ? 30.555 0.089 -3.726 0.62 23.40 253 ILE F N 1
ATOM 9627 C CA B ILE E 1 253 ? 31.721 0.793 -4.232 0.62 24.07 253 ILE F CA 1
ATOM 9628 C C B ILE E 1 253 ? 31.351 2.231 -4.603 0.62 23.84 253 ILE F C 1
ATOM 9629 O O B ILE E 1 253 ? 32.092 3.170 -4.297 0.62 24.31 253 ILE F O 1
ATOM 9634 N N B VAL E 1 254 ? 30.192 2.405 -5.227 0.62 23.11 254 VAL F N 1
ATOM 9635 C CA B VAL E 1 254 ? 29.734 3.736 -5.627 0.62 23.20 254 VAL F CA 1
ATOM 9636 C C B VAL E 1 254 ? 29.115 4.561 -4.490 0.62 22.68 254 VAL F C 1
ATOM 9637 O O B VAL E 1 254 ? 29.525 5.692 -4.224 0.62 22.48 254 VAL F O 1
ATOM 9641 N N B ALA E 1 255 ? 28.105 4.000 -3.839 0.62 21.86 255 ALA F N 1
ATOM 9642 C CA B ALA E 1 255 ? 27.411 4.695 -2.764 0.62 21.01 255 ALA F CA 1
ATOM 9643 C C B ALA E 1 255 ? 28.311 5.032 -1.570 0.62 20.99 255 ALA F C 1
ATOM 9644 O O B ALA E 1 255 ? 28.032 5.974 -0.824 0.62 21.76 255 ALA F O 1
ATOM 9646 N N B LYS E 1 256 ? 29.388 4.279 -1.399 0.62 20.06 256 LYS F N 1
ATOM 9647 C CA B LYS E 1 256 ? 30.286 4.520 -0.273 0.62 20.77 256 LYS F CA 1
ATOM 9648 C C B LYS E 1 256 ? 31.626 5.134 -0.622 0.62 20.49 256 LYS F C 1
ATOM 9649 O O B LYS E 1 256 ? 31.909 6.276 -0.249 0.62 21.00 256 LYS F O 1
ATOM 9655 N N B TYR E 1 257 ? 32.454 4.373 -1.339 0.62 20.63 257 TYR F N 1
ATOM 9656 C CA B TYR E 1 257 ? 33.790 4.830 -1.655 0.62 21.75 257 TYR F CA 1
ATOM 9657 C C B TYR E 1 257 ? 33.877 6.005 -2.622 0.62 22.61 257 TYR F C 1
ATOM 9658 O O B TYR E 1 257 ? 34.528 6.993 -2.309 0.62 22.95 257 TYR F O 1
ATOM 9667 N N B ILE E 1 258 ? 33.245 5.927 -3.788 0.62 24.40 258 ILE F N 1
ATOM 9668 C CA B ILE E 1 258 ? 33.358 7.066 -4.700 0.62 23.50 258 ILE F CA 1
ATOM 9669 C C B ILE E 1 258 ? 32.599 8.251 -4.123 0.62 22.59 258 ILE F C 1
ATOM 9670 O O B ILE E 1 258 ? 33.062 9.380 -4.215 0.62 23.60 258 ILE F O 1
ATOM 9675 N N B PHE E 1 259 ? 31.438 7.996 -3.515 0.62 21.66 259 PHE F N 1
ATOM 9676 C CA B PHE E 1 259 ? 30.653 9.051 -2.874 0.62 21.22 259 PHE F CA 1
ATOM 9677 C C B PHE E 1 259 ? 31.540 9.784 -1.857 0.62 21.20 259 PHE F C 1
ATOM 9678 O O B PHE E 1 259 ? 31.664 11.016 -1.890 0.62 21.83 259 PHE F O 1
ATOM 9686 N N B ALA E 1 260 ? 32.159 9.020 -0.959 0.62 20.39 260 ALA F N 1
ATOM 9687 C CA B ALA E 1 260 ? 33.020 9.593 0.071 0.62 19.70 260 ALA F CA 1
ATOM 9688 C C B ALA E 1 260 ? 34.183 10.375 -0.535 0.62 20.19 260 ALA F C 1
ATOM 9689 O O B ALA E 1 260 ? 34.503 11.469 -0.071 0.62 21.39 260 ALA F O 1
ATOM 9691 N N B PHE E 1 261 ? 34.815 9.818 -1.567 0.62 20.21 261 PHE F N 1
ATOM 9692 C CA B PHE E 1 261 ? 35.926 10.505 -2.216 0.62 21.09 261 PHE F CA 1
ATOM 9693 C C B PHE E 1 261 ? 35.495 11.861 -2.749 0.62 20.80 261 PHE F C 1
ATOM 9694 O O B PHE E 1 261 ? 36.197 12.852 -2.558 0.62 21.78 261 PHE F O 1
ATOM 9702 N N B LEU E 1 262 ? 34.360 11.897 -3.438 0.62 20.55 262 LEU F N 1
ATOM 9703 C CA B LEU E 1 262 ? 33.851 13.145 -4.004 0.62 21.15 262 LEU F CA 1
ATOM 9704 C C B LEU E 1 262 ? 33.526 14.159 -2.921 0.62 21.80 262 LEU F C 1
ATOM 9705 O O B LEU E 1 262 ? 33.787 15.359 -3.074 0.62 19.48 262 LEU F O 1
ATOM 9710 N N B LEU E 1 263 ? 32.953 13.685 -1.816 0.62 19.87 263 LEU F N 1
ATOM 9711 C CA B LEU E 1 263 ? 32.598 14.590 -0.739 0.62 19.81 263 LEU F CA 1
ATOM 9712 C C B LEU E 1 263 ? 33.862 15.157 -0.112 0.62 18.39 263 LEU F C 1
ATOM 9713 O O B LEU E 1 263 ? 33.966 16.362 0.087 0.62 19.36 263 LEU F O 1
ATOM 9718 N N B LEU E 1 264 ? 34.827 14.294 0.183 0.62 19.09 264 LEU F N 1
ATOM 9719 C CA B LEU E 1 264 ? 36.075 14.737 0.796 0.62 19.65 264 LEU F CA 1
ATOM 9720 C C B LEU E 1 264 ? 36.901 15.626 -0.136 0.62 20.78 264 LEU F C 1
ATOM 9721 O O B LEU E 1 264 ? 37.554 16.559 0.327 0.62 19.46 264 LEU F O 1
ATOM 9726 N N B ASN E 1 265 ? 36.887 15.328 -1.434 0.62 21.52 265 ASN F N 1
ATOM 9727 C CA B ASN E 1 265 ? 37.636 16.150 -2.393 0.62 23.37 265 ASN F CA 1
ATOM 9728 C C B ASN E 1 265 ? 37.019 17.561 -2.375 0.62 23.39 265 ASN F C 1
ATOM 9729 O O B ASN E 1 265 ? 37.740 18.563 -2.413 0.62 24.20 265 ASN F O 1
ATOM 9734 N N B TYR E 1 266 ? 35.692 17.649 -2.310 0.62 23.47 266 TYR F N 1
ATOM 9735 C CA B TYR E 1 266 ? 35.035 18.951 -2.248 0.62 23.42 266 TYR F CA 1
ATOM 9736 C C B TYR E 1 266 ? 35.331 19.621 -0.910 0.62 23.43 266 TYR F C 1
ATOM 9737 O O B TYR E 1 266 ? 35.737 20.781 -0.848 0.62 21.87 266 TYR F O 1
ATOM 9746 N N B LEU E 1 267 ? 35.092 18.881 0.171 0.62 21.02 267 LEU F N 1
ATOM 9747 C CA B LEU E 1 267 ? 35.315 19.385 1.523 0.62 19.12 267 LEU F CA 1
ATOM 9748 C C B LEU E 1 267 ? 36.661 20.087 1.720 0.62 17.66 267 LEU F C 1
ATOM 9749 O O B LEU E 1 267 ? 36.732 21.171 2.301 0.62 16.59 267 LEU F O 1
ATOM 9754 N N B THR E 1 268 ? 37.732 19.451 1.259 0.62 16.53 268 THR F N 1
ATOM 9755 C CA B THR E 1 268 ? 39.071 19.983 1.412 0.62 18.95 268 THR F CA 1
ATOM 9756 C C B THR E 1 268 ? 39.307 21.228 0.536 0.62 20.14 268 THR F C 1
ATOM 9757 O O B THR E 1 268 ? 40.155 22.050 0.835 0.62 19.90 268 THR F O 1
ATOM 9761 N N B SER E 1 269 ? 38.538 21.360 -0.530 0.62 21.21 269 SER F N 1
ATOM 9762 C CA B SER E 1 269 ? 38.693 22.523 -1.413 0.62 22.40 269 SER F CA 1
ATOM 9763 C C B SER E 1 269 ? 37.759 23.644 -0.976 0.62 24.19 269 SER F C 1
ATOM 9764 O O B SER E 1 269 ? 37.847 24.782 -1.468 0.62 22.56 269 SER F O 1
ATOM 9767 N N B ASN E 1 270 ? 36.870 23.325 -0.037 0.62 23.32 270 ASN F N 1
ATOM 9768 C CA B ASN E 1 270 ? 35.894 24.294 0.449 0.62 24.89 270 ASN F CA 1
ATOM 9769 C C B ASN E 1 270 ? 35.756 24.324 1.951 0.62 25.18 270 ASN F C 1
ATOM 9770 O O B ASN E 1 270 ? 34.668 24.558 2.476 0.62 26.09 270 ASN F O 1
ATOM 9775 N N B GLU E 1 271 ? 36.864 24.093 2.636 0.62 26.91 271 GLU F N 1
ATOM 9776 C CA B GLU E 1 271 ? 36.865 24.076 4.089 0.62 26.91 271 GLU F CA 1
ATOM 9777 C C B GLU E 1 271 ? 36.237 25.337 4.660 0.62 27.39 271 GLU F C 1
ATOM 9778 O O B GLU E 1 271 ? 35.457 25.281 5.613 0.62 26.80 271 GLU F O 1
ATOM 9784 N N B GLY E 1 272 ? 36.558 26.479 4.055 0.62 27.54 272 GLY F N 1
ATOM 9785 C CA B GLY E 1 272 ? 36.019 27.738 4.529 0.62 27.20 272 GLY F CA 1
ATOM 9786 C C B GLY E 1 272 ? 34.511 27.854 4.466 0.62 27.54 272 GLY F C 1
ATOM 9787 O O B GLY E 1 272 ? 33.886 28.360 5.390 0.62 28.60 272 GLY F O 1
ATOM 9788 N N B VAL E 1 273 ? 33.917 27.390 3.372 0.62 28.36 273 VAL F N 1
ATOM 9789 C CA B VAL E 1 273 ? 32.469 27.453 3.195 0.62 28.56 273 VAL F CA 1
ATOM 9790 C C B VAL E 1 273 ? 31.700 26.590 4.201 0.62 28.89 273 VAL F C 1
ATOM 9791 O O B VAL E 1 273 ? 30.673 27.015 4.741 0.62 26.46 273 VAL F O 1
ATOM 9795 N N B VAL E 1 274 ? 32.192 25.380 4.459 0.62 30.21 274 VAL F N 1
ATOM 9796 C CA B VAL E 1 274 ? 31.512 24.495 5.398 0.62 32.08 274 VAL F CA 1
ATOM 9797 C C B VAL E 1 274 ? 31.789 24.875 6.849 0.62 33.64 274 VAL F C 1
ATOM 9798 O O B VAL E 1 274 ? 31.068 24.464 7.754 0.62 33.76 274 VAL F O 1
ATOM 9802 N N B SER E 1 275 ? 32.829 25.672 7.073 0.62 35.70 275 SER F N 1
ATOM 9803 C CA B SER E 1 275 ? 33.163 26.100 8.426 0.62 37.94 275 SER F CA 1
ATOM 9804 C C B SER E 1 275 ? 32.103 27.085 8.916 0.62 40.45 275 SER F C 1
ATOM 9805 O O B SER E 1 275 ? 31.688 27.038 10.069 0.62 40.68 275 SER F O 1
ATOM 9808 N N B GLY E 1 276 ? 31.674 27.977 8.025 0.62 43.56 276 GLY F N 1
ATOM 9809 C CA B GLY E 1 276 ? 30.664 28.961 8.377 0.62 46.41 276 GLY F CA 1
ATOM 9810 C C B GLY E 1 276 ? 31.205 30.365 8.602 0.62 48.23 276 GLY F C 1
ATOM 9811 O O B GLY E 1 276 ? 30.748 31.324 7.977 0.62 48.22 276 GLY F O 1
ATOM 9812 N N B SER E 1 277 ? 32.173 30.490 9.505 0.62 49.90 277 SER F N 1
ATOM 9813 C CA B SER E 1 277 ? 32.779 31.782 9.816 0.62 51.42 277 SER F CA 1
ATOM 9814 C C B SER E 1 277 ? 34.118 31.570 10.508 0.62 52.12 277 SER F C 1
ATOM 9815 O O B SER E 1 277 ? 34.451 30.452 10.905 0.62 52.58 277 SER F O 1
ATOM 9818 N N B GLU F 1 18 ? 14.179 -28.473 18.404 0.63 37.39 18 GLU G N 1
ATOM 9819 C CA B GLU F 1 18 ? 14.459 -27.244 17.609 0.63 36.84 18 GLU G CA 1
ATOM 9820 C C B GLU F 1 18 ? 13.172 -26.650 17.044 0.63 36.42 18 GLU G C 1
ATOM 9821 O O B GLU F 1 18 ? 12.689 -27.064 15.989 0.63 36.90 18 GLU G O 1
ATOM 9823 N N B VAL F 1 19 ? 12.625 -25.675 17.759 0.63 35.56 19 VAL G N 1
ATOM 9824 C CA B VAL F 1 19 ? 11.399 -25.005 17.361 0.63 33.82 19 VAL G CA 1
ATOM 9825 C C B VAL F 1 19 ? 11.678 -24.013 16.240 0.63 32.62 19 VAL G C 1
ATOM 9826 O O B VAL F 1 19 ? 12.591 -23.196 16.344 0.63 32.65 19 VAL G O 1
ATOM 9830 N N B THR F 1 20 ? 10.894 -24.087 15.168 0.63 30.31 20 THR G N 1
ATOM 9831 C CA B THR F 1 20 ? 11.077 -23.183 14.039 0.63 27.64 20 THR G CA 1
ATOM 9832 C C B THR F 1 20 ? 10.266 -21.901 14.187 0.63 25.34 20 THR G C 1
ATOM 9833 O O B THR F 1 20 ? 9.341 -21.801 14.988 0.63 23.24 20 THR G O 1
ATOM 9837 N N B GLN F 1 21 ? 10.620 -20.923 13.370 0.63 25.10 21 GLN G N 1
ATOM 9838 C CA B GLN F 1 21 ? 9.940 -19.644 13.369 0.63 23.79 21 GLN G CA 1
ATOM 9839 C C B GLN F 1 21 ? 8.484 -19.844 12.943 0.63 24.51 21 GLN G C 1
ATOM 9840 O O B GLN F 1 21 ? 7.566 -19.239 13.500 0.63 23.57 21 GLN G O 1
ATOM 9846 N N B ARG F 1 22 ? 8.281 -20.701 11.948 0.63 24.92 22 ARG G N 1
ATOM 9847 C CA B ARG F 1 22 ? 6.941 -20.987 11.448 0.63 25.65 22 ARG G CA 1
ATOM 9848 C C B ARG F 1 22 ? 6.055 -21.591 12.535 0.63 24.61 22 ARG G C 1
ATOM 9849 O O B ARG F 1 22 ? 4.879 -21.254 12.631 0.63 24.57 22 ARG G O 1
ATOM 9857 N N B GLU F 1 23 ? 6.616 -22.478 13.356 0.63 24.83 23 GLU G N 1
ATOM 9858 C CA B GLU F 1 23 ? 5.846 -23.105 14.425 0.63 24.79 23 GLU G CA 1
ATOM 9859 C C B GLU F 1 23 ? 5.401 -22.088 15.472 0.63 23.95 23 GLU G C 1
ATOM 9860 O O B GLU F 1 23 ? 4.316 -22.206 16.044 0.63 22.84 23 GLU G O 1
ATOM 9866 N N B LEU F 1 24 ? 6.227 -21.073 15.724 0.63 23.26 24 LEU G N 1
ATOM 9867 C CA B LEU F 1 24 ? 5.859 -20.051 16.696 0.63 22.55 24 LEU G CA 1
ATOM 9868 C C B LEU F 1 24 ? 4.813 -19.106 16.100 0.63 22.71 24 LEU G C 1
ATOM 9869 O O B LEU F 1 24 ? 3.904 -18.647 16.801 0.63 22.84 24 LEU G O 1
ATOM 9874 N N B PHE F 1 25 ? 4.951 -18.823 14.805 0.63 22.31 25 PHE G N 1
ATOM 9875 C CA B PHE F 1 25 ? 4.016 -17.969 14.069 0.63 22.46 25 PHE G CA 1
ATOM 9876 C C B PHE F 1 25 ? 2.641 -18.651 14.069 0.63 24.36 25 PHE G C 1
ATOM 9877 O O B PHE F 1 25 ? 1.615 -18.015 14.303 0.63 23.50 25 PHE G O 1
ATOM 9885 N N B GLU F 1 26 ? 2.636 -19.952 13.803 0.63 26.77 26 GLU G N 1
ATOM 9886 C CA B GLU F 1 26 ? 1.391 -20.718 13.789 0.63 28.53 26 GLU G CA 1
ATOM 9887 C C B GLU F 1 26 ? 0.827 -20.832 15.208 0.63 28.77 26 GLU G C 1
ATOM 9888 O O B GLU F 1 26 ? -0.389 -20.879 15.405 0.63 28.08 26 GLU G O 1
ATOM 9894 N N B PHE F 1 27 ? 1.711 -20.868 16.201 0.63 28.76 27 PHE G N 1
ATOM 9895 C CA B PHE F 1 27 ? 1.263 -20.950 17.585 0.63 28.53 27 PHE G CA 1
ATOM 9896 C C B PHE F 1 27 ? 0.508 -19.673 17.961 0.63 28.77 27 PHE G C 1
ATOM 9897 O O B PHE F 1 27 ? -0.529 -19.729 18.633 0.63 28.80 27 PHE G O 1
ATOM 9905 N N B VAL F 1 28 ? 1.030 -18.523 17.533 0.63 27.20 28 VAL G N 1
ATOM 9906 C CA B VAL F 1 28 ? 0.378 -17.245 17.813 0.63 27.31 28 VAL G CA 1
ATOM 9907 C C B VAL F 1 28 ? -1.017 -17.325 17.200 0.63 29.34 28 VAL G C 1
ATOM 9908 O O B VAL F 1 28 ? -2.003 -16.923 17.816 0.63 28.93 28 VAL G O 1
ATOM 9912 N N B LEU F 1 29 ? -1.089 -17.835 15.977 0.63 30.72 29 LEU G N 1
ATOM 9913 C CA B LEU F 1 29 ? -2.378 -18.009 15.316 0.63 34.28 29 LEU G CA 1
ATOM 9914 C C B LEU F 1 29 ? -2.994 -19.200 16.057 0.63 35.75 29 LEU G C 1
ATOM 9915 O O B LEU F 1 29 ? -2.280 -19.940 16.735 0.63 38.38 29 LEU G O 1
ATOM 9920 N N B ASN F 1 30 ? -4.301 -19.387 15.959 0.63 37.88 30 ASN G N 1
ATOM 9921 C CA B ASN F 1 30 ? -4.934 -20.508 16.654 0.63 38.49 30 ASN G CA 1
ATOM 9922 C C B ASN F 1 30 ? -4.974 -20.255 18.160 0.63 38.20 30 ASN G C 1
ATOM 9923 O O B ASN F 1 30 ? -5.528 -21.046 18.919 0.63 37.18 30 ASN G O 1
ATOM 9928 N N B ASP F 1 31 ? -4.361 -19.157 18.597 0.63 37.22 31 ASP G N 1
ATOM 9929 C CA B ASP F 1 31 ? -4.406 -18.786 20.003 0.63 36.03 31 ASP G CA 1
ATOM 9930 C C B ASP F 1 31 ? -5.026 -17.387 20.047 0.63 35.95 31 ASP G C 1
ATOM 9931 O O B ASP F 1 31 ? -4.322 -16.377 20.009 0.63 33.88 31 ASP G O 1
ATOM 9936 N N B PRO F 1 32 ? -6.367 -17.322 20.111 0.63 35.12 32 PRO G N 1
ATOM 9937 C CA B PRO F 1 32 ? -7.176 -16.098 20.152 0.63 34.69 32 PRO G CA 1
ATOM 9938 C C B PRO F 1 32 ? -6.599 -14.910 20.914 0.63 33.56 32 PRO G C 1
ATOM 9939 O O B PRO F 1 32 ? -6.429 -13.829 20.347 0.63 33.09 32 PRO G O 1
ATOM 9943 N N B LEU F 1 33 ? -6.318 -15.107 22.196 0.63 33.07 33 LEU G N 1
ATOM 9944 C CA B LEU F 1 33 ? -5.778 -14.036 23.029 0.63 32.69 33 LEU G CA 1
ATOM 9945 C C B LEU F 1 33 ? -4.451 -13.531 22.514 0.63 31.42 33 LEU G C 1
ATOM 9946 O O B LEU F 1 33 ? -4.240 -12.331 22.402 0.63 31.04 33 LEU G O 1
ATOM 9951 N N B LEU F 1 34 ? -3.553 -14.455 22.196 0.63 31.04 34 LEU G N 1
ATOM 9952 C CA B LEU F 1 34 ? -2.240 -14.073 21.712 0.63 30.17 34 LEU G CA 1
ATOM 9953 C C B LEU F 1 34 ? -2.335 -13.342 20.384 0.63 28.75 34 LEU G C 1
ATOM 9954 O O B LEU F 1 34 ? -1.845 -12.220 20.249 0.63 27.60 34 LEU G O 1
ATOM 9959 N N B ALA F 1 35 ? -2.982 -13.964 19.402 0.63 26.98 35 ALA G N 1
ATOM 9960 C CA B ALA F 1 35 ? -3.112 -13.346 18.093 0.63 26.52 35 ALA G CA 1
ATOM 9961 C C B ALA F 1 35 ? -3.800 -11.984 18.142 0.63 25.74 35 ALA G C 1
ATOM 9962 O O B ALA F 1 35 ? -3.376 -11.061 17.461 0.63 26.66 35 ALA G O 1
ATOM 9964 N N B SER F 1 36 ? -4.858 -11.849 18.937 0.63 24.27 36 SER G N 1
ATOM 9965 C CA B SER F 1 36 ? -5.558 -10.566 19.000 0.63 24.61 36 SER G CA 1
ATOM 9966 C C B SER F 1 36 ? -4.728 -9.458 19.651 0.63 24.43 36 SER G C 1
ATOM 9967 O O B SER F 1 36 ? -4.680 -8.334 19.137 0.63 24.48 36 SER G O 1
ATOM 9970 N N B SER F 1 37 ? -4.067 -9.760 20.768 0.63 24.19 37 SER G N 1
ATOM 9971 C CA B SER F 1 37 ? -3.245 -8.734 21.432 0.63 22.03 37 SER G CA 1
ATOM 9972 C C B SER F 1 37 ? -2.132 -8.200 20.519 0.63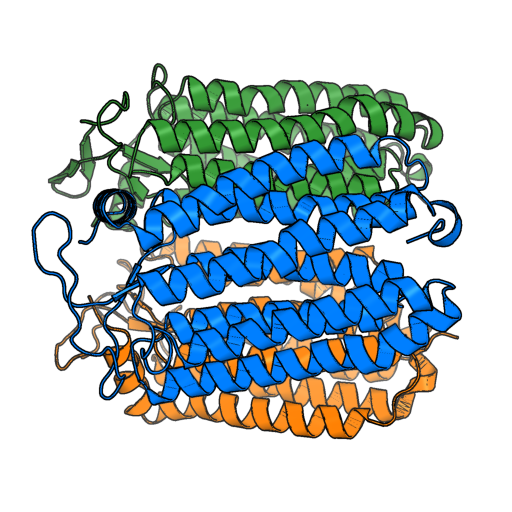 22.08 37 SER G C 1
ATOM 9973 O O B SER F 1 37 ? -1.738 -7.039 20.628 0.63 22.73 37 SER G O 1
ATOM 9976 N N B LEU F 1 38 ? -1.632 -9.039 19.617 0.63 21.44 38 LEU G N 1
ATOM 9977 C CA B LEU F 1 38 ? -0.563 -8.641 18.702 0.63 22.77 38 LEU G CA 1
ATOM 9978 C C B LEU F 1 38 ? -1.036 -7.921 17.442 0.63 22.75 38 LEU G C 1
ATOM 9979 O O B LEU F 1 38 ? -0.630 -6.784 17.170 0.63 22.84 38 LEU G O 1
ATOM 9984 N N B TYR F 1 39 ? -1.891 -8.578 16.659 0.63 23.14 39 TYR G N 1
ATOM 9985 C CA B TYR F 1 39 ? -2.349 -7.965 15.422 0.63 23.63 39 TYR G CA 1
ATOM 9986 C C B TYR F 1 39 ? -3.168 -6.695 15.607 0.63 23.66 39 TYR G C 1
ATOM 9987 O O B TYR F 1 39 ? -3.135 -5.813 14.750 0.63 25.71 39 TYR G O 1
ATOM 9996 N N B ILE F 1 40 ? -3.897 -6.589 16.710 0.63 24.52 40 ILE G N 1
ATOM 9997 C CA B ILE F 1 40 ? -4.676 -5.379 16.963 0.63 24.44 40 ILE G CA 1
ATOM 9998 C C B ILE F 1 40 ? -3.710 -4.207 17.144 0.63 24.45 40 ILE G C 1
ATOM 9999 O O B ILE F 1 40 ? -3.994 -3.084 16.723 0.63 23.22 40 ILE G O 1
ATOM 10004 N N B ASN F 1 41 ? -2.554 -4.460 17.759 0.63 24.10 41 ASN G N 1
ATOM 10005 C CA B ASN F 1 41 ? -1.601 -3.368 17.950 0.63 24.07 41 ASN G CA 1
ATOM 10006 C C B ASN F 1 41 ? -0.873 -2.999 16.678 0.63 23.53 41 ASN G C 1
ATOM 10007 O O B ASN F 1 41 ? -0.474 -1.847 16.503 0.63 23.20 41 ASN G O 1
ATOM 10012 N N B ILE F 1 42 ? -0.690 -3.963 15.782 0.63 22.88 42 ILE G N 1
ATOM 10013 C CA B ILE F 1 42 ? -0.053 -3.661 14.507 0.63 22.64 42 ILE G CA 1
ATOM 10014 C C B ILE F 1 42 ? -0.994 -2.705 13.750 0.63 23.59 42 ILE G C 1
ATOM 10015 O O B ILE F 1 42 ? -0.552 -1.731 13.139 0.63 22.92 42 ILE G O 1
ATOM 10020 N N B ALA F 1 43 ? -2.292 -2.989 13.810 0.63 23.36 43 ALA G N 1
ATOM 10021 C CA B ALA F 1 43 ? -3.298 -2.165 13.126 0.63 23.09 43 ALA G CA 1
ATOM 10022 C C B ALA F 1 43 ? -3.457 -0.785 13.779 0.63 21.92 43 ALA G C 1
ATOM 10023 O O B ALA F 1 43 ? -3.520 0.234 13.079 0.63 23.10 43 ALA G O 1
ATOM 10025 N N B LEU F 1 44 ? -3.525 -0.744 15.107 0.63 22.26 44 LEU G N 1
ATOM 10026 C CA B LEU F 1 44 ? -3.651 0.539 15.806 0.63 22.49 44 LEU G CA 1
ATOM 10027 C C B LEU F 1 44 ? -2.403 1.401 15.586 0.63 22.68 44 LEU G C 1
ATOM 10028 O O B LEU F 1 44 ? -2.497 2.625 15.488 0.63 21.60 44 LEU G O 1
ATOM 10033 N N B ALA F 1 45 ? -1.233 0.766 15.521 0.63 22.96 45 ALA G N 1
ATOM 10034 C CA B ALA F 1 45 ? 0.009 1.506 15.285 0.63 22.71 45 ALA G CA 1
ATOM 10035 C C B ALA F 1 45 ? -0.028 2.134 13.890 0.63 23.08 45 ALA G C 1
ATOM 10036 O O B ALA F 1 45 ? 0.301 3.300 13.716 0.63 23.37 45 ALA G O 1
ATOM 10038 N N B GLY F 1 46 ? -0.419 1.343 12.892 0.63 22.70 46 GLY G N 1
ATOM 10039 C CA B GLY F 1 46 ? -0.496 1.852 11.534 0.63 23.90 46 GLY G CA 1
ATOM 10040 C C B GLY F 1 46 ? -1.483 3.007 11.418 0.63 24.59 46 GLY G C 1
ATOM 10041 O O B GLY F 1 46 ? -1.168 4.032 10.821 0.63 24.46 46 GLY G O 1
ATOM 10042 N N B LEU F 1 47 ? -2.670 2.841 11.993 0.63 24.44 47 LEU G N 1
ATOM 10043 C CA B LEU F 1 47 ? -3.698 3.878 11.956 0.63 24.32 47 LEU G CA 1
ATOM 10044 C C B LEU F 1 47 ? -3.224 5.119 12.708 0.63 24.35 47 LEU G C 1
ATOM 10045 O O B LEU F 1 47 ? -3.417 6.249 12.246 0.63 22.60 47 LEU G O 1
ATOM 10050 N N B SER F 1 48 ? -2.612 4.909 13.876 0.63 22.50 48 SER G N 1
ATOM 10051 C CA B SER F 1 48 ? -2.098 6.032 14.660 0.63 22.21 48 SER G CA 1
ATOM 10052 C C B SER F 1 48 ? -1.143 6.851 13.821 0.63 20.46 48 SER G C 1
ATOM 10053 O O B SER F 1 48 ? -1.201 8.075 13.833 0.63 21.18 48 SER G O 1
ATOM 10056 N N B ILE F 1 49 ? -0.244 6.177 13.106 0.63 20.69 49 ILE G N 1
ATOM 10057 C CA B ILE F 1 49 ? 0.734 6.882 12.284 0.63 20.83 49 ILE G CA 1
ATOM 10058 C C B ILE F 1 49 ? 0.023 7.776 11.262 0.63 23.14 49 ILE G C 1
ATOM 10059 O O B ILE F 1 49 ? 0.282 8.981 11.183 0.63 22.02 49 ILE G O 1
ATOM 10064 N N B LEU F 1 50 ? -0.866 7.180 10.470 0.63 24.55 50 LEU G N 1
ATOM 10065 C CA B LEU F 1 50 ? -1.591 7.947 9.457 0.63 25.51 50 LEU G CA 1
ATOM 10066 C C B LEU F 1 50 ? -2.261 9.159 10.074 0.63 24.77 50 LEU G C 1
ATOM 10067 O O B LEU F 1 50 ? -2.172 10.259 9.537 0.63 25.43 50 LEU G O 1
ATOM 10072 N N B LEU F 1 51 ? -2.917 8.960 11.210 0.63 24.88 51 LEU G N 1
ATOM 10073 C CA B LEU F 1 51 ? -3.597 10.057 11.893 0.63 25.07 51 LEU G CA 1
ATOM 10074 C C B LEU F 1 51 ? -2.609 11.142 12.316 0.63 25.46 51 LEU G C 1
ATOM 10075 O O B LEU F 1 51 ? -2.771 12.320 11.984 0.63 24.59 51 LEU G O 1
ATOM 10080 N N B PHE F 1 52 ? -1.573 10.736 13.045 0.63 24.86 52 PHE G N 1
ATOM 10081 C CA B PHE F 1 52 ? -0.586 11.686 13.529 0.63 24.67 52 PHE G CA 1
ATOM 10082 C C B PHE F 1 52 ? 0.069 12.501 12.415 0.63 25.44 52 PHE G C 1
ATOM 10083 O O B PHE F 1 52 ? 0.325 13.693 12.588 0.63 25.82 52 PHE G O 1
ATOM 10091 N N B VAL F 1 53 ? 0.347 11.867 11.278 0.63 26.85 53 VAL G N 1
ATOM 10092 C CA B VAL F 1 53 ? 0.962 12.574 10.161 0.63 28.82 53 VAL G CA 1
ATOM 10093 C C B VAL F 1 53 ? -0.016 13.647 9.668 0.63 29.66 53 VAL G C 1
ATOM 10094 O O B VAL F 1 53 ? 0.373 14.789 9.403 0.63 29.25 53 VAL G O 1
ATOM 10098 N N B PHE F 1 54 ? -1.289 13.278 9.573 0.63 31.20 54 PHE G N 1
ATOM 10099 C CA B PHE F 1 54 ? -2.329 14.210 9.134 0.63 32.20 54 PHE G CA 1
ATOM 10100 C C B PHE F 1 54 ? -2.432 15.389 10.095 0.63 31.52 54 PHE G C 1
ATOM 10101 O O B PHE F 1 54 ? -2.476 16.549 9.667 0.63 31.19 54 PHE G O 1
ATOM 10109 N N B MET F 1 55 ? -2.489 15.073 11.388 0.63 30.50 55 MET G N 1
ATOM 10110 C CA B MET F 1 55 ? -2.593 16.066 12.457 0.63 29.63 55 MET G CA 1
ATOM 10111 C C B MET F 1 55 ? -1.467 17.097 12.485 0.63 30.05 55 MET G C 1
ATOM 10112 O O B MET F 1 55 ? -1.681 18.254 12.859 0.63 28.60 55 MET G O 1
ATOM 10117 N N B THR F 1 56 ? -0.269 16.673 12.095 0.63 29.68 56 THR G N 1
ATOM 10118 C CA B THR F 1 56 ? 0.902 17.542 12.155 0.63 29.64 56 THR G CA 1
ATOM 10119 C C B THR F 1 56 ? 1.430 18.116 10.846 0.63 30.63 56 THR G C 1
ATOM 10120 O O B THR F 1 56 ? 2.557 18.610 10.800 0.63 30.02 56 THR G O 1
ATOM 10124 N N B ARG F 1 57 ? 0.632 18.070 9.782 0.63 31.86 57 ARG G N 1
ATOM 10125 C CA B ARG F 1 57 ? 1.101 18.599 8.506 0.63 33.85 57 ARG G CA 1
ATOM 10126 C C B ARG F 1 57 ? 1.234 20.119 8.483 0.63 33.47 57 ARG G C 1
ATOM 10127 O O B ARG F 1 57 ? 1.881 20.666 7.594 0.63 33.62 57 ARG G O 1
ATOM 10135 N N B GLY F 1 58 ? 0.636 20.797 9.456 0.63 32.46 58 GLY G N 1
ATOM 10136 C CA B GLY F 1 58 ? 0.716 22.250 9.484 0.63 31.03 58 GLY G CA 1
ATOM 10137 C C B GLY F 1 58 ? 1.906 22.822 10.233 0.63 31.33 58 GLY G C 1
ATOM 10138 O O B GLY F 1 58 ? 2.187 24.022 10.141 0.63 29.94 58 GLY G O 1
ATOM 10139 N N B LEU F 1 59 ? 2.608 21.971 10.980 0.63 29.96 59 LEU G N 1
ATOM 10140 C CA B LEU F 1 59 ? 3.767 22.403 11.755 0.63 29.60 59 LEU G CA 1
ATOM 10141 C C B LEU F 1 59 ? 4.893 22.946 10.887 0.63 30.09 59 LEU G C 1
ATOM 10142 O O B LEU F 1 59 ? 5.241 22.354 9.866 0.63 30.56 59 LEU G O 1
ATOM 10147 N N B ASP F 1 60 ? 5.461 24.074 11.306 0.63 30.26 60 ASP G N 1
ATOM 10148 C CA B ASP F 1 60 ? 6.570 24.696 10.593 0.63 31.19 60 ASP G CA 1
ATOM 10149 C C B ASP F 1 60 ? 7.799 24.869 11.477 0.63 30.12 60 ASP G C 1
ATOM 10150 O O B ASP F 1 60 ? 8.928 24.803 10.996 0.63 30.25 60 ASP G O 1
ATOM 10155 N N B ASP F 1 61 ? 7.581 25.115 12.765 0.63 29.71 61 ASP G N 1
ATOM 10156 C CA B ASP F 1 61 ? 8.697 25.321 13.685 0.63 29.20 61 ASP G CA 1
ATOM 10157 C C B ASP F 1 61 ? 9.558 24.059 13.835 0.63 28.77 61 ASP G C 1
ATOM 10158 O O B ASP F 1 61 ? 9.046 22.985 14.124 0.63 28.43 61 ASP G O 1
ATOM 10163 N N B PRO F 1 62 ? 10.876 24.183 13.645 0.63 28.89 62 PRO G N 1
ATOM 10164 C CA B PRO F 1 62 ? 11.769 23.024 13.768 0.63 28.88 62 PRO G CA 1
ATOM 10165 C C B PRO F 1 62 ? 11.696 22.288 15.100 0.63 27.20 62 PRO G C 1
ATOM 10166 O O B PRO F 1 62 ? 11.746 21.054 15.132 0.63 25.88 62 PRO G O 1
ATOM 10170 N N B ARG F 1 63 ? 11.570 23.028 16.199 0.63 25.18 63 ARG G N 1
ATOM 10171 C CA B ARG F 1 63 ? 11.502 22.387 17.506 0.63 23.63 63 ARG G CA 1
ATOM 10172 C C B ARG F 1 63 ? 10.157 21.687 17.680 0.63 23.85 63 ARG G C 1
ATOM 10173 O O B ARG F 1 63 ? 10.077 20.594 18.239 0.63 22.35 63 ARG G O 1
ATOM 10181 N N B ALA F 1 64 ? 9.085 22.313 17.204 0.63 22.61 64 ALA G N 1
ATOM 10182 C CA B ALA F 1 64 ? 7.779 21.683 17.295 0.63 22.19 64 ALA G CA 1
ATOM 10183 C C B ALA F 1 64 ? 7.803 20.413 16.434 0.63 21.57 64 ALA G C 1
ATOM 10184 O O B ALA F 1 64 ? 7.220 19.388 16.796 0.63 21.04 64 ALA G O 1
ATOM 10186 N N B LYS F 1 65 ? 8.491 20.483 15.302 0.63 20.99 65 LYS G N 1
ATOM 10187 C CA B LYS F 1 65 ? 8.565 19.337 14.401 0.63 21.94 65 LYS G CA 1
ATOM 10188 C C B LYS F 1 65 ? 9.403 18.205 14.995 0.63 20.91 65 LYS G C 1
ATOM 10189 O O B LYS F 1 65 ? 9.123 17.034 14.741 0.63 21.12 65 LYS G O 1
ATOM 10195 N N B LEU F 1 66 ? 10.416 18.558 15.788 0.63 20.40 66 LEU G N 1
ATOM 10196 C CA B LEU F 1 66 ? 11.276 17.551 16.430 0.63 20.09 66 LEU G CA 1
ATOM 10197 C C B LEU F 1 66 ? 10.435 16.768 17.430 0.63 19.24 66 LEU G C 1
ATOM 10198 O O B LEU F 1 66 ? 10.555 15.542 17.556 0.63 19.24 66 LEU G O 1
ATOM 10203 N N B ILE F 1 67 ? 9.594 17.481 18.171 0.63 17.68 67 ILE G N 1
ATOM 10204 C CA B ILE F 1 67 ? 8.723 16.835 19.138 0.63 17.64 67 ILE G CA 1
ATOM 10205 C C B ILE F 1 67 ? 7.739 15.939 18.385 0.63 17.57 67 ILE G C 1
ATOM 10206 O O B ILE F 1 67 ? 7.429 14.825 18.827 0.63 17.42 67 ILE G O 1
ATOM 10211 N N B ALA F 1 68 ? 7.242 16.423 17.248 0.63 16.72 68 ALA G N 1
ATOM 10212 C CA B ALA F 1 68 ? 6.292 15.634 16.466 0.63 18.01 68 ALA G CA 1
ATOM 10213 C C B ALA F 1 68 ? 6.906 14.346 15.908 0.63 17.53 68 ALA G C 1
ATOM 10214 O O B ALA F 1 68 ? 6.284 13.281 15.974 0.63 17.64 68 ALA G O 1
ATOM 10216 N N B VAL F 1 69 ? 8.117 14.440 15.370 0.63 17.80 69 VAL G N 1
ATOM 10217 C CA B VAL F 1 69 ? 8.772 13.256 14.790 0.63 18.35 69 VAL G CA 1
ATOM 10218 C C B VAL F 1 69 ? 9.133 12.229 15.872 0.63 17.59 69 VAL G C 1
ATOM 10219 O O B VAL F 1 69 ? 8.994 11.013 15.665 0.63 16.61 69 VAL G O 1
ATOM 10223 N N B SER F 1 70 ? 9.611 12.721 17.012 0.63 17.12 70 SER G N 1
ATOM 10224 C CA B SER F 1 70 ? 9.953 11.832 18.124 0.63 17.90 70 SER G CA 1
ATOM 10225 C C B SER F 1 70 ? 8.686 11.094 18.552 0.63 18.01 70 SER G C 1
ATOM 10226 O O B SER F 1 70 ? 8.708 9.898 18.844 0.63 17.24 70 SER G O 1
ATOM 10229 N N B THR F 1 71 ? 7.559 11.806 18.581 0.63 17.13 71 THR G N 1
ATOM 10230 C CA B THR F 1 71 ? 6.299 11.188 18.971 0.63 17.41 71 THR G CA 1
ATOM 10231 C C B THR F 1 71 ? 5.786 10.164 17.946 0.63 17.86 71 THR G C 1
ATOM 10232 O O B THR F 1 71 ? 5.300 9.096 18.317 0.63 17.83 71 THR G O 1
ATOM 10236 N N B ILE F 1 72 ? 5.880 10.492 16.661 0.63 17.02 72 ILE G N 1
ATOM 10237 C CA B ILE F 1 72 ? 5.412 9.591 15.609 0.63 16.72 72 ILE G CA 1
ATOM 10238 C C B ILE F 1 72 ? 6.294 8.337 15.532 0.63 17.32 72 ILE G C 1
ATOM 10239 O O B ILE F 1 72 ? 5.847 7.268 15.098 0.63 16.74 72 ILE G O 1
ATOM 10244 N N B LEU F 1 73 ? 7.546 8.463 15.966 0.63 16.84 73 LEU G N 1
ATOM 10245 C CA B LEU F 1 73 ? 8.444 7.317 15.960 0.63 15.30 73 LEU G CA 1
ATOM 10246 C C B LEU F 1 73 ? 7.968 6.253 16.943 0.63 15.39 73 LEU G C 1
ATOM 10247 O O B LEU F 1 73 ? 8.336 5.088 16.809 0.63 13.78 73 LEU G O 1
ATOM 10252 N N B VAL F 1 74 ? 7.137 6.632 17.913 0.63 14.45 74 VAL G N 1
ATOM 10253 C CA B VAL F 1 74 ? 6.653 5.652 18.893 0.63 14.68 74 VAL G CA 1
ATOM 10254 C C B VAL F 1 74 ? 5.798 4.573 18.212 0.63 16.32 74 VAL G C 1
ATOM 10255 O O B VAL F 1 74 ? 6.054 3.370 18.375 0.63 15.57 74 VAL G O 1
ATOM 10259 N N B PRO F 1 75 ? 4.769 4.974 17.437 0.63 16.61 75 PRO G N 1
ATOM 10260 C CA B PRO F 1 75 ? 3.974 3.925 16.779 0.63 17.20 75 PRO G CA 1
ATOM 10261 C C B PRO F 1 75 ? 4.734 3.262 15.623 0.63 16.28 75 PRO G C 1
ATOM 10262 O O B PRO F 1 75 ? 4.404 2.145 15.221 0.63 18.01 75 PRO G O 1
ATOM 10266 N N B VAL F 1 76 ? 5.744 3.943 15.074 0.63 16.70 76 VAL G N 1
ATOM 10267 C CA B VAL F 1 76 ? 6.545 3.350 14.000 0.63 17.00 76 VAL G CA 1
ATOM 10268 C C B VAL F 1 76 ? 7.340 2.179 14.601 0.63 17.52 76 VAL G C 1
ATOM 10269 O O B VAL F 1 76 ? 7.379 1.078 14.046 0.63 17.03 76 VAL G O 1
ATOM 10273 N N B VAL F 1 77 ? 8.000 2.425 15.730 0.63 17.41 77 VAL G N 1
ATOM 10274 C CA B VAL F 1 77 ? 8.754 1.356 16.389 0.63 18.27 77 VAL G CA 1
ATOM 10275 C C B VAL F 1 77 ? 7.789 0.246 16.798 0.63 18.30 77 VAL G C 1
ATOM 10276 O O B VAL F 1 77 ? 8.101 -0.937 16.694 0.63 18.02 77 VAL G O 1
ATOM 10280 N N B SER F 1 78 ? 6.606 0.634 17.260 0.63 19.09 78 SER G N 1
ATOM 10281 C CA B SER F 1 78 ? 5.618 -0.337 17.721 0.63 19.27 78 SER G CA 1
ATOM 10282 C C B SER F 1 78 ? 5.091 -1.249 16.608 0.63 20.43 78 SER G C 1
ATOM 10283 O O B SER F 1 78 ? 4.945 -2.468 16.807 0.63 18.40 78 SER G O 1
ATOM 10286 N N B ILE F 1 79 ? 4.812 -0.685 15.434 0.63 19.35 79 ILE G N 1
ATOM 10287 C CA B ILE F 1 79 ? 4.303 -1.523 14.349 0.63 21.16 79 ILE G CA 1
ATOM 10288 C C B ILE F 1 79 ? 5.377 -2.515 13.875 0.63 20.44 79 ILE G C 1
ATOM 10289 O O B ILE F 1 79 ? 5.083 -3.680 13.621 0.63 21.34 79 ILE G O 1
ATOM 10294 N N B ALA F 1 80 ? 6.621 -2.065 13.775 0.63 20.78 80 ALA G N 1
ATOM 10295 C CA B ALA F 1 80 ? 7.699 -2.948 13.335 0.63 20.66 80 ALA G CA 1
ATOM 10296 C C B ALA F 1 80 ? 7.997 -4.011 14.397 0.63 20.86 80 ALA G C 1
ATOM 10297 O O B ALA F 1 80 ? 8.186 -5.188 14.072 0.63 20.48 80 ALA G O 1
ATOM 10299 N N B SER F 1 81 ? 8.002 -3.602 15.666 0.63 18.62 81 SER G N 1
ATOM 10300 C CA B SER F 1 81 ? 8.309 -4.526 16.751 0.63 19.70 81 SER G CA 1
ATOM 10301 C C B SER F 1 81 ? 7.208 -5.569 16.958 0.63 19.33 81 SER G C 1
ATOM 10302 O O B SER F 1 81 ? 7.496 -6.747 17.166 0.63 18.05 81 SER G O 1
ATOM 10305 N N B TYR F 1 82 ? 5.949 -5.146 16.888 0.63 19.03 82 TYR G N 1
ATOM 10306 C CA B TYR F 1 82 ? 4.842 -6.084 17.038 0.63 19.14 82 TYR G CA 1
ATOM 10307 C C B TYR F 1 82 ? 4.822 -7.078 15.885 0.63 18.94 82 TYR G C 1
ATOM 10308 O O B TYR F 1 82 ? 4.387 -8.214 16.058 0.63 18.60 82 TYR G O 1
ATOM 10317 N N B THR F 1 83 ? 5.272 -6.649 14.708 0.63 17.92 83 THR G N 1
ATOM 10318 C CA B THR F 1 83 ? 5.335 -7.544 13.563 0.63 18.16 83 THR G CA 1
ATOM 10319 C C B THR F 1 83 ? 6.459 -8.552 13.851 0.63 18.20 83 THR G C 1
ATOM 10320 O O B THR F 1 83 ? 6.408 -9.707 13.418 0.63 16.79 83 THR G O 1
ATOM 10324 N N B GLY F 1 84 ? 7.460 -8.122 14.621 0.63 16.78 84 GLY G N 1
ATOM 10325 C CA B GLY F 1 84 ? 8.549 -9.021 14.970 0.63 15.83 84 GLY G CA 1
ATOM 10326 C C B GLY F 1 84 ? 7.986 -10.157 15.809 0.63 15.68 84 GLY G C 1
ATOM 10327 O O B GLY F 1 84 ? 8.390 -11.309 15.656 0.63 14.58 84 GLY G O 1
ATOM 10328 N N B LEU F 1 85 ? 7.042 -9.833 16.687 0.63 14.96 85 LEU G N 1
ATOM 10329 C CA B LEU F 1 85 ? 6.408 -10.840 17.538 0.63 15.54 85 LEU G CA 1
ATOM 10330 C C B LEU F 1 85 ? 5.423 -11.713 16.751 0.63 17.94 85 LEU G C 1
ATOM 10331 O O B LEU F 1 85 ? 5.482 -12.939 16.800 0.63 17.34 85 LEU G O 1
ATOM 10336 N N B ALA F 1 86 ? 4.528 -11.068 16.009 0.63 18.11 86 ALA G N 1
ATOM 10337 C CA B ALA F 1 86 ? 3.528 -11.808 15.245 0.63 18.43 86 ALA G CA 1
ATOM 10338 C C B ALA F 1 86 ? 4.162 -12.791 14.257 0.63 18.59 86 ALA G C 1
ATOM 10339 O O B ALA F 1 86 ? 3.631 -13.889 14.049 0.63 17.59 86 ALA G O 1
ATOM 10341 N N B SER F 1 87 ? 5.292 -12.413 13.662 0.63 17.44 87 SER G N 1
ATOM 10342 C CA B SER F 1 87 ? 5.976 -13.279 12.699 0.63 17.24 87 SER G CA 1
ATOM 10343 C C B SER F 1 87 ? 6.732 -14.435 13.344 0.63 17.45 87 SER G C 1
ATOM 10344 O O B SER F 1 87 ? 7.117 -15.379 12.658 0.63 18.14 87 SER G O 1
ATOM 10347 N N B GLY F 1 88 ? 6.945 -14.354 14.657 0.63 17.67 88 GLY G N 1
ATOM 10348 C CA B GLY F 1 88 ? 7.684 -15.387 15.367 0.63 17.94 88 GLY G CA 1
ATOM 10349 C C B GLY F 1 88 ? 9.176 -15.076 15.426 0.63 17.80 88 GLY G C 1
ATOM 10350 O O B GLY F 1 88 ? 9.922 -15.709 16.177 0.63 16.74 88 GLY G O 1
ATOM 10351 N N B LEU F 1 89 ? 9.614 -14.090 14.642 0.63 17.27 89 LEU G N 1
ATOM 10352 C CA B LEU F 1 89 ? 11.022 -13.711 14.592 0.63 18.00 89 LEU G CA 1
ATOM 10353 C C B LEU F 1 89 ? 11.591 -13.383 15.965 0.63 17.27 89 LEU G C 1
ATOM 10354 O O B LEU F 1 89 ? 12.699 -13.817 16.299 0.63 17.33 89 LEU G O 1
ATOM 10359 N N B THR F 1 90 ? 10.840 -12.640 16.774 0.63 15.66 90 THR G N 1
ATOM 10360 C CA B THR F 1 90 ? 11.346 -12.267 18.099 0.63 15.94 90 THR G CA 1
ATOM 10361 C C B THR F 1 90 ? 10.673 -12.996 19.255 0.63 15.15 90 THR G C 1
ATOM 10362 O O B THR F 1 90 ? 10.435 -12.429 20.333 0.63 14.05 90 THR G O 1
ATOM 10366 N N B ILE F 1 91 ? 10.379 -14.270 19.012 0.63 15.28 91 ILE G N 1
ATOM 10367 C CA B ILE F 1 91 ? 9.780 -15.140 20.023 0.63 17.13 91 ILE G CA 1
ATOM 10368 C C B ILE F 1 91 ? 10.703 -16.352 20.125 0.63 16.36 91 ILE G C 1
ATOM 10369 O O B ILE F 1 91 ? 11.251 -16.802 19.120 0.63 16.86 91 ILE G O 1
ATOM 10374 N N B SER F 1 92 ? 10.888 -16.856 21.337 0.63 17.92 92 SER G N 1
ATOM 10375 C CA B SER F 1 92 ? 11.706 -18.047 21.562 0.63 18.93 92 SER G CA 1
ATOM 10376 C C B SER F 1 92 ? 11.033 -18.889 22.638 0.63 18.21 92 SER G C 1
ATOM 10377 O O B SER F 1 92 ? 10.176 -18.400 23.375 0.63 18.13 92 SER G O 1
ATOM 10380 N N B VAL F 1 93 ? 11.414 -20.163 22.710 0.63 18.17 93 VAL G N 1
ATOM 10381 C CA B VAL F 1 93 ? 10.889 -21.055 23.743 0.63 18.12 93 VAL G CA 1
ATOM 10382 C C B VAL F 1 93 ? 11.998 -21.242 24.780 0.63 18.55 93 VAL G C 1
ATOM 10383 O O B VAL F 1 93 ? 13.082 -21.735 24.459 0.63 19.31 93 VAL G O 1
ATOM 10387 N N B LEU F 1 94 ? 11.738 -20.836 26.017 0.63 17.47 94 LEU G N 1
ATOM 10388 C CA B LEU F 1 94 ? 12.735 -20.957 27.077 0.63 17.81 94 LEU G CA 1
ATOM 10389 C C B LEU F 1 94 ? 12.238 -21.811 28.228 0.63 17.89 94 LEU G C 1
ATOM 10390 O O B LEU F 1 94 ? 11.062 -21.774 28.566 0.63 18.65 94 LEU G O 1
ATOM 10395 N N B GLU F 1 95 ? 13.148 -22.556 28.840 0.63 18.47 95 GLU G N 1
ATOM 10396 C CA B GLU F 1 95 ? 12.806 -23.397 29.991 0.63 19.02 95 GLU G CA 1
ATOM 10397 C C B GLU F 1 95 ? 13.202 -22.667 31.277 0.63 19.41 95 GLU G C 1
ATOM 10398 O O B GLU F 1 95 ? 14.381 -22.329 31.474 0.63 19.00 95 GLU G O 1
ATOM 10404 N N B MET F 1 96 ? 12.230 -22.422 32.152 0.63 17.89 96 MET G N 1
ATOM 10405 C CA B MET F 1 96 ? 12.493 -21.724 33.407 0.63 16.51 96 MET G CA 1
ATOM 10406 C C B MET F 1 96 ? 13.283 -22.569 34.389 0.63 17.74 96 MET G C 1
ATOM 10407 O O B MET F 1 96 ? 13.209 -23.807 34.369 0.63 18.77 96 MET G O 1
ATOM 10412 N N B PRO F 1 97 ? 14.068 -21.910 35.255 0.63 17.22 97 PRO G N 1
ATOM 10413 C CA B PRO F 1 97 ? 14.891 -22.589 36.250 0.63 18.43 97 PRO G CA 1
ATOM 10414 C C B PRO F 1 97 ? 14.082 -23.145 37.416 0.63 17.88 97 PRO G C 1
ATOM 10415 O O B PRO F 1 97 ? 12.919 -22.797 37.609 0.63 18.71 97 PRO G O 1
ATOM 10419 N N B ALA F 1 98 ? 14.731 -23.996 38.197 0.63 19.46 98 ALA G N 1
ATOM 10420 C CA B ALA F 1 98 ? 14.108 -24.611 39.357 0.63 18.99 98 ALA G CA 1
ATOM 10421 C C B ALA F 1 98 ? 13.516 -23.564 40.289 0.63 19.85 98 ALA G C 1
ATOM 10422 O O B ALA F 1 98 ? 14.155 -22.553 40.601 0.63 18.82 98 ALA G O 1
ATOM 10424 N N B GLY F 1 99 ? 12.292 -23.814 40.745 0.63 18.67 99 GLY G N 1
ATOM 10425 C CA B GLY F 1 99 ? 11.653 -22.886 41.656 0.63 18.23 99 GLY G CA 1
ATOM 10426 C C B GLY F 1 99 ? 10.762 -21.873 40.966 0.63 17.19 99 GLY G C 1
ATOM 10427 O O B GLY F 1 99 ? 9.852 -21.318 41.580 0.63 16.76 99 GLY G O 1
ATOM 10428 N N B HIS F 1 100 ? 11.022 -21.606 39.691 0.63 17.77 100 HIS G N 1
ATOM 10429 C CA B HIS F 1 100 ? 10.211 -20.640 38.954 0.63 17.54 100 HIS G CA 1
ATOM 10430 C C B HIS F 1 100 ? 8.806 -21.210 38.755 0.63 17.68 100 HIS G C 1
ATOM 10431 O O B HIS F 1 100 ? 8.655 -22.382 38.417 0.63 18.09 100 HIS G O 1
ATOM 10438 N N B PHE F 1 101 ? 7.786 -20.381 38.952 0.63 18.04 101 PHE G N 1
ATOM 10439 C CA B PHE F 1 101 ? 6.410 -20.867 38.815 0.63 19.17 101 PHE G CA 1
ATOM 10440 C C B PHE F 1 101 ? 6.055 -21.442 37.454 0.63 20.34 101 PHE G C 1
ATOM 10441 O O B PHE F 1 101 ? 5.158 -22.291 37.348 0.63 20.31 101 PHE G O 1
ATOM 10449 N N B ALA F 1 102 ? 6.756 -21.012 36.408 0.63 18.33 102 ALA G N 1
ATOM 10450 C CA B ALA F 1 102 ? 6.491 -21.533 35.078 0.63 17.35 102 ALA G CA 1
ATOM 10451 C C B ALA F 1 102 ? 7.411 -22.697 34.720 0.63 16.85 102 ALA G C 1
ATOM 10452 O O B ALA F 1 102 ? 7.337 -23.253 33.626 0.63 17.66 102 ALA G O 1
ATOM 10454 N N B GLU F 1 103 ? 8.303 -23.062 35.629 0.63 17.40 103 GLU G N 1
ATOM 10455 C CA B GLU F 1 103 ? 9.180 -24.200 35.375 0.63 17.90 103 GLU G CA 1
ATOM 10456 C C B GLU F 1 103 ? 8.239 -25.416 35.336 0.63 20.14 103 GLU G C 1
ATOM 10457 O O B GLU F 1 103 ? 7.278 -25.485 36.109 0.63 20.42 103 GLU G O 1
ATOM 10463 N N B GLY F 1 104 ? 8.503 -26.350 34.436 0.63 20.28 104 GLY G N 1
ATOM 10464 C CA B GLY F 1 104 ? 7.658 -27.534 34.339 0.63 23.13 104 GLY G CA 1
ATOM 10465 C C B GLY F 1 104 ? 6.518 -27.390 33.349 0.63 24.57 104 GLY G C 1
ATOM 10466 O O B GLY F 1 104 ? 5.735 -28.322 33.138 0.63 25.14 104 GLY G O 1
ATOM 10467 N N B SER F 1 105 ? 6.414 -26.219 32.732 0.63 25.36 105 SER G N 1
ATOM 10468 C CA B SER F 1 105 ? 5.360 -25.981 31.760 0.63 26.53 105 SER G CA 1
ATOM 10469 C C B SER F 1 105 ? 5.749 -26.549 30.404 0.63 26.88 105 SER G C 1
ATOM 10470 O O B SER F 1 105 ? 6.921 -26.799 30.140 0.63 24.83 105 SER G O 1
ATOM 10473 N N B SER F 1 106 ? 4.751 -26.763 29.552 0.63 28.48 106 SER G N 1
ATOM 10474 C CA B SER F 1 106 ? 4.970 -27.317 28.221 0.63 30.04 106 SER G CA 1
ATOM 10475 C C B SER F 1 106 ? 4.029 -26.631 27.248 0.63 30.43 106 SER G C 1
ATOM 10476 O O B SER F 1 106 ? 3.003 -26.080 27.650 0.63 30.50 106 SER G O 1
ATOM 10479 N N B VAL F 1 107 ? 4.380 -26.679 25.969 0.63 30.47 107 VAL G N 1
ATOM 10480 C CA B VAL F 1 107 ? 3.574 -26.064 24.929 0.63 31.95 107 VAL G CA 1
ATOM 10481 C C B VAL F 1 107 ? 3.553 -26.956 23.693 0.63 32.38 107 VAL G C 1
ATOM 10482 O O B VAL F 1 107 ? 4.528 -27.643 23.398 0.63 30.72 107 VAL G O 1
ATOM 10486 N N B MET F 1 108 ? 2.433 -26.954 22.976 0.63 33.78 108 MET G N 1
ATOM 10487 C CA B MET F 1 108 ? 2.324 -27.758 21.767 0.63 35.33 108 MET G CA 1
ATOM 10488 C C B MET F 1 108 ? 2.783 -26.930 20.572 0.63 34.80 108 MET G C 1
ATOM 10489 O O B MET F 1 108 ? 2.161 -25.928 20.221 0.63 33.68 108 MET G O 1
ATOM 10494 N N B LEU F 1 109 ? 3.884 -27.353 19.964 0.63 35.58 109 LEU G N 1
ATOM 10495 C CA B LEU F 1 109 ? 4.459 -26.668 18.809 0.63 37.59 109 LEU G CA 1
ATOM 10496 C C B LEU F 1 109 ? 4.717 -27.700 17.729 0.63 38.59 109 LEU G C 1
ATOM 10497 O O B LEU F 1 109 ? 5.358 -28.720 17.979 0.63 38.29 109 LEU G O 1
ATOM 10502 N N B GLY F 1 110 ? 4.222 -27.428 16.527 0.63 39.55 110 GLY G N 1
ATOM 10503 C CA B GLY F 1 110 ? 4.406 -28.363 15.436 0.63 41.77 110 GLY G CA 1
ATOM 10504 C C B GLY F 1 110 ? 3.622 -29.614 15.775 0.63 42.95 110 GLY G C 1
ATOM 10505 O O B GLY F 1 110 ? 2.472 -29.529 16.212 0.63 43.87 110 GLY G O 1
ATOM 10506 N N B GLY F 1 111 ? 4.237 -30.775 15.591 0.63 43.53 111 GLY G N 1
ATOM 10507 C CA B GLY F 1 111 ? 3.547 -32.014 15.905 0.63 45.04 111 GLY G CA 1
ATOM 10508 C C B GLY F 1 111 ? 4.120 -32.678 17.142 0.63 45.58 111 GLY G C 1
ATOM 10509 O O B GLY F 1 111 ? 4.311 -33.898 17.163 0.63 46.29 111 GLY G O 1
ATOM 10510 N N B GLU F 1 112 ? 4.392 -31.883 18.178 0.63 44.93 112 GLU G N 1
ATOM 10511 C CA B GLU F 1 112 ? 4.961 -32.418 19.410 0.63 44.07 112 GLU G CA 1
ATOM 10512 C C B GLU F 1 112 ? 4.854 -31.469 20.607 0.63 42.74 112 GLU G C 1
ATOM 10513 O O B GLU F 1 112 ? 4.679 -30.258 20.452 0.63 41.42 112 GLU G O 1
ATOM 10519 N N B GLU F 1 113 ? 4.958 -32.033 21.807 0.63 40.73 113 GLU G N 1
ATOM 10520 C CA B GLU F 1 113 ? 4.902 -31.237 23.029 0.63 39.26 113 GLU G CA 1
ATOM 10521 C C B GLU F 1 113 ? 6.335 -30.807 23.340 0.63 36.61 113 GLU G C 1
ATOM 10522 O O B GLU F 1 113 ? 7.248 -31.630 23.339 0.63 36.75 113 GLU G O 1
ATOM 10528 N N B VAL F 1 114 ? 6.535 -29.516 23.586 0.63 33.46 114 VAL G N 1
ATOM 10529 C CA B VAL F 1 114 ? 7.870 -28.997 23.867 0.63 30.30 114 VAL G CA 1
ATOM 10530 C C B VAL F 1 114 ? 7.911 -28.318 25.229 0.63 27.61 114 VAL G C 1
ATOM 10531 O O B VAL F 1 114 ? 7.027 -27.532 25.569 0.63 26.92 114 VAL G O 1
ATOM 10535 N N B ASP F 1 115 ? 8.939 -28.636 26.004 0.63 25.24 115 ASP G N 1
ATOM 10536 C CA B ASP F 1 115 ? 9.101 -28.074 27.336 0.63 24.44 115 ASP G CA 1
ATOM 10537 C C B ASP F 1 115 ? 9.444 -26.597 27.264 0.63 22.69 115 ASP G C 1
ATOM 10538 O O B ASP F 1 115 ? 10.182 -26.167 26.384 0.63 22.58 115 ASP G O 1
ATOM 10543 N N B GLY F 1 116 ? 8.912 -25.830 28.202 0.63 21.38 116 GLY G N 1
ATOM 10544 C CA B GLY F 1 116 ? 9.224 -24.416 28.222 0.63 21.90 116 GLY G CA 1
ATOM 10545 C C B GLY F 1 116 ? 8.052 -23.482 28.094 0.63 22.22 116 GLY G C 1
ATOM 10546 O O B GLY F 1 116 ? 6.880 -23.894 28.125 0.63 21.24 116 GLY G O 1
ATOM 10547 N N B VAL F 1 117 ? 8.383 -22.200 27.949 0.63 19.89 117 VAL G N 1
ATOM 10548 C CA B VAL F 1 117 ? 7.387 -21.140 27.839 0.63 19.98 117 VAL G CA 1
ATOM 10549 C C B VAL F 1 117 ? 7.624 -20.328 26.569 0.63 20.33 117 VAL G C 1
ATOM 10550 O O B VAL F 1 117 ? 8.769 -20.015 26.243 0.63 18.28 117 VAL G O 1
ATOM 10554 N N B VAL F 1 118 ? 6.550 -20.017 25.847 0.63 20.20 118 VAL G N 1
ATOM 10555 C CA B VAL F 1 118 ? 6.638 -19.190 24.643 0.63 20.20 118 VAL G CA 1
ATOM 10556 C C B VAL F 1 118 ? 6.950 -17.791 25.198 0.63 20.59 118 VAL G C 1
ATOM 10557 O O B VAL F 1 118 ? 6.094 -17.138 25.805 0.63 20.92 118 VAL G O 1
ATOM 10561 N N B THR F 1 119 ? 8.188 -17.357 24.977 0.63 19.84 119 THR G N 1
ATOM 10562 C CA B THR F 1 119 ? 8.718 -16.111 25.502 0.63 17.13 119 THR G CA 1
ATOM 10563 C C B THR F 1 119 ? 8.777 -14.999 24.451 0.63 17.48 119 THR G C 1
ATOM 10564 O O B THR F 1 119 ? 9.570 -15.047 23.511 0.63 16.21 119 THR G O 1
ATOM 10568 N N B MET F 1 120 ? 7.919 -14.004 24.641 0.63 17.24 120 MET G N 1
ATOM 10569 C CA B MET F 1 120 ? 7.816 -12.863 23.738 0.63 16.60 120 MET G CA 1
ATOM 10570 C C B MET F 1 120 ? 8.902 -11.837 24.055 0.63 16.85 120 MET G C 1
ATOM 10571 O O B MET F 1 120 ? 8.588 -10.706 24.441 0.63 14.01 120 MET G O 1
ATOM 10576 N N B TRP F 1 121 ? 10.168 -12.221 23.893 0.63 15.98 121 TRP G N 1
ATOM 10577 C CA B TRP F 1 121 ? 11.248 -11.293 24.215 0.63 16.70 121 TRP G CA 1
ATOM 10578 C C B TRP F 1 121 ? 11.265 -10.079 23.306 0.63 16.50 121 TRP G C 1
ATOM 10579 O O B TRP F 1 121 ? 11.822 -9.045 23.665 0.63 15.98 121 TRP G O 1
ATOM 10590 N N B GLY F 1 122 ? 10.655 -10.197 22.129 0.63 15.65 122 GLY G N 1
ATOM 10591 C CA B GLY F 1 122 ? 10.603 -9.059 21.223 0.63 15.72 122 GLY G CA 1
ATOM 10592 C C B GLY F 1 122 ? 9.965 -7.813 21.828 0.63 14.78 122 GLY G C 1
ATOM 10593 O O B GLY F 1 122 ? 10.221 -6.693 21.360 0.63 15.30 122 GLY G O 1
ATOM 10594 N N B ARG F 1 123 ? 9.116 -7.983 22.834 0.63 14.59 123 ARG G N 1
ATOM 10595 C CA B ARG F 1 123 ? 8.513 -6.825 23.489 0.63 15.45 123 ARG G CA 1
ATOM 10596 C C B ARG F 1 123 ? 9.607 -5.892 24.055 0.63 15.12 123 ARG G C 1
ATOM 10597 O O B ARG F 1 123 ? 9.442 -4.670 24.069 0.63 15.00 123 ARG G O 1
ATOM 10605 N N B TYR F 1 124 ? 10.716 -6.461 24.518 0.63 15.36 124 TYR G N 1
ATOM 10606 C CA B TYR F 1 124 ? 11.788 -5.630 25.061 0.63 16.33 124 TYR G CA 1
ATOM 10607 C C B TYR F 1 124 ? 12.416 -4.732 24.003 0.63 16.94 124 TYR G C 1
ATOM 10608 O O B TYR F 1 124 ? 12.985 -3.691 24.330 0.63 17.24 124 TYR G O 1
ATOM 10617 N N B LEU F 1 125 ? 12.330 -5.140 22.742 0.63 18.03 125 LEU G N 1
ATOM 10618 C CA B LEU F 1 125 ? 12.844 -4.315 21.654 0.63 18.00 125 LEU G CA 1
ATOM 10619 C C B LEU F 1 125 ? 11.845 -3.192 21.470 0.63 19.90 125 LEU G C 1
ATOM 10620 O O B LEU F 1 125 ? 12.228 -2.058 21.223 0.63 19.64 125 LEU G O 1
ATOM 10625 N N B THR F 1 126 ? 10.555 -3.511 21.593 0.63 19.65 126 THR G N 1
ATOM 10626 C CA B THR F 1 126 ? 9.535 -2.478 21.460 0.63 18.96 126 THR G CA 1
ATOM 10627 C C B THR F 1 126 ? 9.811 -1.396 22.506 0.63 18.69 126 THR G C 1
ATOM 10628 O O B THR F 1 126 ? 9.752 -0.190 22.218 0.63 17.83 126 THR G O 1
ATOM 10632 N N B TRP F 1 127 ? 10.118 -1.831 23.725 0.63 17.62 127 TRP G N 1
ATOM 10633 C CA B TRP F 1 127 ? 10.358 -0.880 24.811 0.63 17.20 127 TRP G CA 1
ATOM 10634 C C B TRP F 1 127 ? 11.670 -0.090 24.706 0.63 16.17 127 TRP G C 1
ATOM 10635 O O B TRP F 1 127 ? 11.666 1.131 24.855 0.63 16.24 127 TRP G O 1
ATOM 10646 N N B ALA F 1 128 ? 12.777 -0.771 24.436 0.63 14.78 128 ALA G N 1
ATOM 10647 C CA B ALA F 1 128 ? 14.074 -0.117 24.353 0.63 14.78 128 ALA G CA 1
ATOM 10648 C C B ALA F 1 128 ? 14.189 0.931 23.247 0.63 15.30 128 ALA G C 1
ATOM 10649 O O B ALA F 1 128 ? 14.982 1.872 23.358 0.63 15.10 128 ALA G O 1
ATOM 10651 N N B LEU F 1 129 ? 13.394 0.772 22.197 0.63 15.73 129 LEU G N 1
ATOM 10652 C CA B LEU F 1 129 ? 13.437 1.676 21.047 0.63 16.92 129 LEU G CA 1
ATOM 10653 C C B LEU F 1 129 ? 12.369 2.752 21.101 0.63 17.69 129 LEU G C 1
ATOM 10654 O O B LEU F 1 129 ? 12.573 3.855 20.582 0.63 18.92 129 LEU G O 1
ATOM 10659 N N B SER F 1 130 ? 11.245 2.442 21.741 0.63 16.56 130 SER G N 1
ATOM 10660 C CA B SER F 1 130 ? 10.156 3.409 21.820 0.63 17.44 130 SER G CA 1
ATOM 10661 C C B SER F 1 130 ? 10.198 4.300 23.051 0.63 16.64 130 SER G C 1
ATOM 10662 O O B SER F 1 130 ? 9.897 5.494 22.949 0.63 16.04 130 SER G O 1
ATOM 10665 N N B THR F 1 131 ? 10.558 3.742 24.212 0.63 15.45 131 THR G N 1
ATOM 10666 C CA B THR F 1 131 ? 10.584 4.546 25.439 0.63 14.28 131 THR G CA 1
ATOM 10667 C C B THR F 1 131 ? 11.533 5.755 25.354 0.63 14.61 131 THR G C 1
ATOM 10668 O O B THR F 1 131 ? 11.257 6.803 25.970 0.63 15.20 131 THR G O 1
ATOM 10672 N N B PRO F 1 132 ? 12.667 5.632 24.633 0.63 15.23 132 PRO G N 1
ATOM 10673 C CA B PRO F 1 132 ? 13.579 6.792 24.527 0.63 14.34 132 PRO G CA 1
ATOM 10674 C C B PRO F 1 132 ? 12.908 7.922 23.725 0.63 15.24 132 PRO G C 1
ATOM 10675 O O B PRO F 1 132 ? 13.187 9.109 23.947 0.63 15.20 132 PRO G O 1
ATOM 10679 N N B MET F 1 133 ? 12.035 7.550 22.784 0.63 14.35 133 MET G N 1
ATOM 10680 C CA B MET F 1 133 ? 11.334 8.549 21.963 0.63 13.51 133 MET G CA 1
ATOM 10681 C C B MET F 1 133 ? 10.251 9.231 22.784 0.63 14.79 133 MET G C 1
ATOM 10682 O O B MET F 1 133 ? 10.012 10.436 22.630 0.63 14.22 133 MET G O 1
ATOM 10687 N N B ILE F 1 134 ? 9.586 8.461 23.640 0.63 13.68 134 ILE G N 1
ATOM 10688 C CA B ILE F 1 134 ? 8.560 9.020 24.530 0.63 13.83 134 ILE G CA 1
ATOM 10689 C C B ILE F 1 134 ? 9.241 10.030 25.456 0.63 14.84 134 ILE G C 1
ATOM 10690 O O B ILE F 1 134 ? 8.766 11.153 25.638 0.63 13.92 134 ILE G O 1
ATOM 10695 N N B LEU F 1 135 ? 10.369 9.623 26.040 0.63 13.60 135 LEU G N 1
ATOM 10696 C CA B LEU F 1 135 ? 11.117 10.486 26.948 0.63 13.69 135 LEU G CA 1
ATOM 10697 C C B LEU F 1 135 ? 11.683 11.733 26.238 0.63 14.01 135 LEU G C 1
ATOM 10698 O O B LEU F 1 135 ? 11.670 12.853 26.796 0.63 13.98 135 LEU G O 1
ATOM 10703 N N B LEU F 1 136 ? 12.178 11.554 25.021 0.63 12.57 136 LEU G N 1
ATOM 10704 C CA B LEU F 1 136 ? 12.710 12.702 24.279 0.63 13.06 136 LEU G CA 1
ATOM 10705 C C B LEU F 1 136 ? 11.573 13.701 24.032 0.63 14.59 136 LEU G C 1
ATOM 10706 O O B LEU F 1 136 ? 11.738 14.923 24.183 0.63 15.10 136 LEU G O 1
ATOM 10711 N N B ALA F 1 137 ? 10.413 13.184 23.644 0.63 14.85 137 ALA G N 1
ATOM 10712 C CA B ALA F 1 137 ? 9.264 14.063 23.398 0.63 15.29 137 ALA G CA 1
ATOM 10713 C C B ALA F 1 137 ? 8.842 14.798 24.680 0.63 14.98 137 ALA G C 1
ATOM 10714 O O B ALA F 1 137 ? 8.570 16.005 24.658 0.63 14.62 137 ALA G O 1
ATOM 10716 N N B LEU F 1 138 ? 8.776 14.082 25.798 0.63 14.95 138 LEU G N 1
ATOM 10717 C CA B LEU F 1 138 ? 8.402 14.715 27.059 0.63 15.84 138 LEU G CA 1
ATOM 10718 C C B LEU F 1 138 ? 9.435 15.736 27.515 0.63 15.47 138 LEU G C 1
ATOM 10719 O O B LEU F 1 138 ? 9.078 16.830 27.949 0.63 13.98 138 LEU G O 1
ATOM 10724 N N B GLY F 1 139 ? 10.717 15.379 27.438 0.63 14.29 139 GLY G N 1
ATOM 10725 C CA B GLY F 1 139 ? 11.761 16.310 27.855 0.63 14.22 139 GLY G CA 1
ATOM 10726 C C B GLY F 1 139 ? 11.805 17.580 27.018 0.63 14.82 139 GLY G C 1
ATOM 10727 O O B GLY F 1 139 ? 12.038 18.694 27.533 0.63 14.69 139 GLY G O 1
ATOM 10728 N N B LEU F 1 140 ? 11.620 17.427 25.714 0.63 15.34 140 LEU G N 1
ATOM 10729 C CA B LEU F 1 140 ? 11.607 18.589 24.827 0.63 15.71 140 LEU G CA 1
ATOM 10730 C C B LEU F 1 140 ? 10.387 19.459 25.187 0.63 17.17 140 LEU G C 1
ATOM 10731 O O B LEU F 1 140 ? 10.494 20.692 25.262 0.63 15.89 140 LEU G O 1
ATOM 10736 N N B LEU F 1 141 ? 9.244 18.816 25.417 0.63 16.11 141 LEU G N 1
ATOM 10737 C CA B LEU F 1 141 ? 8.017 19.534 25.788 0.63 17.36 141 LEU G CA 1
ATOM 10738 C C B LEU F 1 141 ? 8.212 20.311 27.098 0.63 17.46 141 LEU G C 1
ATOM 10739 O O B LEU F 1 141 ? 7.733 21.447 27.236 0.63 17.46 141 LEU G O 1
ATOM 10744 N N B ALA F 1 142 ? 8.911 19.696 28.060 0.63 16.76 142 ALA G N 1
ATOM 10745 C CA B ALA F 1 142 ? 9.161 20.323 29.358 0.63 16.27 142 ALA G CA 1
ATOM 10746 C C B ALA F 1 142 ? 10.307 21.336 29.325 0.63 16.27 142 ALA G C 1
ATOM 10747 O O B ALA F 1 142 ? 10.567 22.000 30.322 0.63 16.97 142 ALA G O 1
ATOM 10749 N N B GLY F 1 143 ? 10.989 21.463 28.184 0.63 15.01 143 GLY G N 1
ATOM 10750 C CA B GLY F 1 143 ? 12.101 22.400 28.105 0.63 14.75 143 GLY G CA 1
ATOM 10751 C C B GLY F 1 143 ? 13.302 21.897 28.893 0.63 16.12 143 GLY G C 1
ATOM 10752 O O B GLY F 1 143 ? 14.033 22.663 29.513 0.63 16.96 143 GLY G O 1
ATOM 10753 N N B SER F 1 144 ? 13.502 20.588 28.871 0.63 14.65 144 SER G N 1
ATOM 10754 C CA B SER F 1 144 ? 14.622 19.967 29.587 0.63 15.20 144 SER G CA 1
ATOM 10755 C C B SER F 1 144 ? 15.991 20.358 29.016 0.63 15.16 144 SER G C 1
ATOM 10756 O O B SER F 1 144 ? 16.124 20.598 27.811 0.63 16.73 144 SER G O 1
ATOM 10759 N N B ASN F 1 145 ? 17.012 20.437 29.870 0.63 16.16 145 ASN G N 1
ATOM 10760 C CA B ASN F 1 145 ? 18.343 20.721 29.350 0.63 15.54 145 ASN G CA 1
ATOM 10761 C C B ASN F 1 145 ? 18.907 19.374 28.846 0.63 16.24 145 ASN G C 1
ATOM 10762 O O B ASN F 1 145 ? 18.250 18.329 28.971 0.63 15.47 145 ASN G O 1
ATOM 10767 N N B ALA F 1 146 ? 20.111 19.395 28.288 0.63 14.72 146 ALA G N 1
ATOM 10768 C CA B ALA F 1 146 ? 20.707 18.170 27.750 0.63 15.51 146 ALA G CA 1
ATOM 10769 C C B ALA F 1 146 ? 21.109 17.143 28.806 0.63 14.58 146 ALA G C 1
ATOM 10770 O O B ALA F 1 146 ? 21.072 15.929 28.551 0.63 13.28 146 ALA G O 1
ATOM 10772 N N B THR F 1 147 ? 21.517 17.618 29.979 0.63 12.99 147 THR G N 1
ATOM 10773 C CA B THR F 1 147 ? 21.951 16.719 31.048 0.63 13.51 147 THR G CA 1
ATOM 10774 C C B THR F 1 147 ? 20.808 15.832 31.534 0.63 13.73 147 THR G C 1
ATOM 10775 O O B THR F 1 147 ? 20.990 14.637 31.783 0.63 12.09 147 THR G O 1
ATOM 10779 N N B LYS F 1 148 ? 19.618 16.408 31.670 0.63 13.15 148 LYS G N 1
ATOM 10780 C CA B LYS F 1 148 ? 18.480 15.622 32.131 0.63 13.39 148 LYS G CA 1
ATOM 10781 C C B LYS F 1 148 ? 17.958 14.666 31.059 0.63 12.59 148 LYS G C 1
ATOM 10782 O O B LYS F 1 148 ? 17.525 13.557 31.376 0.63 12.55 148 LYS G O 1
ATOM 10788 N N B LEU F 1 149 ? 17.987 15.082 29.792 0.63 12.36 149 LEU G N 1
ATOM 10789 C CA B LEU F 1 149 ? 17.523 14.200 28.726 0.63 12.95 149 LEU G CA 1
ATOM 10790 C C B LEU F 1 149 ? 18.482 13.010 28.639 0.63 12.85 149 LEU G C 1
ATOM 10791 O O B LEU F 1 149 ? 18.049 11.856 28.494 0.63 12.22 149 LEU G O 1
ATOM 10796 N N B PHE F 1 150 ? 19.784 13.303 28.704 0.63 11.82 150 PHE G N 1
ATOM 10797 C CA B PHE F 1 150 ? 20.802 12.250 28.642 0.63 11.72 150 PHE G CA 1
ATOM 10798 C C B PHE F 1 150 ? 20.638 11.255 29.793 0.63 12.73 150 PHE G C 1
ATOM 10799 O O B PHE F 1 150 ? 20.773 10.032 29.607 0.63 12.97 150 PHE G O 1
ATOM 10807 N N B THR F 1 151 ? 20.362 11.779 30.986 0.63 11.02 151 THR G N 1
ATOM 10808 C CA B THR F 1 151 ? 20.185 10.940 32.164 0.63 11.68 151 THR G CA 1
ATOM 10809 C C B THR F 1 151 ? 18.927 10.070 32.042 0.63 11.98 151 THR G C 1
ATOM 10810 O O B THR F 1 151 ? 18.953 8.868 32.333 0.63 11.85 151 THR G O 1
ATOM 10814 N N B ALA F 1 152 ? 17.817 10.678 31.629 0.63 12.24 152 ALA G N 1
ATOM 10815 C CA B ALA F 1 152 ? 16.568 9.928 31.512 0.63 12.57 152 ALA G CA 1
ATOM 10816 C C B ALA F 1 152 ? 16.659 8.820 30.479 0.63 12.53 152 ALA G C 1
ATOM 10817 O O B ALA F 1 152 ? 16.207 7.691 30.720 0.63 11.53 152 ALA G O 1
ATOM 10819 N N B ILE F 1 153 ? 17.248 9.140 29.332 0.63 12.95 153 ILE G N 1
ATOM 10820 C CA B ILE F 1 153 ? 17.319 8.175 28.236 0.63 12.07 153 ILE G CA 1
ATOM 10821 C C B ILE F 1 153 ? 18.318 7.045 28.485 0.63 12.45 153 ILE G C 1
ATOM 10822 O O B ILE F 1 153 ? 18.013 5.872 28.216 0.63 11.39 153 ILE G O 1
ATOM 10827 N N B THR F 1 154 ? 19.485 7.374 29.030 0.63 11.27 154 THR G N 1
ATOM 10828 C CA B THR F 1 154 ? 20.469 6.330 29.298 0.63 11.52 154 THR G CA 1
ATOM 10829 C C B THR F 1 154 ? 19.940 5.366 30.351 0.63 11.49 154 THR G C 1
ATOM 10830 O O B THR F 1 154 ? 20.083 4.161 30.205 0.63 11.26 154 THR G O 1
ATOM 10834 N N B PHE F 1 155 ? 19.315 5.891 31.404 0.63 10.79 155 PHE G N 1
ATOM 10835 C CA B PHE F 1 155 ? 18.784 5.000 32.434 0.63 11.06 155 PHE G CA 1
ATOM 10836 C C B PHE F 1 155 ? 17.560 4.252 31.966 0.63 10.50 155 PHE G C 1
ATOM 10837 O O B PHE F 1 155 ? 17.321 3.124 32.400 0.63 10.62 155 PHE G O 1
ATOM 10845 N N B ASP F 1 156 ? 16.791 4.861 31.067 0.63 10.67 156 ASP G N 1
ATOM 10846 C CA B ASP F 1 156 ? 15.615 4.186 30.538 0.63 11.68 156 ASP G CA 1
ATOM 10847 C C B ASP F 1 156 ? 16.069 2.984 29.684 0.63 12.88 156 ASP G C 1
ATOM 10848 O O B ASP F 1 156 ? 15.472 1.907 29.739 0.63 12.81 156 ASP G O 1
ATOM 10853 N N B ILE F 1 157 ? 17.133 3.166 28.905 0.63 11.83 157 ILE G N 1
ATOM 10854 C CA B ILE F 1 157 ? 17.632 2.069 28.065 0.63 11.43 157 ILE G CA 1
ATOM 10855 C C B ILE F 1 157 ? 18.186 0.951 28.955 0.63 11.96 157 ILE G C 1
ATOM 10856 O O B ILE F 1 157 ? 17.981 -0.240 28.686 0.63 11.90 157 ILE G O 1
ATOM 10861 N N B ALA F 1 158 ? 18.873 1.335 30.023 0.63 11.66 158 ALA G N 1
ATOM 10862 C CA B ALA F 1 158 ? 19.415 0.365 30.975 0.63 11.72 158 ALA G CA 1
ATOM 10863 C C B ALA F 1 158 ? 18.283 -0.460 31.573 0.63 12.40 158 ALA G C 1
ATOM 10864 O O B ALA F 1 158 ? 18.404 -1.676 31.743 0.63 12.64 158 ALA G O 1
ATOM 10866 N N B MET F 1 159 ? 17.177 0.204 31.896 0.63 12.32 159 MET G N 1
ATOM 10867 C CA B MET F 1 159 ? 16.001 -0.473 32.444 0.63 12.71 159 MET G CA 1
ATOM 10868 C C B MET F 1 159 ? 15.462 -1.497 31.436 0.63 11.40 159 MET G C 1
ATOM 10869 O O B MET F 1 159 ? 15.151 -2.635 31.800 0.63 11.89 159 MET G O 1
ATOM 10874 N N B CYS F 1 160 ? 15.340 -1.100 30.174 0.63 11.47 160 CYS G N 1
ATOM 10875 C CA B CYS F 1 160 ? 14.816 -2.024 29.163 0.63 12.59 160 CYS G CA 1
ATOM 10876 C C B CYS F 1 160 ? 15.724 -3.201 28.887 0.63 13.59 160 CYS G C 1
ATOM 10877 O O B CYS F 1 160 ? 15.253 -4.320 28.685 0.63 13.69 160 CYS G O 1
ATOM 10880 N N B VAL F 1 161 ? 17.031 -2.957 28.872 0.63 13.48 161 VAL G N 1
ATOM 10881 C CA B VAL F 1 161 ? 17.960 -4.032 28.584 0.63 13.72 161 VAL G CA 1
ATOM 10882 C C B VAL F 1 161 ? 18.101 -5.002 29.751 0.63 13.26 161 VAL G C 1
ATOM 10883 O O B VAL F 1 161 ? 18.207 -6.211 29.532 0.63 14.25 161 VAL G O 1
ATOM 10887 N N B THR F 1 162 ? 18.131 -4.482 30.980 0.63 12.66 162 THR G N 1
ATOM 10888 C CA B THR F 1 162 ? 18.240 -5.363 32.138 0.63 12.72 162 THR G CA 1
ATOM 10889 C C B THR F 1 162 ? 16.925 -6.123 32.307 0.63 12.96 162 THR G C 1
ATOM 10890 O O B THR F 1 162 ? 16.905 -7.202 32.897 0.63 11.54 162 THR G O 1
ATOM 10894 N N B GLY F 1 163 ? 15.837 -5.562 31.778 0.63 13.28 163 GLY G N 1
ATOM 10895 C CA B GLY F 1 163 ? 14.551 -6.254 31.814 0.63 12.31 163 GLY G CA 1
ATOM 10896 C C B GLY F 1 163 ? 14.573 -7.419 30.817 0.63 12.07 163 GLY G C 1
ATOM 10897 O O B GLY F 1 163 ? 14.063 -8.518 31.082 0.63 12.62 163 GLY G O 1
ATOM 10898 N N B LEU F 1 164 ? 15.151 -7.190 29.644 0.63 12.28 164 LEU G N 1
ATOM 10899 C CA B LEU F 1 164 ? 15.263 -8.249 28.639 0.63 13.03 164 LEU G CA 1
ATOM 10900 C C B LEU F 1 164 ? 16.185 -9.347 29.183 0.63 13.27 164 LEU G C 1
ATOM 10901 O O B LEU F 1 164 ? 15.923 -10.549 29.010 0.63 12.88 164 LEU G O 1
ATOM 10906 N N B ALA F 1 165 ? 17.263 -8.940 29.846 0.63 12.58 165 ALA G N 1
ATOM 10907 C CA B ALA F 1 165 ? 18.203 -9.920 30.404 0.63 11.55 165 ALA G CA 1
ATOM 10908 C C B ALA F 1 165 ? 17.521 -10.801 31.444 0.63 12.12 165 ALA G C 1
ATOM 10909 O O B ALA F 1 165 ? 17.783 -11.996 31.503 0.63 12.92 165 ALA G O 1
ATOM 10911 N N B ALA F 1 166 ? 16.662 -10.208 32.279 0.63 12.08 166 ALA G N 1
ATOM 10912 C CA B ALA F 1 166 ? 15.932 -10.982 33.287 0.63 12.17 166 ALA G CA 1
ATOM 10913 C C B ALA F 1 166 ? 15.059 -12.045 32.611 0.63 12.89 166 ALA G C 1
ATOM 10914 O O B ALA F 1 166 ? 15.039 -13.216 33.028 0.63 13.57 166 ALA G O 1
ATOM 10916 N N B ALA F 1 167 ? 14.351 -11.645 31.560 0.63 13.52 167 ALA G N 1
ATOM 10917 C CA B ALA F 1 167 ? 13.467 -12.573 30.836 0.63 14.23 167 ALA G CA 1
ATOM 10918 C C B ALA F 1 167 ? 14.239 -13.675 30.106 0.63 15.22 167 ALA G C 1
ATOM 10919 O O B ALA F 1 167 ? 13.734 -14.787 29.944 0.63 13.71 167 ALA G O 1
ATOM 10921 N N B LEU F 1 168 ? 15.463 -13.372 29.671 0.63 12.55 168 LEU G N 1
ATOM 10922 C CA B LEU F 1 168 ? 16.296 -14.335 28.959 0.63 14.12 168 LEU G CA 1
ATOM 10923 C C B LEU F 1 168 ? 17.125 -15.260 29.877 0.63 14.07 168 LEU G C 1
ATOM 10924 O O B LEU F 1 168 ? 17.737 -16.226 29.396 0.63 14.54 168 LEU G O 1
ATOM 10929 N N B THR F 1 169 ? 17.144 -14.977 31.176 0.63 13.27 169 THR G N 1
ATOM 10930 C CA B THR F 1 169 ? 17.932 -15.776 32.121 0.63 13.79 169 THR G CA 1
ATOM 10931 C C B THR F 1 169 ? 17.170 -17.022 32.532 0.63 15.05 169 THR G C 1
ATOM 10932 O O B THR F 1 169 ? 16.080 -16.930 33.067 0.63 15.89 169 THR G O 1
ATOM 10936 N N B THR F 1 170 ? 17.770 -18.175 32.266 0.63 14.33 170 THR G N 1
ATOM 10937 C CA B THR F 1 170 ? 17.153 -19.455 32.604 0.63 16.48 170 THR G CA 1
ATOM 10938 C C B THR F 1 170 ? 18.015 -20.275 33.553 0.63 17.34 170 THR G C 1
ATOM 10939 O O B THR F 1 170 ? 17.632 -21.378 33.947 0.63 16.74 170 THR G O 1
ATOM 10943 N N B SER F 1 171 ? 19.177 -19.749 33.931 0.63 15.70 171 SER G N 1
ATOM 10944 C CA B SER F 1 171 ? 20.077 -20.499 34.801 0.63 15.71 171 SER G CA 1
ATOM 10945 C C B SER F 1 171 ? 19.711 -20.512 36.284 0.63 15.64 171 SER G C 1
ATOM 10946 O O B SER F 1 171 ? 19.982 -21.487 36.996 0.63 15.99 171 SER G O 1
ATOM 10949 N N B SER F 1 172 ? 19.101 -19.428 36.742 0.63 15.05 172 SER G N 1
ATOM 10950 C CA B SER F 1 172 ? 18.821 -19.245 38.147 0.63 16.15 172 SER G CA 1
ATOM 10951 C C B SER F 1 172 ? 17.597 -18.373 38.397 0.63 15.79 172 SER G C 1
ATOM 10952 O O B SER F 1 172 ? 17.507 -17.255 37.889 0.63 13.61 172 SER G O 1
ATOM 10955 N N B HIS F 1 173 ? 16.669 -18.882 39.202 0.63 16.22 173 HIS G N 1
ATOM 10956 C CA B HIS F 1 173 ? 15.461 -18.136 39.536 0.63 17.16 173 HIS G CA 1
ATOM 10957 C C B HIS F 1 173 ? 15.836 -16.828 40.232 0.63 18.22 173 HIS G C 1
ATOM 10958 O O B HIS F 1 173 ? 15.345 -15.760 39.871 0.63 18.62 173 HIS G O 1
ATOM 10965 N N B LEU F 1 174 ? 16.712 -16.909 41.230 0.63 18.21 174 LEU G N 1
ATOM 10966 C CA B LEU F 1 174 ? 17.154 -15.723 41.957 0.63 19.01 174 LEU G CA 1
ATOM 10967 C C B LEU F 1 174 ? 17.794 -14.695 41.014 0.63 17.22 174 LEU G C 1
ATOM 10968 O O B LEU F 1 174 ? 17.520 -13.503 41.142 0.63 16.88 174 LEU G O 1
ATOM 10973 N N B MET F 1 175 ? 18.625 -15.152 40.071 0.63 16.04 175 MET G N 1
ATOM 10974 C CA B MET F 1 175 ? 19.261 -14.236 39.116 0.63 15.61 175 MET G CA 1
ATOM 10975 C C B MET F 1 175 ? 18.205 -13.477 38.302 0.63 14.79 175 MET G C 1
ATOM 10976 O O B MET F 1 175 ? 18.373 -12.293 38.023 0.63 15.39 175 MET G O 1
ATOM 10981 N N B ARG F 1 176 ? 17.108 -14.133 37.932 0.63 14.36 176 ARG G N 1
ATOM 10982 C CA B ARG F 1 176 ? 16.066 -13.426 37.175 0.63 13.90 176 ARG G CA 1
ATOM 10983 C C B ARG F 1 176 ? 15.544 -12.223 37.976 0.63 13.74 176 ARG G C 1
ATOM 10984 O O B ARG F 1 176 ? 15.326 -11.134 37.426 0.63 13.89 176 ARG G O 1
ATOM 10992 N N B TRP F 1 177 ? 15.314 -12.424 39.271 0.63 13.99 177 TRP G N 1
ATOM 10993 C CA B TRP F 1 177 ? 14.803 -11.352 40.115 0.63 13.82 177 TRP G CA 1
ATOM 10994 C C B TRP F 1 177 ? 15.876 -10.325 40.460 0.63 14.53 177 TRP G C 1
ATOM 10995 O O B TRP F 1 177 ? 15.571 -9.183 40.793 0.63 13.93 177 TRP G O 1
ATOM 11006 N N B PHE F 1 178 ? 17.140 -10.719 40.392 0.63 13.84 178 PHE G N 1
ATOM 11007 C CA B PHE F 1 178 ? 18.199 -9.743 40.662 0.63 14.25 178 PHE G CA 1
ATOM 11008 C C B PHE F 1 178 ? 18.230 -8.767 39.469 0.63 13.21 178 PHE G C 1
ATOM 11009 O O B PHE F 1 178 ? 18.395 -7.554 39.649 0.63 13.18 178 PHE G O 1
ATOM 11017 N N B TRP F 1 179 ? 18.074 -9.301 38.253 0.63 12.50 179 TRP G N 1
ATOM 11018 C CA B TRP F 1 179 ? 18.029 -8.464 37.049 0.63 11.90 179 TRP G CA 1
ATOM 11019 C C B TRP F 1 179 ? 16.830 -7.523 37.166 0.63 12.61 179 TRP G C 1
ATOM 11020 O O B TRP F 1 179 ? 16.882 -6.343 36.793 0.63 11.61 179 TRP G O 1
ATOM 11031 N N B TYR F 1 180 ? 15.720 -8.077 37.654 0.63 12.74 180 TYR G N 1
ATOM 11032 C CA B TYR F 1 180 ? 14.488 -7.305 37.831 0.63 12.42 180 TYR G CA 1
ATOM 11033 C C B TYR F 1 180 ? 14.722 -6.132 38.791 0.63 13.88 180 TYR G C 1
ATOM 11034 O O B TYR F 1 180 ? 14.260 -5.017 38.540 0.63 14.49 180 TYR G O 1
ATOM 11043 N N B ALA F 1 181 ? 15.451 -6.374 39.877 0.63 13.71 181 ALA G N 1
ATOM 11044 C CA B ALA F 1 181 ? 15.751 -5.324 40.854 0.63 13.97 181 ALA G CA 1
ATOM 11045 C C B ALA F 1 181 ? 16.634 -4.229 40.240 0.63 14.08 181 ALA G C 1
ATOM 11046 O O B ALA F 1 181 ? 16.438 -3.033 40.487 0.63 13.71 181 ALA G O 1
ATOM 11048 N N B ILE F 1 182 ? 17.624 -4.629 39.454 0.63 12.97 182 ILE G N 1
ATOM 11049 C CA B ILE F 1 182 ? 18.510 -3.636 38.838 0.63 12.73 182 ILE G CA 1
ATOM 11050 C C B ILE F 1 182 ? 17.677 -2.743 37.914 0.63 12.96 182 ILE G C 1
ATOM 11051 O O B ILE F 1 182 ? 17.791 -1.507 37.935 0.63 12.43 182 ILE G O 1
ATOM 11056 N N B SER F 1 183 ? 16.837 -3.379 37.112 0.63 12.24 183 SER G N 1
ATOM 11057 C CA B SER F 1 183 ? 15.972 -2.668 36.179 0.63 13.17 183 SER G CA 1
ATOM 11058 C C B SER F 1 183 ? 15.101 -1.657 36.934 0.63 12.67 183 SER G C 1
ATOM 11059 O O B SER F 1 183 ? 14.984 -0.517 36.504 0.63 12.40 183 SER G O 1
ATOM 11062 N N B CYS F 1 184 ? 14.487 -2.085 38.044 0.63 13.48 184 CYS G N 1
ATOM 11063 C CA B CYS F 1 184 ? 13.648 -1.200 38.869 0.63 13.55 184 CYS G CA 1
ATOM 11064 C C B CYS F 1 184 ? 14.445 0.008 39.344 0.63 14.66 184 CYS G C 1
ATOM 11065 O O B CYS F 1 184 ? 13.949 1.141 39.334 0.63 14.62 184 CYS G O 1
ATOM 11068 N N B ALA F 1 185 ? 15.680 -0.227 39.778 0.63 14.54 185 ALA G N 1
ATOM 11069 C CA B ALA F 1 185 ? 16.539 0.863 40.251 0.63 13.67 185 ALA G CA 1
ATOM 11070 C C B ALA F 1 185 ? 16.708 1.886 39.132 0.63 13.67 185 ALA G C 1
ATOM 11071 O O B ALA F 1 185 ? 16.647 3.112 39.372 0.63 12.88 185 ALA G O 1
ATOM 11073 N N B CYS F 1 186 ? 16.893 1.399 37.905 0.63 11.42 186 CYS G N 1
ATOM 11074 C CA B CYS F 1 186 ? 17.027 2.315 36.767 0.63 11.79 186 CYS G CA 1
ATOM 11075 C C B CYS F 1 186 ? 15.717 3.079 36.547 0.63 11.97 186 CYS G C 1
ATOM 11076 O O B CYS F 1 186 ? 15.722 4.283 36.320 0.63 12.11 186 CYS G O 1
ATOM 11079 N N B PHE F 1 187 ? 14.602 2.351 36.573 0.63 11.72 187 PHE G N 1
ATOM 11080 C CA B PHE F 1 187 ? 13.268 2.947 36.408 0.63 12.71 187 PHE G CA 1
ATOM 11081 C C B PHE F 1 187 ? 13.045 4.089 37.400 0.63 14.45 187 PHE G C 1
ATOM 11082 O O B PHE F 1 187 ? 12.441 5.116 37.060 0.63 13.71 187 PHE G O 1
ATOM 11090 N N B ILE F 1 188 ? 13.529 3.923 38.631 0.63 14.59 188 ILE G N 1
ATOM 11091 C CA B ILE F 1 188 ? 13.343 4.973 39.647 0.63 15.60 188 ILE G CA 1
ATOM 11092 C C B ILE F 1 188 ? 13.988 6.290 39.205 0.63 15.60 188 ILE G C 1
ATOM 11093 O O B ILE F 1 188 ? 13.458 7.383 39.467 0.63 14.32 188 ILE G O 1
ATOM 11098 N N B VAL F 1 189 ? 15.130 6.196 38.528 0.63 14.58 189 VAL G N 1
ATOM 11099 C CA B VAL F 1 189 ? 15.816 7.385 38.019 0.63 13.43 189 VAL G CA 1
ATOM 11100 C C B VAL F 1 189 ? 14.894 8.114 37.034 0.63 13.91 189 VAL G C 1
ATOM 11101 O O B VAL F 1 189 ? 14.681 9.337 37.152 0.63 14.18 189 VAL G O 1
ATOM 11105 N N B VAL F 1 190 ? 14.347 7.362 36.077 0.63 12.66 190 VAL G N 1
ATOM 11106 C CA B VAL F 1 190 ? 13.433 7.923 35.077 0.63 11.79 190 VAL G CA 1
ATOM 11107 C C B VAL F 1 190 ? 12.213 8.556 35.763 0.63 12.38 190 VAL G C 1
ATOM 11108 O O B VAL F 1 190 ? 11.793 9.650 35.403 0.63 13.90 190 VAL G O 1
ATOM 11112 N N B LEU F 1 191 ? 11.654 7.859 36.751 0.63 13.21 191 LEU G N 1
ATOM 11113 C CA B LEU F 1 191 ? 10.496 8.374 37.486 0.63 14.58 191 LEU G CA 1
ATOM 11114 C C B LEU F 1 191 ? 10.825 9.668 38.197 0.63 15.68 191 LEU G C 1
ATOM 11115 O O B LEU F 1 191 ? 10.019 10.610 38.191 0.63 15.21 191 LEU G O 1
ATOM 11120 N N B TYR F 1 192 ? 12.006 9.733 38.808 0.63 15.73 192 TYR G N 1
ATOM 11121 C CA B TYR F 1 192 ? 12.398 10.948 39.518 0.63 16.27 192 TYR G CA 1
ATOM 11122 C C B TYR F 1 192 ? 12.462 12.158 38.582 0.63 17.38 192 TYR G C 1
ATOM 11123 O O B TYR F 1 192 ? 11.984 13.259 38.918 0.63 17.70 192 TYR G O 1
ATOM 11132 N N B ILE F 1 193 ? 13.040 11.960 37.398 0.63 15.55 193 ILE G N 1
ATOM 11133 C CA B ILE F 1 193 ? 13.149 13.031 36.418 0.63 15.47 193 ILE G CA 1
ATOM 11134 C C B ILE F 1 193 ? 11.758 13.477 35.953 0.63 16.20 193 ILE G C 1
ATOM 11135 O O B ILE F 1 193 ? 11.482 14.677 35.833 0.63 17.45 193 ILE G O 1
ATOM 11140 N N B LEU F 1 194 ? 10.876 12.518 35.714 0.63 15.17 194 LEU G N 1
ATOM 11141 C CA B LEU F 1 194 ? 9.516 12.831 35.262 0.63 16.40 194 LEU G CA 1
ATOM 11142 C C B LEU F 1 194 ? 8.704 13.597 36.305 0.63 18.58 194 LEU G C 1
ATOM 11143 O O B LEU F 1 194 ? 8.103 14.636 36.001 0.63 18.86 194 LEU G O 1
ATOM 11148 N N B LEU F 1 195 ? 8.704 13.079 37.529 0.63 19.13 195 LEU G N 1
ATOM 11149 C CA B LEU F 1 195 ? 7.920 13.642 38.626 0.63 19.40 195 LEU G CA 1
ATOM 11150 C C B LEU F 1 195 ? 8.482 14.881 39.299 0.63 20.32 195 LEU G C 1
ATOM 11151 O O B LEU F 1 195 ? 7.727 15.738 39.778 0.63 19.11 195 LEU G O 1
ATOM 11156 N N B VAL F 1 196 ? 9.798 14.977 39.352 0.63 18.82 196 VAL G N 1
ATOM 11157 C CA B VAL F 1 196 ? 10.420 16.100 40.036 0.63 19.86 196 VAL G CA 1
ATOM 11158 C C B VAL F 1 196 ? 11.061 17.132 39.125 0.63 19.44 196 VAL G C 1
ATOM 11159 O O B VAL F 1 196 ? 10.688 18.307 39.136 0.63 18.93 196 VAL G O 1
ATOM 11163 N N B GLU F 1 197 ? 12.022 16.695 38.323 0.63 18.24 197 GLU G N 1
ATOM 11164 C CA B GLU F 1 197 ? 12.756 17.623 37.476 0.63 17.76 197 GLU G CA 1
ATOM 11165 C C B GLU F 1 197 ? 12.001 18.212 36.295 0.63 16.30 197 GLU G C 1
ATOM 11166 O O B GLU F 1 197 ? 11.895 19.437 36.184 0.63 15.99 197 GLU G O 1
ATOM 11172 N N B TRP F 1 198 ? 11.453 17.367 35.429 0.63 14.73 198 TRP G N 1
ATOM 11173 C CA B TRP F 1 198 ? 10.746 17.909 34.279 0.63 14.15 198 TRP G CA 1
ATOM 11174 C C B TRP F 1 198 ? 9.445 18.623 34.650 0.63 15.49 198 TRP G C 1
ATOM 11175 O O B TRP F 1 198 ? 9.049 19.569 33.955 0.63 16.16 198 TRP G O 1
ATOM 11186 N N B ALA F 1 199 ? 8.806 18.172 35.729 0.63 15.21 199 ALA G N 1
ATOM 11187 C CA B ALA F 1 199 ? 7.566 18.799 36.222 0.63 16.70 199 ALA G CA 1
ATOM 11188 C C B ALA F 1 199 ? 7.873 20.268 36.519 0.63 18.05 199 ALA G C 1
ATOM 11189 O O B ALA F 1 199 ? 7.044 21.159 36.283 0.63 17.04 199 ALA G O 1
ATOM 11191 N N B GLN F 1 200 ? 9.072 20.520 37.039 0.63 16.28 200 GLN G N 1
ATOM 11192 C CA B GLN F 1 200 ? 9.471 21.886 37.357 0.63 16.80 200 GLN G CA 1
ATOM 11193 C C B GLN F 1 200 ? 9.905 22.644 36.102 0.63 16.96 200 GLN G C 1
ATOM 11194 O O B GLN F 1 200 ? 9.551 23.804 35.906 0.63 17.40 200 GLN G O 1
ATOM 11200 N N B ASP F 1 201 ? 10.682 21.992 35.244 0.63 14.91 201 ASP G N 1
ATOM 11201 C CA B ASP F 1 201 ? 11.143 22.631 34.020 0.63 15.07 201 ASP G CA 1
ATOM 11202 C C B ASP F 1 201 ? 9.978 23.063 33.111 0.63 14.96 201 ASP G C 1
ATOM 11203 O O B ASP F 1 201 ? 10.075 24.072 32.412 0.63 14.99 201 ASP G O 1
ATOM 11208 N N B ALA F 1 202 ? 8.891 22.295 33.117 0.63 14.41 202 ALA G N 1
ATOM 11209 C CA B ALA F 1 202 ? 7.750 22.598 32.253 0.63 14.98 202 ALA G CA 1
ATOM 11210 C C B ALA F 1 202 ? 7.120 23.948 32.623 0.63 15.62 202 ALA G C 1
ATOM 11211 O O B ALA F 1 202 ? 6.496 24.592 31.780 0.63 16.15 202 ALA G O 1
ATOM 11213 N N B LYS F 1 203 ? 7.292 24.363 33.872 0.63 16.96 203 LYS G N 1
ATOM 11214 C CA B LYS F 1 203 ? 6.746 25.651 34.322 0.63 17.91 203 LYS G CA 1
ATOM 11215 C C B LYS F 1 203 ? 7.466 26.784 33.589 0.63 19.43 203 LYS G C 1
ATOM 11216 O O B LYS F 1 203 ? 6.830 27.757 33.177 0.63 19.61 203 LYS G O 1
ATOM 11222 N N B ALA F 1 204 ? 8.784 26.655 33.406 0.63 18.78 204 ALA G N 1
ATOM 11223 C CA B ALA F 1 204 ? 9.556 27.674 32.692 0.63 19.55 204 ALA G CA 1
ATOM 11224 C C B ALA F 1 204 ? 9.310 27.585 31.181 0.63 19.39 204 ALA G C 1
ATOM 11225 O O B ALA F 1 204 ? 9.472 28.571 30.451 0.63 19.69 204 ALA G O 1
ATOM 11227 N N B ALA F 1 205 ? 8.929 26.404 30.703 0.63 17.91 205 ALA G N 1
ATOM 11228 C CA B ALA F 1 205 ? 8.657 26.224 29.278 0.63 19.58 205 ALA G CA 1
ATOM 11229 C C B ALA F 1 205 ? 7.240 26.685 28.922 0.63 18.66 205 ALA G C 1
ATOM 11230 O O B ALA F 1 205 ? 6.889 26.742 27.749 0.63 19.92 205 ALA G O 1
ATOM 11232 N N B GLY F 1 206 ? 6.434 26.990 29.935 0.63 20.63 206 GLY G N 1
ATOM 11233 C CA B GLY F 1 206 ? 5.058 27.402 29.683 0.63 21.20 206 GLY G CA 1
ATOM 11234 C C B GLY F 1 206 ? 4.191 26.248 29.210 0.63 21.57 206 GLY G C 1
ATOM 11235 O O B GLY F 1 206 ? 3.184 26.455 28.526 0.63 19.81 206 GLY G O 1
ATOM 11236 N N B THR F 1 207 ? 4.576 25.023 29.577 0.63 20.53 207 THR G N 1
ATOM 11237 C CA B THR F 1 207 ? 3.838 23.821 29.192 0.63 19.91 207 THR G CA 1
ATOM 11238 C C B THR F 1 207 ? 3.463 23.012 30.434 0.63 18.75 207 THR G C 1
ATOM 11239 O O B THR F 1 207 ? 3.268 21.800 30.360 0.63 19.87 207 THR G O 1
ATOM 11243 N N B ALA F 1 208 ? 3.344 23.677 31.579 0.63 19.44 208 ALA G N 1
ATOM 11244 C CA B ALA F 1 208 ? 3.042 22.982 32.826 0.63 19.27 208 ALA G CA 1
ATOM 11245 C C B ALA F 1 208 ? 1.778 22.139 32.830 0.63 19.83 208 ALA G C 1
ATOM 11246 O O B ALA F 1 208 ? 1.771 21.044 33.370 0.63 18.70 208 ALA G O 1
ATOM 11248 N N B ASP F 1 209 ? 0.696 22.649 32.250 0.63 20.43 209 ASP G N 1
ATOM 11249 C CA B ASP F 1 209 ? -0.555 21.900 32.261 0.63 21.00 209 ASP G CA 1
ATOM 11250 C C B ASP F 1 209 ? -0.569 20.649 31.381 0.63 19.52 209 ASP G C 1
ATOM 11251 O O B ASP F 1 209 ? -0.999 19.580 31.832 0.63 20.37 209 ASP G O 1
ATOM 11256 N N B ILE F 1 210 ? -0.105 20.772 30.141 0.63 18.83 210 ILE G N 1
ATOM 11257 C CA B ILE F 1 210 ? -0.082 19.614 29.243 0.63 18.45 210 ILE G CA 1
ATOM 11258 C C B ILE F 1 210 ? 0.968 18.609 29.712 0.63 18.64 210 ILE G C 1
ATOM 11259 O O B ILE F 1 210 ? 0.737 17.405 29.649 0.63 17.97 210 ILE G O 1
ATOM 11264 N N B PHE F 1 211 ? 2.112 19.090 30.191 0.63 18.68 211 PHE G N 1
ATOM 11265 C CA B PHE F 1 211 ? 3.121 18.155 30.688 0.63 17.58 211 PHE G CA 1
ATOM 11266 C C B PHE F 1 211 ? 2.520 17.394 31.870 0.63 17.27 211 PHE G C 1
ATOM 11267 O O B PHE F 1 211 ? 2.720 16.200 32.018 0.63 16.89 211 PHE G O 1
ATOM 11275 N N B SER F 1 212 ? 1.764 18.084 32.718 0.63 18.08 212 SER G N 1
ATOM 11276 C CA B SER F 1 212 ? 1.174 17.415 33.875 0.63 20.24 212 SER G CA 1
ATOM 11277 C C B SER F 1 212 ? 0.279 16.243 33.469 0.63 18.69 212 SER G C 1
ATOM 11278 O O B SER F 1 212 ? 0.320 15.169 34.069 0.63 19.55 212 SER G O 1
ATOM 11281 N N B THR F 1 213 ? -0.552 16.459 32.457 0.63 18.55 213 THR G N 1
ATOM 11282 C CA B THR F 1 213 ? -1.444 15.417 31.973 0.63 18.57 213 THR G CA 1
ATOM 11283 C C B THR F 1 213 ? -0.658 14.205 31.453 0.63 18.52 213 THR G C 1
ATOM 11284 O O B THR F 1 213 ? -0.926 13.064 31.829 0.63 17.72 213 THR G O 1
ATOM 11288 N N B LEU F 1 214 ? 0.306 14.475 30.583 0.63 17.70 214 LEU G N 1
ATOM 11289 C CA B LEU F 1 214 ? 1.108 13.406 29.984 0.63 17.81 214 LEU G CA 1
ATOM 11290 C C B LEU F 1 214 ? 1.988 12.695 31.004 0.63 17.98 214 LEU G C 1
ATOM 11291 O O B LEU F 1 214 ? 2.219 11.481 30.903 0.63 17.72 214 LEU G O 1
ATOM 11296 N N B LYS F 1 215 ? 2.466 13.451 31.987 0.63 17.57 215 LYS G N 1
ATOM 11297 C CA B LYS F 1 215 ? 3.311 12.911 33.052 0.63 18.82 215 LYS G CA 1
ATOM 11298 C C B LYS F 1 215 ? 2.505 11.937 33.914 0.63 19.45 215 LYS G C 1
ATOM 11299 O O B LYS F 1 215 ? 2.983 10.858 34.268 0.63 18.18 215 LYS G O 1
ATOM 11305 N N B LEU F 1 216 ? 1.276 12.314 34.263 0.63 19.00 216 LEU G N 1
ATOM 11306 C CA B LEU F 1 216 ? 0.461 11.421 35.077 0.63 20.00 216 LEU G CA 1
ATOM 11307 C C B LEU F 1 216 ? 0.160 10.145 34.278 0.63 18.62 216 LEU G C 1
ATOM 11308 O O B LEU F 1 216 ? 0.264 9.029 34.798 0.63 19.05 216 LEU G O 1
ATOM 11313 N N B LEU F 1 217 ? -0.196 10.314 33.013 0.63 18.51 217 LEU G N 1
ATOM 11314 C CA B LEU F 1 217 ? -0.508 9.174 32.143 0.63 18.99 217 LEU G CA 1
ATOM 11315 C C B LEU F 1 217 ? 0.705 8.239 32.009 0.63 18.61 217 LEU G C 1
ATOM 11316 O O B LEU F 1 217 ? 0.595 7.016 32.132 0.63 16.69 217 LEU G O 1
ATOM 11321 N N B THR F 1 218 ? 1.862 8.833 31.761 0.63 18.04 218 THR G N 1
ATOM 11322 C CA B THR F 1 218 ? 3.101 8.061 31.595 0.63 16.95 218 THR G CA 1
ATOM 11323 C C B THR F 1 218 ? 3.509 7.337 32.874 0.63 16.64 218 THR G C 1
ATOM 11324 O O B THR F 1 218 ? 3.798 6.142 32.851 0.63 17.14 218 THR G O 1
ATOM 11328 N N B VAL F 1 219 ? 3.513 8.034 34.005 0.63 16.71 219 VAL G N 1
ATOM 11329 C CA B VAL F 1 219 ? 3.915 7.386 35.252 0.63 16.58 219 VAL G CA 1
ATOM 11330 C C B VAL F 1 219 ? 3.002 6.221 35.645 0.63 18.16 219 VAL G C 1
ATOM 11331 O O B VAL F 1 219 ? 3.477 5.141 35.980 0.63 16.29 219 VAL G O 1
ATOM 11335 N N B VAL F 1 220 ? 1.690 6.433 35.596 0.63 17.17 220 VAL G N 1
ATOM 11336 C CA B VAL F 1 220 ? 0.758 5.375 35.946 0.63 17.57 220 VAL G CA 1
ATOM 11337 C C B VAL F 1 220 ? 0.852 4.181 35.002 0.63 17.43 220 VAL G C 1
ATOM 11338 O O B VAL F 1 220 ? 0.888 3.040 35.455 0.63 18.40 220 VAL G O 1
ATOM 11342 N N B MET F 1 221 ? 0.905 4.430 33.698 0.63 17.87 221 MET G N 1
ATOM 11343 C CA B MET F 1 221 ? 0.997 3.322 32.752 0.63 18.68 221 MET G CA 1
ATOM 11344 C C B MET F 1 221 ? 2.344 2.592 32.835 0.63 18.34 221 MET G C 1
ATOM 11345 O O B MET F 1 221 ? 2.383 1.359 32.868 0.63 17.50 221 MET G O 1
ATOM 11350 N N B TRP F 1 222 ? 3.444 3.338 32.882 0.63 15.78 222 TRP G N 1
ATOM 11351 C CA B TRP F 1 222 ? 4.754 2.679 32.958 0.63 15.60 222 TRP G CA 1
ATOM 11352 C C B TRP F 1 222 ? 4.871 1.817 34.211 0.63 15.10 222 TRP G C 1
ATOM 11353 O O B TRP F 1 222 ? 5.486 0.756 34.176 0.63 14.84 222 TRP G O 1
ATOM 11364 N N B LEU F 1 223 ? 4.286 2.260 35.321 0.63 15.77 223 LEU G N 1
ATOM 11365 C CA B LEU F 1 223 ? 4.340 1.473 36.551 0.63 16.91 223 LEU G CA 1
ATOM 11366 C C B LEU F 1 223 ? 3.656 0.131 36.339 0.63 16.22 223 LEU G C 1
ATOM 11367 O O B LEU F 1 223 ? 3.959 -0.839 37.029 0.63 17.78 223 LEU G O 1
ATOM 11372 N N B GLY F 1 224 ? 2.734 0.080 35.378 0.63 15.37 224 GLY G N 1
ATOM 11373 C CA B GLY F 1 224 ? 2.019 -1.158 35.096 0.63 15.93 224 GLY G CA 1
ATOM 11374 C C B GLY F 1 224 ? 2.880 -2.277 34.509 0.63 15.65 224 GLY G C 1
ATOM 11375 O O B GLY F 1 224 ? 2.611 -3.462 34.719 0.63 15.04 224 GLY G O 1
ATOM 11376 N N B TYR F 1 225 ? 3.928 -1.918 33.777 0.63 14.81 225 TYR G N 1
ATOM 11377 C CA B TYR F 1 225 ? 4.779 -2.935 33.163 0.63 15.61 225 TYR G CA 1
ATOM 11378 C C B TYR F 1 225 ? 5.495 -3.882 34.133 0.63 14.28 225 TYR G C 1
ATOM 11379 O O B TYR F 1 225 ? 5.425 -5.109 33.963 0.63 14.90 225 TYR G O 1
ATOM 11388 N N B PRO F 1 226 ? 6.176 -3.351 35.154 0.63 14.48 226 PRO G N 1
ATOM 11389 C CA B PRO F 1 226 ? 6.844 -4.290 36.067 0.63 15.34 226 PRO G CA 1
ATOM 11390 C C B PRO F 1 226 ? 5.835 -5.135 36.869 0.63 14.83 226 PRO G C 1
ATOM 11391 O O B PRO F 1 226 ? 6.175 -6.211 37.353 0.63 16.20 226 PRO G O 1
ATOM 11395 N N B ILE F 1 227 ? 4.607 -4.638 37.009 0.63 14.71 227 ILE G N 1
ATOM 11396 C CA B ILE F 1 227 ? 3.565 -5.373 37.737 0.63 13.78 227 ILE G CA 1
ATOM 11397 C C B ILE F 1 227 ? 3.134 -6.559 36.884 0.63 13.84 227 ILE G C 1
ATOM 11398 O O B ILE F 1 227 ? 3.010 -7.693 37.368 0.63 13.78 227 ILE G O 1
ATOM 11403 N N B VAL F 1 228 ? 2.901 -6.292 35.603 0.63 13.86 228 VAL G N 1
ATOM 11404 C CA B VAL F 1 228 ? 2.507 -7.335 34.675 0.63 14.04 228 VAL G CA 1
ATOM 11405 C C B VAL F 1 228 ? 3.638 -8.354 34.589 0.63 15.05 228 VAL G C 1
ATOM 11406 O O B VAL F 1 228 ? 3.393 -9.564 34.537 0.63 15.42 228 VAL G O 1
ATOM 11410 N N B TRP F 1 229 ? 4.883 -7.868 34.613 0.63 15.67 229 TRP G N 1
ATOM 11411 C CA B TRP F 1 229 ? 6.046 -8.766 34.554 0.63 15.72 229 TRP G CA 1
ATOM 11412 C C B TRP F 1 229 ? 6.008 -9.728 35.745 0.63 15.15 229 TRP G C 1
ATOM 11413 O O B TRP F 1 229 ? 6.144 -10.938 35.573 0.63 15.89 229 TRP G O 1
ATOM 11424 N N B ALA F 1 230 ? 5.832 -9.182 36.945 0.63 15.15 230 ALA G N 1
ATOM 11425 C CA B ALA F 1 230 ? 5.806 -9.993 38.164 0.63 15.76 230 ALA G CA 1
ATOM 11426 C C B ALA F 1 230 ? 4.650 -10.984 38.197 0.63 16.17 230 ALA G C 1
ATOM 11427 O O B ALA F 1 230 ? 4.809 -12.101 38.691 0.63 17.45 230 ALA G O 1
ATOM 11429 N N B LEU F 1 231 ? 3.500 -10.585 37.661 0.63 16.58 231 LEU G N 1
ATOM 11430 C CA B LEU F 1 231 ? 2.315 -11.449 37.672 0.63 16.99 231 LEU G CA 1
ATOM 11431 C C B LEU F 1 231 ? 2.198 -12.426 36.502 0.63 17.35 231 LEU G C 1
ATOM 11432 O O B LEU F 1 231 ? 1.520 -13.459 36.610 0.63 17.98 231 LEU G O 1
ATOM 11437 N N B GLY F 1 232 ? 2.841 -12.095 35.384 0.63 16.07 232 GLY G N 1
ATOM 11438 C CA B GLY F 1 232 ? 2.784 -12.945 34.202 0.63 14.98 232 GLY G CA 1
ATOM 11439 C C B GLY F 1 232 ? 3.755 -14.108 34.155 0.63 14.49 232 GLY G C 1
ATOM 11440 O O B GLY F 1 232 ? 4.466 -14.394 35.132 0.63 16.08 232 GLY G O 1
ATOM 11441 N N B VAL F 1 233 ? 3.801 -14.789 33.008 0.63 15.18 233 VAL G N 1
ATOM 11442 C CA B VAL F 1 233 ? 4.676 -15.945 32.871 0.63 16.08 233 VAL G CA 1
ATOM 11443 C C B VAL F 1 233 ? 6.149 -15.659 33.159 0.63 16.29 233 VAL G C 1
ATOM 11444 O O B VAL F 1 233 ? 6.894 -16.574 33.519 0.63 15.96 233 VAL G O 1
ATOM 11448 N N B GLU F 1 234 ? 6.573 -14.407 33.007 0.63 15.49 234 GLU G N 1
ATOM 11449 C CA B GLU F 1 234 ? 7.964 -14.065 33.326 0.63 16.88 234 GLU G CA 1
ATOM 11450 C C B GLU F 1 234 ? 8.203 -14.079 34.837 0.63 16.31 234 GLU G C 1
ATOM 11451 O O B GLU F 1 234 ? 9.322 -14.337 35.298 0.63 16.22 234 GLU G O 1
ATOM 11457 N N B GLY F 1 235 ? 7.159 -13.773 35.602 0.63 16.72 235 GLY G N 1
ATOM 11458 C CA B GLY F 1 235 ? 7.270 -13.735 37.052 0.63 16.09 235 GLY G CA 1
ATOM 11459 C C B GLY F 1 235 ? 6.662 -14.941 37.756 0.63 18.19 235 GLY G C 1
ATOM 11460 O O B GLY F 1 235 ? 7.131 -16.055 37.549 0.63 18.91 235 GLY G O 1
ATOM 11461 N N B VAL F 1 236 ? 5.623 -14.734 38.566 0.63 17.86 236 VAL G N 1
ATOM 11462 C CA B VAL F 1 236 ? 5.010 -15.856 39.299 0.63 18.85 236 VAL G CA 1
ATOM 11463 C C B VAL F 1 236 ? 3.937 -16.615 38.509 0.63 19.32 236 VAL G C 1
ATOM 11464 O O B VAL F 1 236 ? 3.325 -17.568 39.006 0.63 19.66 236 VAL G O 1
ATOM 11468 N N B ALA F 1 237 ? 3.699 -16.166 37.283 0.63 19.25 237 ALA G N 1
ATOM 11469 C CA B ALA F 1 237 ? 2.799 -16.841 36.359 0.63 19.67 237 ALA G CA 1
ATOM 11470 C C B ALA F 1 237 ? 1.324 -17.009 36.693 0.63 21.95 237 ALA G C 1
ATOM 11471 O O B ALA F 1 237 ? 0.707 -17.993 36.268 0.63 19.29 237 ALA G O 1
ATOM 11473 N N B VAL F 1 238 ? 0.754 -16.082 37.454 0.63 21.19 238 VAL G N 1
ATOM 11474 C CA B VAL F 1 238 ? -0.669 -16.181 37.742 0.63 23.79 238 VAL G CA 1
ATOM 11475 C C B VAL F 1 238 ? -1.358 -15.849 36.414 0.63 24.38 238 VAL G C 1
ATOM 11476 O O B VAL F 1 238 ? -2.416 -16.389 36.099 0.63 22.00 238 VAL G O 1
ATOM 11480 N N B LEU F 1 239 ? -0.746 -14.965 35.618 0.63 24.55 239 LEU G N 1
ATOM 11481 C CA B LEU F 1 239 ? -1.293 -14.632 34.300 0.63 25.31 239 LEU G CA 1
ATOM 11482 C C B LEU F 1 239 ? -0.604 -15.524 33.273 0.63 26.38 239 LEU G C 1
ATOM 11483 O O B LEU F 1 239 ? 0.620 -15.527 33.176 0.63 25.55 239 LEU G O 1
ATOM 11488 N N B PRO F 1 240 ? -1.381 -16.298 32.495 0.63 26.39 240 PRO G N 1
ATOM 11489 C CA B PRO F 1 240 ? -0.832 -17.192 31.466 0.63 27.07 240 PRO G CA 1
ATOM 11490 C C B PRO F 1 240 ? -0.202 -16.388 30.316 0.63 26.29 240 PRO G C 1
ATOM 11491 O O B PRO F 1 240 ? -0.399 -15.171 30.219 0.63 26.21 240 PRO G O 1
ATOM 11495 N N B VAL F 1 241 ? 0.538 -17.062 29.440 0.63 25.89 241 VAL G N 1
ATOM 11496 C CA B VAL F 1 241 ? 1.175 -16.373 28.326 0.63 26.67 241 VAL G CA 1
ATOM 11497 C C B VAL F 1 241 ? 0.210 -15.458 27.565 0.63 26.52 241 VAL G C 1
ATOM 11498 O O B VAL F 1 241 ? 0.587 -14.354 27.156 0.63 25.17 241 VAL G O 1
ATOM 11502 N N B GLY F 1 242 ? -1.036 -15.904 27.388 0.63 25.48 242 GLY G N 1
ATOM 11503 C CA B GLY F 1 242 ? -2.015 -15.100 26.664 0.63 24.39 242 GLY G CA 1
ATOM 11504 C C B GLY F 1 242 ? -2.483 -13.842 27.377 0.63 24.42 242 GLY G C 1
ATOM 11505 O O B GLY F 1 242 ? -2.623 -12.781 26.755 0.63 25.52 242 GLY G O 1
ATOM 11506 N N B TYR F 1 243 ? -2.749 -13.946 28.674 0.63 23.55 243 TYR G N 1
ATOM 11507 C CA B TYR F 1 243 ? -3.185 -12.788 29.439 0.63 24.52 243 TYR G CA 1
ATOM 11508 C C B TYR F 1 243 ? -2.020 -11.812 29.633 0.63 23.04 243 TYR G C 1
ATOM 11509 O O B TYR F 1 243 ? -2.223 -10.603 29.691 0.63 21.39 243 TYR G O 1
ATOM 11518 N N B THR F 1 244 ? -0.809 -12.348 29.765 0.63 22.26 244 THR G N 1
ATOM 11519 C CA B THR F 1 244 ? 0.365 -11.488 29.953 0.63 20.87 244 THR G CA 1
ATOM 11520 C C B THR F 1 244 ? 0.513 -10.587 28.727 0.63 20.34 244 THR G C 1
ATOM 11521 O O B THR F 1 244 ? 0.756 -9.387 28.854 0.63 20.49 244 THR G O 1
ATOM 11525 N N B SER F 1 245 ? 0.377 -11.175 27.542 0.63 19.87 245 SER G N 1
ATOM 11526 C CA B SER F 1 245 ? 0.486 -10.430 26.289 0.63 20.73 245 SER G CA 1
ATOM 11527 C C B SER F 1 245 ? -0.597 -9.356 26.215 0.63 22.29 245 SER G C 1
ATOM 11528 O O B SER F 1 245 ? -0.321 -8.207 25.856 0.63 19.55 245 SER G O 1
ATOM 11531 N N B TRP F 1 246 ? -1.832 -9.706 26.567 0.63 22.47 246 TRP G N 1
ATOM 11532 C CA B TRP F 1 246 ? -2.884 -8.700 26.513 0.63 22.44 246 TRP G CA 1
ATOM 11533 C C B TRP F 1 246 ? -2.696 -7.610 27.566 0.63 21.84 246 TRP G C 1
ATOM 11534 O O B TRP F 1 246 ? -3.064 -6.454 27.347 0.63 22.16 246 TRP G O 1
ATOM 11545 N N B ALA F 1 247 ? -2.132 -7.963 28.716 0.63 21.11 247 ALA G N 1
ATOM 11546 C CA B ALA F 1 247 ? -1.915 -6.958 29.748 0.63 20.71 247 ALA G CA 1
ATOM 11547 C C B ALA F 1 247 ? -0.916 -5.921 29.220 0.63 20.59 247 ALA G C 1
ATOM 11548 O O B ALA F 1 247 ? -1.121 -4.710 29.383 0.63 19.49 247 ALA G O 1
ATOM 11550 N N B TYR F 1 248 ? 0.163 -6.394 28.594 0.63 19.94 248 TYR G N 1
ATOM 11551 C CA B TYR F 1 248 ? 1.170 -5.483 28.031 0.63 19.32 248 TYR G CA 1
ATOM 11552 C C B TYR F 1 248 ? 0.601 -4.679 26.854 0.63 19.79 248 TYR G C 1
ATOM 11553 O O B TYR F 1 248 ? 0.887 -3.488 26.697 0.63 17.97 248 TYR G O 1
ATOM 11562 N N B SER F 1 249 ? -0.198 -5.335 26.017 0.63 19.54 249 SER G N 1
ATOM 11563 C CA B SER F 1 249 ? -0.788 -4.673 24.864 0.63 20.12 249 SER G CA 1
ATOM 11564 C C B SER F 1 249 ? -1.747 -3.548 25.276 0.63 19.93 249 SER G C 1
ATOM 11565 O O B SER F 1 249 ? -1.810 -2.512 24.613 0.63 20.24 249 SER G O 1
ATOM 11568 N N B ALA F 1 250 ? -2.473 -3.747 26.370 0.63 19.77 250 ALA G N 1
ATOM 11569 C CA B ALA F 1 250 ? -3.407 -2.733 26.865 0.63 21.09 250 ALA G CA 1
ATOM 11570 C C B ALA F 1 250 ? -2.619 -1.519 27.357 0.63 20.06 250 ALA G C 1
ATOM 11571 O O B ALA F 1 250 ? -2.972 -0.370 27.092 0.63 20.83 250 ALA G O 1
ATOM 11573 N N B LEU F 1 251 ? -1.532 -1.782 28.069 0.63 20.85 251 LEU G N 1
ATOM 11574 C CA B LEU F 1 251 ? -0.682 -0.703 28.564 0.63 19.63 251 LEU G CA 1
ATOM 11575 C C B LEU F 1 251 ? -0.088 0.070 27.384 0.63 18.83 251 LEU G C 1
ATOM 11576 O O B LEU F 1 251 ? -0.073 1.302 27.399 0.63 20.73 251 LEU G O 1
ATOM 11581 N N B ASP F 1 252 ? 0.394 -0.637 26.355 0.63 19.09 252 ASP G N 1
ATOM 11582 C CA B ASP F 1 252 ? 0.981 0.029 25.191 0.63 19.62 252 ASP G CA 1
ATOM 11583 C C B ASP F 1 252 ? -0.040 0.956 24.507 0.63 20.07 252 ASP G C 1
ATOM 11584 O O B ASP F 1 252 ? 0.310 2.029 24.013 0.63 18.02 252 ASP G O 1
ATOM 11589 N N B ILE F 1 253 ? -1.299 0.534 24.458 0.63 19.56 253 ILE G N 1
ATOM 11590 C CA B ILE F 1 253 ? -2.299 1.369 23.798 0.63 18.96 253 ILE G CA 1
ATOM 11591 C C B ILE F 1 253 ? -2.405 2.730 24.479 0.63 18.67 253 ILE G C 1
ATOM 11592 O O B ILE F 1 253 ? -2.527 3.757 23.816 0.63 20.03 253 ILE G O 1
ATOM 11597 N N B VAL F 1 254 ? -2.346 2.745 25.798 0.63 17.99 254 VAL G N 1
ATOM 11598 C CA B VAL F 1 254 ? -2.451 4.011 26.504 0.63 18.79 254 VAL G CA 1
ATOM 11599 C C B VAL F 1 254 ? -1.102 4.745 26.547 0.63 18.96 254 VAL G C 1
ATOM 11600 O O B VAL F 1 254 ? -1.031 5.940 26.251 0.63 18.68 254 VAL G O 1
ATOM 11604 N N B ALA F 1 255 ? -0.034 4.025 26.897 0.63 18.50 255 ALA G N 1
ATOM 11605 C CA B ALA F 1 255 ? 1.301 4.632 26.995 0.63 18.24 255 ALA G CA 1
ATOM 11606 C C B ALA F 1 255 ? 1.872 5.121 25.676 0.63 18.50 255 ALA G C 1
ATOM 11607 O O B ALA F 1 255 ? 2.700 6.040 25.651 0.63 18.77 255 ALA G O 1
ATOM 11609 N N B LYS F 1 256 ? 1.455 4.513 24.575 0.63 18.41 256 LYS G N 1
ATOM 11610 C CA B LYS F 1 256 ? 1.957 4.932 23.281 0.63 19.53 256 LYS G CA 1
ATOM 11611 C C B LYS F 1 256 ? 0.945 5.687 22.424 0.63 20.04 256 LYS G C 1
ATOM 11612 O O B LYS F 1 256 ? 1.167 6.846 22.054 0.63 21.09 256 LYS G O 1
ATOM 11618 N N B TYR F 1 257 ? -0.168 5.033 22.113 0.63 20.53 257 TYR G N 1
ATOM 11619 C CA B TYR F 1 257 ? -1.155 5.637 21.219 0.63 21.19 257 TYR G CA 1
ATOM 11620 C C B TYR F 1 257 ? -1.978 6.782 21.783 0.63 20.22 257 TYR G C 1
ATOM 11621 O O B TYR F 1 257 ? -2.048 7.830 21.155 0.63 21.53 257 TYR G O 1
ATOM 11630 N N B ILE F 1 258 ? -2.590 6.632 22.948 0.63 21.90 258 ILE G N 1
ATOM 11631 C CA B ILE F 1 258 ? -3.353 7.776 23.434 0.63 24.02 258 ILE G CA 1
ATOM 11632 C C B ILE F 1 258 ? -2.402 8.856 23.940 0.63 22.94 258 ILE G C 1
ATOM 11633 O O B ILE F 1 258 ? -2.673 10.044 23.803 0.63 22.79 258 ILE G O 1
ATOM 11638 N N B PHE F 1 259 ? -1.268 8.447 24.505 0.63 21.95 259 PHE G N 1
ATOM 11639 C CA B PHE F 1 259 ? -0.280 9.410 24.963 0.63 20.38 259 PHE G CA 1
ATOM 11640 C C B PHE F 1 259 ? 0.124 10.288 23.780 0.63 20.68 259 PHE G C 1
ATOM 11641 O O B PHE F 1 259 ? 0.122 11.511 23.877 0.63 19.82 259 PHE G O 1
ATOM 11649 N N B ALA F 1 260 ? 0.466 9.654 22.660 0.63 19.48 260 ALA G N 1
ATOM 11650 C CA B ALA F 1 260 ? 0.902 10.367 21.463 0.63 19.79 260 ALA G CA 1
ATOM 11651 C C B ALA F 1 260 ? -0.184 11.304 20.915 0.63 19.85 260 ALA G C 1
ATOM 11652 O O B ALA F 1 260 ? 0.106 12.429 20.498 0.63 17.92 260 ALA G O 1
ATOM 11654 N N B PHE F 1 261 ? -1.426 10.839 20.908 0.63 20.56 261 PHE G N 1
ATOM 11655 C CA B PHE F 1 261 ? -2.512 11.685 20.409 0.63 20.97 261 PHE G CA 1
ATOM 11656 C C B PHE F 1 261 ? -2.650 12.951 21.251 0.63 20.38 261 PHE G C 1
ATOM 11657 O O B PHE F 1 261 ? -2.735 14.062 20.710 0.63 20.42 261 PHE G O 1
ATOM 11665 N N B LEU F 1 262 ? -2.667 12.786 22.571 0.63 19.36 262 LEU G N 1
ATOM 11666 C CA B LEU F 1 262 ? -2.803 13.925 23.466 0.63 18.65 262 LEU G CA 1
ATOM 11667 C C B LEU F 1 262 ? -1.667 14.925 23.237 0.63 19.28 262 LEU G C 1
ATOM 11668 O O B LEU F 1 262 ? -1.905 16.127 23.154 0.63 17.04 262 LEU G O 1
ATOM 11673 N N B LEU F 1 263 ? -0.431 14.428 23.107 0.63 19.05 263 LEU G N 1
ATOM 11674 C CA B LEU F 1 263 ? 0.714 15.309 22.894 0.63 17.46 263 LEU G CA 1
ATOM 11675 C C B LEU F 1 263 ? 0.621 16.074 21.578 0.63 18.84 263 LEU G C 1
ATOM 11676 O O B LEU F 1 263 ? 0.784 17.301 21.545 0.63 18.86 263 LEU G O 1
ATOM 11681 N N B LEU F 1 264 ? 0.359 15.360 20.488 0.63 17.10 264 LEU G N 1
ATOM 11682 C CA B LEU F 1 264 ? 0.257 15.992 19.188 0.63 18.24 264 LEU G CA 1
ATOM 11683 C C B LEU F 1 264 ? -0.950 16.930 19.118 0.63 19.46 264 LEU G C 1
ATOM 11684 O O B LEU F 1 264 ? -0.862 17.979 18.474 0.63 19.90 264 LEU G O 1
ATOM 11689 N N B ASN F 1 265 ? -2.057 16.562 19.762 0.63 19.61 265 ASN G N 1
ATOM 11690 C CA B ASN F 1 265 ? -3.260 17.413 19.731 0.63 21.93 265 ASN G CA 1
ATOM 11691 C C B ASN F 1 265 ? -2.926 18.755 20.377 0.63 22.85 265 ASN G C 1
ATOM 11692 O O B ASN F 1 265 ? -3.404 19.801 19.937 0.63 22.53 265 ASN G O 1
ATOM 11697 N N B TYR F 1 266 ? -2.109 18.716 21.431 0.63 22.59 266 TYR G N 1
ATOM 11698 C CA B TYR F 1 266 ? -1.686 19.935 22.107 0.63 22.26 266 TYR G CA 1
ATOM 11699 C C B TYR F 1 266 ? -0.733 20.708 21.202 0.63 23.41 266 TYR G C 1
ATOM 11700 O O B TYR F 1 266 ? -0.901 21.909 20.974 0.63 23.05 266 TYR G O 1
ATOM 11709 N N B LEU F 1 267 ? 0.272 20.004 20.688 0.63 22.76 267 LEU G N 1
ATOM 11710 C CA B LEU F 1 267 ? 1.296 20.597 19.836 0.63 23.69 267 LEU G CA 1
ATOM 11711 C C B LEU F 1 267 ? 0.749 21.373 18.637 0.63 25.27 267 LEU G C 1
ATOM 11712 O O B LEU F 1 267 ? 1.210 22.481 18.336 0.63 24.10 267 LEU G O 1
ATOM 11717 N N B THR F 1 268 ? -0.226 20.782 17.952 0.63 25.28 268 THR G N 1
ATOM 11718 C CA B THR F 1 268 ? -0.816 21.402 16.775 0.63 27.25 268 THR G CA 1
ATOM 11719 C C B THR F 1 268 ? -1.609 22.675 17.074 0.63 27.15 268 THR G C 1
ATOM 11720 O O B THR F 1 268 ? -1.844 23.474 16.179 0.63 27.81 268 THR G O 1
ATOM 11724 N N B SER F 1 269 ? -2.024 22.858 18.322 0.63 28.15 269 SER G N 1
ATOM 11725 C CA B SER F 1 269 ? -2.767 24.060 18.701 0.63 29.03 269 SER G CA 1
ATOM 11726 C C B SER F 1 269 ? -1.892 24.997 19.525 0.63 29.83 269 SER G C 1
ATOM 11727 O O B SER F 1 269 ? -2.302 26.113 19.870 0.63 29.14 269 SER G O 1
ATOM 11730 N N B ASN F 1 270 ? -0.674 24.562 19.836 0.63 29.13 270 ASN G N 1
ATOM 11731 C CA B ASN F 1 270 ? 0.201 25.395 20.653 0.63 28.77 270 ASN G CA 1
ATOM 11732 C C B ASN F 1 270 ? 1.630 25.433 20.157 0.63 28.83 270 ASN G C 1
ATOM 11733 O O B ASN F 1 270 ? 2.572 25.450 20.958 0.63 29.28 270 ASN G O 1
ATOM 11738 N N B GLU F 1 271 ? 1.790 25.456 18.840 0.63 27.54 271 GLU G N 1
ATOM 11739 C CA B GLU F 1 271 ? 3.107 25.478 18.226 0.63 28.28 271 GLU G CA 1
ATOM 11740 C C B GLU F 1 271 ? 3.964 26.638 18.720 0.63 29.51 271 GLU G C 1
ATOM 11741 O O B GLU F 1 271 ? 5.171 26.482 18.945 0.63 29.32 271 GLU G O 1
ATOM 11747 N N B GLY F 1 272 ? 3.342 27.803 18.894 0.63 28.60 272 GLY G N 1
ATOM 11748 C CA B GLY F 1 272 ? 4.081 28.962 19.362 0.63 29.91 272 GLY G CA 1
ATOM 11749 C C B GLY F 1 272 ? 4.723 28.762 20.730 0.63 29.30 272 GLY G C 1
ATOM 11750 O O B GLY F 1 272 ? 5.844 29.210 20.963 0.63 30.55 272 GLY G O 1
ATOM 11751 N N B VAL F 1 273 ? 4.020 28.085 21.634 0.63 28.48 273 VAL G N 1
ATOM 11752 C CA B VAL F 1 273 ? 4.539 27.855 22.979 0.63 28.29 273 VAL G CA 1
ATOM 11753 C C B VAL F 1 273 ? 5.838 27.048 22.994 0.63 29.28 273 VAL G C 1
ATOM 11754 O O B VAL F 1 273 ? 6.784 27.393 23.714 0.63 27.47 273 VAL G O 1
ATOM 11758 N N B VAL F 1 274 ? 5.899 25.992 22.185 0.63 30.29 274 VAL G N 1
ATOM 11759 C CA B VAL F 1 274 ? 7.087 25.140 22.154 0.63 32.91 274 VAL G CA 1
ATOM 11760 C C B VAL F 1 274 ? 8.185 25.569 21.190 0.63 35.32 274 VAL G C 1
ATOM 11761 O O B VAL F 1 274 ? 9.269 24.990 21.201 0.63 35.80 274 VAL G O 1
ATOM 11765 N N B SER F 1 275 ? 7.916 26.566 20.351 0.63 37.40 275 SER G N 1
ATOM 11766 C CA B SER F 1 275 ? 8.917 27.025 19.392 0.63 40.75 275 SER G CA 1
ATOM 11767 C C B SER F 1 275 ? 10.134 27.595 20.114 0.63 43.05 275 SER G C 1
ATOM 11768 O O B SER F 1 275 ? 9.996 28.387 21.046 0.63 43.77 275 SER G O 1
ATOM 11771 N N B GLY F 1 276 ? 11.324 27.192 19.676 0.63 44.60 276 GLY G N 1
ATOM 11772 C CA B GLY F 1 276 ? 12.541 27.674 20.303 0.63 46.26 276 GLY G CA 1
ATOM 11773 C C B GLY F 1 276 ? 13.790 27.103 19.664 0.63 47.85 276 GLY G C 1
ATOM 11774 O O B GLY F 1 276 ? 13.743 26.586 18.547 0.63 48.07 276 GLY G O 1
#

Foldseek 3Di:
DQDLVQQLVVQVVDPLNVCLLVVLLVLLVVLLVVLVVLPPVDDFPQLVLLSVLLSVLSVLRNVLSVCQNSSNQKDFAAAEDPQLCHQPWDQTPNDIDHGATGNLSVLVSQLRNVLSVLVSLCLLLQHDPVLNVLLNVLSNLLSVLLSVLQPDRPDLVSSVVSVVSSVVSVVSNLCCLPPPSCVSNVVLVNNPLSVVLSVLQVVLVVQVSVLCCCPPSHNHPPDPSRSSNSSSVSCCCNRRVSSVSSSVCSSVCVPSSHDDD/DFDLQLQLVVQCPDVLRVCLLVVLLVLLVVLLVVLCVLCVPFDFPLLVLLSVLQNVLSVLRNVLSVCNNRSVQKDFDAAAPPQLCHQPWDQTPNDTGHGATGNLSVLSSQLRNVLSVLVSLCLLLVHDVVLNVLLNVLSNQLSVLLSVLLVDRPHPVVSVVSLVVSVVSVVSNLCCLVPVSCVSRVVLVCNPLSVVLSVLQVVLVVCPSVLCCDPSSHNHPHDPSRSSNSNSVSCCSNRSVSSVSSSVVSSVPVVSSSSD/DADLVQQLVVQVVDPLNVCLLVVLLVLLVVLLVVLVVLCPLDDFPQLVLLSVLQSVLSVLSNVLSVCLNSSNQKDFAAAEPPAQCHVPWDCTDPDIGGGDTGNLSLLVSQLRNVLSVLVSLCLLLVHDVVLNVLLNVLSNLLSVLLSVLLVDRPDDVVSVVSLVSSVVSVVSNLCCLPPPSCVSSVVLVNNVLSVVLSVQQVVLVVQVSVLCCCPNSHNHPDDPSRSSNSSSVSCCRNRSVSSVSSSVVSSVCVPSSHD/DADLVQQLVLCPVPVLSVCLLVVLLVLLVVLLVVLCVLCVPFDFPLLVLLSVLQSVLSVLVNVLSCCQNSSVQKDFAAAEPPALCHQPWRQTPHDTHHGATQNLSVLSSQLRNVLSLLVSLCLLLVHDPVLSVLLNVLSNLLSVLLSVLLVDRHDPVSSVVSLVSSVVSVVSNLCCLPPPSCVSSVVLVNNVLSVVLSVQQVVLVVQLSVLCCDPSSHNHVHDPSRSSNSVSVSCCRNRRVSSVSSSVVSSVPVVSSHDD/DFDLVLQLVLCPVPVLSVCLLVVLLVLLVVLLVVLCVLCVPFDFPLLVLLSVLQSVLSVLRNVLSVCNNSSVQKDFDAAAPPALCHQPWRQRPNDTHHGATGNLSVLSSQLRNVLSLLVSLCLLLVHDPVLNVLLNVLSNLLSVLLSVLLPDRPDPVSSVVSVVSSVVSVVSNLCCLPPPSCVSSVVLVNNVLSVVLSVQQVVLVVQLSVLCCCPSSHNHVDDPSRSSNSVSVSCCRNRRVSSVSSSVVSSVPVPSSSPD/DADLVQQLVVCPVDVLSVCLLVVLLVLLVVLLVVLCVLCPPDDFPLLVLLSVLQNVLSVLRNVLSVCNNSSVQKDFDAAEPPALCHPPWDDTDPDIGHGATQNLSVLSSQLRNVLSLLVSLCLLLVHDPVLNVLLNVLSNLLSVLLSVLLVDRHDPVSSVVSVVSSVVSVVSNLCCLPPVSCVSSVVLVNNPLSVVLSVQQVVLVVQLSVLCCDPSSHNHPDDPSRSSNSNSVSCCSNRRVSSVSSSNCSSVPVVSSRD

Secondary structure (DSSP, 8-state):
-EEEEEEEEEEEESTEEEEEEEEEHHHHEEHHHHHHHHEEEEEBEEHHHHHEEEEEHHHHHEEEEHHHHEEEEEEEEEBPEEEEEEEEEEEEEEEEEEEEEEEEEEEEEHHHHHHHHHHHHHHHEEEEHHHHHEEHHHHHHHHHHHHHHHEEEEEEEEEEEEEEEHHHHHHHHEHHHHEEEEEEEEEEEEEEEEEEEHHHHEEEEEESHHHHHHEEEEEEES-EEEEEEEEEEEEEEEEEEEEHHHHEEEEEEEEEEEE--/-EEHHHHEHHHHESHHHHHEEEEEEEEHHHHEEEEEEEEEEEEBSEEHHHHHHHHHHHHHHHHEEHHHHEEEEEEEEEEEEEEEEEEEEEEEEEEEEEEEEEEEEEEHHHHEEHHHHHHHHHEEEEEEHHHHHHEEHHHHHHHHHHHHEEEEEEEEEHHHHEEEEEEEEEEEEEEEEEEEEHHHHEETTEEEHHHHEHHHHEEEEEEHHHHEEEEEEEEEES-EEEEEHHHHHEHHHHEEEEEEEEEEEEEEEEEEEEE-/-EEEEEEEEEEEE-TEHHHHHHEEEEEEEEEEEEEEEEEEEEEBSEHHHHEEEEEEHHHHHHHHEHHHHEEEEEEEEEPPEEEEEEEEEEEEEEEEEEEEEEEEEEEEEEEEEHHHHHHHHHHEEEEEHHHHHHEHHHHHHHHHEHHHHHEEEEEEEEEEEEHHHHEEEEEEEEEEEEEEEEEEEEEEEEHHHHHHHEEEHHHHHEEHHHHHEEEEEEEEES-EHHHHEEEEEEEEEEEEEEETTTEEEEEEEEEEEE-/-EEHHHHHHEEEE-HHHHHEEHHHHHHHHHHHHHEEEEEEEEEBSEEEEHHHHHHETHHHHHHHHHHHEEEEEEEEEEBPEEEEEEEEEEEEEEEEEEEEEEEEEEHHHHHEESSEEEEEEEEEEEEEEEEHHHHEEEEEEEEEEEEEEEEEEEEHHHHHHHHHHHHEEEEHHHHEEEEEEEEEEEEEEEEEEHHHHHHHHHHHHEHHHHHHHHEEEEEEES-HHHHHHHHHHHHHHHEHHHHHHHHHHHEEEHHHHEE-/-EEEEHHHHEEEE-HHHHHHHHHHHHHEEHHHHHHHHHEEEEEBEEEEEEEEEEEHHHHEHHHHHHHEEEEEEEEEEEEEEEEEEEEEEEEEEEEEEEEEEEEEEHHHHHEEESEEEEEEHHHHEEEEEEEHHHHHHHHEEEHHHHHHHHEEEEEEEEEHHHHHHHHEEHHHHHHHHHEEEEEHHHHTTEEEEEEEEEEEEHHHHEETTHHHHHEEEEEEES-EEHHHHHHHHHHHHHEHHHHHHHHHHHEEEEEEEEE-/-EEHHHHHHHHEE-HHHHEEEHHHHHHHHHHHHHHHHHEEEEEBHHHHEEEEEEEETTEHHHHHHHHHHEEEEEEEEEPPEEEEEEEEEEEEEEEEEEEEEEEEEEEEEEEEESSEEEEEEEEEEEEEEEEEEEEEEEEEEEEEEEEEEEEEEEEHHHHHHHHHHHHHHHEHHHHHHHEEHHHHEEEEEEEEEEEEEEEEEEEEEEETTHHHHHEEEEEEES-HHHHHHHHHEHHHHHEEHHHHHHHHHHEEEHHHHE-

B-factor: mean 20.76, std 10.65, range [8.34, 112.27]

Solvent-accessible surface area: 28550 Å² total